Protein 1WHR (pdb70)

Secondary structure (DSSP, 8-state):
-----SSS----S-HHHHHHHHHHH-TTTHHHHHHHHHHHHHHHH-SS--EEE-----HHHHHHHHHHHHHHT--EEE-SS-SSEEEE--TT----S--GGGTS-S-S------SS--------

InterPro domains:
  IPR001374 R3H domain [PF01424] (171-222)
  IPR001374 R3H domain [PS51061] (169-232)
  IPR001374 R3H domain [SM00393] (152-229)
  IPR024771 SUZ domain [PS51673] (233-310)
  IPR036867 R3H domain superfamily [G3DSA:3.30.1370.50] (140-263)
  IPR036867 R3H domain superfamily [SSF82708] (141-262)
  IPR051937 R3H domain-containing [PTHR15672] (46-637)

Organism: Homo sapiens (NCBI:txid9606)

CATH classification: 3.30.1370.50

Radius of gyration: 16.39 Å; Cα contacts (8 Å, |Δi|>4): 81; chains: 1; bounding box: 42×35×52 Å

Nearest PDB structures (foldseek):
  1whr-assembly1_A  TM=8.069E-01  e=5.506E-21  Homo sapiens
  7zw0-assembly1_sh  TM=7.072E-01  e=2.012E-03  Saccharomyces cerevisiae W303
  2cpm-assembly1_A  TM=6.690E-01  e=3.917E-03  Homo sapiens
  9gc3-assembly1_A  TM=4.848E-01  e=1.798E+00  Saccharomyces cerevisiae
  8co1-assembly1_O1  TM=3.864E-01  e=4.885E+00  Deinococcus radiodurans R1 = ATCC 13939 = DSM 20539

Structure (mmCIF, N/CA/C/O backbone):
data_1WHR
#
_entry.id   1WHR
#
loop_
_atom_site.group_PDB
_atom_site.id
_atom_site.type_symbol
_atom_site.label_atom_id
_atom_site.label_alt_id
_atom_site.label_comp_id
_atom_site.label_asym_id
_atom_site.label_entity_id
_atom_site.label_seq_id
_atom_site.pdbx_PDB_ins_code
_atom_site.Cartn_x
_atom_site.Cartn_y
_atom_site.Cartn_z
_atom_site.occupancy
_atom_site.B_iso_or_equiv
_atom_site.auth_seq_id
_atom_site.auth_comp_id
_atom_site.auth_asym_id
_atom_site.auth_atom_id
_atom_site.pdbx_PDB_model_num
ATOM 1 N N . GLY A 1 1 ? -8.707 4.813 28.732 1.00 0.00 126 GLY A N 1
ATOM 2 C CA . GLY A 1 1 ? -9.237 5.370 27.502 1.00 0.00 126 GLY A CA 1
ATOM 3 C C . GLY A 1 1 ? -8.236 5.323 26.365 1.00 0.00 126 GLY A C 1
ATOM 4 O O . GLY A 1 1 ? -8.531 4.801 25.290 1.00 0.00 126 GLY A O 1
ATOM 8 N N . SER A 1 2 ? -7.049 5.872 26.601 1.00 0.00 127 SER A N 1
ATOM 9 C CA . SER A 1 2 ? -6.002 5.896 25.586 1.00 0.00 127 SER A CA 1
ATOM 10 C C . SER A 1 2 ? -4.664 6.303 26.195 1.00 0.00 127 SER A C 1
ATOM 11 O O . SER A 1 2 ? -4.596 7.212 27.021 1.00 0.00 127 SER A O 1
ATOM 19 N N . SER A 1 3 ? -3.600 5.622 25.780 1.00 0.00 128 SER A N 1
ATOM 20 C CA . SER A 1 3 ? -2.263 5.908 26.286 1.00 0.00 128 SER A CA 1
ATOM 21 C C . SER A 1 3 ? -1.198 5.276 25.396 1.00 0.00 128 SER A C 1
ATOM 22 O O . SER A 1 3 ? -1.400 4.200 24.835 1.00 0.00 128 SER A O 1
ATOM 30 N N . GLY A 1 4 ? -0.060 5.953 25.272 1.00 0.00 129 GLY A N 1
ATOM 31 C CA . GLY A 1 4 ? 1.021 5.443 24.450 1.00 0.00 129 GLY A CA 1
ATOM 32 C C . GLY A 1 4 ? 0.974 5.980 23.033 1.00 0.00 129 GLY A C 1
ATOM 33 O O . GLY A 1 4 ? -0.098 6.090 22.438 1.00 0.00 129 GLY A O 1
ATOM 37 N N . SER A 1 5 ? 2.140 6.317 22.491 1.00 0.00 130 SER A N 1
ATOM 38 C CA . SER A 1 5 ? 2.228 6.851 21.137 1.00 0.00 130 SER A CA 1
ATOM 39 C C . SER A 1 5 ? 3.606 6.589 20.538 1.00 0.00 130 SER A C 1
ATOM 40 O O . SER A 1 5 ? 4.525 6.155 21.232 1.00 0.00 130 SER A O 1
ATOM 48 N N . SER A 1 6 ? 3.743 6.858 19.243 1.00 0.00 131 SER A N 1
ATOM 49 C CA . SER A 1 6 ? 5.007 6.648 18.548 1.00 0.00 131 SER A CA 1
ATOM 50 C C . SER A 1 6 ? 6.007 7.746 18.896 1.00 0.00 131 SER A C 1
ATOM 51 O O . SER A 1 6 ? 5.869 8.888 18.460 1.00 0.00 131 SER A O 1
ATOM 59 N N . GLY A 1 7 ? 7.016 7.391 19.686 1.00 0.00 132 GLY A N 1
ATOM 60 C CA . GLY A 1 7 ? 8.025 8.356 20.081 1.00 0.00 132 GLY A CA 1
ATOM 61 C C . GLY A 1 7 ? 9.239 7.702 20.710 1.00 0.00 132 GLY A C 1
ATOM 62 O O . GLY A 1 7 ? 10.263 7.511 20.052 1.00 0.00 132 GLY A O 1
ATOM 66 N N . THR A 1 8 ? 9.128 7.359 21.989 1.00 0.00 133 THR A N 1
ATOM 67 C CA . THR A 1 8 ? 10.226 6.725 22.709 1.00 0.00 133 THR A CA 1
ATOM 68 C C . THR A 1 8 ? 10.639 5.418 22.041 1.00 0.00 133 THR A C 1
ATOM 69 O O . THR A 1 8 ? 11.735 4.910 22.276 1.00 0.00 133 THR A O 1
ATOM 80 N N . ASP A 1 9 ? 9.756 4.880 21.207 1.00 0.00 134 ASP A N 1
ATOM 81 C CA . ASP A 1 9 ? 10.030 3.633 20.503 1.00 0.00 134 ASP A CA 1
ATOM 82 C C . ASP A 1 9 ? 9.691 3.759 19.021 1.00 0.00 134 ASP A C 1
ATOM 83 O O . ASP A 1 9 ? 8.521 3.783 18.642 1.00 0.00 134 ASP A O 1
ATOM 92 N N . SER A 1 10 ? 10.724 3.841 18.189 1.00 0.00 135 SER A N 1
ATOM 93 C CA . SER A 1 10 ? 10.536 3.971 16.748 1.00 0.00 135 SER A CA 1
ATOM 94 C C . SER A 1 10 ? 11.086 2.750 16.017 1.00 0.00 135 SER A C 1
ATOM 95 O O . SER A 1 10 ? 10.369 2.083 15.270 1.00 0.00 135 SER A O 1
ATOM 103 N N . THR A 1 11 ? 12.366 2.462 16.237 1.00 0.00 136 THR A N 1
ATOM 104 C CA . THR A 1 11 ? 13.014 1.323 15.600 1.00 0.00 136 THR A CA 1
ATOM 105 C C . THR A 1 11 ? 12.486 0.007 16.158 1.00 0.00 136 THR A C 1
ATOM 106 O O . THR A 1 11 ? 12.666 -0.296 17.337 1.00 0.00 136 THR A O 1
ATOM 117 N N . GLY A 1 12 ? 11.833 -0.774 15.303 1.00 0.00 137 GLY A N 1
ATOM 118 C CA . GLY A 1 12 ? 11.289 -2.050 15.730 1.00 0.00 137 GLY A CA 1
ATOM 119 C C . GLY A 1 12 ? 11.149 -3.033 14.584 1.00 0.00 137 GLY A C 1
ATOM 120 O O . GLY A 1 12 ? 12.146 -3.502 14.034 1.00 0.00 137 GLY A O 1
ATOM 124 N N . ILE A 1 13 ? 9.909 -3.348 14.225 1.00 0.00 138 ILE A N 1
ATOM 125 C CA . ILE A 1 13 ? 9.642 -4.282 13.138 1.00 0.00 138 ILE A CA 1
ATOM 126 C C . ILE A 1 13 ? 10.167 -3.745 11.811 1.00 0.00 138 ILE A C 1
ATOM 127 O O . ILE A 1 13 ? 9.673 -2.741 11.297 1.00 0.00 138 ILE A O 1
ATOM 143 N N . ASP A 1 14 ? 11.170 -4.421 11.261 1.00 0.00 139 ASP A N 1
ATOM 144 C CA . ASP A 1 14 ? 11.760 -4.014 9.991 1.00 0.00 139 ASP A CA 1
ATOM 145 C C . ASP A 1 14 ? 10.792 -4.260 8.838 1.00 0.00 139 ASP A C 1
ATOM 146 O O . ASP A 1 14 ? 10.726 -5.363 8.293 1.00 0.00 139 ASP A O 1
ATOM 155 N N . LEU A 1 15 ? 10.042 -3.227 8.471 1.00 0.00 140 LEU A N 1
ATOM 156 C CA . LEU A 1 15 ? 9.076 -3.330 7.383 1.00 0.00 140 LEU A CA 1
ATOM 157 C C . LEU A 1 15 ? 9.589 -4.258 6.287 1.00 0.00 140 LEU A C 1
ATOM 158 O O . LEU A 1 15 ? 8.992 -5.299 6.011 1.00 0.00 140 LEU A O 1
ATOM 174 N N . HIS A 1 16 ? 10.700 -3.875 5.666 1.00 0.00 141 HIS A N 1
ATOM 175 C CA . HIS A 1 16 ? 11.295 -4.675 4.600 1.00 0.00 141 HIS A CA 1
ATOM 176 C C . HIS A 1 16 ? 11.136 -6.165 4.886 1.00 0.00 141 HIS A C 1
ATOM 177 O O . HIS A 1 16 ? 10.589 -6.907 4.071 1.00 0.00 141 HIS A O 1
ATOM 192 N N . GLU A 1 17 ? 11.617 -6.595 6.049 1.00 0.00 142 GLU A N 1
ATOM 193 C CA . GLU A 1 17 ? 11.529 -7.996 6.440 1.00 0.00 142 GLU A CA 1
ATOM 194 C C . GLU A 1 17 ? 10.154 -8.569 6.107 1.00 0.00 142 GLU A C 1
ATOM 195 O O . GLU A 1 17 ? 10.043 -9.636 5.504 1.00 0.00 142 GLU A O 1
ATOM 207 N N . PHE A 1 18 ? 9.109 -7.851 6.506 1.00 0.00 143 PHE A N 1
ATOM 208 C CA . PHE A 1 18 ? 7.741 -8.287 6.252 1.00 0.00 143 PHE A CA 1
ATOM 209 C C . PHE A 1 18 ? 7.478 -8.410 4.754 1.00 0.00 143 PHE A C 1
ATOM 210 O O . PHE A 1 18 ? 7.066 -9.464 4.268 1.00 0.00 143 PHE A O 1
ATOM 227 N N . LEU A 1 19 ? 7.718 -7.324 4.027 1.00 0.00 144 LEU A N 1
ATOM 228 C CA . LEU A 1 19 ? 7.507 -7.308 2.583 1.00 0.00 144 LEU A CA 1
ATOM 229 C C . LEU A 1 19 ? 8.215 -8.484 1.917 1.00 0.00 144 LEU A C 1
ATOM 230 O O . LEU A 1 19 ? 7.573 -9.366 1.346 1.00 0.00 144 LEU A O 1
ATOM 246 N N . VAL A 1 20 ? 9.542 -8.490 1.994 1.00 0.00 145 VAL A N 1
ATOM 247 C CA . VAL A 1 20 ? 10.337 -9.559 1.401 1.00 0.00 145 VAL A CA 1
ATOM 248 C C . VAL A 1 20 ? 9.758 -10.928 1.741 1.00 0.00 145 VAL A C 1
ATOM 249 O O . VAL A 1 20 ? 9.568 -11.768 0.862 1.00 0.00 145 VAL A O 1
ATOM 262 N N . ASN A 1 21 ? 9.479 -11.145 3.022 1.00 0.00 146 ASN A N 1
ATOM 263 C CA . ASN A 1 21 ? 8.921 -12.413 3.478 1.00 0.00 146 ASN A CA 1
ATOM 264 C C . ASN A 1 21 ? 7.659 -12.765 2.696 1.00 0.00 146 ASN A C 1
ATOM 265 O O . ASN A 1 21 ? 7.474 -13.907 2.275 1.00 0.00 146 ASN A O 1
ATOM 276 N N . THR A 1 22 ? 6.792 -11.775 2.506 1.00 0.00 147 THR A N 1
ATOM 277 C CA . THR A 1 22 ? 5.548 -11.979 1.775 1.00 0.00 147 THR A CA 1
ATOM 278 C C . THR A 1 22 ? 5.818 -12.350 0.322 1.00 0.00 147 THR A C 1
ATOM 279 O O . THR A 1 22 ? 5.118 -13.182 -0.258 1.00 0.00 147 THR A O 1
ATOM 290 N N . LEU A 1 23 ? 6.836 -11.729 -0.263 1.00 0.00 148 LEU A N 1
ATOM 291 C CA . LEU A 1 23 ? 7.199 -11.995 -1.651 1.00 0.00 148 LEU A CA 1
ATOM 292 C C . LEU A 1 23 ? 7.584 -13.459 -1.842 1.00 0.00 148 LEU A C 1
ATOM 293 O O . LEU A 1 23 ? 7.240 -14.076 -2.850 1.00 0.00 148 LEU A O 1
ATOM 309 N N . LYS A 1 24 ? 8.299 -14.009 -0.866 1.00 0.00 149 LYS A N 1
ATOM 310 C CA . LYS A 1 24 ? 8.728 -15.402 -0.924 1.00 0.00 149 LYS A CA 1
ATOM 311 C C . LYS A 1 24 ? 7.572 -16.341 -0.597 1.00 0.00 149 LYS A C 1
ATOM 312 O O . LYS A 1 24 ? 7.207 -17.198 -1.403 1.00 0.00 149 LYS A O 1
ATOM 331 N N . LYS A 1 25 ? 6.998 -16.175 0.589 1.00 0.00 150 LYS A N 1
ATOM 332 C CA . LYS A 1 25 ? 5.881 -17.006 1.022 1.00 0.00 150 LYS A CA 1
ATOM 333 C C . LYS A 1 25 ? 4.709 -16.892 0.052 1.00 0.00 150 LYS A C 1
ATOM 334 O O . LYS A 1 25 ? 4.182 -17.899 -0.420 1.00 0.00 150 LYS A O 1
ATOM 353 N N . ASN A 1 26 ? 4.308 -15.660 -0.242 1.00 0.00 151 ASN A N 1
ATOM 354 C CA . ASN A 1 26 ? 3.200 -15.415 -1.158 1.00 0.00 151 ASN A CA 1
ATOM 355 C C . ASN A 1 26 ? 3.705 -14.869 -2.490 1.00 0.00 151 ASN A C 1
ATOM 356 O O . ASN A 1 26 ? 3.677 -13.666 -2.747 1.00 0.00 151 ASN A O 1
ATOM 367 N N . PRO A 1 27 ? 4.178 -15.775 -3.359 1.00 0.00 152 PRO A N 1
ATOM 368 C CA . PRO A 1 27 ? 4.697 -15.409 -4.680 1.00 0.00 152 PRO A CA 1
ATOM 369 C C . PRO A 1 27 ? 3.597 -14.933 -5.624 1.00 0.00 152 PRO A C 1
ATOM 370 O O . PRO A 1 27 ? 3.876 -14.401 -6.699 1.00 0.00 152 PRO A O 1
ATOM 381 N N . ARG A 1 28 ? 2.348 -15.127 -5.214 1.00 0.00 153 ARG A N 1
ATOM 382 C CA . ARG A 1 28 ? 1.206 -14.718 -6.024 1.00 0.00 153 ARG A CA 1
ATOM 383 C C . ARG A 1 28 ? 0.764 -13.302 -5.664 1.00 0.00 153 ARG A C 1
ATOM 384 O O . ARG A 1 28 ? 0.310 -12.546 -6.523 1.00 0.00 153 ARG A O 1
ATOM 405 N N . ASP A 1 29 ? 0.898 -12.953 -4.389 1.00 0.00 154 ASP A N 1
ATOM 406 C CA . ASP A 1 29 ? 0.512 -11.629 -3.915 1.00 0.00 154 ASP A CA 1
ATOM 407 C C . ASP A 1 29 ? 1.378 -10.548 -4.557 1.00 0.00 154 ASP A C 1
ATOM 408 O O . ASP A 1 29 ? 0.883 -9.488 -4.938 1.00 0.00 154 ASP A O 1
ATOM 417 N N . ARG A 1 30 ? 2.673 -10.826 -4.671 1.00 0.00 155 ARG A N 1
ATOM 418 C CA . ARG A 1 30 ? 3.608 -9.877 -5.264 1.00 0.00 155 ARG A CA 1
ATOM 419 C C . ARG A 1 30 ? 2.946 -9.097 -6.396 1.00 0.00 155 ARG A C 1
ATOM 420 O O . ARG A 1 30 ? 3.083 -7.877 -6.486 1.00 0.00 155 ARG A O 1
ATOM 441 N N . MET A 1 31 ? 2.229 -9.810 -7.259 1.00 0.00 156 MET A N 1
ATOM 442 C CA . MET A 1 31 ? 1.546 -9.184 -8.385 1.00 0.00 156 MET A CA 1
ATOM 443 C C . MET A 1 31 ? 0.906 -7.864 -7.968 1.00 0.00 156 MET A C 1
ATOM 444 O O . MET A 1 31 ? 1.161 -6.822 -8.571 1.00 0.00 156 MET A O 1
ATOM 458 N N . MET A 1 32 ? 0.075 -7.916 -6.932 1.00 0.00 157 MET A N 1
ATOM 459 C CA . MET A 1 32 ? -0.600 -6.723 -6.434 1.00 0.00 157 MET A CA 1
ATOM 460 C C . MET A 1 32 ? 0.411 -5.681 -5.967 1.00 0.00 157 MET A C 1
ATOM 461 O O . MET A 1 32 ? 0.514 -4.598 -6.545 1.00 0.00 157 MET A O 1
ATOM 475 N N . LEU A 1 33 ? 1.156 -6.014 -4.919 1.00 0.00 158 LEU A N 1
ATOM 476 C CA . LEU A 1 33 ? 2.160 -5.106 -4.374 1.00 0.00 158 LEU A CA 1
ATOM 477 C C . LEU A 1 33 ? 2.878 -4.355 -5.490 1.00 0.00 158 LEU A C 1
ATOM 478 O O . LEU A 1 33 ? 3.127 -3.154 -5.384 1.00 0.00 158 LEU A O 1
ATOM 494 N N . LEU A 1 34 ? 3.206 -5.070 -6.561 1.00 0.00 159 LEU A N 1
ATOM 495 C CA . LEU A 1 34 ? 3.894 -4.471 -7.699 1.00 0.00 159 LEU A CA 1
ATOM 496 C C . LEU A 1 34 ? 3.046 -3.372 -8.332 1.00 0.00 159 LEU A C 1
ATOM 497 O O . LEU A 1 34 ? 3.483 -2.228 -8.454 1.00 0.00 159 LEU A O 1
ATOM 513 N N . LYS A 1 35 ? 1.829 -3.727 -8.731 1.00 0.00 160 LYS A N 1
ATOM 514 C CA . LYS A 1 35 ? 0.916 -2.772 -9.347 1.00 0.00 160 LYS A CA 1
ATOM 515 C C . LYS A 1 35 ? 0.836 -1.488 -8.527 1.00 0.00 160 LYS A C 1
ATOM 516 O O . LYS A 1 35 ? 1.153 -0.404 -9.018 1.00 0.00 160 LYS A O 1
ATOM 535 N N . LEU A 1 36 ? 0.413 -1.618 -7.274 1.00 0.00 161 LEU A N 1
ATOM 536 C CA . LEU A 1 36 ? 0.293 -0.468 -6.384 1.00 0.00 161 LEU A CA 1
ATOM 537 C C . LEU A 1 36 ? 1.559 0.382 -6.420 1.00 0.00 161 LEU A C 1
ATOM 538 O O . LEU A 1 36 ? 1.492 1.607 -6.519 1.00 0.00 161 LEU A O 1
ATOM 554 N N . GLU A 1 37 ? 2.711 -0.277 -6.339 1.00 0.00 162 GLU A N 1
ATOM 555 C CA . GLU A 1 37 ? 3.992 0.420 -6.363 1.00 0.00 162 GLU A CA 1
ATOM 556 C C . GLU A 1 37 ? 4.101 1.315 -7.594 1.00 0.00 162 GLU A C 1
ATOM 557 O O . GLU A 1 37 ? 4.578 2.446 -7.510 1.00 0.00 162 GLU A O 1
ATOM 569 N N . GLN A 1 38 ? 3.657 0.798 -8.735 1.00 0.00 163 GLN A N 1
ATOM 570 C CA . GLN A 1 38 ? 3.706 1.550 -9.984 1.00 0.00 163 GLN A CA 1
ATOM 571 C C . GLN A 1 38 ? 2.868 2.820 -9.888 1.00 0.00 163 GLN A C 1
ATOM 572 O O . GLN A 1 38 ? 3.378 3.926 -10.066 1.00 0.00 163 GLN A O 1
ATOM 586 N N . GLU A 1 39 ? 1.580 2.653 -9.606 1.00 0.00 164 GLU A N 1
ATOM 587 C CA . GLU A 1 39 ? 0.671 3.788 -9.488 1.00 0.00 164 GLU A CA 1
ATOM 588 C C . GLU A 1 39 ? 1.189 4.795 -8.466 1.00 0.00 164 GLU A C 1
ATOM 589 O O . GLU A 1 39 ? 1.195 6.001 -8.716 1.00 0.00 164 GLU A O 1
ATOM 601 N N . ILE A 1 40 ? 1.621 4.292 -7.315 1.00 0.00 165 ILE A N 1
ATOM 602 C CA . ILE A 1 40 ? 2.141 5.147 -6.255 1.00 0.00 165 ILE A CA 1
ATOM 603 C C . ILE A 1 40 ? 3.307 5.994 -6.754 1.00 0.00 165 ILE A C 1
ATOM 604 O O . ILE A 1 40 ? 3.464 7.150 -6.358 1.00 0.00 165 ILE A O 1
ATOM 620 N N . LEU A 1 41 ? 4.122 5.412 -7.627 1.00 0.00 166 LEU A N 1
ATOM 621 C CA . LEU A 1 41 ? 5.274 6.114 -8.183 1.00 0.00 166 LEU A CA 1
ATOM 622 C C . LEU A 1 41 ? 4.830 7.271 -9.072 1.00 0.00 166 LEU A C 1
ATOM 623 O O . LEU A 1 41 ? 5.200 8.421 -8.840 1.00 0.00 166 LEU A O 1
ATOM 639 N N . GLU A 1 42 ? 4.033 6.957 -10.089 1.00 0.00 167 GLU A N 1
ATOM 640 C CA . GLU A 1 42 ? 3.538 7.972 -11.011 1.00 0.00 167 GLU A CA 1
ATOM 641 C C . GLU A 1 42 ? 2.794 9.073 -10.261 1.00 0.00 167 GLU A C 1
ATOM 642 O O . GLU A 1 42 ? 2.782 10.229 -10.684 1.00 0.00 167 GLU A O 1
ATOM 654 N N . PHE A 1 43 ? 2.172 8.704 -9.145 1.00 0.00 168 PHE A N 1
ATOM 655 C CA . PHE A 1 43 ? 1.424 9.659 -8.336 1.00 0.00 168 PHE A CA 1
ATOM 656 C C . PHE A 1 43 ? 2.366 10.627 -7.626 1.00 0.00 168 PHE A C 1
ATOM 657 O O . PHE A 1 43 ? 2.357 11.828 -7.895 1.00 0.00 168 PHE A O 1
ATOM 674 N N . ILE A 1 44 ? 3.178 10.094 -6.719 1.00 0.00 169 ILE A N 1
ATOM 675 C CA . ILE A 1 44 ? 4.127 10.910 -5.971 1.00 0.00 169 ILE A CA 1
ATOM 676 C C . ILE A 1 44 ? 4.794 11.943 -6.873 1.00 0.00 169 ILE A C 1
ATOM 677 O O . ILE A 1 44 ? 4.827 13.131 -6.554 1.00 0.00 169 ILE A O 1
ATOM 693 N N . ASN A 1 45 ? 5.324 11.482 -8.001 1.00 0.00 170 ASN A N 1
ATOM 694 C CA . ASN A 1 45 ? 5.990 12.367 -8.950 1.00 0.00 170 ASN A CA 1
ATOM 695 C C . ASN A 1 45 ? 5.013 13.396 -9.512 1.00 0.00 170 ASN A C 1
ATOM 696 O O . ASN A 1 45 ? 5.354 14.568 -9.669 1.00 0.00 170 ASN A O 1
ATOM 707 N N . ASP A 1 46 ? 3.799 12.949 -9.811 1.00 0.00 171 ASP A N 1
ATOM 708 C CA . ASP A 1 46 ? 2.771 13.831 -10.353 1.00 0.00 171 ASP A CA 1
ATOM 709 C C . ASP A 1 46 ? 2.482 14.981 -9.394 1.00 0.00 171 ASP A C 1
ATOM 710 O O . ASP A 1 46 ? 1.883 14.785 -8.337 1.00 0.00 171 ASP A O 1
ATOM 719 N N . ASN A 1 47 ? 2.911 16.181 -9.771 1.00 0.00 172 ASN A N 1
ATOM 720 C CA . ASN A 1 47 ? 2.699 17.363 -8.943 1.00 0.00 172 ASN A CA 1
ATOM 721 C C . ASN A 1 47 ? 1.263 17.864 -9.067 1.00 0.00 172 ASN A C 1
ATOM 722 O O . ASN A 1 47 ? 0.636 18.232 -8.075 1.00 0.00 172 ASN A O 1
ATOM 733 N N . ASN A 1 48 ? 0.749 17.873 -10.293 1.00 0.00 173 ASN A N 1
ATOM 734 C CA . ASN A 1 48 ? -0.613 18.328 -10.547 1.00 0.00 173 ASN A CA 1
ATOM 735 C C . ASN A 1 48 ? -1.579 17.755 -9.515 1.00 0.00 173 ASN A C 1
ATOM 736 O O . ASN A 1 48 ? -2.465 18.453 -9.024 1.00 0.00 173 ASN A O 1
ATOM 747 N N . ASN A 1 49 ? -1.401 16.479 -9.190 1.00 0.00 174 ASN A N 1
ATOM 748 C CA . ASN A 1 49 ? -2.257 15.811 -8.217 1.00 0.00 174 ASN A CA 1
ATOM 749 C C . ASN A 1 49 ? -1.680 15.934 -6.810 1.00 0.00 174 ASN A C 1
ATOM 750 O O . ASN A 1 49 ? -0.499 15.671 -6.588 1.00 0.00 174 ASN A O 1
ATOM 761 N N . GLN A 1 50 ? -2.522 16.336 -5.864 1.00 0.00 175 GLN A N 1
ATOM 762 C CA . GLN A 1 50 ? -2.096 16.495 -4.478 1.00 0.00 175 GLN A CA 1
ATOM 763 C C . GLN A 1 50 ? -2.514 15.292 -3.639 1.00 0.00 175 GLN A C 1
ATOM 764 O O . GLN A 1 50 ? -1.717 14.749 -2.874 1.00 0.00 175 GLN A O 1
ATOM 778 N N . PHE A 1 51 ? -3.769 14.881 -3.787 1.00 0.00 176 PHE A N 1
ATOM 779 C CA . PHE A 1 51 ? -4.294 13.743 -3.041 1.00 0.00 176 PHE A CA 1
ATOM 780 C C . PHE A 1 51 ? -4.721 12.624 -3.986 1.00 0.00 176 PHE A C 1
ATOM 781 O O . PHE A 1 51 ? -4.995 12.860 -5.163 1.00 0.00 176 PHE A O 1
ATOM 798 N N . LYS A 1 52 ? -4.774 11.404 -3.463 1.00 0.00 177 LYS A N 1
ATOM 799 C CA . LYS A 1 52 ? -5.167 10.246 -4.257 1.00 0.00 177 LYS A CA 1
ATOM 800 C C . LYS A 1 52 ? -6.085 9.325 -3.460 1.00 0.00 177 LYS A C 1
ATOM 801 O O . LYS A 1 52 ? -5.731 8.868 -2.373 1.00 0.00 177 LYS A O 1
ATOM 820 N N . LYS A 1 53 ? -7.265 9.055 -4.007 1.00 0.00 178 LYS A N 1
ATOM 821 C CA . LYS A 1 53 ? -8.234 8.187 -3.348 1.00 0.00 178 LYS A CA 1
ATOM 822 C C . LYS A 1 53 ? -8.170 6.772 -3.915 1.00 0.00 178 LYS A C 1
ATOM 823 O O . LYS A 1 53 ? -7.966 6.582 -5.114 1.00 0.00 178 LYS A O 1
ATOM 842 N N . PHE A 1 54 ? -8.346 5.783 -3.046 1.00 0.00 179 PHE A N 1
ATOM 843 C CA . PHE A 1 54 ? -8.309 4.385 -3.461 1.00 0.00 179 PHE A CA 1
ATOM 844 C C . PHE A 1 54 ? -9.697 3.757 -3.380 1.00 0.00 179 PHE A C 1
ATOM 845 O O . PHE A 1 54 ? -10.528 4.130 -2.552 1.00 0.00 179 PHE A O 1
ATOM 862 N N . PRO A 1 55 ? -9.955 2.779 -4.261 1.00 0.00 180 PRO A N 1
ATOM 863 C CA . PRO A 1 55 ? -11.241 2.077 -4.311 1.00 0.00 180 PRO A CA 1
ATOM 864 C C . PRO A 1 55 ? -11.457 1.177 -3.099 1.00 0.00 180 PRO A C 1
ATOM 865 O O . PRO A 1 55 ? -10.499 0.717 -2.478 1.00 0.00 180 PRO A O 1
ATOM 876 N N . GLN A 1 56 ? -12.721 0.929 -2.770 1.00 0.00 181 GLN A N 1
ATOM 877 C CA . GLN A 1 56 ? -13.061 0.083 -1.632 1.00 0.00 181 GLN A CA 1
ATOM 878 C C . GLN A 1 56 ? -12.182 -1.163 -1.597 1.00 0.00 181 GLN A C 1
ATOM 879 O O . GLN A 1 56 ? -12.160 -1.946 -2.546 1.00 0.00 181 GLN A O 1
ATOM 893 N N . MET A 1 57 ? -11.457 -1.339 -0.497 1.00 0.00 182 MET A N 1
ATOM 894 C CA . MET A 1 57 ? -10.576 -2.490 -0.339 1.00 0.00 182 MET A CA 1
ATOM 895 C C . MET A 1 57 ? -11.043 -3.379 0.809 1.00 0.00 182 MET A C 1
ATOM 896 O O . MET A 1 57 ? -11.840 -2.959 1.648 1.00 0.00 182 MET A O 1
ATOM 910 N N . THR A 1 58 ? -10.543 -4.610 0.839 1.00 0.00 183 THR A N 1
ATOM 911 C CA . THR A 1 58 ? -10.911 -5.559 1.883 1.00 0.00 183 THR A CA 1
ATOM 912 C C . THR A 1 58 ? -10.048 -5.371 3.125 1.00 0.00 183 THR A C 1
ATOM 913 O O . THR A 1 58 ? -9.158 -4.522 3.152 1.00 0.00 183 THR A O 1
ATOM 924 N N . SER A 1 59 ? -10.317 -6.170 4.153 1.00 0.00 184 SER A N 1
ATOM 925 C CA . SER A 1 59 ? -9.567 -6.089 5.401 1.00 0.00 184 SER A CA 1
ATOM 926 C C . SER A 1 59 ? -8.074 -6.275 5.150 1.00 0.00 184 SER A C 1
ATOM 927 O O . SER A 1 59 ? -7.251 -5.489 5.619 1.00 0.00 184 SER A O 1
ATOM 935 N N . TYR A 1 60 ? -7.731 -7.321 4.406 1.00 0.00 185 TYR A N 1
ATOM 936 C CA . TYR A 1 60 ? -6.338 -7.614 4.093 1.00 0.00 185 TYR A CA 1
ATOM 937 C C . TYR A 1 60 ? -5.734 -6.519 3.218 1.00 0.00 185 TYR A C 1
ATOM 938 O O . TYR A 1 60 ? -4.805 -5.823 3.627 1.00 0.00 185 TYR A O 1
ATOM 956 N N . HIS A 1 61 ? -6.271 -6.372 2.011 1.00 0.00 186 HIS A N 1
ATOM 957 C CA . HIS A 1 61 ? -5.788 -5.362 1.077 1.00 0.00 186 HIS A CA 1
ATOM 958 C C . HIS A 1 61 ? -5.392 -4.086 1.814 1.00 0.00 186 HIS A C 1
ATOM 959 O O . HIS A 1 61 ? -4.224 -3.696 1.816 1.00 0.00 186 HIS A O 1
ATOM 974 N N . ARG A 1 62 ? -6.372 -3.440 2.438 1.00 0.00 187 ARG A N 1
ATOM 975 C CA . ARG A 1 62 ? -6.126 -2.208 3.176 1.00 0.00 187 ARG A CA 1
ATOM 976 C C . ARG A 1 62 ? -4.806 -2.285 3.938 1.00 0.00 187 ARG A C 1
ATOM 977 O O . ARG A 1 62 ? -3.979 -1.376 3.860 1.00 0.00 187 ARG A O 1
ATOM 998 N N . MET A 1 63 ? -4.616 -3.375 4.674 1.00 0.00 188 MET A N 1
ATOM 999 C CA . MET A 1 63 ? -3.396 -3.570 5.449 1.00 0.00 188 MET A CA 1
ATOM 1000 C C . MET A 1 63 ? -2.165 -3.507 4.551 1.00 0.00 188 MET A C 1
ATOM 1001 O O . MET A 1 63 ? -1.242 -2.730 4.800 1.00 0.00 188 MET A O 1
ATOM 1015 N N . LEU A 1 64 ? -2.158 -4.327 3.506 1.00 0.00 189 LEU A N 1
ATOM 1016 C CA . LEU A 1 64 ? -1.039 -4.364 2.570 1.00 0.00 189 LEU A CA 1
ATOM 1017 C C . LEU A 1 64 ? -0.627 -2.955 2.159 1.00 0.00 189 LEU A C 1
ATOM 1018 O O . LEU A 1 64 ? 0.541 -2.579 2.274 1.00 0.00 189 LEU A O 1
ATOM 1034 N N . LEU A 1 65 ? -1.592 -2.178 1.680 1.00 0.00 190 LEU A N 1
ATOM 1035 C CA . LEU A 1 65 ? -1.330 -0.808 1.253 1.00 0.00 190 LEU A CA 1
ATOM 1036 C C . LEU A 1 65 ? -0.690 0.000 2.377 1.00 0.00 190 LEU A C 1
ATOM 1037 O O . LEU A 1 65 ? 0.449 0.454 2.259 1.00 0.00 190 LEU A O 1
ATOM 1053 N N . HIS A 1 66 ? -1.428 0.174 3.469 1.00 0.00 191 HIS A N 1
ATOM 1054 C CA . HIS A 1 66 ? -0.931 0.925 4.616 1.00 0.00 191 HIS A CA 1
ATOM 1055 C C . HIS A 1 66 ? 0.556 0.663 4.834 1.00 0.00 191 HIS A C 1
ATOM 1056 O O . HIS A 1 66 ? 1.313 1.572 5.172 1.00 0.00 191 HIS A O 1
ATOM 1071 N N . ARG A 1 67 ? 0.966 -0.586 4.639 1.00 0.00 192 ARG A N 1
ATOM 1072 C CA . ARG A 1 67 ? 2.362 -0.968 4.817 1.00 0.00 192 ARG A CA 1
ATOM 1073 C C . ARG A 1 67 ? 3.245 -0.309 3.761 1.00 0.00 192 ARG A C 1
ATOM 1074 O O . ARG A 1 67 ? 4.223 0.364 4.086 1.00 0.00 192 ARG A O 1
ATOM 1095 N N . VAL A 1 68 ? 2.893 -0.509 2.494 1.00 0.00 193 VAL A N 1
ATOM 1096 C CA . VAL A 1 68 ? 3.652 0.066 1.390 1.00 0.00 193 VAL A CA 1
ATOM 1097 C C . VAL A 1 68 ? 3.919 1.549 1.620 1.00 0.00 193 VAL A C 1
ATOM 1098 O O . VAL A 1 68 ? 5.058 2.007 1.526 1.00 0.00 193 VAL A O 1
ATOM 1111 N N . ALA A 1 69 ? 2.862 2.295 1.923 1.00 0.00 194 ALA A N 1
ATOM 1112 C CA . ALA A 1 69 ? 2.983 3.727 2.170 1.00 0.00 194 ALA A CA 1
ATOM 1113 C C . ALA A 1 69 ? 3.999 4.010 3.271 1.00 0.00 194 ALA A C 1
ATOM 1114 O O . ALA A 1 69 ? 4.986 4.713 3.052 1.00 0.00 194 ALA A O 1
ATOM 1121 N N . ALA A 1 70 ? 3.751 3.460 4.455 1.00 0.00 195 ALA A N 1
ATOM 1122 C CA . ALA A 1 70 ? 4.646 3.653 5.590 1.00 0.00 195 ALA A CA 1
ATOM 1123 C C . ALA A 1 70 ? 6.096 3.398 5.195 1.00 0.00 195 ALA A C 1
ATOM 1124 O O . ALA A 1 70 ? 7.015 4.013 5.737 1.00 0.00 195 ALA A O 1
ATOM 1131 N N . TYR A 1 71 ? 6.295 2.487 4.248 1.00 0.00 196 TYR A N 1
ATOM 1132 C CA . TYR A 1 71 ? 7.635 2.149 3.783 1.00 0.00 196 TYR A CA 1
ATOM 1133 C C . TYR A 1 71 ? 8.209 3.264 2.915 1.00 0.00 196 TYR A C 1
ATOM 1134 O O . TYR A 1 71 ? 9.385 3.612 3.027 1.00 0.00 196 TYR A O 1
ATOM 1152 N N . PHE A 1 72 ? 7.369 3.823 2.050 1.00 0.00 197 PHE A N 1
ATOM 1153 C CA . PHE A 1 72 ? 7.790 4.900 1.162 1.00 0.00 197 PHE A CA 1
ATOM 1154 C C . PHE A 1 72 ? 7.909 6.217 1.922 1.00 0.00 197 PHE A C 1
ATOM 1155 O O . PHE A 1 72 ? 8.636 7.121 1.511 1.00 0.00 197 PHE A O 1
ATOM 1172 N N . GLY A 1 73 ? 7.189 6.319 3.035 1.00 0.00 198 GLY A N 1
ATOM 1173 C CA . GLY A 1 73 ? 7.227 7.529 3.836 1.00 0.00 198 GLY A CA 1
ATOM 1174 C C . GLY A 1 73 ? 6.022 8.418 3.600 1.00 0.00 198 GLY A C 1
ATOM 1175 O O . GLY A 1 73 ? 6.129 9.643 3.637 1.00 0.00 198 GLY A O 1
ATOM 1179 N N . MET A 1 74 ? 4.871 7.799 3.355 1.00 0.00 199 MET A N 1
ATOM 1180 C CA . MET A 1 74 ? 3.641 8.543 3.112 1.00 0.00 199 MET A CA 1
ATOM 1181 C C . MET A 1 74 ? 2.597 8.232 4.180 1.00 0.00 199 MET A C 1
ATOM 1182 O O . MET A 1 74 ? 2.485 7.096 4.639 1.00 0.00 199 MET A O 1
ATOM 1196 N N . ASP A 1 75 ? 1.836 9.249 4.571 1.00 0.00 200 ASP A N 1
ATOM 1197 C CA . ASP A 1 75 ? 0.801 9.083 5.585 1.00 0.00 200 ASP A CA 1
ATOM 1198 C C . ASP A 1 75 ? -0.565 8.878 4.938 1.00 0.00 200 ASP A C 1
ATOM 1199 O O . ASP A 1 75 ? -0.899 9.530 3.948 1.00 0.00 200 ASP A O 1
ATOM 1208 N N . HIS A 1 76 ? -1.352 7.968 5.503 1.00 0.00 201 HIS A N 1
ATOM 1209 C CA . HIS A 1 76 ? -2.682 7.677 4.981 1.00 0.00 201 HIS A CA 1
ATOM 1210 C C . HIS A 1 76 ? -3.762 8.206 5.920 1.00 0.00 201 HIS A C 1
ATOM 1211 O O . HIS A 1 76 ? -3.539 8.346 7.122 1.00 0.00 201 HIS A O 1
ATOM 1226 N N . ASN A 1 77 ? -4.932 8.498 5.363 1.00 0.00 202 ASN A N 1
ATOM 1227 C CA . ASN A 1 77 ? -6.047 9.014 6.150 1.00 0.00 202 ASN A CA 1
ATOM 1228 C C . ASN A 1 77 ? -7.355 8.341 5.747 1.00 0.00 202 ASN A C 1
ATOM 1229 O O . ASN A 1 77 ? -7.553 7.990 4.583 1.00 0.00 202 ASN A O 1
ATOM 1240 N N . VAL A 1 78 ? -8.247 8.164 6.716 1.00 0.00 203 VAL A N 1
ATOM 1241 C CA . VAL A 1 78 ? -9.538 7.534 6.463 1.00 0.00 203 VAL A CA 1
ATOM 1242 C C . VAL A 1 78 ? -10.616 8.579 6.199 1.00 0.00 203 VAL A C 1
ATOM 1243 O O . VAL A 1 78 ? -10.625 9.646 6.814 1.00 0.00 203 VAL A O 1
ATOM 1256 N N . ASP A 1 79 ? -11.523 8.266 5.281 1.00 0.00 204 ASP A N 1
ATOM 1257 C CA . ASP A 1 79 ? -12.608 9.177 4.936 1.00 0.00 204 ASP A CA 1
ATOM 1258 C C . ASP A 1 79 ? -13.669 9.198 6.031 1.00 0.00 204 ASP A C 1
ATOM 1259 O O . ASP A 1 79 ? -13.627 8.397 6.964 1.00 0.00 204 ASP A O 1
ATOM 1268 N N . GLN A 1 80 ? -14.618 10.121 5.911 1.00 0.00 205 GLN A N 1
ATOM 1269 C CA . GLN A 1 80 ? -15.689 10.247 6.893 1.00 0.00 205 GLN A CA 1
ATOM 1270 C C . GLN A 1 80 ? -16.083 8.881 7.446 1.00 0.00 205 GLN A C 1
ATOM 1271 O O . GLN A 1 80 ? -16.169 8.692 8.660 1.00 0.00 205 GLN A O 1
ATOM 1285 N N . THR A 1 81 ? -16.324 7.931 6.549 1.00 0.00 206 THR A N 1
ATOM 1286 C CA . THR A 1 81 ? -16.711 6.583 6.947 1.00 0.00 206 THR A CA 1
ATOM 1287 C C . THR A 1 81 ? -15.490 5.683 7.097 1.00 0.00 206 THR A C 1
ATOM 1288 O O . THR A 1 81 ? -15.485 4.758 7.909 1.00 0.00 206 THR A O 1
ATOM 1299 N N . GLY A 1 82 ? -14.455 5.960 6.310 1.00 0.00 207 GLY A N 1
ATOM 1300 C CA . GLY A 1 82 ? -13.242 5.165 6.372 1.00 0.00 207 GLY A CA 1
ATOM 1301 C C . GLY A 1 82 ? -13.282 3.971 5.439 1.00 0.00 207 GLY A C 1
ATOM 1302 O O . GLY A 1 82 ? -12.259 3.335 5.188 1.00 0.00 207 GLY A O 1
ATOM 1306 N N . LYS A 1 83 ? -14.469 3.664 4.925 1.00 0.00 208 LYS A N 1
ATOM 1307 C CA . LYS A 1 83 ? -14.640 2.538 4.014 1.00 0.00 208 LYS A CA 1
ATOM 1308 C C . LYS A 1 83 ? -13.457 2.427 3.058 1.00 0.00 208 LYS A C 1
ATOM 1309 O O . LYS A 1 83 ? -12.954 1.333 2.804 1.00 0.00 208 LYS A O 1
ATOM 1328 N N . ALA A 1 84 ? -13.017 3.565 2.533 1.00 0.00 209 ALA A N 1
ATOM 1329 C CA . ALA A 1 84 ? -11.890 3.595 1.608 1.00 0.00 209 ALA A CA 1
ATOM 1330 C C . ALA A 1 84 ? -10.665 4.232 2.255 1.00 0.00 209 ALA A C 1
ATOM 1331 O O . ALA A 1 84 ? -10.707 4.646 3.414 1.00 0.00 209 ALA A O 1
ATOM 1338 N N . VAL A 1 85 ? -9.574 4.307 1.499 1.00 0.00 210 VAL A N 1
ATOM 1339 C CA . VAL A 1 85 ? -8.337 4.894 1.999 1.00 0.00 210 VAL A CA 1
ATOM 1340 C C . VAL A 1 85 ? -7.842 6.002 1.076 1.00 0.00 210 VAL A C 1
ATOM 1341 O O . VAL A 1 85 ? -7.901 5.877 -0.147 1.00 0.00 210 VAL A O 1
ATOM 1354 N N . ILE A 1 86 ? -7.356 7.087 1.670 1.00 0.00 211 ILE A N 1
ATOM 1355 C CA . ILE A 1 86 ? -6.849 8.216 0.901 1.00 0.00 211 ILE A CA 1
ATOM 1356 C C . ILE A 1 86 ? -5.470 8.643 1.394 1.00 0.00 211 ILE A C 1
ATOM 1357 O O . ILE A 1 86 ? -5.265 8.854 2.589 1.00 0.00 211 ILE A O 1
ATOM 1373 N N . ILE A 1 87 ? -4.530 8.770 0.464 1.00 0.00 212 ILE A N 1
ATOM 1374 C CA . ILE A 1 87 ? -3.171 9.175 0.803 1.00 0.00 212 ILE A CA 1
ATOM 1375 C C . ILE A 1 87 ? -2.771 10.440 0.053 1.00 0.00 212 ILE A C 1
ATOM 1376 O O . ILE A 1 87 ? -3.324 10.750 -1.001 1.00 0.00 212 ILE A O 1
ATOM 1392 N N . ASN A 1 88 ? -1.804 11.167 0.604 1.00 0.00 213 ASN A N 1
ATOM 1393 C CA . ASN A 1 88 ? -1.328 12.400 -0.014 1.00 0.00 213 ASN A CA 1
ATOM 1394 C C . ASN A 1 88 ? 0.170 12.325 -0.294 1.00 0.00 213 ASN A C 1
ATOM 1395 O O . ASN A 1 88 ? 0.831 11.348 0.060 1.00 0.00 213 ASN A O 1
ATOM 1406 N N . LYS A 1 89 ? 0.700 13.363 -0.932 1.00 0.00 214 LYS A N 1
ATOM 1407 C CA . LYS A 1 89 ? 2.120 13.417 -1.258 1.00 0.00 214 LYS A CA 1
ATOM 1408 C C . LYS A 1 89 ? 2.834 14.463 -0.408 1.00 0.00 214 LYS A C 1
ATOM 1409 O O . LYS A 1 89 ? 2.598 15.663 -0.553 1.00 0.00 214 LYS A O 1
ATOM 1428 N N . THR A 1 90 ? 3.709 14.000 0.479 1.00 0.00 215 THR A N 1
ATOM 1429 C CA . THR A 1 90 ? 4.458 14.895 1.352 1.00 0.00 215 THR A CA 1
ATOM 1430 C C . THR A 1 90 ? 5.957 14.788 1.095 1.00 0.00 215 THR A C 1
ATOM 1431 O O . THR A 1 90 ? 6.417 13.862 0.426 1.00 0.00 215 THR A O 1
ATOM 1442 N N . SER A 1 91 ? 6.714 15.740 1.630 1.00 0.00 216 SER A N 1
ATOM 1443 C CA . SER A 1 91 ? 8.162 15.754 1.455 1.00 0.00 216 SER A CA 1
ATOM 1444 C C . SER A 1 91 ? 8.779 14.443 1.934 1.00 0.00 216 SER A C 1
ATOM 1445 O O . SER A 1 91 ? 9.499 13.776 1.192 1.00 0.00 216 SER A O 1
ATOM 1453 N N . ASN A 1 92 ? 8.492 14.081 3.180 1.00 0.00 217 ASN A N 1
ATOM 1454 C CA . ASN A 1 92 ? 9.019 12.851 3.759 1.00 0.00 217 ASN A CA 1
ATOM 1455 C C . ASN A 1 92 ? 8.935 11.700 2.761 1.00 0.00 217 ASN A C 1
ATOM 1456 O O . ASN A 1 92 ? 9.710 10.746 2.830 1.00 0.00 217 ASN A O 1
ATOM 1467 N N . THR A 1 93 ? 7.989 11.797 1.832 1.00 0.00 218 THR A N 1
ATOM 1468 C CA . THR A 1 93 ? 7.803 10.765 0.820 1.00 0.00 218 THR A CA 1
ATOM 1469 C C . THR A 1 93 ? 8.962 10.751 -0.170 1.00 0.00 218 THR A C 1
ATOM 1470 O O . THR A 1 93 ? 9.105 11.662 -0.986 1.00 0.00 218 THR A O 1
ATOM 1481 N N . ARG A 1 94 ? 9.787 9.712 -0.094 1.00 0.00 219 ARG A N 1
ATOM 1482 C CA . ARG A 1 94 ? 10.934 9.580 -0.984 1.00 0.00 219 ARG A CA 1
ATOM 1483 C C . ARG A 1 94 ? 11.109 8.133 -1.435 1.00 0.00 219 ARG A C 1
ATOM 1484 O O . ARG A 1 94 ? 10.482 7.223 -0.891 1.00 0.00 219 ARG A O 1
ATOM 1505 N N . ILE A 1 95 ? 11.965 7.928 -2.430 1.00 0.00 220 ILE A N 1
ATOM 1506 C CA . ILE A 1 95 ? 12.223 6.592 -2.953 1.00 0.00 220 ILE A CA 1
ATOM 1507 C C . ILE A 1 95 ? 13.066 5.774 -1.980 1.00 0.00 220 ILE A C 1
ATOM 1508 O O . ILE A 1 95 ? 14.020 6.268 -1.380 1.00 0.00 220 ILE A O 1
ATOM 1524 N N . PRO A 1 96 ? 12.708 4.491 -1.821 1.00 0.00 221 PRO A N 1
ATOM 1525 C CA . PRO A 1 96 ? 13.420 3.576 -0.924 1.00 0.00 221 PRO A CA 1
ATOM 1526 C C . PRO A 1 96 ? 14.811 3.226 -1.438 1.00 0.00 221 PRO A C 1
ATOM 1527 O O . PRO A 1 96 ? 15.312 3.850 -2.374 1.00 0.00 221 PRO A O 1
ATOM 1538 N N . GLU A 1 97 ? 15.431 2.224 -0.821 1.00 0.00 222 GLU A N 1
ATOM 1539 C CA . GLU A 1 97 ? 16.766 1.792 -1.219 1.00 0.00 222 GLU A CA 1
ATOM 1540 C C . GLU A 1 97 ? 16.698 0.844 -2.413 1.00 0.00 222 GLU A C 1
ATOM 1541 O O . GLU A 1 97 ? 17.502 0.940 -3.340 1.00 0.00 222 GLU A O 1
ATOM 1553 N N . GLN A 1 98 ? 15.734 -0.070 -2.381 1.00 0.00 223 GLN A N 1
ATOM 1554 C CA . GLN A 1 98 ? 15.562 -1.036 -3.459 1.00 0.00 223 GLN A CA 1
ATOM 1555 C C . GLN A 1 98 ? 14.089 -1.190 -3.823 1.00 0.00 223 GLN A C 1
ATOM 1556 O O . GLN A 1 98 ? 13.207 -0.926 -3.005 1.00 0.00 223 GLN A O 1
ATOM 1570 N N . ARG A 1 99 ? 13.830 -1.617 -5.054 1.00 0.00 224 ARG A N 1
ATOM 1571 C CA . ARG A 1 99 ? 12.463 -1.804 -5.527 1.00 0.00 224 ARG A CA 1
ATOM 1572 C C . ARG A 1 99 ? 12.147 -3.286 -5.703 1.00 0.00 224 ARG A C 1
ATOM 1573 O O . ARG A 1 99 ? 13.050 -4.120 -5.773 1.00 0.00 224 ARG A O 1
ATOM 1594 N N . PHE A 1 100 ? 10.860 -3.607 -5.774 1.00 0.00 225 PHE A N 1
ATOM 1595 C CA . PHE A 1 100 ? 10.424 -4.989 -5.941 1.00 0.00 225 PHE A CA 1
ATOM 1596 C C . PHE A 1 100 ? 10.832 -5.526 -7.309 1.00 0.00 225 PHE A C 1
ATOM 1597 O O . PHE A 1 100 ? 11.096 -6.718 -7.467 1.00 0.00 225 PHE A O 1
ATOM 1614 N N . SER A 1 101 ? 10.880 -4.638 -8.297 1.00 0.00 226 SER A N 1
ATOM 1615 C CA . SER A 1 101 ? 11.250 -5.022 -9.654 1.00 0.00 226 SER A CA 1
ATOM 1616 C C . SER A 1 101 ? 12.691 -5.523 -9.702 1.00 0.00 226 SER A C 1
ATOM 1617 O O . SER A 1 101 ? 13.136 -6.066 -10.713 1.00 0.00 226 SER A O 1
ATOM 1625 N N . GLU A 1 102 ? 13.413 -5.337 -8.601 1.00 0.00 227 GLU A N 1
ATOM 1626 C CA . GLU A 1 102 ? 14.803 -5.769 -8.518 1.00 0.00 227 GLU A CA 1
ATOM 1627 C C . GLU A 1 102 ? 14.894 -7.224 -8.067 1.00 0.00 227 GLU A C 1
ATOM 1628 O O . GLU A 1 102 ? 15.910 -7.888 -8.275 1.00 0.00 227 GLU A O 1
ATOM 1640 N N . HIS A 1 103 ? 13.825 -7.714 -7.447 1.00 0.00 228 HIS A N 1
ATOM 1641 C CA . HIS A 1 103 ? 13.783 -9.090 -6.966 1.00 0.00 228 HIS A CA 1
ATOM 1642 C C . HIS A 1 103 ? 13.196 -10.018 -8.025 1.00 0.00 228 HIS A C 1
ATOM 1643 O O . HIS A 1 103 ? 13.451 -11.223 -8.018 1.00 0.00 228 HIS A O 1
ATOM 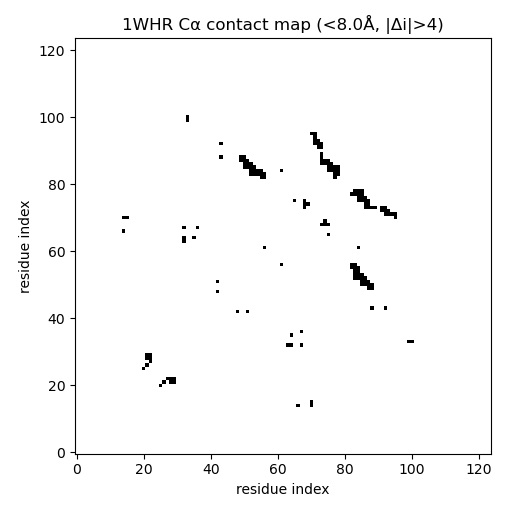1658 N N . ILE A 1 104 ? 12.408 -9.450 -8.931 1.00 0.00 229 ILE A N 1
ATOM 1659 C CA . ILE A 1 104 ? 11.785 -10.227 -9.996 1.00 0.00 229 ILE A CA 1
ATOM 1660 C C . ILE A 1 104 ? 12.498 -10.007 -11.326 1.00 0.00 229 ILE A C 1
ATOM 1661 O O . ILE A 1 104 ? 11.926 -10.230 -12.394 1.00 0.00 229 ILE A O 1
ATOM 1677 N N . LYS A 1 105 ? 13.750 -9.570 -11.255 1.00 0.00 230 LYS A N 1
ATOM 1678 C CA . LYS A 1 105 ? 14.544 -9.322 -12.453 1.00 0.00 230 LYS A CA 1
ATOM 1679 C C . LYS A 1 105 ? 14.678 -10.591 -13.288 1.00 0.00 230 LYS A C 1
ATOM 1680 O O . LYS A 1 105 ? 14.773 -11.693 -12.749 1.00 0.00 230 LYS A O 1
ATOM 1699 N N . ASP A 1 106 ? 14.687 -10.427 -14.607 1.00 0.00 231 ASP A N 1
ATOM 1700 C CA . ASP A 1 106 ? 14.813 -11.560 -15.517 1.00 0.00 231 ASP A CA 1
ATOM 1701 C C . ASP A 1 106 ? 13.564 -12.434 -15.472 1.00 0.00 231 ASP A C 1
ATOM 1702 O O . ASP A 1 106 ? 13.654 -13.657 -15.375 1.00 0.00 231 ASP A O 1
ATOM 1711 N N . GLU A 1 107 ? 12.399 -11.797 -15.543 1.00 0.00 232 GLU A N 1
ATOM 1712 C CA . GLU A 1 107 ? 11.132 -12.518 -15.508 1.00 0.00 232 GLU A CA 1
ATOM 1713 C C . GLU A 1 107 ? 10.963 -13.382 -16.754 1.00 0.00 232 GLU A C 1
ATOM 1714 O O . GLU A 1 107 ? 11.741 -13.282 -17.704 1.00 0.00 232 GLU A O 1
ATOM 1726 N N . LYS A 1 108 ? 9.942 -14.233 -16.744 1.00 0.00 233 LYS A N 1
ATOM 1727 C CA . LYS A 1 108 ? 9.669 -15.115 -17.872 1.00 0.00 233 LYS A CA 1
ATOM 1728 C C . LYS A 1 108 ? 8.520 -14.577 -18.718 1.00 0.00 233 LYS A C 1
ATOM 1729 O O . LYS A 1 108 ? 8.661 -14.393 -19.927 1.00 0.00 233 LYS A O 1
ATOM 1748 N N . ASN A 1 109 ? 7.385 -14.324 -18.075 1.00 0.00 234 ASN A N 1
ATOM 1749 C CA . ASN A 1 109 ? 6.212 -13.805 -18.770 1.00 0.00 234 ASN A CA 1
ATOM 1750 C C . ASN A 1 109 ? 5.515 -12.735 -17.936 1.00 0.00 234 ASN A C 1
ATOM 1751 O O . ASN A 1 109 ? 5.545 -12.773 -16.705 1.00 0.00 234 ASN A O 1
ATOM 1762 N N . THR A 1 110 ? 4.887 -11.779 -18.614 1.00 0.00 235 THR A N 1
ATOM 1763 C CA . THR A 1 110 ? 4.183 -10.698 -17.937 1.00 0.00 235 THR A CA 1
ATOM 1764 C C . THR A 1 110 ? 3.022 -10.185 -18.780 1.00 0.00 235 THR A C 1
ATOM 1765 O O . THR A 1 110 ? 3.137 -10.059 -19.999 1.00 0.00 235 THR A O 1
ATOM 1776 N N . GLU A 1 111 ? 1.904 -9.889 -18.124 1.00 0.00 236 GLU A N 1
ATOM 1777 C CA . GLU A 1 111 ? 0.722 -9.390 -18.815 1.00 0.00 236 GLU A CA 1
ATOM 1778 C C . GLU A 1 111 ? 0.475 -7.922 -18.480 1.00 0.00 236 GLU A C 1
ATOM 1779 O O . GLU A 1 111 ? -0.124 -7.600 -17.453 1.00 0.00 236 GLU A O 1
ATOM 1791 N N . PHE A 1 112 ? 0.941 -7.035 -19.353 1.00 0.00 237 PHE A N 1
ATOM 1792 C CA . PHE A 1 112 ? 0.773 -5.601 -19.149 1.00 0.00 237 PHE A CA 1
ATOM 1793 C C . PHE A 1 112 ? 0.170 -4.943 -20.387 1.00 0.00 237 PHE A C 1
ATOM 1794 O O . PHE A 1 112 ? 0.885 -4.592 -21.325 1.00 0.00 237 PHE A O 1
ATOM 1811 N N . GLN A 1 113 ? -1.149 -4.780 -20.380 1.00 0.00 238 GLN A N 1
ATOM 1812 C CA . GLN A 1 113 ? -1.848 -4.166 -21.502 1.00 0.00 238 GLN A CA 1
ATOM 1813 C C . GLN A 1 113 ? -2.694 -2.985 -21.036 1.00 0.00 238 GLN A C 1
ATOM 1814 O O . GLN A 1 113 ? -3.400 -3.074 -20.033 1.00 0.00 238 GLN A O 1
ATOM 1828 N N . GLN A 1 114 ? -2.616 -1.881 -21.772 1.00 0.00 239 GLN A N 1
ATOM 1829 C CA . GLN A 1 114 ? -3.374 -0.682 -21.433 1.00 0.00 239 GLN A CA 1
ATOM 1830 C C . GLN A 1 114 ? -4.221 -0.221 -22.614 1.00 0.00 239 GLN A C 1
ATOM 1831 O O . GLN A 1 114 ? -4.289 0.971 -22.914 1.00 0.00 239 GLN A O 1
ATOM 1845 N N . ARG A 1 115 ? -4.865 -1.173 -23.282 1.00 0.00 240 ARG A N 1
ATOM 1846 C CA . ARG A 1 115 ? -5.706 -0.865 -24.431 1.00 0.00 240 ARG A CA 1
ATOM 1847 C C . ARG A 1 115 ? -7.002 -1.669 -24.388 1.00 0.00 240 ARG A C 1
ATOM 1848 O O . ARG A 1 115 ? -7.034 -2.788 -23.876 1.00 0.00 240 ARG A O 1
ATOM 1869 N N . PHE A 1 116 ? -8.070 -1.091 -24.929 1.00 0.00 241 PHE A N 1
ATOM 1870 C CA . PHE A 1 116 ? -9.369 -1.753 -24.951 1.00 0.00 241 PHE A CA 1
ATOM 1871 C C . PHE A 1 116 ? -9.587 -2.564 -23.677 1.00 0.00 241 PHE A C 1
ATOM 1872 O O . PHE A 1 116 ? -10.097 -3.684 -23.722 1.00 0.00 241 PHE A O 1
ATOM 1889 N N . ILE A 1 117 ? -9.198 -1.990 -22.543 1.00 0.00 242 ILE A N 1
ATOM 1890 C CA . ILE A 1 117 ? -9.351 -2.659 -21.257 1.00 0.00 242 ILE A CA 1
ATOM 1891 C C . ILE A 1 117 ? -9.748 -1.670 -20.167 1.00 0.00 242 ILE A C 1
ATOM 1892 O O . ILE A 1 117 ? -9.078 -0.657 -19.959 1.00 0.00 242 ILE A O 1
ATOM 1908 N N . LEU A 1 118 ? -10.840 -1.970 -19.472 1.00 0.00 243 LEU A N 1
ATOM 1909 C CA . LEU A 1 118 ? -11.326 -1.108 -18.401 1.00 0.00 243 LEU A CA 1
ATOM 1910 C C . LEU A 1 118 ? -11.273 -1.827 -17.057 1.00 0.00 243 LEU A C 1
ATOM 1911 O O . LEU A 1 118 ? -10.905 -3.000 -16.983 1.00 0.00 243 LEU A O 1
ATOM 1927 N N . SER A 1 119 ? -11.644 -1.117 -15.996 1.00 0.00 244 SER A N 1
ATOM 1928 C CA . SER A 1 119 ? -11.637 -1.688 -14.654 1.00 0.00 244 SER A CA 1
ATOM 1929 C C . SER A 1 119 ? -13.009 -2.251 -14.297 1.00 0.00 244 SER A C 1
ATOM 1930 O O . SER A 1 119 ? -13.127 -3.391 -13.848 1.00 0.00 244 SER A O 1
ATOM 1938 N N . GLY A 1 120 ? -14.046 -1.443 -14.499 1.00 0.00 245 GLY A N 1
ATOM 1939 C CA . GLY A 1 120 ? -15.396 -1.878 -14.193 1.00 0.00 245 GLY A CA 1
ATOM 1940 C C . GLY A 1 120 ? -16.153 -0.869 -13.351 1.00 0.00 245 GLY A C 1
ATOM 1941 O O . GLY A 1 120 ? -16.222 -0.978 -12.126 1.00 0.00 245 GLY A O 1
ATOM 1945 N N . PRO A 1 121 ? -16.736 0.141 -14.013 1.00 0.00 246 PRO A N 1
ATOM 1946 C CA . PRO A 1 121 ? -17.501 1.193 -13.337 1.00 0.00 246 PRO A CA 1
ATOM 1947 C C . PRO A 1 121 ? -18.817 0.677 -12.766 1.00 0.00 246 PRO A C 1
ATOM 1948 O O . PRO A 1 121 ? -19.560 -0.037 -13.440 1.00 0.00 246 PRO A O 1
ATOM 1959 N N . SER A 1 122 ? -19.101 1.044 -11.520 1.00 0.00 247 SER A N 1
ATOM 1960 C CA . SER A 1 122 ? -20.327 0.615 -10.858 1.00 0.00 247 SER A CA 1
ATOM 1961 C C . SER A 1 122 ? -21.218 1.811 -10.537 1.00 0.00 247 SER A C 1
ATOM 1962 O O . SER A 1 122 ? -20.760 2.810 -9.983 1.00 0.00 247 SER A O 1
ATOM 1970 N N . SER A 1 123 ? -22.495 1.701 -10.890 1.00 0.00 248 SER A N 1
ATOM 1971 C CA . SER A 1 123 ? -23.451 2.774 -10.644 1.00 0.00 248 SER A CA 1
ATOM 1972 C C . SER A 1 123 ? -24.229 2.524 -9.356 1.00 0.00 248 SER A C 1
ATOM 1973 O O . SER A 1 123 ? -24.579 1.388 -9.039 1.00 0.00 248 SER A O 1
ATOM 1981 N N . GLY A 1 124 ? -24.497 3.596 -8.615 1.00 0.00 249 GLY A N 1
ATOM 1982 C CA . GLY A 1 124 ? -25.232 3.472 -7.370 1.00 0.00 249 GLY A CA 1
ATOM 1983 C C . GLY A 1 124 ? -26.368 2.473 -7.463 1.00 0.00 249 GLY A C 1
ATOM 1984 O O . GLY A 1 124 ? -27.419 2.769 -8.031 1.00 0.00 249 GLY A O 1
ATOM 1988 N N . GLY A 1 1 ? -17.128 14.952 9.013 1.00 0.00 126 GLY A N 2
ATOM 1989 C CA . GLY A 1 1 ? -15.935 15.414 9.699 1.00 0.00 126 GLY A CA 2
ATOM 1990 C C . GLY A 1 1 ? -15.052 14.272 10.160 1.00 0.00 126 GLY A C 2
ATOM 1991 O O . GLY A 1 1 ? -15.237 13.128 9.744 1.00 0.00 126 GLY A O 2
ATOM 1995 N N . SER A 1 2 ? -14.088 14.581 11.021 1.00 0.00 127 SER A N 2
ATOM 1996 C CA . SER A 1 2 ? -13.169 13.572 11.535 1.00 0.00 127 SER A CA 2
ATOM 1997 C C . SER A 1 2 ? -13.015 13.697 13.047 1.00 0.00 127 SER A C 2
ATOM 1998 O O . SER A 1 2 ? -13.266 14.756 13.623 1.00 0.00 127 SER A O 2
ATOM 2006 N N . SER A 1 3 ? -12.601 12.607 13.686 1.00 0.00 128 SER A N 2
ATOM 2007 C CA . SER A 1 3 ? -12.417 12.592 15.132 1.00 0.00 128 SER A CA 2
ATOM 2008 C C . SER A 1 3 ? -10.992 12.185 15.494 1.00 0.00 128 SER A C 2
ATOM 2009 O O . SER A 1 3 ? -10.340 11.445 14.758 1.00 0.00 128 SER A O 2
ATOM 2017 N N . GLY A 1 4 ? -10.515 12.674 16.635 1.00 0.00 129 GLY A N 2
ATOM 2018 C CA . GLY A 1 4 ? -9.170 12.350 17.076 1.00 0.00 129 GLY A CA 2
ATOM 2019 C C . GLY A 1 4 ? -8.108 13.086 16.284 1.00 0.00 129 GLY A C 2
ATOM 2020 O O . GLY A 1 4 ? -8.416 13.788 15.321 1.00 0.00 129 GLY A O 2
ATOM 2024 N N . SER A 1 5 ? -6.852 12.926 16.690 1.00 0.00 130 SER A N 2
ATOM 2025 C CA . SER A 1 5 ? -5.740 13.585 16.015 1.00 0.00 130 SER A CA 2
ATOM 2026 C C . SER A 1 5 ? -4.404 13.104 16.573 1.00 0.00 130 SER A C 2
ATOM 2027 O O . SER A 1 5 ? -4.146 13.208 17.772 1.00 0.00 130 SER A O 2
ATOM 2035 N N . SER A 1 6 ? -3.558 12.578 15.694 1.00 0.00 131 SER A N 2
ATOM 2036 C CA . SER A 1 6 ? -2.249 12.077 16.097 1.00 0.00 131 SER A CA 2
ATOM 2037 C C . SER A 1 6 ? -1.174 12.503 15.103 1.00 0.00 131 SER A C 2
ATOM 2038 O O . SER A 1 6 ? -1.466 13.131 14.086 1.00 0.00 131 SER A O 2
ATOM 2046 N N . GLY A 1 7 ? 0.074 12.157 15.405 1.00 0.00 132 GLY A N 2
ATOM 2047 C CA . GLY A 1 7 ? 1.175 12.512 14.528 1.00 0.00 132 GLY A CA 2
ATOM 2048 C C . GLY A 1 7 ? 2.526 12.327 15.191 1.00 0.00 132 GLY A C 2
ATOM 2049 O O . GLY A 1 7 ? 2.846 13.008 16.166 1.00 0.00 132 GLY A O 2
ATOM 2053 N N . THR A 1 8 ? 3.322 11.403 14.663 1.00 0.00 133 THR A N 2
ATOM 2054 C CA . THR A 1 8 ? 4.644 11.128 15.210 1.00 0.00 133 THR A CA 2
ATOM 2055 C C . THR A 1 8 ? 5.438 10.204 14.294 1.00 0.00 133 THR A C 2
ATOM 2056 O O . THR A 1 8 ? 4.869 9.350 13.614 1.00 0.00 133 THR A O 2
ATOM 2067 N N . ASP A 1 9 ? 6.755 10.381 14.281 1.00 0.00 134 ASP A N 2
ATOM 2068 C CA . ASP A 1 9 ? 7.627 9.561 13.449 1.00 0.00 134 ASP A CA 2
ATOM 2069 C C . ASP A 1 9 ? 8.603 8.761 14.307 1.00 0.00 134 ASP A C 2
ATOM 2070 O O . ASP A 1 9 ? 9.213 9.296 15.233 1.00 0.00 134 ASP A O 2
ATOM 2079 N N . SER A 1 10 ? 8.744 7.477 13.994 1.00 0.00 135 SER A N 2
ATOM 2080 C CA . SER A 1 10 ? 9.641 6.602 14.739 1.00 0.00 135 SER A CA 2
ATOM 2081 C C . SER A 1 10 ? 9.873 5.295 13.988 1.00 0.00 135 SER A C 2
ATOM 2082 O O . SER A 1 10 ? 9.061 4.889 13.156 1.00 0.00 135 SER A O 2
ATOM 2090 N N . THR A 1 11 ? 10.990 4.638 14.288 1.00 0.00 136 THR A N 2
ATOM 2091 C CA . THR A 1 11 ? 11.332 3.378 13.641 1.00 0.00 136 THR A CA 2
ATOM 2092 C C . THR A 1 11 ? 11.513 2.265 14.667 1.00 0.00 136 THR A C 2
ATOM 2093 O O . THR A 1 11 ? 11.820 2.524 15.830 1.00 0.00 136 THR A O 2
ATOM 2104 N N . GLY A 1 12 ? 11.323 1.024 14.229 1.00 0.00 137 GLY A N 2
ATOM 2105 C CA . GLY A 1 12 ? 11.471 -0.110 15.122 1.00 0.00 137 GLY A CA 2
ATOM 2106 C C . GLY A 1 12 ? 11.300 -1.436 14.409 1.00 0.00 137 GLY A C 2
ATOM 2107 O O . GLY A 1 12 ? 12.200 -2.276 14.423 1.00 0.00 137 GLY A O 2
ATOM 2111 N N . ILE A 1 13 ? 10.142 -1.626 13.785 1.00 0.00 138 ILE A N 2
ATOM 2112 C CA . ILE A 1 13 ? 9.857 -2.860 13.064 1.00 0.00 138 ILE A CA 2
ATOM 2113 C C . ILE A 1 13 ? 10.473 -2.837 11.669 1.00 0.00 138 ILE A C 2
ATOM 2114 O O . ILE A 1 13 ? 10.659 -1.772 11.079 1.00 0.00 138 ILE A O 2
ATOM 2130 N N . ASP A 1 14 ? 10.786 -4.018 11.147 1.00 0.00 139 ASP A N 2
ATOM 2131 C CA . ASP A 1 14 ? 11.379 -4.134 9.820 1.00 0.00 139 ASP A CA 2
ATOM 2132 C C . ASP A 1 14 ? 10.301 -4.330 8.759 1.00 0.00 139 ASP A C 2
ATOM 2133 O O . ASP A 1 14 ? 9.719 -5.410 8.641 1.00 0.00 139 ASP A O 2
ATOM 2142 N N . LEU A 1 15 ? 10.037 -3.281 7.988 1.00 0.00 140 LEU A N 2
ATOM 2143 C CA . LEU A 1 15 ? 9.028 -3.337 6.937 1.00 0.00 140 LEU A CA 2
ATOM 2144 C C . LEU A 1 15 ? 9.564 -4.058 5.705 1.00 0.00 140 LEU A C 2
ATOM 2145 O O . LEU A 1 15 ? 9.010 -5.070 5.274 1.00 0.00 140 LEU A O 2
ATOM 2161 N N . HIS A 1 16 ? 10.648 -3.533 5.143 1.00 0.00 141 HIS A N 2
ATOM 2162 C CA . HIS A 1 16 ? 11.262 -4.128 3.961 1.00 0.00 141 HIS A CA 2
ATOM 2163 C C . HIS A 1 16 ? 11.137 -5.649 3.992 1.00 0.00 141 HIS A C 2
ATOM 2164 O O . HIS A 1 16 ? 10.529 -6.248 3.107 1.00 0.00 141 HIS A O 2
ATOM 2179 N N . GLU A 1 17 ? 11.718 -6.265 5.017 1.00 0.00 142 GLU A N 2
ATOM 2180 C CA . GLU A 1 17 ? 11.673 -7.715 5.161 1.00 0.00 142 GLU A CA 2
ATOM 2181 C C . GLU A 1 17 ? 10.262 -8.242 4.915 1.00 0.00 142 GLU A C 2
ATOM 2182 O O . GLU A 1 17 ? 10.063 -9.174 4.136 1.00 0.00 142 GLU A O 2
ATOM 2194 N N . PHE A 1 18 ? 9.286 -7.639 5.585 1.00 0.00 143 PHE A N 2
ATOM 2195 C CA . PHE A 1 18 ? 7.894 -8.047 5.441 1.00 0.00 143 PHE A CA 2
ATOM 2196 C C . PHE A 1 18 ? 7.455 -7.978 3.982 1.00 0.00 143 PHE A C 2
ATOM 2197 O O . PHE A 1 18 ? 6.845 -8.913 3.460 1.00 0.00 143 PHE A O 2
ATOM 2214 N N . LEU A 1 19 ? 7.768 -6.865 3.328 1.00 0.00 144 LEU A N 2
ATOM 2215 C CA . LEU A 1 19 ? 7.406 -6.672 1.928 1.00 0.00 144 LEU A CA 2
ATOM 2216 C C . LEU A 1 19 ? 7.891 -7.839 1.074 1.00 0.00 144 LEU A C 2
ATOM 2217 O O . LEU A 1 19 ? 7.116 -8.444 0.333 1.00 0.00 144 LEU A O 2
ATOM 2233 N N . VAL A 1 20 ? 9.178 -8.152 1.185 1.00 0.00 145 VAL A N 2
ATOM 2234 C CA . VAL A 1 20 ? 9.766 -9.249 0.426 1.00 0.00 145 VAL A CA 2
ATOM 2235 C C . VAL A 1 20 ? 9.002 -10.548 0.656 1.00 0.00 145 VAL A C 2
ATOM 2236 O O . VAL A 1 20 ? 8.374 -11.081 -0.258 1.00 0.00 145 VAL A O 2
ATOM 2249 N N . ASN A 1 21 ? 9.059 -11.053 1.884 1.00 0.00 146 ASN A N 2
ATOM 2250 C CA . ASN A 1 21 ? 8.372 -12.291 2.235 1.00 0.00 146 ASN A CA 2
ATOM 2251 C C . ASN A 1 21 ? 7.041 -12.402 1.497 1.00 0.00 146 ASN A C 2
ATOM 2252 O O . ASN A 1 21 ? 6.816 -13.346 0.739 1.00 0.00 146 ASN A O 2
ATOM 2263 N N . THR A 1 22 ? 6.162 -11.430 1.723 1.00 0.00 147 THR A N 2
ATOM 2264 C CA . THR A 1 22 ? 4.854 -11.419 1.080 1.00 0.00 147 THR A CA 2
ATOM 2265 C C . THR A 1 22 ? 4.973 -11.692 -0.415 1.00 0.00 147 THR A C 2
ATOM 2266 O O . THR A 1 22 ? 4.289 -12.562 -0.954 1.00 0.00 147 THR A O 2
ATOM 2277 N N . LEU A 1 23 ? 5.847 -10.944 -1.080 1.00 0.00 148 LEU A N 2
ATOM 2278 C CA . LEU A 1 23 ? 6.056 -11.105 -2.515 1.00 0.00 148 LEU A CA 2
ATOM 2279 C C . LEU A 1 23 ? 6.356 -12.561 -2.860 1.00 0.00 148 LEU A C 2
ATOM 2280 O O . LEU A 1 23 ? 5.968 -13.051 -3.921 1.00 0.00 148 LEU A O 2
ATOM 2296 N N . LYS A 1 24 ? 7.047 -13.248 -1.957 1.00 0.00 149 LYS A N 2
ATOM 2297 C CA . LYS A 1 24 ? 7.396 -14.648 -2.163 1.00 0.00 149 LYS A CA 2
ATOM 2298 C C . LYS A 1 24 ? 6.323 -15.567 -1.587 1.00 0.00 149 LYS A C 2
ATOM 2299 O O . LYS A 1 24 ? 5.575 -16.206 -2.327 1.00 0.00 149 LYS A O 2
ATOM 2318 N N . LYS A 1 25 ? 6.253 -15.628 -0.261 1.00 0.00 150 LYS A N 2
ATOM 2319 C CA . LYS A 1 25 ? 5.270 -16.466 0.416 1.00 0.00 150 LYS A CA 2
ATOM 2320 C C . LYS A 1 25 ? 3.882 -16.268 -0.183 1.00 0.00 150 LYS A C 2
ATOM 2321 O O . LYS A 1 25 ? 3.055 -17.179 -0.172 1.00 0.00 150 LYS A O 2
ATOM 2340 N N . ASN A 1 26 ? 3.633 -15.072 -0.706 1.00 0.00 151 ASN A N 2
ATOM 2341 C CA . ASN A 1 26 ? 2.344 -14.755 -1.311 1.00 0.00 151 ASN A CA 2
ATOM 2342 C C . ASN A 1 26 ? 2.522 -14.257 -2.742 1.00 0.00 151 ASN A C 2
ATOM 2343 O O . ASN A 1 26 ? 2.523 -13.056 -3.012 1.00 0.00 151 ASN A O 2
ATOM 2354 N N . PRO A 1 27 ? 2.676 -15.201 -3.682 1.00 0.00 152 PRO A N 2
ATOM 2355 C CA . PRO A 1 27 ? 2.856 -14.883 -5.101 1.00 0.00 152 PRO A CA 2
ATOM 2356 C C . PRO A 1 27 ? 1.588 -14.321 -5.735 1.00 0.00 152 PRO A C 2
ATOM 2357 O O . PRO A 1 27 ? 1.651 -13.552 -6.694 1.00 0.00 152 PRO A O 2
ATOM 2368 N N . ARG A 1 28 ? 0.439 -14.708 -5.192 1.00 0.00 153 ARG A N 2
ATOM 2369 C CA . ARG A 1 28 ? -0.844 -14.242 -5.706 1.00 0.00 153 ARG A CA 2
ATOM 2370 C C . ARG A 1 28 ? -0.955 -12.724 -5.595 1.00 0.00 153 ARG A C 2
ATOM 2371 O O . ARG A 1 28 ? -1.597 -12.077 -6.422 1.00 0.00 153 ARG A O 2
ATOM 2392 N N . ASP A 1 29 ? -0.326 -12.164 -4.568 1.00 0.00 154 ASP A N 2
ATOM 2393 C CA . ASP A 1 29 ? -0.353 -10.722 -4.348 1.00 0.00 154 ASP A CA 2
ATOM 2394 C C . ASP A 1 29 ? 0.862 -10.053 -4.983 1.00 0.00 154 ASP A C 2
ATOM 2395 O O . ASP A 1 29 ? 0.920 -8.829 -5.095 1.00 0.00 154 ASP A O 2
ATOM 2404 N N . ARG A 1 30 ? 1.830 -10.865 -5.396 1.00 0.00 155 ARG A N 2
ATOM 2405 C CA . ARG A 1 30 ? 3.045 -10.351 -6.017 1.00 0.00 155 ARG A CA 2
ATOM 2406 C C . ARG A 1 30 ? 2.725 -9.200 -6.966 1.00 0.00 155 ARG A C 2
ATOM 2407 O O . ARG A 1 30 ? 3.211 -8.083 -6.788 1.00 0.00 155 ARG A O 2
ATOM 2428 N N . MET A 1 31 ? 1.906 -9.480 -7.974 1.00 0.00 156 MET A N 2
ATOM 2429 C CA . MET A 1 31 ? 1.521 -8.468 -8.950 1.00 0.00 156 MET A CA 2
ATOM 2430 C C . MET A 1 31 ? 0.812 -7.300 -8.272 1.00 0.00 156 MET A C 2
ATOM 2431 O O . MET A 1 31 ? 1.237 -6.151 -8.390 1.00 0.00 156 MET A O 2
ATOM 2445 N N . MET A 1 32 ? -0.270 -7.602 -7.562 1.00 0.00 157 MET A N 2
ATOM 2446 C CA . MET A 1 32 ? -1.037 -6.577 -6.864 1.00 0.00 157 MET A CA 2
ATOM 2447 C C . MET A 1 32 ? -0.112 -5.545 -6.228 1.00 0.00 157 MET A C 2
ATOM 2448 O O . MET A 1 32 ? -0.230 -4.346 -6.487 1.00 0.00 157 MET A O 2
ATOM 2462 N N . LEU A 1 33 ? 0.809 -6.017 -5.394 1.00 0.00 158 LEU A N 2
ATOM 2463 C CA . LEU A 1 33 ? 1.755 -5.134 -4.720 1.00 0.00 158 LEU A CA 2
ATOM 2464 C C . LEU A 1 33 ? 2.537 -4.301 -5.730 1.00 0.00 158 LEU A C 2
ATOM 2465 O O . LEU A 1 33 ? 2.499 -3.070 -5.697 1.00 0.00 158 LEU A O 2
ATOM 2481 N N . LEU A 1 34 ? 3.242 -4.979 -6.628 1.00 0.00 159 LEU A N 2
ATOM 2482 C CA . LEU A 1 34 ? 4.032 -4.301 -7.651 1.00 0.00 159 LEU A CA 2
ATOM 2483 C C . LEU A 1 34 ? 3.259 -3.129 -8.248 1.00 0.00 159 LEU A C 2
ATOM 2484 O O . LEU A 1 34 ? 3.778 -2.017 -8.350 1.00 0.00 159 LEU A O 2
ATOM 2500 N N . LYS A 1 35 ? 2.016 -3.385 -8.639 1.00 0.00 160 LYS A N 2
ATOM 2501 C CA . LYS A 1 35 ? 1.169 -2.352 -9.223 1.00 0.00 160 LYS A CA 2
ATOM 2502 C C . LYS A 1 35 ? 1.041 -1.157 -8.282 1.00 0.00 160 LYS A C 2
ATOM 2503 O O . LYS A 1 35 ? 1.283 -0.015 -8.677 1.00 0.00 160 LYS A O 2
ATOM 2522 N N . LEU A 1 36 ? 0.663 -1.427 -7.038 1.00 0.00 161 LEU A N 2
ATOM 2523 C CA . LEU A 1 36 ? 0.505 -0.375 -6.041 1.00 0.00 161 LEU A CA 2
ATOM 2524 C C . LEU A 1 36 ? 1.721 0.546 -6.024 1.00 0.00 161 LEU A C 2
ATOM 2525 O O . LEU A 1 36 ? 1.608 1.744 -6.283 1.00 0.00 161 LEU A O 2
ATOM 2541 N N . GLU A 1 37 ? 2.884 -0.023 -5.720 1.00 0.00 162 GLU A N 2
ATOM 2542 C CA . GLU A 1 37 ? 4.121 0.748 -5.671 1.00 0.00 162 GLU A CA 2
ATOM 2543 C C . GLU A 1 37 ? 4.322 1.536 -6.962 1.00 0.00 162 GLU A C 2
ATOM 2544 O O . GLU A 1 37 ? 4.725 2.698 -6.935 1.00 0.00 162 GLU A O 2
ATOM 2556 N N . GLN A 1 38 ? 4.039 0.894 -8.091 1.00 0.00 163 GLN A N 2
ATOM 2557 C CA . GLN A 1 38 ? 4.190 1.534 -9.392 1.00 0.00 163 GLN A CA 2
ATOM 2558 C C . GLN A 1 38 ? 3.298 2.766 -9.500 1.00 0.00 163 GLN A C 2
ATOM 2559 O O . GLN A 1 38 ? 3.743 3.830 -9.928 1.00 0.00 163 GLN A O 2
ATOM 2573 N N . GLU A 1 39 ? 2.036 2.613 -9.108 1.00 0.00 164 GLU A N 2
ATOM 2574 C CA . GLU A 1 39 ? 1.082 3.714 -9.161 1.00 0.00 164 GLU A CA 2
ATOM 2575 C C . GLU A 1 39 ? 1.503 4.845 -8.228 1.00 0.00 164 GLU A C 2
ATOM 2576 O O . GLU A 1 39 ? 1.288 6.021 -8.524 1.00 0.00 164 GLU A O 2
ATOM 2588 N N . ILE A 1 40 ? 2.102 4.481 -7.099 1.00 0.00 165 ILE A N 2
ATOM 2589 C CA . ILE A 1 40 ? 2.553 5.464 -6.122 1.00 0.00 165 ILE A CA 2
ATOM 2590 C C . ILE A 1 40 ? 3.667 6.335 -6.693 1.00 0.00 165 ILE A C 2
ATOM 2591 O O . ILE A 1 40 ? 3.712 7.542 -6.452 1.00 0.00 165 ILE A O 2
ATOM 2607 N N . LEU A 1 41 ? 4.564 5.716 -7.452 1.00 0.00 166 LEU A N 2
ATOM 2608 C CA . LEU A 1 41 ? 5.679 6.435 -8.061 1.00 0.00 166 LEU A CA 2
ATOM 2609 C C . LEU A 1 41 ? 5.181 7.428 -9.105 1.00 0.00 166 LEU A C 2
ATOM 2610 O O . LEU A 1 41 ? 5.513 8.612 -9.057 1.00 0.00 166 LEU A O 2
ATOM 2626 N N . GLU A 1 42 ? 4.380 6.938 -10.046 1.00 0.00 167 GLU A N 2
ATOM 2627 C CA . GLU A 1 42 ? 3.835 7.785 -11.101 1.00 0.00 167 GLU A CA 2
ATOM 2628 C C . GLU A 1 42 ? 2.983 8.906 -10.514 1.00 0.00 167 GLU A C 2
ATOM 2629 O O . GLU A 1 42 ? 2.973 10.026 -11.024 1.00 0.00 167 GLU A O 2
ATOM 2641 N N . PHE A 1 43 ? 2.268 8.596 -9.437 1.00 0.00 168 PHE A N 2
ATOM 2642 C CA . PHE A 1 43 ? 1.411 9.576 -8.780 1.00 0.00 168 PHE A CA 2
ATOM 2643 C C . PHE A 1 43 ? 2.237 10.725 -8.209 1.00 0.00 168 PHE A C 2
ATOM 2644 O O . PHE A 1 43 ? 2.021 11.888 -8.549 1.00 0.00 168 PHE A O 2
ATOM 2661 N N . ILE A 1 44 ? 3.184 10.389 -7.339 1.00 0.00 169 ILE A N 2
ATOM 2662 C CA . ILE A 1 44 ? 4.043 11.391 -6.721 1.00 0.00 169 ILE A CA 2
ATOM 2663 C C . ILE A 1 44 ? 4.680 12.293 -7.773 1.00 0.00 169 ILE A C 2
ATOM 2664 O O . ILE A 1 44 ? 4.770 13.507 -7.592 1.00 0.00 169 ILE A O 2
ATOM 2680 N N . ASN A 1 45 ? 5.120 11.691 -8.873 1.00 0.00 170 ASN A N 2
ATOM 2681 C CA . ASN A 1 45 ? 5.748 12.440 -9.955 1.00 0.00 170 ASN A CA 2
ATOM 2682 C C . ASN A 1 45 ? 4.743 13.369 -10.628 1.00 0.00 170 ASN A C 2
ATOM 2683 O O . ASN A 1 45 ? 5.075 14.495 -11.001 1.00 0.00 170 ASN A O 2
ATOM 2694 N N . ASP A 1 46 ? 3.513 12.891 -10.780 1.00 0.00 171 ASP A N 2
ATOM 2695 C CA . ASP A 1 46 ? 2.458 13.679 -11.407 1.00 0.00 171 ASP A CA 2
ATOM 2696 C C . ASP A 1 46 ? 2.054 14.851 -10.518 1.00 0.00 171 ASP A C 2
ATOM 2697 O O . ASP A 1 46 ? 1.448 14.663 -9.464 1.00 0.00 171 ASP A O 2
ATOM 2706 N N . ASN A 1 47 ? 2.395 16.061 -10.950 1.00 0.00 172 ASN A N 2
ATOM 2707 C CA . ASN A 1 47 ? 2.070 17.263 -10.192 1.00 0.00 172 ASN A CA 2
ATOM 2708 C C . ASN A 1 47 ? 0.571 17.544 -10.236 1.00 0.00 172 ASN A C 2
ATOM 2709 O O . ASN A 1 47 ? 0.002 18.083 -9.287 1.00 0.00 172 ASN A O 2
ATOM 2720 N N . ASN A 1 48 ? -0.063 17.175 -11.344 1.00 0.00 173 ASN A N 2
ATOM 2721 C CA . ASN A 1 48 ? -1.497 17.387 -11.511 1.00 0.00 173 ASN A CA 2
ATOM 2722 C C . ASN A 1 48 ? -2.276 16.778 -10.349 1.00 0.00 173 ASN A C 2
ATOM 2723 O O . ASN A 1 48 ? -3.165 17.414 -9.784 1.00 0.00 173 ASN A O 2
ATOM 2734 N N . ASN A 1 49 ? -1.936 15.542 -9.999 1.00 0.00 174 ASN A N 2
ATOM 2735 C CA . ASN A 1 49 ? -2.603 14.847 -8.904 1.00 0.00 174 ASN A CA 2
ATOM 2736 C C . ASN A 1 49 ? -1.948 15.181 -7.567 1.00 0.00 174 ASN A C 2
ATOM 2737 O O . ASN A 1 49 ? -0.780 14.865 -7.342 1.00 0.00 174 ASN A O 2
ATOM 2748 N N . GLN A 1 50 ? -2.708 15.821 -6.685 1.00 0.00 175 GLN A N 2
ATOM 2749 C CA . GLN A 1 50 ? -2.201 16.197 -5.371 1.00 0.00 175 GLN A CA 2
ATOM 2750 C C . GLN A 1 50 ? -2.526 15.127 -4.335 1.00 0.00 175 GLN A C 2
ATOM 2751 O O . GLN A 1 50 ? -1.760 14.902 -3.397 1.00 0.00 175 GLN A O 2
ATOM 2765 N N . PHE A 1 51 ? -3.668 14.469 -4.509 1.00 0.00 176 PHE A N 2
ATOM 2766 C CA . PHE A 1 51 ? -4.095 13.422 -3.588 1.00 0.00 176 PHE A CA 2
ATOM 2767 C C . PHE A 1 51 ? -4.422 12.136 -4.340 1.00 0.00 176 PHE A C 2
ATOM 2768 O O . PHE A 1 51 ? -4.691 12.156 -5.542 1.00 0.00 176 PHE A O 2
ATOM 2785 N N . LYS A 1 52 ? -4.397 11.016 -3.625 1.00 0.00 177 LYS A N 2
ATOM 2786 C CA . LYS A 1 52 ? -4.691 9.719 -4.222 1.00 0.00 177 LYS A CA 2
ATOM 2787 C C . LYS A 1 52 ? -5.507 8.853 -3.268 1.00 0.00 177 LYS A C 2
ATOM 2788 O O . LYS A 1 52 ? -5.025 8.458 -2.206 1.00 0.00 177 LYS A O 2
ATOM 2807 N N . LYS A 1 53 ? -6.744 8.559 -3.653 1.00 0.00 178 LYS A N 2
ATOM 2808 C CA . LYS A 1 53 ? -7.626 7.737 -2.833 1.00 0.00 178 LYS A CA 2
ATOM 2809 C C . LYS A 1 53 ? -7.974 6.434 -3.546 1.00 0.00 178 LYS A C 2
ATOM 2810 O O . LYS A 1 53 ? -8.480 6.445 -4.668 1.00 0.00 178 LYS A O 2
ATOM 2829 N N . PHE A 1 54 ? -7.700 5.313 -2.887 1.00 0.00 179 PHE A N 2
ATOM 2830 C CA . PHE A 1 54 ? -7.984 4.002 -3.458 1.00 0.00 179 PHE A CA 2
ATOM 2831 C C . PHE A 1 54 ? -9.436 3.604 -3.210 1.00 0.00 179 PHE A C 2
ATOM 2832 O O . PHE A 1 54 ? -10.065 4.027 -2.240 1.00 0.00 179 PHE A O 2
ATOM 2849 N N . PRO A 1 55 ? -9.982 2.770 -4.107 1.00 0.00 180 PRO A N 2
ATOM 2850 C CA . PRO A 1 55 ? -11.366 2.295 -4.008 1.00 0.00 180 PRO A CA 2
ATOM 2851 C C . PRO A 1 55 ? -11.566 1.331 -2.844 1.00 0.00 180 PRO A C 2
ATOM 2852 O O . PRO A 1 55 ? -10.689 1.182 -1.993 1.00 0.00 180 PRO A O 2
ATOM 2863 N N . GLN A 1 56 ? -12.723 0.678 -2.815 1.00 0.00 181 GLN A N 2
ATOM 2864 C CA . GLN A 1 56 ? -13.037 -0.272 -1.754 1.00 0.00 181 GLN A CA 2
ATOM 2865 C C . GLN A 1 56 ? -12.031 -1.418 -1.735 1.00 0.00 181 GLN A C 2
ATOM 2866 O O . GLN A 1 56 ? -11.682 -1.968 -2.780 1.00 0.00 181 GLN A O 2
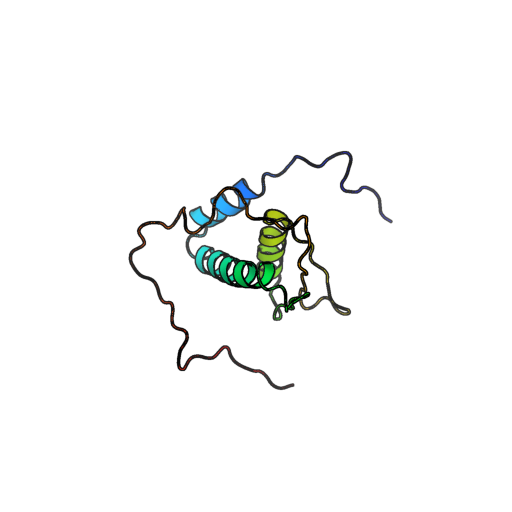ATOM 2880 N N . MET A 1 57 ? -11.569 -1.774 -0.541 1.00 0.00 182 MET A N 2
ATOM 2881 C CA . MET A 1 57 ? -10.603 -2.856 -0.387 1.00 0.00 182 MET A CA 2
ATOM 2882 C C . MET A 1 57 ? -11.060 -3.844 0.681 1.00 0.00 182 MET A C 2
ATOM 2883 O O . MET A 1 57 ? -12.031 -3.596 1.397 1.00 0.00 182 MET A O 2
ATOM 2897 N N . THR A 1 58 ? -10.354 -4.966 0.784 1.00 0.00 183 THR A N 2
ATOM 2898 C CA . THR A 1 58 ? -10.688 -5.992 1.764 1.00 0.00 183 THR A CA 2
ATOM 2899 C C . THR A 1 58 ? -9.722 -5.962 2.943 1.00 0.00 183 THR A C 2
ATOM 2900 O O . THR A 1 58 ? -8.726 -5.240 2.923 1.00 0.00 183 THR A O 2
ATOM 2911 N N . SER A 1 59 ? -10.024 -6.751 3.969 1.00 0.00 184 SER A N 2
ATOM 2912 C CA . SER A 1 59 ? -9.183 -6.812 5.159 1.00 0.00 184 SER A CA 2
ATOM 2913 C C . SER A 1 59 ? -7.724 -7.047 4.782 1.00 0.00 184 SER A C 2
ATOM 2914 O O . SER A 1 59 ? -6.823 -6.381 5.293 1.00 0.00 184 SER A O 2
ATOM 2922 N N . TYR A 1 60 ? -7.498 -7.999 3.883 1.00 0.00 185 TYR A N 2
ATOM 2923 C CA . TYR A 1 60 ? -6.148 -8.325 3.438 1.00 0.00 185 TYR A CA 2
ATOM 2924 C C . TYR A 1 60 ? -5.497 -7.128 2.750 1.00 0.00 185 TYR A C 2
ATOM 2925 O O . TYR A 1 60 ? -4.531 -6.556 3.256 1.00 0.00 185 TYR A O 2
ATOM 2943 N N . HIS A 1 61 ? -6.034 -6.755 1.593 1.00 0.00 186 HIS A N 2
ATOM 2944 C CA . HIS A 1 61 ? -5.508 -5.626 0.834 1.00 0.00 186 HIS A CA 2
ATOM 2945 C C . HIS A 1 61 ? -5.270 -4.425 1.744 1.00 0.00 186 HIS A C 2
ATOM 2946 O O . HIS A 1 61 ? -4.148 -3.929 1.852 1.00 0.00 186 HIS A O 2
ATOM 2961 N N . ARG A 1 62 ? -6.332 -3.961 2.395 1.00 0.00 187 ARG A N 2
ATOM 2962 C CA . ARG A 1 62 ? -6.238 -2.817 3.293 1.00 0.00 187 ARG A CA 2
ATOM 2963 C C . ARG A 1 62 ? -4.901 -2.810 4.028 1.00 0.00 187 ARG A C 2
ATOM 2964 O O . ARG A 1 62 ? -4.166 -1.823 3.991 1.00 0.00 187 ARG A O 2
ATOM 2985 N N . MET A 1 63 ? -4.592 -3.918 4.694 1.00 0.00 188 MET A N 2
ATOM 2986 C CA . MET A 1 63 ? -3.343 -4.039 5.436 1.00 0.00 188 MET A CA 2
ATOM 2987 C C . MET A 1 63 ? -2.142 -3.837 4.517 1.00 0.00 188 MET A C 2
ATOM 2988 O O . MET A 1 63 ? -1.275 -3.004 4.786 1.00 0.00 188 MET A O 2
ATOM 3002 N N . LEU A 1 64 ? -2.097 -4.603 3.433 1.00 0.00 189 LEU A N 2
ATOM 3003 C CA . LEU A 1 64 ? -1.002 -4.508 2.474 1.00 0.00 189 LEU A CA 2
ATOM 3004 C C . LEU A 1 64 ? -0.688 -3.051 2.149 1.00 0.00 189 LEU A C 2
ATOM 3005 O O . LEU A 1 64 ? 0.459 -2.614 2.253 1.00 0.00 189 LEU A O 2
ATOM 3021 N N . LEU A 1 65 ? -1.714 -2.303 1.757 1.00 0.00 190 LEU A N 2
ATOM 3022 C CA . LEU A 1 65 ? -1.548 -0.894 1.419 1.00 0.00 190 LEU A CA 2
ATOM 3023 C C . LEU A 1 65 ? -0.904 -0.129 2.571 1.00 0.00 190 LEU A C 2
ATOM 3024 O O . LEU A 1 65 ? 0.101 0.559 2.389 1.00 0.00 190 LEU A O 2
ATOM 3040 N N . HIS A 1 66 ? -1.488 -0.257 3.759 1.00 0.00 191 HIS A N 2
ATOM 3041 C CA . HIS A 1 66 ? -0.969 0.420 4.942 1.00 0.00 191 HIS A CA 2
ATOM 3042 C C . HIS A 1 66 ? 0.536 0.207 5.074 1.00 0.00 191 HIS A C 2
ATOM 3043 O O . HIS A 1 66 ? 1.263 1.100 5.508 1.00 0.00 191 HIS A O 2
ATOM 3058 N N . ARG A 1 67 ? 0.996 -0.982 4.696 1.00 0.00 192 ARG A N 2
ATOM 3059 C CA . ARG A 1 67 ? 2.413 -1.312 4.774 1.00 0.00 192 ARG A CA 2
ATOM 3060 C C . ARG A 1 67 ? 3.212 -0.527 3.738 1.00 0.00 192 ARG A C 2
ATOM 3061 O O . ARG A 1 67 ? 4.087 0.267 4.084 1.00 0.00 192 ARG A O 2
ATOM 3082 N N . VAL A 1 68 ? 2.907 -0.756 2.465 1.00 0.00 193 VAL A N 2
ATOM 3083 C CA . VAL A 1 68 ? 3.595 -0.071 1.378 1.00 0.00 193 VAL A CA 2
ATOM 3084 C C . VAL A 1 68 ? 3.721 1.422 1.662 1.00 0.00 193 VAL A C 2
ATOM 3085 O O . VAL A 1 68 ? 4.807 1.993 1.567 1.00 0.00 193 VAL A O 2
ATOM 3098 N N . ALA A 1 69 ? 2.602 2.048 2.011 1.00 0.00 194 ALA A N 2
ATOM 3099 C CA . ALA A 1 69 ? 2.587 3.475 2.311 1.00 0.00 194 ALA A CA 2
ATOM 3100 C C . ALA A 1 69 ? 3.587 3.815 3.411 1.00 0.00 194 ALA A C 2
ATOM 3101 O O . ALA A 1 69 ? 4.503 4.611 3.205 1.00 0.00 194 ALA A O 2
ATOM 3108 N N . ALA A 1 70 ? 3.406 3.207 4.579 1.00 0.00 195 ALA A N 2
ATOM 3109 C CA . ALA A 1 70 ? 4.294 3.445 5.710 1.00 0.00 195 ALA A CA 2
ATOM 3110 C C . ALA A 1 70 ? 5.756 3.316 5.296 1.00 0.00 195 ALA A C 2
ATOM 3111 O O . ALA A 1 70 ? 6.618 4.041 5.794 1.00 0.00 195 ALA A O 2
ATOM 3118 N N . TYR A 1 71 ? 6.028 2.389 4.385 1.00 0.00 196 TYR A N 2
ATOM 3119 C CA . TYR A 1 71 ? 7.387 2.163 3.907 1.00 0.00 196 TYR A CA 2
ATOM 3120 C C . TYR A 1 71 ? 7.913 3.385 3.161 1.00 0.00 196 TYR A C 2
ATOM 3121 O O . TYR A 1 71 ? 9.015 3.865 3.430 1.00 0.00 196 TYR A O 2
ATOM 3139 N N . PHE A 1 72 ? 7.116 3.885 2.222 1.00 0.00 197 PHE A N 2
ATOM 3140 C CA . PHE A 1 72 ? 7.500 5.052 1.436 1.00 0.00 197 PHE A CA 2
ATOM 3141 C C . PHE A 1 72 ? 7.410 6.325 2.272 1.00 0.00 197 PHE A C 2
ATOM 3142 O O . PHE A 1 72 ? 7.865 7.389 1.855 1.00 0.00 197 PHE A O 2
ATOM 3159 N N . GLY A 1 73 ? 6.818 6.207 3.457 1.00 0.00 198 GLY A N 2
ATOM 3160 C CA . GLY A 1 73 ? 6.678 7.355 4.334 1.00 0.00 198 GLY A CA 2
ATOM 3161 C C . GLY A 1 73 ? 5.567 8.288 3.895 1.00 0.00 198 GLY A C 2
ATOM 3162 O O . GLY A 1 73 ? 5.776 9.493 3.758 1.00 0.00 198 GLY A O 2
ATOM 3166 N N . MET A 1 74 ? 4.381 7.730 3.672 1.00 0.00 199 MET A N 2
ATOM 3167 C CA . MET A 1 74 ? 3.233 8.521 3.245 1.00 0.00 199 MET A CA 2
ATOM 3168 C C . MET A 1 74 ? 2.260 8.735 4.400 1.00 0.00 199 MET A C 2
ATOM 3169 O O . MET A 1 74 ? 2.240 7.962 5.358 1.00 0.00 199 MET A O 2
ATOM 3183 N N . ASP A 1 75 ? 1.457 9.788 4.304 1.00 0.00 200 ASP A N 2
ATOM 3184 C CA . ASP A 1 75 ? 0.481 10.104 5.341 1.00 0.00 200 ASP A CA 2
ATOM 3185 C C . ASP A 1 75 ? -0.934 9.784 4.871 1.00 0.00 200 ASP A C 2
ATOM 3186 O O . ASP A 1 75 ? -1.553 10.570 4.152 1.00 0.00 200 ASP A O 2
ATOM 3195 N N . HIS A 1 76 ? -1.441 8.625 5.280 1.00 0.00 201 HIS A N 2
ATOM 3196 C CA . HIS A 1 76 ? -2.784 8.201 4.900 1.00 0.00 201 HIS A CA 2
ATOM 3197 C C . HIS A 1 76 ? -3.812 8.672 5.923 1.00 0.00 201 HIS A C 2
ATOM 3198 O O . HIS A 1 76 ? -3.483 8.905 7.085 1.00 0.00 201 HIS A O 2
ATOM 3213 N N . ASN A 1 77 ? -5.058 8.811 5.482 1.00 0.00 202 ASN A N 2
ATOM 3214 C CA . ASN A 1 77 ? -6.135 9.256 6.359 1.00 0.00 202 ASN A CA 2
ATOM 3215 C C . ASN A 1 77 ? -7.461 8.614 5.963 1.00 0.00 202 ASN A C 2
ATOM 3216 O O . ASN A 1 77 ? -7.641 8.190 4.821 1.00 0.00 202 ASN A O 2
ATOM 3227 N N . VAL A 1 78 ? -8.387 8.546 6.914 1.00 0.00 203 VAL A N 2
ATOM 3228 C CA . VAL A 1 78 ? -9.697 7.958 6.664 1.00 0.00 203 VAL A CA 2
ATOM 3229 C C . VAL A 1 78 ? -10.709 9.022 6.254 1.00 0.00 203 VAL A C 2
ATOM 3230 O O . VAL A 1 78 ? -10.595 10.184 6.644 1.00 0.00 203 VAL A O 2
ATOM 3243 N N . ASP A 1 79 ? -11.697 8.618 5.464 1.00 0.00 204 ASP A N 2
ATOM 3244 C CA . ASP A 1 79 ? -12.731 9.537 5.001 1.00 0.00 204 ASP A CA 2
ATOM 3245 C C . ASP A 1 79 ? -13.886 9.601 5.996 1.00 0.00 204 ASP A C 2
ATOM 3246 O O . ASP A 1 79 ? -13.950 8.812 6.938 1.00 0.00 204 ASP A O 2
ATOM 3255 N N . GLN A 1 80 ? -14.793 10.548 5.781 1.00 0.00 205 GLN A N 2
ATOM 3256 C CA . GLN A 1 80 ? -15.944 10.716 6.660 1.00 0.00 205 GLN A CA 2
ATOM 3257 C C . GLN A 1 80 ? -16.686 9.397 6.845 1.00 0.00 205 GLN A C 2
ATOM 3258 O O . GLN A 1 80 ? -17.443 9.226 7.801 1.00 0.00 205 GLN A O 2
ATOM 3272 N N . THR A 1 81 ? -16.463 8.464 5.924 1.00 0.00 206 THR A N 2
ATOM 3273 C CA . THR A 1 81 ? -17.111 7.160 5.985 1.00 0.00 206 THR A CA 2
ATOM 3274 C C . THR A 1 81 ? -16.192 6.118 6.612 1.00 0.00 206 THR A C 2
ATOM 3275 O O . THR A 1 81 ? -16.654 5.150 7.213 1.00 0.00 206 THR A O 2
ATOM 3286 N N . GLY A 1 82 ? -14.886 6.324 6.467 1.00 0.00 207 GLY A N 2
ATOM 3287 C CA . GLY A 1 82 ? -13.922 5.393 7.025 1.00 0.00 207 GLY A CA 2
ATOM 3288 C C . GLY A 1 82 ? -13.969 4.036 6.351 1.00 0.00 207 GLY A C 2
ATOM 3289 O O . GLY A 1 82 ? -13.565 3.030 6.935 1.00 0.00 207 GLY A O 2
ATOM 3293 N N . LYS A 1 83 ? -14.464 4.007 5.118 1.00 0.00 208 LYS A N 2
ATOM 3294 C CA . LYS A 1 83 ? -14.563 2.763 4.363 1.00 0.00 208 LYS A CA 2
ATOM 3295 C C . LYS A 1 83 ? -13.351 2.581 3.455 1.00 0.00 208 LYS A C 2
ATOM 3296 O O . LYS A 1 83 ? -12.942 1.456 3.169 1.00 0.00 208 LYS A O 2
ATOM 3315 N N . ALA A 1 84 ? -12.780 3.694 3.006 1.00 0.00 209 ALA A N 2
ATOM 3316 C CA . ALA A 1 84 ? -11.613 3.656 2.134 1.00 0.00 209 ALA A CA 2
ATOM 3317 C C . ALA A 1 84 ? -10.488 4.525 2.684 1.00 0.00 209 ALA A C 2
ATOM 3318 O O . ALA A 1 84 ? -10.730 5.472 3.433 1.00 0.00 209 ALA A O 2
ATOM 3325 N N . VAL A 1 85 ? -9.255 4.197 2.309 1.00 0.00 210 VAL A N 2
ATOM 3326 C CA . VAL A 1 85 ? -8.092 4.948 2.766 1.00 0.00 210 VAL A CA 2
ATOM 3327 C C . VAL A 1 85 ? -7.583 5.888 1.678 1.00 0.00 210 VAL A C 2
ATOM 3328 O O . VAL A 1 85 ? -7.591 5.546 0.495 1.00 0.00 210 VAL A O 2
ATOM 3341 N N . ILE A 1 86 ? -7.141 7.072 2.086 1.00 0.00 211 ILE A N 2
ATOM 3342 C CA . ILE A 1 86 ? -6.626 8.060 1.147 1.00 0.00 211 ILE A CA 2
ATOM 3343 C C . ILE A 1 86 ? -5.230 8.524 1.546 1.00 0.00 211 ILE A C 2
ATOM 3344 O O . ILE A 1 86 ? -4.925 8.657 2.732 1.00 0.00 211 ILE A O 2
ATOM 3360 N N . ILE A 1 87 ? -4.386 8.771 0.550 1.00 0.00 212 ILE A N 2
ATOM 3361 C CA . ILE A 1 87 ? -3.023 9.223 0.797 1.00 0.00 212 ILE A CA 2
ATOM 3362 C C . ILE A 1 87 ? -2.757 10.563 0.120 1.00 0.00 212 ILE A C 2
ATOM 3363 O O . ILE A 1 87 ? -3.610 11.090 -0.593 1.00 0.00 212 ILE A O 2
ATOM 3379 N N . ASN A 1 88 ? -1.567 11.109 0.348 1.00 0.00 213 ASN A N 2
ATOM 3380 C CA . ASN A 1 88 ? -1.187 12.388 -0.241 1.00 0.00 213 ASN A CA 2
ATOM 3381 C C . ASN A 1 88 ? 0.328 12.489 -0.393 1.00 0.00 213 ASN A C 2
ATOM 3382 O O . ASN A 1 88 ? 1.077 11.736 0.229 1.00 0.00 213 ASN A O 2
ATOM 3393 N N . LYS A 1 89 ? 0.772 13.424 -1.226 1.00 0.00 214 LYS A N 2
ATOM 3394 C CA . LYS A 1 89 ? 2.197 13.626 -1.460 1.00 0.00 214 LYS A CA 2
ATOM 3395 C C . LYS A 1 89 ? 2.752 14.707 -0.538 1.00 0.00 214 LYS A C 2
ATOM 3396 O O . LYS A 1 89 ? 2.357 15.870 -0.618 1.00 0.00 214 LYS A O 2
ATOM 3415 N N . THR A 1 90 ? 3.673 14.316 0.337 1.00 0.00 215 THR A N 2
ATOM 3416 C CA . THR A 1 90 ? 4.283 15.251 1.274 1.00 0.00 215 THR A CA 2
ATOM 3417 C C . THR A 1 90 ? 5.805 15.169 1.220 1.00 0.00 215 THR A C 2
ATOM 3418 O O . THR A 1 90 ? 6.368 14.128 0.882 1.00 0.00 215 THR A O 2
ATOM 3429 N N . SER A 1 91 ? 6.464 16.273 1.556 1.00 0.00 216 SER A N 2
ATOM 3430 C CA . SER A 1 91 ? 7.921 16.327 1.543 1.00 0.00 216 SER A CA 2
ATOM 3431 C C . SER A 1 91 ? 8.517 15.085 2.199 1.00 0.00 216 SER A C 2
ATOM 3432 O O . SER A 1 91 ? 9.371 14.414 1.621 1.00 0.00 216 SER A O 2
ATOM 3440 N N . ASN A 1 92 ? 8.059 14.786 3.410 1.00 0.00 217 ASN A N 2
ATOM 3441 C CA . ASN A 1 92 ? 8.546 13.625 4.146 1.00 0.00 217 ASN A CA 2
ATOM 3442 C C . ASN A 1 92 ? 8.653 12.407 3.233 1.00 0.00 217 ASN A C 2
ATOM 3443 O O . ASN A 1 92 ? 9.514 11.548 3.423 1.00 0.00 217 ASN A O 2
ATOM 3454 N N . THR A 1 93 ? 7.773 12.341 2.239 1.00 0.00 218 THR A N 2
ATOM 3455 C CA . THR A 1 93 ? 7.767 11.229 1.296 1.00 0.00 218 THR A CA 2
ATOM 3456 C C . THR A 1 93 ? 9.087 11.144 0.538 1.00 0.00 218 THR A C 2
ATOM 3457 O O . THR A 1 93 ? 9.451 12.062 -0.198 1.00 0.00 218 THR A O 2
ATOM 3468 N N . ARG A 1 94 ? 9.800 10.038 0.722 1.00 0.00 219 ARG A N 2
ATOM 3469 C CA . ARG A 1 94 ? 11.080 9.835 0.056 1.00 0.00 219 ARG A CA 2
ATOM 3470 C C . ARG A 1 94 ? 11.152 8.445 -0.571 1.00 0.00 219 ARG A C 2
ATOM 3471 O O . ARG A 1 94 ? 10.433 7.532 -0.165 1.00 0.00 219 ARG A O 2
ATOM 3492 N N . ILE A 1 95 ? 12.024 8.293 -1.562 1.00 0.00 220 ILE A N 2
ATOM 3493 C CA . ILE A 1 95 ? 12.190 7.016 -2.244 1.00 0.00 220 ILE A CA 2
ATOM 3494 C C . ILE A 1 95 ? 13.002 6.042 -1.397 1.00 0.00 220 ILE A C 2
ATOM 3495 O O . ILE A 1 95 ? 14.009 6.401 -0.787 1.00 0.00 220 ILE A O 2
ATOM 3511 N N . PRO A 1 96 ? 12.557 4.777 -1.359 1.00 0.00 221 PRO A N 2
ATOM 3512 C CA . PRO A 1 96 ? 13.229 3.724 -0.592 1.00 0.00 221 PRO A CA 2
ATOM 3513 C C . PRO A 1 96 ? 14.574 3.336 -1.196 1.00 0.00 221 PRO A C 2
ATOM 3514 O O . PRO A 1 96 ? 14.853 3.637 -2.356 1.00 0.00 221 PRO A O 2
ATOM 3525 N N . GLU A 1 97 ? 15.403 2.666 -0.402 1.00 0.00 222 GLU A N 2
ATOM 3526 C CA . GLU A 1 97 ? 16.720 2.237 -0.860 1.00 0.00 222 GLU A CA 2
ATOM 3527 C C . GLU A 1 97 ? 16.598 1.170 -1.944 1.00 0.00 222 GLU A C 2
ATOM 3528 O O . GLU A 1 97 ? 17.333 1.188 -2.931 1.00 0.00 222 GLU A O 2
ATOM 3540 N N . GLN A 1 98 ? 15.665 0.243 -1.751 1.00 0.00 223 GLN A N 2
ATOM 3541 C CA . GLN A 1 98 ? 15.448 -0.832 -2.711 1.00 0.00 223 GLN A CA 2
ATOM 3542 C C . GLN A 1 98 ? 13.968 -0.966 -3.053 1.00 0.00 223 GLN A C 2
ATOM 3543 O O . GLN A 1 98 ? 13.115 -0.987 -2.165 1.00 0.00 223 GLN A O 2
ATOM 3557 N N . ARG A 1 99 ? 13.670 -1.057 -4.345 1.00 0.00 224 ARG A N 2
ATOM 3558 C CA . ARG A 1 99 ? 12.292 -1.187 -4.803 1.00 0.00 224 ARG A CA 2
ATOM 3559 C C . ARG A 1 99 ? 12.047 -2.568 -5.404 1.00 0.00 224 ARG A C 2
ATOM 3560 O O . ARG A 1 99 ? 12.989 -3.288 -5.737 1.00 0.00 224 ARG A O 2
ATOM 3581 N N . PHE A 1 100 ? 10.776 -2.933 -5.538 1.00 0.00 225 PHE A N 2
ATOM 3582 C CA . PHE A 1 100 ? 10.407 -4.228 -6.097 1.00 0.00 225 PHE A CA 2
ATOM 3583 C C . PHE A 1 100 ? 10.743 -4.295 -7.584 1.00 0.00 225 PHE A C 2
ATOM 3584 O O . PHE A 1 100 ? 11.105 -5.350 -8.103 1.00 0.00 225 PHE A O 2
ATOM 3601 N N . SER A 1 101 ? 10.619 -3.159 -8.264 1.00 0.00 226 SER A N 2
ATOM 3602 C CA . SER A 1 101 ? 10.904 -3.088 -9.692 1.00 0.00 226 SER A CA 2
ATOM 3603 C C . SER A 1 101 ? 12.296 -3.632 -9.996 1.00 0.00 226 SER A C 2
ATOM 3604 O O . SER A 1 101 ? 12.547 -4.155 -11.081 1.00 0.00 226 SER A O 2
ATOM 3612 N N . GLU A 1 102 ? 13.199 -3.505 -9.028 1.00 0.00 227 GLU A N 2
ATOM 3613 C CA . GLU A 1 102 ? 14.566 -3.983 -9.192 1.00 0.00 227 GLU A CA 2
ATOM 3614 C C . GLU A 1 102 ? 14.674 -5.460 -8.824 1.00 0.00 227 GLU A C 2
ATOM 3615 O O . GLU A 1 102 ? 15.658 -6.123 -9.153 1.00 0.00 227 GLU A O 2
ATOM 3627 N N . HIS A 1 103 ? 13.656 -5.969 -8.138 1.00 0.00 228 HIS A N 2
ATOM 3628 C CA . HIS A 1 103 ? 13.635 -7.368 -7.725 1.00 0.00 228 HIS A CA 2
ATOM 3629 C C . HIS A 1 103 ? 13.179 -8.266 -8.871 1.00 0.00 228 HIS A C 2
ATOM 3630 O O . HIS A 1 103 ? 13.239 -9.492 -8.772 1.00 0.00 228 HIS A O 2
ATOM 3645 N N . ILE A 1 104 ? 12.723 -7.648 -9.955 1.00 0.00 229 ILE A N 2
ATOM 3646 C CA . ILE A 1 104 ? 12.257 -8.392 -11.118 1.00 0.00 229 ILE A CA 2
ATOM 3647 C C . ILE A 1 104 ? 13.149 -8.136 -12.328 1.00 0.00 229 ILE A C 2
ATOM 3648 O O . ILE A 1 104 ? 12.744 -8.354 -13.470 1.00 0.00 229 ILE A O 2
ATOM 3664 N N . LYS A 1 105 ? 14.368 -7.673 -12.070 1.00 0.00 230 LYS A N 2
ATOM 3665 C CA . LYS A 1 105 ? 15.321 -7.390 -13.136 1.00 0.00 230 LYS A CA 2
ATOM 3666 C C . LYS A 1 105 ? 15.645 -8.654 -13.927 1.00 0.00 230 LYS A C 2
ATOM 3667 O O . LYS A 1 105 ? 16.103 -9.649 -13.364 1.00 0.00 230 LYS A O 2
ATOM 3686 N N . ASP A 1 106 ? 15.404 -8.607 -15.232 1.00 0.00 231 ASP A N 2
ATOM 3687 C CA . ASP A 1 106 ? 15.673 -9.748 -16.100 1.00 0.00 231 ASP A CA 2
ATOM 3688 C C . ASP A 1 106 ? 15.592 -9.344 -17.569 1.00 0.00 231 ASP A C 2
ATOM 3689 O O . ASP A 1 106 ? 14.766 -8.515 -17.950 1.00 0.00 231 ASP A O 2
ATOM 3698 N N . GLU A 1 107 ? 16.456 -9.935 -18.389 1.00 0.00 232 GLU A N 2
ATOM 3699 C CA . GLU A 1 107 ? 16.483 -9.634 -19.815 1.00 0.00 232 GLU A CA 2
ATOM 3700 C C . GLU A 1 107 ? 15.125 -9.910 -20.455 1.00 0.00 232 GLU A C 2
ATOM 3701 O O . GLU A 1 107 ? 14.862 -11.014 -20.931 1.00 0.00 232 GLU A O 2
ATOM 3713 N N . LYS A 1 108 ? 14.264 -8.897 -20.461 1.00 0.00 233 LYS A N 2
ATOM 3714 C CA . LYS A 1 108 ? 12.933 -9.027 -21.042 1.00 0.00 233 LYS A CA 2
ATOM 3715 C C . LYS A 1 108 ? 12.319 -7.656 -21.307 1.00 0.00 233 LYS A C 2
ATOM 3716 O O . LYS A 1 108 ? 11.918 -6.955 -20.379 1.00 0.00 233 LYS A O 2
ATOM 3735 N N . ASN A 1 109 ? 12.247 -7.281 -22.580 1.00 0.00 234 ASN A N 2
ATOM 3736 C CA . ASN A 1 109 ? 11.681 -5.994 -22.967 1.00 0.00 234 ASN A CA 2
ATOM 3737 C C . ASN A 1 109 ? 10.156 -6.043 -22.948 1.00 0.00 234 ASN A C 2
ATOM 3738 O O . ASN A 1 109 ? 9.544 -6.934 -23.539 1.00 0.00 234 ASN A O 2
ATOM 3749 N N . THR A 1 110 ? 9.547 -5.079 -22.265 1.00 0.00 235 THR A N 2
ATOM 3750 C CA . THR A 1 110 ? 8.094 -5.012 -22.168 1.00 0.00 235 THR A CA 2
ATOM 3751 C C . THR A 1 110 ? 7.635 -3.619 -21.751 1.00 0.00 235 THR A C 2
ATOM 3752 O O . THR A 1 110 ? 8.409 -2.843 -21.192 1.00 0.00 235 THR A O 2
ATOM 3763 N N . GLU A 1 111 ? 6.371 -3.311 -22.026 1.00 0.00 236 GLU A N 2
ATOM 3764 C CA . GLU A 1 111 ? 5.810 -2.011 -21.678 1.00 0.00 236 GLU A CA 2
ATOM 3765 C C . GLU A 1 111 ? 4.307 -1.980 -21.937 1.00 0.00 236 GLU A C 2
ATOM 3766 O O . GLU A 1 111 ? 3.784 -2.774 -22.720 1.00 0.00 236 GLU A O 2
ATOM 3778 N N . PHE A 1 112 ? 3.616 -1.059 -21.273 1.00 0.00 237 PHE A N 2
ATOM 3779 C CA . PHE A 1 112 ? 2.173 -0.925 -21.430 1.00 0.00 237 PHE A CA 2
ATOM 3780 C C . PHE A 1 112 ? 1.670 0.355 -20.769 1.00 0.00 237 PHE A C 2
ATOM 3781 O O . PHE A 1 112 ? 2.438 1.083 -20.141 1.00 0.00 237 PHE A O 2
ATOM 3798 N N . GLN A 1 113 ? 0.377 0.622 -20.916 1.00 0.00 238 GLN A N 2
ATOM 3799 C CA . GLN A 1 113 ? -0.228 1.814 -20.335 1.00 0.00 238 GLN A CA 2
ATOM 3800 C C . GLN A 1 113 ? -1.750 1.742 -20.404 1.00 0.00 238 GLN A C 2
ATOM 3801 O O . GLN A 1 113 ? -2.321 1.487 -21.464 1.00 0.00 238 GLN A O 2
ATOM 3815 N N . GLN A 1 114 ? -2.400 1.967 -19.267 1.00 0.00 239 GLN A N 2
ATOM 3816 C CA . GLN A 1 114 ? -3.856 1.926 -19.199 1.00 0.00 239 GLN A CA 2
ATOM 3817 C C . GLN A 1 114 ? -4.373 2.803 -18.063 1.00 0.00 239 GLN A C 2
ATOM 3818 O O . GLN A 1 114 ? -3.825 2.795 -16.961 1.00 0.00 239 GLN A O 2
ATOM 3832 N N . ARG A 1 115 ? -5.431 3.558 -18.340 1.00 0.00 240 ARG A N 2
ATOM 3833 C CA . ARG A 1 115 ? -6.021 4.442 -17.342 1.00 0.00 240 ARG A CA 2
ATOM 3834 C C . ARG A 1 115 ? -7.291 5.097 -17.878 1.00 0.00 240 ARG A C 2
ATOM 3835 O O . ARG A 1 115 ? -7.381 5.423 -19.062 1.00 0.00 240 ARG A O 2
ATOM 3856 N N . PHE A 1 116 ? -8.269 5.285 -16.999 1.00 0.00 241 PHE A N 2
ATOM 3857 C CA . PHE A 1 116 ? -9.535 5.899 -17.384 1.00 0.00 241 PHE A CA 2
ATOM 3858 C C . PHE A 1 116 ? -10.407 6.162 -16.160 1.00 0.00 241 PHE A C 2
ATOM 3859 O O . PHE A 1 116 ? -10.600 5.280 -15.322 1.00 0.00 241 PHE A O 2
ATOM 3876 N N . ILE A 1 117 ? -10.929 7.379 -16.063 1.00 0.00 242 ILE A N 2
ATOM 3877 C CA . ILE A 1 117 ? -11.780 7.759 -14.942 1.00 0.00 242 ILE A CA 2
ATOM 3878 C C . ILE A 1 117 ? -12.523 9.058 -15.231 1.00 0.00 242 ILE A C 2
ATOM 3879 O O . ILE A 1 117 ? -12.046 9.904 -15.989 1.00 0.00 242 ILE A O 2
ATOM 3895 N N . LEU A 1 118 ? -13.693 9.212 -14.622 1.00 0.00 243 LEU A N 2
ATOM 3896 C CA . LEU A 1 118 ? -14.503 10.411 -14.811 1.00 0.00 243 LEU A CA 2
ATOM 3897 C C . LEU A 1 118 ? -15.602 10.498 -13.757 1.00 0.00 243 LEU A C 2
ATOM 3898 O O . LEU A 1 118 ? -16.252 9.503 -13.439 1.00 0.00 243 LEU A O 2
ATOM 3914 N N . SER A 1 119 ? -15.804 11.697 -13.219 1.00 0.00 244 SER A N 2
ATOM 3915 C CA . SER A 1 119 ? -16.823 11.915 -12.199 1.00 0.00 244 SER A CA 2
ATOM 3916 C C . SER A 1 119 ? -16.975 13.401 -11.891 1.00 0.00 244 SER A C 2
ATOM 3917 O O . SER A 1 119 ? -16.090 14.202 -12.190 1.00 0.00 244 SER A O 2
ATOM 3925 N N . GLY A 1 120 ? -18.105 13.763 -11.291 1.00 0.00 245 GLY A N 2
ATOM 3926 C CA . GLY A 1 120 ? -18.353 15.152 -10.952 1.00 0.00 245 GLY A CA 2
ATOM 3927 C C . GLY A 1 120 ? -17.353 15.692 -9.949 1.00 0.00 245 GLY A C 2
ATOM 3928 O O . GLY A 1 120 ? -16.856 14.970 -9.085 1.00 0.00 245 GLY A O 2
ATOM 3932 N N . PRO A 1 121 ? -17.042 16.992 -10.059 1.00 0.00 246 PRO A N 2
ATOM 3933 C CA . PRO A 1 121 ? -16.091 17.657 -9.164 1.00 0.00 246 PRO A CA 2
ATOM 3934 C C . PRO A 1 121 ? -16.635 17.806 -7.747 1.00 0.00 246 PRO A C 2
ATOM 3935 O O . PRO A 1 121 ? -15.884 17.739 -6.774 1.00 0.00 246 PRO A O 2
ATOM 3946 N N . SER A 1 122 ? -17.944 18.008 -7.639 1.00 0.00 247 SER A N 2
ATOM 3947 C CA . SER A 1 122 ? -18.588 18.170 -6.341 1.00 0.00 247 SER A CA 2
ATOM 3948 C C . SER A 1 122 ? -20.018 17.639 -6.374 1.00 0.00 247 SER A C 2
ATOM 3949 O O . SER A 1 122 ? -20.621 17.513 -7.440 1.00 0.00 247 SER A O 2
ATOM 3957 N N . SER A 1 123 ? -20.555 17.329 -5.198 1.00 0.00 248 SER A N 2
ATOM 3958 C CA . SER A 1 123 ? -21.912 16.808 -5.091 1.00 0.00 248 SER A CA 2
ATOM 3959 C C . SER A 1 123 ? -22.894 17.920 -4.733 1.00 0.00 248 SER A C 2
ATOM 3960 O O . SER A 1 123 ? -23.859 18.167 -5.454 1.00 0.00 248 SER A O 2
ATOM 3968 N N . GLY A 1 124 ? -22.640 18.587 -3.611 1.00 0.00 249 GLY A N 2
ATOM 3969 C CA . GLY A 1 124 ? -23.509 19.664 -3.175 1.00 0.00 249 GLY A CA 2
ATOM 3970 C C . GLY A 1 124 ? -23.423 19.911 -1.682 1.00 0.00 249 GLY A C 2
ATOM 3971 O O . GLY A 1 124 ? -22.971 19.048 -0.929 1.00 0.00 249 GLY A O 2
ATOM 3975 N N . GLY A 1 1 ? 11.016 29.364 16.462 1.00 0.00 126 GLY A N 3
ATOM 3976 C CA . GLY A 1 1 ? 11.202 27.947 16.710 1.00 0.00 126 GLY A CA 3
ATOM 3977 C C . GLY A 1 1 ? 11.072 27.593 18.178 1.00 0.00 126 GLY A C 3
ATOM 3978 O O . GLY A 1 1 ? 12.048 27.647 18.926 1.00 0.00 126 GLY A O 3
ATOM 3982 N N . SER A 1 2 ? 9.861 27.232 18.593 1.00 0.00 127 SER A N 3
ATOM 3983 C CA . SER A 1 2 ? 9.605 26.874 19.983 1.00 0.00 127 SER A CA 3
ATOM 3984 C C . SER A 1 2 ? 9.147 25.423 20.094 1.00 0.00 127 SER A C 3
ATOM 3985 O O . SER A 1 2 ? 8.212 25.001 19.414 1.00 0.00 127 SER A O 3
ATOM 3993 N N . SER A 1 3 ? 9.815 24.663 20.957 1.00 0.00 128 SER A N 3
ATOM 3994 C CA . SER A 1 3 ? 9.480 23.258 21.156 1.00 0.00 128 SER A CA 3
ATOM 3995 C C . SER A 1 3 ? 9.544 22.888 22.635 1.00 0.00 128 SER A C 3
ATOM 3996 O O . SER A 1 3 ? 9.920 23.705 23.475 1.00 0.00 128 SER A O 3
ATOM 4004 N N . GLY A 1 4 ? 9.172 21.650 22.946 1.00 0.00 129 GLY A N 3
ATOM 4005 C CA . GLY A 1 4 ? 9.193 21.193 24.323 1.00 0.00 129 GLY A CA 3
ATOM 4006 C C . GLY A 1 4 ? 8.525 19.843 24.496 1.00 0.00 129 GLY A C 3
ATOM 4007 O O . GLY A 1 4 ? 7.666 19.675 25.361 1.00 0.00 129 GLY A O 3
ATOM 4011 N N . SER A 1 5 ? 8.919 18.879 23.670 1.00 0.00 130 SER A N 3
ATOM 4012 C CA . SER A 1 5 ? 8.348 17.539 23.732 1.00 0.00 130 SER A CA 3
ATOM 4013 C C . SER A 1 5 ? 9.237 16.535 23.004 1.00 0.00 130 SER A C 3
ATOM 4014 O O . SER A 1 5 ? 10.060 16.910 22.169 1.00 0.00 130 SER A O 3
ATOM 4022 N N . SER A 1 6 ? 9.065 15.258 23.328 1.00 0.00 131 SER A N 3
ATOM 4023 C CA . SER A 1 6 ? 9.853 14.199 22.708 1.00 0.00 131 SER A CA 3
ATOM 4024 C C . SER A 1 6 ? 9.005 12.951 22.482 1.00 0.00 131 SER A C 3
ATOM 4025 O O . SER A 1 6 ? 7.836 12.905 22.861 1.00 0.00 131 SER A O 3
ATOM 4033 N N . GLY A 1 7 ? 9.604 11.941 21.859 1.00 0.00 132 GLY A N 3
ATOM 4034 C CA . GLY A 1 7 ? 8.890 10.706 21.592 1.00 0.00 132 GLY A CA 3
ATOM 4035 C C . GLY A 1 7 ? 9.549 9.878 20.507 1.00 0.00 132 GLY A C 3
ATOM 4036 O O . GLY A 1 7 ? 10.510 9.152 20.765 1.00 0.00 132 GLY A O 3
ATOM 4040 N N . THR A 1 8 ? 9.032 9.986 19.287 1.00 0.00 133 THR A N 3
ATOM 4041 C CA . THR A 1 8 ? 9.574 9.239 18.158 1.00 0.00 133 THR A CA 3
ATOM 4042 C C . THR A 1 8 ? 10.015 7.843 18.583 1.00 0.00 133 THR A C 3
ATOM 4043 O O . THR A 1 8 ? 11.051 7.347 18.141 1.00 0.00 133 THR A O 3
ATOM 4054 N N . ASP A 1 9 ? 9.221 7.214 19.443 1.00 0.00 134 ASP A N 3
ATOM 4055 C CA . ASP A 1 9 ? 9.529 5.873 19.926 1.00 0.00 134 ASP A CA 3
ATOM 4056 C C . ASP A 1 9 ? 9.786 4.921 18.762 1.00 0.00 134 ASP A C 3
ATOM 4057 O O . ASP A 1 9 ? 9.029 4.892 17.792 1.00 0.00 134 ASP A O 3
ATOM 4066 N N . SER A 1 10 ? 10.861 4.146 18.865 1.00 0.00 135 SER A N 3
ATOM 4067 C CA . SER A 1 10 ? 11.222 3.196 17.819 1.00 0.00 135 SER A CA 3
ATOM 4068 C C . SER A 1 10 ? 11.025 1.761 18.296 1.00 0.00 135 SER A C 3
ATOM 4069 O O . SER A 1 10 ? 11.931 1.153 18.867 1.00 0.00 135 SER A O 3
ATOM 4077 N N . THR A 1 11 ? 9.832 1.223 18.058 1.00 0.00 136 THR A N 3
ATOM 4078 C CA . THR A 1 11 ? 9.514 -0.140 18.464 1.00 0.00 136 THR A CA 3
ATOM 4079 C C . THR A 1 11 ? 10.445 -1.145 17.794 1.00 0.00 136 THR A C 3
ATOM 4080 O O . THR A 1 11 ? 11.158 -1.888 18.466 1.00 0.00 136 THR A O 3
ATOM 4091 N N . GLY A 1 12 ? 10.432 -1.161 16.465 1.00 0.00 137 GLY A N 3
ATOM 4092 C CA . GLY A 1 12 ? 11.280 -2.079 15.726 1.00 0.00 137 GLY A CA 3
ATOM 4093 C C . GLY A 1 12 ? 10.503 -2.902 14.718 1.00 0.00 137 GLY A C 3
ATOM 4094 O O . GLY A 1 12 ? 10.688 -4.116 14.624 1.00 0.00 137 GLY A O 3
ATOM 4098 N N . ILE A 1 13 ? 9.631 -2.242 13.964 1.00 0.00 138 ILE A N 3
ATOM 4099 C CA . ILE A 1 13 ? 8.823 -2.922 12.959 1.00 0.00 138 ILE A CA 3
ATOM 4100 C C . ILE A 1 13 ? 9.542 -2.968 11.615 1.00 0.00 138 ILE A C 3
ATOM 4101 O O . ILE A 1 13 ? 9.544 -1.991 10.867 1.00 0.00 138 ILE A O 3
ATOM 4117 N N . ASP A 1 14 ? 10.150 -4.110 11.315 1.00 0.00 139 ASP A N 3
ATOM 4118 C CA . ASP A 1 14 ? 10.871 -4.286 10.060 1.00 0.00 139 ASP A CA 3
ATOM 4119 C C . ASP A 1 14 ? 9.902 -4.378 8.885 1.00 0.00 139 ASP A C 3
ATOM 4120 O O . ASP A 1 14 ? 9.499 -5.471 8.483 1.00 0.00 139 ASP A O 3
ATOM 4129 N N . LEU A 1 15 ? 9.531 -3.225 8.340 1.00 0.00 140 LEU A N 3
ATOM 4130 C CA . LEU A 1 15 ? 8.608 -3.175 7.211 1.00 0.00 140 LEU A CA 3
ATOM 4131 C C . LEU A 1 15 ? 9.149 -3.973 6.029 1.00 0.00 140 LEU A C 3
ATOM 4132 O O . LEU A 1 15 ? 8.604 -5.017 5.670 1.00 0.00 140 LEU A O 3
ATOM 4148 N N . HIS A 1 16 ? 10.225 -3.475 5.429 1.00 0.00 141 HIS A N 3
ATOM 4149 C CA . HIS A 1 16 ? 10.842 -4.143 4.288 1.00 0.00 141 HIS A CA 3
ATOM 4150 C C . HIS A 1 16 ? 10.773 -5.659 4.444 1.00 0.00 141 HIS A C 3
ATOM 4151 O O . HIS A 1 16 ? 10.249 -6.357 3.577 1.00 0.00 141 HIS A O 3
ATOM 4166 N N . GLU A 1 17 ? 11.305 -6.160 5.554 1.00 0.00 142 GLU A N 3
ATOM 4167 C CA . GLU A 1 17 ? 11.304 -7.594 5.821 1.00 0.00 142 GLU A CA 3
ATOM 4168 C C . GLU A 1 17 ? 9.977 -8.223 5.409 1.00 0.00 142 GLU A C 3
ATOM 4169 O O . GLU A 1 17 ? 9.932 -9.088 4.534 1.00 0.00 142 GLU A O 3
ATOM 4181 N N . PHE A 1 18 ? 8.897 -7.783 6.047 1.00 0.00 143 PHE A N 3
ATOM 4182 C CA . PHE A 1 18 ? 7.568 -8.303 5.749 1.00 0.00 143 PHE A CA 3
ATOM 4183 C C . PHE A 1 18 ? 7.294 -8.269 4.248 1.00 0.00 143 PHE A C 3
ATOM 4184 O O . PHE A 1 18 ? 6.990 -9.295 3.638 1.00 0.00 143 PHE A O 3
ATOM 4201 N N . LEU A 1 19 ? 7.404 -7.083 3.660 1.00 0.00 144 LEU A N 3
ATOM 4202 C CA . LEU A 1 19 ? 7.168 -6.914 2.230 1.00 0.00 144 LEU A CA 3
ATOM 4203 C C . LEU A 1 19 ? 7.816 -8.042 1.434 1.00 0.00 144 LEU A C 3
ATOM 4204 O O . LEU A 1 19 ? 7.130 -8.822 0.772 1.00 0.00 144 LEU A O 3
ATOM 4220 N N . VAL A 1 20 ? 9.140 -8.125 1.505 1.00 0.00 145 VAL A N 3
ATOM 4221 C CA . VAL A 1 20 ? 9.881 -9.160 0.793 1.00 0.00 145 VAL A CA 3
ATOM 4222 C C . VAL A 1 20 ? 9.276 -10.537 1.042 1.00 0.00 145 VAL A C 3
ATOM 4223 O O . VAL A 1 20 ? 8.931 -11.253 0.103 1.00 0.00 145 VAL A O 3
ATOM 4236 N N . ASN A 1 21 ? 9.152 -10.902 2.314 1.00 0.00 146 ASN A N 3
ATOM 4237 C CA . ASN A 1 21 ? 8.589 -12.194 2.687 1.00 0.00 146 ASN A CA 3
ATOM 4238 C C . ASN A 1 21 ? 7.369 -12.523 1.833 1.00 0.00 146 ASN A C 3
ATOM 4239 O O . ASN A 1 21 ? 7.202 -13.655 1.377 1.00 0.00 146 ASN A O 3
ATOM 4250 N N . THR A 1 22 ? 6.517 -11.525 1.618 1.00 0.00 147 THR A N 3
ATOM 4251 C CA . THR A 1 22 ? 5.312 -11.708 0.819 1.00 0.00 147 THR A CA 3
ATOM 4252 C C . THR A 1 22 ? 5.654 -11.927 -0.651 1.00 0.00 147 THR A C 3
ATOM 4253 O O . THR A 1 22 ? 5.129 -12.838 -1.292 1.00 0.00 147 THR A O 3
ATOM 4264 N N . LEU A 1 23 ? 6.538 -11.087 -1.179 1.00 0.00 148 LEU A N 3
ATOM 4265 C CA . LEU A 1 23 ? 6.952 -11.190 -2.574 1.00 0.00 148 LEU A CA 3
ATOM 4266 C C . LEU A 1 23 ? 7.382 -12.614 -2.911 1.00 0.00 148 LEU A C 3
ATOM 4267 O O . LEU A 1 23 ? 7.123 -13.109 -4.009 1.00 0.00 148 LEU A O 3
ATOM 4283 N N . LYS A 1 24 ? 8.037 -13.270 -1.960 1.00 0.00 149 LYS A N 3
ATOM 4284 C CA . LYS A 1 24 ? 8.500 -14.639 -2.153 1.00 0.00 149 LYS A CA 3
ATOM 4285 C C . LYS A 1 24 ? 7.412 -15.639 -1.778 1.00 0.00 149 LYS A C 3
ATOM 4286 O O . LYS A 1 24 ? 6.844 -16.308 -2.641 1.00 0.00 149 LYS A O 3
ATOM 4305 N N . LYS A 1 25 ? 7.124 -15.736 -0.484 1.00 0.00 150 LYS A N 3
ATOM 4306 C CA . LYS A 1 25 ? 6.101 -16.652 0.006 1.00 0.00 150 LYS A CA 3
ATOM 4307 C C . LYS A 1 25 ? 4.838 -16.563 -0.844 1.00 0.00 150 LYS A C 3
ATOM 4308 O O . LYS A 1 25 ? 4.330 -17.575 -1.326 1.00 0.00 150 LYS A O 3
ATOM 4327 N N . ASN A 1 26 ? 4.336 -15.346 -1.024 1.00 0.00 151 ASN A N 3
ATOM 4328 C CA . ASN A 1 26 ? 3.132 -15.125 -1.817 1.00 0.00 151 ASN A CA 3
ATOM 4329 C C . ASN A 1 26 ? 3.474 -14.477 -3.155 1.00 0.00 151 ASN A C 3
ATOM 4330 O O . ASN A 1 26 ? 3.384 -13.261 -3.326 1.00 0.00 151 ASN A O 3
ATOM 4341 N N . PRO A 1 27 ? 3.874 -15.308 -4.129 1.00 0.00 152 PRO A N 3
ATOM 4342 C CA . PRO A 1 27 ? 4.236 -14.839 -5.470 1.00 0.00 152 PRO A CA 3
ATOM 4343 C C . PRO A 1 27 ? 3.028 -14.342 -6.256 1.00 0.00 152 PRO A C 3
ATOM 4344 O O . PRO A 1 27 ? 3.131 -13.400 -7.041 1.00 0.00 152 PRO A O 3
ATOM 4355 N N . ARG A 1 28 ? 1.883 -14.983 -6.040 1.00 0.00 153 ARG A N 3
ATOM 4356 C CA . ARG A 1 28 ? 0.655 -14.606 -6.730 1.00 0.00 153 ARG A CA 3
ATOM 4357 C C . ARG A 1 28 ? 0.287 -13.156 -6.431 1.00 0.00 153 ARG A C 3
ATOM 4358 O O . ARG A 1 28 ? 0.041 -12.367 -7.344 1.00 0.00 153 ARG A O 3
ATOM 4379 N N . ASP A 1 29 ? 0.251 -12.812 -5.149 1.00 0.00 154 ASP A N 3
ATOM 4380 C CA . ASP A 1 29 ? -0.087 -11.457 -4.730 1.00 0.00 154 ASP A CA 3
ATOM 4381 C C . ASP A 1 29 ? 0.963 -10.461 -5.213 1.00 0.00 154 ASP A C 3
ATOM 4382 O O . ASP A 1 29 ? 0.687 -9.269 -5.346 1.00 0.00 154 ASP A O 3
ATOM 4391 N N . ARG A 1 30 ? 2.168 -10.959 -5.472 1.00 0.00 155 ARG A N 3
ATOM 4392 C CA . ARG A 1 30 ? 3.260 -10.112 -5.938 1.00 0.00 155 ARG A CA 3
ATOM 4393 C C . ARG A 1 30 ? 2.764 -9.107 -6.974 1.00 0.00 155 ARG A C 3
ATOM 4394 O O . ARG A 1 30 ? 2.917 -7.898 -6.801 1.00 0.00 155 ARG A O 3
ATOM 4415 N N . MET A 1 31 ? 2.172 -9.615 -8.049 1.00 0.00 156 MET A N 3
ATOM 4416 C CA . MET A 1 31 ? 1.653 -8.761 -9.111 1.00 0.00 156 MET A CA 3
ATOM 4417 C C . MET A 1 31 ? 0.933 -7.548 -8.531 1.00 0.00 156 MET A C 3
ATOM 4418 O O . MET A 1 31 ? 1.238 -6.408 -8.880 1.00 0.00 156 MET A O 3
ATOM 4432 N N . MET A 1 32 ? -0.024 -7.802 -7.644 1.00 0.00 157 MET A N 3
ATOM 4433 C CA . MET A 1 32 ? -0.786 -6.729 -7.016 1.00 0.00 157 MET A CA 3
ATOM 4434 C C . MET A 1 32 ? 0.138 -5.762 -6.283 1.00 0.00 157 MET A C 3
ATOM 4435 O O . MET A 1 32 ? 0.142 -4.562 -6.560 1.00 0.00 157 MET A O 3
ATOM 4449 N N . LEU A 1 33 ? 0.920 -6.291 -5.348 1.00 0.00 158 LEU A N 3
ATOM 4450 C CA . LEU A 1 33 ? 1.849 -5.474 -4.576 1.00 0.00 158 LEU A CA 3
ATOM 4451 C C . LEU A 1 33 ? 2.691 -4.592 -5.492 1.00 0.00 158 LEU A C 3
ATOM 4452 O O . LEU A 1 33 ? 2.664 -3.365 -5.387 1.00 0.00 158 LEU A O 3
ATOM 4468 N N . LEU A 1 34 ? 3.435 -5.224 -6.393 1.00 0.00 159 LEU A N 3
ATOM 4469 C CA . LEU A 1 34 ? 4.283 -4.497 -7.331 1.00 0.00 159 LEU A CA 3
ATOM 4470 C C . LEU A 1 34 ? 3.497 -3.395 -8.035 1.00 0.00 159 LEU A C 3
ATOM 4471 O O . LEU A 1 34 ? 3.966 -2.263 -8.156 1.00 0.00 159 LEU A O 3
ATOM 4487 N N . LYS A 1 35 ? 2.298 -3.734 -8.496 1.00 0.00 160 LYS A N 3
ATOM 4488 C CA . LYS A 1 35 ? 1.444 -2.774 -9.185 1.00 0.00 160 LYS A CA 3
ATOM 4489 C C . LYS A 1 35 ? 1.268 -1.507 -8.354 1.00 0.00 160 LYS A C 3
ATOM 4490 O O . LYS A 1 35 ? 1.682 -0.421 -8.763 1.00 0.00 160 LYS A O 3
ATOM 4509 N N . LEU A 1 36 ? 0.654 -1.652 -7.185 1.00 0.00 161 LEU A N 3
ATOM 4510 C CA . LEU A 1 36 ? 0.425 -0.519 -6.294 1.00 0.00 161 LEU A CA 3
ATOM 4511 C C . LEU A 1 36 ? 1.672 0.354 -6.193 1.00 0.00 161 LEU A C 3
ATOM 4512 O O . LEU A 1 36 ? 1.601 1.573 -6.345 1.00 0.00 161 LEU A O 3
ATOM 4528 N N . GLU A 1 37 ? 2.812 -0.280 -5.937 1.00 0.00 162 GLU A N 3
ATOM 4529 C CA . GLU A 1 37 ? 4.075 0.440 -5.817 1.00 0.00 162 GLU A CA 3
ATOM 4530 C C . GLU A 1 37 ? 4.325 1.309 -7.047 1.00 0.00 162 GLU A C 3
ATOM 4531 O O . GLU A 1 37 ? 4.771 2.450 -6.932 1.00 0.00 162 GLU A O 3
ATOM 4543 N N . GLN A 1 38 ? 4.034 0.759 -8.221 1.00 0.00 163 GLN A N 3
ATOM 4544 C CA . GLN A 1 38 ? 4.229 1.482 -9.472 1.00 0.00 163 GLN A CA 3
ATOM 4545 C C . GLN A 1 38 ? 3.279 2.672 -9.566 1.00 0.00 163 GLN A C 3
ATOM 4546 O O . GLN A 1 38 ? 3.700 3.792 -9.853 1.00 0.00 163 GLN A O 3
ATOM 4560 N N . GLU A 1 39 ? 1.997 2.420 -9.323 1.00 0.00 164 GLU A N 3
ATOM 4561 C CA . GLU A 1 39 ? 0.988 3.471 -9.382 1.00 0.00 164 GLU A CA 3
ATOM 4562 C C . GLU A 1 39 ? 1.353 4.628 -8.456 1.00 0.00 164 GLU A C 3
ATOM 4563 O O . GLU A 1 39 ? 1.234 5.795 -8.829 1.00 0.00 164 GLU A O 3
ATOM 4575 N N . ILE A 1 40 ? 1.796 4.295 -7.249 1.00 0.00 165 ILE A N 3
ATOM 4576 C CA . ILE A 1 40 ? 2.179 5.305 -6.270 1.00 0.00 165 ILE A CA 3
ATOM 4577 C C . ILE A 1 40 ? 3.293 6.197 -6.808 1.00 0.00 165 ILE A C 3
ATOM 4578 O O . ILE A 1 40 ? 3.175 7.423 -6.810 1.00 0.00 165 ILE A O 3
ATOM 4594 N N . LEU A 1 41 ? 4.373 5.574 -7.266 1.00 0.00 166 LEU A N 3
ATOM 4595 C CA . LEU A 1 41 ? 5.508 6.312 -7.809 1.00 0.00 166 LEU A CA 3
ATOM 4596 C C . LEU A 1 41 ? 5.047 7.347 -8.830 1.00 0.00 166 LEU A C 3
ATOM 4597 O O . LEU A 1 41 ? 5.430 8.515 -8.759 1.00 0.00 166 LEU A O 3
ATOM 4613 N N . GLU A 1 42 ? 4.221 6.912 -9.776 1.00 0.00 167 GLU A N 3
ATOM 4614 C CA . GLU A 1 42 ? 3.707 7.803 -10.810 1.00 0.00 167 GLU A CA 3
ATOM 4615 C C . GLU A 1 42 ? 2.927 8.959 -10.192 1.00 0.00 167 GLU A C 3
ATOM 4616 O O . GLU A 1 42 ? 3.056 10.107 -10.617 1.00 0.00 167 GLU A O 3
ATOM 4628 N N . PHE A 1 43 ? 2.116 8.648 -9.187 1.00 0.00 168 PHE A N 3
ATOM 4629 C CA . PHE A 1 43 ? 1.312 9.660 -8.511 1.00 0.00 168 PHE A CA 3
ATOM 4630 C C . PHE A 1 43 ? 2.202 10.717 -7.862 1.00 0.00 168 PHE A C 3
ATOM 4631 O O . PHE A 1 43 ? 1.950 11.916 -7.985 1.00 0.00 168 PHE A O 3
ATOM 4648 N N . ILE A 1 44 ? 3.243 10.263 -7.172 1.00 0.00 169 ILE A N 3
ATOM 4649 C CA . ILE A 1 44 ? 4.170 11.168 -6.505 1.00 0.00 169 ILE A CA 3
ATOM 4650 C C . ILE A 1 44 ? 4.762 12.172 -7.489 1.00 0.00 169 ILE A C 3
ATOM 4651 O O . ILE A 1 44 ? 4.778 13.374 -7.230 1.00 0.00 169 ILE A O 3
ATOM 4667 N N . ASN A 1 45 ? 5.246 11.668 -8.620 1.00 0.00 170 ASN A N 3
ATOM 4668 C CA . ASN A 1 45 ? 5.839 12.521 -9.644 1.00 0.00 170 ASN A CA 3
ATOM 4669 C C . ASN A 1 45 ? 4.819 13.527 -10.170 1.00 0.00 170 ASN A C 3
ATOM 4670 O O . ASN A 1 45 ? 5.139 14.697 -10.382 1.00 0.00 170 ASN A O 3
ATOM 4681 N N . ASP A 1 46 ? 3.592 13.064 -10.378 1.00 0.00 171 ASP A N 3
ATOM 4682 C CA . ASP A 1 46 ? 2.525 13.923 -10.877 1.00 0.00 171 ASP A CA 3
ATOM 4683 C C . ASP A 1 46 ? 2.267 15.083 -9.920 1.00 0.00 171 ASP A C 3
ATOM 4684 O O . ASP A 1 46 ? 2.068 14.880 -8.723 1.00 0.00 171 ASP A O 3
ATOM 4693 N N . ASN A 1 47 ? 2.275 16.299 -10.456 1.00 0.00 172 ASN A N 3
ATOM 4694 C CA . ASN A 1 47 ? 2.044 17.491 -9.649 1.00 0.00 172 ASN A CA 3
ATOM 4695 C C . ASN A 1 47 ? 0.556 17.825 -9.584 1.00 0.00 172 ASN A C 3
ATOM 4696 O O . ASN A 1 47 ? 0.010 18.064 -8.508 1.00 0.00 172 ASN A O 3
ATOM 4707 N N . ASN A 1 48 ? -0.092 17.839 -10.744 1.00 0.00 173 ASN A N 3
ATOM 4708 C CA . ASN A 1 48 ? -1.516 18.143 -10.820 1.00 0.00 173 ASN A CA 3
ATOM 4709 C C . ASN A 1 48 ? -2.280 17.454 -9.693 1.00 0.00 173 ASN A C 3
ATOM 4710 O O . ASN A 1 48 ? -3.124 18.065 -9.038 1.00 0.00 173 ASN A O 3
ATOM 4721 N N . ASN A 1 49 ? -1.978 16.179 -9.474 1.00 0.00 174 ASN A N 3
ATOM 4722 C CA . ASN A 1 49 ? -2.636 15.406 -8.426 1.00 0.00 174 ASN A CA 3
ATOM 4723 C C . ASN A 1 49 ? -1.845 15.473 -7.123 1.00 0.00 174 ASN A C 3
ATOM 4724 O O . ASN A 1 49 ? -0.670 15.109 -7.080 1.00 0.00 174 ASN A O 3
ATOM 4735 N N . GLN A 1 50 ? -2.498 15.941 -6.064 1.00 0.00 175 GLN A N 3
ATOM 4736 C CA . GLN A 1 50 ? -1.856 16.055 -4.760 1.00 0.00 175 GLN A CA 3
ATOM 4737 C C . GLN A 1 50 ? -2.369 14.983 -3.804 1.00 0.00 175 GLN A C 3
ATOM 4738 O O . GLN A 1 50 ? -1.642 14.522 -2.923 1.00 0.00 175 GLN A O 3
ATOM 4752 N N . PHE A 1 51 ? -3.626 14.590 -3.984 1.00 0.00 176 PHE A N 3
ATOM 4753 C CA . PHE A 1 51 ? -4.237 13.573 -3.136 1.00 0.00 176 PHE A CA 3
ATOM 4754 C C . PHE A 1 51 ? -4.647 12.354 -3.959 1.00 0.00 176 PHE A C 3
ATOM 4755 O O . PHE A 1 51 ? -4.757 12.425 -5.183 1.00 0.00 176 PHE A O 3
ATOM 4772 N N . LYS A 1 52 ? -4.870 11.236 -3.277 1.00 0.00 177 LYS A N 3
ATOM 4773 C CA . LYS A 1 52 ? -5.268 10.001 -3.941 1.00 0.00 177 LYS A CA 3
ATOM 4774 C C . LYS A 1 52 ? -6.306 9.248 -3.115 1.00 0.00 177 LYS A C 3
ATOM 4775 O O . LYS A 1 52 ? -6.191 9.152 -1.893 1.00 0.00 177 LYS A O 3
ATOM 4794 N N . LYS A 1 53 ? -7.319 8.715 -3.789 1.00 0.00 178 LYS A N 3
ATOM 4795 C CA . LYS A 1 53 ? -8.377 7.968 -3.119 1.00 0.00 178 LYS A CA 3
ATOM 4796 C C . LYS A 1 53 ? -8.540 6.583 -3.736 1.00 0.00 178 LYS A C 3
ATOM 4797 O O . LYS A 1 53 ? -9.107 6.438 -4.819 1.00 0.00 178 LYS A O 3
ATOM 4816 N N . PHE A 1 54 ? -8.042 5.567 -3.039 1.00 0.00 179 PHE A N 3
ATOM 4817 C CA . PHE A 1 54 ? -8.134 4.193 -3.518 1.00 0.00 179 PHE A CA 3
ATOM 4818 C C . PHE A 1 54 ? -9.537 3.634 -3.303 1.00 0.00 179 PHE A C 3
ATOM 4819 O O . PHE A 1 54 ? -10.213 3.945 -2.322 1.00 0.00 179 PHE A O 3
ATOM 4836 N N . PRO A 1 55 ? -9.988 2.789 -4.242 1.00 0.00 180 PRO A N 3
ATOM 4837 C CA . PRO A 1 55 ? -11.314 2.168 -4.178 1.00 0.00 180 PRO A CA 3
ATOM 4838 C C . PRO A 1 55 ? -11.418 1.136 -3.060 1.00 0.00 180 PRO A C 3
ATOM 4839 O O . PRO A 1 55 ? -10.419 0.540 -2.659 1.00 0.00 180 PRO A O 3
ATOM 4850 N N . GLN A 1 56 ? -12.633 0.932 -2.561 1.00 0.00 181 GLN A N 3
ATOM 4851 C CA . GLN A 1 56 ? -12.866 -0.028 -1.488 1.00 0.00 181 GLN A CA 3
ATOM 4852 C C . GLN A 1 56 ? -12.033 -1.289 -1.696 1.00 0.00 181 GLN A C 3
ATOM 4853 O O . GLN A 1 56 ? -11.766 -1.689 -2.829 1.00 0.00 181 GLN A O 3
ATOM 4867 N N . MET A 1 57 ? -11.626 -1.911 -0.595 1.00 0.00 182 MET A N 3
ATOM 4868 C CA . MET A 1 57 ? -10.824 -3.128 -0.657 1.00 0.00 182 MET A CA 3
ATOM 4869 C C . MET A 1 57 ? -11.132 -4.043 0.524 1.00 0.00 182 MET A C 3
ATOM 4870 O O . MET A 1 57 ? -11.797 -3.640 1.479 1.00 0.00 182 MET A O 3
ATOM 4884 N N . THR A 1 58 ? -10.643 -5.277 0.454 1.00 0.00 183 THR A N 3
ATOM 4885 C CA . THR A 1 58 ? -10.868 -6.250 1.516 1.00 0.00 183 THR A CA 3
ATOM 4886 C C . THR A 1 58 ? -9.891 -6.041 2.668 1.00 0.00 183 THR A C 3
ATOM 4887 O O . THR A 1 58 ? -8.944 -5.262 2.558 1.00 0.00 183 THR A O 3
ATOM 4898 N N . SER A 1 59 ? -10.126 -6.743 3.771 1.00 0.00 184 SER A N 3
ATOM 4899 C CA . SER A 1 59 ? -9.267 -6.633 4.945 1.00 0.00 184 SER A CA 3
ATOM 4900 C C . SER A 1 59 ? -7.798 -6.762 4.557 1.00 0.00 184 SER A C 3
ATOM 4901 O O . SER A 1 59 ? -7.035 -5.799 4.642 1.00 0.00 184 SER A O 3
ATOM 4909 N N . TYR A 1 60 ? -7.408 -7.959 4.132 1.00 0.00 185 TYR A N 3
ATOM 4910 C CA . TYR A 1 60 ? -6.029 -8.217 3.734 1.00 0.00 185 TYR A CA 3
ATOM 4911 C C . TYR A 1 60 ? -5.438 -7.012 3.007 1.00 0.00 185 TYR A C 3
ATOM 4912 O O . TYR A 1 60 ? -4.370 -6.517 3.368 1.00 0.00 185 TYR A O 3
ATOM 4930 N N . HIS A 1 61 ? -6.141 -6.545 1.980 1.00 0.00 186 HIS A N 3
ATOM 4931 C CA . HIS A 1 61 ? -5.688 -5.398 1.202 1.00 0.00 186 HIS A CA 3
ATOM 4932 C C . HIS A 1 61 ? -5.360 -4.219 2.114 1.00 0.00 186 HIS A C 3
ATOM 4933 O O . HIS A 1 61 ? -4.230 -3.728 2.127 1.00 0.00 186 HIS A O 3
ATOM 4948 N N . ARG A 1 62 ? -6.353 -3.769 2.872 1.00 0.00 187 ARG A N 3
ATOM 4949 C CA . ARG A 1 62 ? -6.170 -2.647 3.785 1.00 0.00 187 ARG A CA 3
ATOM 4950 C C . ARG A 1 62 ? -4.787 -2.689 4.428 1.00 0.00 187 ARG A C 3
ATOM 4951 O O . ARG A 1 62 ? -4.086 -1.679 4.483 1.00 0.00 187 ARG A O 3
ATOM 4972 N N . MET A 1 63 ? -4.402 -3.864 4.914 1.00 0.00 188 MET A N 3
ATOM 4973 C CA . MET A 1 63 ? -3.103 -4.038 5.553 1.00 0.00 188 MET A CA 3
ATOM 4974 C C . MET A 1 63 ? -1.972 -3.854 4.545 1.00 0.00 188 MET A C 3
ATOM 4975 O O . MET A 1 63 ? -1.116 -2.985 4.710 1.00 0.00 188 MET A O 3
ATOM 4989 N N . LEU A 1 64 ? -1.976 -4.677 3.503 1.00 0.00 189 LEU A N 3
ATOM 4990 C CA . LEU A 1 64 ? -0.950 -4.605 2.468 1.00 0.00 189 LEU A CA 3
ATOM 4991 C C . LEU A 1 64 ? -0.634 -3.156 2.114 1.00 0.00 189 LEU A C 3
ATOM 4992 O O . LEU A 1 64 ? 0.501 -2.702 2.264 1.00 0.00 189 LEU A O 3
ATOM 5008 N N . LEU A 1 65 ? -1.645 -2.432 1.647 1.00 0.00 190 LEU A N 3
ATOM 5009 C CA . LEU A 1 65 ? -1.477 -1.032 1.274 1.00 0.00 190 LEU A CA 3
ATOM 5010 C C . LEU A 1 65 ? -0.831 -0.241 2.407 1.00 0.00 190 LEU A C 3
ATOM 5011 O O . LEU A 1 65 ? 0.212 0.387 2.224 1.00 0.00 190 LEU A O 3
ATOM 5027 N N . HIS A 1 66 ? -1.457 -0.277 3.579 1.00 0.00 191 HIS A N 3
ATOM 5028 C CA . HIS A 1 66 ? -0.942 0.434 4.743 1.00 0.00 191 HIS A CA 3
ATOM 5029 C C . HIS A 1 66 ? 0.565 0.240 4.876 1.00 0.00 191 HIS A C 3
ATOM 5030 O O . HIS A 1 66 ? 1.288 1.159 5.263 1.00 0.00 191 HIS A O 3
ATOM 5045 N N . ARG A 1 67 ? 1.032 -0.962 4.554 1.00 0.00 192 ARG A N 3
ATOM 5046 C CA . ARG A 1 67 ? 2.453 -1.277 4.639 1.00 0.00 192 ARG A CA 3
ATOM 5047 C C . ARG A 1 67 ? 3.249 -0.486 3.604 1.00 0.00 192 ARG A C 3
ATOM 5048 O O . ARG A 1 67 ? 4.199 0.220 3.943 1.00 0.00 192 ARG A O 3
ATOM 5069 N N . VAL A 1 68 ? 2.854 -0.609 2.341 1.00 0.00 193 VAL A N 3
ATOM 5070 C CA . VAL A 1 68 ? 3.529 0.095 1.257 1.00 0.00 193 VAL A CA 3
ATOM 5071 C C . VAL A 1 68 ? 3.640 1.586 1.555 1.00 0.00 193 VAL A C 3
ATOM 5072 O O . VAL A 1 68 ? 4.740 2.126 1.667 1.00 0.00 193 VAL A O 3
ATOM 5085 N N . ALA A 1 69 ? 2.494 2.245 1.682 1.00 0.00 194 ALA A N 3
ATOM 5086 C CA . ALA A 1 69 ? 2.462 3.674 1.970 1.00 0.00 194 ALA A CA 3
ATOM 5087 C C . ALA A 1 69 ? 3.387 4.021 3.132 1.00 0.00 194 ALA A C 3
ATOM 5088 O O . ALA A 1 69 ? 4.267 4.872 3.004 1.00 0.00 194 ALA A O 3
ATOM 5095 N N . ALA A 1 70 ? 3.182 3.356 4.264 1.00 0.00 195 ALA A N 3
ATOM 5096 C CA . ALA A 1 70 ? 3.999 3.594 5.448 1.00 0.00 195 ALA A CA 3
ATOM 5097 C C . ALA A 1 70 ? 5.477 3.367 5.149 1.00 0.00 195 ALA A C 3
ATOM 5098 O O . ALA A 1 70 ? 6.346 3.988 5.761 1.00 0.00 195 ALA A O 3
ATOM 5105 N N . TYR A 1 71 ? 5.755 2.473 4.207 1.00 0.00 196 TYR A N 3
ATOM 5106 C CA . TYR A 1 71 ? 7.128 2.162 3.830 1.00 0.00 196 TYR A CA 3
ATOM 5107 C C . TYR A 1 71 ? 7.722 3.273 2.970 1.00 0.00 196 TYR A C 3
ATOM 5108 O O . TYR A 1 71 ? 8.936 3.476 2.949 1.00 0.00 196 TYR A O 3
ATOM 5126 N N . PHE A 1 72 ? 6.857 3.991 2.262 1.00 0.00 197 PHE A N 3
ATOM 5127 C CA . PHE A 1 72 ? 7.294 5.083 1.400 1.00 0.00 197 PHE A CA 3
ATOM 5128 C C . PHE A 1 72 ? 7.222 6.419 2.134 1.00 0.00 197 PHE A C 3
ATOM 5129 O O . PHE A 1 72 ? 7.151 7.478 1.512 1.00 0.00 197 PHE A O 3
ATOM 5146 N N . GLY A 1 73 ? 7.240 6.359 3.462 1.00 0.00 198 GLY A N 3
ATOM 5147 C CA . GLY A 1 73 ? 7.175 7.569 4.260 1.00 0.00 198 GLY A CA 3
ATOM 5148 C C . GLY A 1 73 ? 5.991 8.442 3.895 1.00 0.00 198 GLY A C 3
ATOM 5149 O O . GLY A 1 73 ? 6.093 9.669 3.893 1.00 0.00 198 GLY A O 3
ATOM 5153 N N . MET A 1 74 ? 4.865 7.809 3.583 1.00 0.00 199 MET A N 3
ATOM 5154 C CA . MET A 1 74 ? 3.657 8.537 3.213 1.00 0.00 199 MET A CA 3
ATOM 5155 C C . MET A 1 74 ? 2.695 8.629 4.393 1.00 0.00 199 MET A C 3
ATOM 5156 O O . MET A 1 74 ? 2.768 7.832 5.329 1.00 0.00 199 MET A O 3
ATOM 5170 N N . ASP A 1 75 ? 1.795 9.605 4.343 1.00 0.00 200 ASP A N 3
ATOM 5171 C CA . ASP A 1 75 ? 0.819 9.800 5.408 1.00 0.00 200 ASP A CA 3
ATOM 5172 C C . ASP A 1 75 ? -0.603 9.632 4.880 1.00 0.00 200 ASP A C 3
ATOM 5173 O O . ASP A 1 75 ? -1.132 10.513 4.201 1.00 0.00 200 ASP A O 3
ATOM 5182 N N . HIS A 1 76 ? -1.215 8.495 5.194 1.00 0.00 201 HIS A N 3
ATOM 5183 C CA . HIS A 1 76 ? -2.575 8.211 4.751 1.00 0.00 201 HIS A CA 3
ATOM 5184 C C . HIS A 1 76 ? -3.591 8.632 5.809 1.00 0.00 201 HIS A C 3
ATOM 5185 O O . HIS A 1 76 ? -3.229 8.929 6.946 1.00 0.00 201 HIS A O 3
ATOM 5200 N N . ASN A 1 77 ? -4.863 8.656 5.425 1.00 0.00 202 ASN A N 3
ATOM 5201 C CA . ASN A 1 77 ? -5.931 9.043 6.340 1.00 0.00 202 ASN A CA 3
ATOM 5202 C C . ASN A 1 77 ? -7.272 8.481 5.879 1.00 0.00 202 ASN A C 3
ATOM 5203 O O . ASN A 1 77 ? -7.472 8.216 4.693 1.00 0.00 202 ASN A O 3
ATOM 5214 N N . VAL A 1 78 ? -8.189 8.303 6.824 1.00 0.00 203 VAL A N 3
ATOM 5215 C CA . VAL A 1 78 ? -9.513 7.775 6.516 1.00 0.00 203 VAL A CA 3
ATOM 5216 C C . VAL A 1 78 ? -10.478 8.894 6.141 1.00 0.00 203 VAL A C 3
ATOM 5217 O O . VAL A 1 78 ? -10.276 10.051 6.511 1.00 0.00 203 VAL A O 3
ATOM 5230 N N . ASP A 1 79 ? -11.526 8.542 5.406 1.00 0.00 204 ASP A N 3
ATOM 5231 C CA . ASP A 1 79 ? -12.525 9.517 4.982 1.00 0.00 204 ASP A CA 3
ATOM 5232 C C . ASP A 1 79 ? -13.570 9.733 6.072 1.00 0.00 204 ASP A C 3
ATOM 5233 O O . ASP A 1 79 ? -13.641 8.971 7.036 1.00 0.00 204 ASP A O 3
ATOM 5242 N N . GLN A 1 80 ? -14.378 10.776 5.911 1.00 0.00 205 GLN A N 3
ATOM 5243 C CA . GLN A 1 80 ? -15.418 11.093 6.883 1.00 0.00 205 GLN A CA 3
ATOM 5244 C C . GLN A 1 80 ? -16.103 9.825 7.379 1.00 0.00 205 GLN A C 3
ATOM 5245 O O . GLN A 1 80 ? -16.425 9.702 8.562 1.00 0.00 205 GLN A O 3
ATOM 5259 N N . THR A 1 81 ? -16.325 8.882 6.468 1.00 0.00 206 THR A N 3
ATOM 5260 C CA . THR A 1 81 ? -16.974 7.624 6.813 1.00 0.00 206 THR A CA 3
ATOM 5261 C C . THR A 1 81 ? -15.959 6.491 6.915 1.00 0.00 206 THR A C 3
ATOM 5262 O O . THR A 1 81 ? -16.262 5.417 7.432 1.00 0.00 206 THR A O 3
ATOM 5273 N N . GLY A 1 82 ? -14.750 6.740 6.419 1.00 0.00 207 GLY A N 3
ATOM 5274 C CA . GLY A 1 82 ? -13.708 5.731 6.464 1.00 0.00 207 GLY A CA 3
ATOM 5275 C C . GLY A 1 82 ? -14.004 4.550 5.561 1.00 0.00 207 GLY A C 3
ATOM 5276 O O . GLY A 1 82 ? -13.596 3.424 5.845 1.00 0.00 207 GLY A O 3
ATOM 5280 N N . LYS A 1 83 ? -14.718 4.806 4.471 1.00 0.00 208 LYS A N 3
ATOM 5281 C CA . LYS A 1 83 ? -15.070 3.756 3.522 1.00 0.00 208 LYS A CA 3
ATOM 5282 C C . LYS A 1 83 ? -13.903 3.453 2.588 1.00 0.00 208 LYS A C 3
ATOM 5283 O O . LYS A 1 83 ? -13.951 2.503 1.807 1.00 0.00 208 LYS A O 3
ATOM 5302 N N . ALA A 1 84 ? -12.856 4.267 2.673 1.00 0.00 209 ALA A N 3
ATOM 5303 C CA . ALA A 1 84 ? -11.676 4.084 1.838 1.00 0.00 209 ALA A CA 3
ATOM 5304 C C . ALA A 1 84 ? -10.461 4.778 2.445 1.00 0.00 209 ALA A C 3
ATOM 5305 O O . ALA A 1 84 ? -10.574 5.490 3.442 1.00 0.00 209 ALA A O 3
ATOM 5312 N N . VAL A 1 85 ? -9.298 4.564 1.836 1.00 0.00 210 VAL A N 3
ATOM 5313 C CA . VAL A 1 85 ? -8.062 5.170 2.317 1.00 0.00 210 VAL A CA 3
ATOM 5314 C C . VAL A 1 85 ? -7.565 6.243 1.355 1.00 0.00 210 VAL A C 3
ATOM 5315 O O . VAL A 1 85 ? -7.398 5.992 0.161 1.00 0.00 210 VAL A O 3
ATOM 5328 N N . ILE A 1 86 ? -7.332 7.440 1.882 1.00 0.00 211 ILE A N 3
ATOM 5329 C CA . ILE A 1 86 ? -6.853 8.552 1.070 1.00 0.00 211 ILE A CA 3
ATOM 5330 C C . ILE A 1 86 ? -5.424 8.929 1.443 1.00 0.00 211 ILE A C 3
ATOM 5331 O O . ILE A 1 86 ? -5.145 9.294 2.586 1.00 0.00 211 ILE A O 3
ATOM 5347 N N . ILE A 1 87 ? -4.522 8.841 0.472 1.00 0.00 212 ILE A N 3
ATOM 5348 C CA . ILE A 1 87 ? -3.121 9.176 0.697 1.00 0.00 212 ILE A CA 3
ATOM 5349 C C . ILE A 1 87 ? -2.747 10.477 -0.005 1.00 0.00 212 ILE A C 3
ATOM 5350 O O . ILE A 1 87 ? -3.387 10.875 -0.978 1.00 0.00 212 ILE A O 3
ATOM 5366 N N . ASN A 1 88 ? -1.705 11.134 0.494 1.00 0.00 213 ASN A N 3
ATOM 5367 C CA . ASN A 1 88 ? -1.244 12.390 -0.087 1.00 0.00 213 ASN A CA 3
ATOM 5368 C C . ASN A 1 88 ? 0.257 12.345 -0.359 1.00 0.00 213 ASN A C 3
ATOM 5369 O O . ASN A 1 88 ? 0.919 11.343 -0.087 1.00 0.00 213 ASN A O 3
ATOM 5380 N N . LYS A 1 89 ? 0.788 13.437 -0.897 1.00 0.00 214 LYS A N 3
ATOM 5381 C CA . LYS A 1 89 ? 2.210 13.525 -1.206 1.00 0.00 214 LYS A CA 3
ATOM 5382 C C . LYS A 1 89 ? 2.849 14.712 -0.491 1.00 0.00 214 LYS A C 3
ATOM 5383 O O . LYS A 1 89 ? 2.263 15.792 -0.413 1.00 0.00 214 LYS A O 3
ATOM 5402 N N . THR A 1 90 ? 4.055 14.504 0.029 1.00 0.00 215 THR A N 3
ATOM 5403 C CA . THR A 1 90 ? 4.774 15.557 0.736 1.00 0.00 215 THR A CA 3
ATOM 5404 C C . THR A 1 90 ? 6.255 15.549 0.376 1.00 0.00 215 THR A C 3
ATOM 5405 O O . THR A 1 90 ? 6.741 14.621 -0.271 1.00 0.00 215 THR A O 3
ATOM 5416 N N . SER A 1 91 ? 6.968 16.588 0.799 1.00 0.00 216 SER A N 3
ATOM 5417 C CA . SER A 1 91 ? 8.394 16.702 0.518 1.00 0.00 216 SER A CA 3
ATOM 5418 C C . SER A 1 91 ? 9.166 15.547 1.149 1.00 0.00 216 SER A C 3
ATOM 5419 O O . SER A 1 91 ? 10.199 15.122 0.633 1.00 0.00 216 SER A O 3
ATOM 5427 N N . ASN A 1 92 ? 8.656 15.044 2.269 1.00 0.00 217 ASN A N 3
ATOM 5428 C CA . ASN A 1 92 ? 9.297 13.939 2.972 1.00 0.00 217 ASN A CA 3
ATOM 5429 C C . ASN A 1 92 ? 9.268 12.668 2.128 1.00 0.00 217 ASN A C 3
ATOM 5430 O O . ASN A 1 92 ? 10.013 11.722 2.384 1.00 0.00 217 ASN A O 3
ATOM 5441 N N . THR A 1 93 ? 8.402 12.653 1.119 1.00 0.00 218 THR A N 3
ATOM 5442 C CA . THR A 1 93 ? 8.274 11.499 0.238 1.00 0.00 218 THR A CA 3
ATOM 5443 C C . THR A 1 93 ? 9.527 11.315 -0.611 1.00 0.00 218 THR A C 3
ATOM 5444 O O . THR A 1 93 ? 9.799 12.108 -1.512 1.00 0.00 218 THR A O 3
ATOM 5455 N N . ARG A 1 94 ? 10.285 10.264 -0.318 1.00 0.00 219 ARG A N 3
ATOM 5456 C CA . ARG A 1 94 ? 11.509 9.976 -1.055 1.00 0.00 219 ARG A CA 3
ATOM 5457 C C . ARG A 1 94 ? 11.578 8.501 -1.441 1.00 0.00 219 ARG A C 3
ATOM 5458 O O . ARG A 1 94 ? 10.983 7.649 -0.781 1.00 0.00 219 ARG A O 3
ATOM 5479 N N . ILE A 1 95 ? 12.305 8.209 -2.513 1.00 0.00 220 ILE A N 3
ATOM 5480 C CA . ILE A 1 95 ? 12.451 6.838 -2.986 1.00 0.00 220 ILE A CA 3
ATOM 5481 C C . ILE A 1 95 ? 13.372 6.036 -2.073 1.00 0.00 220 ILE A C 3
ATOM 5482 O O . ILE A 1 95 ? 14.422 6.510 -1.637 1.00 0.00 220 ILE A O 3
ATOM 5498 N N . PRO A 1 96 ? 12.973 4.791 -1.776 1.00 0.00 221 PRO A N 3
ATOM 5499 C CA . PRO A 1 96 ? 13.749 3.895 -0.913 1.00 0.00 221 PRO A CA 3
ATOM 5500 C C . PRO A 1 96 ? 15.041 3.428 -1.575 1.00 0.00 221 PRO A C 3
ATOM 5501 O O . PRO A 1 96 ? 15.192 3.520 -2.792 1.00 0.00 221 PRO A O 3
ATOM 5512 N N . GLU A 1 97 ? 15.968 2.927 -0.765 1.00 0.00 222 GLU A N 3
ATOM 5513 C CA . GLU A 1 97 ? 17.247 2.446 -1.274 1.00 0.00 222 GLU A CA 3
ATOM 5514 C C . GLU A 1 97 ? 17.051 1.229 -2.173 1.00 0.00 222 GLU A C 3
ATOM 5515 O O . GLU A 1 97 ? 17.781 1.040 -3.146 1.00 0.00 222 GLU A O 3
ATOM 5527 N N . GLN A 1 98 ? 16.061 0.407 -1.840 1.00 0.00 223 GLN A N 3
ATOM 5528 C CA . GLN A 1 98 ? 15.771 -0.793 -2.616 1.00 0.00 223 GLN A CA 3
ATOM 5529 C C . GLN A 1 98 ? 14.268 -0.967 -2.806 1.00 0.00 223 GLN A C 3
ATOM 5530 O O . GLN A 1 98 ? 13.498 -0.886 -1.849 1.00 0.00 223 GLN A O 3
ATOM 5544 N N . ARG A 1 99 ? 13.857 -1.208 -4.047 1.00 0.00 224 ARG A N 3
ATOM 5545 C CA . ARG A 1 99 ? 12.446 -1.392 -4.363 1.00 0.00 224 ARG A CA 3
ATOM 5546 C C . ARG A 1 99 ? 12.188 -2.796 -4.902 1.00 0.00 224 ARG A C 3
ATOM 5547 O O . ARG A 1 99 ? 13.110 -3.481 -5.346 1.00 0.00 224 ARG A O 3
ATOM 5568 N N . PHE A 1 100 ? 10.929 -3.219 -4.858 1.00 0.00 225 PHE A N 3
ATOM 5569 C CA . PHE A 1 100 ? 10.550 -4.542 -5.341 1.00 0.00 225 PHE A CA 3
ATOM 5570 C C . PHE A 1 100 ? 11.201 -4.837 -6.689 1.00 0.00 225 PHE A C 3
ATOM 5571 O O . PHE A 1 100 ? 11.705 -5.936 -6.920 1.00 0.00 225 PHE A O 3
ATOM 5588 N N . SER A 1 101 ? 11.187 -3.846 -7.575 1.00 0.00 226 SER A N 3
ATOM 5589 C CA . SER A 1 101 ? 11.772 -4.000 -8.902 1.00 0.00 226 SER A CA 3
ATOM 5590 C C . SER A 1 101 ? 13.033 -4.856 -8.845 1.00 0.00 226 SER A C 3
ATOM 5591 O O . SER A 1 101 ? 13.300 -5.647 -9.749 1.00 0.00 226 SER A O 3
ATOM 5599 N N . GLU A 1 102 ? 13.803 -4.693 -7.774 1.00 0.00 227 GLU A N 3
ATOM 5600 C CA . GLU A 1 102 ? 15.037 -5.451 -7.598 1.00 0.00 227 GLU A CA 3
ATOM 5601 C C . GLU A 1 102 ? 14.795 -6.942 -7.815 1.00 0.00 227 GLU A C 3
ATOM 5602 O O . GLU A 1 102 ? 15.504 -7.591 -8.585 1.00 0.00 227 GLU A O 3
ATOM 5614 N N . HIS A 1 103 ? 13.789 -7.478 -7.131 1.00 0.00 228 HIS A N 3
ATOM 5615 C CA . HIS A 1 103 ? 13.453 -8.892 -7.249 1.00 0.00 228 HIS A CA 3
ATOM 5616 C C . HIS A 1 103 ? 12.861 -9.198 -8.621 1.00 0.00 228 HIS A C 3
ATOM 5617 O O . HIS A 1 103 ? 12.716 -10.360 -9.001 1.00 0.00 228 HIS A O 3
ATOM 5632 N N . ILE A 1 104 ? 12.519 -8.147 -9.360 1.00 0.00 229 ILE A N 3
ATOM 5633 C CA . ILE A 1 104 ? 11.943 -8.304 -10.690 1.00 0.00 229 ILE A CA 3
ATOM 5634 C C . ILE A 1 104 ? 13.004 -8.132 -11.772 1.00 0.00 229 ILE A C 3
ATOM 5635 O O . ILE A 1 104 ? 12.691 -7.804 -12.917 1.00 0.00 229 ILE A O 3
ATOM 5651 N N . LYS A 1 105 ? 14.260 -8.358 -11.403 1.00 0.00 230 LYS A N 3
ATOM 5652 C CA . LYS A 1 105 ? 15.368 -8.232 -12.342 1.00 0.00 230 LYS A CA 3
ATOM 5653 C C . LYS A 1 105 ? 15.649 -9.561 -13.034 1.00 0.00 230 LYS A C 3
ATOM 5654 O O . LYS A 1 105 ? 15.661 -10.614 -12.396 1.00 0.00 230 LYS A O 3
ATOM 5673 N N . ASP A 1 106 ? 15.874 -9.506 -14.342 1.00 0.00 231 ASP A N 3
ATOM 5674 C CA . ASP A 1 106 ? 16.157 -10.706 -15.121 1.00 0.00 231 ASP A CA 3
ATOM 5675 C C . ASP A 1 106 ? 14.986 -11.681 -15.061 1.00 0.00 231 ASP A C 3
ATOM 5676 O O . ASP A 1 106 ? 15.176 -12.883 -14.875 1.00 0.00 231 ASP A O 3
ATOM 5685 N N . GLU A 1 107 ? 13.775 -11.155 -15.220 1.00 0.00 232 GLU A N 3
ATOM 5686 C CA . GLU A 1 107 ? 12.574 -11.980 -15.182 1.00 0.00 232 GLU A CA 3
ATOM 5687 C C . GLU A 1 107 ? 12.550 -12.960 -16.351 1.00 0.00 232 GLU A C 3
ATOM 5688 O O . GLU A 1 107 ? 13.158 -12.717 -17.393 1.00 0.00 232 GLU A O 3
ATOM 5700 N N . LYS A 1 108 ? 11.843 -14.071 -16.169 1.00 0.00 233 LYS A N 3
ATOM 5701 C CA . LYS A 1 108 ? 11.737 -15.089 -17.207 1.00 0.00 233 LYS A CA 3
ATOM 5702 C C . LYS A 1 108 ? 10.400 -14.989 -17.934 1.00 0.00 233 LYS A C 3
ATOM 5703 O O . LYS A 1 108 ? 9.384 -15.491 -17.455 1.00 0.00 233 LYS A O 3
ATOM 5722 N N . ASN A 1 109 ? 10.408 -14.339 -19.093 1.00 0.00 234 ASN A N 3
ATOM 5723 C CA . ASN A 1 109 ? 9.195 -14.174 -19.886 1.00 0.00 234 ASN A CA 3
ATOM 5724 C C . ASN A 1 109 ? 7.997 -13.876 -18.991 1.00 0.00 234 ASN A C 3
ATOM 5725 O O . ASN A 1 109 ? 6.916 -14.439 -19.172 1.00 0.00 234 ASN A O 3
ATOM 5736 N N . THR A 1 110 ? 8.194 -12.986 -18.023 1.00 0.00 235 THR A N 3
ATOM 5737 C CA . THR A 1 110 ? 7.130 -12.613 -17.099 1.00 0.00 235 THR A CA 3
ATOM 5738 C C . THR A 1 110 ? 6.711 -11.162 -17.301 1.00 0.00 235 THR A C 3
ATOM 5739 O O . THR A 1 110 ? 7.430 -10.240 -16.917 1.00 0.00 235 THR A O 3
ATOM 5750 N N . GLU A 1 111 ? 5.543 -10.966 -17.905 1.00 0.00 236 GLU A N 3
ATOM 5751 C CA . GLU A 1 111 ? 5.029 -9.625 -18.157 1.00 0.00 236 GLU A CA 3
ATOM 5752 C C . GLU A 1 111 ? 3.507 -9.639 -18.272 1.00 0.00 236 GLU A C 3
ATOM 5753 O O . GLU A 1 111 ? 2.886 -10.701 -18.316 1.00 0.00 236 GLU A O 3
ATOM 5765 N N . PHE A 1 112 ? 2.913 -8.451 -18.318 1.00 0.00 237 PHE A N 3
ATOM 5766 C CA . PHE A 1 112 ? 1.464 -8.325 -18.425 1.00 0.00 237 PHE A CA 3
ATOM 5767 C C . PHE A 1 112 ? 1.083 -7.402 -19.579 1.00 0.00 237 PHE A C 3
ATOM 5768 O O . PHE A 1 112 ? 1.797 -6.448 -19.886 1.00 0.00 237 PHE A O 3
ATOM 5785 N N . GLN A 1 113 ? -0.048 -7.693 -20.213 1.00 0.00 238 GLN A N 3
ATOM 5786 C CA . GLN A 1 113 ? -0.524 -6.890 -21.333 1.00 0.00 238 GLN A CA 3
ATOM 5787 C C . GLN A 1 113 ? -2.030 -6.667 -21.242 1.00 0.00 238 GLN A C 3
ATOM 5788 O O . GLN A 1 113 ? -2.814 -7.609 -21.350 1.00 0.00 238 GLN A O 3
ATOM 5802 N N . GLN A 1 114 ? -2.426 -5.414 -21.042 1.00 0.00 239 GLN A N 3
ATOM 5803 C CA . GLN A 1 114 ? -3.839 -5.068 -20.935 1.00 0.00 239 GLN A CA 3
ATOM 5804 C C . GLN A 1 114 ? -4.041 -3.561 -21.058 1.00 0.00 239 GLN A C 3
ATOM 5805 O O . GLN A 1 114 ? -3.486 -2.785 -20.280 1.00 0.00 239 GLN A O 3
ATOM 5819 N N . ARG A 1 115 ? -4.838 -3.154 -22.041 1.00 0.00 240 ARG A N 3
ATOM 5820 C CA . ARG A 1 115 ? -5.112 -1.740 -22.266 1.00 0.00 240 ARG A CA 3
ATOM 5821 C C . ARG A 1 115 ? -5.814 -1.123 -21.060 1.00 0.00 240 ARG A C 3
ATOM 5822 O O . ARG A 1 115 ? -6.616 -1.777 -20.394 1.00 0.00 240 ARG A O 3
ATOM 5843 N N . PHE A 1 116 ? -5.506 0.140 -20.785 1.00 0.00 241 PHE A N 3
ATOM 5844 C CA . PHE A 1 116 ? -6.105 0.845 -19.659 1.00 0.00 241 PHE A CA 3
ATOM 5845 C C . PHE A 1 116 ? -6.746 2.153 -20.115 1.00 0.00 241 PHE A C 3
ATOM 5846 O O . PHE A 1 116 ? -6.531 3.205 -19.512 1.00 0.00 241 PHE A O 3
ATOM 5863 N N . ILE A 1 117 ? -7.533 2.079 -21.183 1.00 0.00 242 ILE A N 3
ATOM 5864 C CA . ILE A 1 117 ? -8.205 3.255 -21.720 1.00 0.00 242 ILE A CA 3
ATOM 5865 C C . ILE A 1 117 ? -9.545 2.885 -22.347 1.00 0.00 242 ILE A C 3
ATOM 5866 O O . ILE A 1 117 ? -9.704 1.796 -22.900 1.00 0.00 242 ILE A O 3
ATOM 5882 N N . LEU A 1 118 ? -10.505 3.798 -22.258 1.00 0.00 243 LEU A N 3
ATOM 5883 C CA . LEU A 1 118 ? -11.833 3.569 -22.819 1.00 0.00 243 LEU A CA 3
ATOM 5884 C C . LEU A 1 118 ? -12.071 4.459 -24.035 1.00 0.00 243 LEU A C 3
ATOM 5885 O O . LEU A 1 118 ? -12.542 3.995 -25.073 1.00 0.00 243 LEU A O 3
ATOM 5901 N N . SER A 1 119 ? -11.742 5.739 -23.898 1.00 0.00 244 SER A N 3
ATOM 5902 C CA . SER A 1 119 ? -11.922 6.695 -24.985 1.00 0.00 244 SER A CA 3
ATOM 5903 C C . SER A 1 119 ? -10.576 7.115 -25.567 1.00 0.00 244 SER A C 3
ATOM 5904 O O . SER A 1 119 ? -9.569 7.165 -24.861 1.00 0.00 244 SER A O 3
ATOM 5912 N N . GLY A 1 120 ? -10.566 7.417 -26.862 1.00 0.00 245 GLY A N 3
ATOM 5913 C CA . GLY A 1 120 ? -9.339 7.829 -27.519 1.00 0.00 245 GLY A CA 3
ATOM 5914 C C . GLY A 1 120 ? -9.357 9.292 -27.916 1.00 0.00 245 GLY A C 3
ATOM 5915 O O . GLY A 1 120 ? -10.368 9.981 -27.782 1.00 0.00 245 GLY A O 3
ATOM 5919 N N . PRO A 1 121 ? -8.215 9.787 -28.415 1.00 0.00 246 PRO A N 3
ATOM 5920 C CA . PRO A 1 121 ? -8.078 11.183 -28.842 1.00 0.00 246 PRO A CA 3
ATOM 5921 C C . PRO A 1 121 ? -8.876 11.484 -30.105 1.00 0.00 246 PRO A C 3
ATOM 5922 O O . PRO A 1 121 ? -8.352 11.406 -31.216 1.00 0.00 246 PRO A O 3
ATOM 5933 N N . SER A 1 122 ? -10.147 11.830 -29.928 1.00 0.00 247 SER A N 3
ATOM 5934 C CA . SER A 1 122 ? -11.019 12.140 -31.055 1.00 0.00 247 SER A CA 3
ATOM 5935 C C . SER A 1 122 ? -11.856 13.384 -30.768 1.00 0.00 247 SER A C 3
ATOM 5936 O O . SER A 1 122 ? -12.813 13.336 -29.996 1.00 0.00 247 SER A O 3
ATOM 5944 N N . SER A 1 123 ? -11.487 14.495 -31.397 1.00 0.00 248 SER A N 3
ATOM 5945 C CA . SER A 1 123 ? -12.200 15.753 -31.207 1.00 0.00 248 SER A CA 3
ATOM 5946 C C . SER A 1 123 ? -12.526 16.401 -32.549 1.00 0.00 248 SER A C 3
ATOM 5947 O O . SER A 1 123 ? -11.906 16.093 -33.566 1.00 0.00 248 SER A O 3
ATOM 5955 N N . GLY A 1 124 ? -13.505 17.300 -32.544 1.00 0.00 249 GLY A N 3
ATOM 5956 C CA . GLY A 1 124 ? -13.897 17.978 -33.766 1.00 0.00 249 GLY A CA 3
ATOM 5957 C C . GLY A 1 124 ? -15.402 18.112 -33.897 1.00 0.00 249 GLY A C 3
ATOM 5958 O O . GLY A 1 124 ? -15.986 17.678 -34.889 1.00 0.00 249 GLY A O 3
ATOM 5962 N N . GLY A 1 1 ? -23.663 16.561 17.147 1.00 0.00 126 GLY A N 4
ATOM 5963 C CA . GLY A 1 1 ? -22.823 16.922 16.020 1.00 0.00 126 GLY A CA 4
ATOM 5964 C C . GLY A 1 1 ? -21.357 16.630 16.272 1.00 0.00 126 GLY A C 4
ATOM 5965 O O . GLY A 1 1 ? -20.611 17.501 16.718 1.00 0.00 126 GLY A O 4
ATOM 5969 N N . SER A 1 2 ? -20.944 15.399 15.988 1.00 0.00 127 SER A N 4
ATOM 5970 C CA . SER A 1 2 ? -19.558 14.992 16.191 1.00 0.00 127 SER A CA 4
ATOM 5971 C C . SER A 1 2 ? -18.970 14.407 14.911 1.00 0.00 127 SER A C 4
ATOM 5972 O O . SER A 1 2 ? -19.638 13.666 14.190 1.00 0.00 127 SER A O 4
ATOM 5980 N N . SER A 1 3 ? -17.715 14.747 14.635 1.00 0.00 128 SER A N 4
ATOM 5981 C CA . SER A 1 3 ? -17.036 14.260 13.440 1.00 0.00 128 SER A CA 4
ATOM 5982 C C . SER A 1 3 ? -15.562 13.989 13.724 1.00 0.00 128 SER A C 4
ATOM 5983 O O . SER A 1 3 ? -15.062 14.290 14.807 1.00 0.00 128 SER A O 4
ATOM 5991 N N . GLY A 1 4 ? -14.871 13.417 12.742 1.00 0.00 129 GLY A N 4
ATOM 5992 C CA . GLY A 1 4 ? -13.462 13.115 12.906 1.00 0.00 129 GLY A CA 4
ATOM 5993 C C . GLY A 1 4 ? -13.230 11.797 13.619 1.00 0.00 129 GLY A C 4
ATOM 5994 O O . GLY A 1 4 ? -12.681 11.767 14.720 1.00 0.00 129 GLY A O 4
ATOM 5998 N N . SER A 1 5 ? -13.651 10.704 12.990 1.00 0.00 130 SER A N 4
ATOM 5999 C CA . SER A 1 5 ? -13.492 9.377 13.574 1.00 0.00 130 SER A CA 4
ATOM 6000 C C . SER A 1 5 ? -12.016 9.018 13.712 1.00 0.00 130 SER A C 4
ATOM 6001 O O . SER A 1 5 ? -11.320 8.814 12.717 1.00 0.00 130 SER A O 4
ATOM 6009 N N . SER A 1 6 ? -11.545 8.942 14.952 1.00 0.00 131 SER A N 4
ATOM 6010 C CA . SER A 1 6 ? -10.150 8.611 15.221 1.00 0.00 131 SER A CA 4
ATOM 6011 C C . SER A 1 6 ? -10.026 7.773 16.490 1.00 0.00 131 SER A C 4
ATOM 6012 O O . SER A 1 6 ? -10.650 8.070 17.508 1.00 0.00 131 SER A O 4
ATOM 6020 N N . GLY A 1 7 ? -9.214 6.722 16.421 1.00 0.00 132 GLY A N 4
ATOM 6021 C CA . GLY A 1 7 ? -9.021 5.856 17.569 1.00 0.00 132 GLY A CA 4
ATOM 6022 C C . GLY A 1 7 ? -7.785 4.988 17.441 1.00 0.00 132 GLY A C 4
ATOM 6023 O O . GLY A 1 7 ? -6.709 5.351 17.917 1.00 0.00 132 GLY A O 4
ATOM 6027 N N . THR A 1 8 ? -7.938 3.836 16.795 1.00 0.00 133 THR A N 4
ATOM 6028 C CA . THR A 1 8 ? -6.827 2.912 16.608 1.00 0.00 133 THR A CA 4
ATOM 6029 C C . THR A 1 8 ? -5.573 3.646 16.148 1.00 0.00 133 THR A C 4
ATOM 6030 O O . THR A 1 8 ? -5.652 4.623 15.403 1.00 0.00 133 THR A O 4
ATOM 6041 N N . ASP A 1 9 ? -4.416 3.170 16.596 1.00 0.00 134 ASP A N 4
ATOM 6042 C CA . ASP A 1 9 ? -3.144 3.782 16.229 1.00 0.00 134 ASP A CA 4
ATOM 6043 C C . ASP A 1 9 ? -2.268 2.795 15.463 1.00 0.00 134 ASP A C 4
ATOM 6044 O O . ASP A 1 9 ? -1.592 1.957 16.060 1.00 0.00 134 ASP A O 4
ATOM 6053 N N . SER A 1 10 ? -2.286 2.900 14.139 1.00 0.00 135 SER A N 4
ATOM 6054 C CA . SER A 1 10 ? -1.497 2.013 13.291 1.00 0.00 135 SER A CA 4
ATOM 6055 C C . SER A 1 10 ? -0.006 2.192 13.557 1.00 0.00 135 SER A C 4
ATOM 6056 O O . SER A 1 10 ? 0.408 3.133 14.236 1.00 0.00 135 SER A O 4
ATOM 6064 N N . THR A 1 11 ? 0.799 1.283 13.016 1.00 0.00 136 THR A N 4
ATOM 6065 C CA . THR A 1 11 ? 2.244 1.338 13.195 1.00 0.00 136 THR A CA 4
ATOM 6066 C C . THR A 1 11 ? 2.967 0.652 12.042 1.00 0.00 136 THR A C 4
ATOM 6067 O O . THR A 1 11 ? 2.540 -0.399 11.565 1.00 0.00 136 THR A O 4
ATOM 6078 N N . GLY A 1 12 ? 4.067 1.253 11.598 1.00 0.00 137 GLY A N 4
ATOM 6079 C CA . GLY A 1 12 ? 4.833 0.685 10.504 1.00 0.00 137 GLY A CA 4
ATOM 6080 C C . GLY A 1 12 ? 6.213 0.232 10.936 1.00 0.00 137 GLY A C 4
ATOM 6081 O O . GLY A 1 12 ? 7.221 0.801 10.514 1.00 0.00 137 GLY A O 4
ATOM 6085 N N . ILE A 1 13 ? 6.261 -0.793 11.780 1.00 0.00 138 ILE A N 4
ATOM 6086 C CA . ILE A 1 13 ? 7.528 -1.321 12.270 1.00 0.00 138 ILE A CA 4
ATOM 6087 C C . ILE A 1 13 ? 7.962 -2.543 11.468 1.00 0.00 138 ILE A C 4
ATOM 6088 O O . ILE A 1 13 ? 7.128 -3.272 10.929 1.00 0.00 138 ILE A O 4
ATOM 6104 N N . ASP A 1 14 ? 9.270 -2.762 11.394 1.00 0.00 139 ASP A N 4
ATOM 6105 C CA . ASP A 1 14 ? 9.815 -3.898 10.660 1.00 0.00 139 ASP A CA 4
ATOM 6106 C C . ASP A 1 14 ? 9.048 -4.124 9.361 1.00 0.00 139 ASP A C 4
ATOM 6107 O O . ASP A 1 14 ? 8.902 -5.258 8.903 1.00 0.00 139 ASP A O 4
ATOM 6116 N N . LEU A 1 15 ? 8.558 -3.039 8.772 1.00 0.00 140 LEU A N 4
ATOM 6117 C CA . LEU A 1 15 ? 7.805 -3.118 7.526 1.00 0.00 140 LEU A CA 4
ATOM 6118 C C . LEU A 1 15 ? 8.518 -4.010 6.514 1.00 0.00 140 LEU A C 4
ATOM 6119 O O . LEU A 1 15 ? 7.943 -4.975 6.009 1.00 0.00 140 LEU A O 4
ATOM 6135 N N . HIS A 1 16 ? 9.773 -3.683 6.225 1.00 0.00 141 HIS A N 4
ATOM 6136 C CA . HIS A 1 16 ? 10.566 -4.457 5.276 1.00 0.00 141 HIS A CA 4
ATOM 6137 C C . HIS A 1 16 ? 10.473 -5.949 5.581 1.00 0.00 141 HIS A C 4
ATOM 6138 O O . HIS A 1 16 ? 10.121 -6.747 4.714 1.00 0.00 141 HIS A O 4
ATOM 6153 N N . GLU A 1 17 ? 10.793 -6.317 6.818 1.00 0.00 142 GLU A N 4
ATOM 6154 C CA . GLU A 1 17 ? 10.747 -7.713 7.235 1.00 0.00 142 GLU A CA 4
ATOM 6155 C C . GLU A 1 17 ? 9.451 -8.375 6.777 1.00 0.00 142 GLU A C 4
ATOM 6156 O O . GLU A 1 17 ? 9.471 -9.404 6.101 1.00 0.00 142 GLU A O 4
ATOM 6168 N N . PHE A 1 18 ? 8.324 -7.778 7.151 1.00 0.00 143 PHE A N 4
ATOM 6169 C CA . PHE A 1 18 ? 7.018 -8.310 6.781 1.00 0.00 143 PHE A CA 4
ATOM 6170 C C . PHE A 1 18 ? 6.876 -8.397 5.264 1.00 0.00 143 PHE A C 4
ATOM 6171 O O . PHE A 1 18 ? 6.565 -9.457 4.718 1.00 0.00 143 PHE A O 4
ATOM 6188 N N . LEU A 1 19 ? 7.105 -7.276 4.589 1.00 0.00 144 LEU A N 4
ATOM 6189 C CA . LEU A 1 19 ? 7.002 -7.224 3.135 1.00 0.00 144 LEU A CA 4
ATOM 6190 C C . LEU A 1 19 ? 7.758 -8.383 2.494 1.00 0.00 144 LEU A C 4
ATOM 6191 O O . LEU A 1 19 ? 7.159 -9.261 1.872 1.00 0.00 144 LEU A O 4
ATOM 6207 N N . VAL A 1 20 ? 9.078 -8.381 2.652 1.00 0.00 145 VAL A N 4
ATOM 6208 C CA . VAL A 1 20 ? 9.917 -9.435 2.091 1.00 0.00 145 VAL A CA 4
ATOM 6209 C C . VAL A 1 20 ? 9.295 -10.809 2.314 1.00 0.00 145 VAL A C 4
ATOM 6210 O O . VAL A 1 20 ? 9.043 -11.548 1.364 1.00 0.00 145 VAL A O 4
ATOM 6223 N N . ASN A 1 21 ? 9.049 -11.144 3.576 1.00 0.00 146 ASN A N 4
ATOM 6224 C CA . ASN A 1 21 ? 8.456 -12.430 3.924 1.00 0.00 146 ASN A CA 4
ATOM 6225 C C . ASN A 1 21 ? 7.283 -12.755 3.004 1.00 0.00 146 ASN A C 4
ATOM 6226 O O . ASN A 1 21 ? 7.211 -13.843 2.433 1.00 0.00 146 ASN A O 4
ATOM 6237 N N . THR A 1 22 ? 6.366 -11.803 2.866 1.00 0.00 147 THR A N 4
ATOM 6238 C CA . THR A 1 22 ? 5.196 -11.987 2.016 1.00 0.00 147 THR A CA 4
ATOM 6239 C C . THR A 1 22 ? 5.602 -12.351 0.593 1.00 0.00 147 THR A C 4
ATOM 6240 O O . THR A 1 22 ? 5.143 -13.353 0.043 1.00 0.00 147 THR A O 4
ATOM 6251 N N . LEU A 1 23 ? 6.464 -11.533 0.001 1.00 0.00 148 LEU A N 4
ATOM 6252 C CA . LEU A 1 23 ? 6.933 -11.769 -1.360 1.00 0.00 148 LEU A CA 4
ATOM 6253 C C . LEU A 1 23 ? 7.729 -13.068 -1.444 1.00 0.00 148 LEU A C 4
ATOM 6254 O O . LEU A 1 23 ? 7.857 -13.663 -2.514 1.00 0.00 148 LEU A O 4
ATOM 6270 N N . LYS A 1 24 ? 8.262 -13.504 -0.307 1.00 0.00 149 LYS A N 4
ATOM 6271 C CA . LYS A 1 24 ? 9.043 -14.734 -0.249 1.00 0.00 149 LYS A CA 4
ATOM 6272 C C . LYS A 1 24 ? 8.135 -15.958 -0.307 1.00 0.00 149 LYS A C 4
ATOM 6273 O O . LYS A 1 24 ? 8.190 -16.741 -1.256 1.00 0.00 149 LYS A O 4
ATOM 6292 N N . LYS A 1 25 ? 7.298 -16.117 0.713 1.00 0.00 150 LYS A N 4
ATOM 6293 C CA . LYS A 1 25 ? 6.375 -17.244 0.778 1.00 0.00 150 LYS A CA 4
ATOM 6294 C C . LYS A 1 25 ? 5.265 -17.098 -0.258 1.00 0.00 150 LYS A C 4
ATOM 6295 O O . LYS A 1 25 ? 4.687 -18.088 -0.704 1.00 0.00 150 LYS A O 4
ATOM 6314 N N . ASN A 1 26 ? 4.975 -15.858 -0.637 1.00 0.00 151 ASN A N 4
ATOM 6315 C CA . ASN A 1 26 ? 3.934 -15.584 -1.621 1.00 0.00 151 ASN A CA 4
ATOM 6316 C C . ASN A 1 26 ? 4.513 -14.875 -2.842 1.00 0.00 151 ASN A C 4
ATOM 6317 O O . ASN A 1 26 ? 4.445 -13.652 -2.970 1.00 0.00 151 ASN A O 4
ATOM 6328 N N . PRO A 1 27 ? 5.096 -15.659 -3.760 1.00 0.00 152 PRO A N 4
ATOM 6329 C CA . PRO A 1 27 ? 5.698 -15.128 -4.987 1.00 0.00 152 PRO A CA 4
ATOM 6330 C C . PRO A 1 27 ? 4.652 -14.597 -5.962 1.00 0.00 152 PRO A C 4
ATOM 6331 O O . PRO A 1 27 ? 4.957 -13.776 -6.827 1.00 0.00 152 PRO A O 4
ATOM 6342 N N . ARG A 1 28 ? 3.419 -15.070 -5.816 1.00 0.00 153 ARG A N 4
ATOM 6343 C CA . ARG A 1 28 ? 2.329 -14.642 -6.685 1.00 0.00 153 ARG A CA 4
ATOM 6344 C C . ARG A 1 28 ? 1.854 -13.241 -6.312 1.00 0.00 153 ARG A C 4
ATOM 6345 O O . ARG A 1 28 ? 1.577 -12.416 -7.183 1.00 0.00 153 ARG A O 4
ATOM 6366 N N . ASP A 1 29 ? 1.763 -12.979 -5.012 1.00 0.00 154 ASP A N 4
ATOM 6367 C CA . ASP A 1 29 ? 1.323 -11.678 -4.524 1.00 0.00 154 ASP A CA 4
ATOM 6368 C C . ASP A 1 29 ? 2.077 -10.551 -5.224 1.00 0.00 154 ASP A C 4
ATOM 6369 O O . ASP A 1 29 ? 1.554 -9.448 -5.385 1.00 0.00 154 ASP A O 4
ATOM 6378 N N . ARG A 1 30 ? 3.307 -10.836 -5.637 1.00 0.00 155 ARG A N 4
ATOM 6379 C CA . ARG A 1 30 ? 4.133 -9.846 -6.317 1.00 0.00 155 ARG A CA 4
ATOM 6380 C C . ARG A 1 30 ? 3.279 -8.938 -7.198 1.00 0.00 155 ARG A C 4
ATOM 6381 O O . ARG A 1 30 ? 3.180 -7.736 -6.955 1.00 0.00 155 ARG A O 4
ATOM 6402 N N . MET A 1 31 ? 2.665 -9.523 -8.222 1.00 0.00 156 MET A N 4
ATOM 6403 C CA . MET A 1 31 ? 1.819 -8.767 -9.138 1.00 0.00 156 MET A CA 4
ATOM 6404 C C . MET A 1 31 ? 1.044 -7.684 -8.394 1.00 0.00 156 MET A C 4
ATOM 6405 O O . MET A 1 31 ? 1.165 -6.499 -8.702 1.00 0.00 156 MET A O 4
ATOM 6419 N N . MET A 1 32 ? 0.248 -8.100 -7.414 1.00 0.00 157 MET A N 4
ATOM 6420 C CA . MET A 1 32 ? -0.547 -7.165 -6.626 1.00 0.00 157 MET A CA 4
ATOM 6421 C C . MET A 1 32 ? 0.304 -5.988 -6.159 1.00 0.00 157 MET A C 4
ATOM 6422 O O . MET A 1 32 ? 0.177 -4.875 -6.672 1.00 0.00 157 MET A O 4
ATOM 6436 N N . LEU A 1 33 ? 1.171 -6.240 -5.185 1.00 0.00 158 LEU A N 4
ATOM 6437 C CA . LEU A 1 33 ? 2.043 -5.201 -4.648 1.00 0.00 158 LEU A CA 4
ATOM 6438 C C . LEU A 1 33 ? 2.655 -4.371 -5.772 1.00 0.00 158 LEU A C 4
ATOM 6439 O O . LEU A 1 33 ? 2.422 -3.164 -5.864 1.00 0.00 158 LEU A O 4
ATOM 6455 N N . LEU A 1 34 ? 3.436 -5.023 -6.625 1.00 0.00 159 LEU A N 4
ATOM 6456 C CA . LEU A 1 34 ? 4.080 -4.346 -7.745 1.00 0.00 159 LEU A CA 4
ATOM 6457 C C . LEU A 1 34 ? 3.158 -3.289 -8.345 1.00 0.00 159 LEU A C 4
ATOM 6458 O O . LEU A 1 34 ? 3.556 -2.141 -8.541 1.00 0.00 159 LEU A O 4
ATOM 6474 N N . LYS A 1 35 ? 1.922 -3.684 -8.633 1.00 0.00 160 LYS A N 4
ATOM 6475 C CA . LYS A 1 35 ? 0.941 -2.771 -9.207 1.00 0.00 160 LYS A CA 4
ATOM 6476 C C . LYS A 1 35 ? 0.765 -1.537 -8.327 1.00 0.00 160 LYS A C 4
ATOM 6477 O O . LYS A 1 35 ? 0.878 -0.405 -8.798 1.00 0.00 160 LYS A O 4
ATOM 6496 N N . LEU A 1 36 ? 0.490 -1.763 -7.048 1.00 0.00 161 LEU A N 4
ATOM 6497 C CA . LEU A 1 36 ? 0.300 -0.670 -6.101 1.00 0.00 161 LEU A CA 4
ATOM 6498 C C . LEU A 1 36 ? 1.527 0.235 -6.061 1.00 0.00 161 LEU A C 4
ATOM 6499 O O . LEU A 1 36 ? 1.419 1.450 -6.222 1.00 0.00 161 LEU A O 4
ATOM 6515 N N . GLU A 1 37 ? 2.694 -0.366 -5.849 1.00 0.00 162 GLU A N 4
ATOM 6516 C CA . GLU A 1 37 ? 3.941 0.386 -5.790 1.00 0.00 162 GLU A CA 4
ATOM 6517 C C . GLU A 1 37 ? 4.101 1.271 -7.023 1.00 0.00 162 GLU A C 4
ATOM 6518 O O . GLU A 1 37 ? 4.325 2.476 -6.910 1.00 0.00 162 GLU A O 4
ATOM 6530 N N . GLN A 1 38 ? 3.985 0.663 -8.200 1.00 0.00 163 GLN A N 4
ATOM 6531 C CA . GLN A 1 38 ? 4.118 1.396 -9.454 1.00 0.00 163 GLN A CA 4
ATOM 6532 C C . GLN A 1 38 ? 3.151 2.574 -9.501 1.00 0.00 163 GLN A C 4
ATOM 6533 O O . GLN A 1 38 ? 3.566 3.723 -9.651 1.00 0.00 163 GLN A O 4
ATOM 6547 N N . GLU A 1 39 ? 1.861 2.280 -9.373 1.00 0.00 164 GLU A N 4
ATOM 6548 C CA . GLU A 1 39 ? 0.836 3.317 -9.403 1.00 0.00 164 GLU A CA 4
ATOM 6549 C C . GLU A 1 39 ? 1.208 4.477 -8.484 1.00 0.00 164 GLU A C 4
ATOM 6550 O O . GLU A 1 39 ? 1.097 5.643 -8.864 1.00 0.00 164 GLU A O 4
ATOM 6562 N N . ILE A 1 40 ? 1.650 4.149 -7.275 1.00 0.00 165 ILE A N 4
ATOM 6563 C CA . ILE A 1 40 ? 2.039 5.162 -6.303 1.00 0.00 165 ILE A CA 4
ATOM 6564 C C . ILE A 1 40 ? 3.191 6.014 -6.827 1.00 0.00 165 ILE A C 4
ATOM 6565 O O . ILE A 1 40 ? 3.115 7.243 -6.836 1.00 0.00 165 ILE A O 4
ATOM 6581 N N . LEU A 1 41 ? 4.256 5.352 -7.266 1.00 0.00 166 LEU A N 4
ATOM 6582 C CA . LEU A 1 41 ? 5.424 6.047 -7.795 1.00 0.00 166 LEU A CA 4
ATOM 6583 C C . LEU A 1 41 ? 5.009 7.153 -8.760 1.00 0.00 166 LEU A C 4
ATOM 6584 O O . LEU A 1 41 ? 5.364 8.317 -8.575 1.00 0.00 166 LEU A O 4
ATOM 6600 N N . GLU A 1 42 ? 4.253 6.781 -9.789 1.00 0.00 167 GLU A N 4
ATOM 6601 C CA . GLU A 1 42 ? 3.788 7.743 -10.782 1.00 0.00 167 GLU A CA 4
ATOM 6602 C C . GLU A 1 42 ? 3.007 8.874 -10.119 1.00 0.00 167 GLU A C 4
ATOM 6603 O O . GLU A 1 42 ? 3.155 10.041 -10.482 1.00 0.00 167 GLU A O 4
ATOM 6615 N N . PHE A 1 43 ? 2.174 8.520 -9.146 1.00 0.00 168 PHE A N 4
ATOM 6616 C CA . PHE A 1 43 ? 1.368 9.504 -8.434 1.00 0.00 168 PHE A CA 4
ATOM 6617 C C . PHE A 1 43 ? 2.255 10.531 -7.736 1.00 0.00 168 PHE A C 4
ATOM 6618 O O . PHE A 1 43 ? 1.919 11.714 -7.670 1.00 0.00 168 PHE A O 4
ATOM 6635 N N . ILE A 1 44 ? 3.388 10.070 -7.217 1.00 0.00 169 ILE A N 4
ATOM 6636 C CA . ILE A 1 44 ? 4.323 10.948 -6.524 1.00 0.00 169 ILE A CA 4
ATOM 6637 C C . ILE A 1 44 ? 4.989 11.917 -7.495 1.00 0.00 169 ILE A C 4
ATOM 6638 O O . ILE A 1 44 ? 5.019 13.125 -7.260 1.00 0.00 169 ILE A O 4
ATOM 6654 N N . ASN A 1 45 ? 5.520 11.380 -8.588 1.00 0.00 170 ASN A N 4
ATOM 6655 C CA . ASN A 1 45 ? 6.184 12.197 -9.597 1.00 0.00 170 ASN A CA 4
ATOM 6656 C C . ASN A 1 45 ? 5.222 13.225 -10.185 1.00 0.00 170 ASN A C 4
ATOM 6657 O O . ASN A 1 45 ? 5.600 14.368 -10.444 1.00 0.00 170 ASN A O 4
ATOM 6668 N N . ASP A 1 46 ? 3.977 12.811 -10.391 1.00 0.00 171 ASP A N 4
ATOM 6669 C CA . ASP A 1 46 ? 2.959 13.695 -10.946 1.00 0.00 171 ASP A CA 4
ATOM 6670 C C . ASP A 1 46 ? 2.658 14.845 -9.990 1.00 0.00 17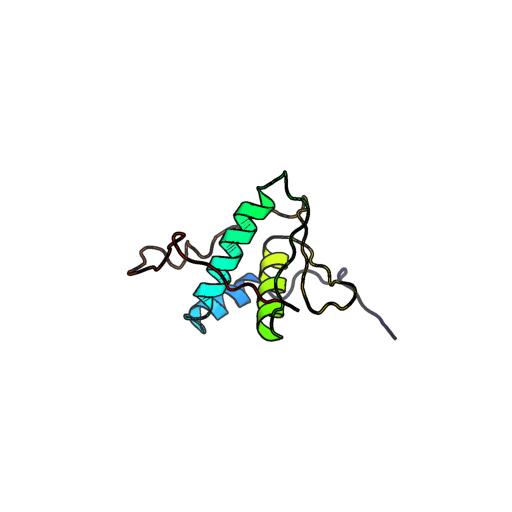1 ASP A C 4
ATOM 6671 O O . ASP A 1 46 ? 2.503 14.640 -8.787 1.00 0.00 171 ASP A O 4
ATOM 6680 N N . ASN A 1 47 ? 2.577 16.055 -10.534 1.00 0.00 172 ASN A N 4
ATOM 6681 C CA . ASN A 1 47 ? 2.296 17.238 -9.729 1.00 0.00 172 ASN A CA 4
ATOM 6682 C C . ASN A 1 47 ? 0.806 17.566 -9.746 1.00 0.00 172 ASN A C 4
ATOM 6683 O O . ASN A 1 47 ? 0.217 17.876 -8.711 1.00 0.00 172 ASN A O 4
ATOM 6694 N N . ASN A 1 48 ? 0.203 17.495 -10.928 1.00 0.00 173 ASN A N 4
ATOM 6695 C CA . ASN A 1 48 ? -1.218 17.784 -11.080 1.00 0.00 173 ASN A CA 4
ATOM 6696 C C . ASN A 1 48 ? -2.024 17.159 -9.945 1.00 0.00 173 ASN A C 4
ATOM 6697 O O . ASN A 1 48 ? -2.879 17.810 -9.346 1.00 0.00 173 ASN A O 4
ATOM 6708 N N . ASN A 1 49 ? -1.745 15.892 -9.656 1.00 0.00 174 ASN A N 4
ATOM 6709 C CA . ASN A 1 49 ? -2.444 15.179 -8.594 1.00 0.00 174 ASN A CA 4
ATOM 6710 C C . ASN A 1 49 ? -1.705 15.320 -7.266 1.00 0.00 174 ASN A C 4
ATOM 6711 O O . ASN A 1 49 ? -0.535 14.956 -7.154 1.00 0.00 174 ASN A O 4
ATOM 6722 N N . GLN A 1 50 ? -2.398 15.851 -6.263 1.00 0.00 175 GLN A N 4
ATOM 6723 C CA . GLN A 1 50 ? -1.808 16.040 -4.944 1.00 0.00 175 GLN A CA 4
ATOM 6724 C C . GLN A 1 50 ? -2.227 14.923 -3.994 1.00 0.00 175 GLN A C 4
ATOM 6725 O O . GLN A 1 50 ? -1.417 14.421 -3.214 1.00 0.00 175 GLN A O 4
ATOM 6739 N N . PHE A 1 51 ? -3.497 14.537 -4.066 1.00 0.00 176 PHE A N 4
ATOM 6740 C CA . PHE A 1 51 ? -4.024 13.480 -3.212 1.00 0.00 176 PHE A CA 4
ATOM 6741 C C . PHE A 1 51 ? -4.451 12.273 -4.042 1.00 0.00 176 PHE A C 4
ATOM 6742 O O . PHE A 1 51 ? -4.663 12.379 -5.250 1.00 0.00 176 PHE A O 4
ATOM 6759 N N . LYS A 1 52 ? -4.575 11.124 -3.384 1.00 0.00 177 LYS A N 4
ATOM 6760 C CA . LYS A 1 52 ? -4.978 9.896 -4.059 1.00 0.00 177 LYS A CA 4
ATOM 6761 C C . LYS A 1 52 ? -5.906 9.069 -3.175 1.00 0.00 177 LYS A C 4
ATOM 6762 O O . LYS A 1 52 ? -5.589 8.783 -2.020 1.00 0.00 177 LYS A O 4
ATOM 6781 N N . LYS A 1 53 ? -7.054 8.687 -3.725 1.00 0.00 178 LYS A N 4
ATOM 6782 C CA . LYS A 1 53 ? -8.028 7.890 -2.988 1.00 0.00 178 LYS A CA 4
ATOM 6783 C C . LYS A 1 53 ? -8.203 6.517 -3.628 1.00 0.00 178 LYS A C 4
ATOM 6784 O O . LYS A 1 53 ? -8.629 6.406 -4.778 1.00 0.00 178 LYS A O 4
ATOM 6803 N N . PHE A 1 54 ? -7.873 5.472 -2.876 1.00 0.00 179 PHE A N 4
ATOM 6804 C CA . PHE A 1 54 ? -7.995 4.105 -3.370 1.00 0.00 179 PHE A CA 4
ATOM 6805 C C . PHE A 1 54 ? -9.427 3.600 -3.226 1.00 0.00 179 PHE A C 4
ATOM 6806 O O . PHE A 1 54 ? -10.158 3.982 -2.311 1.00 0.00 179 PHE A O 4
ATOM 6823 N N . PRO A 1 55 ? -9.840 2.721 -4.150 1.00 0.00 180 PRO A N 4
ATOM 6824 C CA . PRO A 1 55 ? -11.188 2.144 -4.148 1.00 0.00 180 PRO A CA 4
ATOM 6825 C C . PRO A 1 55 ? -11.402 1.175 -2.990 1.00 0.00 180 PRO A C 4
ATOM 6826 O O . PRO A 1 55 ? -10.444 0.643 -2.430 1.00 0.00 180 PRO A O 4
ATOM 6837 N N . GLN A 1 56 ? -12.664 0.952 -2.637 1.00 0.00 181 GLN A N 4
ATOM 6838 C CA . GLN A 1 56 ? -13.002 0.048 -1.545 1.00 0.00 181 GLN A CA 4
ATOM 6839 C C . GLN A 1 56 ? -12.104 -1.185 -1.560 1.00 0.00 181 GLN A C 4
ATOM 6840 O O . GLN A 1 56 ? -11.964 -1.850 -2.586 1.00 0.00 181 GLN A O 4
ATOM 6854 N N . MET A 1 57 ? -11.497 -1.482 -0.416 1.00 0.00 182 MET A N 4
ATOM 6855 C CA . MET A 1 57 ? -10.612 -2.636 -0.299 1.00 0.00 182 MET A CA 4
ATOM 6856 C C . MET A 1 57 ? -10.973 -3.476 0.922 1.00 0.00 182 MET A C 4
ATOM 6857 O O . MET A 1 57 ? -11.501 -2.961 1.909 1.00 0.00 182 MET A O 4
ATOM 6871 N N . THR A 1 58 ? -10.686 -4.772 0.850 1.00 0.00 183 THR A N 4
ATOM 6872 C CA . THR A 1 58 ? -10.981 -5.683 1.948 1.00 0.00 183 THR A CA 4
ATOM 6873 C C . THR A 1 58 ? -9.933 -5.575 3.049 1.00 0.00 183 THR A C 4
ATOM 6874 O O . THR A 1 58 ? -8.928 -4.880 2.897 1.00 0.00 183 THR A O 4
ATOM 6885 N N . SER A 1 59 ? -10.172 -6.267 4.158 1.00 0.00 184 SER A N 4
ATOM 6886 C CA . SER A 1 59 ? -9.249 -6.247 5.287 1.00 0.00 184 SER A CA 4
ATOM 6887 C C . SER A 1 59 ? -7.811 -6.439 4.816 1.00 0.00 184 SER A C 4
ATOM 6888 O O . SER A 1 59 ? -6.989 -5.527 4.907 1.00 0.00 184 SER A O 4
ATOM 6896 N N . TYR A 1 60 ? -7.515 -7.632 4.313 1.00 0.00 185 TYR A N 4
ATOM 6897 C CA . TYR A 1 60 ? -6.175 -7.946 3.829 1.00 0.00 185 TYR A CA 4
ATOM 6898 C C . TYR A 1 60 ? -5.643 -6.830 2.935 1.00 0.00 185 TYR A C 4
ATOM 6899 O O . TYR A 1 60 ? -4.611 -6.224 3.227 1.00 0.00 185 TYR A O 4
ATOM 6917 N N . HIS A 1 61 ? -6.355 -6.563 1.845 1.00 0.00 186 HIS A N 4
ATOM 6918 C CA . HIS A 1 61 ? -5.956 -5.519 0.908 1.00 0.00 186 HIS A CA 4
ATOM 6919 C C . HIS A 1 61 ? -5.557 -4.247 1.649 1.00 0.00 186 HIS A C 4
ATOM 6920 O O . HIS A 1 61 ? -4.399 -3.833 1.611 1.00 0.00 186 HIS A O 4
ATOM 6935 N N . ARG A 1 62 ? -6.524 -3.632 2.322 1.00 0.00 187 ARG A N 4
ATOM 6936 C CA . ARG A 1 62 ? -6.274 -2.406 3.070 1.00 0.00 187 ARG A CA 4
ATOM 6937 C C . ARG A 1 62 ? -4.928 -2.472 3.786 1.00 0.00 187 ARG A C 4
ATOM 6938 O O . ARG A 1 62 ? -4.131 -1.537 3.716 1.00 0.00 187 ARG A O 4
ATOM 6959 N N . MET A 1 63 ? -4.683 -3.582 4.474 1.00 0.00 188 MET A N 4
ATOM 6960 C CA . MET A 1 63 ? -3.433 -3.769 5.202 1.00 0.00 188 MET A CA 4
ATOM 6961 C C . MET A 1 63 ? -2.233 -3.592 4.278 1.00 0.00 188 MET A C 4
ATOM 6962 O O . MET A 1 63 ? -1.452 -2.652 4.431 1.00 0.00 188 MET A O 4
ATOM 6976 N N . LEU A 1 64 ? -2.093 -4.500 3.318 1.00 0.00 189 LEU A N 4
ATOM 6977 C CA . LEU A 1 64 ? -0.987 -4.443 2.368 1.00 0.00 189 LEU A CA 4
ATOM 6978 C C . LEU A 1 64 ? -0.665 -3.001 1.992 1.00 0.00 189 LEU A C 4
ATOM 6979 O O . LEU A 1 64 ? 0.487 -2.570 2.070 1.00 0.00 189 LEU A O 4
ATOM 6995 N N . LEU A 1 65 ? -1.689 -2.258 1.587 1.00 0.00 190 LEU A N 4
ATOM 6996 C CA . LEU A 1 65 ? -1.515 -0.861 1.201 1.00 0.00 190 LEU A CA 4
ATOM 6997 C C . LEU A 1 65 ? -0.889 -0.057 2.336 1.00 0.00 190 LEU A C 4
ATOM 6998 O O . LEU A 1 65 ? 0.186 0.524 2.179 1.00 0.00 190 LEU A O 4
ATOM 7014 N N . HIS A 1 66 ? -1.566 -0.028 3.479 1.00 0.00 191 HIS A N 4
ATOM 7015 C CA . HIS A 1 66 ? -1.074 0.703 4.641 1.00 0.00 191 HIS A CA 4
ATOM 7016 C C . HIS A 1 66 ? 0.426 0.489 4.822 1.00 0.00 191 HIS A C 4
ATOM 7017 O O . HIS A 1 66 ? 1.150 1.404 5.216 1.00 0.00 191 HIS A O 4
ATOM 7032 N N . ARG A 1 67 ? 0.885 -0.724 4.533 1.00 0.00 192 ARG A N 4
ATOM 7033 C CA . ARG A 1 67 ? 2.298 -1.058 4.666 1.00 0.00 192 ARG A CA 4
ATOM 7034 C C . ARG A 1 67 ? 3.135 -0.300 3.639 1.00 0.00 192 ARG A C 4
ATOM 7035 O O . ARG A 1 67 ? 4.082 0.403 3.990 1.00 0.00 192 ARG A O 4
ATOM 7056 N N . VAL A 1 68 ? 2.778 -0.450 2.367 1.00 0.00 193 VAL A N 4
ATOM 7057 C CA . VAL A 1 68 ? 3.495 0.220 1.288 1.00 0.00 193 VAL A CA 4
ATOM 7058 C C . VAL A 1 68 ? 3.580 1.722 1.535 1.00 0.00 193 VAL A C 4
ATOM 7059 O O . VAL A 1 68 ? 4.669 2.294 1.574 1.00 0.00 193 VAL A O 4
ATOM 7072 N N . ALA A 1 69 ? 2.423 2.356 1.700 1.00 0.00 194 ALA A N 4
ATOM 7073 C CA . ALA A 1 69 ? 2.367 3.791 1.946 1.00 0.00 194 ALA A CA 4
ATOM 7074 C C . ALA A 1 69 ? 3.319 4.195 3.066 1.00 0.00 194 ALA A C 4
ATOM 7075 O O . ALA A 1 69 ? 4.208 5.023 2.870 1.00 0.00 194 ALA A O 4
ATOM 7082 N N . ALA A 1 70 ? 3.127 3.604 4.241 1.00 0.00 195 ALA A N 4
ATOM 7083 C CA . ALA A 1 70 ? 3.970 3.902 5.393 1.00 0.00 195 ALA A CA 4
ATOM 7084 C C . ALA A 1 70 ? 5.440 3.649 5.077 1.00 0.00 195 ALA A C 4
ATOM 7085 O O . ALA A 1 70 ? 6.328 4.240 5.692 1.00 0.00 195 ALA A O 4
ATOM 7092 N N . TYR A 1 71 ? 5.690 2.767 4.115 1.00 0.00 196 TYR A N 4
ATOM 7093 C CA . TYR A 1 71 ? 7.053 2.433 3.720 1.00 0.00 196 TYR A CA 4
ATOM 7094 C C . TYR A 1 71 ? 7.661 3.545 2.870 1.00 0.00 196 TYR A C 4
ATOM 7095 O O . TYR A 1 71 ? 8.859 3.820 2.951 1.00 0.00 196 TYR A O 4
ATOM 7113 N N . PHE A 1 72 ? 6.827 4.181 2.054 1.00 0.00 197 PHE A N 4
ATOM 7114 C CA . PHE A 1 72 ? 7.281 5.263 1.188 1.00 0.00 197 PHE A CA 4
ATOM 7115 C C . PHE A 1 72 ? 7.157 6.611 1.892 1.00 0.00 197 PHE A C 4
ATOM 7116 O O . PHE A 1 72 ? 7.124 7.659 1.248 1.00 0.00 197 PHE A O 4
ATOM 7133 N N . GLY A 1 73 ? 7.087 6.575 3.219 1.00 0.00 198 GLY A N 4
ATOM 7134 C CA . GLY A 1 73 ? 6.966 7.800 3.989 1.00 0.00 198 GLY A CA 4
ATOM 7135 C C . GLY A 1 73 ? 5.735 8.601 3.614 1.00 0.00 198 GLY A C 4
ATOM 7136 O O . GLY A 1 73 ? 5.809 9.816 3.434 1.00 0.00 198 GLY A O 4
ATOM 7140 N N . MET A 1 74 ? 4.601 7.919 3.496 1.00 0.00 199 MET A N 4
ATOM 7141 C CA . MET A 1 74 ? 3.348 8.576 3.140 1.00 0.00 199 MET A CA 4
ATOM 7142 C C . MET A 1 74 ? 2.416 8.658 4.344 1.00 0.00 199 MET A C 4
ATOM 7143 O O . MET A 1 74 ? 2.327 7.721 5.137 1.00 0.00 199 MET A O 4
ATOM 7157 N N . ASP A 1 75 ? 1.724 9.785 4.475 1.00 0.00 200 ASP A N 4
ATOM 7158 C CA . ASP A 1 75 ? 0.797 9.989 5.582 1.00 0.00 200 ASP A CA 4
ATOM 7159 C C . ASP A 1 75 ? -0.646 9.803 5.125 1.00 0.00 200 ASP A C 4
ATOM 7160 O O . ASP A 1 75 ? -1.287 10.745 4.658 1.00 0.00 200 ASP A O 4
ATOM 7169 N N . HIS A 1 76 ? -1.152 8.581 5.260 1.00 0.00 201 HIS A N 4
ATOM 7170 C CA . HIS A 1 76 ? -2.520 8.271 4.860 1.00 0.00 201 HIS A CA 4
ATOM 7171 C C . HIS A 1 76 ? -3.479 8.429 6.036 1.00 0.00 201 HIS A C 4
ATOM 7172 O O . HIS A 1 76 ? -3.054 8.549 7.184 1.00 0.00 201 HIS A O 4
ATOM 7187 N N . ASN A 1 77 ? -4.775 8.429 5.740 1.00 0.00 202 ASN A N 4
ATOM 7188 C CA . ASN A 1 77 ? -5.794 8.574 6.773 1.00 0.00 202 ASN A CA 4
ATOM 7189 C C . ASN A 1 77 ? -7.150 8.085 6.272 1.00 0.00 202 ASN A C 4
ATOM 7190 O O . ASN A 1 77 ? -7.346 7.889 5.073 1.00 0.00 202 ASN A O 4
ATOM 7201 N N . VAL A 1 78 ? -8.082 7.891 7.199 1.00 0.00 203 VAL A N 4
ATOM 7202 C CA . VAL A 1 78 ? -9.420 7.426 6.853 1.00 0.00 203 VAL A CA 4
ATOM 7203 C C . VAL A 1 78 ? -10.326 8.593 6.477 1.00 0.00 203 VAL A C 4
ATOM 7204 O O . VAL A 1 78 ? -10.099 9.729 6.895 1.00 0.00 203 VAL A O 4
ATOM 7217 N N . ASP A 1 79 ? -11.355 8.305 5.688 1.00 0.00 204 ASP A N 4
ATOM 7218 C CA . ASP A 1 79 ? -12.298 9.331 5.257 1.00 0.00 204 ASP A CA 4
ATOM 7219 C C . ASP A 1 79 ? -13.194 9.766 6.413 1.00 0.00 204 ASP A C 4
ATOM 7220 O O . ASP A 1 79 ? -13.213 9.132 7.467 1.00 0.00 204 ASP A O 4
ATOM 7229 N N . GLN A 1 80 ? -13.932 10.851 6.206 1.00 0.00 205 GLN A N 4
ATOM 7230 C CA . GLN A 1 80 ? -14.828 11.372 7.233 1.00 0.00 205 GLN A CA 4
ATOM 7231 C C . GLN A 1 80 ? -15.460 10.236 8.030 1.00 0.00 205 GLN A C 4
ATOM 7232 O O . GLN A 1 80 ? -15.350 10.187 9.256 1.00 0.00 205 GLN A O 4
ATOM 7246 N N . THR A 1 81 ? -16.124 9.324 7.327 1.00 0.00 206 THR A N 4
ATOM 7247 C CA . THR A 1 81 ? -16.775 8.189 7.969 1.00 0.00 206 THR A CA 4
ATOM 7248 C C . THR A 1 81 ? -15.829 6.999 8.074 1.00 0.00 206 THR A C 4
ATOM 7249 O O . THR A 1 81 ? -15.867 6.247 9.047 1.00 0.00 206 THR A O 4
ATOM 7260 N N . GLY A 1 82 ? -14.979 6.834 7.065 1.00 0.00 207 GLY A N 4
ATOM 7261 C CA . GLY A 1 82 ? -14.034 5.732 7.064 1.00 0.00 207 GLY A CA 4
ATOM 7262 C C . GLY A 1 82 ? -14.361 4.688 6.014 1.00 0.00 207 GLY A C 4
ATOM 7263 O O . GLY A 1 82 ? -14.051 3.509 6.183 1.00 0.00 207 GLY A O 4
ATOM 7267 N N . LYS A 1 83 ? -14.992 5.121 4.928 1.00 0.00 208 LYS A N 4
ATOM 7268 C CA . LYS A 1 83 ? -15.363 4.217 3.846 1.00 0.00 208 LYS A CA 4
ATOM 7269 C C . LYS A 1 83 ? -14.126 3.725 3.100 1.00 0.00 208 LYS A C 4
ATOM 7270 O O . LYS A 1 83 ? -13.974 2.529 2.853 1.00 0.00 208 LYS A O 4
ATOM 7289 N N . ALA A 1 84 ? -13.246 4.656 2.745 1.00 0.00 209 ALA A N 4
ATOM 7290 C CA . ALA A 1 84 ? -12.022 4.316 2.030 1.00 0.00 209 ALA A CA 4
ATOM 7291 C C . ALA A 1 84 ? -10.837 5.115 2.561 1.00 0.00 209 ALA A C 4
ATOM 7292 O O . ALA A 1 84 ? -11.004 6.212 3.095 1.00 0.00 209 ALA A O 4
ATOM 7299 N N . VAL A 1 85 ? -9.639 4.559 2.411 1.00 0.00 210 VAL A N 4
ATOM 7300 C CA . VAL A 1 85 ? -8.425 5.220 2.875 1.00 0.00 210 VAL A CA 4
ATOM 7301 C C . VAL A 1 85 ? -7.858 6.144 1.802 1.00 0.00 210 VAL A C 4
ATOM 7302 O O . VAL A 1 85 ? -7.847 5.803 0.619 1.00 0.00 210 VAL A O 4
ATOM 7315 N N . ILE A 1 86 ? -7.389 7.313 2.224 1.00 0.00 211 ILE A N 4
ATOM 7316 C CA . ILE A 1 86 ? -6.819 8.285 1.299 1.00 0.00 211 ILE A CA 4
ATOM 7317 C C . ILE A 1 86 ? -5.384 8.631 1.682 1.00 0.00 211 ILE A C 4
ATOM 7318 O O . ILE A 1 86 ? -5.045 8.698 2.864 1.00 0.00 211 ILE A O 4
ATOM 7334 N N . ILE A 1 87 ? -4.546 8.853 0.675 1.00 0.00 212 ILE A N 4
ATOM 7335 C CA . ILE A 1 87 ? -3.148 9.196 0.906 1.00 0.00 212 ILE A CA 4
ATOM 7336 C C . ILE A 1 87 ? -2.806 10.550 0.294 1.00 0.00 212 ILE A C 4
ATOM 7337 O O . ILE A 1 87 ? -3.613 11.141 -0.422 1.00 0.00 212 ILE A O 4
ATOM 7353 N N . ASN A 1 88 ? -1.602 11.034 0.579 1.00 0.00 213 ASN A N 4
ATOM 7354 C CA . ASN A 1 88 ? -1.151 12.319 0.055 1.00 0.00 213 ASN A CA 4
ATOM 7355 C C . ASN A 1 88 ? 0.362 12.325 -0.144 1.00 0.00 213 ASN A C 4
ATOM 7356 O O . ASN A 1 88 ? 1.097 11.654 0.580 1.00 0.00 213 ASN A O 4
ATOM 7367 N N . LYS A 1 89 ? 0.819 13.086 -1.132 1.00 0.00 214 LYS A N 4
ATOM 7368 C CA . LYS A 1 89 ? 2.244 13.182 -1.427 1.00 0.00 214 LYS A CA 4
ATOM 7369 C C . LYS A 1 89 ? 2.865 14.387 -0.728 1.00 0.00 214 LYS A C 4
ATOM 7370 O O . LYS A 1 89 ? 2.394 15.516 -0.876 1.00 0.00 214 LYS A O 4
ATOM 7389 N N . THR A 1 90 ? 3.926 14.142 0.035 1.00 0.00 215 THR A N 4
ATOM 7390 C CA . THR A 1 90 ? 4.611 15.207 0.756 1.00 0.00 215 THR A CA 4
ATOM 7391 C C . THR A 1 90 ? 6.092 15.252 0.395 1.00 0.00 215 THR A C 4
ATOM 7392 O O . THR A 1 90 ? 6.681 14.236 0.026 1.00 0.00 215 THR A O 4
ATOM 7403 N N . SER A 1 91 ? 6.687 16.435 0.504 1.00 0.00 216 SER A N 4
ATOM 7404 C CA . SER A 1 91 ? 8.099 16.613 0.185 1.00 0.00 216 SER A CA 4
ATOM 7405 C C . SER A 1 91 ? 8.952 15.570 0.900 1.00 0.00 216 SER A C 4
ATOM 7406 O O . SER A 1 91 ? 9.938 15.078 0.353 1.00 0.00 216 SER A O 4
ATOM 7414 N N . ASN A 1 92 ? 8.565 15.237 2.127 1.00 0.00 217 ASN A N 4
ATOM 7415 C CA . ASN A 1 92 ? 9.295 14.253 2.919 1.00 0.00 217 ASN A CA 4
ATOM 7416 C C . ASN A 1 92 ? 9.335 12.905 2.207 1.00 0.00 217 ASN A C 4
ATOM 7417 O O . ASN A 1 92 ? 10.298 12.148 2.339 1.00 0.00 217 ASN A O 4
ATOM 7428 N N . THR A 1 93 ? 8.282 12.609 1.450 1.00 0.00 218 THR A N 4
ATOM 7429 C CA . THR A 1 93 ? 8.196 11.352 0.718 1.00 0.00 218 THR A CA 4
ATOM 7430 C C . THR A 1 93 ? 9.356 11.206 -0.261 1.00 0.00 218 THR A C 4
ATOM 7431 O O . THR A 1 93 ? 9.478 11.977 -1.213 1.00 0.00 218 THR A O 4
ATOM 7442 N N . ARG A 1 94 ? 10.204 10.211 -0.021 1.00 0.00 219 ARG A N 4
ATOM 7443 C CA . ARG A 1 94 ? 11.355 9.964 -0.882 1.00 0.00 219 ARG A CA 4
ATOM 7444 C C . ARG A 1 94 ? 11.482 8.479 -1.207 1.00 0.00 219 ARG A C 4
ATOM 7445 O O . ARG A 1 94 ? 10.889 7.634 -0.536 1.00 0.00 219 ARG A O 4
ATOM 7466 N N . ILE A 1 95 ? 12.257 8.169 -2.241 1.00 0.00 220 ILE A N 4
ATOM 7467 C CA . ILE A 1 95 ? 12.461 6.786 -2.654 1.00 0.00 220 ILE A CA 4
ATOM 7468 C C . ILE A 1 95 ? 13.352 6.042 -1.665 1.00 0.00 220 ILE A C 4
ATOM 7469 O O . ILE A 1 95 ? 14.366 6.559 -1.194 1.00 0.00 220 ILE A O 4
ATOM 7485 N N . PRO A 1 96 ? 12.967 4.799 -1.341 1.00 0.00 221 PRO A N 4
ATOM 7486 C CA . PRO A 1 96 ? 13.719 3.956 -0.406 1.00 0.00 221 PRO A CA 4
ATOM 7487 C C . PRO A 1 96 ? 15.054 3.498 -0.983 1.00 0.00 221 PRO A C 4
ATOM 7488 O O . PRO A 1 96 ? 15.503 4.005 -2.010 1.00 0.00 221 PRO A O 4
ATOM 7499 N N . GLU A 1 97 ? 15.683 2.536 -0.315 1.00 0.00 222 GLU A N 4
ATOM 7500 C CA . GLU A 1 97 ? 16.968 2.011 -0.762 1.00 0.00 222 GLU A CA 4
ATOM 7501 C C . GLU A 1 97 ? 16.775 0.933 -1.825 1.00 0.00 222 GLU A C 4
ATOM 7502 O O . GLU A 1 97 ? 17.540 0.850 -2.785 1.00 0.00 222 GLU A O 4
ATOM 7514 N N . GLN A 1 98 ? 15.747 0.110 -1.644 1.00 0.00 223 GLN A N 4
ATOM 7515 C CA . GLN A 1 98 ? 15.454 -0.964 -2.586 1.00 0.00 223 GLN A CA 4
ATOM 7516 C C . GLN A 1 98 ? 13.949 -1.140 -2.759 1.00 0.00 223 GLN A C 4
ATOM 7517 O O . GLN A 1 98 ? 13.186 -1.022 -1.800 1.00 0.00 223 GLN A O 4
ATOM 7531 N N . ARG A 1 99 ? 13.529 -1.423 -3.988 1.00 0.00 224 ARG A N 4
ATOM 7532 C CA . ARG A 1 99 ? 12.115 -1.615 -4.287 1.00 0.00 224 ARG A CA 4
ATOM 7533 C C . ARG A 1 99 ? 11.829 -3.067 -4.658 1.00 0.00 224 ARG A C 4
ATOM 7534 O O . ARG A 1 99 ? 12.737 -3.817 -5.017 1.00 0.00 224 ARG A O 4
ATOM 7555 N N . PHE A 1 100 ? 10.562 -3.456 -4.569 1.00 0.00 225 PHE A N 4
ATOM 7556 C CA . PHE A 1 100 ? 10.157 -4.819 -4.894 1.00 0.00 225 PHE A CA 4
ATOM 7557 C C . PHE A 1 100 ? 10.633 -5.210 -6.290 1.00 0.00 225 PHE A C 4
ATOM 7558 O O . PHE A 1 100 ? 10.878 -6.384 -6.568 1.00 0.00 225 PHE A O 4
ATOM 7575 N N . SER A 1 101 ? 10.763 -4.217 -7.164 1.00 0.00 226 SER A N 4
ATOM 7576 C CA . SER A 1 101 ? 11.206 -4.457 -8.533 1.00 0.00 226 SER A CA 4
ATOM 7577 C C . SER A 1 101 ? 12.559 -5.162 -8.550 1.00 0.00 226 SER A C 4
ATOM 7578 O O . SER A 1 101 ? 12.981 -5.691 -9.578 1.00 0.00 226 SER A O 4
ATOM 7586 N N . GLU A 1 102 ? 13.232 -5.165 -7.404 1.00 0.00 227 GLU A N 4
ATOM 7587 C CA . GLU A 1 102 ? 14.538 -5.804 -7.288 1.00 0.00 227 GLU A CA 4
ATOM 7588 C C . GLU A 1 102 ? 14.399 -7.323 -7.259 1.00 0.00 227 GLU A C 4
ATOM 7589 O O . GLU A 1 102 ? 15.284 -8.047 -7.717 1.00 0.00 227 GLU A O 4
ATOM 7601 N N . HIS A 1 103 ? 13.283 -7.800 -6.717 1.00 0.00 228 HIS A N 4
ATOM 7602 C CA . HIS A 1 103 ? 13.027 -9.233 -6.629 1.00 0.00 228 HIS A CA 4
ATOM 7603 C C . HIS A 1 103 ? 12.701 -9.813 -8.002 1.00 0.00 228 HIS A C 4
ATOM 7604 O O . HIS A 1 103 ? 12.715 -11.029 -8.191 1.00 0.00 228 HIS A O 4
ATOM 7619 N N . ILE A 1 104 ? 12.408 -8.935 -8.955 1.00 0.00 229 ILE A N 4
ATOM 7620 C CA . ILE A 1 104 ? 12.079 -9.360 -10.309 1.00 0.00 229 ILE A CA 4
ATOM 7621 C C . ILE A 1 104 ? 13.042 -8.755 -11.325 1.00 0.00 229 ILE A C 4
ATOM 7622 O O . ILE A 1 104 ? 12.726 -8.646 -12.510 1.00 0.00 229 ILE A O 4
ATOM 7638 N N . LYS A 1 105 ? 14.221 -8.363 -10.853 1.00 0.00 230 LYS A N 4
ATOM 7639 C CA . LYS A 1 105 ? 15.233 -7.771 -11.719 1.00 0.00 230 LYS A CA 4
ATOM 7640 C C . LYS A 1 105 ? 16.090 -8.851 -12.371 1.00 0.00 230 LYS A C 4
ATOM 7641 O O . LYS A 1 105 ? 16.690 -9.679 -11.685 1.00 0.00 230 LYS A O 4
ATOM 7660 N N . ASP A 1 106 ? 16.144 -8.836 -13.699 1.00 0.00 231 ASP A N 4
ATOM 7661 C CA . ASP A 1 106 ? 16.931 -9.813 -14.443 1.00 0.00 231 ASP A CA 4
ATOM 7662 C C . ASP A 1 106 ? 17.348 -9.255 -15.800 1.00 0.00 231 ASP A C 4
ATOM 7663 O O . ASP A 1 106 ? 16.920 -8.170 -16.193 1.00 0.00 231 ASP A O 4
ATOM 7672 N N . GLU A 1 107 ? 18.188 -10.002 -16.509 1.00 0.00 232 GLU A N 4
ATOM 7673 C CA . GLU A 1 107 ? 18.665 -9.580 -17.820 1.00 0.00 232 GLU A CA 4
ATOM 7674 C C . GLU A 1 107 ? 17.683 -9.989 -18.914 1.00 0.00 232 GLU A C 4
ATOM 7675 O O . GLU A 1 107 ? 17.369 -9.204 -19.809 1.00 0.00 232 GLU A O 4
ATOM 7687 N N . LYS A 1 108 ? 17.201 -11.225 -18.836 1.00 0.00 233 LYS A N 4
ATOM 7688 C CA . LYS A 1 108 ? 16.254 -11.741 -19.817 1.00 0.00 233 LYS A CA 4
ATOM 7689 C C . LYS A 1 108 ? 15.135 -10.737 -20.074 1.00 0.00 233 LYS A C 4
ATOM 7690 O O . LYS A 1 108 ? 14.472 -10.281 -19.143 1.00 0.00 233 LYS A O 4
ATOM 7709 N N . ASN A 1 109 ? 14.929 -10.397 -21.342 1.00 0.00 234 ASN A N 4
ATOM 7710 C CA . ASN A 1 109 ? 13.889 -9.448 -21.720 1.00 0.00 234 ASN A CA 4
ATOM 7711 C C . ASN A 1 109 ? 12.830 -10.119 -22.590 1.00 0.00 234 ASN A C 4
ATOM 7712 O O . ASN A 1 109 ? 13.144 -10.719 -23.618 1.00 0.00 234 ASN A O 4
ATOM 7723 N N . THR A 1 110 ? 11.573 -10.012 -22.171 1.00 0.00 235 THR A N 4
ATOM 7724 C CA . THR A 1 110 ? 10.468 -10.608 -22.910 1.00 0.00 235 THR A CA 4
ATOM 7725 C C . THR A 1 110 ? 9.669 -9.545 -23.656 1.00 0.00 235 THR A C 4
ATOM 7726 O O . THR A 1 110 ? 9.480 -8.436 -23.159 1.00 0.00 235 THR A O 4
ATOM 7737 N N . GLU A 1 111 ? 9.202 -9.893 -24.851 1.00 0.00 236 GLU A N 4
ATOM 7738 C CA . GLU A 1 111 ? 8.423 -8.967 -25.665 1.00 0.00 236 GLU A CA 4
ATOM 7739 C C . GLU A 1 111 ? 6.970 -8.926 -25.202 1.00 0.00 236 GLU A C 4
ATOM 7740 O O . GLU A 1 111 ? 6.176 -9.808 -25.530 1.00 0.00 236 GLU A O 4
ATOM 7752 N N . PHE A 1 112 ? 6.628 -7.895 -24.436 1.00 0.00 237 PHE A N 4
ATOM 7753 C CA . PHE A 1 112 ? 5.271 -7.738 -23.926 1.00 0.00 237 PHE A CA 4
ATOM 7754 C C . PHE A 1 112 ? 4.253 -7.785 -25.062 1.00 0.00 237 PHE A C 4
ATOM 7755 O O . PHE A 1 112 ? 4.507 -7.281 -26.156 1.00 0.00 237 PHE A O 4
ATOM 7772 N N . GLN A 1 113 ? 3.103 -8.395 -24.794 1.00 0.00 238 GLN A N 4
ATOM 7773 C CA . GLN A 1 113 ? 2.048 -8.509 -25.794 1.00 0.00 238 GLN A CA 4
ATOM 7774 C C . GLN A 1 113 ? 1.020 -7.395 -25.629 1.00 0.00 238 GLN A C 4
ATOM 7775 O O . GLN A 1 113 ? 0.562 -7.120 -24.521 1.00 0.00 238 GLN A O 4
ATOM 7789 N N . GLN A 1 114 ? 0.662 -6.758 -26.740 1.00 0.00 239 GLN A N 4
ATOM 7790 C CA . GLN A 1 114 ? -0.312 -5.673 -26.718 1.00 0.00 239 GLN A CA 4
ATOM 7791 C C . GLN A 1 114 ? -1.675 -6.174 -26.251 1.00 0.00 239 GLN A C 4
ATOM 7792 O O . GLN A 1 114 ? -1.936 -7.377 -26.247 1.00 0.00 239 GLN A O 4
ATOM 7806 N N . ARG A 1 115 ? -2.539 -5.244 -25.858 1.00 0.00 240 ARG A N 4
ATOM 7807 C CA . ARG A 1 115 ? -3.874 -5.592 -25.388 1.00 0.00 240 ARG A CA 4
ATOM 7808 C C . ARG A 1 115 ? -4.833 -4.417 -25.556 1.00 0.00 240 ARG A C 4
ATOM 7809 O O . ARG A 1 115 ? -4.408 -3.269 -25.685 1.00 0.00 240 ARG A O 4
ATOM 7830 N N . PHE A 1 116 ? -6.129 -4.712 -25.553 1.00 0.00 241 PHE A N 4
ATOM 7831 C CA . PHE A 1 116 ? -7.148 -3.681 -25.707 1.00 0.00 241 PHE A CA 4
ATOM 7832 C C . PHE A 1 116 ? -8.054 -3.624 -24.480 1.00 0.00 241 PHE A C 4
ATOM 7833 O O . PHE A 1 116 ? -8.657 -4.626 -24.094 1.00 0.00 241 PHE A O 4
ATOM 7850 N N . ILE A 1 117 ? -8.142 -2.446 -23.871 1.00 0.00 242 ILE A N 4
ATOM 7851 C CA . ILE A 1 117 ? -8.974 -2.258 -22.689 1.00 0.00 242 ILE A CA 4
ATOM 7852 C C . ILE A 1 117 ? -10.017 -1.170 -22.918 1.00 0.00 242 ILE A C 4
ATOM 7853 O O . ILE A 1 117 ? -9.771 0.007 -22.647 1.00 0.00 242 ILE A O 4
ATOM 7869 N N . LEU A 1 118 ? -11.182 -1.569 -23.416 1.00 0.00 243 LEU A N 4
ATOM 7870 C CA . LEU A 1 118 ? -12.264 -0.627 -23.679 1.00 0.00 243 LEU A CA 4
ATOM 7871 C C . LEU A 1 118 ? -12.778 -0.011 -22.382 1.00 0.00 243 LEU A C 4
ATOM 7872 O O . LEU A 1 118 ? -13.282 -0.714 -21.506 1.00 0.00 243 LEU A O 4
ATOM 7888 N N . SER A 1 119 ? -12.648 1.307 -22.267 1.00 0.00 244 SER A N 4
ATOM 7889 C CA . SER A 1 119 ? -13.097 2.018 -21.076 1.00 0.00 244 SER A CA 4
ATOM 7890 C C . SER A 1 119 ? -14.577 2.374 -21.182 1.00 0.00 244 SER A C 4
ATOM 7891 O O . SER A 1 119 ? -15.342 2.185 -20.236 1.00 0.00 244 SER A O 4
ATOM 7899 N N . GLY A 1 120 ? -14.974 2.890 -22.341 1.00 0.00 245 GLY A N 4
ATOM 7900 C CA . GLY A 1 120 ? -16.360 3.265 -22.551 1.00 0.00 245 GLY A CA 4
ATOM 7901 C C . GLY A 1 120 ? -16.501 4.629 -23.197 1.00 0.00 245 GLY A C 4
ATOM 7902 O O . GLY A 1 120 ? -15.571 5.144 -23.819 1.00 0.00 245 GLY A O 4
ATOM 7906 N N . PRO A 1 121 ? -17.688 5.237 -23.053 1.00 0.00 246 PRO A N 4
ATOM 7907 C CA . PRO A 1 121 ? -17.975 6.557 -23.622 1.00 0.00 246 PRO A CA 4
ATOM 7908 C C . PRO A 1 121 ? -17.210 7.671 -22.916 1.00 0.00 246 PRO A C 4
ATOM 7909 O O . PRO A 1 121 ? -17.070 7.663 -21.694 1.00 0.00 246 PRO A O 4
ATOM 7920 N N . SER A 1 122 ? -16.716 8.628 -23.695 1.00 0.00 247 SER A N 4
ATOM 7921 C CA . SER A 1 122 ? -15.962 9.748 -23.145 1.00 0.00 247 SER A CA 4
ATOM 7922 C C . SER A 1 122 ? -16.086 10.979 -24.038 1.00 0.00 247 SER A C 4
ATOM 7923 O O . SER A 1 122 ? -16.473 10.878 -25.202 1.00 0.00 247 SER A O 4
ATOM 7931 N N . SER A 1 123 ? -15.756 12.141 -23.483 1.00 0.00 248 SER A N 4
ATOM 7932 C CA . SER A 1 123 ? -15.834 13.393 -24.227 1.00 0.00 248 SER A CA 4
ATOM 7933 C C . SER A 1 123 ? -14.617 13.564 -25.132 1.00 0.00 248 SER A C 4
ATOM 7934 O O . SER A 1 123 ? -13.516 13.846 -24.662 1.00 0.00 248 SER A O 4
ATOM 7942 N N . GLY A 1 124 ? -14.826 13.391 -26.433 1.00 0.00 249 GLY A N 4
ATOM 7943 C CA . GLY A 1 124 ? -13.738 13.530 -27.384 1.00 0.00 249 GLY A CA 4
ATOM 7944 C C . GLY A 1 124 ? -14.144 14.310 -28.619 1.00 0.00 249 GLY A C 4
ATOM 7945 O O . GLY A 1 124 ? -14.735 13.755 -29.545 1.00 0.00 249 GLY A O 4
ATOM 7949 N N . GLY A 1 1 ? 23.811 33.777 4.313 1.00 0.00 126 GLY A N 5
ATOM 7950 C CA . GLY A 1 1 ? 22.669 32.885 4.232 1.00 0.00 126 GLY A CA 5
ATOM 7951 C C . GLY A 1 1 ? 22.396 32.171 5.540 1.00 0.00 126 GLY A C 5
ATOM 7952 O O . GLY A 1 1 ? 23.247 32.142 6.429 1.00 0.00 126 GLY A O 5
ATOM 7956 N N . SER A 1 2 ? 21.205 31.593 5.660 1.00 0.00 127 SER A N 5
ATOM 7957 C CA . SER A 1 2 ? 20.820 30.880 6.873 1.00 0.00 127 SER A CA 5
ATOM 7958 C C . SER A 1 2 ? 19.499 30.143 6.673 1.00 0.00 127 SER A C 5
ATOM 7959 O O . SER A 1 2 ? 18.612 30.618 5.963 1.00 0.00 127 SER A O 5
ATOM 7967 N N . SER A 1 3 ? 19.376 28.981 7.305 1.00 0.00 128 SER A N 5
ATOM 7968 C CA . SER A 1 3 ? 18.165 28.175 7.195 1.00 0.00 128 SER A CA 5
ATOM 7969 C C . SER A 1 3 ? 18.169 27.046 8.221 1.00 0.00 128 SER A C 5
ATOM 7970 O O . SER A 1 3 ? 19.212 26.469 8.522 1.00 0.00 128 SER A O 5
ATOM 7978 N N . GLY A 1 4 ? 16.991 26.736 8.755 1.00 0.00 129 GLY A N 5
ATOM 7979 C CA . GLY A 1 4 ? 16.879 25.678 9.742 1.00 0.00 129 GLY A CA 5
ATOM 7980 C C . GLY A 1 4 ? 15.559 24.938 9.651 1.00 0.00 129 GLY A C 5
ATOM 7981 O O . GLY A 1 4 ? 14.632 25.390 8.980 1.00 0.00 129 GLY A O 5
ATOM 7985 N N . SER A 1 5 ? 15.475 23.797 10.328 1.00 0.00 130 SER A N 5
ATOM 7986 C CA . SER A 1 5 ? 14.260 22.990 10.317 1.00 0.00 130 SER A CA 5
ATOM 7987 C C . SER A 1 5 ? 14.332 21.885 11.367 1.00 0.00 130 SER A C 5
ATOM 7988 O O . SER A 1 5 ? 15.346 21.726 12.047 1.00 0.00 130 SER A O 5
ATOM 7996 N N . SER A 1 6 ? 13.249 21.126 11.492 1.00 0.00 131 SER A N 5
ATOM 7997 C CA . SER A 1 6 ? 13.186 20.038 12.462 1.00 0.00 131 SER A CA 5
ATOM 7998 C C . SER A 1 6 ? 12.028 19.096 1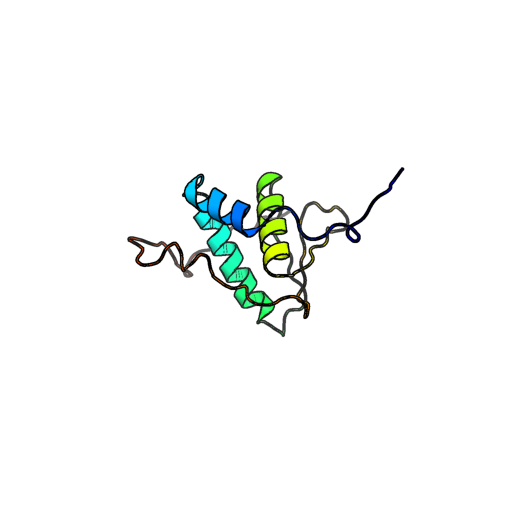2.147 1.00 0.00 131 SER A C 5
ATOM 7999 O O . SER A 1 6 ? 11.042 19.492 11.528 1.00 0.00 131 SER A O 5
ATOM 8007 N N . GLY A 1 7 ? 12.158 17.845 12.578 1.00 0.00 132 GLY A N 5
ATOM 8008 C CA . GLY A 1 7 ? 11.116 16.864 12.333 1.00 0.00 132 GLY A CA 5
ATOM 8009 C C . GLY A 1 7 ? 11.252 15.640 13.217 1.00 0.00 132 GLY A C 5
ATOM 8010 O O . GLY A 1 7 ? 12.013 15.646 14.186 1.00 0.00 132 GLY A O 5
ATOM 8014 N N . THR A 1 8 ? 10.512 14.587 12.886 1.00 0.00 133 THR A N 5
ATOM 8015 C CA . THR A 1 8 ? 10.551 13.352 13.658 1.00 0.00 133 THR A CA 5
ATOM 8016 C C . THR A 1 8 ? 9.790 12.237 12.950 1.00 0.00 133 THR A C 5
ATOM 8017 O O . THR A 1 8 ? 8.835 12.492 12.217 1.00 0.00 133 THR A O 5
ATOM 8028 N N . ASP A 1 9 ? 10.219 10.999 13.174 1.00 0.00 134 ASP A N 5
ATOM 8029 C CA . ASP A 1 9 ? 9.576 9.844 12.559 1.00 0.00 134 ASP A CA 5
ATOM 8030 C C . ASP A 1 9 ? 9.577 8.651 13.510 1.00 0.00 134 ASP A C 5
ATOM 8031 O O . ASP A 1 9 ? 10.391 8.579 14.430 1.00 0.00 134 ASP A O 5
ATOM 8040 N N . SER A 1 10 ? 8.658 7.718 13.282 1.00 0.00 135 SER A N 5
ATOM 8041 C CA . SER A 1 10 ? 8.550 6.531 14.121 1.00 0.00 135 SER A CA 5
ATOM 8042 C C . SER A 1 10 ? 9.370 5.381 13.544 1.00 0.00 135 SER A C 5
ATOM 8043 O O . SER A 1 10 ? 9.867 5.460 12.420 1.00 0.00 135 SER A O 5
ATOM 8051 N N . THR A 1 11 ? 9.507 4.311 14.322 1.00 0.00 136 THR A N 5
ATOM 8052 C CA . THR A 1 11 ? 10.268 3.145 13.890 1.00 0.00 136 THR A CA 5
ATOM 8053 C C . THR A 1 11 ? 9.772 1.880 14.580 1.00 0.00 136 THR A C 5
ATOM 8054 O O . THR A 1 11 ? 9.695 1.819 15.807 1.00 0.00 136 THR A O 5
ATOM 8065 N N . GLY A 1 12 ? 9.436 0.869 13.784 1.00 0.00 137 GLY A N 5
ATOM 8066 C CA . GLY A 1 12 ? 8.952 -0.382 14.337 1.00 0.00 137 GLY A CA 5
ATOM 8067 C C . GLY A 1 12 ? 9.662 -1.587 13.752 1.00 0.00 137 GLY A C 5
ATOM 8068 O O . GLY A 1 12 ? 10.892 -1.646 13.742 1.00 0.00 137 GLY A O 5
ATOM 8072 N N . ILE A 1 13 ? 8.887 -2.551 13.267 1.00 0.00 138 ILE A N 5
ATOM 8073 C CA . ILE A 1 13 ? 9.450 -3.760 12.679 1.00 0.00 138 ILE A CA 5
ATOM 8074 C C . ILE A 1 13 ? 10.145 -3.457 11.356 1.00 0.00 138 ILE A C 5
ATOM 8075 O O . ILE A 1 13 ? 9.947 -2.393 10.769 1.00 0.00 138 ILE A O 5
ATOM 8091 N N . ASP A 1 14 ? 10.958 -4.399 10.892 1.00 0.00 139 ASP A N 5
ATOM 8092 C CA . ASP A 1 14 ? 11.680 -4.234 9.636 1.00 0.00 139 ASP A CA 5
ATOM 8093 C C . ASP A 1 14 ? 10.735 -4.359 8.445 1.00 0.00 139 ASP A C 5
ATOM 8094 O O . ASP A 1 14 ? 10.479 -5.460 7.954 1.00 0.00 139 ASP A O 5
ATOM 8103 N N . LEU A 1 15 ? 10.219 -3.225 7.984 1.00 0.00 140 LEU A N 5
ATOM 8104 C CA . LEU A 1 15 ? 9.300 -3.207 6.851 1.00 0.00 140 LEU A CA 5
ATOM 8105 C C . LEU A 1 15 ? 9.870 -3.995 5.676 1.00 0.00 140 LEU A C 5
ATOM 8106 O O . LEU A 1 15 ? 9.331 -5.033 5.291 1.00 0.00 140 LEU A O 5
ATOM 8122 N N . HIS A 1 16 ? 10.965 -3.496 5.110 1.00 0.00 141 HIS A N 5
ATOM 8123 C CA . HIS A 1 16 ? 11.610 -4.155 3.981 1.00 0.00 141 HIS A CA 5
ATOM 8124 C C . HIS A 1 16 ? 11.580 -5.671 4.146 1.00 0.00 141 HIS A C 5
ATOM 8125 O O . HIS A 1 16 ? 11.078 -6.389 3.282 1.00 0.00 141 HIS A O 5
ATOM 8140 N N . GLU A 1 17 ? 12.121 -6.151 5.262 1.00 0.00 142 GLU A N 5
ATOM 8141 C CA . GLU A 1 17 ? 12.156 -7.582 5.539 1.00 0.00 142 GLU A CA 5
ATOM 8142 C C . GLU A 1 17 ? 10.816 -8.233 5.211 1.00 0.00 142 GLU A C 5
ATOM 8143 O O . GLU A 1 17 ? 10.751 -9.194 4.443 1.00 0.00 142 GLU A O 5
ATOM 8155 N N . PHE A 1 18 ? 9.748 -7.704 5.798 1.00 0.00 143 PHE A N 5
ATOM 8156 C CA . PHE A 1 18 ? 8.409 -8.233 5.571 1.00 0.00 143 PHE A CA 5
ATOM 8157 C C . PHE A 1 18 ? 8.072 -8.240 4.082 1.00 0.00 143 PHE A C 5
ATOM 8158 O O . PHE A 1 18 ? 7.736 -9.281 3.515 1.00 0.00 143 PHE A O 5
ATOM 8175 N N . LEU A 1 19 ? 8.166 -7.073 3.455 1.00 0.00 144 LEU A N 5
ATOM 8176 C CA . LEU A 1 19 ? 7.871 -6.943 2.032 1.00 0.00 144 LEU A CA 5
ATOM 8177 C C . LEU A 1 19 ? 8.564 -8.040 1.230 1.00 0.00 144 LEU A C 5
ATOM 8178 O O . LEU A 1 19 ? 7.909 -8.895 0.634 1.00 0.00 144 LEU A O 5
ATOM 8194 N N . VAL A 1 20 ? 9.893 -8.011 1.222 1.00 0.00 145 VAL A N 5
ATOM 8195 C CA . VAL A 1 20 ? 10.675 -9.005 0.496 1.00 0.00 145 VAL A CA 5
ATOM 8196 C C . VAL A 1 20 ? 10.221 -10.419 0.840 1.00 0.00 145 VAL A C 5
ATOM 8197 O O . VAL A 1 20 ? 10.067 -11.264 -0.040 1.00 0.00 145 VAL A O 5
ATOM 8210 N N . ASN A 1 21 ? 10.008 -10.669 2.128 1.00 0.00 146 ASN A N 5
ATOM 8211 C CA . ASN A 1 21 ? 9.572 -11.982 2.590 1.00 0.00 146 ASN A CA 5
ATOM 8212 C C . ASN A 1 21 ? 8.283 -12.404 1.890 1.00 0.00 146 ASN A C 5
ATOM 8213 O O . ASN A 1 21 ? 8.068 -13.586 1.621 1.00 0.00 146 ASN A O 5
ATOM 8224 N N . THR A 1 22 ? 7.428 -11.429 1.598 1.00 0.00 147 THR A N 5
ATOM 8225 C CA . THR A 1 22 ? 6.161 -11.698 0.930 1.00 0.00 147 THR A CA 5
ATOM 8226 C C . THR A 1 22 ? 6.367 -11.959 -0.557 1.00 0.00 147 THR A C 5
ATOM 8227 O O . THR A 1 22 ? 5.712 -12.822 -1.143 1.00 0.00 147 THR A O 5
ATOM 8238 N N . LEU A 1 23 ? 7.282 -11.210 -1.163 1.00 0.00 148 LEU A N 5
ATOM 8239 C CA . LEU A 1 23 ? 7.576 -11.362 -2.584 1.00 0.00 148 LEU A CA 5
ATOM 8240 C C . LEU A 1 23 ? 7.972 -12.799 -2.908 1.00 0.00 148 LEU A C 5
ATOM 8241 O O . LEU A 1 23 ? 7.353 -13.451 -3.749 1.00 0.00 148 LEU A O 5
ATOM 8257 N N . LYS A 1 24 ? 9.008 -13.288 -2.234 1.00 0.00 149 LYS A N 5
ATOM 8258 C CA . LYS A 1 24 ? 9.486 -14.649 -2.446 1.00 0.00 149 LYS A CA 5
ATOM 8259 C C . LYS A 1 24 ? 8.433 -15.668 -2.020 1.00 0.00 149 LYS A C 5
ATOM 8260 O O . LYS A 1 24 ? 7.944 -16.448 -2.837 1.00 0.00 149 LYS A O 5
ATOM 8279 N N . LYS A 1 25 ? 8.088 -15.654 -0.737 1.00 0.00 150 LYS A N 5
ATOM 8280 C CA . LYS A 1 25 ? 7.092 -16.575 -0.203 1.00 0.00 150 LYS A CA 5
ATOM 8281 C C . LYS A 1 25 ? 5.855 -16.616 -1.095 1.00 0.00 150 LYS A C 5
ATOM 8282 O O . LYS A 1 25 ? 5.387 -17.689 -1.473 1.00 0.00 150 LYS A O 5
ATOM 8301 N N . ASN A 1 26 ? 5.332 -15.441 -1.428 1.00 0.00 151 ASN A N 5
ATOM 8302 C CA . ASN A 1 26 ? 4.150 -15.344 -2.277 1.00 0.00 151 ASN A CA 5
ATOM 8303 C C . ASN A 1 26 ? 4.496 -14.706 -3.620 1.00 0.00 151 ASN A C 5
ATOM 8304 O O . ASN A 1 26 ? 4.344 -13.501 -3.820 1.00 0.00 151 ASN A O 5
ATOM 8315 N N . PRO A 1 27 ? 4.971 -15.534 -4.562 1.00 0.00 152 PRO A N 5
ATOM 8316 C CA . PRO A 1 27 ? 5.347 -15.074 -5.903 1.00 0.00 152 PRO A CA 5
ATOM 8317 C C . PRO A 1 27 ? 4.137 -14.663 -6.735 1.00 0.00 152 PRO A C 5
ATOM 8318 O O . PRO A 1 27 ? 4.279 -14.049 -7.793 1.00 0.00 152 PRO A O 5
ATOM 8329 N N . ARG A 1 28 ? 2.948 -15.004 -6.250 1.00 0.00 153 ARG A N 5
ATOM 8330 C CA . ARG A 1 28 ? 1.713 -14.671 -6.950 1.00 0.00 153 ARG A CA 5
ATOM 8331 C C . ARG A 1 28 ? 1.185 -13.311 -6.503 1.00 0.00 153 ARG A C 5
ATOM 8332 O O . ARG A 1 28 ? 0.901 -12.442 -7.327 1.00 0.00 153 ARG A O 5
ATOM 8353 N N . ASP A 1 29 ? 1.054 -13.135 -5.193 1.00 0.00 154 ASP A N 5
ATOM 8354 C CA . ASP A 1 29 ? 0.560 -11.881 -4.635 1.00 0.00 154 ASP A CA 5
ATOM 8355 C C . ASP A 1 29 ? 1.336 -10.694 -5.196 1.00 0.00 154 ASP A C 5
ATOM 8356 O O . ASP A 1 29 ? 0.868 -9.556 -5.151 1.00 0.00 154 ASP A O 5
ATOM 8365 N N . ARG A 1 30 ? 2.526 -10.966 -5.722 1.00 0.00 155 ARG A N 5
ATOM 8366 C CA . ARG A 1 30 ? 3.368 -9.920 -6.290 1.00 0.00 155 ARG A CA 5
ATOM 8367 C C . ARG A 1 30 ? 2.538 -8.942 -7.116 1.00 0.00 155 ARG A C 5
ATOM 8368 O O . ARG A 1 30 ? 2.532 -7.740 -6.851 1.00 0.00 155 ARG A O 5
ATOM 8389 N N . MET A 1 31 ? 1.839 -9.466 -8.117 1.00 0.00 156 MET A N 5
ATOM 8390 C CA . MET A 1 31 ? 1.005 -8.639 -8.982 1.00 0.00 156 MET A CA 5
ATOM 8391 C C . MET A 1 31 ? 0.336 -7.523 -8.185 1.00 0.00 156 MET A C 5
ATOM 8392 O O . MET A 1 31 ? 0.326 -6.367 -8.608 1.00 0.00 156 MET A O 5
ATOM 8406 N N . MET A 1 32 ? -0.222 -7.878 -7.032 1.00 0.00 157 MET A N 5
ATOM 8407 C CA . MET A 1 32 ? -0.892 -6.905 -6.177 1.00 0.00 157 MET A CA 5
ATOM 8408 C C . MET A 1 32 ? 0.092 -5.852 -5.677 1.00 0.00 157 MET A C 5
ATOM 8409 O O . MET A 1 32 ? -0.014 -4.675 -6.022 1.00 0.00 157 MET A O 5
ATOM 8423 N N . LEU A 1 33 ? 1.048 -6.283 -4.861 1.00 0.00 158 LEU A N 5
ATOM 8424 C CA . LEU A 1 33 ? 2.051 -5.377 -4.313 1.00 0.00 158 LEU A CA 5
ATOM 8425 C C . LEU A 1 33 ? 2.599 -4.452 -5.394 1.00 0.00 158 LEU A C 5
ATOM 8426 O O . LEU A 1 33 ? 2.540 -3.228 -5.269 1.00 0.00 158 LEU A O 5
ATOM 8442 N N . LEU A 1 34 ? 3.131 -5.044 -6.458 1.00 0.00 159 LEU A N 5
ATOM 8443 C CA . LEU A 1 34 ? 3.689 -4.274 -7.564 1.00 0.00 159 LEU A CA 5
ATOM 8444 C C . LEU A 1 34 ? 2.669 -3.274 -8.099 1.00 0.00 159 LEU A C 5
ATOM 8445 O O . LEU A 1 34 ? 2.932 -2.073 -8.159 1.00 0.00 159 LEU A O 5
ATOM 8461 N N . LYS A 1 35 ? 1.501 -3.777 -8.486 1.00 0.00 160 LYS A N 5
ATOM 8462 C CA . LYS A 1 35 ? 0.439 -2.929 -9.013 1.00 0.00 160 LYS A CA 5
ATOM 8463 C C . LYS A 1 35 ? 0.282 -1.667 -8.172 1.00 0.00 160 LYS A C 5
ATOM 8464 O O . LYS A 1 35 ? 0.362 -0.551 -8.687 1.00 0.00 160 LYS A O 5
ATOM 8483 N N . LEU A 1 36 ? 0.060 -1.850 -6.875 1.00 0.00 161 LEU A N 5
ATOM 8484 C CA . LEU A 1 36 ? -0.107 -0.725 -5.961 1.00 0.00 161 LEU A CA 5
ATOM 8485 C C . LEU A 1 36 ? 1.140 0.154 -5.946 1.00 0.00 161 LEU A C 5
ATOM 8486 O O . LEU A 1 36 ? 1.047 1.377 -5.845 1.00 0.00 161 LEU A O 5
ATOM 8502 N N . GLU A 1 37 ? 2.305 -0.478 -6.050 1.00 0.00 162 GLU A N 5
ATOM 8503 C CA . GLU A 1 37 ? 3.570 0.248 -6.051 1.00 0.00 162 GLU A CA 5
ATOM 8504 C C . GLU A 1 37 ? 3.683 1.143 -7.281 1.00 0.00 162 GLU A C 5
ATOM 8505 O O . GLU A 1 37 ? 4.152 2.277 -7.194 1.00 0.00 162 GLU A O 5
ATOM 8517 N N . GLN A 1 38 ? 3.251 0.623 -8.425 1.00 0.00 163 GLN A N 5
ATOM 8518 C CA . GLN A 1 38 ? 3.305 1.374 -9.674 1.00 0.00 163 GLN A CA 5
ATOM 8519 C C . GLN A 1 38 ? 2.405 2.604 -9.608 1.00 0.00 163 GLN A C 5
ATOM 8520 O O . GLN A 1 38 ? 2.772 3.678 -10.084 1.00 0.00 163 GLN A O 5
ATOM 8534 N N . GLU A 1 39 ? 1.227 2.439 -9.016 1.00 0.00 164 GLU A N 5
ATOM 8535 C CA . GLU A 1 39 ? 0.275 3.537 -8.890 1.00 0.00 164 GLU A CA 5
ATOM 8536 C C . GLU A 1 39 ? 0.835 4.642 -7.999 1.00 0.00 164 GLU A C 5
ATOM 8537 O O . GLU A 1 39 ? 0.887 5.807 -8.396 1.00 0.00 164 GLU A O 5
ATOM 8549 N N . ILE A 1 40 ? 1.251 4.269 -6.794 1.00 0.00 165 ILE A N 5
ATOM 8550 C CA . ILE A 1 40 ? 1.806 5.228 -5.847 1.00 0.00 165 ILE A CA 5
ATOM 8551 C C . ILE A 1 40 ? 3.014 5.947 -6.438 1.00 0.00 165 ILE A C 5
ATOM 8552 O O . ILE A 1 40 ? 3.150 7.165 -6.308 1.00 0.00 165 ILE A O 5
ATOM 8568 N N . LEU A 1 41 ? 3.887 5.188 -7.090 1.00 0.00 166 LEU A N 5
ATOM 8569 C CA . LEU A 1 41 ? 5.084 5.753 -7.704 1.00 0.00 166 LEU A CA 5
ATOM 8570 C C . LEU A 1 41 ? 4.719 6.856 -8.692 1.00 0.00 166 LEU A C 5
ATOM 8571 O O . LEU A 1 41 ? 5.337 7.921 -8.704 1.00 0.00 166 LEU A O 5
ATOM 8587 N N . GLU A 1 42 ? 3.712 6.594 -9.519 1.00 0.00 167 GLU A N 5
ATOM 8588 C CA . GLU A 1 42 ? 3.265 7.566 -10.510 1.00 0.00 167 GLU A CA 5
ATOM 8589 C C . GLU A 1 42 ? 2.761 8.838 -9.835 1.00 0.00 167 GLU A C 5
ATOM 8590 O O . GLU A 1 42 ? 3.081 9.948 -10.260 1.00 0.00 167 GLU A O 5
ATOM 8602 N N . PHE A 1 43 ? 1.970 8.669 -8.781 1.00 0.00 168 PHE A N 5
ATOM 8603 C CA . PHE A 1 43 ? 1.420 9.803 -8.047 1.00 0.00 168 PHE A CA 5
ATOM 8604 C C . PHE A 1 43 ? 2.535 10.654 -7.446 1.00 0.00 168 PHE A C 5
ATOM 8605 O O . PHE A 1 43 ? 2.571 11.871 -7.634 1.00 0.00 168 PHE A O 5
ATOM 8622 N N . ILE A 1 44 ? 3.442 10.006 -6.723 1.00 0.00 169 ILE A N 5
ATOM 8623 C CA . ILE A 1 44 ? 4.558 10.703 -6.095 1.00 0.00 169 ILE A CA 5
ATOM 8624 C C . ILE A 1 44 ? 5.281 11.597 -7.097 1.00 0.00 169 ILE A C 5
ATOM 8625 O O . ILE A 1 44 ? 5.547 12.766 -6.820 1.00 0.00 169 ILE A O 5
ATOM 8641 N N . ASN A 1 45 ? 5.594 11.039 -8.262 1.00 0.00 170 ASN A N 5
ATOM 8642 C CA . ASN A 1 45 ? 6.286 11.787 -9.306 1.00 0.00 170 ASN A CA 5
ATOM 8643 C C . ASN A 1 45 ? 5.367 12.840 -9.920 1.00 0.00 170 ASN A C 5
ATOM 8644 O O . ASN A 1 45 ? 5.824 13.894 -10.363 1.00 0.00 170 ASN A O 5
ATOM 8655 N N . ASP A 1 46 ? 4.072 12.547 -9.941 1.00 0.00 171 ASP A N 5
ATOM 8656 C CA . ASP A 1 46 ? 3.089 13.468 -10.499 1.00 0.00 171 ASP A CA 5
ATOM 8657 C C . ASP A 1 46 ? 2.819 14.622 -9.538 1.00 0.00 171 ASP A C 5
ATOM 8658 O O . ASP A 1 46 ? 2.435 14.409 -8.390 1.00 0.00 171 ASP A O 5
ATOM 8667 N N . ASN A 1 47 ? 3.025 15.844 -10.018 1.00 0.00 172 ASN A N 5
ATOM 8668 C CA . ASN A 1 47 ? 2.805 17.032 -9.201 1.00 0.00 172 ASN A CA 5
ATOM 8669 C C . ASN A 1 47 ? 1.394 17.577 -9.400 1.00 0.00 172 ASN A C 5
ATOM 8670 O O . ASN A 1 47 ? 0.783 18.102 -8.470 1.00 0.00 172 ASN A O 5
ATOM 8681 N N . ASN A 1 48 ? 0.882 17.446 -10.620 1.00 0.00 173 ASN A N 5
ATOM 8682 C CA . ASN A 1 48 ? -0.457 17.925 -10.942 1.00 0.00 173 ASN A CA 5
ATOM 8683 C C . ASN A 1 48 ? -1.447 17.552 -9.842 1.00 0.00 173 ASN A C 5
ATOM 8684 O O . ASN A 1 48 ? -2.209 18.394 -9.367 1.00 0.00 173 ASN A O 5
ATOM 8695 N N . ASN A 1 49 ? -1.429 16.285 -9.442 1.00 0.00 174 ASN A N 5
ATOM 8696 C CA . ASN A 1 49 ? -2.325 15.800 -8.398 1.00 0.00 174 ASN A CA 5
ATOM 8697 C C . ASN A 1 49 ? -1.695 15.971 -7.019 1.00 0.00 174 ASN A C 5
ATOM 8698 O O . ASN A 1 49 ? -0.476 15.903 -6.870 1.00 0.00 174 ASN A O 5
ATOM 8709 N N . GLN A 1 50 ? -2.536 16.192 -6.014 1.00 0.00 175 GLN A N 5
ATOM 8710 C CA . GLN A 1 50 ? -2.062 16.373 -4.647 1.00 0.00 175 GLN A CA 5
ATOM 8711 C C . GLN A 1 50 ? -2.595 15.271 -3.736 1.00 0.00 175 GLN A C 5
ATOM 8712 O O . GLN A 1 50 ? -1.894 14.799 -2.841 1.00 0.00 175 GLN A O 5
ATOM 8726 N N . PHE A 1 51 ? -3.839 14.868 -3.969 1.00 0.00 176 PHE A N 5
ATOM 8727 C CA . PHE A 1 51 ? -4.467 13.823 -3.169 1.00 0.00 176 PHE A CA 5
ATOM 8728 C C . PHE A 1 51 ? -4.796 12.604 -4.027 1.00 0.00 176 PHE A C 5
ATOM 8729 O O . PHE A 1 51 ? -4.994 12.717 -5.236 1.00 0.00 176 PHE A O 5
ATOM 8746 N N . LYS A 1 52 ? -4.852 11.439 -3.391 1.00 0.00 177 LYS A N 5
ATOM 8747 C CA . LYS A 1 52 ? -5.157 10.198 -4.093 1.00 0.00 177 LYS A CA 5
ATOM 8748 C C . LYS A 1 52 ? -6.172 9.368 -3.314 1.00 0.00 177 LYS A C 5
ATOM 8749 O O . LYS A 1 52 ? -5.949 9.025 -2.152 1.00 0.00 177 LYS A O 5
ATOM 8768 N N . LYS A 1 53 ? -7.287 9.045 -3.960 1.00 0.00 178 LYS A N 5
ATOM 8769 C CA . LYS A 1 53 ? -8.336 8.252 -3.330 1.00 0.00 178 LYS A CA 5
ATOM 8770 C C . LYS A 1 53 ? -8.423 6.866 -3.960 1.00 0.00 178 LYS A C 5
ATOM 8771 O O . LYS A 1 53 ? -9.061 6.684 -4.997 1.00 0.00 178 LYS A O 5
ATOM 8790 N N . PHE A 1 54 ? -7.780 5.891 -3.326 1.00 0.00 179 PHE A N 5
ATOM 8791 C CA . PHE A 1 54 ? -7.785 4.521 -3.825 1.00 0.00 179 PHE A CA 5
ATOM 8792 C C . PHE A 1 54 ? -9.179 3.909 -3.717 1.00 0.00 179 PHE A C 5
ATOM 8793 O O . PHE A 1 54 ? -9.974 4.260 -2.845 1.00 0.00 179 PHE A O 5
ATOM 8810 N N . PRO A 1 55 ? -9.484 2.971 -4.626 1.00 0.00 180 PRO A N 5
ATOM 8811 C CA . PRO A 1 55 ? -10.782 2.289 -4.656 1.00 0.00 180 PRO A CA 5
ATOM 8812 C C . PRO A 1 55 ? -10.967 1.344 -3.474 1.00 0.00 180 PRO A C 5
ATOM 8813 O O . PRO A 1 55 ? -9.999 0.791 -2.952 1.00 0.00 180 PRO A O 5
ATOM 8824 N N . GLN A 1 56 ? -12.216 1.164 -3.056 1.00 0.00 181 GLN A N 5
ATOM 8825 C CA . GLN A 1 56 ? -12.527 0.285 -1.935 1.00 0.00 181 GLN A CA 5
ATOM 8826 C C . GLN A 1 56 ? -11.660 -0.970 -1.970 1.00 0.00 181 GLN A C 5
ATOM 8827 O O . GLN A 1 56 ? -11.598 -1.665 -2.984 1.00 0.00 181 GLN A O 5
ATOM 8841 N N . MET A 1 57 ? -10.992 -1.253 -0.857 1.00 0.00 182 MET A N 5
ATOM 8842 C CA . MET A 1 57 ? -10.130 -2.425 -0.760 1.00 0.00 182 MET A CA 5
ATOM 8843 C C . MET A 1 57 ? -10.545 -3.311 0.409 1.00 0.00 182 MET A C 5
ATOM 8844 O O . MET A 1 57 ? -11.286 -2.882 1.295 1.00 0.00 182 MET A O 5
ATOM 8858 N N . THR A 1 58 ? -10.064 -4.551 0.408 1.00 0.00 183 THR A N 5
ATOM 8859 C CA . THR A 1 58 ? -10.386 -5.497 1.467 1.00 0.00 183 THR A CA 5
ATOM 8860 C C . THR A 1 58 ? -9.335 -5.467 2.571 1.00 0.00 183 THR A C 5
ATOM 8861 O O . THR A 1 58 ? -8.231 -4.957 2.376 1.00 0.00 183 THR A O 5
ATOM 8872 N N . SER A 1 59 ? -9.683 -6.017 3.730 1.00 0.00 184 SER A N 5
ATOM 8873 C CA . SER A 1 59 ? -8.770 -6.049 4.866 1.00 0.00 184 SER A CA 5
ATOM 8874 C C . SER A 1 59 ? -7.336 -6.291 4.403 1.00 0.00 184 SER A C 5
ATOM 8875 O O . SER A 1 59 ? -6.485 -5.406 4.496 1.00 0.00 184 SER A O 5
ATOM 8883 N N . TYR A 1 60 ? -7.077 -7.495 3.905 1.00 0.00 185 TYR A N 5
ATOM 8884 C CA . TYR A 1 60 ? -5.747 -7.855 3.430 1.00 0.00 185 TYR A CA 5
ATOM 8885 C C . TYR A 1 60 ? -5.132 -6.719 2.617 1.00 0.00 185 TYR A C 5
ATOM 8886 O O . TYR A 1 60 ? -4.092 -6.170 2.983 1.00 0.00 185 TYR A O 5
ATOM 8904 N N . HIS A 1 61 ? -5.784 -6.372 1.512 1.00 0.00 186 HIS A N 5
ATOM 8905 C CA . HIS A 1 61 ? -5.304 -5.300 0.646 1.00 0.00 186 HIS A CA 5
ATOM 8906 C C . HIS A 1 61 ? -4.877 -4.088 1.468 1.00 0.00 186 HIS A C 5
ATOM 8907 O O . HIS A 1 61 ? -3.693 -3.759 1.539 1.00 0.00 186 HIS A O 5
ATOM 8922 N N . ARG A 1 62 ? -5.850 -3.426 2.086 1.00 0.00 187 ARG A N 5
ATOM 8923 C CA . ARG A 1 62 ? -5.575 -2.249 2.901 1.00 0.00 187 ARG A CA 5
ATOM 8924 C C . ARG A 1 62 ? -4.244 -2.393 3.633 1.00 0.00 187 ARG A C 5
ATOM 8925 O O . ARG A 1 62 ? -3.333 -1.586 3.450 1.00 0.00 187 ARG A O 5
ATOM 8946 N N . MET A 1 63 ? -4.140 -3.425 4.464 1.00 0.00 188 MET A N 5
ATOM 8947 C CA . MET A 1 63 ? -2.920 -3.675 5.223 1.00 0.00 188 MET A CA 5
ATOM 8948 C C . MET A 1 63 ? -1.688 -3.524 4.337 1.00 0.00 188 MET A C 5
ATOM 8949 O O . MET A 1 63 ? -0.780 -2.750 4.645 1.00 0.00 188 MET A O 5
ATOM 8963 N N . LEU A 1 64 ? -1.662 -4.266 3.236 1.00 0.00 189 LEU A N 5
ATOM 8964 C CA . LEU A 1 64 ? -0.540 -4.215 2.304 1.00 0.00 189 LEU A CA 5
ATOM 8965 C C . LEU A 1 64 ? -0.200 -2.773 1.940 1.00 0.00 189 LEU A C 5
ATOM 8966 O O . LEU A 1 64 ? 0.962 -2.369 1.980 1.00 0.00 189 LEU A O 5
ATOM 8982 N N . LEU A 1 65 ? -1.222 -2.001 1.589 1.00 0.00 190 LEU A N 5
ATOM 8983 C CA . LEU A 1 65 ? -1.033 -0.602 1.220 1.00 0.00 190 LEU A CA 5
ATOM 8984 C C . LEU A 1 65 ? -0.407 0.184 2.368 1.00 0.00 190 LEU A C 5
ATOM 8985 O O . LEU A 1 65 ? 0.723 0.661 2.263 1.00 0.00 190 LEU A O 5
ATOM 9001 N N . HIS A 1 66 ? -1.148 0.313 3.464 1.00 0.00 191 HIS A N 5
ATOM 9002 C CA . HIS A 1 66 ? -0.664 1.038 4.633 1.00 0.00 191 HIS A CA 5
ATOM 9003 C C . HIS A 1 66 ? 0.821 0.773 4.861 1.00 0.00 191 HIS A C 5
ATOM 9004 O O . HIS A 1 66 ? 1.569 1.669 5.251 1.00 0.00 191 HIS A O 5
ATOM 9019 N N . ARG A 1 67 ? 1.240 -0.464 4.615 1.00 0.00 192 ARG A N 5
ATOM 9020 C CA . ARG A 1 67 ? 2.635 -0.848 4.796 1.00 0.00 192 ARG A CA 5
ATOM 9021 C C . ARG A 1 67 ? 3.524 -0.173 3.756 1.00 0.00 192 ARG A C 5
ATOM 9022 O O . ARG A 1 67 ? 4.530 0.450 4.094 1.00 0.00 192 ARG A O 5
ATOM 9043 N N . VAL A 1 68 ? 3.145 -0.301 2.488 1.00 0.00 193 VAL A N 5
ATOM 9044 C CA . VAL A 1 68 ? 3.906 0.297 1.398 1.00 0.00 193 VAL A CA 5
ATOM 9045 C C . VAL A 1 68 ? 4.128 1.787 1.636 1.00 0.00 193 VAL A C 5
ATOM 9046 O O . VAL A 1 68 ? 5.250 2.282 1.532 1.00 0.00 193 VAL A O 5
ATOM 9059 N N . ALA A 1 69 ? 3.051 2.496 1.955 1.00 0.00 194 ALA A N 5
ATOM 9060 C CA . ALA A 1 69 ? 3.129 3.929 2.210 1.00 0.00 194 ALA A CA 5
ATOM 9061 C C . ALA A 1 69 ? 4.108 4.234 3.339 1.00 0.00 194 ALA A C 5
ATOM 9062 O O . ALA A 1 69 ? 5.068 4.982 3.155 1.00 0.00 194 ALA A O 5
ATOM 9069 N N . ALA A 1 70 ? 3.859 3.651 4.506 1.00 0.00 195 ALA A N 5
ATOM 9070 C CA . ALA A 1 70 ? 4.719 3.859 5.664 1.00 0.00 195 ALA A CA 5
ATOM 9071 C C . ALA A 1 70 ? 6.189 3.698 5.291 1.00 0.00 195 ALA A C 5
ATOM 9072 O O . ALA A 1 70 ? 7.057 4.380 5.837 1.00 0.00 195 ALA A O 5
ATOM 9079 N N . TYR A 1 71 ? 6.462 2.791 4.360 1.00 0.00 196 TYR A N 5
ATOM 9080 C CA . TYR A 1 71 ? 7.828 2.537 3.917 1.00 0.00 196 TYR A CA 5
ATOM 9081 C C . TYR A 1 71 ? 8.355 3.702 3.084 1.00 0.00 196 TYR A C 5
ATOM 9082 O O . TYR A 1 71 ? 9.489 4.145 3.264 1.00 0.00 196 TYR A O 5
ATOM 9100 N N . PHE A 1 72 ? 7.523 4.192 2.172 1.00 0.00 197 PHE A N 5
ATOM 9101 C CA . PHE A 1 72 ? 7.904 5.305 1.309 1.00 0.00 197 PHE A CA 5
ATOM 9102 C C . PHE A 1 72 ? 7.886 6.622 2.081 1.00 0.00 197 PHE A C 5
ATOM 9103 O O . PHE A 1 72 ? 8.284 7.663 1.562 1.00 0.00 197 PHE A O 5
ATOM 9120 N N . GLY A 1 73 ? 7.419 6.566 3.325 1.00 0.00 198 GLY A N 5
ATOM 9121 C CA . GLY A 1 73 ? 7.357 7.759 4.148 1.00 0.00 198 GLY A CA 5
ATOM 9122 C C . GLY A 1 73 ? 6.116 8.586 3.877 1.00 0.00 198 GLY A C 5
ATOM 9123 O O . GLY A 1 73 ? 6.151 9.814 3.957 1.00 0.00 198 GLY A O 5
ATOM 9127 N N . MET A 1 74 ? 5.017 7.913 3.553 1.00 0.00 199 MET A N 5
ATOM 9128 C CA . MET A 1 74 ? 3.760 8.595 3.268 1.00 0.00 199 MET A CA 5
ATOM 9129 C C . MET A 1 74 ? 2.657 8.117 4.208 1.00 0.00 199 MET A C 5
ATOM 9130 O O . MET A 1 74 ? 2.546 6.924 4.493 1.00 0.00 199 MET A O 5
ATOM 9144 N N . ASP A 1 75 ? 1.846 9.054 4.685 1.00 0.00 200 ASP A N 5
ATOM 9145 C CA . ASP A 1 75 ? 0.751 8.728 5.592 1.00 0.00 200 ASP A CA 5
ATOM 9146 C C . ASP A 1 75 ? -0.524 8.418 4.815 1.00 0.00 200 ASP A C 5
ATOM 9147 O O . ASP A 1 75 ? -0.555 8.512 3.588 1.00 0.00 200 ASP A O 5
ATOM 9156 N N . HIS A 1 76 ? -1.576 8.047 5.538 1.00 0.00 201 HIS A N 5
ATOM 9157 C CA . HIS A 1 76 ? -2.855 7.722 4.917 1.00 0.00 201 HIS A CA 5
ATOM 9158 C C . HIS A 1 76 ? -4.017 8.130 5.818 1.00 0.00 201 HIS A C 5
ATOM 9159 O O . HIS A 1 76 ? -3.886 8.158 7.041 1.00 0.00 201 HIS A O 5
ATOM 9174 N N . ASN A 1 77 ? -5.152 8.448 5.205 1.00 0.00 202 ASN A N 5
ATOM 9175 C CA . ASN A 1 77 ? -6.336 8.856 5.952 1.00 0.00 202 ASN A CA 5
ATOM 9176 C C . ASN A 1 77 ? -7.578 8.130 5.443 1.00 0.00 202 ASN A C 5
ATOM 9177 O O . ASN A 1 77 ? -7.633 7.707 4.288 1.00 0.00 202 ASN A O 5
ATOM 9188 N N . VAL A 1 78 ? -8.574 7.991 6.312 1.00 0.00 203 VAL A N 5
ATOM 9189 C CA . VAL A 1 78 ? -9.816 7.318 5.951 1.00 0.00 203 VAL A CA 5
ATOM 9190 C C . VAL A 1 78 ? -10.909 8.327 5.613 1.00 0.00 203 VAL A C 5
ATOM 9191 O O . VAL A 1 78 ? -10.904 9.453 6.111 1.00 0.00 203 VAL A O 5
ATOM 9204 N N . ASP A 1 79 ? -11.844 7.915 4.765 1.00 0.00 204 ASP A N 5
ATOM 9205 C CA . ASP A 1 79 ? -12.946 8.781 4.362 1.00 0.00 204 ASP A CA 5
ATOM 9206 C C . ASP A 1 79 ? -13.882 9.052 5.535 1.00 0.00 204 ASP A C 5
ATOM 9207 O O . ASP A 1 79 ? -13.793 8.400 6.575 1.00 0.00 204 ASP A O 5
ATOM 9216 N N . GLN A 1 80 ? -14.777 10.019 5.361 1.00 0.00 205 GLN A N 5
ATOM 9217 C CA . GLN A 1 80 ? -15.728 10.377 6.406 1.00 0.00 205 GLN A CA 5
ATOM 9218 C C . GLN A 1 80 ? -16.509 9.154 6.874 1.00 0.00 205 GLN A C 5
ATOM 9219 O O . GLN A 1 80 ? -17.117 9.164 7.945 1.00 0.00 205 GLN A O 5
ATOM 9233 N N . THR A 1 81 ? -16.488 8.100 6.064 1.00 0.00 206 THR A N 5
ATOM 9234 C CA . THR A 1 81 ? -17.196 6.869 6.394 1.00 0.00 206 THR A CA 5
ATOM 9235 C C . THR A 1 81 ? -16.223 5.769 6.804 1.00 0.00 206 THR A C 5
ATOM 9236 O O . THR A 1 81 ? -16.541 4.927 7.642 1.00 0.00 206 THR A O 5
ATOM 9247 N N . GLY A 1 82 ? -15.035 5.783 6.207 1.00 0.00 207 GLY A N 5
ATOM 9248 C CA . GLY A 1 82 ? -14.034 4.781 6.524 1.00 0.00 207 GLY A CA 5
ATOM 9249 C C . GLY A 1 82 ? -14.182 3.527 5.686 1.00 0.00 207 GLY A C 5
ATOM 9250 O O . GLY A 1 82 ? -13.919 2.421 6.157 1.00 0.00 207 GLY A O 5
ATOM 9254 N N . LYS A 1 83 ? -14.607 3.698 4.439 1.00 0.00 208 LYS A N 5
ATOM 9255 C CA . LYS A 1 83 ? -14.791 2.572 3.531 1.00 0.00 208 LYS A CA 5
ATOM 9256 C C . LYS A 1 83 ? -13.569 2.388 2.637 1.00 0.00 208 LYS A C 5
ATOM 9257 O O . LYS A 1 83 ? -13.192 1.263 2.310 1.00 0.00 208 LYS A O 5
ATOM 9276 N N . ALA A 1 84 ? -12.954 3.499 2.248 1.00 0.00 209 ALA A N 5
ATOM 9277 C CA . ALA A 1 84 ? -11.772 3.460 1.395 1.00 0.00 209 ALA A CA 5
ATOM 9278 C C . ALA A 1 84 ? -10.614 4.225 2.026 1.00 0.00 209 ALA A C 5
ATOM 9279 O O . ALA A 1 84 ? -10.777 4.881 3.055 1.00 0.00 209 ALA A O 5
ATOM 9286 N N . VAL A 1 85 ? -9.443 4.136 1.404 1.00 0.00 210 VAL A N 5
ATOM 9287 C CA . VAL A 1 85 ? -8.257 4.820 1.905 1.00 0.00 210 VAL A CA 5
ATOM 9288 C C . VAL A 1 85 ? -7.888 6.003 1.016 1.00 0.00 210 VAL A C 5
ATOM 9289 O O . VAL A 1 85 ? -8.081 5.963 -0.199 1.00 0.00 210 VAL A O 5
ATOM 9302 N N . ILE A 1 86 ? -7.358 7.055 1.631 1.00 0.00 211 ILE A N 5
ATOM 9303 C CA . ILE A 1 86 ? -6.961 8.249 0.896 1.00 0.00 211 ILE A CA 5
ATOM 9304 C C . ILE A 1 86 ? -5.647 8.811 1.427 1.00 0.00 211 ILE A C 5
ATOM 9305 O O . ILE A 1 86 ? -5.535 9.142 2.608 1.00 0.00 211 ILE A O 5
ATOM 9321 N N . ILE A 1 87 ? -4.657 8.917 0.548 1.00 0.00 212 ILE A N 5
ATOM 9322 C CA . ILE A 1 87 ? -3.351 9.442 0.928 1.00 0.00 212 ILE A CA 5
ATOM 9323 C C . ILE A 1 87 ? -3.063 10.763 0.223 1.00 0.00 212 ILE A C 5
ATOM 9324 O O . ILE A 1 87 ? -3.657 11.069 -0.810 1.00 0.00 212 ILE A O 5
ATOM 9340 N N . ASN A 1 88 ? -2.147 11.542 0.789 1.00 0.00 213 ASN A N 5
ATOM 9341 C CA . ASN A 1 88 ? -1.778 12.830 0.214 1.00 0.00 213 ASN A CA 5
ATOM 9342 C C . ASN A 1 88 ? -0.277 12.899 -0.050 1.00 0.00 213 ASN A C 5
ATOM 9343 O O . ASN A 1 88 ? 0.478 12.017 0.360 1.00 0.00 213 ASN A O 5
ATOM 9354 N N . LYS A 1 89 ? 0.150 13.954 -0.736 1.00 0.00 214 LYS A N 5
ATOM 9355 C CA . LYS A 1 89 ? 1.561 14.141 -1.054 1.00 0.00 214 LYS A CA 5
ATOM 9356 C C . LYS A 1 89 ? 2.219 15.096 -0.064 1.00 0.00 214 LYS A C 5
ATOM 9357 O O . LYS A 1 89 ? 1.890 16.282 -0.016 1.00 0.00 214 LYS A O 5
ATOM 9376 N N . THR A 1 90 ? 3.153 14.573 0.725 1.00 0.00 215 THR A N 5
ATOM 9377 C CA . THR A 1 90 ? 3.858 15.379 1.713 1.00 0.00 215 THR A CA 5
ATOM 9378 C C . THR A 1 90 ? 5.350 15.442 1.408 1.00 0.00 215 THR A C 5
ATOM 9379 O O . THR A 1 90 ? 5.895 14.560 0.744 1.00 0.00 215 THR A O 5
ATOM 9390 N N . SER A 1 91 ? 6.006 16.489 1.898 1.00 0.00 216 SER A N 5
ATOM 9391 C CA . SER A 1 91 ? 7.436 16.669 1.674 1.00 0.00 216 SER A CA 5
ATOM 9392 C C . SER A 1 91 ? 8.230 15.520 2.289 1.00 0.00 216 SER A C 5
ATOM 9393 O O . SER A 1 91 ? 9.344 15.222 1.861 1.00 0.00 216 SER A O 5
ATOM 9401 N N . ASN A 1 92 ? 7.647 14.879 3.297 1.00 0.00 217 ASN A N 5
ATOM 9402 C CA . ASN A 1 92 ? 8.299 13.764 3.973 1.00 0.00 217 ASN A CA 5
ATOM 9403 C C . ASN A 1 92 ? 8.408 12.555 3.048 1.00 0.00 217 ASN A C 5
ATOM 9404 O O . ASN A 1 92 ? 9.286 11.708 3.214 1.00 0.00 217 ASN A O 5
ATOM 9415 N N . THR A 1 93 ? 7.510 12.482 2.070 1.00 0.00 218 THR A N 5
ATOM 9416 C CA . THR A 1 93 ? 7.504 11.379 1.119 1.00 0.00 218 THR A CA 5
ATOM 9417 C C . THR A 1 93 ? 8.799 11.337 0.317 1.00 0.00 218 THR A C 5
ATOM 9418 O O . THR A 1 93 ? 8.993 12.125 -0.610 1.00 0.00 218 THR A O 5
ATOM 9429 N N . ARG A 1 94 ? 9.684 10.414 0.678 1.00 0.00 219 ARG A N 5
ATOM 9430 C CA . ARG A 1 94 ? 10.962 10.271 -0.008 1.00 0.00 219 ARG A CA 5
ATOM 9431 C C . ARG A 1 94 ? 11.094 8.882 -0.628 1.00 0.00 219 ARG A C 5
ATOM 9432 O O . ARG A 1 94 ? 10.293 7.990 -0.350 1.00 0.00 219 ARG A O 5
ATOM 9453 N N . ILE A 1 95 ? 12.109 8.709 -1.468 1.00 0.00 220 ILE A N 5
ATOM 9454 C CA . ILE A 1 95 ? 12.346 7.430 -2.126 1.00 0.00 220 ILE A CA 5
ATOM 9455 C C . ILE A 1 95 ? 13.112 6.477 -1.215 1.00 0.00 220 ILE A C 5
ATOM 9456 O O . ILE A 1 95 ? 14.069 6.858 -0.541 1.00 0.00 220 ILE A O 5
ATOM 9472 N N . PRO A 1 96 ? 12.685 5.206 -1.195 1.00 0.00 221 PRO A N 5
ATOM 9473 C CA . PRO A 1 96 ? 13.319 4.170 -0.374 1.00 0.00 221 PRO A CA 5
ATOM 9474 C C . PRO A 1 96 ? 14.708 3.798 -0.880 1.00 0.00 221 PRO A C 5
ATOM 9475 O O . PRO A 1 96 ? 15.175 4.332 -1.885 1.00 0.00 221 PRO A O 5
ATOM 9486 N N . GLU A 1 97 ? 15.363 2.880 -0.177 1.00 0.00 222 GLU A N 5
ATOM 9487 C CA . GLU A 1 97 ? 16.700 2.438 -0.556 1.00 0.00 222 GLU A CA 5
ATOM 9488 C C . GLU A 1 97 ? 16.655 1.607 -1.836 1.00 0.00 222 GLU A C 5
ATOM 9489 O O . GLU A 1 97 ? 17.484 1.781 -2.729 1.00 0.00 222 GLU A O 5
ATOM 9501 N N . GLN A 1 98 ? 15.683 0.704 -1.914 1.00 0.00 223 GLN A N 5
ATOM 9502 C CA . GLN A 1 98 ? 15.531 -0.154 -3.083 1.00 0.00 223 GLN A CA 5
ATOM 9503 C C . GLN A 1 98 ? 14.058 -0.423 -3.373 1.00 0.00 223 GLN A C 5
ATOM 9504 O O . GLN A 1 98 ? 13.214 -0.335 -2.482 1.00 0.00 223 GLN A O 5
ATOM 9518 N N . ARG A 1 99 ? 13.757 -0.751 -4.626 1.00 0.00 224 ARG A N 5
ATOM 9519 C CA . ARG A 1 99 ? 12.386 -1.032 -5.033 1.00 0.00 224 ARG A CA 5
ATOM 9520 C C . ARG A 1 99 ? 12.201 -2.516 -5.334 1.00 0.00 224 ARG A C 5
ATOM 9521 O O . ARG A 1 99 ? 13.142 -3.303 -5.232 1.00 0.00 224 ARG A O 5
ATOM 9542 N N . PHE A 1 100 ? 10.981 -2.892 -5.705 1.00 0.00 225 PHE A N 5
ATOM 9543 C CA . PHE A 1 100 ? 10.672 -4.282 -6.020 1.00 0.00 225 PHE A CA 5
ATOM 9544 C C . PHE A 1 100 ? 11.120 -4.632 -7.436 1.00 0.00 225 PHE A C 5
ATOM 9545 O O . PHE A 1 100 ? 11.518 -5.764 -7.711 1.00 0.00 225 PHE A O 5
ATOM 9562 N N . SER A 1 101 ? 11.052 -3.652 -8.331 1.00 0.00 226 SER A N 5
ATOM 9563 C CA . SER A 1 101 ? 11.446 -3.856 -9.720 1.00 0.00 226 SER A CA 5
ATOM 9564 C C . SER A 1 101 ? 12.844 -4.461 -9.805 1.00 0.00 226 SER A C 5
ATOM 9565 O O . SER A 1 101 ? 13.170 -5.164 -10.761 1.00 0.00 226 SER A O 5
ATOM 9573 N N . GLU A 1 102 ? 13.665 -4.182 -8.797 1.00 0.00 227 GLU A N 5
ATOM 9574 C CA . GLU A 1 102 ? 15.028 -4.698 -8.758 1.00 0.00 227 GLU A CA 5
ATOM 9575 C C . GLU A 1 102 ? 15.041 -6.215 -8.923 1.00 0.00 227 GLU A C 5
ATOM 9576 O O . GLU A 1 102 ? 15.902 -6.769 -9.607 1.00 0.00 227 GLU A O 5
ATOM 9588 N N . HIS A 1 103 ? 14.079 -6.881 -8.291 1.00 0.00 228 HIS A N 5
ATOM 9589 C CA . HIS A 1 103 ? 13.979 -8.334 -8.367 1.00 0.00 228 HIS A CA 5
ATOM 9590 C C . HIS A 1 103 ? 13.585 -8.778 -9.772 1.00 0.00 228 HIS A C 5
ATOM 9591 O O . HIS A 1 103 ? 13.755 -9.943 -10.135 1.00 0.00 228 HIS A O 5
ATOM 9606 N N . ILE A 1 104 ? 13.059 -7.845 -10.557 1.00 0.00 229 ILE A N 5
ATOM 9607 C CA . ILE A 1 104 ? 12.642 -8.141 -11.922 1.00 0.00 229 ILE A CA 5
ATOM 9608 C C . ILE A 1 104 ? 13.720 -7.745 -12.925 1.00 0.00 229 ILE A C 5
ATOM 9609 O O . ILE A 1 104 ? 13.423 -7.391 -14.066 1.00 0.00 229 ILE A O 5
ATOM 9625 N N . LYS A 1 105 ? 14.975 -7.808 -12.492 1.00 0.00 230 LYS A N 5
ATOM 9626 C CA . LYS A 1 105 ? 16.100 -7.459 -13.351 1.00 0.00 230 LYS A CA 5
ATOM 9627 C C . LYS A 1 105 ? 16.611 -8.684 -14.103 1.00 0.00 230 LYS A C 5
ATOM 9628 O O . LYS A 1 105 ? 17.190 -9.593 -13.507 1.00 0.00 230 LYS A O 5
ATOM 9647 N N . ASP A 1 106 ? 16.394 -8.701 -15.413 1.00 0.00 231 ASP A N 5
ATOM 9648 C CA . ASP A 1 106 ? 16.835 -9.814 -16.247 1.00 0.00 231 ASP A CA 5
ATOM 9649 C C . ASP A 1 106 ? 17.141 -9.343 -17.665 1.00 0.00 231 ASP A C 5
ATOM 9650 O O . ASP A 1 106 ? 16.790 -8.227 -18.047 1.00 0.00 231 ASP A O 5
ATOM 9659 N N . GLU A 1 107 ? 17.798 -10.200 -18.439 1.00 0.00 232 GLU A N 5
ATOM 9660 C CA . GLU A 1 107 ? 18.153 -9.870 -19.814 1.00 0.00 232 GLU A CA 5
ATOM 9661 C C . GLU A 1 107 ? 17.038 -10.271 -20.776 1.00 0.00 232 GLU A C 5
ATOM 9662 O O . GLU A 1 107 ? 17.284 -10.908 -21.799 1.00 0.00 232 GLU A O 5
ATOM 9674 N N . LYS A 1 108 ? 15.810 -9.893 -20.438 1.00 0.00 233 LYS A N 5
ATOM 9675 C CA . LYS A 1 108 ? 14.655 -10.211 -21.269 1.00 0.00 233 LYS A CA 5
ATOM 9676 C C . LYS A 1 108 ? 13.529 -9.208 -21.044 1.00 0.00 233 LYS A C 5
ATOM 9677 O O . LYS A 1 108 ? 13.293 -8.768 -19.919 1.00 0.00 233 LYS A O 5
ATOM 9696 N N . ASN A 1 109 ? 12.836 -8.850 -22.120 1.00 0.00 234 ASN A N 5
ATOM 9697 C CA . ASN A 1 109 ? 11.734 -7.899 -22.039 1.00 0.00 234 ASN A CA 5
ATOM 9698 C C . ASN A 1 109 ? 10.473 -8.472 -22.679 1.00 0.00 234 ASN A C 5
ATOM 9699 O O . ASN A 1 109 ? 10.506 -8.974 -23.803 1.00 0.00 234 ASN A O 5
ATOM 9710 N N . THR A 1 110 ? 9.360 -8.391 -21.956 1.00 0.00 235 THR A N 5
ATOM 9711 C CA . THR A 1 110 ? 8.088 -8.902 -22.452 1.00 0.00 235 THR A CA 5
ATOM 9712 C C . THR A 1 110 ? 6.983 -7.863 -22.301 1.00 0.00 235 THR A C 5
ATOM 9713 O O . THR A 1 110 ? 6.623 -7.485 -21.186 1.00 0.00 235 THR A O 5
ATOM 9724 N N . GLU A 1 111 ? 6.448 -7.406 -23.429 1.00 0.00 236 GLU A N 5
ATOM 9725 C CA . GLU A 1 111 ? 5.382 -6.411 -23.420 1.00 0.00 236 GLU A CA 5
ATOM 9726 C C . GLU A 1 111 ? 4.079 -7.003 -23.947 1.00 0.00 236 GLU A C 5
ATOM 9727 O O . GLU A 1 111 ? 4.074 -8.066 -24.569 1.00 0.00 236 GLU A O 5
ATOM 9739 N N . PHE A 1 112 ? 2.975 -6.309 -23.694 1.00 0.00 237 PHE A N 5
ATOM 9740 C CA . PHE A 1 112 ? 1.664 -6.766 -24.141 1.00 0.00 237 PHE A CA 5
ATOM 9741 C C . PHE A 1 112 ? 0.688 -5.599 -24.248 1.00 0.00 237 PHE A C 5
ATOM 9742 O O . PHE A 1 112 ? 0.865 -4.568 -23.600 1.00 0.00 237 PHE A O 5
ATOM 9759 N N . GLN A 1 113 ? -0.342 -5.769 -25.071 1.00 0.00 238 GLN A N 5
ATOM 9760 C CA . GLN A 1 113 ? -1.346 -4.729 -25.263 1.00 0.00 238 GLN A CA 5
ATOM 9761 C C . GLN A 1 113 ? -2.747 -5.329 -25.316 1.00 0.00 238 GLN A C 5
ATOM 9762 O O . GLN A 1 113 ? -2.963 -6.370 -25.935 1.00 0.00 238 GLN A O 5
ATOM 9776 N N . GLN A 1 114 ? -3.694 -4.664 -24.662 1.00 0.00 239 GLN A N 5
ATOM 9777 C CA . GLN A 1 114 ? -5.075 -5.132 -24.634 1.00 0.00 239 GLN A CA 5
ATOM 9778 C C . GLN A 1 114 ? -5.856 -4.596 -25.829 1.00 0.00 239 GLN A C 5
ATOM 9779 O O . GLN A 1 114 ? -5.360 -3.758 -26.581 1.00 0.00 239 GLN A O 5
ATOM 9793 N N . ARG A 1 115 ? -7.080 -5.087 -25.998 1.00 0.00 240 ARG A N 5
ATOM 9794 C CA . ARG A 1 115 ? -7.929 -4.658 -27.102 1.00 0.00 240 ARG A CA 5
ATOM 9795 C C . ARG A 1 115 ? -9.364 -5.136 -26.902 1.00 0.00 240 ARG A C 5
ATOM 9796 O O . ARG A 1 115 ? -9.637 -5.972 -26.040 1.00 0.00 240 ARG A O 5
ATOM 9817 N N . PHE A 1 116 ? -10.278 -4.600 -27.704 1.00 0.00 241 PHE A N 5
ATOM 9818 C CA . PHE A 1 116 ? -11.686 -4.971 -27.615 1.00 0.00 241 PHE A CA 5
ATOM 9819 C C . PHE A 1 116 ? -12.146 -5.672 -28.890 1.00 0.00 241 PHE A C 5
ATOM 9820 O O . PHE A 1 116 ? -12.725 -5.047 -29.779 1.00 0.00 241 PHE A O 5
ATOM 9837 N N . ILE A 1 117 ? -11.884 -6.972 -28.971 1.00 0.00 242 ILE A N 5
ATOM 9838 C CA . ILE A 1 117 ? -12.271 -7.757 -30.136 1.00 0.00 242 ILE A CA 5
ATOM 9839 C C . ILE A 1 117 ? -13.665 -8.350 -29.961 1.00 0.00 242 ILE A C 5
ATOM 9840 O O . ILE A 1 117 ? -14.014 -9.344 -30.598 1.00 0.00 242 ILE A O 5
ATOM 9856 N N . LEU A 1 118 ? -14.460 -7.731 -29.095 1.00 0.00 243 LEU A N 5
ATOM 9857 C CA . LEU A 1 118 ? -15.819 -8.195 -28.837 1.00 0.00 243 LEU A CA 5
ATOM 9858 C C . LEU A 1 118 ? -16.765 -7.756 -29.949 1.00 0.00 243 LEU A C 5
ATOM 9859 O O . LEU A 1 118 ? -16.349 -7.118 -30.916 1.00 0.00 243 LEU A O 5
ATOM 9875 N N . SER A 1 119 ? -18.041 -8.099 -29.804 1.00 0.00 244 SER A N 5
ATOM 9876 C CA . SER A 1 119 ? -19.047 -7.741 -30.797 1.00 0.00 244 SER A CA 5
ATOM 9877 C C . SER A 1 119 ? -19.988 -6.669 -30.256 1.00 0.00 244 SER A C 5
ATOM 9878 O O . SER A 1 119 ? -20.349 -5.730 -30.963 1.00 0.00 244 SER A O 5
ATOM 9886 N N . GLY A 1 120 ? -20.380 -6.817 -28.994 1.00 0.00 245 GLY A N 5
ATOM 9887 C CA . GLY A 1 120 ? -21.275 -5.855 -28.378 1.00 0.00 245 GLY A CA 5
ATOM 9888 C C . GLY A 1 120 ? -22.707 -6.350 -28.320 1.00 0.00 245 GLY A C 5
ATOM 9889 O O . GLY A 1 120 ? -23.539 -6.009 -29.161 1.00 0.00 245 GLY A O 5
ATOM 9893 N N . PRO A 1 121 ? -23.011 -7.176 -27.307 1.00 0.00 246 PRO A N 5
ATOM 9894 C CA . PRO A 1 121 ? -24.352 -7.737 -27.119 1.00 0.00 246 PRO A CA 5
ATOM 9895 C C . PRO A 1 121 ? -25.367 -6.682 -26.693 1.00 0.00 246 PRO A C 5
ATOM 9896 O O . PRO A 1 121 ? -25.162 -5.971 -25.709 1.00 0.00 246 PRO A O 5
ATOM 9907 N N . SER A 1 122 ? -26.463 -6.587 -27.439 1.00 0.00 247 SER A N 5
ATOM 9908 C CA . SER A 1 122 ? -27.510 -5.616 -27.139 1.00 0.00 247 SER A CA 5
ATOM 9909 C C . SER A 1 122 ? -28.893 -6.233 -27.324 1.00 0.00 247 SER A C 5
ATOM 9910 O O . SER A 1 122 ? -29.093 -7.088 -28.187 1.00 0.00 247 SER A O 5
ATOM 9918 N N . SER A 1 123 ? -29.844 -5.794 -26.506 1.00 0.00 248 SER A N 5
ATOM 9919 C CA . SER A 1 123 ? -31.208 -6.306 -26.575 1.00 0.00 248 SER A CA 5
ATOM 9920 C C . SER A 1 123 ? -31.864 -5.926 -27.899 1.00 0.00 248 SER A C 5
ATOM 9921 O O . SER A 1 123 ? -31.464 -4.960 -28.549 1.00 0.00 248 SER A O 5
ATOM 9929 N N . GLY A 1 124 ? -32.875 -6.694 -28.294 1.00 0.00 249 GLY A N 5
ATOM 9930 C CA . GLY A 1 124 ? -33.570 -6.424 -29.538 1.00 0.00 249 GLY A CA 5
ATOM 9931 C C . GLY A 1 124 ? -32.644 -6.448 -30.738 1.00 0.00 249 GLY A C 5
ATOM 9932 O O . GLY A 1 124 ? -31.591 -7.085 -30.704 1.00 0.00 249 GLY A O 5
ATOM 9936 N N . GLY A 1 1 ? -1.433 29.232 7.333 1.00 0.00 126 GLY A N 6
ATOM 9937 C CA . GLY A 1 1 ? -0.144 28.619 7.595 1.00 0.00 126 GLY A CA 6
ATOM 9938 C C . GLY A 1 1 ? -0.101 27.161 7.180 1.00 0.00 126 GLY A C 6
ATOM 9939 O O . GLY A 1 1 ? -0.805 26.750 6.258 1.00 0.00 126 GLY A O 6
ATOM 9943 N N . SER A 1 2 ? 0.729 26.378 7.862 1.00 0.00 127 SER A N 6
ATOM 9944 C CA . SER A 1 2 ? 0.867 24.959 7.555 1.00 0.00 127 SER A CA 6
ATOM 9945 C C . SER A 1 2 ? -0.501 24.306 7.381 1.00 0.00 127 SER A C 6
ATOM 9946 O O . SER A 1 2 ? -1.410 24.520 8.183 1.00 0.00 127 SER A O 6
ATOM 9954 N N . SER A 1 3 ? -0.640 23.509 6.326 1.00 0.00 128 SER A N 6
ATOM 9955 C CA . SER A 1 3 ? -1.897 22.827 6.043 1.00 0.00 128 SER A CA 6
ATOM 9956 C C . SER A 1 3 ? -1.746 21.318 6.207 1.00 0.00 128 SER A C 6
ATOM 9957 O O . SER A 1 3 ? -1.437 20.606 5.253 1.00 0.00 128 SER A O 6
ATOM 9965 N N . GLY A 1 4 ? -1.966 20.837 7.427 1.00 0.00 129 GLY A N 6
ATOM 9966 C CA . GLY A 1 4 ? -1.849 19.415 7.696 1.00 0.00 129 GLY A CA 6
ATOM 9967 C C . GLY A 1 4 ? -0.411 18.978 7.892 1.00 0.00 129 GLY A C 6
ATOM 9968 O O . GLY A 1 4 ? 0.286 18.664 6.928 1.00 0.00 129 GLY A O 6
ATOM 9972 N N . SER A 1 5 ? 0.034 18.960 9.144 1.00 0.00 130 SER A N 6
ATOM 9973 C CA . SER A 1 5 ? 1.401 18.563 9.463 1.00 0.00 130 SER A CA 6
ATOM 9974 C C . SER A 1 5 ? 1.422 17.225 10.196 1.00 0.00 130 SER A C 6
ATOM 9975 O O . SER A 1 5 ? 0.851 17.088 11.277 1.00 0.00 130 SER A O 6
ATOM 9983 N N . SER A 1 6 ? 2.084 16.240 9.597 1.00 0.00 131 SER A N 6
ATOM 9984 C CA . SER A 1 6 ? 2.176 14.911 10.189 1.00 0.00 131 SER A CA 6
ATOM 9985 C C . SER A 1 6 ? 3.618 14.583 10.565 1.00 0.00 131 SER A C 6
ATOM 9986 O O . SER A 1 6 ? 4.538 15.345 10.268 1.00 0.00 131 SER A O 6
ATOM 9994 N N . GLY A 1 7 ? 3.807 13.442 11.221 1.00 0.00 132 GLY A N 6
ATOM 9995 C CA . GLY A 1 7 ? 5.139 13.032 11.627 1.00 0.00 132 GLY A CA 6
ATOM 9996 C C . GLY A 1 7 ? 5.132 12.234 12.916 1.00 0.00 132 GLY A C 6
ATOM 9997 O O . GLY A 1 7 ? 4.384 12.544 13.844 1.00 0.00 132 GLY A O 6
ATOM 10001 N N . THR A 1 8 ? 5.966 11.201 12.975 1.00 0.00 133 THR A N 6
ATOM 10002 C CA . THR A 1 8 ? 6.051 10.354 14.158 1.00 0.00 133 THR A CA 6
ATOM 10003 C C . THR A 1 8 ? 7.498 9.989 14.471 1.00 0.00 133 THR A C 6
ATOM 10004 O O . THR A 1 8 ? 8.315 9.823 13.565 1.00 0.00 133 THR A O 6
ATOM 10015 N N . ASP A 1 9 ? 7.808 9.867 15.757 1.00 0.00 134 ASP A N 6
ATOM 10016 C CA . ASP A 1 9 ? 9.157 9.520 16.189 1.00 0.00 134 ASP A CA 6
ATOM 10017 C C . ASP A 1 9 ? 9.342 8.007 16.230 1.00 0.00 134 ASP A C 6
ATOM 10018 O O . ASP A 1 9 ? 10.301 7.473 15.673 1.00 0.00 134 ASP A O 6
ATOM 10027 N N . SER A 1 10 ? 8.417 7.320 16.895 1.00 0.00 135 SER A N 6
ATOM 10028 C CA . SER A 1 10 ? 8.481 5.868 17.014 1.00 0.00 135 SER A CA 6
ATOM 10029 C C . SER A 1 10 ? 8.706 5.221 15.650 1.00 0.00 135 SER A C 6
ATOM 10030 O O . SER A 1 10 ? 8.096 5.614 14.655 1.00 0.00 135 SER A O 6
ATOM 10038 N N . THR A 1 11 ? 9.587 4.226 15.613 1.00 0.00 136 THR A N 6
ATOM 10039 C CA . THR A 1 11 ? 9.894 3.524 14.373 1.00 0.00 136 THR A CA 6
ATOM 10040 C C . THR A 1 11 ? 9.236 2.150 14.341 1.00 0.00 136 THR A C 6
ATOM 10041 O O . THR A 1 11 ? 9.691 1.217 15.001 1.00 0.00 136 THR A O 6
ATOM 10052 N N . GLY A 1 12 ? 8.160 2.032 13.568 1.00 0.00 137 GLY A N 6
ATOM 10053 C CA . GLY A 1 12 ? 7.456 0.767 13.464 1.00 0.00 137 GLY A CA 6
ATOM 10054 C C . GLY A 1 12 ? 8.397 -0.406 13.276 1.00 0.00 137 GLY A C 6
ATOM 10055 O O . GLY A 1 12 ? 9.584 -0.221 13.005 1.00 0.00 137 GLY A O 6
ATOM 10059 N N . ILE A 1 13 ? 7.868 -1.616 13.421 1.00 0.00 138 ILE A N 6
ATOM 10060 C CA . ILE A 1 13 ? 8.669 -2.824 13.266 1.00 0.00 138 ILE A CA 6
ATOM 10061 C C . ILE A 1 13 ? 9.329 -2.873 11.892 1.00 0.00 138 ILE A C 6
ATOM 10062 O O . ILE A 1 13 ? 9.030 -2.058 11.019 1.00 0.00 138 ILE A O 6
ATOM 10078 N N . ASP A 1 14 ? 10.226 -3.835 11.707 1.00 0.00 139 ASP A N 6
ATOM 10079 C CA . ASP A 1 14 ? 10.926 -3.993 10.437 1.00 0.00 139 ASP A CA 6
ATOM 10080 C C . ASP A 1 14 ? 9.938 -4.092 9.280 1.00 0.00 139 ASP A C 6
ATOM 10081 O O . ASP A 1 14 ? 9.197 -5.070 9.164 1.00 0.00 139 ASP A O 6
ATOM 10090 N N . LEU A 1 15 ? 9.930 -3.074 8.427 1.00 0.00 140 LEU A N 6
ATOM 10091 C CA . LEU A 1 15 ? 9.031 -3.045 7.278 1.00 0.00 140 LEU A CA 6
ATOM 10092 C C . LEU A 1 15 ? 9.578 -3.898 6.137 1.00 0.00 140 LEU A C 6
ATOM 10093 O O . LEU A 1 15 ? 8.958 -4.881 5.730 1.00 0.00 140 LEU A O 6
ATOM 10109 N N . HIS A 1 16 ? 10.744 -3.516 5.626 1.00 0.00 141 HIS A N 6
ATOM 10110 C CA . HIS A 1 16 ? 11.377 -4.247 4.534 1.00 0.00 141 HIS A CA 6
ATOM 10111 C C . HIS A 1 16 ? 11.251 -5.753 4.744 1.00 0.00 141 HIS A C 6
ATOM 10112 O O . HIS A 1 16 ? 10.639 -6.452 3.937 1.00 0.00 141 HIS A O 6
ATOM 10127 N N . GLU A 1 17 ? 11.836 -6.244 5.832 1.00 0.00 142 GLU A N 6
ATOM 10128 C CA . GLU A 1 17 ? 11.791 -7.668 6.146 1.00 0.00 142 GLU A CA 6
ATOM 10129 C C . GLU A 1 17 ? 10.429 -8.259 5.793 1.00 0.00 142 GLU A C 6
ATOM 10130 O O . GLU A 1 17 ? 10.340 -9.262 5.084 1.00 0.00 142 GLU A O 6
ATOM 10142 N N . PHE A 1 18 ? 9.370 -7.631 6.293 1.00 0.00 143 PHE A N 6
ATOM 10143 C CA . PHE A 1 18 ? 8.012 -8.096 6.033 1.00 0.00 143 PHE A CA 6
ATOM 10144 C C . PHE A 1 18 ? 7.714 -8.093 4.537 1.00 0.00 143 PHE A C 6
ATOM 10145 O O . PHE A 1 18 ? 7.508 -9.146 3.931 1.00 0.00 143 PHE A O 6
ATOM 10162 N N . LEU A 1 19 ? 7.693 -6.904 3.946 1.00 0.00 144 LEU A N 6
ATOM 10163 C CA . LEU A 1 19 ? 7.419 -6.762 2.520 1.00 0.00 144 LEU A CA 6
ATOM 10164 C C . LEU A 1 19 ? 7.991 -7.940 1.736 1.00 0.00 144 LEU A C 6
ATOM 10165 O O . LEU A 1 19 ? 7.278 -8.603 0.983 1.00 0.00 144 LEU A O 6
ATOM 10181 N N . VAL A 1 20 ? 9.283 -8.195 1.921 1.00 0.00 145 VAL A N 6
ATOM 10182 C CA . VAL A 1 20 ? 9.950 -9.294 1.234 1.00 0.00 145 VAL A CA 6
ATOM 10183 C C . VAL A 1 20 ? 9.382 -10.640 1.670 1.00 0.00 145 VAL A C 6
ATOM 10184 O O . VAL A 1 20 ? 9.141 -11.520 0.844 1.00 0.00 145 VAL A O 6
ATOM 10197 N N . ASN A 1 21 ? 9.169 -10.793 2.973 1.00 0.00 146 ASN A N 6
ATOM 10198 C CA . ASN A 1 21 ? 8.628 -12.033 3.519 1.00 0.00 146 ASN A CA 6
ATOM 10199 C C . ASN A 1 21 ? 7.382 -12.467 2.753 1.00 0.00 146 ASN A C 6
ATOM 10200 O O . ASN A 1 21 ? 7.238 -13.635 2.390 1.00 0.00 146 ASN A O 6
ATOM 10211 N N . THR A 1 22 ? 6.484 -11.517 2.508 1.00 0.00 147 THR A N 6
ATOM 10212 C CA . THR A 1 22 ? 5.250 -11.801 1.786 1.00 0.00 147 THR A CA 6
ATOM 10213 C C . THR A 1 22 ? 5.522 -12.039 0.305 1.00 0.00 147 THR A C 6
ATOM 10214 O O . THR A 1 22 ? 4.969 -12.959 -0.298 1.00 0.00 147 THR A O 6
ATOM 10225 N N . LEU A 1 23 ? 6.378 -11.206 -0.276 1.00 0.00 148 LEU A N 6
ATOM 10226 C CA . LEU A 1 23 ? 6.725 -11.326 -1.688 1.00 0.00 148 LEU A CA 6
ATOM 10227 C C . LEU A 1 23 ? 7.072 -12.769 -2.042 1.00 0.00 148 LEU A C 6
ATOM 10228 O O . LEU A 1 23 ? 6.684 -13.272 -3.096 1.00 0.00 148 LEU A O 6
ATOM 10244 N N . LYS A 1 24 ? 7.804 -13.431 -1.152 1.00 0.00 149 LYS A N 6
ATOM 10245 C CA . LYS A 1 24 ? 8.202 -14.817 -1.368 1.00 0.00 149 LYS A CA 6
ATOM 10246 C C . LYS A 1 24 ? 7.158 -15.776 -0.806 1.00 0.00 149 LYS A C 6
ATOM 10247 O O . LYS A 1 24 ? 6.651 -16.645 -1.516 1.00 0.00 149 LYS A O 6
ATOM 10266 N N . LYS A 1 25 ? 6.839 -15.613 0.474 1.00 0.00 150 LYS A N 6
ATOM 10267 C CA . LYS A 1 25 ? 5.852 -16.462 1.132 1.00 0.00 150 LYS A CA 6
ATOM 10268 C C . LYS A 1 25 ? 4.587 -16.580 0.288 1.00 0.00 150 LYS A C 6
ATOM 10269 O O . LYS A 1 25 ? 4.146 -17.682 -0.035 1.00 0.00 150 LYS A O 6
ATOM 10288 N N . ASN A 1 26 ? 4.009 -15.437 -0.068 1.00 0.00 151 ASN A N 6
ATOM 10289 C CA . ASN A 1 26 ? 2.795 -15.413 -0.875 1.00 0.00 151 ASN A CA 6
ATOM 10290 C C . ASN A 1 26 ? 2.988 -14.555 -2.122 1.00 0.00 151 ASN A C 6
ATOM 10291 O O . ASN A 1 26 ? 2.692 -13.360 -2.135 1.00 0.00 151 ASN A O 6
ATOM 10302 N N . PRO A 1 27 ? 3.495 -15.179 -3.196 1.00 0.00 152 PRO A N 6
ATOM 10303 C CA . PRO A 1 27 ? 3.737 -14.492 -4.469 1.00 0.00 152 PRO A CA 6
ATOM 10304 C C . PRO A 1 27 ? 2.442 -14.112 -5.178 1.00 0.00 152 PRO A C 6
ATOM 10305 O O . PRO A 1 27 ? 2.381 -13.103 -5.881 1.00 0.00 152 PRO A O 6
ATOM 10316 N N . ARG A 1 28 ? 1.409 -14.926 -4.990 1.00 0.00 153 ARG A N 6
ATOM 10317 C CA . ARG A 1 28 ? 0.115 -14.675 -5.613 1.00 0.00 153 ARG A CA 6
ATOM 10318 C C . ARG A 1 28 ? -0.311 -13.223 -5.416 1.00 0.00 153 ARG A C 6
ATOM 10319 O O . ARG A 1 28 ? -1.078 -12.678 -6.209 1.00 0.00 153 ARG A O 6
ATOM 10340 N N . ASP A 1 29 ? 0.191 -12.604 -4.353 1.00 0.00 154 ASP A N 6
ATOM 10341 C CA . ASP A 1 29 ? -0.137 -11.216 -4.051 1.00 0.00 154 ASP A CA 6
ATOM 10342 C C . ASP A 1 29 ? 0.912 -10.272 -4.630 1.00 0.00 154 ASP A C 6
ATOM 10343 O O . ASP A 1 29 ? 0.648 -9.088 -4.840 1.00 0.00 154 ASP A O 6
ATOM 10352 N N . ARG A 1 30 ? 2.103 -10.803 -4.885 1.00 0.00 155 ARG A N 6
ATOM 10353 C CA . ARG A 1 30 ? 3.193 -10.008 -5.437 1.00 0.00 155 ARG A CA 6
ATOM 10354 C C . ARG A 1 30 ? 2.710 -9.168 -6.616 1.00 0.00 155 ARG A C 6
ATOM 10355 O O . ARG A 1 30 ? 2.954 -7.964 -6.675 1.00 0.00 155 ARG A O 6
ATOM 10376 N N . MET A 1 31 ? 2.023 -9.814 -7.554 1.00 0.00 156 MET A N 6
ATOM 10377 C CA . MET A 1 31 ? 1.506 -9.127 -8.731 1.00 0.00 156 MET A CA 6
ATOM 10378 C C . MET A 1 31 ? 0.728 -7.876 -8.332 1.00 0.00 156 MET A C 6
ATOM 10379 O O . MET A 1 31 ? 1.023 -6.776 -8.798 1.00 0.00 156 MET A O 6
ATOM 10393 N N . MET A 1 32 ? -0.266 -8.053 -7.469 1.00 0.00 157 MET A N 6
ATOM 10394 C CA . MET A 1 32 ? -1.085 -6.938 -7.008 1.00 0.00 157 MET A CA 6
ATOM 10395 C C . MET A 1 32 ? -0.224 -5.872 -6.338 1.00 0.00 157 MET A C 6
ATOM 10396 O O . MET A 1 32 ? -0.267 -4.700 -6.713 1.00 0.00 157 MET A O 6
ATOM 10410 N N . LEU A 1 33 ? 0.556 -6.286 -5.345 1.00 0.00 158 LEU A N 6
ATOM 10411 C CA . LEU A 1 33 ? 1.427 -5.366 -4.623 1.00 0.00 158 LEU A CA 6
ATOM 10412 C C . LEU A 1 33 ? 2.186 -4.462 -5.589 1.00 0.00 158 LEU A C 6
ATOM 10413 O O . LEU A 1 33 ? 2.238 -3.245 -5.408 1.00 0.00 158 LEU A O 6
ATOM 10429 N N . LEU A 1 34 ? 2.773 -5.065 -6.617 1.00 0.00 159 LEU A N 6
ATOM 10430 C CA . LEU A 1 34 ? 3.528 -4.315 -7.615 1.00 0.00 159 LEU A CA 6
ATOM 10431 C C . LEU A 1 34 ? 2.647 -3.270 -8.292 1.00 0.00 159 LEU A C 6
ATOM 10432 O O . LEU A 1 34 ? 3.054 -2.122 -8.474 1.00 0.00 159 LEU A O 6
ATOM 10448 N N . LYS A 1 35 ? 1.437 -3.674 -8.662 1.00 0.00 160 LYS A N 6
ATOM 10449 C CA . LYS A 1 35 ? 0.495 -2.773 -9.316 1.00 0.00 160 LYS A CA 6
ATOM 10450 C C . LYS A 1 35 ? 0.319 -1.491 -8.508 1.00 0.00 160 LYS A C 6
ATOM 10451 O O . LYS A 1 35 ? 0.490 -0.388 -9.030 1.00 0.00 160 LYS A O 6
ATOM 10470 N N . LEU A 1 36 ? -0.023 -1.643 -7.234 1.00 0.00 161 LEU A N 6
ATOM 10471 C CA . LEU A 1 36 ? -0.221 -0.497 -6.353 1.00 0.00 161 LEU A CA 6
ATOM 10472 C C . LEU A 1 36 ? 1.035 0.367 -6.292 1.00 0.00 161 LEU A C 6
ATOM 10473 O O . LEU A 1 36 ? 0.969 1.585 -6.449 1.00 0.00 161 LEU A O 6
ATOM 10489 N N . GLU A 1 37 ? 2.177 -0.274 -6.065 1.00 0.00 162 GLU A N 6
ATOM 10490 C CA . GLU A 1 37 ? 3.448 0.436 -5.986 1.00 0.00 162 GLU A CA 6
ATOM 10491 C C . GLU A 1 37 ? 3.676 1.285 -7.233 1.00 0.00 162 GLU A C 6
ATOM 10492 O O . GLU A 1 37 ? 4.028 2.461 -7.140 1.00 0.00 162 GLU A O 6
ATOM 10504 N N . GLN A 1 38 ? 3.474 0.680 -8.399 1.00 0.00 163 GLN A N 6
ATOM 10505 C CA . GLN A 1 38 ? 3.659 1.379 -9.665 1.00 0.00 163 GLN A CA 6
ATOM 10506 C C . GLN A 1 38 ? 2.830 2.659 -9.705 1.00 0.00 163 GLN A C 6
ATOM 10507 O O . GLN A 1 38 ? 3.324 3.717 -10.094 1.00 0.00 163 GLN A O 6
ATOM 10521 N N . GLU A 1 39 ? 1.568 2.554 -9.301 1.00 0.00 164 GLU A N 6
ATOM 10522 C CA . GLU A 1 39 ? 0.671 3.704 -9.293 1.00 0.00 164 GLU A CA 6
ATOM 10523 C C . GLU A 1 39 ? 1.145 4.757 -8.295 1.00 0.00 164 GLU A C 6
ATOM 10524 O O . GLU A 1 39 ? 1.124 5.954 -8.583 1.00 0.00 164 GLU A O 6
ATOM 10536 N N . ILE A 1 40 ? 1.571 4.302 -7.122 1.00 0.00 165 ILE A N 6
ATOM 10537 C CA . ILE A 1 40 ? 2.051 5.203 -6.082 1.00 0.00 165 ILE A CA 6
ATOM 10538 C C . ILE A 1 40 ? 3.258 6.002 -6.560 1.00 0.00 165 ILE A C 6
ATOM 10539 O O . ILE A 1 40 ? 3.353 7.207 -6.322 1.00 0.00 165 ILE A O 6
ATOM 10555 N N . LEU A 1 41 ? 4.178 5.324 -7.238 1.00 0.00 166 LEU A N 6
ATOM 10556 C CA . LEU A 1 41 ? 5.380 5.971 -7.753 1.00 0.00 166 LEU A CA 6
ATOM 10557 C C . LEU A 1 41 ? 5.023 7.084 -8.732 1.00 0.00 166 LEU A C 6
ATOM 10558 O O . LEU A 1 41 ? 5.410 8.237 -8.543 1.00 0.00 166 LEU A O 6
ATOM 10574 N N . GLU A 1 42 ? 4.279 6.732 -9.776 1.00 0.00 167 GLU A N 6
ATOM 10575 C CA . GLU A 1 42 ? 3.868 7.703 -10.783 1.00 0.00 167 GLU A CA 6
ATOM 10576 C C . GLU A 1 42 ? 3.133 8.875 -10.141 1.00 0.00 167 GLU A C 6
ATOM 10577 O O . GLU A 1 42 ? 3.170 9.998 -10.645 1.00 0.00 167 GLU A O 6
ATOM 10589 N N . PHE A 1 43 ? 2.464 8.606 -9.024 1.00 0.00 168 PHE A N 6
ATOM 10590 C CA . PHE A 1 43 ? 1.717 9.637 -8.313 1.00 0.00 168 PHE A CA 6
ATOM 10591 C C . PHE A 1 43 ? 2.664 10.608 -7.613 1.00 0.00 168 PHE A C 6
ATOM 10592 O O . PHE A 1 43 ? 2.616 11.816 -7.848 1.00 0.00 168 PHE A O 6
ATOM 10609 N N . ILE A 1 44 ? 3.523 10.072 -6.753 1.00 0.00 169 ILE A N 6
ATOM 10610 C CA . ILE A 1 44 ? 4.480 10.890 -6.019 1.00 0.00 169 ILE A CA 6
ATOM 10611 C C . ILE A 1 44 ? 5.191 11.869 -6.947 1.00 0.00 169 ILE A C 6
ATOM 10612 O O . ILE A 1 44 ? 5.240 13.069 -6.679 1.00 0.00 169 ILE A O 6
ATOM 10628 N N . ASN A 1 45 ? 5.738 11.349 -8.041 1.00 0.00 170 ASN A N 6
ATOM 10629 C CA . ASN A 1 45 ? 6.444 12.179 -9.010 1.00 0.00 170 ASN A CA 6
ATOM 10630 C C . ASN A 1 45 ? 5.510 13.219 -9.620 1.00 0.00 170 ASN A C 6
ATOM 10631 O O . ASN A 1 45 ? 5.828 14.408 -9.658 1.00 0.00 170 ASN A O 6
ATOM 10642 N N . ASP A 1 46 ? 4.356 12.764 -10.096 1.00 0.00 171 ASP A N 6
ATOM 10643 C CA . ASP A 1 46 ? 3.374 13.655 -10.703 1.00 0.00 171 ASP A CA 6
ATOM 10644 C C . ASP A 1 46 ? 2.983 14.770 -9.738 1.00 0.00 171 ASP A C 6
ATOM 10645 O O . ASP A 1 46 ? 2.198 14.558 -8.814 1.00 0.00 171 ASP A O 6
ATOM 10654 N N . ASN A 1 47 ? 3.537 15.957 -9.958 1.00 0.00 172 ASN A N 6
ATOM 10655 C CA . ASN A 1 47 ? 3.247 17.106 -9.107 1.00 0.00 172 ASN A CA 6
ATOM 10656 C C . ASN A 1 47 ? 1.797 17.551 -9.269 1.00 0.00 172 ASN A C 6
ATOM 10657 O O . ASN A 1 47 ? 1.140 17.926 -8.299 1.00 0.00 172 ASN A O 6
ATOM 10668 N N . ASN A 1 48 ? 1.304 17.505 -10.503 1.00 0.00 173 ASN A N 6
ATOM 10669 C CA . ASN A 1 48 ? -0.069 17.903 -10.792 1.00 0.00 173 ASN A CA 6
ATOM 10670 C C . ASN A 1 48 ? -1.034 17.312 -9.769 1.00 0.00 173 ASN A C 6
ATOM 10671 O O . ASN A 1 48 ? -1.952 17.987 -9.305 1.00 0.00 173 ASN A O 6
ATOM 10682 N N . ASN A 1 49 ? -0.819 16.047 -9.423 1.00 0.00 174 ASN A N 6
ATOM 10683 C CA . ASN A 1 49 ? -1.670 15.365 -8.455 1.00 0.00 174 ASN A CA 6
ATOM 10684 C C . ASN A 1 49 ? -1.166 15.591 -7.033 1.00 0.00 174 ASN A C 6
ATOM 10685 O O . ASN A 1 49 ? 0.032 15.494 -6.766 1.00 0.00 174 ASN A O 6
ATOM 10696 N N . GLN A 1 50 ? -2.089 15.893 -6.125 1.00 0.00 175 GLN A N 6
ATOM 10697 C CA . GLN A 1 50 ? -1.737 16.134 -4.730 1.00 0.00 175 GLN A CA 6
ATOM 10698 C C . GLN A 1 50 ? -2.459 15.154 -3.811 1.00 0.00 175 GLN A C 6
ATOM 10699 O O . GLN A 1 50 ? -1.913 14.724 -2.794 1.00 0.00 175 GLN A O 6
ATOM 10713 N N . PHE A 1 51 ? -3.688 14.804 -4.174 1.00 0.00 176 PHE A N 6
ATOM 10714 C CA . PHE A 1 51 ? -4.485 13.876 -3.381 1.00 0.00 176 PHE A CA 6
ATOM 10715 C C . PHE A 1 51 ? -4.859 12.643 -4.199 1.00 0.00 176 PHE A C 6
ATOM 10716 O O . PHE A 1 51 ? -5.081 12.730 -5.407 1.00 0.00 176 PHE A O 6
ATOM 10733 N N . LYS A 1 52 ? -4.926 11.496 -3.532 1.00 0.00 177 LYS A N 6
ATOM 10734 C CA . LYS A 1 52 ? -5.274 10.245 -4.195 1.00 0.00 177 LYS A CA 6
ATOM 10735 C C . LYS A 1 52 ? -6.143 9.374 -3.293 1.00 0.00 177 LYS A C 6
ATOM 10736 O O . LYS A 1 52 ? -5.743 9.017 -2.185 1.00 0.00 177 LYS A O 6
ATOM 10755 N N . LYS A 1 53 ? -7.334 9.035 -3.776 1.00 0.00 178 LYS A N 6
ATOM 10756 C CA . LYS A 1 53 ? -8.259 8.204 -3.015 1.00 0.00 178 LYS A CA 6
ATOM 10757 C C . LYS A 1 53 ? -8.410 6.829 -3.657 1.00 0.00 178 LYS A C 6
ATOM 10758 O O . LYS A 1 53 ? -9.097 6.677 -4.668 1.00 0.00 178 LYS A O 6
ATOM 10777 N N . PHE A 1 54 ? -7.765 5.830 -3.064 1.00 0.00 179 PHE A N 6
ATOM 10778 C CA . PHE A 1 54 ? -7.828 4.467 -3.579 1.00 0.00 179 PHE A CA 6
ATOM 10779 C C . PHE A 1 54 ? -9.234 3.894 -3.430 1.00 0.00 179 PHE A C 6
ATOM 10780 O O . PHE A 1 54 ? -10.002 4.288 -2.552 1.00 0.00 179 PHE A O 6
ATOM 10797 N N . PRO A 1 55 ? -9.580 2.941 -4.308 1.00 0.00 180 PRO A N 6
ATOM 10798 C CA . PRO A 1 55 ? -10.895 2.292 -4.295 1.00 0.00 180 PRO A CA 6
ATOM 10799 C C . PRO A 1 55 ? -11.081 1.383 -3.085 1.00 0.00 180 PRO A C 6
ATOM 10800 O O . PRO A 1 55 ? -10.111 1.001 -2.430 1.00 0.00 180 PRO A O 6
ATOM 10811 N N . GLN A 1 56 ? -12.332 1.039 -2.795 1.00 0.00 181 GLN A N 6
ATOM 10812 C CA . GLN A 1 56 ? -12.643 0.174 -1.664 1.00 0.00 181 GLN A CA 6
ATOM 10813 C C . GLN A 1 56 ? -12.077 -1.225 -1.877 1.00 0.00 181 GLN A C 6
ATOM 10814 O O . GLN A 1 56 ? -12.461 -1.925 -2.813 1.00 0.00 181 GLN A O 6
ATOM 10828 N N . MET A 1 57 ? -11.161 -1.627 -1.001 1.00 0.00 182 MET A N 6
ATOM 10829 C CA . MET A 1 57 ? -10.542 -2.944 -1.093 1.00 0.00 182 MET A CA 6
ATOM 10830 C C . MET A 1 57 ? -10.859 -3.782 0.141 1.00 0.00 182 MET A C 6
ATOM 10831 O O . MET A 1 57 ? -11.508 -3.309 1.075 1.00 0.00 182 MET A O 6
ATOM 10845 N N . THR A 1 58 ? -10.399 -5.029 0.140 1.00 0.00 183 THR A N 6
ATOM 10846 C CA . THR A 1 58 ? -10.635 -5.932 1.259 1.00 0.00 183 THR A CA 6
ATOM 10847 C C . THR A 1 58 ? -9.668 -5.653 2.404 1.00 0.00 183 THR A C 6
ATOM 10848 O O . THR A 1 58 ? -8.694 -4.920 2.242 1.00 0.00 183 THR A O 6
ATOM 10859 N N . SER A 1 59 ? -9.945 -6.244 3.563 1.00 0.00 184 SER A N 6
ATOM 10860 C CA . SER A 1 59 ? -9.101 -6.056 4.737 1.00 0.00 184 SER A CA 6
ATOM 10861 C C . SER A 1 59 ? -7.635 -6.315 4.399 1.00 0.00 184 SER A C 6
ATOM 10862 O O . SER A 1 59 ? -6.787 -5.435 4.550 1.00 0.00 184 SER A O 6
ATOM 10870 N N . TYR A 1 60 ? -7.346 -7.528 3.942 1.00 0.00 185 TYR A N 6
ATOM 10871 C CA . TYR A 1 60 ? -5.983 -7.905 3.586 1.00 0.00 185 TYR A CA 6
ATOM 10872 C C . TYR A 1 60 ? -5.283 -6.774 2.839 1.00 0.00 185 TYR A C 6
ATOM 10873 O O . TYR A 1 60 ? -4.248 -6.271 3.278 1.00 0.00 185 TYR A O 6
ATOM 10891 N N . HIS A 1 61 ? -5.855 -6.378 1.706 1.00 0.00 186 HIS A N 6
ATOM 10892 C CA . HIS A 1 61 ? -5.287 -5.305 0.897 1.00 0.00 186 HIS A CA 6
ATOM 10893 C C . HIS A 1 61 ? -5.027 -4.064 1.746 1.00 0.00 186 HIS A C 6
ATOM 10894 O O . HIS A 1 61 ? -3.918 -3.530 1.757 1.00 0.00 186 HIS A O 6
ATOM 10909 N N . ARG A 1 62 ? -6.055 -3.612 2.455 1.00 0.00 187 ARG A N 6
ATOM 10910 C CA . ARG A 1 62 ? -5.938 -2.433 3.305 1.00 0.00 187 ARG A CA 6
ATOM 10911 C C . ARG A 1 62 ? -4.616 -2.443 4.069 1.00 0.00 187 ARG A C 6
ATOM 10912 O O . ARG A 1 62 ? -3.902 -1.442 4.104 1.00 0.00 187 ARG A O 6
ATOM 10933 N N . MET A 1 63 ? -4.300 -3.581 4.678 1.00 0.00 188 MET A N 6
ATOM 10934 C CA . MET A 1 63 ? -3.064 -3.720 5.440 1.00 0.00 188 MET A CA 6
ATOM 10935 C C . MET A 1 63 ? -1.846 -3.570 4.534 1.00 0.00 188 MET A C 6
ATOM 10936 O O . MET A 1 63 ? -0.978 -2.732 4.779 1.00 0.00 188 MET A O 6
ATOM 10950 N N . LEU A 1 64 ? -1.789 -4.386 3.487 1.00 0.00 189 LEU A N 6
ATOM 10951 C CA . LEU A 1 64 ? -0.677 -4.343 2.544 1.00 0.00 189 LEU A CA 6
ATOM 10952 C C . LEU A 1 64 ? -0.315 -2.903 2.194 1.00 0.00 189 LEU A C 6
ATOM 10953 O O . LEU A 1 64 ? 0.821 -2.470 2.396 1.00 0.00 189 LEU A O 6
ATOM 10969 N N . LEU A 1 65 ? -1.287 -2.165 1.670 1.00 0.00 190 LEU A N 6
ATOM 10970 C CA . LEU A 1 65 ? -1.072 -0.772 1.293 1.00 0.00 190 LEU A CA 6
ATOM 10971 C C . LEU A 1 65 ? -0.480 0.021 2.454 1.00 0.00 190 LEU A C 6
ATOM 10972 O O . LEU A 1 65 ? 0.597 0.605 2.335 1.00 0.00 190 LEU A O 6
ATOM 10988 N N . HIS A 1 66 ? -1.191 0.035 3.577 1.00 0.00 191 HIS A N 6
ATOM 10989 C CA . HIS A 1 66 ? -0.735 0.754 4.761 1.00 0.00 191 HIS A CA 6
ATOM 10990 C C . HIS A 1 66 ? 0.770 0.589 4.951 1.00 0.00 191 HIS A C 6
ATOM 10991 O O . HIS A 1 66 ? 1.464 1.531 5.333 1.00 0.00 191 HIS A O 6
ATOM 11006 N N . ARG A 1 67 ? 1.267 -0.614 4.682 1.00 0.00 192 ARG A N 6
ATOM 11007 C CA . ARG A 1 67 ? 2.689 -0.902 4.825 1.00 0.00 192 ARG A CA 6
ATOM 11008 C C . ARG A 1 67 ? 3.493 -0.239 3.710 1.00 0.00 192 ARG A C 6
ATOM 11009 O O . ARG A 1 67 ? 4.554 0.337 3.953 1.00 0.00 192 ARG A O 6
ATOM 11030 N N . VAL A 1 68 ? 2.981 -0.325 2.486 1.00 0.00 193 VAL A N 6
ATOM 11031 C CA . VAL A 1 68 ? 3.650 0.266 1.334 1.00 0.00 193 VAL A CA 6
ATOM 11032 C C . VAL A 1 68 ? 3.877 1.760 1.537 1.00 0.00 193 VAL A C 6
ATOM 11033 O O . VAL A 1 68 ? 4.981 2.264 1.335 1.00 0.00 193 VAL A O 6
ATOM 11046 N N . ALA A 1 69 ? 2.823 2.463 1.940 1.00 0.00 194 ALA A N 6
ATOM 11047 C CA . ALA A 1 69 ? 2.908 3.900 2.174 1.00 0.00 194 ALA A CA 6
ATOM 11048 C C . ALA A 1 69 ? 3.880 4.216 3.305 1.00 0.00 194 ALA A C 6
ATOM 11049 O O . ALA A 1 69 ? 4.802 5.014 3.139 1.00 0.00 194 ALA A O 6
ATOM 11056 N N . ALA A 1 70 ? 3.668 3.585 4.455 1.00 0.00 195 ALA A N 6
ATOM 11057 C CA . ALA A 1 70 ? 4.527 3.798 5.613 1.00 0.00 195 ALA A CA 6
ATOM 11058 C C . ALA A 1 70 ? 5.998 3.651 5.240 1.00 0.00 195 ALA A C 6
ATOM 11059 O O . ALA A 1 70 ? 6.864 4.309 5.818 1.00 0.00 195 ALA A O 6
ATOM 11066 N N . TYR A 1 71 ? 6.274 2.785 4.272 1.00 0.00 196 TYR A N 6
ATOM 11067 C CA . TYR A 1 71 ? 7.642 2.549 3.824 1.00 0.00 196 TYR A CA 6
ATOM 11068 C C . TYR A 1 71 ? 8.153 3.723 2.994 1.00 0.00 196 TYR A C 6
ATOM 11069 O O . TYR A 1 71 ? 9.254 4.225 3.219 1.00 0.00 196 TYR A O 6
ATOM 11087 N N . PHE A 1 72 ? 7.343 4.156 2.033 1.00 0.00 197 PHE A N 6
ATOM 11088 C CA . PHE A 1 72 ? 7.712 5.270 1.168 1.00 0.00 197 PHE A CA 6
ATOM 11089 C C . PHE A 1 72 ? 7.759 6.577 1.954 1.00 0.00 197 PHE A C 6
ATOM 11090 O O . PHE A 1 72 ? 8.418 7.534 1.550 1.00 0.00 197 PHE A O 6
ATOM 11107 N N . GLY A 1 73 ? 7.054 6.609 3.081 1.00 0.00 198 GLY A N 6
ATOM 11108 C CA . GLY A 1 73 ? 7.028 7.802 3.907 1.00 0.00 198 GLY A CA 6
ATOM 11109 C C . GLY A 1 73 ? 5.808 8.662 3.643 1.00 0.00 198 GLY A C 6
ATOM 11110 O O . GLY A 1 73 ? 5.884 9.890 3.695 1.00 0.00 198 GLY A O 6
ATOM 11114 N N . MET A 1 74 ? 4.682 8.018 3.358 1.00 0.00 199 MET A N 6
ATOM 11115 C CA . MET A 1 74 ? 3.441 8.733 3.085 1.00 0.00 199 MET A CA 6
ATOM 11116 C C . MET A 1 74 ? 2.371 8.378 4.113 1.00 0.00 199 MET A C 6
ATOM 11117 O O . MET A 1 74 ? 2.311 7.246 4.594 1.00 0.00 199 MET A O 6
ATOM 11131 N N . ASP A 1 75 ? 1.530 9.351 4.445 1.00 0.00 200 ASP A N 6
ATOM 11132 C CA . ASP A 1 75 ? 0.462 9.140 5.416 1.00 0.00 200 ASP A CA 6
ATOM 11133 C C . ASP A 1 75 ? -0.862 8.855 4.713 1.00 0.00 200 ASP A C 6
ATOM 11134 O O . ASP A 1 75 ? -1.102 9.328 3.602 1.00 0.00 200 ASP A O 6
ATOM 11143 N N . HIS A 1 76 ? -1.718 8.077 5.369 1.00 0.00 201 HIS A N 6
ATOM 11144 C CA . HIS A 1 76 ? -3.018 7.728 4.807 1.00 0.00 201 HIS A CA 6
ATOM 11145 C C . HIS A 1 76 ? -4.147 8.184 5.726 1.00 0.00 201 HIS A C 6
ATOM 11146 O O . HIS A 1 76 ? -3.932 8.438 6.910 1.00 0.00 201 HIS A O 6
ATOM 11161 N N . ASN A 1 77 ? -5.351 8.286 5.171 1.00 0.00 202 ASN A N 6
ATOM 11162 C CA . ASN A 1 77 ? -6.514 8.713 5.941 1.00 0.00 202 ASN A CA 6
ATOM 11163 C C . ASN A 1 77 ? -7.700 7.787 5.693 1.00 0.00 202 ASN A C 6
ATOM 11164 O O . ASN A 1 77 ? -7.730 7.048 4.709 1.00 0.00 202 ASN A O 6
ATOM 11175 N N . VAL A 1 78 ? -8.677 7.832 6.593 1.00 0.00 203 VAL A N 6
ATOM 11176 C CA . VAL A 1 78 ? -9.867 6.998 6.472 1.00 0.00 203 VAL A CA 6
ATOM 11177 C C . VAL A 1 78 ? -11.065 7.815 6.001 1.00 0.00 203 VAL A C 6
ATOM 11178 O O . VAL A 1 78 ? -11.205 8.988 6.348 1.00 0.00 203 VAL A O 6
ATOM 11191 N N . ASP A 1 79 ? -11.927 7.188 5.208 1.00 0.00 204 ASP A N 6
ATOM 11192 C CA . ASP A 1 79 ? -13.115 7.856 4.689 1.00 0.00 204 ASP A CA 6
ATOM 11193 C C . ASP A 1 79 ? -14.325 7.579 5.576 1.00 0.00 204 ASP A C 6
ATOM 11194 O O . ASP A 1 79 ? -14.271 6.733 6.468 1.00 0.00 204 ASP A O 6
ATOM 11203 N N . GLN A 1 80 ? -15.414 8.297 5.323 1.00 0.00 205 GLN A N 6
ATOM 11204 C CA . GLN A 1 80 ? -16.637 8.128 6.100 1.00 0.00 205 GLN A CA 6
ATOM 11205 C C . GLN A 1 80 ? -16.855 6.662 6.460 1.00 0.00 205 GLN A C 6
ATOM 11206 O O . GLN A 1 80 ? -17.075 6.323 7.623 1.00 0.00 205 GLN A O 6
ATOM 11220 N N . THR A 1 81 ? -16.794 5.795 5.454 1.00 0.00 206 THR A N 6
ATOM 11221 C CA . THR A 1 81 ? -16.986 4.366 5.663 1.00 0.00 206 THR A CA 6
ATOM 11222 C C . THR A 1 81 ? -15.733 3.722 6.244 1.00 0.00 206 THR A C 6
ATOM 11223 O O . THR A 1 81 ? -15.814 2.783 7.034 1.00 0.00 206 THR A O 6
ATOM 11234 N N . GLY A 1 82 ? -14.572 4.234 5.846 1.00 0.00 207 GLY A N 6
ATOM 11235 C CA . GLY A 1 82 ? -13.317 3.695 6.337 1.00 0.00 207 GLY A CA 6
ATOM 11236 C C . GLY A 1 82 ? -12.788 2.572 5.468 1.00 0.00 207 GLY A C 6
ATOM 11237 O O . GLY A 1 82 ? -11.617 2.203 5.560 1.00 0.00 207 GLY A O 6
ATOM 11241 N N . LYS A 1 83 ? -13.653 2.023 4.622 1.00 0.00 208 LYS A N 6
ATOM 11242 C CA . LYS A 1 83 ? -13.268 0.934 3.732 1.00 0.00 208 LYS A CA 6
ATOM 11243 C C . LYS A 1 83 ? -11.983 1.272 2.983 1.00 0.00 208 LYS A C 6
ATOM 11244 O O . LYS A 1 83 ? -10.996 0.542 3.065 1.00 0.00 208 LYS A O 6
ATOM 11263 N N . ALA A 1 84 ? -12.003 2.383 2.254 1.00 0.00 209 ALA A N 6
ATOM 11264 C CA . ALA A 1 84 ? -10.838 2.819 1.494 1.00 0.00 209 ALA A CA 6
ATOM 11265 C C . ALA A 1 84 ? -10.076 3.912 2.235 1.00 0.00 209 ALA A C 6
ATOM 11266 O O . ALA A 1 84 ? -10.620 4.568 3.124 1.00 0.00 209 ALA A O 6
ATOM 11273 N N . VAL A 1 85 ? -8.814 4.103 1.864 1.00 0.00 210 VAL A N 6
ATOM 11274 C CA . VAL A 1 85 ? -7.977 5.117 2.494 1.00 0.00 210 VAL A CA 6
ATOM 11275 C C . VAL A 1 85 ? -7.535 6.170 1.484 1.00 0.00 210 VAL A C 6
ATOM 11276 O O . VAL A 1 85 ? -7.448 5.897 0.286 1.00 0.00 210 VAL A O 6
ATOM 11289 N N . ILE A 1 86 ? -7.257 7.373 1.974 1.00 0.00 211 ILE A N 6
ATOM 11290 C CA . ILE A 1 86 ? -6.822 8.466 1.114 1.00 0.00 211 ILE A CA 6
ATOM 11291 C C . ILE A 1 86 ? -5.424 8.943 1.495 1.00 0.00 211 ILE A C 6
ATOM 11292 O O . ILE A 1 86 ? -5.146 9.210 2.664 1.00 0.00 211 ILE A O 6
ATOM 11308 N N . ILE A 1 87 ? -4.550 9.050 0.500 1.00 0.00 212 ILE A N 6
ATOM 11309 C CA . ILE A 1 87 ? -3.182 9.497 0.731 1.00 0.00 212 ILE A CA 6
ATOM 11310 C C . ILE A 1 87 ? -2.908 10.817 0.017 1.00 0.00 212 ILE A C 6
ATOM 11311 O O . ILE A 1 87 ? -3.522 11.121 -1.004 1.00 0.00 212 ILE A O 6
ATOM 11327 N N . ASN A 1 88 ? -1.980 11.596 0.562 1.00 0.00 213 ASN A N 6
ATOM 11328 C CA . ASN A 1 88 ? -1.622 12.883 -0.023 1.00 0.00 213 ASN A CA 6
ATOM 11329 C C . ASN A 1 88 ? -0.125 12.955 -0.306 1.00 0.00 213 ASN A C 6
ATOM 11330 O O . ASN A 1 88 ? 0.625 12.035 0.020 1.00 0.00 213 ASN A O 6
ATOM 11341 N N . LYS A 1 89 ? 0.305 14.056 -0.913 1.00 0.00 214 LYS A N 6
ATOM 11342 C CA . LYS A 1 89 ? 1.712 14.251 -1.239 1.00 0.00 214 LYS A CA 6
ATOM 11343 C C . LYS A 1 89 ? 2.420 15.042 -0.143 1.00 0.00 214 LYS A C 6
ATOM 11344 O O . LYS A 1 89 ? 2.129 16.219 0.074 1.00 0.00 214 LYS A O 6
ATOM 11363 N N . THR A 1 90 ? 3.351 14.389 0.545 1.00 0.00 215 THR A N 6
ATOM 11364 C CA . THR A 1 90 ? 4.100 15.031 1.618 1.00 0.00 215 THR A CA 6
ATOM 11365 C C . THR A 1 90 ? 5.601 14.954 1.363 1.00 0.00 215 THR A C 6
ATOM 11366 O O . THR A 1 90 ? 6.118 13.915 0.953 1.00 0.00 215 THR A O 6
ATOM 11377 N N . SER A 1 91 ? 6.295 16.061 1.609 1.00 0.00 216 SER A N 6
ATOM 11378 C CA . SER A 1 91 ? 7.738 16.119 1.403 1.00 0.00 216 SER A CA 6
ATOM 11379 C C . SER A 1 91 ? 8.426 14.915 2.038 1.00 0.00 216 SER A C 6
ATOM 11380 O O . SER A 1 91 ? 9.240 14.246 1.404 1.00 0.00 216 SER A O 6
ATOM 11388 N N . ASN A 1 92 ? 8.093 14.647 3.296 1.00 0.00 217 ASN A N 6
ATOM 11389 C CA . ASN A 1 92 ? 8.679 13.524 4.019 1.00 0.00 217 ASN A CA 6
ATOM 11390 C C . ASN A 1 92 ? 8.741 12.281 3.137 1.00 0.00 217 ASN A C 6
ATOM 11391 O O . ASN A 1 92 ? 9.662 11.471 3.249 1.00 0.00 217 ASN A O 6
ATOM 11402 N N . THR A 1 93 ? 7.755 12.137 2.257 1.00 0.00 218 THR A N 6
ATOM 11403 C CA . THR A 1 93 ? 7.696 10.994 1.355 1.00 0.00 218 THR A CA 6
ATOM 11404 C C . THR A 1 93 ? 8.841 11.028 0.349 1.00 0.00 218 THR A C 6
ATOM 11405 O O . THR A 1 93 ? 8.971 11.976 -0.425 1.00 0.00 218 THR A O 6
ATOM 11416 N N . ARG A 1 94 ? 9.668 9.988 0.365 1.00 0.00 219 ARG A N 6
ATOM 11417 C CA . ARG A 1 94 ? 10.803 9.899 -0.546 1.00 0.00 219 ARG A CA 6
ATOM 11418 C C . ARG A 1 94 ? 10.958 8.480 -1.086 1.00 0.00 219 ARG A C 6
ATOM 11419 O O . ARG A 1 94 ? 10.320 7.547 -0.597 1.00 0.00 219 ARG A O 6
ATOM 11440 N N . ILE A 1 95 ? 11.807 8.327 -2.096 1.00 0.00 220 ILE A N 6
ATOM 11441 C CA . ILE A 1 95 ? 12.046 7.022 -2.701 1.00 0.00 220 ILE A CA 6
ATOM 11442 C C . ILE A 1 95 ? 12.842 6.120 -1.765 1.00 0.00 220 ILE A C 6
ATOM 11443 O O . ILE A 1 95 ? 13.794 6.547 -1.111 1.00 0.00 220 ILE A O 6
ATOM 11459 N N . PRO A 1 96 ? 12.447 4.839 -1.699 1.00 0.00 221 PRO A N 6
ATOM 11460 C CA . PRO A 1 96 ? 13.112 3.848 -0.848 1.00 0.00 221 PRO A CA 6
ATOM 11461 C C . PRO A 1 96 ? 14.507 3.494 -1.352 1.00 0.00 221 PRO A C 6
ATOM 11462 O O . PRO A 1 96 ? 14.951 4.000 -2.382 1.00 0.00 221 PRO A O 6
ATOM 11473 N N . GLU A 1 97 ? 15.192 2.622 -0.619 1.00 0.00 222 GLU A N 6
ATOM 11474 C CA . GLU A 1 97 ? 16.537 2.201 -0.993 1.00 0.00 222 GLU A CA 6
ATOM 11475 C C . GLU A 1 97 ? 16.496 1.232 -2.171 1.00 0.00 222 GLU A C 6
ATOM 11476 O O . GLU A 1 97 ? 17.287 1.344 -3.107 1.00 0.00 222 GLU A O 6
ATOM 11488 N N . GLN A 1 98 ? 15.569 0.281 -2.115 1.00 0.00 223 GLN A N 6
ATOM 11489 C CA . GLN A 1 98 ? 15.426 -0.709 -3.177 1.00 0.00 223 GLN A CA 6
ATOM 11490 C C . GLN A 1 98 ? 13.956 -0.941 -3.509 1.00 0.00 223 GLN A C 6
ATOM 11491 O O . GLN A 1 98 ? 13.096 -0.895 -2.630 1.00 0.00 223 GLN A O 6
ATOM 11505 N N . ARG A 1 99 ? 13.675 -1.189 -4.784 1.00 0.00 224 ARG A N 6
ATOM 11506 C CA . ARG A 1 99 ? 12.309 -1.427 -5.234 1.00 0.00 224 ARG A CA 6
ATOM 11507 C C . ARG A 1 99 ? 11.863 -2.846 -4.892 1.00 0.00 224 ARG A C 6
ATOM 11508 O O . ARG A 1 99 ? 12.594 -3.599 -4.248 1.00 0.00 224 ARG A O 6
ATOM 11529 N N . PHE A 1 100 ? 10.660 -3.204 -5.329 1.00 0.00 225 PHE A N 6
ATOM 11530 C CA . PHE A 1 100 ? 10.116 -4.532 -5.068 1.00 0.00 225 PHE A CA 6
ATOM 11531 C C . PHE A 1 100 ? 10.747 -5.568 -5.994 1.00 0.00 225 PHE A C 6
ATOM 11532 O O . PHE A 1 100 ? 11.002 -6.703 -5.590 1.00 0.00 225 PHE A O 6
ATOM 11549 N N . SER A 1 101 ? 10.995 -5.170 -7.237 1.00 0.00 226 SER A N 6
ATOM 11550 C CA . SER A 1 101 ? 11.592 -6.065 -8.222 1.00 0.00 226 SER A CA 6
ATOM 11551 C C . SER A 1 101 ? 13.067 -6.304 -7.915 1.00 0.00 226 SER A C 6
ATOM 11552 O O . SER A 1 101 ? 13.628 -7.336 -8.280 1.00 0.00 226 SER A O 6
ATOM 11560 N N . GLU A 1 102 ? 13.689 -5.340 -7.243 1.00 0.00 227 GLU A N 6
ATOM 11561 C CA . GLU A 1 102 ? 15.100 -5.445 -6.888 1.00 0.00 227 GLU A CA 6
ATOM 11562 C C . GLU A 1 102 ? 15.322 -6.557 -5.867 1.00 0.00 227 GLU A C 6
ATOM 11563 O O . GLU A 1 102 ? 16.448 -7.014 -5.666 1.00 0.00 227 GLU A O 6
ATOM 11575 N N . HIS A 1 103 ? 14.241 -6.988 -5.224 1.00 0.00 228 HIS A N 6
ATOM 11576 C CA . HIS A 1 103 ? 14.318 -8.046 -4.223 1.00 0.00 228 HIS A CA 6
ATOM 11577 C C . HIS A 1 103 ? 14.287 -9.421 -4.883 1.00 0.00 228 HIS A C 6
ATOM 11578 O O . HIS A 1 103 ? 14.791 -10.398 -4.328 1.00 0.00 228 HIS A O 6
ATOM 11593 N N . ILE A 1 104 ? 13.692 -9.489 -6.069 1.00 0.00 229 ILE A N 6
ATOM 11594 C CA . ILE A 1 104 ? 13.595 -10.744 -6.804 1.00 0.00 229 ILE A CA 6
ATOM 11595 C C . ILE A 1 104 ? 14.219 -10.619 -8.190 1.00 0.00 229 ILE A C 6
ATOM 11596 O O . ILE A 1 104 ? 13.841 -11.332 -9.120 1.00 0.00 229 ILE A O 6
ATOM 11612 N N . LYS A 1 105 ? 15.178 -9.709 -8.321 1.00 0.00 230 LYS A N 6
ATOM 11613 C CA . LYS A 1 105 ? 15.857 -9.491 -9.593 1.00 0.00 230 LYS A CA 6
ATOM 11614 C C . LYS A 1 105 ? 16.471 -10.787 -10.111 1.00 0.00 230 LYS A C 6
ATOM 11615 O O . LYS A 1 105 ? 17.442 -11.294 -9.549 1.00 0.00 230 LYS A O 6
ATOM 11634 N N . ASP A 1 106 ? 15.900 -11.318 -11.186 1.00 0.00 231 ASP A N 6
ATOM 11635 C CA . ASP A 1 106 ? 16.392 -12.555 -11.782 1.00 0.00 231 ASP A CA 6
ATOM 11636 C C . ASP A 1 106 ? 17.632 -12.293 -12.631 1.00 0.00 231 ASP A C 6
ATOM 11637 O O . ASP A 1 106 ? 17.975 -11.143 -12.906 1.00 0.00 231 ASP A O 6
ATOM 11646 N N . GLU A 1 107 ? 18.300 -13.366 -13.042 1.00 0.00 232 GLU A N 6
ATOM 11647 C CA . GLU A 1 107 ? 19.502 -13.251 -13.858 1.00 0.00 232 GLU A CA 6
ATOM 11648 C C . GLU A 1 107 ? 19.150 -12.883 -15.297 1.00 0.00 232 GLU A C 6
ATOM 11649 O O . GLU A 1 107 ? 19.662 -11.905 -15.843 1.00 0.00 232 GLU A O 6
ATOM 11661 N N . LYS A 1 108 ? 18.273 -13.673 -15.906 1.00 0.00 233 LYS A N 6
ATOM 11662 C CA . LYS A 1 108 ? 17.851 -13.432 -17.281 1.00 0.00 233 LYS A CA 6
ATOM 11663 C C . LYS A 1 108 ? 16.491 -12.743 -17.319 1.00 0.00 233 LYS A C 6
ATOM 11664 O O . LYS A 1 108 ? 15.520 -13.232 -16.743 1.00 0.00 233 LYS A O 6
ATOM 11683 N N . ASN A 1 109 ? 16.429 -11.604 -18.002 1.00 0.00 234 ASN A N 6
ATOM 11684 C CA . ASN A 1 109 ? 15.187 -10.848 -18.116 1.00 0.00 234 ASN A CA 6
ATOM 11685 C C . ASN A 1 109 ? 15.360 -9.656 -19.053 1.00 0.00 234 ASN A C 6
ATOM 11686 O O . ASN A 1 109 ? 16.225 -8.806 -18.842 1.00 0.00 234 ASN A O 6
ATOM 11697 N N . THR A 1 110 ? 14.530 -9.601 -20.090 1.00 0.00 235 THR A N 6
ATOM 11698 C CA . THR A 1 110 ? 14.591 -8.515 -21.061 1.00 0.00 235 THR A CA 6
ATOM 11699 C C . THR A 1 110 ? 13.307 -7.694 -21.047 1.00 0.00 235 THR A C 6
ATOM 11700 O O . THR A 1 110 ? 12.216 -8.233 -20.863 1.00 0.00 235 THR A O 6
ATOM 11711 N N . GLU A 1 111 ? 13.444 -6.386 -21.245 1.00 0.00 236 GLU A N 6
ATOM 11712 C CA . GLU A 1 111 ? 12.293 -5.491 -21.255 1.00 0.00 236 GLU A CA 6
ATOM 11713 C C . GLU A 1 111 ? 12.412 -4.464 -22.378 1.00 0.00 236 GLU A C 6
ATOM 11714 O O . GLU A 1 111 ? 13.366 -3.688 -22.425 1.00 0.00 236 GLU A O 6
ATOM 11726 N N . PHE A 1 112 ? 11.436 -4.467 -23.281 1.00 0.00 237 PHE A N 6
ATOM 11727 C CA . PHE A 1 112 ? 11.432 -3.538 -24.404 1.00 0.00 237 PHE A CA 6
ATOM 11728 C C . PHE A 1 112 ? 10.128 -3.642 -25.190 1.00 0.00 237 PHE A C 6
ATOM 11729 O O . PHE A 1 112 ? 9.726 -4.729 -25.603 1.00 0.00 237 PHE A O 6
ATOM 11746 N N . GLN A 1 113 ? 9.474 -2.502 -25.392 1.00 0.00 238 GLN A N 6
ATOM 11747 C CA . GLN A 1 113 ? 8.215 -2.465 -26.127 1.00 0.00 238 GLN A CA 6
ATOM 11748 C C . GLN A 1 113 ? 7.096 -3.122 -25.325 1.00 0.00 238 GLN A C 6
ATOM 11749 O O . GLN A 1 113 ? 6.132 -3.634 -25.892 1.00 0.00 238 GLN A O 6
ATOM 11763 N N . GLN A 1 114 ? 7.233 -3.103 -24.003 1.00 0.00 239 GLN A N 6
ATOM 11764 C CA . GLN A 1 114 ? 6.234 -3.698 -23.123 1.00 0.00 239 GLN A CA 6
ATOM 11765 C C . GLN A 1 114 ? 5.106 -2.712 -22.836 1.00 0.00 239 GLN A C 6
ATOM 11766 O O . GLN A 1 114 ? 5.095 -2.052 -21.797 1.00 0.00 239 GLN A O 6
ATOM 11780 N N . ARG A 1 115 ? 4.158 -2.618 -23.763 1.00 0.00 240 ARG A N 6
ATOM 11781 C CA . ARG A 1 115 ? 3.027 -1.712 -23.610 1.00 0.00 240 ARG A CA 6
ATOM 11782 C C . ARG A 1 115 ? 3.479 -0.368 -23.048 1.00 0.00 240 ARG A C 6
ATOM 11783 O O . ARG A 1 115 ? 2.872 0.164 -22.118 1.00 0.00 240 ARG A O 6
ATOM 11804 N N . PHE A 1 116 ? 4.548 0.177 -23.619 1.00 0.00 241 PHE A N 6
ATOM 11805 C CA . PHE A 1 116 ? 5.083 1.459 -23.175 1.00 0.00 241 PHE A CA 6
ATOM 11806 C C . PHE A 1 116 ? 4.188 2.608 -23.629 1.00 0.00 241 PHE A C 6
ATOM 11807 O O . PHE A 1 116 ? 4.406 3.197 -24.688 1.00 0.00 241 PHE A O 6
ATOM 11824 N N . ILE A 1 117 ? 3.182 2.921 -22.820 1.00 0.00 242 ILE A N 6
ATOM 11825 C CA . ILE A 1 117 ? 2.254 4.000 -23.138 1.00 0.00 242 ILE A CA 6
ATOM 11826 C C . ILE A 1 117 ? 1.295 4.258 -21.981 1.00 0.00 242 ILE A C 6
ATOM 11827 O O . ILE A 1 117 ? 0.828 3.325 -21.327 1.00 0.00 242 ILE A O 6
ATOM 11843 N N . LEU A 1 118 ? 1.003 5.531 -21.735 1.00 0.00 243 LEU A N 6
ATOM 11844 C CA . LEU A 1 118 ? 0.096 5.913 -20.658 1.00 0.00 243 LEU A CA 6
ATOM 11845 C C . LEU A 1 118 ? -0.326 7.373 -20.794 1.00 0.00 243 LEU A C 6
ATOM 11846 O O . LEU A 1 118 ? 0.154 8.089 -21.673 1.00 0.00 243 LEU A O 6
ATOM 11862 N N . SER A 1 119 ? -1.225 7.808 -19.917 1.00 0.00 244 SER A N 6
ATOM 11863 C CA . SER A 1 119 ? -1.712 9.182 -19.940 1.00 0.00 244 SER A CA 6
ATOM 11864 C C . SER A 1 119 ? -1.525 9.847 -18.580 1.00 0.00 244 SER A C 6
ATOM 11865 O O . SER A 1 119 ? -1.640 9.202 -17.539 1.00 0.00 244 SER A O 6
ATOM 11873 N N . GLY A 1 120 ? -1.235 11.145 -18.598 1.00 0.00 245 GLY A N 6
ATOM 11874 C CA . GLY A 1 120 ? -1.036 11.878 -17.361 1.00 0.00 245 GLY A CA 6
ATOM 11875 C C . GLY A 1 120 ? -1.797 13.188 -17.335 1.00 0.00 245 GLY A C 6
ATOM 11876 O O . GLY A 1 120 ? -1.250 14.255 -17.616 1.00 0.00 245 GLY A O 6
ATOM 11880 N N . PRO A 1 121 ? -3.092 13.118 -16.991 1.00 0.00 246 PRO A N 6
ATOM 11881 C CA . PRO A 1 121 ? -3.958 14.298 -16.922 1.00 0.00 246 PRO A CA 6
ATOM 11882 C C . PRO A 1 121 ? -3.598 15.214 -15.757 1.00 0.00 246 PRO A C 6
ATOM 11883 O O . PRO A 1 121 ? -2.545 15.062 -15.139 1.00 0.00 246 PRO A O 6
ATOM 11894 N N . SER A 1 122 ? -4.480 16.164 -15.463 1.00 0.00 247 SER A N 6
ATOM 11895 C CA . SER A 1 122 ? -4.253 17.107 -14.374 1.00 0.00 247 SER A CA 6
ATOM 11896 C C . SER A 1 122 ? -5.363 17.010 -13.332 1.00 0.00 247 SER A C 6
ATOM 11897 O O . SER A 1 122 ? -5.899 18.024 -12.884 1.00 0.00 247 SER A O 6
ATOM 11905 N N . SER A 1 123 ? -5.704 15.783 -12.951 1.00 0.00 248 SER A N 6
ATOM 11906 C CA . SER A 1 123 ? -6.753 15.553 -11.965 1.00 0.00 248 SER A CA 6
ATOM 11907 C C . SER A 1 123 ? -6.436 16.271 -10.656 1.00 0.00 248 SER A C 6
ATOM 11908 O O . SER A 1 123 ? -5.364 16.091 -10.080 1.00 0.00 248 SER A O 6
ATOM 11916 N N . GLY A 1 124 ? -7.378 17.086 -10.193 1.00 0.00 249 GLY A N 6
ATOM 11917 C CA . GLY A 1 124 ? -7.181 17.820 -8.956 1.00 0.00 249 GLY A CA 6
ATOM 11918 C C . GLY A 1 124 ? -8.403 18.624 -8.558 1.00 0.00 249 GLY A C 6
ATOM 11919 O O . GLY A 1 124 ? -8.310 19.550 -7.753 1.00 0.00 249 GLY A O 6
ATOM 11923 N N . GLY A 1 1 ? 10.961 33.520 3.199 1.00 0.00 126 GLY A N 7
ATOM 11924 C CA . GLY A 1 1 ? 10.562 32.136 3.027 1.00 0.00 126 GLY A CA 7
ATOM 11925 C C . GLY A 1 1 ? 11.579 31.165 3.592 1.00 0.00 126 GLY A C 7
ATOM 11926 O O . GLY A 1 1 ? 12.231 30.434 2.846 1.00 0.00 126 GLY A O 7
ATOM 11930 N N . SER A 1 2 ? 11.716 31.157 4.914 1.00 0.00 127 SER A N 7
ATOM 11931 C CA . SER A 1 2 ? 12.666 30.272 5.579 1.00 0.00 127 SER A CA 7
ATOM 11932 C C . SER A 1 2 ? 12.088 28.868 5.727 1.00 0.00 127 SER A C 7
ATOM 11933 O O . SER A 1 2 ? 10.872 28.677 5.689 1.00 0.00 127 SER A O 7
ATOM 11941 N N . SER A 1 3 ? 12.969 27.887 5.895 1.00 0.00 128 SER A N 7
ATOM 11942 C CA . SER A 1 3 ? 12.548 26.498 6.045 1.00 0.00 128 SER A CA 7
ATOM 11943 C C . SER A 1 3 ? 11.885 26.275 7.400 1.00 0.00 128 SER A C 7
ATOM 11944 O O . SER A 1 3 ? 11.848 27.172 8.241 1.00 0.00 128 SER A O 7
ATOM 11952 N N . GLY A 1 4 ? 11.361 25.070 7.604 1.00 0.00 129 GLY A N 7
ATOM 11953 C CA . GLY A 1 4 ? 10.705 24.749 8.859 1.00 0.00 129 GLY A CA 7
ATOM 11954 C C . GLY A 1 4 ? 10.732 23.265 9.164 1.00 0.00 129 GLY A C 7
ATOM 11955 O O . GLY A 1 4 ? 11.182 22.464 8.344 1.00 0.00 129 GLY A O 7
ATOM 11959 N N . SER A 1 5 ? 10.251 22.896 10.347 1.00 0.00 130 SER A N 7
ATOM 11960 C CA . SER A 1 5 ? 10.227 21.498 10.760 1.00 0.00 130 SER A CA 7
ATOM 11961 C C . SER A 1 5 ? 8.917 21.163 11.467 1.00 0.00 130 SER A C 7
ATOM 11962 O O . SER A 1 5 ? 8.174 22.055 11.876 1.00 0.00 130 SER A O 7
ATOM 11970 N N . SER A 1 6 ? 8.641 19.870 11.606 1.00 0.00 131 SER A N 7
ATOM 11971 C CA . SER A 1 6 ? 7.419 19.416 12.259 1.00 0.00 131 SER A CA 7
ATOM 11972 C C . SER A 1 6 ? 7.698 18.216 13.160 1.00 0.00 131 SER A C 7
ATOM 11973 O O . SER A 1 6 ? 8.804 17.676 13.169 1.00 0.00 131 SER A O 7
ATOM 11981 N N . GLY A 1 7 ? 6.686 17.804 13.918 1.00 0.00 132 GLY A N 7
ATOM 11982 C CA . GLY A 1 7 ? 6.842 16.672 14.812 1.00 0.00 132 GLY A CA 7
ATOM 11983 C C . GLY A 1 7 ? 6.115 15.438 14.317 1.00 0.00 132 GLY A C 7
ATOM 11984 O O . GLY A 1 7 ? 5.180 14.958 14.959 1.00 0.00 132 GLY A O 7
ATOM 11988 N N . THR A 1 8 ? 6.542 14.922 13.168 1.00 0.00 133 THR A N 7
ATOM 11989 C CA . THR A 1 8 ? 5.923 13.738 12.585 1.00 0.00 133 THR A CA 7
ATOM 11990 C C . THR A 1 8 ? 6.975 12.792 12.016 1.00 0.00 133 THR A C 7
ATOM 11991 O O . THR A 1 8 ? 8.086 13.208 11.690 1.00 0.00 133 THR A O 7
ATOM 12002 N N . ASP A 1 9 ? 6.616 11.518 11.899 1.00 0.00 134 ASP A N 7
ATOM 12003 C CA . ASP A 1 9 ? 7.529 10.513 11.368 1.00 0.00 134 ASP A CA 7
ATOM 12004 C C . ASP A 1 9 ? 6.760 9.301 10.850 1.00 0.00 134 ASP A C 7
ATOM 12005 O O . ASP A 1 9 ? 5.597 9.097 11.196 1.00 0.00 134 ASP A O 7
ATOM 12014 N N . SER A 1 10 ? 7.419 8.499 10.019 1.00 0.00 135 SER A N 7
ATOM 12015 C CA . SER A 1 10 ? 6.796 7.310 9.450 1.00 0.00 135 SER A CA 7
ATOM 12016 C C . SER A 1 10 ? 6.735 6.184 10.478 1.00 0.00 135 SER A C 7
ATOM 12017 O O . SER A 1 10 ? 7.760 5.614 10.855 1.00 0.00 135 SER A O 7
ATOM 12025 N N . THR A 1 11 ? 5.525 5.868 10.930 1.00 0.00 136 THR A N 7
ATOM 12026 C CA . THR A 1 11 ? 5.328 4.812 11.915 1.00 0.00 136 THR A CA 7
ATOM 12027 C C . THR A 1 11 ? 5.453 3.434 11.275 1.00 0.00 136 THR A C 7
ATOM 12028 O O . THR A 1 11 ? 4.570 2.999 10.537 1.00 0.00 136 THR A O 7
ATOM 12039 N N . GLY A 1 12 ? 6.555 2.750 11.565 1.00 0.00 137 GLY A N 7
ATOM 12040 C CA . GLY A 1 12 ? 6.775 1.427 11.010 1.00 0.00 137 GLY A CA 7
ATOM 12041 C C . GLY A 1 12 ? 7.938 0.709 11.665 1.00 0.00 137 GLY A C 7
ATOM 12042 O O . GLY A 1 12 ? 9.029 1.266 11.790 1.00 0.00 137 GLY A O 7
ATOM 12046 N N . ILE A 1 13 ? 7.705 -0.529 12.087 1.00 0.00 138 ILE A N 7
ATOM 12047 C CA . ILE A 1 13 ? 8.742 -1.324 12.733 1.00 0.00 138 ILE A CA 7
ATOM 12048 C C . ILE A 1 13 ? 9.222 -2.448 11.822 1.00 0.00 138 ILE A C 7
ATOM 12049 O O . ILE A 1 13 ? 8.420 -3.226 11.304 1.00 0.00 138 ILE A O 7
ATOM 12065 N N . ASP A 1 14 ? 10.534 -2.528 11.631 1.00 0.00 139 ASP A N 7
ATOM 12066 C CA . ASP A 1 14 ? 11.122 -3.560 10.785 1.00 0.00 139 ASP A CA 7
ATOM 12067 C C . ASP A 1 14 ? 10.233 -3.844 9.578 1.00 0.00 139 ASP A C 7
ATOM 12068 O O . ASP A 1 14 ? 10.043 -4.998 9.191 1.00 0.00 139 ASP A O 7
ATOM 12077 N N . LEU A 1 15 ? 9.689 -2.785 8.988 1.00 0.00 140 LEU A N 7
ATOM 12078 C CA . LEU A 1 15 ? 8.819 -2.920 7.825 1.00 0.00 140 LEU A CA 7
ATOM 12079 C C . LEU A 1 15 ? 9.467 -3.797 6.758 1.00 0.00 140 LEU A C 7
ATOM 12080 O O . LEU A 1 15 ? 8.937 -4.849 6.398 1.00 0.00 140 LEU A O 7
ATOM 12096 N N . HIS A 1 16 ? 10.618 -3.359 6.258 1.00 0.00 141 HIS A N 7
ATOM 12097 C CA . HIS A 1 16 ? 11.341 -4.105 5.235 1.00 0.00 141 HIS A CA 7
ATOM 12098 C C . HIS A 1 16 ? 11.224 -5.608 5.474 1.00 0.00 141 HIS A C 7
ATOM 12099 O O . HIS A 1 16 ? 10.852 -6.361 4.575 1.00 0.00 141 HIS A O 7
ATOM 12114 N N . GLU A 1 17 ? 11.545 -6.035 6.691 1.00 0.00 142 GLU A N 7
ATOM 12115 C CA . GLU A 1 17 ? 11.477 -7.448 7.046 1.00 0.00 142 GLU A CA 7
ATOM 12116 C C . GLU A 1 17 ? 10.176 -8.072 6.549 1.00 0.00 142 GLU A C 7
ATOM 12117 O O . GLU A 1 17 ? 10.189 -9.069 5.827 1.00 0.00 142 GLU A O 7
ATOM 12129 N N . PHE A 1 18 ? 9.054 -7.478 6.943 1.00 0.00 143 PHE A N 7
ATOM 12130 C CA . PHE A 1 18 ? 7.744 -7.976 6.540 1.00 0.00 143 PHE A CA 7
ATOM 12131 C C . PHE A 1 18 ? 7.633 -8.047 5.020 1.00 0.00 143 PHE A C 7
ATOM 12132 O O . PHE A 1 18 ? 7.407 -9.116 4.451 1.00 0.00 143 PHE A O 7
ATOM 12149 N N . LEU A 1 19 ? 7.794 -6.901 4.367 1.00 0.00 144 LEU A N 7
ATOM 12150 C CA . LEU A 1 19 ? 7.712 -6.831 2.912 1.00 0.00 144 LEU A CA 7
ATOM 12151 C C . LEU A 1 19 ? 8.461 -7.994 2.268 1.00 0.00 144 LEU A C 7
ATOM 12152 O O . LEU A 1 19 ? 7.876 -8.796 1.541 1.00 0.00 144 LEU A O 7
ATOM 12168 N N . VAL A 1 20 ? 9.759 -8.079 2.542 1.00 0.00 145 VAL A N 7
ATOM 12169 C CA . VAL A 1 20 ? 10.588 -9.145 1.993 1.00 0.00 145 VAL A CA 7
ATOM 12170 C C . VAL A 1 20 ? 9.979 -10.515 2.273 1.00 0.00 145 VAL A C 7
ATOM 12171 O O . VAL A 1 20 ? 10.059 -11.422 1.447 1.00 0.00 145 VAL A O 7
ATOM 12184 N N . ASN A 1 21 ? 9.370 -10.656 3.447 1.00 0.00 146 ASN A N 7
ATOM 12185 C CA . ASN A 1 21 ? 8.748 -11.916 3.837 1.00 0.00 146 ASN A CA 7
ATOM 12186 C C . ASN A 1 21 ? 7.624 -12.289 2.875 1.00 0.00 146 ASN A C 7
ATOM 12187 O O . ASN A 1 21 ? 7.738 -13.248 2.111 1.00 0.00 146 ASN A O 7
ATOM 12198 N N . THR A 1 22 ? 6.538 -11.524 2.917 1.00 0.00 147 THR A N 7
ATOM 12199 C CA . THR A 1 22 ? 5.393 -11.773 2.050 1.00 0.00 147 THR A CA 7
ATOM 12200 C C . THR A 1 22 ? 5.839 -12.079 0.624 1.00 0.00 147 THR A C 7
ATOM 12201 O O . THR A 1 22 ? 5.362 -13.029 0.004 1.00 0.00 147 THR A O 7
ATOM 12212 N N . LEU A 1 23 ? 6.758 -11.268 0.111 1.00 0.00 148 LEU A N 7
ATOM 12213 C CA . LEU A 1 23 ? 7.270 -11.452 -1.243 1.00 0.00 148 LEU A CA 7
ATOM 12214 C C . LEU A 1 23 ? 7.854 -12.851 -1.418 1.00 0.00 148 LEU A C 7
ATOM 12215 O O . LEU A 1 23 ? 7.430 -13.607 -2.292 1.00 0.00 148 LEU A O 7
ATOM 12231 N N . LYS A 1 24 ? 8.828 -13.189 -0.581 1.00 0.00 149 LYS A N 7
ATOM 12232 C CA . LYS A 1 24 ? 9.469 -14.497 -0.640 1.00 0.00 149 LYS A CA 7
ATOM 12233 C C . LYS A 1 24 ? 8.449 -15.612 -0.430 1.00 0.00 149 LYS A C 7
ATOM 12234 O O . LYS A 1 24 ? 8.204 -16.420 -1.326 1.00 0.00 149 LYS A O 7
ATOM 12253 N N . LYS A 1 25 ? 7.857 -15.650 0.759 1.00 0.00 150 LYS A N 7
ATOM 12254 C CA . LYS A 1 25 ? 6.862 -16.664 1.086 1.00 0.00 150 LYS A CA 7
ATOM 12255 C C . LYS A 1 25 ? 5.828 -16.792 -0.029 1.00 0.00 150 LYS A C 7
ATOM 12256 O O . LYS A 1 25 ? 5.489 -17.897 -0.450 1.00 0.00 150 LYS A O 7
ATOM 12275 N N . ASN A 1 26 ? 5.333 -15.654 -0.503 1.00 0.00 151 ASN A N 7
ATOM 12276 C CA . ASN A 1 26 ? 4.338 -15.639 -1.570 1.00 0.00 151 ASN A CA 7
ATOM 12277 C C . ASN A 1 26 ? 4.802 -14.768 -2.734 1.00 0.00 151 ASN A C 7
ATOM 12278 O O . ASN A 1 26 ? 4.491 -13.580 -2.815 1.00 0.00 151 ASN A O 7
ATOM 12289 N N . PRO A 1 27 ? 5.565 -15.372 -3.657 1.00 0.00 152 PRO A N 7
ATOM 12290 C CA . PRO A 1 27 ? 6.087 -14.671 -4.834 1.00 0.00 152 PRO A CA 7
ATOM 12291 C C . PRO A 1 27 ? 4.990 -14.315 -5.831 1.00 0.00 152 PRO A C 7
ATOM 12292 O O . PRO A 1 27 ? 5.234 -13.611 -6.811 1.00 0.00 152 PRO A O 7
ATOM 12303 N N . ARG A 1 28 ? 3.782 -14.805 -5.574 1.00 0.00 153 ARG A N 7
ATOM 12304 C CA . ARG A 1 28 ? 2.647 -14.539 -6.451 1.00 0.00 153 ARG A CA 7
ATOM 12305 C C . ARG A 1 28 ? 1.897 -13.288 -6.004 1.00 0.00 153 ARG A C 7
ATOM 12306 O O . ARG A 1 28 ? 1.348 -12.555 -6.826 1.00 0.00 153 ARG A O 7
ATOM 12327 N N . ASP A 1 29 ? 1.879 -13.051 -4.697 1.00 0.00 154 ASP A N 7
ATOM 12328 C CA . ASP A 1 29 ? 1.197 -11.888 -4.141 1.00 0.00 154 ASP A CA 7
ATOM 12329 C C . ASP A 1 29 ? 1.784 -10.595 -4.699 1.00 0.00 154 ASP A C 7
ATOM 12330 O O . ASP A 1 29 ? 1.128 -9.553 -4.700 1.00 0.00 154 ASP A O 7
ATOM 12339 N N . ARG A 1 30 ? 3.024 -10.670 -5.171 1.00 0.00 155 ARG A N 7
ATOM 12340 C CA . ARG A 1 30 ? 3.700 -9.505 -5.730 1.00 0.00 155 ARG A CA 7
ATOM 12341 C C . ARG A 1 30 ? 2.760 -8.710 -6.630 1.00 0.00 155 ARG A C 7
ATOM 12342 O O . ARG A 1 30 ? 2.694 -7.484 -6.546 1.00 0.00 155 ARG A O 7
ATOM 12363 N N . MET A 1 31 ? 2.034 -9.416 -7.490 1.00 0.00 156 MET A N 7
ATOM 12364 C CA . MET A 1 31 ? 1.097 -8.776 -8.405 1.00 0.00 156 MET A CA 7
ATOM 12365 C C . MET A 1 31 ? 0.402 -7.595 -7.734 1.00 0.00 156 MET A C 7
ATOM 12366 O O . MET A 1 31 ? 0.242 -6.534 -8.336 1.00 0.00 156 MET A O 7
ATOM 12380 N N . MET A 1 32 ? -0.008 -7.788 -6.485 1.00 0.00 157 MET A N 7
ATOM 12381 C CA . MET A 1 32 ? -0.685 -6.738 -5.732 1.00 0.00 157 MET A CA 7
ATOM 12382 C C . MET A 1 32 ? 0.283 -5.612 -5.380 1.00 0.00 157 MET A C 7
ATOM 12383 O O . MET A 1 32 ? 0.141 -4.486 -5.859 1.00 0.00 157 MET A O 7
ATOM 12397 N N . LEU A 1 33 ? 1.265 -5.923 -4.542 1.00 0.00 158 LEU A N 7
ATOM 12398 C CA . LEU A 1 33 ? 2.256 -4.936 -4.125 1.00 0.00 158 LEU A CA 7
ATOM 12399 C C . LEU A 1 33 ? 2.762 -4.135 -5.320 1.00 0.00 158 LEU A C 7
ATOM 12400 O O . LEU A 1 33 ? 2.687 -2.906 -5.334 1.00 0.00 158 LEU A O 7
ATOM 12416 N N . LEU A 1 34 ? 3.276 -4.839 -6.323 1.00 0.00 159 LEU A N 7
ATOM 12417 C CA . LEU A 1 34 ? 3.793 -4.194 -7.525 1.00 0.00 159 LEU A CA 7
ATOM 12418 C C . LEU A 1 34 ? 2.771 -3.221 -8.103 1.00 0.00 159 LEU A C 7
ATOM 12419 O O . LEU A 1 34 ? 3.021 -2.018 -8.186 1.00 0.00 159 LEU A O 7
ATOM 12435 N N . LYS A 1 35 ? 1.618 -3.748 -8.500 1.00 0.00 160 LYS A N 7
ATOM 12436 C CA . LYS A 1 35 ? 0.555 -2.927 -9.067 1.00 0.00 160 LYS A CA 7
ATOM 12437 C C . LYS A 1 35 ? 0.425 -1.608 -8.312 1.00 0.00 160 LYS A C 7
ATOM 12438 O O . LYS A 1 35 ? 0.712 -0.539 -8.853 1.00 0.00 160 LYS A O 7
ATOM 12457 N N . LEU A 1 36 ? -0.008 -1.690 -7.058 1.00 0.00 161 LEU A N 7
ATOM 12458 C CA . LEU A 1 36 ? -0.175 -0.502 -6.227 1.00 0.00 161 LEU A CA 7
ATOM 12459 C C . LEU A 1 36 ? 1.061 0.389 -6.298 1.00 0.00 161 LEU A C 7
ATOM 12460 O O . LEU A 1 36 ? 0.968 1.568 -6.637 1.00 0.00 161 LEU A O 7
ATOM 12476 N N . GLU A 1 37 ? 2.217 -0.183 -5.976 1.00 0.00 162 GLU A N 7
ATOM 12477 C CA . GLU A 1 37 ? 3.471 0.560 -6.005 1.00 0.00 162 GLU A CA 7
ATOM 12478 C C . GLU A 1 37 ? 3.591 1.376 -7.289 1.00 0.00 162 GLU A C 7
ATOM 12479 O O . GLU A 1 37 ? 3.892 2.568 -7.253 1.00 0.00 162 GLU A O 7
ATOM 12491 N N . GLN A 1 38 ? 3.353 0.722 -8.422 1.00 0.00 163 GLN A N 7
ATOM 12492 C CA . GLN A 1 38 ? 3.436 1.386 -9.718 1.00 0.00 163 GLN A CA 7
ATOM 12493 C C . GLN A 1 38 ? 2.559 2.634 -9.747 1.00 0.00 163 GLN A C 7
ATOM 12494 O O . GLN A 1 38 ? 3.006 3.708 -10.147 1.00 0.00 163 GLN A O 7
ATOM 12508 N N . GLU A 1 39 ? 1.309 2.483 -9.321 1.00 0.00 164 GLU A N 7
ATOM 12509 C CA . GLU A 1 39 ? 0.369 3.598 -9.301 1.00 0.00 164 GLU A CA 7
ATOM 12510 C C . GLU A 1 39 ? 0.901 4.741 -8.441 1.00 0.00 164 GLU A C 7
ATOM 12511 O O . GLU A 1 39 ? 0.898 5.899 -8.860 1.00 0.00 164 GLU A O 7
ATOM 12523 N N . ILE A 1 40 ? 1.357 4.407 -7.239 1.00 0.00 165 ILE A N 7
ATOM 12524 C CA . ILE A 1 40 ? 1.892 5.405 -6.321 1.00 0.00 165 ILE A CA 7
ATOM 12525 C C . ILE A 1 40 ? 3.078 6.139 -6.937 1.00 0.00 165 ILE A C 7
ATOM 12526 O O . ILE A 1 40 ? 3.150 7.368 -6.899 1.00 0.00 165 ILE A O 7
ATOM 12542 N N . LEU A 1 41 ? 4.006 5.378 -7.508 1.00 0.00 166 LEU A N 7
ATOM 12543 C CA . LEU A 1 41 ? 5.189 5.956 -8.135 1.00 0.00 166 LEU A CA 7
ATOM 12544 C C . LEU A 1 41 ? 4.802 7.049 -9.126 1.00 0.00 166 LEU A C 7
ATOM 12545 O O . LEU A 1 41 ? 5.341 8.154 -9.088 1.00 0.00 166 LEU A O 7
ATOM 12561 N N . GLU A 1 42 ? 3.862 6.731 -10.011 1.00 0.00 167 GLU A N 7
ATOM 12562 C CA . GLU A 1 42 ? 3.401 7.687 -11.011 1.00 0.00 167 GLU A CA 7
ATOM 12563 C C . GLU A 1 42 ? 2.801 8.923 -10.347 1.00 0.00 167 GLU A C 7
ATOM 12564 O O . GLU A 1 42 ? 3.012 10.049 -10.798 1.00 0.00 167 GLU A O 7
ATOM 12576 N N . PHE A 1 43 ? 2.050 8.704 -9.272 1.00 0.00 168 PHE A N 7
ATOM 12577 C CA . PHE A 1 43 ? 1.417 9.798 -8.546 1.00 0.00 168 PHE A CA 7
ATOM 12578 C C . PHE A 1 43 ? 2.466 10.713 -7.919 1.00 0.00 168 PHE A C 7
ATOM 12579 O O . PHE A 1 43 ? 2.413 11.934 -8.076 1.00 0.00 168 PHE A O 7
ATOM 12596 N N . ILE A 1 44 ? 3.416 10.115 -7.210 1.00 0.00 169 ILE A N 7
ATOM 12597 C CA . ILE A 1 44 ? 4.477 10.876 -6.560 1.00 0.00 169 ILE A CA 7
ATOM 12598 C C . ILE A 1 44 ? 5.191 11.784 -7.556 1.00 0.00 169 ILE A C 7
ATOM 12599 O O . ILE A 1 44 ? 5.325 12.986 -7.329 1.00 0.00 169 ILE A O 7
ATOM 12615 N N . ASN A 1 45 ? 5.646 11.200 -8.660 1.00 0.00 170 ASN A N 7
ATOM 12616 C CA . ASN A 1 45 ? 6.345 11.957 -9.692 1.00 0.00 170 ASN A CA 7
ATOM 12617 C C . ASN A 1 45 ? 5.487 13.115 -10.193 1.00 0.00 170 ASN A C 7
ATOM 12618 O O . ASN A 1 45 ? 5.946 14.255 -10.268 1.00 0.00 170 ASN A O 7
ATOM 12629 N N . ASP A 1 46 ? 4.239 12.813 -10.535 1.00 0.00 171 ASP A N 7
ATOM 12630 C CA . ASP A 1 46 ? 3.315 13.828 -11.029 1.00 0.00 171 ASP A CA 7
ATOM 12631 C C . ASP A 1 46 ? 3.012 14.859 -9.946 1.00 0.00 171 ASP A C 7
ATOM 12632 O O . ASP A 1 46 ? 2.683 14.506 -8.814 1.00 0.00 171 ASP A O 7
ATOM 12641 N N . ASN A 1 47 ? 3.126 16.135 -10.301 1.00 0.00 172 ASN A N 7
ATOM 12642 C CA . ASN A 1 47 ? 2.866 17.217 -9.359 1.00 0.00 172 ASN A CA 7
ATOM 12643 C C . ASN A 1 47 ? 1.402 17.645 -9.414 1.00 0.00 172 ASN A C 7
ATOM 12644 O O . ASN A 1 47 ? 0.788 17.923 -8.385 1.00 0.00 172 ASN A O 7
ATOM 12655 N N . ASN A 1 48 ? 0.851 17.695 -10.622 1.00 0.00 173 ASN A N 7
ATOM 12656 C CA . ASN A 1 48 ? -0.541 18.090 -10.811 1.00 0.00 173 ASN A CA 7
ATOM 12657 C C . ASN A 1 48 ? -1.441 17.419 -9.778 1.00 0.00 173 ASN A C 7
ATOM 12658 O O . ASN A 1 48 ? -2.458 17.979 -9.370 1.00 0.00 173 ASN A O 7
ATOM 12669 N N . ASN A 1 49 ? -1.059 16.217 -9.359 1.00 0.00 174 ASN A N 7
ATOM 12670 C CA . ASN A 1 49 ? -1.832 15.470 -8.374 1.00 0.00 174 ASN A CA 7
ATOM 12671 C C . ASN A 1 49 ? -1.249 15.650 -6.975 1.00 0.00 174 ASN A C 7
ATOM 12672 O O . ASN A 1 49 ? -0.077 15.357 -6.739 1.00 0.00 174 ASN A O 7
ATOM 12683 N N . GLN A 1 50 ? -2.076 16.132 -6.053 1.00 0.00 175 GLN A N 7
ATOM 12684 C CA . GLN A 1 50 ? -1.641 16.351 -4.678 1.00 0.00 175 GLN A CA 7
ATOM 12685 C C . GLN A 1 50 ? -2.208 15.280 -3.752 1.00 0.00 175 GLN A C 7
ATOM 12686 O O . GLN A 1 50 ? -1.561 14.874 -2.786 1.00 0.00 175 GLN A O 7
ATOM 12700 N N . PHE A 1 51 ? -3.421 14.827 -4.051 1.00 0.00 176 PHE A N 7
ATOM 12701 C CA . PHE A 1 51 ? -4.075 13.804 -3.244 1.00 0.00 176 PHE A CA 7
ATOM 12702 C C . PHE A 1 51 ? -4.387 12.567 -4.082 1.00 0.00 176 PHE A C 7
ATOM 12703 O O . PHE A 1 51 ? -4.696 12.668 -5.269 1.00 0.00 176 PHE A O 7
ATOM 12720 N N . LYS A 1 52 ? -4.301 11.398 -3.455 1.00 0.00 177 LYS A N 7
ATOM 12721 C CA . LYS A 1 52 ? -4.574 10.140 -4.139 1.00 0.00 177 LYS A CA 7
ATOM 12722 C C . LYS A 1 52 ? -5.306 9.168 -3.220 1.00 0.00 177 LYS A C 7
ATOM 12723 O O . LYS A 1 52 ? -4.789 8.777 -2.174 1.00 0.00 177 LYS A O 7
ATOM 12742 N N . LYS A 1 53 ? -6.513 8.779 -3.618 1.00 0.00 178 LYS A N 7
ATOM 12743 C CA . LYS A 1 53 ? -7.316 7.850 -2.832 1.00 0.00 178 LYS A CA 7
ATOM 12744 C C . LYS A 1 53 ? -7.619 6.585 -3.629 1.00 0.00 178 LYS A C 7
ATOM 12745 O O . LYS A 1 53 ? -7.943 6.649 -4.815 1.00 0.00 178 LYS A O 7
ATOM 12764 N N . PHE A 1 54 ? -7.514 5.436 -2.969 1.00 0.00 179 PHE A N 7
ATOM 12765 C CA . PHE A 1 54 ? -7.778 4.156 -3.615 1.00 0.00 179 PHE A CA 7
ATOM 12766 C C . PHE A 1 54 ? -9.246 3.766 -3.471 1.00 0.00 179 PHE A C 7
ATOM 12767 O O . PHE A 1 54 ? -9.914 4.116 -2.498 1.00 0.00 179 PHE A O 7
ATOM 12784 N N . PRO A 1 55 ? -9.761 3.025 -4.463 1.00 0.00 180 PRO A N 7
ATOM 12785 C CA . PRO A 1 55 ? -11.155 2.571 -4.470 1.00 0.00 180 PRO A CA 7
ATOM 12786 C C . PRO A 1 55 ? -11.425 1.512 -3.406 1.00 0.00 180 PRO A C 7
ATOM 12787 O O . PRO A 1 55 ? -10.551 0.709 -3.082 1.00 0.00 180 PRO A O 7
ATOM 12798 N N . GLN A 1 56 ? -12.640 1.518 -2.868 1.00 0.00 181 GLN A N 7
ATOM 12799 C CA . GLN A 1 56 ? -13.025 0.558 -1.841 1.00 0.00 181 GLN A CA 7
ATOM 12800 C C . GLN A 1 56 ? -12.361 -0.794 -2.083 1.00 0.00 181 GLN A C 7
ATOM 12801 O O . GLN A 1 56 ? -12.461 -1.359 -3.171 1.00 0.00 181 GLN A O 7
ATOM 12815 N N . MET A 1 57 ? -11.682 -1.305 -1.061 1.00 0.00 182 MET A N 7
ATOM 12816 C CA . MET A 1 57 ? -11.002 -2.591 -1.164 1.00 0.00 182 MET A CA 7
ATOM 12817 C C . MET A 1 57 ? -11.270 -3.448 0.070 1.00 0.00 182 MET A C 7
ATOM 12818 O O . MET A 1 57 ? -11.962 -3.023 0.996 1.00 0.00 182 MET A O 7
ATOM 12832 N N . THR A 1 58 ? -10.718 -4.657 0.076 1.00 0.00 183 THR A N 7
ATOM 12833 C CA . THR A 1 58 ? -10.898 -5.574 1.195 1.00 0.00 183 THR A CA 7
ATOM 12834 C C . THR A 1 58 ? -9.938 -5.249 2.333 1.00 0.00 183 THR A C 7
ATOM 12835 O O . THR A 1 58 ? -9.122 -4.333 2.227 1.00 0.00 183 THR A O 7
ATOM 12846 N N . SER A 1 59 ? -10.040 -6.005 3.422 1.00 0.00 184 SER A N 7
ATOM 12847 C CA . SER A 1 59 ? -9.181 -5.794 4.581 1.00 0.00 184 SER A CA 7
ATOM 12848 C C . SER A 1 59 ? -7.734 -6.155 4.259 1.00 0.00 184 SER A C 7
ATOM 12849 O O . SER A 1 59 ? -6.800 -5.514 4.741 1.00 0.00 184 SER A O 7
ATOM 12857 N N . TYR A 1 60 ? -7.557 -7.186 3.440 1.00 0.00 185 TYR A N 7
ATOM 12858 C CA . TYR A 1 60 ? -6.224 -7.635 3.054 1.00 0.00 185 TYR A CA 7
ATOM 12859 C C . TYR A 1 60 ? -5.523 -6.586 2.198 1.00 0.00 185 TYR A C 7
ATOM 12860 O O . TYR A 1 60 ? -4.346 -6.287 2.402 1.00 0.00 185 TYR A O 7
ATOM 12878 N N . HIS A 1 61 ? -6.255 -6.029 1.238 1.00 0.00 186 HIS A N 7
ATOM 12879 C CA . HIS A 1 61 ? -5.704 -5.011 0.350 1.00 0.00 186 HIS A CA 7
ATOM 12880 C C . HIS A 1 61 ? -5.229 -3.798 1.143 1.00 0.00 186 HIS A C 7
ATOM 12881 O O . HIS A 1 61 ? -4.069 -3.398 1.048 1.00 0.00 186 HIS A O 7
ATOM 12896 N N . ARG A 1 62 ? -6.134 -3.216 1.923 1.00 0.00 187 ARG A N 7
ATOM 12897 C CA . ARG A 1 62 ? -5.808 -2.046 2.730 1.00 0.00 187 ARG A CA 7
ATOM 12898 C C . ARG A 1 62 ? -4.549 -2.291 3.557 1.00 0.00 187 ARG A C 7
ATOM 12899 O O . ARG A 1 62 ? -3.691 -1.416 3.672 1.00 0.00 187 ARG A O 7
ATOM 12920 N N . MET A 1 63 ? -4.447 -3.485 4.131 1.00 0.00 188 MET A N 7
ATOM 12921 C CA . MET A 1 63 ? -3.293 -3.844 4.947 1.00 0.00 188 MET A CA 7
ATOM 12922 C C . MET A 1 63 ? -1.999 -3.691 4.155 1.00 0.00 188 MET A C 7
ATOM 12923 O O . MET A 1 63 ? -1.172 -2.829 4.457 1.00 0.00 188 MET A O 7
ATOM 12937 N N . LEU A 1 64 ? -1.828 -4.532 3.141 1.00 0.00 189 LEU A N 7
ATOM 12938 C CA . LEU A 1 64 ? -0.633 -4.490 2.305 1.00 0.00 189 LEU A CA 7
ATOM 12939 C C . LEU A 1 64 ? -0.292 -3.056 1.914 1.00 0.00 189 LEU A C 7
ATOM 12940 O O . LEU A 1 64 ? 0.876 -2.663 1.909 1.00 0.00 189 LEU A O 7
ATOM 12956 N N . LEU A 1 65 ? -1.318 -2.276 1.590 1.00 0.00 190 LEU A N 7
ATOM 12957 C CA . LEU A 1 65 ? -1.127 -0.884 1.200 1.00 0.00 190 LEU A CA 7
ATOM 12958 C C . LEU A 1 65 ? -0.562 -0.067 2.358 1.00 0.00 190 LEU A C 7
ATOM 12959 O O . LEU A 1 65 ? 0.464 0.600 2.218 1.00 0.00 190 LEU A O 7
ATOM 12975 N N . HIS A 1 66 ? -1.238 -0.124 3.501 1.00 0.00 191 HIS A N 7
ATOM 12976 C CA . HIS A 1 66 ? -0.801 0.609 4.685 1.00 0.00 191 HIS A CA 7
ATOM 12977 C C . HIS A 1 66 ? 0.689 0.396 4.936 1.00 0.00 191 HIS A C 7
ATOM 12978 O O . HIS A 1 66 ? 1.389 1.307 5.378 1.00 0.00 191 HIS A O 7
ATOM 12993 N N . ARG A 1 67 ? 1.165 -0.811 4.653 1.00 0.00 192 ARG A N 7
ATOM 12994 C CA . ARG A 1 67 ? 2.571 -1.143 4.850 1.00 0.00 192 ARG A CA 7
ATOM 12995 C C . ARG A 1 67 ? 3.452 -0.396 3.853 1.00 0.00 192 ARG A C 7
ATOM 12996 O O . ARG A 1 67 ? 4.382 0.313 4.239 1.00 0.00 192 ARG A O 7
ATOM 13017 N N . VAL A 1 68 ? 3.153 -0.560 2.568 1.00 0.00 193 VAL A N 7
ATOM 13018 C CA . VAL A 1 68 ? 3.916 0.099 1.516 1.00 0.00 193 VAL A CA 7
ATOM 13019 C C . VAL A 1 68 ? 3.942 1.610 1.719 1.00 0.00 193 VAL A C 7
ATOM 13020 O O . VAL A 1 68 ? 5.004 2.231 1.700 1.00 0.00 193 VAL A O 7
ATOM 13033 N N . ALA A 1 69 ? 2.765 2.195 1.915 1.00 0.00 194 ALA A N 7
ATOM 13034 C CA . ALA A 1 69 ? 2.653 3.633 2.124 1.00 0.00 194 ALA A CA 7
ATOM 13035 C C . ALA A 1 69 ? 3.568 4.097 3.253 1.00 0.00 194 ALA A C 7
ATOM 13036 O O . ALA A 1 69 ? 4.418 4.966 3.058 1.00 0.00 194 ALA A O 7
ATOM 13043 N N . ALA A 1 70 ? 3.388 3.512 4.432 1.00 0.00 195 ALA A N 7
ATOM 13044 C CA . ALA A 1 70 ? 4.199 3.864 5.591 1.00 0.00 195 ALA A CA 7
ATOM 13045 C C . ALA A 1 70 ? 5.682 3.644 5.311 1.00 0.00 195 ALA A C 7
ATOM 13046 O O . ALA A 1 70 ? 6.540 4.278 5.925 1.00 0.00 195 ALA A O 7
ATOM 13053 N N . TYR A 1 71 ? 5.976 2.743 4.381 1.00 0.00 196 TYR A N 7
ATOM 13054 C CA . TYR A 1 71 ? 7.356 2.437 4.022 1.00 0.00 196 TYR A CA 7
ATOM 13055 C C . TYR A 1 71 ? 7.920 3.494 3.077 1.00 0.00 196 TYR A C 7
ATOM 13056 O O . TYR A 1 71 ? 9.132 3.691 3.000 1.00 0.00 196 TYR A O 7
ATOM 13074 N N . PHE A 1 72 ? 7.030 4.171 2.359 1.00 0.00 197 PHE A N 7
ATOM 13075 C CA . PHE A 1 72 ? 7.436 5.208 1.417 1.00 0.00 197 PHE A CA 7
ATOM 13076 C C . PHE A 1 72 ? 7.223 6.597 2.013 1.00 0.00 197 PHE A C 7
ATOM 13077 O O . PHE A 1 72 ? 7.102 7.583 1.287 1.00 0.00 197 PHE A O 7
ATOM 13094 N N . GLY A 1 73 ? 7.178 6.665 3.340 1.00 0.00 198 GLY A N 7
ATOM 13095 C CA . GLY A 1 73 ? 6.979 7.936 4.011 1.00 0.00 198 GLY A CA 7
ATOM 13096 C C . GLY A 1 73 ? 5.674 8.600 3.618 1.00 0.00 198 GLY A C 7
ATOM 13097 O O . GLY A 1 73 ? 5.629 9.809 3.393 1.00 0.00 198 GLY A O 7
ATOM 13101 N N . MET A 1 74 ? 4.610 7.808 3.534 1.00 0.00 199 MET A N 7
ATOM 13102 C CA . MET A 1 74 ? 3.298 8.328 3.166 1.00 0.00 199 MET A CA 7
ATOM 13103 C C . MET A 1 74 ? 2.354 8.320 4.364 1.00 0.00 199 MET A C 7
ATOM 13104 O O . MET A 1 74 ? 2.463 7.469 5.246 1.00 0.00 199 MET A O 7
ATOM 13118 N N . ASP A 1 75 ? 1.429 9.274 4.388 1.00 0.00 200 ASP A N 7
ATOM 13119 C CA . ASP A 1 75 ? 0.465 9.376 5.478 1.00 0.00 200 ASP A CA 7
ATOM 13120 C C . ASP A 1 75 ? -0.953 9.131 4.973 1.00 0.00 200 ASP A C 7
ATOM 13121 O O . ASP A 1 75 ? -1.548 9.989 4.320 1.00 0.00 200 ASP A O 7
ATOM 13130 N N . HIS A 1 76 ? -1.490 7.954 5.280 1.00 0.00 201 HIS A N 7
ATOM 13131 C CA . HIS A 1 76 ? -2.839 7.596 4.857 1.00 0.00 201 HIS A CA 7
ATOM 13132 C C . HIS A 1 76 ? -3.863 7.983 5.921 1.00 0.00 201 HIS A C 7
ATOM 13133 O O . HIS A 1 76 ? -3.522 8.156 7.090 1.00 0.00 201 HIS A O 7
ATOM 13148 N N . ASN A 1 77 ? -5.118 8.117 5.506 1.00 0.00 202 ASN A N 7
ATOM 13149 C CA . ASN A 1 77 ? -6.191 8.485 6.423 1.00 0.00 202 ASN A CA 7
ATOM 13150 C C . ASN A 1 77 ? -7.491 7.778 6.052 1.00 0.00 202 ASN A C 7
ATOM 13151 O O . ASN A 1 77 ? -7.705 7.417 4.894 1.00 0.00 202 ASN A O 7
ATOM 13162 N N . VAL A 1 78 ? -8.356 7.582 7.042 1.00 0.00 203 VAL A N 7
ATOM 13163 C CA . VAL A 1 78 ? -9.635 6.919 6.820 1.00 0.00 203 VAL A CA 7
ATOM 13164 C C . VAL A 1 78 ? -10.699 7.915 6.372 1.00 0.00 203 VAL A C 7
ATOM 13165 O O . VAL A 1 78 ? -10.660 9.089 6.740 1.00 0.00 203 VAL A O 7
ATOM 13178 N N . ASP A 1 79 ? -11.649 7.439 5.575 1.00 0.00 204 ASP A N 7
ATOM 13179 C CA . ASP A 1 79 ? -12.726 8.287 5.077 1.00 0.00 204 ASP A CA 7
ATOM 13180 C C . ASP A 1 79 ? -13.951 8.198 5.983 1.00 0.00 204 ASP A C 7
ATOM 13181 O O . ASP A 1 79 ? -14.015 7.351 6.874 1.00 0.00 204 ASP A O 7
ATOM 13190 N N . GLN A 1 80 ? -14.918 9.079 5.750 1.00 0.00 205 GLN A N 7
ATOM 13191 C CA . GLN A 1 80 ? -16.139 9.101 6.547 1.00 0.00 205 GLN A CA 7
ATOM 13192 C C . GLN A 1 80 ? -16.569 7.687 6.922 1.00 0.00 205 GLN A C 7
ATOM 13193 O O . GLN A 1 80 ? -16.837 7.397 8.089 1.00 0.00 205 GLN A O 7
ATOM 13207 N N . THR A 1 81 ? -16.634 6.809 5.926 1.00 0.00 206 THR A N 7
ATOM 13208 C CA . THR A 1 81 ? -17.034 5.425 6.151 1.00 0.00 206 THR A CA 7
ATOM 13209 C C . THR A 1 81 ? -15.881 4.607 6.722 1.00 0.00 206 THR A C 7
ATOM 13210 O O . THR A 1 81 ? -16.092 3.684 7.508 1.00 0.00 206 THR A O 7
ATOM 13221 N N . GLY A 1 82 ? -14.661 4.952 6.322 1.00 0.00 207 GLY A N 7
ATOM 13222 C CA . GLY A 1 82 ? -13.493 4.238 6.805 1.00 0.00 207 GLY A CA 7
ATOM 13223 C C . GLY A 1 82 ? -13.115 3.074 5.911 1.00 0.00 207 GLY A C 7
ATOM 13224 O O . GLY A 1 82 ? -12.004 2.549 5.998 1.00 0.00 207 GLY A O 7
ATOM 13228 N N . LYS A 1 83 ? -14.040 2.666 5.049 1.00 0.00 208 LYS A N 7
ATOM 13229 C CA . LYS A 1 83 ? -13.800 1.556 4.135 1.00 0.00 208 LYS A CA 7
ATOM 13230 C C . LYS A 1 83 ? -12.578 1.825 3.262 1.00 0.00 208 LYS A C 7
ATOM 13231 O O . LYS A 1 83 ? -11.619 1.053 3.265 1.00 0.00 208 LYS A O 7
ATOM 13250 N N . ALA A 1 84 ? -12.620 2.924 2.517 1.00 0.00 209 ALA A N 7
ATOM 13251 C CA . ALA A 1 84 ? -11.515 3.296 1.641 1.00 0.00 209 ALA A CA 7
ATOM 13252 C C . ALA A 1 84 ? -10.455 4.085 2.401 1.00 0.00 209 ALA A C 7
ATOM 13253 O O . ALA A 1 84 ? -10.655 4.461 3.557 1.00 0.00 209 ALA A O 7
ATOM 13260 N N . VAL A 1 85 ? -9.325 4.332 1.746 1.00 0.00 210 VAL A N 7
ATOM 13261 C CA . VAL A 1 85 ? -8.232 5.077 2.360 1.00 0.00 210 VAL A CA 7
ATOM 13262 C C . VAL A 1 85 ? -7.657 6.106 1.393 1.00 0.00 210 VAL A C 7
ATOM 13263 O O . VAL A 1 85 ? -7.386 5.798 0.232 1.00 0.00 210 VAL A O 7
ATOM 13276 N N . ILE A 1 86 ? -7.473 7.329 1.880 1.00 0.00 211 ILE A N 7
ATOM 13277 C CA . ILE A 1 86 ? -6.928 8.403 1.059 1.00 0.00 211 ILE A CA 7
ATOM 13278 C C . ILE A 1 86 ? -5.558 8.841 1.566 1.00 0.00 211 ILE A C 7
ATOM 13279 O O . ILE A 1 86 ? -5.367 9.055 2.763 1.00 0.00 211 ILE A O 7
ATOM 13295 N N . ILE A 1 87 ? -4.609 8.976 0.646 1.00 0.00 212 ILE A N 7
ATOM 13296 C CA . ILE A 1 87 ? -3.257 9.392 0.999 1.00 0.00 212 ILE A CA 7
ATOM 13297 C C . ILE A 1 87 ? -2.899 10.718 0.337 1.00 0.00 212 ILE A C 7
ATOM 13298 O O . ILE A 1 87 ? -3.589 11.174 -0.573 1.00 0.00 212 ILE A O 7
ATOM 13314 N N . ASN A 1 88 ? -1.814 11.330 0.799 1.00 0.00 213 ASN A N 7
ATOM 13315 C CA . ASN A 1 88 ? -1.363 12.604 0.250 1.00 0.00 213 ASN A CA 7
ATOM 13316 C C . ASN A 1 88 ? 0.158 12.635 0.127 1.00 0.00 213 ASN A C 7
ATOM 13317 O O . ASN A 1 88 ? 0.847 11.718 0.573 1.00 0.00 213 ASN A O 7
ATOM 13328 N N . LYS A 1 89 ? 0.675 13.697 -0.481 1.00 0.00 214 LYS A N 7
ATOM 13329 C CA . LYS A 1 89 ? 2.113 13.851 -0.662 1.00 0.00 214 LYS A CA 7
ATOM 13330 C C . LYS A 1 89 ? 2.682 14.858 0.332 1.00 0.00 214 LYS A C 7
ATOM 13331 O O . LYS A 1 89 ? 2.159 15.963 0.481 1.00 0.00 214 LYS A O 7
ATOM 13350 N N . THR A 1 90 ? 3.758 14.470 1.010 1.00 0.00 215 THR A N 7
ATOM 13351 C CA . THR A 1 90 ? 4.398 15.339 1.989 1.00 0.00 215 THR A CA 7
ATOM 13352 C C . THR A 1 90 ? 5.915 15.190 1.948 1.00 0.00 215 THR A C 7
ATOM 13353 O O . THR A 1 90 ? 6.439 14.232 1.380 1.00 0.00 215 THR A O 7
ATOM 13364 N N . SER A 1 91 ? 6.615 16.143 2.555 1.00 0.00 216 SER A N 7
ATOM 13365 C CA . SER A 1 91 ? 8.073 16.119 2.585 1.00 0.00 216 SER A CA 7
ATOM 13366 C C . SER A 1 91 ? 8.585 14.748 3.016 1.00 0.00 216 SER A C 7
ATOM 13367 O O . SER A 1 91 ? 9.498 14.194 2.405 1.00 0.00 216 SER A O 7
ATOM 13375 N N . ASN A 1 92 ? 7.990 14.208 4.075 1.00 0.00 217 ASN A N 7
ATOM 13376 C CA . ASN A 1 92 ? 8.386 12.902 4.590 1.00 0.00 217 ASN A CA 7
ATOM 13377 C C . ASN A 1 92 ? 8.445 11.870 3.468 1.00 0.00 217 ASN A C 7
ATOM 13378 O O . ASN A 1 92 ? 9.183 10.887 3.552 1.00 0.00 217 ASN A O 7
ATOM 13389 N N . THR A 1 93 ? 7.664 12.100 2.417 1.00 0.00 218 THR A N 7
ATOM 13390 C CA . THR A 1 93 ? 7.627 11.191 1.279 1.00 0.00 218 THR A CA 7
ATOM 13391 C C . THR A 1 93 ? 8.985 11.117 0.590 1.00 0.00 218 THR A C 7
ATOM 13392 O O . THR A 1 93 ? 9.369 12.026 -0.146 1.00 0.00 218 THR A O 7
ATOM 13403 N N . ARG A 1 94 ? 9.708 10.029 0.833 1.00 0.00 219 ARG A N 7
ATOM 13404 C CA . ARG A 1 94 ? 11.024 9.836 0.236 1.00 0.00 219 ARG A CA 7
ATOM 13405 C C . ARG A 1 94 ? 11.130 8.462 -0.417 1.00 0.00 219 ARG A C 7
ATOM 13406 O O . ARG A 1 94 ? 10.459 7.515 -0.005 1.00 0.00 219 ARG A O 7
ATOM 13427 N N . ILE A 1 95 ? 11.975 8.360 -1.437 1.00 0.00 220 ILE A N 7
ATOM 13428 C CA . ILE A 1 95 ? 12.168 7.102 -2.147 1.00 0.00 220 ILE A CA 7
ATOM 13429 C C . ILE A 1 95 ? 12.986 6.121 -1.314 1.00 0.00 220 ILE A C 7
ATOM 13430 O O . ILE A 1 95 ? 13.983 6.481 -0.687 1.00 0.00 220 ILE A O 7
ATOM 13446 N N . PRO A 1 96 ? 12.557 4.850 -1.306 1.00 0.00 221 PRO A N 7
ATOM 13447 C CA . PRO A 1 96 ? 13.237 3.790 -0.556 1.00 0.00 221 PRO A CA 7
ATOM 13448 C C . PRO A 1 96 ? 14.592 3.432 -1.156 1.00 0.00 221 PRO A C 7
ATOM 13449 O O . PRO A 1 96 ? 15.016 4.023 -2.150 1.00 0.00 221 PRO A O 7
ATOM 13460 N N . GLU A 1 97 ? 15.267 2.463 -0.547 1.00 0.00 222 GLU A N 7
ATOM 13461 C CA . GLU A 1 97 ? 16.575 2.028 -1.023 1.00 0.00 222 GLU A CA 7
ATOM 13462 C C . GLU A 1 97 ? 16.433 1.007 -2.148 1.00 0.00 222 GLU A C 7
ATOM 13463 O O . GLU A 1 97 ? 17.226 0.991 -3.089 1.00 0.00 222 GLU A O 7
ATOM 13475 N N . GLN A 1 98 ? 15.418 0.156 -2.042 1.00 0.00 223 GLN A N 7
ATOM 13476 C CA . GLN A 1 98 ? 15.172 -0.870 -3.049 1.00 0.00 223 GLN A CA 7
ATOM 13477 C C . GLN A 1 98 ? 13.680 -1.013 -3.328 1.00 0.00 223 GLN A C 7
ATOM 13478 O O . GLN A 1 98 ? 12.849 -0.775 -2.451 1.00 0.00 223 GLN A O 7
ATOM 13492 N N . ARG A 1 99 ? 13.347 -1.402 -4.554 1.00 0.00 224 ARG A N 7
ATOM 13493 C CA . ARG A 1 99 ? 11.954 -1.576 -4.949 1.00 0.00 224 ARG A CA 7
ATOM 13494 C C . ARG A 1 99 ? 11.542 -3.042 -4.859 1.00 0.00 224 ARG A C 7
ATOM 13495 O O . ARG A 1 99 ? 12.367 -3.914 -4.585 1.00 0.00 224 ARG A O 7
ATOM 13516 N N . PHE A 1 100 ? 10.261 -3.307 -5.092 1.00 0.00 225 PHE A N 7
ATOM 13517 C CA . PHE A 1 100 ? 9.738 -4.667 -5.037 1.00 0.00 225 PHE A CA 7
ATOM 13518 C C . PHE A 1 100 ? 10.133 -5.452 -6.285 1.00 0.00 225 PHE A C 7
ATOM 13519 O O . PHE A 1 100 ? 10.112 -6.683 -6.289 1.00 0.00 225 PHE A O 7
ATOM 13536 N N . SER A 1 101 ? 10.491 -4.731 -7.342 1.00 0.00 226 SER A N 7
ATOM 13537 C CA . SER A 1 101 ? 10.885 -5.359 -8.598 1.00 0.00 226 SER A CA 7
ATOM 13538 C C . SER A 1 101 ? 12.384 -5.643 -8.615 1.00 0.00 226 SER A C 7
ATOM 13539 O O . SER A 1 101 ? 12.838 -6.597 -9.246 1.00 0.00 226 SER A O 7
ATOM 13547 N N . GLU A 1 102 ? 13.147 -4.808 -7.917 1.00 0.00 227 GLU A N 7
ATOM 13548 C CA . GLU A 1 102 ? 14.595 -4.969 -7.853 1.00 0.00 227 GLU A CA 7
ATOM 13549 C C . GLU A 1 102 ? 14.965 -6.348 -7.313 1.00 0.00 227 GLU A C 7
ATOM 13550 O O . GLU A 1 102 ? 16.101 -6.800 -7.461 1.00 0.00 227 GLU A O 7
ATOM 13562 N N . HIS A 1 103 ? 13.999 -7.010 -6.685 1.00 0.00 228 HIS A N 7
ATOM 13563 C CA . HIS A 1 103 ? 14.223 -8.337 -6.122 1.00 0.00 228 HIS A CA 7
ATOM 13564 C C . HIS A 1 103 ? 14.214 -9.400 -7.217 1.00 0.00 228 HIS A C 7
ATOM 13565 O O . HIS A 1 103 ? 15.125 -10.225 -7.301 1.00 0.00 228 HIS A O 7
ATOM 13580 N N . ILE A 1 104 ? 13.181 -9.374 -8.052 1.00 0.00 229 ILE A N 7
ATOM 13581 C CA . ILE A 1 104 ? 13.056 -10.335 -9.140 1.00 0.00 229 ILE A CA 7
ATOM 13582 C C . ILE A 1 104 ? 13.906 -9.924 -10.337 1.00 0.00 229 ILE A C 7
ATOM 13583 O O . ILE A 1 104 ? 14.310 -10.763 -11.143 1.00 0.00 229 ILE A O 7
ATOM 13599 N N . LYS A 1 105 ? 14.177 -8.628 -10.447 1.00 0.00 230 LYS A N 7
ATOM 13600 C CA . LYS A 1 105 ? 14.983 -8.104 -11.543 1.00 0.00 230 LYS A CA 7
ATOM 13601 C C . LYS A 1 105 ? 16.370 -8.739 -11.551 1.00 0.00 230 LYS A C 7
ATOM 13602 O O . LYS A 1 105 ? 16.885 -9.141 -10.507 1.00 0.00 230 LYS A O 7
ATOM 13621 N N . ASP A 1 106 ? 16.970 -8.826 -12.733 1.00 0.00 231 ASP A N 7
ATOM 13622 C CA . ASP A 1 106 ? 18.298 -9.409 -12.875 1.00 0.00 231 ASP A CA 7
ATOM 13623 C C . ASP A 1 106 ? 19.293 -8.377 -13.396 1.00 0.00 231 ASP A C 7
ATOM 13624 O O . ASP A 1 106 ? 20.242 -8.717 -14.101 1.00 0.00 231 ASP A O 7
ATOM 13633 N N . GLU A 1 107 ? 19.066 -7.115 -13.045 1.00 0.00 232 GLU A N 7
ATOM 13634 C CA . GLU A 1 107 ? 19.942 -6.033 -13.480 1.00 0.00 232 GLU A CA 7
ATOM 13635 C C . GLU A 1 107 ? 20.940 -5.668 -12.385 1.00 0.00 232 GLU A C 7
ATOM 13636 O O . GLU A 1 107 ? 20.599 -5.636 -11.202 1.00 0.00 232 GLU A O 7
ATOM 13648 N N . LYS A 1 108 ? 22.176 -5.393 -12.787 1.00 0.00 233 LYS A N 7
ATOM 13649 C CA . LYS A 1 108 ? 23.226 -5.030 -11.843 1.00 0.00 233 LYS A CA 7
ATOM 13650 C C . LYS A 1 108 ? 23.540 -3.540 -11.925 1.00 0.00 233 LYS A C 7
ATOM 13651 O O . LYS A 1 108 ? 23.971 -3.043 -12.964 1.00 0.00 233 LYS A O 7
ATOM 13670 N N . ASN A 1 109 ? 23.321 -2.832 -10.821 1.00 0.00 234 ASN A N 7
ATOM 13671 C CA . ASN A 1 109 ? 23.582 -1.398 -10.768 1.00 0.00 234 ASN A CA 7
ATOM 13672 C C . ASN A 1 109 ? 23.444 -0.872 -9.343 1.00 0.00 234 ASN A C 7
ATOM 13673 O O . ASN A 1 109 ? 22.676 -1.408 -8.542 1.00 0.00 234 ASN A O 7
ATOM 13684 N N . THR A 1 110 ? 24.193 0.181 -9.031 1.00 0.00 235 THR A N 7
ATOM 13685 C CA . THR A 1 110 ? 24.155 0.780 -7.703 1.00 0.00 235 THR A CA 7
ATOM 13686 C C . THR A 1 110 ? 23.458 2.135 -7.730 1.00 0.00 235 THR A C 7
ATOM 13687 O O . THR A 1 110 ? 23.680 2.939 -8.635 1.00 0.00 235 THR A O 7
ATOM 13698 N N . GLU A 1 111 ? 22.614 2.382 -6.733 1.00 0.00 236 GLU A N 7
ATOM 13699 C CA . GLU A 1 111 ? 21.884 3.641 -6.644 1.00 0.00 236 GLU A CA 7
ATOM 13700 C C . GLU A 1 111 ? 22.677 4.674 -5.849 1.00 0.00 236 GLU A C 7
ATOM 13701 O O . GLU A 1 111 ? 23.709 4.360 -5.257 1.00 0.00 236 GLU A O 7
ATOM 13713 N N . PHE A 1 112 ? 22.186 5.909 -5.840 1.00 0.00 237 PHE A N 7
ATOM 13714 C CA . PHE A 1 112 ? 22.848 6.990 -5.119 1.00 0.00 237 PHE A CA 7
ATOM 13715 C C . PHE A 1 112 ? 21.931 8.203 -4.995 1.00 0.00 237 PHE A C 7
ATOM 13716 O O . PHE A 1 112 ? 20.867 8.254 -5.611 1.00 0.00 237 PHE A O 7
ATOM 13733 N N . GLN A 1 113 ? 22.351 9.176 -4.193 1.00 0.00 238 GLN A N 7
ATOM 13734 C CA . GLN A 1 113 ? 21.567 10.388 -3.987 1.00 0.00 238 GLN A CA 7
ATOM 13735 C C . GLN A 1 113 ? 22.261 11.597 -4.605 1.00 0.00 238 GLN A C 7
ATOM 13736 O O . GLN A 1 113 ? 23.187 12.159 -4.020 1.00 0.00 238 GLN A O 7
ATOM 13750 N N . GLN A 1 114 ? 21.808 11.992 -5.790 1.00 0.00 239 GLN A N 7
ATOM 13751 C CA . GLN A 1 114 ? 22.387 13.134 -6.487 1.00 0.00 239 GLN A CA 7
ATOM 13752 C C . GLN A 1 114 ? 22.140 14.426 -5.715 1.00 0.00 239 GLN A C 7
ATOM 13753 O O . GLN A 1 114 ? 23.065 15.201 -5.471 1.00 0.00 239 GLN A O 7
ATOM 13767 N N . ARG A 1 115 ? 20.888 14.650 -5.332 1.00 0.00 240 ARG A N 7
ATOM 13768 C CA . ARG A 1 115 ? 20.520 15.849 -4.587 1.00 0.00 240 ARG A CA 7
ATOM 13769 C C . ARG A 1 115 ? 19.238 15.622 -3.791 1.00 0.00 240 ARG A C 7
ATOM 13770 O O . ARG A 1 115 ? 18.646 14.544 -3.842 1.00 0.00 240 ARG A O 7
ATOM 13791 N N . PHE A 1 116 ? 18.816 16.645 -3.055 1.00 0.00 241 PHE A N 7
ATOM 13792 C CA . PHE A 1 116 ? 17.606 16.558 -2.246 1.00 0.00 241 PHE A CA 7
ATOM 13793 C C . PHE A 1 116 ? 16.811 17.858 -2.315 1.00 0.00 241 PHE A C 7
ATOM 13794 O O . PHE A 1 116 ? 17.334 18.934 -2.024 1.00 0.00 241 PHE A O 7
ATOM 13811 N N . ILE A 1 117 ? 15.544 17.750 -2.701 1.00 0.00 242 ILE A N 7
ATOM 13812 C CA . ILE A 1 117 ? 14.676 18.916 -2.808 1.00 0.00 242 ILE A CA 7
ATOM 13813 C C . ILE A 1 117 ? 13.391 18.720 -2.011 1.00 0.00 242 ILE A C 7
ATOM 13814 O O . ILE A 1 117 ? 12.533 17.918 -2.383 1.00 0.00 242 ILE A O 7
ATOM 13830 N N . LEU A 1 118 ? 13.263 19.458 -0.914 1.00 0.00 243 LEU A N 7
ATOM 13831 C CA . LEU A 1 118 ? 12.081 19.367 -0.064 1.00 0.00 243 LEU A CA 7
ATOM 13832 C C . LEU A 1 118 ? 11.304 20.679 -0.069 1.00 0.00 243 LEU A C 7
ATOM 13833 O O . LEU A 1 118 ? 11.828 21.720 -0.465 1.00 0.00 243 LEU A O 7
ATOM 13849 N N . SER A 1 119 ? 10.053 20.622 0.376 1.00 0.00 244 SER A N 7
ATOM 13850 C CA . SER A 1 119 ? 9.203 21.806 0.421 1.00 0.00 244 SER A CA 7
ATOM 13851 C C . SER A 1 119 ? 8.414 21.859 1.726 1.00 0.00 244 SER A C 7
ATOM 13852 O O . SER A 1 119 ? 7.571 21.002 1.990 1.00 0.00 244 SER A O 7
ATOM 13860 N N . GLY A 1 120 ? 8.694 22.873 2.539 1.00 0.00 245 GLY A N 7
ATOM 13861 C CA . GLY A 1 120 ? 8.003 23.020 3.807 1.00 0.00 245 GLY A CA 7
ATOM 13862 C C . GLY A 1 120 ? 6.514 23.244 3.632 1.00 0.00 245 GLY A C 7
ATOM 13863 O O . GLY A 1 120 ? 6.067 23.872 2.672 1.00 0.00 245 GLY A O 7
ATOM 13867 N N . PRO A 1 121 ? 5.718 22.722 4.577 1.00 0.00 246 PRO A N 7
ATOM 13868 C CA . PRO A 1 121 ? 4.259 22.855 4.545 1.00 0.00 246 PRO A CA 7
ATOM 13869 C C . PRO A 1 121 ? 3.801 24.284 4.812 1.00 0.00 246 PRO A C 7
ATOM 13870 O O . PRO A 1 121 ? 4.196 24.898 5.803 1.00 0.00 246 PRO A O 7
ATOM 13881 N N . SER A 1 122 ? 2.965 24.809 3.921 1.00 0.00 247 SER A N 7
ATOM 13882 C CA . SER A 1 122 ? 2.455 26.168 4.059 1.00 0.00 247 SER A CA 7
ATOM 13883 C C . SER A 1 122 ? 1.202 26.193 4.929 1.00 0.00 247 SER A C 7
ATOM 13884 O O . SER A 1 122 ? 1.095 26.991 5.860 1.00 0.00 247 SER A O 7
ATOM 13892 N N . SER A 1 123 ? 0.255 25.314 4.617 1.00 0.00 248 SER A N 7
ATOM 13893 C CA . SER A 1 123 ? -0.993 25.237 5.366 1.00 0.00 248 SER A CA 7
ATOM 13894 C C . SER A 1 123 ? -0.899 24.190 6.472 1.00 0.00 248 SER A C 7
ATOM 13895 O O . SER A 1 123 ? -1.212 23.019 6.263 1.00 0.00 248 SER A O 7
ATOM 13903 N N . GLY A 1 124 ? -0.464 24.622 7.652 1.00 0.00 249 GLY A N 7
ATOM 13904 C CA . GLY A 1 124 ? -0.336 23.711 8.775 1.00 0.00 249 GLY A CA 7
ATOM 13905 C C . GLY A 1 124 ? 1.033 23.062 8.841 1.00 0.00 249 GLY A C 7
ATOM 13906 O O . GLY A 1 124 ? 1.971 23.632 9.397 1.00 0.00 249 GLY A O 7
ATOM 13910 N N . GLY A 1 1 ? 4.614 23.262 8.645 1.00 0.00 126 GLY A N 8
ATOM 13911 C CA . GLY A 1 1 ? 4.157 22.033 9.268 1.00 0.00 126 GLY A CA 8
ATOM 13912 C C . GLY A 1 1 ? 4.991 21.649 10.474 1.00 0.00 126 GLY A C 8
ATOM 13913 O O . GLY A 1 1 ? 4.861 22.247 11.542 1.00 0.00 126 GLY A O 8
ATOM 13917 N N . SER A 1 2 ? 5.848 20.648 10.305 1.00 0.00 127 SER A N 8
ATOM 13918 C CA . SER A 1 2 ? 6.703 20.181 11.390 1.00 0.00 127 SER A CA 8
ATOM 13919 C C . SER A 1 2 ? 8.101 20.781 11.278 1.00 0.00 127 SER A C 8
ATOM 13920 O O . SER A 1 2 ? 8.415 21.473 10.309 1.00 0.00 127 SER A O 8
ATOM 13928 N N . SER A 1 3 ? 8.936 20.511 12.276 1.00 0.00 128 SER A N 8
ATOM 13929 C CA . SER A 1 3 ? 10.300 21.026 12.292 1.00 0.00 128 SER A CA 8
ATOM 13930 C C . SER A 1 3 ? 11.298 19.935 11.917 1.00 0.00 128 SER A C 8
ATOM 13931 O O . SER A 1 3 ? 12.217 20.162 11.130 1.00 0.00 128 SER A O 8
ATOM 13939 N N . GLY A 1 4 ? 11.109 18.748 12.486 1.00 0.00 129 GLY A N 8
ATOM 13940 C CA . GLY A 1 4 ? 12.000 17.638 12.200 1.00 0.00 129 GLY A CA 8
ATOM 13941 C C . GLY A 1 4 ? 12.425 16.899 13.453 1.00 0.00 129 GLY A C 8
ATOM 13942 O O . GLY A 1 4 ? 13.458 17.210 14.045 1.00 0.00 129 GLY A O 8
ATOM 13946 N N . SER A 1 5 ? 11.626 15.917 13.859 1.00 0.00 130 SER A N 8
ATOM 13947 C CA . SER A 1 5 ? 11.923 15.134 15.053 1.00 0.00 130 SER A CA 8
ATOM 13948 C C . SER A 1 5 ? 12.232 13.685 14.689 1.00 0.00 130 SER A C 8
ATOM 13949 O O . SER A 1 5 ? 12.057 13.270 13.544 1.00 0.00 130 SER A O 8
ATOM 13957 N N . SER A 1 6 ? 12.692 12.920 15.674 1.00 0.00 131 SER A N 8
ATOM 13958 C CA . SER A 1 6 ? 13.030 11.518 15.459 1.00 0.00 131 SER A CA 8
ATOM 13959 C C . SER A 1 6 ? 12.465 10.646 16.575 1.00 0.00 131 SER A C 8
ATOM 13960 O O . SER A 1 6 ? 12.597 10.965 17.756 1.00 0.00 131 SER A O 8
ATOM 13968 N N . GLY A 1 7 ? 11.832 9.540 16.192 1.00 0.00 132 GLY A N 8
ATOM 13969 C CA . GLY A 1 7 ? 11.256 8.638 17.171 1.00 0.00 132 GLY A CA 8
ATOM 13970 C C . GLY A 1 7 ? 12.206 7.525 17.564 1.00 0.00 132 GLY A C 8
ATOM 13971 O O . GLY A 1 7 ? 12.742 6.822 16.706 1.00 0.00 132 GLY A O 8
ATOM 13975 N N . THR A 1 8 ? 12.419 7.362 18.867 1.00 0.00 133 THR A N 8
ATOM 13976 C CA . THR A 1 8 ? 13.314 6.329 19.372 1.00 0.00 133 THR A CA 8
ATOM 13977 C C . THR A 1 8 ? 12.575 5.364 20.292 1.00 0.00 133 THR A C 8
ATOM 13978 O O . THR A 1 8 ? 12.091 5.752 21.355 1.00 0.00 133 THR A O 8
ATOM 13989 N N . ASP A 1 9 ? 12.493 4.104 19.877 1.00 0.00 134 ASP A N 8
ATOM 13990 C CA . ASP A 1 9 ? 11.814 3.082 20.666 1.00 0.00 134 ASP A CA 8
ATOM 13991 C C . ASP A 1 9 ? 12.590 1.769 20.637 1.00 0.00 134 ASP A C 8
ATOM 13992 O O . ASP A 1 9 ? 12.921 1.256 19.568 1.00 0.00 134 ASP A O 8
ATOM 14001 N N . SER A 1 10 ? 12.877 1.231 21.818 1.00 0.00 135 SER A N 8
ATOM 14002 C CA . SER A 1 10 ? 13.618 -0.020 21.928 1.00 0.00 135 SER A CA 8
ATOM 14003 C C . SER A 1 10 ? 13.223 -0.985 20.815 1.00 0.00 135 SER A C 8
ATOM 14004 O O . SER A 1 10 ? 14.068 -1.450 20.049 1.00 0.00 135 SER A O 8
ATOM 14012 N N . THR A 1 11 ? 11.930 -1.284 20.731 1.00 0.00 136 THR A N 8
ATOM 14013 C CA . THR A 1 11 ? 11.420 -2.194 19.713 1.00 0.00 136 THR A CA 8
ATOM 14014 C C . THR A 1 11 ? 10.659 -1.439 18.630 1.00 0.00 136 THR A C 8
ATOM 14015 O O . THR A 1 11 ? 9.664 -0.771 18.908 1.00 0.00 136 THR A O 8
ATOM 14026 N N . GLY A 1 12 ? 11.134 -1.548 17.393 1.00 0.00 137 GLY A N 8
ATOM 14027 C CA . GLY A 1 12 ? 10.485 -0.870 16.286 1.00 0.00 137 GLY A CA 8
ATOM 14028 C C . GLY A 1 12 ? 10.113 -1.817 15.164 1.00 0.00 137 GLY A C 8
ATOM 14029 O O . GLY A 1 12 ? 10.938 -2.614 14.715 1.00 0.00 137 GLY A O 8
ATOM 14033 N N . ILE A 1 13 ? 8.867 -1.733 14.709 1.00 0.00 138 ILE A N 8
ATOM 14034 C CA . ILE A 1 13 ? 8.387 -2.590 13.633 1.00 0.00 138 ILE A CA 8
ATOM 14035 C C . ILE A 1 13 ? 9.377 -2.623 12.473 1.00 0.00 138 ILE A C 8
ATOM 14036 O O . ILE A 1 13 ? 10.178 -1.704 12.301 1.00 0.00 138 ILE A O 8
ATOM 14052 N N . ASP A 1 14 ? 9.315 -3.686 11.679 1.00 0.00 139 ASP A N 8
ATOM 14053 C CA . ASP A 1 14 ? 10.204 -3.838 10.533 1.00 0.00 139 ASP A CA 8
ATOM 14054 C C . ASP A 1 14 ? 9.405 -4.026 9.247 1.00 0.00 139 ASP A C 8
ATOM 14055 O O . ASP A 1 14 ? 9.124 -5.153 8.837 1.00 0.00 139 ASP A O 8
ATOM 14064 N N . LEU A 1 15 ? 9.041 -2.915 8.615 1.00 0.00 140 LEU A N 8
ATOM 14065 C CA . LEU A 1 15 ? 8.274 -2.957 7.376 1.00 0.00 140 LEU A CA 8
ATOM 14066 C C . LEU A 1 15 ? 8.959 -3.844 6.341 1.00 0.00 140 LEU A C 8
ATOM 14067 O O . LEU A 1 15 ? 8.416 -4.871 5.931 1.00 0.00 140 LEU A O 8
ATOM 14083 N N . HIS A 1 16 ? 10.155 -3.442 5.923 1.00 0.00 141 HIS A N 8
ATOM 14084 C CA . HIS A 1 16 ? 10.916 -4.202 4.938 1.00 0.00 141 HIS A CA 8
ATOM 14085 C C . HIS A 1 16 ? 10.781 -5.701 5.185 1.00 0.00 141 HIS A C 8
ATOM 14086 O O . HIS A 1 16 ? 10.138 -6.411 4.413 1.00 0.00 141 HIS A O 8
ATOM 14101 N N . GLU A 1 17 ? 11.391 -6.175 6.267 1.00 0.00 142 GLU A N 8
ATOM 14102 C CA . GLU A 1 17 ? 11.340 -7.591 6.614 1.00 0.00 142 GLU A CA 8
ATOM 14103 C C . GLU A 1 17 ? 9.947 -8.162 6.361 1.00 0.00 142 GLU A C 8
ATOM 14104 O O . GLU A 1 17 ? 9.790 -9.148 5.641 1.00 0.00 142 GLU A O 8
ATOM 14116 N N . PHE A 1 18 ? 8.940 -7.536 6.960 1.00 0.00 143 PHE A N 8
ATOM 14117 C CA . PHE A 1 18 ? 7.560 -7.983 6.802 1.00 0.00 143 PHE A CA 8
ATOM 14118 C C . PHE A 1 18 ? 7.212 -8.161 5.327 1.00 0.00 143 PHE A C 8
ATOM 14119 O O . PHE A 1 18 ? 6.666 -9.190 4.926 1.00 0.00 143 PHE A O 8
ATOM 14136 N N . LEU A 1 19 ? 7.531 -7.152 4.524 1.00 0.00 144 LEU A N 8
ATOM 14137 C CA . LEU A 1 19 ? 7.252 -7.196 3.093 1.00 0.00 144 LEU A CA 8
ATOM 14138 C C . LEU A 1 19 ? 7.874 -8.434 2.455 1.00 0.00 144 LEU A C 8
ATOM 14139 O O . LEU A 1 19 ? 7.171 -9.274 1.893 1.00 0.00 144 LEU A O 8
ATOM 14155 N N . VAL A 1 20 ? 9.195 -8.541 2.547 1.00 0.00 145 VAL A N 8
ATOM 14156 C CA . VAL A 1 20 ? 9.912 -9.678 1.982 1.00 0.00 145 VAL A CA 8
ATOM 14157 C C . VAL A 1 20 ? 9.199 -10.988 2.296 1.00 0.00 145 VAL A C 8
ATOM 14158 O O . VAL A 1 20 ? 8.861 -11.754 1.395 1.00 0.00 145 VAL A O 8
ATOM 14171 N N . ASN A 1 21 ? 8.973 -11.238 3.582 1.00 0.00 146 ASN A N 8
ATOM 14172 C CA . ASN A 1 21 ? 8.300 -12.457 4.017 1.00 0.00 146 ASN A CA 8
ATOM 14173 C C . ASN A 1 21 ? 7.004 -12.669 3.240 1.00 0.00 146 ASN A C 8
ATOM 14174 O O . ASN A 1 21 ? 6.735 -13.764 2.744 1.00 0.00 146 ASN A O 8
ATOM 14185 N N . THR A 1 22 ? 6.202 -11.613 3.137 1.00 0.00 147 THR A N 8
ATOM 14186 C CA . THR A 1 22 ? 4.934 -11.683 2.422 1.00 0.00 147 THR A CA 8
ATOM 14187 C C . THR A 1 22 ? 5.143 -12.112 0.974 1.00 0.00 147 THR A C 8
ATOM 14188 O O . THR A 1 22 ? 4.339 -12.860 0.416 1.00 0.00 147 THR A O 8
ATOM 14199 N N . LEU A 1 23 ? 6.226 -11.636 0.371 1.00 0.00 148 LEU A N 8
ATOM 14200 C CA . LEU A 1 23 ? 6.541 -11.972 -1.013 1.00 0.00 148 LEU A CA 8
ATOM 14201 C C . LEU A 1 23 ? 7.196 -13.346 -1.105 1.00 0.00 148 LEU A C 8
ATOM 14202 O O . LEU A 1 23 ? 7.279 -13.936 -2.182 1.00 0.00 148 LEU A O 8
ATOM 14218 N N . LYS A 1 24 ? 7.659 -13.852 0.033 1.00 0.00 149 LYS A N 8
ATOM 14219 C CA . LYS A 1 24 ? 8.303 -15.159 0.084 1.00 0.00 149 LYS A CA 8
ATOM 14220 C C . LYS A 1 24 ? 7.267 -16.273 0.198 1.00 0.00 149 LYS A C 8
ATOM 14221 O O . LYS A 1 24 ? 7.064 -17.045 -0.739 1.00 0.00 149 LYS A O 8
ATOM 14240 N N . LYS A 1 25 ? 6.613 -16.349 1.352 1.00 0.00 150 LYS A N 8
ATOM 14241 C CA . LYS A 1 25 ? 5.596 -17.366 1.590 1.00 0.00 150 LYS A CA 8
ATOM 14242 C C . LYS A 1 25 ? 4.423 -17.198 0.629 1.00 0.00 150 LYS A C 8
ATOM 14243 O O . LYS A 1 25 ? 3.852 -18.178 0.154 1.00 0.00 150 LYS A O 8
ATOM 14262 N N . ASN A 1 26 ? 4.071 -15.947 0.346 1.00 0.00 151 ASN A N 8
ATOM 14263 C CA . ASN A 1 26 ? 2.967 -15.651 -0.559 1.00 0.00 151 ASN A CA 8
ATOM 14264 C C . ASN A 1 26 ? 3.440 -14.799 -1.733 1.00 0.00 151 ASN A C 8
ATOM 14265 O O . ASN A 1 26 ? 3.417 -13.569 -1.689 1.00 0.00 151 ASN A O 8
ATOM 14276 N N . PRO A 1 27 ? 3.879 -15.468 -2.810 1.00 0.00 152 PRO A N 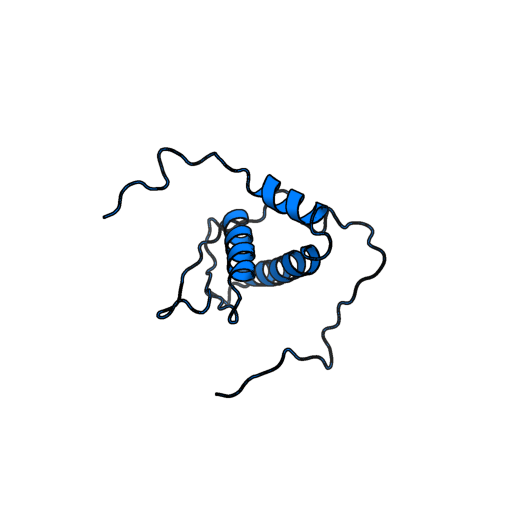8
ATOM 14277 C CA . PRO A 1 27 ? 4.365 -14.793 -4.017 1.00 0.00 152 PRO A CA 8
ATOM 14278 C C . PRO A 1 27 ? 3.244 -14.099 -4.784 1.00 0.00 152 PRO A C 8
ATOM 14279 O O . PRO A 1 27 ? 3.497 -13.238 -5.627 1.00 0.00 152 PRO A O 8
ATOM 14290 N N . ARG A 1 28 ? 2.006 -14.478 -4.485 1.00 0.00 153 ARG A N 8
ATOM 14291 C CA . ARG A 1 28 ? 0.847 -13.892 -5.147 1.00 0.00 153 ARG A CA 8
ATOM 14292 C C . ARG A 1 28 ? 0.780 -12.388 -4.896 1.00 0.00 153 ARG A C 8
ATOM 14293 O O . ARG A 1 28 ? 0.288 -11.631 -5.732 1.00 0.00 153 ARG A O 8
ATOM 14314 N N . ASP A 1 29 ? 1.277 -11.965 -3.739 1.00 0.00 154 ASP A N 8
ATOM 14315 C CA . ASP A 1 29 ? 1.274 -10.552 -3.378 1.00 0.00 154 ASP A CA 8
ATOM 14316 C C . ASP A 1 29 ? 2.090 -9.734 -4.374 1.00 0.00 154 ASP A C 8
ATOM 14317 O O . ASP A 1 29 ? 1.728 -8.606 -4.710 1.00 0.00 154 ASP A O 8
ATOM 14326 N N . ARG A 1 30 ? 3.192 -10.310 -4.843 1.00 0.00 155 ARG A N 8
ATOM 14327 C CA . ARG A 1 30 ? 4.060 -9.634 -5.799 1.00 0.00 155 ARG A CA 8
ATOM 14328 C C . ARG A 1 30 ? 3.245 -8.768 -6.755 1.00 0.00 155 ARG A C 8
ATOM 14329 O O . ARG A 1 30 ? 3.568 -7.602 -6.980 1.00 0.00 155 ARG A O 8
ATOM 14350 N N . MET A 1 31 ? 2.188 -9.347 -7.315 1.00 0.00 156 MET A N 8
ATOM 14351 C CA . MET A 1 31 ? 1.327 -8.627 -8.246 1.00 0.00 156 MET A CA 8
ATOM 14352 C C . MET A 1 31 ? 0.784 -7.352 -7.610 1.00 0.00 156 MET A C 8
ATOM 14353 O O . MET A 1 31 ? 1.104 -6.246 -8.044 1.00 0.00 156 MET A O 8
ATOM 14367 N N . MET A 1 32 ? -0.040 -7.515 -6.580 1.00 0.00 157 MET A N 8
ATOM 14368 C CA . MET A 1 32 ? -0.627 -6.375 -5.884 1.00 0.00 157 MET A CA 8
ATOM 14369 C C . MET A 1 32 ? 0.430 -5.314 -5.591 1.00 0.00 157 MET A C 8
ATOM 14370 O O . MET A 1 32 ? 0.368 -4.202 -6.116 1.00 0.00 157 MET A O 8
ATOM 14384 N N . LEU A 1 33 ? 1.397 -5.665 -4.751 1.00 0.00 158 LEU A N 8
ATOM 14385 C CA . LEU A 1 33 ? 2.467 -4.742 -4.388 1.00 0.00 158 LEU A CA 8
ATOM 14386 C C . LEU A 1 33 ? 3.070 -4.093 -5.630 1.00 0.00 158 LEU A C 8
ATOM 14387 O O . LEU A 1 33 ? 3.060 -2.869 -5.772 1.00 0.00 158 LEU A O 8
ATOM 14403 N N . LEU A 1 34 ? 3.594 -4.920 -6.527 1.00 0.00 159 LEU A N 8
ATOM 14404 C CA . LEU A 1 34 ? 4.201 -4.428 -7.759 1.00 0.00 159 LEU A CA 8
ATOM 14405 C C . LEU A 1 34 ? 3.332 -3.351 -8.401 1.00 0.00 159 LEU A C 8
ATOM 14406 O O . LEU A 1 34 ? 3.726 -2.187 -8.484 1.00 0.00 159 LEU A O 8
ATOM 14422 N N . LYS A 1 35 ? 2.147 -3.746 -8.853 1.00 0.00 160 LYS A N 8
ATOM 14423 C CA . LYS A 1 35 ? 1.219 -2.814 -9.484 1.00 0.00 160 LYS A CA 8
ATOM 14424 C C . LYS A 1 35 ? 1.005 -1.583 -8.611 1.00 0.00 160 LYS A C 8
ATOM 14425 O O . LYS A 1 35 ? 1.348 -0.465 -9.001 1.00 0.00 160 LYS A O 8
ATOM 14444 N N . LEU A 1 36 ? 0.439 -1.793 -7.428 1.00 0.00 161 LEU A N 8
ATOM 14445 C CA . LEU A 1 36 ? 0.181 -0.699 -6.498 1.00 0.00 161 LEU A CA 8
ATOM 14446 C C . LEU A 1 36 ? 1.369 0.256 -6.437 1.00 0.00 161 LEU A C 8
ATOM 14447 O O . LEU A 1 36 ? 1.197 1.472 -6.365 1.00 0.00 161 LEU A O 8
ATOM 14463 N N . GLU A 1 37 ? 2.575 -0.305 -6.469 1.00 0.00 162 GLU A N 8
ATOM 14464 C CA . GLU A 1 37 ? 3.791 0.498 -6.419 1.00 0.00 162 GLU A CA 8
ATOM 14465 C C . GLU A 1 37 ? 3.909 1.385 -7.656 1.00 0.00 162 GLU A C 8
ATOM 14466 O O . GLU A 1 37 ? 4.245 2.564 -7.556 1.00 0.00 162 GLU A O 8
ATOM 14478 N N . GLN A 1 38 ? 3.629 0.807 -8.820 1.00 0.00 163 GLN A N 8
ATOM 14479 C CA . GLN A 1 38 ? 3.705 1.544 -10.075 1.00 0.00 163 GLN A CA 8
ATOM 14480 C C . GLN A 1 38 ? 2.781 2.757 -10.052 1.00 0.00 163 GLN A C 8
ATOM 14481 O O . GLN A 1 38 ? 3.178 3.858 -10.429 1.00 0.00 163 GLN A O 8
ATOM 14495 N N . GLU A 1 39 ? 1.546 2.545 -9.606 1.00 0.00 164 GLU A N 8
ATOM 14496 C CA . GLU A 1 39 ? 0.566 3.622 -9.535 1.00 0.00 164 GLU A CA 8
ATOM 14497 C C . GLU A 1 39 ? 1.056 4.745 -8.626 1.00 0.00 164 GLU A C 8
ATOM 14498 O O . GLU A 1 39 ? 1.206 5.888 -9.060 1.00 0.00 164 GLU A O 8
ATOM 14510 N N . ILE A 1 40 ? 1.304 4.412 -7.364 1.00 0.00 165 ILE A N 8
ATOM 14511 C CA . ILE A 1 40 ? 1.778 5.392 -6.395 1.00 0.00 165 ILE A CA 8
ATOM 14512 C C . ILE A 1 40 ? 2.981 6.159 -6.932 1.00 0.00 165 ILE A C 8
ATOM 14513 O O . ILE A 1 40 ? 3.072 7.378 -6.780 1.00 0.00 165 ILE A O 8
ATOM 14529 N N . LEU A 1 41 ? 3.902 5.438 -7.562 1.00 0.00 166 LEU A N 8
ATOM 14530 C CA . LEU A 1 41 ? 5.101 6.051 -8.124 1.00 0.00 166 LEU A CA 8
ATOM 14531 C C . LEU A 1 41 ? 4.737 7.201 -9.059 1.00 0.00 166 LEU A C 8
ATOM 14532 O O . LEU A 1 41 ? 5.151 8.339 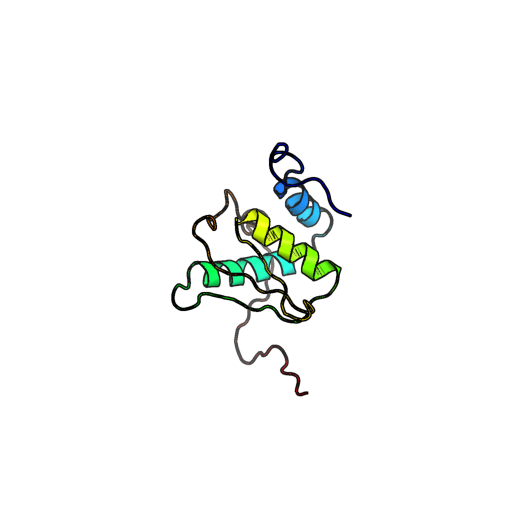-8.847 1.00 0.00 166 LEU A O 8
ATOM 14548 N N . GLU A 1 42 ? 3.958 6.893 -10.091 1.00 0.00 167 GLU A N 8
ATOM 14549 C CA . GLU A 1 42 ? 3.537 7.901 -11.057 1.00 0.00 167 GLU A CA 8
ATOM 14550 C C . GLU A 1 42 ? 2.957 9.123 -10.350 1.00 0.00 167 GLU A C 8
ATOM 14551 O O . GLU A 1 42 ? 3.246 10.262 -10.718 1.00 0.00 167 GLU A O 8
ATOM 14563 N N . PHE A 1 43 ? 2.137 8.877 -9.334 1.00 0.00 168 PHE A N 8
ATOM 14564 C CA . PHE A 1 43 ? 1.514 9.956 -8.576 1.00 0.00 168 PHE A CA 8
ATOM 14565 C C . PHE A 1 43 ? 2.568 10.798 -7.862 1.00 0.00 168 PHE A C 8
ATOM 14566 O O . PHE A 1 43 ? 2.588 12.023 -7.987 1.00 0.00 168 PHE A O 8
ATOM 14583 N N . ILE A 1 44 ? 3.440 10.132 -7.113 1.00 0.00 169 ILE A N 8
ATOM 14584 C CA . ILE A 1 44 ? 4.497 10.817 -6.380 1.00 0.00 169 ILE A CA 8
ATOM 14585 C C . ILE A 1 44 ? 5.247 11.793 -7.280 1.00 0.00 169 ILE A C 8
ATOM 14586 O O . ILE A 1 44 ? 5.480 12.942 -6.909 1.00 0.00 169 ILE A O 8
ATOM 14602 N N . ASN A 1 45 ? 5.623 11.326 -8.466 1.00 0.00 170 ASN A N 8
ATOM 14603 C CA . ASN A 1 45 ? 6.346 12.157 -9.421 1.00 0.00 170 ASN A CA 8
ATOM 14604 C C . ASN A 1 45 ? 5.452 13.269 -9.961 1.00 0.00 170 ASN A C 8
ATOM 14605 O O . ASN A 1 45 ? 5.881 14.415 -10.095 1.00 0.00 170 ASN A O 8
ATOM 14616 N N . ASP A 1 46 ? 4.207 12.922 -10.269 1.00 0.00 171 ASP A N 8
ATOM 14617 C CA . ASP A 1 46 ? 3.251 13.891 -10.793 1.00 0.00 171 ASP A CA 8
ATOM 14618 C C . ASP A 1 46 ? 2.969 14.986 -9.768 1.00 0.00 171 ASP A C 8
ATOM 14619 O O . ASP A 1 46 ? 2.706 14.703 -8.600 1.00 0.00 171 ASP A O 8
ATOM 14628 N N . ASN A 1 47 ? 3.029 16.236 -10.214 1.00 0.00 172 ASN A N 8
ATOM 14629 C CA . ASN A 1 47 ? 2.782 17.374 -9.336 1.00 0.00 172 ASN A CA 8
ATOM 14630 C C . ASN A 1 47 ? 1.331 17.834 -9.436 1.00 0.00 172 ASN A C 8
ATOM 14631 O O . ASN A 1 47 ? 0.756 18.325 -8.465 1.00 0.00 172 ASN A O 8
ATOM 14642 N N . ASN A 1 48 ? 0.744 17.670 -10.617 1.00 0.00 173 ASN A N 8
ATOM 14643 C CA . ASN A 1 48 ? -0.641 18.068 -10.845 1.00 0.00 173 ASN A CA 8
ATOM 14644 C C . ASN A 1 48 ? -1.557 17.486 -9.773 1.00 0.00 173 ASN A C 8
ATOM 14645 O O . ASN A 1 48 ? -2.561 18.093 -9.404 1.00 0.00 173 ASN A O 8
ATOM 14656 N N . ASN A 1 49 ? -1.203 16.305 -9.277 1.00 0.00 174 ASN A N 8
ATOM 14657 C CA . ASN A 1 49 ? -1.993 15.640 -8.247 1.00 0.00 174 ASN A CA 8
ATOM 14658 C C . ASN A 1 49 ? -1.334 15.782 -6.878 1.00 0.00 174 ASN A C 8
ATOM 14659 O O . ASN A 1 49 ? -0.136 15.541 -6.729 1.00 0.00 174 ASN A O 8
ATOM 14670 N N . GLN A 1 50 ? -2.124 16.175 -5.884 1.00 0.00 175 GLN A N 8
ATOM 14671 C CA . GLN A 1 50 ? -1.616 16.348 -4.529 1.00 0.00 175 GLN A CA 8
ATOM 14672 C C . GLN A 1 50 ? -2.287 15.374 -3.567 1.00 0.00 175 GLN A C 8
ATOM 14673 O O . GLN A 1 50 ? -2.026 15.393 -2.364 1.00 0.00 175 GLN A O 8
ATOM 14687 N N . PHE A 1 51 ? -3.154 14.522 -4.105 1.00 0.00 176 PHE A N 8
ATOM 14688 C CA . PHE A 1 51 ? -3.864 13.540 -3.294 1.00 0.00 176 PHE A CA 8
ATOM 14689 C C . PHE A 1 51 ? -4.214 12.304 -4.118 1.00 0.00 176 PHE A C 8
ATOM 14690 O O . PHE A 1 51 ? -4.344 12.375 -5.340 1.00 0.00 176 PHE A O 8
ATOM 14707 N N . LYS A 1 52 ? -4.364 11.171 -3.440 1.00 0.00 177 LYS A N 8
ATOM 14708 C CA . LYS A 1 52 ? -4.699 9.919 -4.107 1.00 0.00 177 LYS A CA 8
ATOM 14709 C C . LYS A 1 52 ? -5.669 9.096 -3.265 1.00 0.00 177 LYS A C 8
ATOM 14710 O O . LYS A 1 52 ? -5.392 8.788 -2.105 1.00 0.00 177 LYS A O 8
ATOM 14729 N N . LYS A 1 53 ? -6.805 8.742 -3.855 1.00 0.00 178 LYS A N 8
ATOM 14730 C CA . LYS A 1 53 ? -7.815 7.952 -3.160 1.00 0.00 178 LYS A CA 8
ATOM 14731 C C . LYS A 1 53 ? -7.963 6.575 -3.799 1.00 0.00 178 LYS A C 8
ATOM 14732 O O . LYS A 1 53 ? -8.120 6.457 -5.014 1.00 0.00 178 LYS A O 8
ATOM 14751 N N . PHE A 1 54 ? -7.912 5.536 -2.972 1.00 0.00 179 PHE A N 8
ATOM 14752 C CA . PHE A 1 54 ? -8.041 4.166 -3.456 1.00 0.00 179 PHE A CA 8
ATOM 14753 C C . PHE A 1 54 ? -9.474 3.666 -3.298 1.00 0.00 179 PHE A C 8
ATOM 14754 O O . PHE A 1 54 ? -10.201 4.066 -2.389 1.00 0.00 179 PHE A O 8
ATOM 14771 N N . PRO A 1 55 ? -9.891 2.770 -4.206 1.00 0.00 180 PRO A N 8
ATOM 14772 C CA . PRO A 1 55 ? -11.239 2.196 -4.189 1.00 0.00 180 PRO A CA 8
ATOM 14773 C C . PRO A 1 55 ? -11.452 1.249 -3.013 1.00 0.00 180 PRO A C 8
ATOM 14774 O O . PRO A 1 55 ? -10.497 0.849 -2.347 1.00 0.00 180 PRO A O 8
ATOM 14785 N N . GLN A 1 56 ? -12.708 0.895 -2.764 1.00 0.00 181 GLN A N 8
ATOM 14786 C CA . GLN A 1 56 ? -13.045 -0.005 -1.667 1.00 0.00 181 GLN A CA 8
ATOM 14787 C C . GLN A 1 56 ? -12.162 -1.249 -1.693 1.00 0.00 181 GLN A C 8
ATOM 14788 O O . GLN A 1 56 ? -12.043 -1.915 -2.721 1.00 0.00 181 GLN A O 8
ATOM 14802 N N . MET A 1 57 ? -11.546 -1.555 -0.556 1.00 0.00 182 MET A N 8
ATOM 14803 C CA . MET A 1 57 ? -10.675 -2.720 -0.450 1.00 0.00 182 MET A CA 8
ATOM 14804 C C . MET A 1 57 ? -11.081 -3.596 0.732 1.00 0.00 182 MET A C 8
ATOM 14805 O O . MET A 1 57 ? -11.804 -3.155 1.626 1.00 0.00 182 MET A O 8
ATOM 14819 N N . THR A 1 58 ? -10.611 -4.839 0.729 1.00 0.00 183 THR A N 8
ATOM 14820 C CA . THR A 1 58 ? -10.926 -5.777 1.800 1.00 0.00 183 THR A CA 8
ATOM 14821 C C . THR A 1 58 ? -10.010 -5.570 3.000 1.00 0.00 183 THR A C 8
ATOM 14822 O O . THR A 1 58 ? -9.100 -4.742 2.962 1.00 0.00 183 THR A O 8
ATOM 14833 N N . SER A 1 59 ? -10.256 -6.327 4.064 1.00 0.00 184 SER A N 8
ATOM 14834 C CA . SER A 1 59 ? -9.454 -6.224 5.278 1.00 0.00 184 SER A CA 8
ATOM 14835 C C . SER A 1 59 ? -7.976 -6.447 4.973 1.00 0.00 184 SER A C 8
ATOM 14836 O O . SER A 1 59 ? -7.135 -5.596 5.264 1.00 0.00 184 SER A O 8
ATOM 14844 N N . TYR A 1 60 ? -7.667 -7.598 4.385 1.00 0.00 185 TYR A N 8
ATOM 14845 C CA . TYR A 1 60 ? -6.291 -7.936 4.042 1.00 0.00 185 TYR A CA 8
ATOM 14846 C C . TYR A 1 60 ? -5.649 -6.829 3.211 1.00 0.00 185 TYR A C 8
ATOM 14847 O O . TYR A 1 60 ? -4.657 -6.225 3.619 1.00 0.00 185 TYR A O 8
ATOM 14865 N N . HIS A 1 61 ? -6.223 -6.569 2.040 1.00 0.00 186 HIS A N 8
ATOM 14866 C CA . HIS A 1 61 ? -5.710 -5.534 1.150 1.00 0.00 186 HIS A CA 8
ATOM 14867 C C . HIS A 1 61 ? -5.401 -4.256 1.924 1.00 0.00 186 HIS A C 8
ATOM 14868 O O . HIS A 1 61 ? -4.292 -3.727 1.851 1.00 0.00 186 HIS A O 8
ATOM 14883 N N . ARG A 1 62 ? -6.390 -3.764 2.662 1.00 0.00 187 ARG A N 8
ATOM 14884 C CA . ARG A 1 62 ? -6.225 -2.546 3.447 1.00 0.00 187 ARG A CA 8
ATOM 14885 C C . ARG A 1 62 ? -4.878 -2.540 4.163 1.00 0.00 187 ARG A C 8
ATOM 14886 O O . ARG A 1 62 ? -4.176 -1.529 4.178 1.00 0.00 187 ARG A O 8
ATOM 14907 N N . MET A 1 63 ? -4.523 -3.675 4.757 1.00 0.00 188 MET A N 8
ATOM 14908 C CA . MET A 1 63 ? -3.260 -3.800 5.474 1.00 0.00 188 MET A CA 8
ATOM 14909 C C . MET A 1 63 ? -2.077 -3.669 4.519 1.00 0.00 188 MET A C 8
ATOM 14910 O O . MET A 1 63 ? -1.206 -2.818 4.707 1.00 0.00 188 MET A O 8
ATOM 14924 N N . LEU A 1 64 ? -2.053 -4.515 3.496 1.00 0.00 189 LEU A N 8
ATOM 14925 C CA . LEU A 1 64 ? -0.976 -4.493 2.511 1.00 0.00 189 LEU A CA 8
ATOM 14926 C C . LEU A 1 64 ? -0.646 -3.063 2.097 1.00 0.00 189 LEU A C 8
ATOM 14927 O O . LEU A 1 64 ? 0.515 -2.650 2.124 1.00 0.00 189 LEU A O 8
ATOM 14943 N N . LEU A 1 65 ? -1.672 -2.311 1.716 1.00 0.00 190 LEU A N 8
ATOM 14944 C CA . LEU A 1 65 ? -1.491 -0.925 1.299 1.00 0.00 190 LEU A CA 8
ATOM 14945 C C . LEU A 1 65 ? -0.828 -0.106 2.401 1.00 0.00 190 LEU A C 8
ATOM 14946 O O . LEU A 1 65 ? 0.208 0.523 2.185 1.00 0.00 190 LEU A O 8
ATOM 14962 N N . HIS A 1 66 ? -1.433 -0.119 3.585 1.00 0.00 191 HIS A N 8
ATOM 14963 C CA . HIS A 1 66 ? -0.899 0.621 4.724 1.00 0.00 191 HIS A CA 8
ATOM 14964 C C . HIS A 1 66 ? 0.604 0.400 4.859 1.00 0.00 191 HIS A C 8
ATOM 14965 O O . HIS A 1 66 ? 1.344 1.311 5.232 1.00 0.00 191 HIS A O 8
ATOM 14980 N N . ARG A 1 67 ? 1.049 -0.814 4.554 1.00 0.00 192 ARG A N 8
ATOM 14981 C CA . ARG A 1 67 ? 2.464 -1.155 4.643 1.00 0.00 192 ARG A CA 8
ATOM 14982 C C . ARG A 1 67 ? 3.268 -0.423 3.573 1.00 0.00 192 ARG A C 8
ATOM 14983 O O . ARG A 1 67 ? 4.265 0.235 3.872 1.00 0.00 192 ARG A O 8
ATOM 15004 N N . VAL A 1 68 ? 2.828 -0.542 2.324 1.00 0.00 193 VAL A N 8
ATOM 15005 C CA . VAL A 1 68 ? 3.506 0.109 1.209 1.00 0.00 193 VAL A CA 8
ATOM 15006 C C . VAL A 1 68 ? 3.692 1.598 1.473 1.00 0.00 193 VAL A C 8
ATOM 15007 O O . VAL A 1 68 ? 4.812 2.107 1.454 1.00 0.00 193 VAL A O 8
ATOM 15020 N N . ALA A 1 69 ? 2.586 2.293 1.720 1.00 0.00 194 ALA A N 8
ATOM 15021 C CA . ALA A 1 69 ? 2.627 3.725 1.990 1.00 0.00 194 ALA A CA 8
ATOM 15022 C C . ALA A 1 69 ? 3.593 4.041 3.127 1.00 0.00 194 ALA A C 8
ATOM 15023 O O . ALA A 1 69 ? 4.546 4.799 2.952 1.00 0.00 194 ALA A O 8
ATOM 15030 N N . ALA A 1 70 ? 3.339 3.455 4.293 1.00 0.00 195 ALA A N 8
ATOM 15031 C CA . ALA A 1 70 ? 4.187 3.674 5.458 1.00 0.00 195 ALA A CA 8
ATOM 15032 C C . ALA A 1 70 ? 5.655 3.431 5.123 1.00 0.00 195 ALA A C 8
ATOM 15033 O O . ALA A 1 70 ? 6.548 3.988 5.761 1.00 0.00 195 ALA A O 8
ATOM 15040 N N . TYR A 1 71 ? 5.897 2.596 4.118 1.00 0.00 196 TYR A N 8
ATOM 15041 C CA . TYR A 1 71 ? 7.257 2.277 3.700 1.00 0.00 196 TYR A CA 8
ATOM 15042 C C . TYR A 1 71 ? 7.827 3.381 2.814 1.00 0.00 196 TYR A C 8
ATOM 15043 O O . TYR A 1 71 ? 9.028 3.651 2.835 1.00 0.00 196 TYR A O 8
ATOM 15061 N N . PHE A 1 72 ? 6.956 4.016 2.037 1.00 0.00 197 PHE A N 8
ATOM 15062 C CA . PHE A 1 72 ? 7.372 5.091 1.143 1.00 0.00 197 PHE A CA 8
ATOM 15063 C C . PHE A 1 72 ? 7.197 6.452 1.811 1.00 0.00 197 PHE A C 8
ATOM 15064 O O . PHE A 1 72 ? 6.984 7.461 1.141 1.00 0.00 197 PHE A O 8
ATOM 15081 N N . GLY A 1 73 ? 7.289 6.470 3.137 1.00 0.00 198 GLY A N 8
ATOM 15082 C CA . GLY A 1 73 ? 7.139 7.711 3.874 1.00 0.00 198 GLY A CA 8
ATOM 15083 C C . GLY A 1 73 ? 5.849 8.432 3.537 1.00 0.00 198 GLY A C 8
ATOM 15084 O O . GLY A 1 73 ? 5.859 9.625 3.233 1.00 0.00 198 GLY A O 8
ATOM 15088 N N . MET A 1 74 ? 4.736 7.708 3.590 1.00 0.00 199 MET A N 8
ATOM 15089 C CA . MET A 1 74 ? 3.433 8.287 3.287 1.00 0.00 199 MET A CA 8
ATOM 15090 C C . MET A 1 74 ? 2.529 8.263 4.516 1.00 0.00 199 MET A C 8
ATOM 15091 O O . MET A 1 74 ? 2.816 7.576 5.496 1.00 0.00 199 MET A O 8
ATOM 15105 N N . ASP A 1 75 ? 1.437 9.018 4.456 1.00 0.00 200 ASP A N 8
ATOM 15106 C CA . ASP A 1 75 ? 0.491 9.082 5.564 1.00 0.00 200 ASP A CA 8
ATOM 15107 C C . ASP A 1 75 ? -0.943 8.942 5.062 1.00 0.00 200 ASP A C 8
ATOM 15108 O O . ASP A 1 75 ? -1.465 9.828 4.384 1.00 0.00 200 ASP A O 8
ATOM 15117 N N . HIS A 1 76 ? -1.576 7.823 5.399 1.00 0.00 201 HIS A N 8
ATOM 15118 C CA . HIS A 1 76 ? -2.950 7.566 4.983 1.00 0.00 201 HIS A CA 8
ATOM 15119 C C . HIS A 1 76 ? -3.937 8.030 6.050 1.00 0.00 201 HIS A C 8
ATOM 15120 O O . HIS A 1 76 ? -3.583 8.162 7.220 1.00 0.00 201 HIS A O 8
ATOM 15135 N N . ASN A 1 77 ? -5.175 8.277 5.636 1.00 0.00 202 ASN A N 8
ATOM 15136 C CA . ASN A 1 77 ? -6.213 8.728 6.556 1.00 0.00 202 ASN A CA 8
ATOM 15137 C C . ASN A 1 77 ? -7.593 8.287 6.078 1.00 0.00 202 ASN A C 8
ATOM 15138 O O . ASN A 1 77 ? -7.796 8.021 4.893 1.00 0.00 202 ASN A O 8
ATOM 15149 N N . VAL A 1 78 ? -8.540 8.212 7.008 1.00 0.00 203 VAL A N 8
ATOM 15150 C CA . VAL A 1 78 ? -9.901 7.805 6.682 1.00 0.00 203 VAL A CA 8
ATOM 15151 C C . VAL A 1 78 ? -10.760 9.009 6.311 1.00 0.00 203 VAL A C 8
ATOM 15152 O O . VAL A 1 78 ? -10.633 10.082 6.901 1.00 0.00 203 VAL A O 8
ATOM 15165 N N . ASP A 1 79 ? -11.636 8.823 5.329 1.00 0.00 204 ASP A N 8
ATOM 15166 C CA . ASP A 1 79 ? -12.519 9.893 4.879 1.00 0.00 204 ASP A CA 8
ATOM 15167 C C . ASP A 1 79 ? -13.567 10.214 5.939 1.00 0.00 204 ASP A C 8
ATOM 15168 O O . ASP A 1 79 ? -13.779 9.439 6.871 1.00 0.00 204 ASP A O 8
ATOM 15177 N N . GLN A 1 80 ? -14.219 11.363 5.790 1.00 0.00 205 GLN A N 8
ATOM 15178 C CA . GLN A 1 80 ? -15.245 11.787 6.736 1.00 0.00 205 GLN A CA 8
ATOM 15179 C C . GLN A 1 80 ? -16.070 10.597 7.213 1.00 0.00 205 GLN A C 8
ATOM 15180 O O . GLN A 1 80 ? -16.296 10.425 8.412 1.00 0.00 205 GLN A O 8
ATOM 15194 N N . THR A 1 81 ? -16.520 9.778 6.268 1.00 0.00 206 THR A N 8
ATOM 15195 C CA . THR A 1 81 ? -17.323 8.605 6.592 1.00 0.00 206 THR A CA 8
ATOM 15196 C C . THR A 1 81 ? -16.443 7.446 7.047 1.00 0.00 206 THR A C 8
ATOM 15197 O O . THR A 1 81 ? -16.824 6.673 7.925 1.00 0.00 206 THR A O 8
ATOM 15208 N N . GLY A 1 82 ? -15.264 7.331 6.444 1.00 0.00 207 GLY A N 8
ATOM 15209 C CA . GLY A 1 82 ? -14.349 6.263 6.801 1.00 0.00 207 GLY A CA 8
ATOM 15210 C C . GLY A 1 82 ? -14.650 4.972 6.067 1.00 0.00 207 GLY A C 8
ATOM 15211 O O . GLY A 1 82 ? -14.591 3.889 6.651 1.00 0.00 207 GLY A O 8
ATOM 15215 N N . LYS A 1 83 ? -14.976 5.084 4.784 1.00 0.00 208 LYS A N 8
ATOM 15216 C CA . LYS A 1 83 ? -15.288 3.916 3.969 1.00 0.00 208 LYS A CA 8
ATOM 15217 C C . LYS A 1 83 ? -14.044 3.407 3.248 1.00 0.00 208 LYS A C 8
ATOM 15218 O O . LYS A 1 83 ? -13.806 2.202 3.177 1.00 0.00 208 LYS A O 8
ATOM 15237 N N . ALA A 1 84 ? -13.252 4.333 2.717 1.00 0.00 209 ALA A N 8
ATOM 15238 C CA . ALA A 1 84 ? -12.031 3.977 2.006 1.00 0.00 209 ALA A CA 8
ATOM 15239 C C . ALA A 1 84 ? -10.826 4.714 2.581 1.00 0.00 209 ALA A C 8
ATOM 15240 O O . ALA A 1 84 ? -10.964 5.540 3.484 1.00 0.00 209 ALA A O 8
ATOM 15247 N N . VAL A 1 85 ? -9.645 4.410 2.053 1.00 0.00 210 VAL A N 8
ATOM 15248 C CA . VAL A 1 85 ? -8.415 5.044 2.514 1.00 0.00 210 VAL A CA 8
ATOM 15249 C C . VAL A 1 85 ? -7.943 6.108 1.529 1.00 0.00 210 VAL A C 8
ATOM 15250 O O . VAL A 1 85 ? -8.126 5.972 0.319 1.00 0.00 210 VAL A O 8
ATOM 15263 N N . ILE A 1 86 ? -7.333 7.165 2.055 1.00 0.00 211 ILE A N 8
ATOM 15264 C CA . ILE A 1 86 ? -6.832 8.250 1.221 1.00 0.00 211 ILE A CA 8
ATOM 15265 C C . ILE A 1 86 ? -5.417 8.648 1.628 1.00 0.00 211 ILE A C 8
ATOM 15266 O O . ILE A 1 86 ? -5.124 8.810 2.813 1.00 0.00 211 ILE A O 8
ATOM 15282 N N . ILE A 1 87 ? -4.546 8.805 0.637 1.00 0.00 212 ILE A N 8
ATOM 15283 C CA . ILE A 1 87 ? -3.162 9.187 0.892 1.00 0.00 212 ILE A CA 8
ATOM 15284 C C . ILE A 1 87 ? -2.814 10.494 0.188 1.00 0.00 212 ILE A C 8
ATOM 15285 O O . ILE A 1 87 ? -3.546 10.953 -0.687 1.00 0.00 212 ILE A O 8
ATOM 15301 N N . ASN A 1 88 ? -1.689 11.087 0.575 1.00 0.00 213 ASN A N 8
ATOM 15302 C CA . ASN A 1 88 ? -1.243 12.341 -0.020 1.00 0.00 213 ASN A CA 8
ATOM 15303 C C . ASN A 1 88 ? 0.269 12.337 -0.227 1.00 0.00 213 ASN A C 8
ATOM 15304 O O . ASN A 1 88 ? 0.947 11.357 0.081 1.00 0.00 213 ASN A O 8
ATOM 15315 N N . LYS A 1 89 ? 0.792 13.441 -0.750 1.00 0.00 214 LYS A N 8
ATOM 15316 C CA . LYS A 1 89 ? 2.223 13.567 -0.997 1.00 0.00 214 LYS A CA 8
ATOM 15317 C C . LYS A 1 89 ? 2.864 14.530 -0.003 1.00 0.00 214 LYS A C 8
ATOM 15318 O O . LYS A 1 89 ? 2.515 15.711 0.047 1.00 0.00 214 LYS A O 8
ATOM 15337 N N . THR A 1 90 ? 3.805 14.021 0.786 1.00 0.00 215 THR A N 8
ATOM 15338 C CA . THR A 1 90 ? 4.494 14.836 1.778 1.00 0.00 215 THR A CA 8
ATOM 15339 C C . THR A 1 90 ? 6.006 14.761 1.596 1.00 0.00 215 THR A C 8
ATOM 15340 O O . THR A 1 90 ? 6.522 13.824 0.987 1.00 0.00 215 THR A O 8
ATOM 15351 N N . SER A 1 91 ? 6.711 15.754 2.129 1.00 0.00 216 SER A N 8
ATOM 15352 C CA . SER A 1 91 ? 8.164 15.802 2.023 1.00 0.00 216 SER A CA 8
ATOM 15353 C C . SER A 1 91 ? 8.789 14.505 2.526 1.00 0.00 216 SER A C 8
ATOM 15354 O O . SER A 1 91 ? 9.672 13.938 1.882 1.00 0.00 216 SER A O 8
ATOM 15362 N N . ASN A 1 92 ? 8.325 14.040 3.681 1.00 0.00 217 ASN A N 8
ATOM 15363 C CA . ASN A 1 92 ? 8.838 12.810 4.272 1.00 0.00 217 ASN A CA 8
ATOM 15364 C C . ASN A 1 92 ? 8.853 11.679 3.248 1.00 0.00 217 ASN A C 8
ATOM 15365 O O . ASN A 1 92 ? 9.547 10.677 3.423 1.00 0.00 217 ASN A O 8
ATOM 15376 N N . THR A 1 93 ? 8.083 11.848 2.177 1.00 0.00 218 THR A N 8
ATOM 15377 C CA . THR A 1 93 ? 8.008 10.843 1.125 1.00 0.00 218 THR A CA 8
ATOM 15378 C C . THR A 1 93 ? 9.329 10.732 0.374 1.00 0.00 218 THR A C 8
ATOM 15379 O O . THR A 1 93 ? 9.715 11.642 -0.361 1.00 0.00 218 THR A O 8
ATOM 15390 N N . ARG A 1 94 ? 10.020 9.612 0.562 1.00 0.00 219 ARG A N 8
ATOM 15391 C CA . ARG A 1 94 ? 11.300 9.383 -0.098 1.00 0.00 219 ARG A CA 8
ATOM 15392 C C . ARG A 1 94 ? 11.354 7.986 -0.709 1.00 0.00 219 ARG A C 8
ATOM 15393 O O . ARG A 1 94 ? 10.688 7.065 -0.236 1.00 0.00 219 ARG A O 8
ATOM 15414 N N . ILE A 1 95 ? 12.151 7.837 -1.762 1.00 0.00 220 ILE A N 8
ATOM 15415 C CA . ILE A 1 95 ? 12.292 6.553 -2.437 1.00 0.00 220 ILE A CA 8
ATOM 15416 C C . ILE A 1 95 ? 13.108 5.577 -1.596 1.00 0.00 220 ILE A C 8
ATOM 15417 O O . ILE A 1 95 ? 14.120 5.934 -0.992 1.00 0.00 220 ILE A O 8
ATOM 15433 N N . PRO A 1 96 ? 12.659 4.314 -1.555 1.00 0.00 221 PRO A N 8
ATOM 15434 C CA . PRO A 1 96 ? 13.334 3.259 -0.793 1.00 0.00 221 PRO A CA 8
ATOM 15435 C C . PRO A 1 96 ? 14.674 2.867 -1.406 1.00 0.00 221 PRO A C 8
ATOM 15436 O O . PRO A 1 96 ? 15.074 3.404 -2.438 1.00 0.00 221 PRO A O 8
ATOM 15447 N N . GLU A 1 97 ? 15.361 1.927 -0.765 1.00 0.00 222 GLU A N 8
ATOM 15448 C CA . GLU A 1 97 ? 16.657 1.465 -1.249 1.00 0.00 222 GLU A CA 8
ATOM 15449 C C . GLU A 1 97 ? 16.486 0.443 -2.370 1.00 0.00 222 GLU A C 8
ATOM 15450 O O . GLU A 1 97 ? 17.316 0.354 -3.273 1.00 0.00 222 GLU A O 8
ATOM 15462 N N . GLN A 1 98 ? 15.403 -0.324 -2.302 1.00 0.00 223 GLN A N 8
ATOM 15463 C CA . GLN A 1 98 ? 15.123 -1.340 -3.311 1.00 0.00 223 GLN A CA 8
ATOM 15464 C C . GLN A 1 98 ? 13.622 -1.492 -3.528 1.00 0.00 223 GLN A C 8
ATOM 15465 O O . GLN A 1 98 ? 12.824 -1.231 -2.627 1.00 0.00 223 GLN A O 8
ATOM 15479 N N . ARG A 1 99 ? 13.243 -1.916 -4.730 1.00 0.00 224 ARG A N 8
ATOM 15480 C CA . ARG A 1 99 ? 11.836 -2.101 -5.066 1.00 0.00 224 ARG A CA 8
ATOM 15481 C C . ARG A 1 99 ? 11.439 -3.570 -4.952 1.00 0.00 224 ARG A C 8
ATOM 15482 O O . ARG A 1 99 ? 12.289 -4.442 -4.770 1.00 0.00 224 ARG A O 8
ATOM 15503 N N . PHE A 1 100 ? 10.142 -3.837 -5.060 1.00 0.00 225 PHE A N 8
ATOM 15504 C CA . PHE A 1 100 ? 9.631 -5.200 -4.968 1.00 0.00 225 PHE A CA 8
ATOM 15505 C C . PHE A 1 100 ? 10.170 -6.061 -6.107 1.00 0.00 225 PHE A C 8
ATOM 15506 O O . PHE A 1 100 ? 10.536 -7.218 -5.905 1.00 0.00 225 PHE A O 8
ATOM 15523 N N . SER A 1 101 ? 10.214 -5.487 -7.305 1.00 0.00 226 SER A N 8
ATOM 15524 C CA . SER A 1 101 ? 10.703 -6.202 -8.478 1.00 0.00 226 SER A CA 8
ATOM 15525 C C . SER A 1 101 ? 12.106 -6.749 -8.234 1.00 0.00 226 SER A C 8
ATOM 15526 O O . SER A 1 101 ? 12.415 -7.881 -8.606 1.00 0.00 226 SER A O 8
ATOM 15534 N N . GLU A 1 102 ? 12.951 -5.937 -7.606 1.00 0.00 227 GLU A N 8
ATOM 15535 C CA . GLU A 1 102 ? 14.321 -6.340 -7.313 1.00 0.00 227 GLU A CA 8
ATOM 15536 C C . GLU A 1 102 ? 14.360 -7.742 -6.711 1.00 0.00 227 GLU A C 8
ATOM 15537 O O . GLU A 1 102 ? 15.115 -8.603 -7.163 1.00 0.00 227 GLU A O 8
ATOM 15549 N N . HIS A 1 103 ? 13.540 -7.963 -5.688 1.00 0.00 228 HIS A N 8
ATOM 15550 C CA . HIS A 1 103 ? 13.480 -9.260 -5.024 1.00 0.00 228 HIS A CA 8
ATOM 15551 C C . HIS A 1 103 ? 12.913 -10.324 -5.959 1.00 0.00 228 HIS A C 8
ATOM 15552 O O . HIS A 1 103 ? 13.111 -11.520 -5.745 1.00 0.00 228 HIS A O 8
ATOM 15567 N N . ILE A 1 104 ? 12.208 -9.880 -6.994 1.00 0.00 229 ILE A N 8
ATOM 15568 C CA . ILE A 1 104 ? 11.614 -10.794 -7.961 1.00 0.00 229 ILE A CA 8
ATOM 15569 C C . ILE A 1 104 ? 12.545 -11.020 -9.148 1.00 0.00 229 ILE A C 8
ATOM 15570 O O . ILE A 1 104 ? 12.094 -11.273 -10.266 1.00 0.00 229 ILE A O 8
ATOM 15586 N N . LYS A 1 105 ? 13.847 -10.929 -8.898 1.00 0.00 230 LYS A N 8
ATOM 15587 C CA . LYS A 1 105 ? 14.843 -11.126 -9.944 1.00 0.00 230 LYS A CA 8
ATOM 15588 C C . LYS A 1 105 ? 14.803 -12.558 -10.470 1.00 0.00 230 LYS A C 8
ATOM 15589 O O . LYS A 1 105 ? 14.748 -13.513 -9.695 1.00 0.00 230 LYS A O 8
ATOM 15608 N N . ASP A 1 106 ? 14.833 -12.698 -11.790 1.00 0.00 231 ASP A N 8
ATOM 15609 C CA . ASP A 1 106 ? 14.803 -14.013 -12.420 1.00 0.00 231 ASP A CA 8
ATOM 15610 C C . ASP A 1 106 ? 16.084 -14.267 -13.209 1.00 0.00 231 ASP A C 8
ATOM 15611 O O . ASP A 1 106 ? 16.450 -13.483 -14.083 1.00 0.00 231 ASP A O 8
ATOM 15620 N N . GLU A 1 107 ? 16.759 -15.368 -12.892 1.00 0.00 232 GLU A N 8
ATOM 15621 C CA . GLU A 1 107 ? 18.000 -15.723 -13.571 1.00 0.00 232 GLU A CA 8
ATOM 15622 C C . GLU A 1 107 ? 17.861 -15.558 -15.081 1.00 0.00 232 GLU A C 8
ATOM 15623 O O . GLU A 1 107 ? 18.700 -14.932 -15.729 1.00 0.00 232 GLU A O 8
ATOM 15635 N N . LYS A 1 108 ? 16.795 -16.124 -15.637 1.00 0.00 233 LYS A N 8
ATOM 15636 C CA . LYS A 1 108 ? 16.543 -16.040 -17.071 1.00 0.00 233 LYS A CA 8
ATOM 15637 C C . LYS A 1 108 ? 15.529 -14.943 -17.381 1.00 0.00 233 LYS A C 8
ATOM 15638 O O . LYS A 1 108 ? 14.463 -14.880 -16.772 1.00 0.00 233 LYS A O 8
ATOM 15657 N N . ASN A 1 109 ? 15.870 -14.082 -18.335 1.00 0.00 234 ASN A N 8
ATOM 15658 C CA . ASN A 1 109 ? 14.988 -12.988 -18.727 1.00 0.00 234 ASN A CA 8
ATOM 15659 C C . ASN A 1 109 ? 13.928 -13.471 -19.713 1.00 0.00 234 ASN A C 8
ATOM 15660 O O . ASN A 1 109 ? 14.218 -13.716 -20.884 1.00 0.00 234 ASN A O 8
ATOM 15671 N N . THR A 1 110 ? 12.697 -13.606 -19.230 1.00 0.00 235 THR A N 8
ATOM 15672 C CA . THR A 1 110 ? 11.593 -14.059 -20.067 1.00 0.00 235 THR A CA 8
ATOM 15673 C C . THR A 1 110 ? 10.250 -13.794 -19.396 1.00 0.00 235 THR A C 8
ATOM 15674 O O . THR A 1 110 ? 10.058 -14.111 -18.223 1.00 0.00 235 THR A O 8
ATOM 15685 N N . GLU A 1 111 ? 9.322 -13.211 -20.150 1.00 0.00 236 GLU A N 8
ATOM 15686 C CA . GLU A 1 111 ? 7.996 -12.903 -19.627 1.00 0.00 236 GLU A CA 8
ATOM 15687 C C . GLU A 1 111 ? 7.085 -12.374 -20.731 1.00 0.00 236 GLU A C 8
ATOM 15688 O O . GLU A 1 111 ? 7.527 -11.646 -21.619 1.00 0.00 236 GLU A O 8
ATOM 15700 N N . PHE A 1 112 ? 5.811 -12.747 -20.667 1.00 0.00 237 PHE A N 8
ATOM 15701 C CA . PHE A 1 112 ? 4.837 -12.312 -21.661 1.00 0.00 237 PHE A CA 8
ATOM 15702 C C . PHE A 1 112 ? 3.414 -12.600 -21.191 1.00 0.00 237 PHE A C 8
ATOM 15703 O O . PHE A 1 112 ? 2.988 -13.754 -21.141 1.00 0.00 237 PHE A O 8
ATOM 15720 N N . GLN A 1 113 ? 2.686 -11.543 -20.847 1.00 0.00 238 GLN A N 8
ATOM 15721 C CA . GLN A 1 113 ? 1.312 -11.683 -20.380 1.00 0.00 238 GLN A CA 8
ATOM 15722 C C . GLN A 1 113 ? 0.425 -10.585 -20.960 1.00 0.00 238 GLN A C 8
ATOM 15723 O O . GLN A 1 113 ? 0.500 -9.430 -20.543 1.00 0.00 238 GLN A O 8
ATOM 15737 N N . GLN A 1 114 ? -0.412 -10.955 -21.923 1.00 0.00 239 GLN A N 8
ATOM 15738 C CA . GLN A 1 114 ? -1.312 -10.001 -22.560 1.00 0.00 239 GLN A CA 8
ATOM 15739 C C . GLN A 1 114 ? -2.442 -10.721 -23.288 1.00 0.00 239 GLN A C 8
ATOM 15740 O O . GLN A 1 114 ? -2.255 -11.819 -23.814 1.00 0.00 239 GLN A O 8
ATOM 15754 N N . ARG A 1 115 ? -3.615 -10.097 -23.314 1.00 0.00 240 ARG A N 8
ATOM 15755 C CA . ARG A 1 115 ? -4.776 -10.679 -23.976 1.00 0.00 240 ARG A CA 8
ATOM 15756 C C . ARG A 1 115 ? -5.202 -9.833 -25.172 1.00 0.00 240 ARG A C 8
ATOM 15757 O O . ARG A 1 115 ? -4.654 -8.756 -25.411 1.00 0.00 240 ARG A O 8
ATOM 15778 N N . PHE A 1 116 ? -6.182 -10.327 -25.922 1.00 0.00 241 PHE A N 8
ATOM 15779 C CA . PHE A 1 116 ? -6.680 -9.617 -27.094 1.00 0.00 241 PHE A CA 8
ATOM 15780 C C . PHE A 1 116 ? -7.958 -10.264 -27.619 1.00 0.00 241 PHE A C 8
ATOM 15781 O O . PHE A 1 116 ? -7.973 -11.448 -27.957 1.00 0.00 241 PHE A O 8
ATOM 15798 N N . ILE A 1 117 ? -9.028 -9.478 -27.684 1.00 0.00 242 ILE A N 8
ATOM 15799 C CA . ILE A 1 117 ? -10.310 -9.974 -28.168 1.00 0.00 242 ILE A CA 8
ATOM 15800 C C . ILE A 1 117 ? -11.235 -8.824 -28.552 1.00 0.00 242 ILE A C 8
ATOM 15801 O O . ILE A 1 117 ? -11.324 -7.821 -27.842 1.00 0.00 242 ILE A O 8
ATOM 15817 N N . LEU A 1 118 ? -11.922 -8.975 -29.678 1.00 0.00 243 LEU A N 8
ATOM 15818 C CA . LEU A 1 118 ? -12.843 -7.949 -30.156 1.00 0.00 243 LEU A CA 8
ATOM 15819 C C . LEU A 1 118 ? -14.292 -8.377 -29.946 1.00 0.00 243 LEU A C 8
ATOM 15820 O O . LEU A 1 118 ? -15.069 -7.677 -29.298 1.00 0.00 243 LEU A O 8
ATOM 15836 N N . SER A 1 119 ? -14.648 -9.533 -30.498 1.00 0.00 244 SER A N 8
ATOM 15837 C CA . SER A 1 119 ? -16.004 -10.055 -30.373 1.00 0.00 244 SER A CA 8
ATOM 15838 C C . SER A 1 119 ? -16.390 -10.217 -28.906 1.00 0.00 244 SER A C 8
ATOM 15839 O O . SER A 1 119 ? -15.692 -10.878 -28.138 1.00 0.00 244 SER A O 8
ATOM 15847 N N . GLY A 1 120 ? -17.508 -9.608 -28.524 1.00 0.00 245 GLY A N 8
ATOM 15848 C CA . GLY A 1 120 ? -17.969 -9.696 -27.150 1.00 0.00 245 GLY A CA 8
ATOM 15849 C C . GLY A 1 120 ? -19.369 -10.267 -27.044 1.00 0.00 245 GLY A C 8
ATOM 15850 O O . GLY A 1 120 ? -19.939 -10.756 -28.020 1.00 0.00 245 GLY A O 8
ATOM 15854 N N . PRO A 1 121 ? -19.945 -10.211 -25.834 1.00 0.00 246 PRO A N 8
ATOM 15855 C CA . PRO A 1 121 ? -21.294 -10.723 -25.575 1.00 0.00 246 PRO A CA 8
ATOM 15856 C C . PRO A 1 121 ? -22.374 -9.874 -26.236 1.00 0.00 246 PRO A C 8
ATOM 15857 O O . PRO A 1 121 ? -22.557 -8.706 -25.892 1.00 0.00 246 PRO A O 8
ATOM 15868 N N . SER A 1 122 ? -23.087 -10.468 -27.188 1.00 0.00 247 SER A N 8
ATOM 15869 C CA . SER A 1 122 ? -24.147 -9.764 -27.900 1.00 0.00 247 SER A CA 8
ATOM 15870 C C . SER A 1 122 ? -25.051 -10.747 -28.638 1.00 0.00 247 SER A C 8
ATOM 15871 O O . SER A 1 122 ? -24.575 -11.676 -29.290 1.00 0.00 247 SER A O 8
ATOM 15879 N N . SER A 1 123 ? -26.359 -10.535 -28.529 1.00 0.00 248 SER A N 8
ATOM 15880 C CA . SER A 1 123 ? -27.331 -11.403 -29.182 1.00 0.00 248 SER A CA 8
ATOM 15881 C C . SER A 1 123 ? -28.646 -10.667 -29.417 1.00 0.00 248 SER A C 8
ATOM 15882 O O . SER A 1 123 ? -28.903 -9.624 -28.816 1.00 0.00 248 SER A O 8
ATOM 15890 N N . GLY A 1 124 ? -29.477 -11.217 -30.298 1.00 0.00 249 GLY A N 8
ATOM 15891 C CA . GLY A 1 124 ? -30.755 -10.600 -30.598 1.00 0.00 249 GLY A CA 8
ATOM 15892 C C . GLY A 1 124 ? -31.906 -11.265 -29.869 1.00 0.00 249 GLY A C 8
ATOM 15893 O O . GLY A 1 124 ? -33.029 -10.760 -29.876 1.00 0.00 249 GLY A O 8
ATOM 15897 N N . GLY A 1 1 ? 16.814 29.137 4.727 1.00 0.00 126 GLY A N 9
ATOM 15898 C CA . GLY A 1 1 ? 16.566 29.721 6.033 1.00 0.00 126 GLY A CA 9
ATOM 15899 C C . GLY A 1 1 ? 16.567 28.685 7.140 1.00 0.00 126 GLY A C 9
ATOM 15900 O O . GLY A 1 1 ? 17.054 27.570 6.956 1.00 0.00 126 GLY A O 9
ATOM 15904 N N . SER A 1 2 ? 16.021 29.055 8.294 1.00 0.00 127 SER A N 9
ATOM 15905 C CA . SER A 1 2 ? 15.965 28.151 9.437 1.00 0.00 127 SER A CA 9
ATOM 15906 C C . SER A 1 2 ? 14.726 27.264 9.369 1.00 0.00 127 SER A C 9
ATOM 15907 O O . SER A 1 2 ? 13.688 27.583 9.948 1.00 0.00 127 SER A O 9
ATOM 15915 N N . SER A 1 3 ? 14.844 26.148 8.657 1.00 0.00 128 SER A N 9
ATOM 15916 C CA . SER A 1 3 ? 13.733 25.215 8.508 1.00 0.00 128 SER A CA 9
ATOM 15917 C C . SER A 1 3 ? 14.185 23.784 8.780 1.00 0.00 128 SER A C 9
ATOM 15918 O O . SER A 1 3 ? 15.248 23.360 8.327 1.00 0.00 128 SER A O 9
ATOM 15926 N N . GLY A 1 4 ? 13.369 23.042 9.522 1.00 0.00 129 GLY A N 9
ATOM 15927 C CA . GLY A 1 4 ? 13.701 21.666 9.842 1.00 0.00 129 GLY A CA 9
ATOM 15928 C C . GLY A 1 4 ? 12.472 20.793 9.994 1.00 0.00 129 GLY A C 9
ATOM 15929 O O . GLY A 1 4 ? 12.282 20.150 11.027 1.00 0.00 129 GLY A O 9
ATOM 15933 N N . SER A 1 5 ? 11.632 20.771 8.964 1.00 0.00 130 SER A N 9
ATOM 15934 C CA . SER A 1 5 ? 10.411 19.974 8.990 1.00 0.00 130 SER A CA 9
ATOM 15935 C C . SER A 1 5 ? 10.730 18.487 8.872 1.00 0.00 130 SER A C 9
ATOM 15936 O O . SER A 1 5 ? 10.953 17.973 7.776 1.00 0.00 130 SER A O 9
ATOM 15944 N N . SER A 1 6 ? 10.750 17.801 10.010 1.00 0.00 131 SER A N 9
ATOM 15945 C CA . SER A 1 6 ? 11.046 16.373 10.037 1.00 0.00 131 SER A CA 9
ATOM 15946 C C . SER A 1 6 ? 10.877 15.810 11.445 1.00 0.00 131 SER A C 9
ATOM 15947 O O . SER A 1 6 ? 11.163 16.483 12.434 1.00 0.00 131 SER A O 9
ATOM 15955 N N . GLY A 1 7 ? 10.408 14.568 11.526 1.00 0.00 132 GLY A N 9
ATOM 15956 C CA . GLY A 1 7 ? 10.208 13.933 12.816 1.00 0.00 132 GLY A CA 9
ATOM 15957 C C . GLY A 1 7 ? 11.337 12.990 13.179 1.00 0.00 132 GLY A C 9
ATOM 15958 O O . GLY A 1 7 ? 11.988 12.420 12.302 1.00 0.00 132 GLY A O 9
ATOM 15962 N N . THR A 1 8 ? 11.573 12.823 14.477 1.00 0.00 133 THR A N 9
ATOM 15963 C CA . THR A 1 8 ? 12.633 11.944 14.955 1.00 0.00 133 THR A CA 9
ATOM 15964 C C . THR A 1 8 ? 12.531 10.563 14.318 1.00 0.00 133 THR A C 9
ATOM 15965 O O . THR A 1 8 ? 11.447 10.127 13.931 1.00 0.00 133 THR A O 9
ATOM 15976 N N . ASP A 1 9 ? 13.665 9.879 14.215 1.00 0.00 134 ASP A N 9
ATOM 15977 C CA . ASP A 1 9 ? 13.702 8.545 13.627 1.00 0.00 134 ASP A CA 9
ATOM 15978 C C . ASP A 1 9 ? 13.856 7.479 14.707 1.00 0.00 134 ASP A C 9
ATOM 15979 O O . ASP A 1 9 ? 14.301 7.766 15.818 1.00 0.00 134 ASP A O 9
ATOM 15988 N N . SER A 1 10 ? 13.483 6.247 14.373 1.00 0.00 135 SER A N 9
ATOM 15989 C CA . SER A 1 10 ? 13.575 5.139 15.316 1.00 0.00 135 SER A CA 9
ATOM 15990 C C . SER A 1 10 ? 13.670 3.806 14.580 1.00 0.00 135 SER A C 9
ATOM 15991 O O . SER A 1 10 ? 13.566 3.750 13.355 1.00 0.00 135 SER A O 9
ATOM 15999 N N . THR A 1 11 ? 13.868 2.731 15.338 1.00 0.00 136 THR A N 9
ATOM 16000 C CA . THR A 1 11 ? 13.979 1.398 14.760 1.00 0.00 136 THR A CA 9
ATOM 16001 C C . THR A 1 11 ? 12.728 0.573 15.037 1.00 0.00 136 THR A C 9
ATOM 16002 O O . THR A 1 11 ? 12.129 0.676 16.107 1.00 0.00 136 THR A O 9
ATOM 16013 N N . GLY A 1 12 ? 12.337 -0.247 14.066 1.00 0.00 137 GLY A N 9
ATOM 16014 C CA . GLY A 1 12 ? 11.159 -1.078 14.226 1.00 0.00 137 GLY A CA 9
ATOM 16015 C C . GLY A 1 12 ? 11.084 -2.184 13.191 1.00 0.00 137 GLY A C 9
ATOM 16016 O O . GLY A 1 12 ? 11.962 -2.303 12.337 1.00 0.00 137 GLY A O 9
ATOM 16020 N N . ILE A 1 13 ? 10.034 -2.994 13.269 1.00 0.00 138 ILE A N 9
ATOM 16021 C CA . ILE A 1 13 ? 9.850 -4.096 12.332 1.00 0.00 138 ILE A CA 9
ATOM 16022 C C . ILE A 1 13 ? 10.330 -3.716 10.935 1.00 0.00 138 ILE A C 9
ATOM 16023 O O . ILE A 1 13 ? 9.743 -2.857 10.277 1.00 0.00 138 ILE A O 9
ATOM 16039 N N . ASP A 1 14 ? 11.402 -4.362 10.489 1.00 0.00 139 ASP A N 9
ATOM 16040 C CA . ASP A 1 14 ? 11.961 -4.094 9.169 1.00 0.00 139 ASP A CA 9
ATOM 16041 C C . ASP A 1 14 ? 10.948 -4.417 8.074 1.00 0.00 139 ASP A C 9
ATOM 16042 O O . ASP A 1 14 ? 10.914 -5.534 7.555 1.00 0.00 139 ASP A O 9
ATOM 16051 N N . LEU A 1 15 ? 10.125 -3.434 7.729 1.00 0.00 140 LEU A N 9
ATOM 16052 C CA . LEU A 1 15 ? 9.110 -3.614 6.696 1.00 0.00 140 LEU A CA 9
ATOM 16053 C C . LEU A 1 15 ? 9.665 -4.410 5.519 1.00 0.00 140 LEU A C 9
ATOM 16054 O O . LEU A 1 15 ? 9.004 -5.306 4.995 1.00 0.00 140 LEU A O 9
ATOM 16070 N N . HIS A 1 16 ? 10.885 -4.077 5.110 1.00 0.00 141 HIS A N 9
ATOM 16071 C CA . HIS A 1 16 ? 11.531 -4.763 3.996 1.00 0.00 141 HIS A CA 9
ATOM 16072 C C . HIS A 1 16 ? 11.508 -6.275 4.202 1.00 0.00 141 HIS A C 9
ATOM 16073 O O . HIS A 1 16 ? 10.955 -7.012 3.387 1.00 0.00 141 HIS A O 9
ATOM 16088 N N . GLU A 1 17 ? 12.112 -6.728 5.296 1.00 0.00 142 GLU A N 9
ATOM 16089 C CA . GLU A 1 17 ? 12.161 -8.152 5.607 1.00 0.00 142 GLU A CA 9
ATOM 16090 C C . GLU A 1 17 ? 10.870 -8.846 5.183 1.00 0.00 142 GLU A C 9
ATOM 16091 O O . GLU A 1 17 ? 10.896 -9.834 4.448 1.00 0.00 142 GLU A O 9
ATOM 16103 N N . PHE A 1 18 ? 9.742 -8.322 5.651 1.00 0.00 143 PHE A N 9
ATOM 16104 C CA . PHE A 1 18 ? 8.441 -8.891 5.322 1.00 0.00 143 PHE A CA 9
ATOM 16105 C C . PHE A 1 18 ? 8.164 -8.787 3.825 1.00 0.00 143 PHE A C 9
ATOM 16106 O O . PHE A 1 18 ? 7.988 -9.797 3.142 1.00 0.00 143 PHE A O 9
ATOM 16123 N N . LEU A 1 19 ? 8.126 -7.559 3.321 1.00 0.00 144 LEU A N 9
ATOM 16124 C CA . LEU A 1 19 ? 7.870 -7.320 1.904 1.00 0.00 144 LEU A CA 9
ATOM 16125 C C . LEU A 1 19 ? 8.596 -8.346 1.040 1.00 0.00 144 LEU A C 9
ATOM 16126 O O . LEU A 1 19 ? 7.994 -8.982 0.175 1.00 0.00 144 LEU A O 9
ATOM 16142 N N . VAL A 1 20 ? 9.894 -8.502 1.280 1.00 0.00 145 VAL A N 9
ATOM 16143 C CA . VAL A 1 20 ? 10.702 -9.453 0.526 1.00 0.00 145 VAL A CA 9
ATOM 16144 C C . VAL A 1 20 ? 10.190 -10.877 0.711 1.00 0.00 145 VAL A C 9
ATOM 16145 O O . VAL A 1 20 ? 9.951 -11.593 -0.261 1.00 0.00 145 VAL A O 9
ATOM 16158 N N . ASN A 1 21 ? 10.024 -11.283 1.966 1.00 0.00 146 ASN A N 9
ATOM 16159 C CA . ASN A 1 21 ? 9.540 -12.622 2.278 1.00 0.00 146 ASN A CA 9
ATOM 16160 C C . ASN A 1 21 ? 8.250 -12.925 1.522 1.00 0.00 146 ASN A C 9
ATOM 16161 O O . ASN A 1 21 ? 8.082 -14.012 0.968 1.00 0.00 146 ASN A O 9
ATOM 16172 N N . THR A 1 22 ? 7.341 -11.955 1.501 1.00 0.00 147 THR A N 9
ATOM 16173 C CA . THR A 1 22 ? 6.066 -12.117 0.813 1.00 0.00 147 THR A CA 9
ATOM 16174 C C . THR A 1 22 ? 6.262 -12.202 -0.696 1.00 0.00 147 THR A C 9
ATOM 16175 O O . THR A 1 22 ? 5.777 -13.130 -1.345 1.00 0.00 147 THR A O 9
ATOM 16186 N N . LEU A 1 23 ? 6.977 -11.228 -1.250 1.00 0.00 148 LEU A N 9
ATOM 16187 C CA . LEU A 1 23 ? 7.238 -11.193 -2.685 1.00 0.00 148 LEU A CA 9
ATOM 16188 C C . LEU A 1 23 ? 7.721 -12.551 -3.184 1.00 0.00 148 LEU A C 9
ATOM 16189 O O . LEU A 1 23 ? 7.434 -12.947 -4.315 1.00 0.00 148 LEU A O 9
ATOM 16205 N N . LYS A 1 24 ? 8.452 -13.263 -2.333 1.00 0.00 149 LYS A N 9
ATOM 16206 C CA . LYS A 1 24 ? 8.972 -14.579 -2.685 1.00 0.00 149 LYS A CA 9
ATOM 16207 C C . LYS A 1 24 ? 7.989 -15.676 -2.289 1.00 0.00 149 LYS A C 9
ATOM 16208 O O . LYS A 1 24 ? 7.348 -16.289 -3.143 1.00 0.00 149 LYS A O 9
ATOM 16227 N N . LYS A 1 25 ? 7.872 -15.918 -0.987 1.00 0.00 150 LYS A N 9
ATOM 16228 C CA . LYS A 1 25 ? 6.965 -16.939 -0.476 1.00 0.00 150 LYS A CA 9
ATOM 16229 C C . LYS A 1 25 ? 5.596 -16.832 -1.141 1.00 0.00 150 LYS A C 9
ATOM 16230 O O . LYS A 1 25 ? 4.843 -17.803 -1.190 1.00 0.00 150 LYS A O 9
ATOM 16249 N N . ASN A 1 26 ? 5.282 -15.646 -1.651 1.00 0.00 151 ASN A N 9
ATOM 16250 C CA . ASN A 1 26 ? 4.004 -15.413 -2.313 1.00 0.00 151 ASN A CA 9
ATOM 16251 C C . ASN A 1 26 ? 4.210 -14.785 -3.688 1.00 0.00 151 ASN A C 9
ATOM 16252 O O . ASN A 1 26 ? 4.093 -13.573 -3.869 1.00 0.00 151 ASN A O 9
ATOM 16263 N N . PRO A 1 27 ? 4.524 -15.629 -4.682 1.00 0.00 152 PRO A N 9
ATOM 16264 C CA . PRO A 1 27 ? 4.752 -15.180 -6.059 1.00 0.00 152 PRO A CA 9
ATOM 16265 C C . PRO A 1 27 ? 3.469 -14.707 -6.735 1.00 0.00 152 PRO A C 9
ATOM 16266 O O . PRO A 1 27 ? 3.511 -14.027 -7.760 1.00 0.00 152 PRO A O 9
ATOM 16277 N N . ARG A 1 28 ? 2.331 -15.070 -6.153 1.00 0.00 153 ARG A N 9
ATOM 16278 C CA . ARG A 1 28 ? 1.036 -14.683 -6.700 1.00 0.00 153 ARG A CA 9
ATOM 16279 C C . ARG A 1 28 ? 0.563 -13.364 -6.095 1.00 0.00 153 ARG A C 9
ATOM 16280 O O . ARG A 1 28 ? -0.306 -12.692 -6.650 1.00 0.00 153 ARG A O 9
ATOM 16301 N N . ASP A 1 29 ? 1.141 -13.002 -4.955 1.00 0.00 154 ASP A N 9
ATOM 16302 C CA . ASP A 1 29 ? 0.779 -11.763 -4.275 1.00 0.00 154 ASP A CA 9
ATOM 16303 C C . ASP A 1 29 ? 1.530 -10.577 -4.871 1.00 0.00 154 ASP A C 9
ATOM 16304 O O . ASP A 1 29 ? 0.944 -9.525 -5.129 1.00 0.00 154 ASP A O 9
ATOM 16313 N N . ARG A 1 30 ? 2.830 -10.753 -5.085 1.00 0.00 155 ARG A N 9
ATOM 16314 C CA . ARG A 1 30 ? 3.661 -9.696 -5.648 1.00 0.00 155 ARG A CA 9
ATOM 16315 C C . ARG A 1 30 ? 2.894 -8.905 -6.704 1.00 0.00 155 ARG A C 9
ATOM 16316 O O . ARG A 1 30 ? 3.152 -7.720 -6.916 1.00 0.00 155 ARG A O 9
ATOM 16337 N N . MET A 1 31 ? 1.950 -9.569 -7.364 1.00 0.00 156 MET A N 9
ATOM 16338 C CA . MET A 1 31 ? 1.145 -8.927 -8.397 1.00 0.00 156 MET A CA 9
ATOM 16339 C C . MET A 1 31 ? 0.609 -7.584 -7.913 1.00 0.00 156 MET A C 9
ATOM 16340 O O . MET A 1 31 ? 0.834 -6.552 -8.543 1.00 0.00 156 MET A O 9
ATOM 16354 N N . MET A 1 32 ? -0.101 -7.605 -6.789 1.00 0.00 157 MET A N 9
ATOM 16355 C CA . MET A 1 32 ? -0.668 -6.388 -6.221 1.00 0.00 157 MET A CA 9
ATOM 16356 C C . MET A 1 32 ? 0.431 -5.468 -5.701 1.00 0.00 157 MET A C 9
ATOM 16357 O O . MET A 1 32 ? 0.498 -4.294 -6.068 1.00 0.00 157 MET A O 9
ATOM 16371 N N . LEU A 1 33 ? 1.291 -6.006 -4.844 1.00 0.00 158 LEU A N 9
ATOM 16372 C CA . LEU A 1 33 ? 2.389 -5.233 -4.272 1.00 0.00 158 LEU A CA 9
ATOM 16373 C C . LEU A 1 33 ? 3.066 -4.379 -5.339 1.00 0.00 158 LEU A C 9
ATOM 16374 O O . LEU A 1 33 ? 3.172 -3.160 -5.200 1.00 0.00 158 LEU A O 9
ATOM 16390 N N . LEU A 1 34 ? 3.523 -5.027 -6.406 1.00 0.00 159 LEU A N 9
ATOM 16391 C CA . LEU A 1 34 ? 4.188 -4.327 -7.499 1.00 0.00 159 LEU A CA 9
ATOM 16392 C C . LEU A 1 34 ? 3.276 -3.263 -8.100 1.00 0.00 159 LEU A C 9
ATOM 16393 O O . LEU A 1 34 ? 3.671 -2.108 -8.258 1.00 0.00 159 LEU A O 9
ATOM 16409 N N . LYS A 1 35 ? 2.052 -3.660 -8.433 1.00 0.00 160 LYS A N 9
ATOM 16410 C CA . LYS A 1 35 ? 1.081 -2.741 -9.014 1.00 0.00 160 LYS A CA 9
ATOM 16411 C C . LYS A 1 35 ? 0.983 -1.460 -8.190 1.00 0.00 160 LYS A C 9
ATOM 16412 O O . LYS A 1 35 ? 1.128 -0.357 -8.719 1.00 0.00 160 LYS A O 9
ATOM 16431 N N . LEU A 1 36 ? 0.738 -1.614 -6.894 1.00 0.00 161 LEU A N 9
ATOM 16432 C CA . LEU A 1 36 ? 0.623 -0.469 -5.996 1.00 0.00 161 LEU A CA 9
ATOM 16433 C C . LEU A 1 36 ? 1.852 0.429 -6.098 1.00 0.00 161 LEU A C 9
ATOM 16434 O O . LEU A 1 36 ? 1.734 1.636 -6.304 1.00 0.00 161 LEU A O 9
ATOM 16450 N N . GLU A 1 37 ? 3.030 -0.171 -5.955 1.00 0.00 162 GLU A N 9
ATOM 16451 C CA . GLU A 1 37 ? 4.280 0.576 -6.033 1.00 0.00 162 GLU A CA 9
ATOM 16452 C C . GLU A 1 37 ? 4.337 1.410 -7.309 1.00 0.00 162 GLU A C 9
ATOM 16453 O O . GLU A 1 37 ? 4.821 2.542 -7.301 1.00 0.00 162 GLU A O 9
ATOM 16465 N N . GLN A 1 38 ? 3.841 0.841 -8.403 1.00 0.00 163 GLN A N 9
ATOM 16466 C CA . GLN A 1 38 ? 3.838 1.532 -9.688 1.00 0.00 163 GLN A CA 9
ATOM 16467 C C . GLN A 1 38 ? 2.928 2.755 -9.645 1.00 0.00 163 GLN A C 9
ATOM 16468 O O . GLN A 1 38 ? 3.361 3.871 -9.928 1.00 0.00 163 GLN A O 9
ATOM 16482 N N . GLU A 1 39 ? 1.666 2.536 -9.290 1.00 0.00 164 GLU A N 9
ATOM 16483 C CA . GLU A 1 39 ? 0.695 3.621 -9.212 1.00 0.00 164 GLU A CA 9
ATOM 16484 C C . GLU A 1 39 ? 1.199 4.738 -8.302 1.00 0.00 164 GLU A C 9
ATOM 16485 O O . GLU A 1 39 ? 1.178 5.912 -8.672 1.00 0.00 164 GLU A O 9
ATOM 16497 N N . ILE A 1 40 ? 1.652 4.362 -7.111 1.00 0.00 165 ILE A N 9
ATOM 16498 C CA . ILE A 1 40 ? 2.162 5.331 -6.148 1.00 0.00 165 ILE A CA 9
ATOM 16499 C C . ILE A 1 40 ? 3.315 6.137 -6.737 1.00 0.00 165 ILE A C 9
ATOM 16500 O O . ILE A 1 40 ? 3.414 7.346 -6.523 1.00 0.00 165 ILE A O 9
ATOM 16516 N N . LEU A 1 41 ? 4.182 5.460 -7.481 1.00 0.00 166 LEU A N 9
ATOM 16517 C CA . LEU A 1 41 ? 5.329 6.114 -8.104 1.00 0.00 166 LEU A CA 9
ATOM 16518 C C . LEU A 1 41 ? 4.876 7.221 -9.050 1.00 0.00 166 LEU A C 9
ATOM 16519 O O . LEU A 1 41 ? 5.298 8.370 -8.922 1.00 0.00 166 LEU A O 9
ATOM 16535 N N . GLU A 1 42 ? 4.014 6.867 -9.998 1.00 0.00 167 GLU A N 9
ATOM 16536 C CA . GLU A 1 42 ? 3.504 7.833 -10.964 1.00 0.00 167 GLU A CA 9
ATOM 16537 C C . GLU A 1 42 ? 2.819 9.000 -10.258 1.00 0.00 167 GLU A C 9
ATOM 16538 O O . GLU A 1 42 ? 2.955 10.153 -10.667 1.00 0.00 167 GLU A O 9
ATOM 16550 N N . PHE A 1 43 ? 2.083 8.691 -9.196 1.00 0.00 168 PHE A N 9
ATOM 16551 C CA . PHE A 1 43 ? 1.376 9.713 -8.433 1.00 0.00 168 PHE A CA 9
ATOM 16552 C C . PHE A 1 43 ? 2.355 10.710 -7.820 1.00 0.00 168 PHE A C 9
ATOM 16553 O O . PHE A 1 43 ? 2.153 11.922 -7.898 1.00 0.00 168 PHE A O 9
ATOM 16570 N N . ILE A 1 44 ? 3.415 10.190 -7.211 1.00 0.00 169 ILE A N 9
ATOM 16571 C CA . ILE A 1 44 ? 4.426 11.033 -6.586 1.00 0.00 169 ILE A CA 9
ATOM 16572 C C . ILE A 1 44 ? 5.163 11.871 -7.625 1.00 0.00 169 ILE A C 9
ATOM 16573 O O . ILE A 1 44 ? 5.510 13.025 -7.375 1.00 0.00 169 ILE A O 9
ATOM 16589 N N . ASN A 1 45 ? 5.397 11.283 -8.794 1.00 0.00 170 ASN A N 9
ATOM 16590 C CA . ASN A 1 45 ? 6.092 11.976 -9.873 1.00 0.00 170 ASN A CA 9
ATOM 16591 C C . ASN A 1 45 ? 5.225 13.091 -10.449 1.00 0.00 170 ASN A C 9
ATOM 16592 O O . ASN A 1 45 ? 5.736 14.110 -10.914 1.00 0.00 170 ASN A O 9
ATOM 16603 N N . ASP A 1 46 ? 3.913 12.891 -10.415 1.00 0.00 171 ASP A N 9
ATOM 16604 C CA . ASP A 1 46 ? 2.974 13.881 -10.932 1.00 0.00 171 ASP A CA 9
ATOM 16605 C C . ASP A 1 46 ? 2.656 14.933 -9.874 1.00 0.00 171 ASP A C 9
ATOM 16606 O O . ASP A 1 46 ? 2.287 14.602 -8.748 1.00 0.00 171 ASP A O 9
ATOM 16615 N N . ASN A 1 47 ? 2.802 16.201 -10.244 1.00 0.00 172 ASN A N 9
ATOM 16616 C CA . ASN A 1 47 ? 2.532 17.301 -9.327 1.00 0.00 172 ASN A CA 9
ATOM 16617 C C . ASN A 1 47 ? 1.065 17.716 -9.393 1.00 0.00 172 ASN A C 9
ATOM 16618 O O . ASN A 1 47 ? 0.446 18.010 -8.371 1.00 0.00 172 ASN A O 9
ATOM 16629 N N . ASN A 1 48 ? 0.516 17.738 -10.603 1.00 0.00 173 ASN A N 9
ATOM 16630 C CA . ASN A 1 48 ? -0.878 18.117 -10.802 1.00 0.00 173 ASN A CA 9
ATOM 16631 C C . ASN A 1 48 ? -1.766 17.516 -9.717 1.00 0.00 173 ASN A C 9
ATOM 16632 O O . ASN A 1 48 ? -2.641 18.189 -9.174 1.00 0.00 173 ASN A O 9
ATOM 16643 N N . ASN A 1 49 ? -1.534 16.245 -9.407 1.00 0.00 174 ASN A N 9
ATOM 16644 C CA . ASN A 1 49 ? -2.313 15.553 -8.386 1.00 0.00 174 ASN A CA 9
ATOM 16645 C C . ASN A 1 49 ? -1.698 15.754 -7.004 1.00 0.00 174 ASN A C 9
ATOM 16646 O O . ASN A 1 49 ? -0.517 15.480 -6.794 1.00 0.00 174 ASN A O 9
ATOM 16657 N N . GLN A 1 50 ? -2.509 16.232 -6.066 1.00 0.00 175 GLN A N 9
ATOM 16658 C CA . GLN A 1 50 ? -2.045 16.470 -4.704 1.00 0.00 175 GLN A CA 9
ATOM 16659 C C . GLN A 1 50 ? -2.578 15.403 -3.754 1.00 0.00 175 GLN A C 9
ATOM 16660 O O . GLN A 1 50 ? -1.954 15.092 -2.739 1.00 0.00 175 GLN A O 9
ATOM 16674 N N . PHE A 1 51 ? -3.737 14.845 -4.088 1.00 0.00 176 PHE A N 9
ATOM 16675 C CA . PHE A 1 51 ? -4.356 13.814 -3.264 1.00 0.00 176 PHE A CA 9
ATOM 16676 C C . PHE A 1 51 ? -4.636 12.557 -4.083 1.00 0.00 176 PHE A C 9
ATOM 16677 O O . PHE A 1 51 ? -4.696 12.604 -5.312 1.00 0.00 176 PHE A O 9
ATOM 16694 N N . LYS A 1 52 ? -4.807 11.434 -3.394 1.00 0.00 177 LYS A N 9
ATOM 16695 C CA . LYS A 1 52 ? -5.081 10.164 -4.056 1.00 0.00 177 LYS A CA 9
ATOM 16696 C C . LYS A 1 52 ? -6.069 9.331 -3.245 1.00 0.00 177 LYS A C 9
ATOM 16697 O O . LYS A 1 52 ? -5.821 9.011 -2.083 1.00 0.00 177 LYS A O 9
ATOM 16716 N N . LYS A 1 53 ? -7.190 8.982 -3.867 1.00 0.00 178 LYS A N 9
ATOM 16717 C CA . LYS A 1 53 ? -8.215 8.183 -3.205 1.00 0.00 178 LYS A CA 9
ATOM 16718 C C . LYS A 1 53 ? -8.323 6.801 -3.840 1.00 0.00 178 LYS A C 9
ATOM 16719 O O . LYS A 1 53 ? -8.358 6.670 -5.064 1.00 0.00 178 LYS A O 9
ATOM 16738 N N . PHE A 1 54 ? -8.376 5.771 -3.002 1.00 0.00 179 PHE A N 9
ATOM 16739 C CA . PHE A 1 54 ? -8.480 4.398 -3.482 1.00 0.00 179 PHE A CA 9
ATOM 16740 C C . PHE A 1 54 ? -9.882 3.844 -3.245 1.00 0.00 179 PHE A C 9
ATOM 16741 O O . PHE A 1 54 ? -10.572 4.217 -2.296 1.00 0.00 179 PHE A O 9
ATOM 16758 N N . PRO A 1 55 ? -10.314 2.932 -4.128 1.00 0.00 180 PRO A N 9
ATOM 16759 C CA . PRO A 1 55 ? -11.637 2.307 -4.037 1.00 0.00 180 PRO A CA 9
ATOM 16760 C C . PRO A 1 55 ? -11.747 1.354 -2.852 1.00 0.00 180 PRO A C 9
ATOM 16761 O O . PRO A 1 55 ? -10.739 0.950 -2.274 1.00 0.00 180 PRO A O 9
ATOM 16772 N N . GLN A 1 56 ? -12.978 0.999 -2.496 1.00 0.00 181 GLN A N 9
ATOM 16773 C CA . GLN A 1 56 ? -13.218 0.093 -1.379 1.00 0.00 181 GLN A CA 9
ATOM 16774 C C . GLN A 1 56 ? -12.267 -1.098 -1.429 1.00 0.00 181 GLN A C 9
ATOM 16775 O O . GLN A 1 56 ? -12.197 -1.807 -2.433 1.00 0.00 181 GLN A O 9
ATOM 16789 N N . MET A 1 57 ? -11.536 -1.312 -0.340 1.00 0.00 182 MET A N 9
ATOM 16790 C CA . MET A 1 57 ? -10.589 -2.418 -0.260 1.00 0.00 182 MET A CA 9
ATOM 16791 C C . MET A 1 57 ? -11.015 -3.423 0.805 1.00 0.00 182 MET A C 9
ATOM 16792 O O . MET A 1 57 ? -11.859 -3.125 1.652 1.00 0.00 182 MET A O 9
ATOM 16806 N N . THR A 1 58 ? -10.428 -4.614 0.757 1.00 0.00 183 THR A N 9
ATOM 16807 C CA . THR A 1 58 ? -10.748 -5.663 1.717 1.00 0.00 183 THR A CA 9
ATOM 16808 C C . THR A 1 58 ? -9.736 -5.694 2.856 1.00 0.00 183 THR A C 9
ATOM 16809 O O . THR A 1 58 ? -8.733 -4.981 2.827 1.00 0.00 183 THR A O 9
ATOM 16820 N N . SER A 1 59 ? -10.004 -6.525 3.858 1.00 0.00 184 SER A N 9
ATOM 16821 C CA . SER A 1 59 ? -9.117 -6.647 5.009 1.00 0.00 184 SER A CA 9
ATOM 16822 C C . SER A 1 59 ? -7.657 -6.687 4.568 1.00 0.00 184 SER A C 9
ATOM 16823 O O . SER A 1 59 ? -6.919 -5.716 4.737 1.00 0.00 184 SER A O 9
ATOM 16831 N N . TYR A 1 60 ? -7.248 -7.816 4.002 1.00 0.00 185 TYR A N 9
ATOM 16832 C CA . TYR A 1 60 ? -5.876 -7.986 3.538 1.00 0.00 185 TYR A CA 9
ATOM 16833 C C . TYR A 1 60 ? -5.411 -6.762 2.754 1.00 0.00 185 TYR A C 9
ATOM 16834 O O . TYR A 1 60 ? -4.534 -6.022 3.200 1.00 0.00 185 TYR A O 9
ATOM 16852 N N . HIS A 1 61 ? -6.006 -6.556 1.584 1.00 0.00 186 HIS A N 9
ATOM 16853 C CA . HIS A 1 61 ? -5.655 -5.421 0.737 1.00 0.00 186 HIS A CA 9
ATOM 16854 C C . HIS A 1 61 ? -5.343 -4.189 1.581 1.00 0.00 186 HIS A C 9
ATOM 16855 O O . HIS A 1 61 ? -4.207 -3.715 1.608 1.00 0.00 186 HIS A O 9
ATOM 16870 N N . ARG A 1 62 ? -6.358 -3.676 2.269 1.00 0.00 187 ARG A N 9
ATOM 16871 C CA . ARG A 1 62 ? -6.192 -2.498 3.112 1.00 0.00 187 ARG A CA 9
ATOM 16872 C C . ARG A 1 62 ? -4.873 -2.558 3.875 1.00 0.00 187 ARG A C 9
ATOM 16873 O O . ARG A 1 62 ? -4.159 -1.561 3.979 1.00 0.00 187 ARG A O 9
ATOM 16894 N N . MET A 1 63 ? -4.555 -3.734 4.408 1.00 0.00 188 MET A N 9
ATOM 16895 C CA . MET A 1 63 ? -3.321 -3.923 5.161 1.00 0.00 188 MET A CA 9
ATOM 16896 C C . MET A 1 63 ? -2.103 -3.767 4.256 1.00 0.00 188 MET A C 9
ATOM 16897 O O . MET A 1 63 ? -1.300 -2.850 4.432 1.00 0.00 188 MET A O 9
ATOM 16911 N N . LEU A 1 64 ? -1.971 -4.667 3.289 1.00 0.00 189 LEU A N 9
ATOM 16912 C CA . LEU A 1 64 ? -0.850 -4.630 2.356 1.00 0.00 189 LEU A CA 9
ATOM 16913 C C . LEU A 1 64 ? -0.488 -3.192 1.997 1.00 0.00 189 LEU A C 9
ATOM 16914 O O . LEU A 1 64 ? 0.679 -2.801 2.054 1.00 0.00 189 LEU A O 9
ATOM 16930 N N . LEU A 1 65 ? -1.495 -2.408 1.630 1.00 0.00 190 LEU A N 9
ATOM 16931 C CA . LEU A 1 65 ? -1.284 -1.012 1.264 1.00 0.00 190 LEU A CA 9
ATOM 16932 C C . LEU A 1 65 ? -0.668 -0.233 2.421 1.00 0.00 190 LEU A C 9
ATOM 16933 O O . LEU A 1 65 ? 0.450 0.273 2.317 1.00 0.00 190 LEU A O 9
ATOM 16949 N N . HIS A 1 66 ? -1.403 -0.142 3.525 1.00 0.00 191 HIS A N 9
ATOM 16950 C CA . HIS A 1 66 ? -0.927 0.573 4.703 1.00 0.00 191 HIS A CA 9
ATOM 16951 C C . HIS A 1 66 ? 0.574 0.372 4.892 1.00 0.00 191 HIS A C 9
ATOM 16952 O O . HIS A 1 66 ? 1.293 1.300 5.261 1.00 0.00 191 HIS A O 9
ATOM 16967 N N . ARG A 1 67 ? 1.039 -0.847 4.638 1.00 0.00 192 ARG A N 9
ATOM 16968 C CA . ARG A 1 67 ? 2.453 -1.170 4.782 1.00 0.00 192 ARG A CA 9
ATOM 16969 C C . ARG A 1 67 ? 3.275 -0.520 3.673 1.00 0.00 192 ARG A C 9
ATOM 16970 O O . ARG A 1 67 ? 4.351 0.025 3.921 1.00 0.00 192 ARG A O 9
ATOM 16991 N N . VAL A 1 68 ? 2.761 -0.582 2.448 1.00 0.00 193 VAL A N 9
ATOM 16992 C CA . VAL A 1 68 ? 3.447 0.001 1.301 1.00 0.00 193 VAL A CA 9
ATOM 16993 C C . VAL A 1 68 ? 3.634 1.504 1.478 1.00 0.00 193 VAL A C 9
ATOM 16994 O O . VAL A 1 68 ? 4.723 2.034 1.262 1.00 0.00 193 VAL A O 9
ATOM 17007 N N . ALA A 1 69 ? 2.563 2.185 1.873 1.00 0.00 194 ALA A N 9
ATOM 17008 C CA . ALA A 1 69 ? 2.609 3.627 2.082 1.00 0.00 194 ALA A CA 9
ATOM 17009 C C . ALA A 1 69 ? 3.611 3.992 3.172 1.00 0.00 194 ALA A C 9
ATOM 17010 O O . ALA A 1 69 ? 4.458 4.865 2.983 1.00 0.00 194 ALA A O 9
ATOM 17017 N N . ALA A 1 70 ? 3.508 3.319 4.314 1.00 0.00 195 ALA A N 9
ATOM 17018 C CA . ALA A 1 70 ? 4.406 3.572 5.434 1.00 0.00 195 ALA A CA 9
ATOM 17019 C C . ALA A 1 70 ? 5.864 3.423 5.013 1.00 0.00 195 ALA A C 9
ATOM 17020 O O . ALA A 1 70 ? 6.718 4.218 5.406 1.00 0.00 195 ALA A O 9
ATOM 17027 N N . TYR A 1 71 ? 6.142 2.401 4.211 1.00 0.00 196 TYR A N 9
ATOM 17028 C CA . TYR A 1 71 ? 7.498 2.147 3.739 1.00 0.00 196 TYR A CA 9
ATOM 17029 C C . TYR A 1 71 ? 7.996 3.296 2.868 1.00 0.00 196 TYR A C 9
ATOM 17030 O O . TYR A 1 71 ? 9.161 3.688 2.943 1.00 0.00 196 TYR A O 9
ATOM 17048 N N . PHE A 1 72 ? 7.105 3.832 2.041 1.00 0.00 197 PHE A N 9
ATOM 17049 C CA . PHE A 1 72 ? 7.452 4.937 1.154 1.00 0.00 197 PHE A CA 9
ATOM 17050 C C . PHE A 1 72 ? 7.370 6.271 1.890 1.00 0.00 197 PHE A C 9
ATOM 17051 O O . PHE A 1 72 ? 7.485 7.335 1.283 1.00 0.00 197 PHE A O 9
ATOM 17068 N N . GLY A 1 73 ? 7.169 6.206 3.203 1.00 0.00 198 GLY A N 9
ATOM 17069 C CA . GLY A 1 73 ? 7.074 7.415 4.000 1.00 0.00 198 GLY A CA 9
ATOM 17070 C C . GLY A 1 73 ? 5.861 8.250 3.644 1.00 0.00 198 GLY A C 9
ATOM 17071 O O . GLY A 1 73 ? 5.964 9.464 3.469 1.00 0.00 198 GLY A O 9
ATOM 17075 N N . MET A 1 74 ? 4.707 7.599 3.534 1.00 0.00 199 MET A N 9
ATOM 17076 C CA . MET A 1 74 ? 3.469 8.290 3.195 1.00 0.00 199 MET A CA 9
ATOM 17077 C C . MET A 1 74 ? 2.530 8.342 4.396 1.00 0.00 199 MET A C 9
ATOM 17078 O O . MET A 1 74 ? 2.661 7.555 5.333 1.00 0.00 199 MET A O 9
ATOM 17092 N N . ASP A 1 75 ? 1.583 9.274 4.361 1.00 0.00 200 ASP A N 9
ATOM 17093 C CA . ASP A 1 75 ? 0.621 9.428 5.447 1.00 0.00 200 ASP A CA 9
ATOM 17094 C C . ASP A 1 75 ? -0.804 9.225 4.942 1.00 0.00 200 ASP A C 9
ATOM 17095 O O . ASP A 1 75 ? -1.365 10.092 4.271 1.00 0.00 200 ASP A O 9
ATOM 17104 N N . HIS A 1 76 ? -1.385 8.075 5.270 1.00 0.00 201 HIS A N 9
ATOM 17105 C CA . HIS A 1 76 ? -2.745 7.759 4.849 1.00 0.00 201 HIS A CA 9
ATOM 17106 C C . HIS A 1 76 ? -3.754 8.179 5.914 1.00 0.00 201 HIS A C 9
ATOM 17107 O O . HIS A 1 76 ? -3.403 8.356 7.080 1.00 0.00 201 HIS A O 9
ATOM 17122 N N . ASN A 1 77 ? -5.009 8.336 5.504 1.00 0.00 202 ASN A N 9
ATOM 17123 C CA . ASN A 1 77 ? -6.068 8.737 6.422 1.00 0.00 202 ASN A CA 9
ATOM 17124 C C . ASN A 1 77 ? -7.392 8.077 6.047 1.00 0.00 202 ASN A C 9
ATOM 17125 O O . ASN A 1 77 ? -7.623 7.742 4.885 1.00 0.00 202 ASN A O 9
ATOM 17136 N N . VAL A 1 78 ? -8.257 7.894 7.039 1.00 0.00 203 VAL A N 9
ATOM 17137 C CA . VAL A 1 78 ? -9.558 7.275 6.814 1.00 0.00 203 VAL A CA 9
ATOM 17138 C C . VAL A 1 78 ? -10.621 8.326 6.511 1.00 0.00 203 VAL A C 9
ATOM 17139 O O . VAL A 1 78 ? -10.508 9.478 6.931 1.00 0.00 203 VAL A O 9
ATOM 17152 N N . ASP A 1 79 ? -11.653 7.921 5.779 1.00 0.00 204 ASP A N 9
ATOM 17153 C CA . ASP A 1 79 ? -12.738 8.827 5.421 1.00 0.00 204 ASP A CA 9
ATOM 17154 C C . ASP A 1 79 ? -13.762 8.923 6.548 1.00 0.00 204 ASP A C 9
ATOM 17155 O O . ASP A 1 79 ? -13.825 8.053 7.416 1.00 0.00 204 ASP A O 9
ATOM 17164 N N . GLN A 1 80 ? -14.559 9.986 6.528 1.00 0.00 205 GLN A N 9
ATOM 17165 C CA . GLN A 1 80 ? -15.578 10.196 7.550 1.00 0.00 205 GLN A CA 9
ATOM 17166 C C . GLN A 1 80 ? -16.329 8.901 7.844 1.00 0.00 205 GLN A C 9
ATOM 17167 O O . GLN A 1 80 ? -16.915 8.739 8.914 1.00 0.00 205 GLN A O 9
ATOM 17181 N N . THR A 1 81 ? -16.308 7.980 6.885 1.00 0.00 206 THR A N 9
ATOM 17182 C CA . THR A 1 81 ? -16.988 6.700 7.040 1.00 0.00 206 THR A CA 9
ATOM 17183 C C . THR A 1 81 ? -16.012 5.606 7.455 1.00 0.00 206 THR A C 9
ATOM 17184 O O . THR A 1 81 ? -16.358 4.712 8.226 1.00 0.00 206 THR A O 9
ATOM 17195 N N . GLY A 1 82 ? -14.789 5.682 6.939 1.00 0.00 207 GLY A N 9
ATOM 17196 C CA . GLY A 1 82 ? -13.781 4.692 7.269 1.00 0.00 207 GLY A CA 9
ATOM 17197 C C . GLY A 1 82 ? -13.865 3.463 6.386 1.00 0.00 207 GLY A C 9
ATOM 17198 O O . GLY A 1 82 ? -13.605 2.346 6.835 1.00 0.00 207 GLY A O 9
ATOM 17202 N N . LYS A 1 83 ? -14.231 3.666 5.125 1.00 0.00 208 LYS A N 9
ATOM 17203 C CA . LYS A 1 83 ? -14.350 2.566 4.175 1.00 0.00 208 LYS A CA 9
ATOM 17204 C C . LYS A 1 83 ? -13.141 2.517 3.246 1.00 0.00 208 LYS A C 9
ATOM 17205 O O . LYS A 1 83 ? -12.514 1.471 3.083 1.00 0.00 208 LYS A O 9
ATOM 17224 N N . ALA A 1 84 ? -12.819 3.655 2.640 1.00 0.00 209 ALA A N 9
ATOM 17225 C CA . ALA A 1 84 ? -11.683 3.742 1.731 1.00 0.00 209 ALA A CA 9
ATOM 17226 C C . ALA A 1 84 ? -10.496 4.428 2.399 1.00 0.00 209 ALA A C 9
ATOM 17227 O O . ALA A 1 84 ? -10.569 4.825 3.562 1.00 0.00 209 ALA A O 9
ATOM 17234 N N . VAL A 1 85 ? -9.402 4.563 1.656 1.00 0.00 210 VAL A N 9
ATOM 17235 C CA . VAL A 1 85 ? -8.199 5.202 2.176 1.00 0.00 210 VAL A CA 9
ATOM 17236 C C . VAL A 1 85 ? -7.690 6.276 1.222 1.00 0.00 210 VAL A C 9
ATOM 17237 O O . VAL A 1 85 ? -7.609 6.059 0.013 1.00 0.00 210 VAL A O 9
ATOM 17250 N N . ILE A 1 86 ? -7.349 7.436 1.774 1.00 0.00 211 ILE A N 9
ATOM 17251 C CA . ILE A 1 86 ? -6.846 8.544 0.971 1.00 0.00 211 ILE A CA 9
ATOM 17252 C C . ILE A 1 86 ? -5.461 8.977 1.438 1.00 0.00 211 ILE A C 9
ATOM 17253 O O . ILE A 1 86 ? -5.232 9.181 2.631 1.00 0.00 211 ILE A O 9
ATOM 17269 N N . ILE A 1 87 ? -4.540 9.116 0.490 1.00 0.00 212 ILE A N 9
ATOM 17270 C CA . ILE A 1 87 ? -3.177 9.528 0.804 1.00 0.00 212 ILE A CA 9
ATOM 17271 C C . ILE A 1 87 ? -2.829 10.845 0.119 1.00 0.00 212 ILE A C 9
ATOM 17272 O O . ILE A 1 87 ? -3.397 11.186 -0.918 1.00 0.00 212 ILE A O 9
ATOM 17288 N N . ASN A 1 88 ? -1.890 11.581 0.706 1.00 0.00 213 ASN A N 9
ATOM 17289 C CA . ASN A 1 88 ? -1.465 12.861 0.151 1.00 0.00 213 ASN A CA 9
ATOM 17290 C C . ASN A 1 88 ? 0.051 12.903 -0.019 1.00 0.00 213 ASN A C 9
ATOM 17291 O O . ASN A 1 88 ? 0.783 12.176 0.653 1.00 0.00 213 ASN A O 9
ATOM 17302 N N . LYS A 1 89 ? 0.515 13.760 -0.922 1.00 0.00 214 LYS A N 9
ATOM 17303 C CA . LYS A 1 89 ? 1.943 13.900 -1.181 1.00 0.00 214 LYS A CA 9
ATOM 17304 C C . LYS A 1 89 ? 2.538 15.033 -0.351 1.00 0.00 214 LYS A C 9
ATOM 17305 O O . LYS A 1 89 ? 2.058 16.166 -0.394 1.00 0.00 214 LYS A O 9
ATOM 17324 N N . THR A 1 90 ? 3.587 14.721 0.404 1.00 0.00 215 THR A N 9
ATOM 17325 C CA . THR A 1 90 ? 4.247 15.712 1.243 1.00 0.00 215 THR A CA 9
ATOM 17326 C C . THR A 1 90 ? 5.763 15.632 1.100 1.00 0.00 215 THR A C 9
ATOM 17327 O O . THR A 1 90 ? 6.293 14.675 0.536 1.00 0.00 215 THR A O 9
ATOM 17338 N N . SER A 1 91 ? 6.456 16.643 1.615 1.00 0.00 216 SER A N 9
ATOM 17339 C CA . SER A 1 91 ? 7.911 16.688 1.542 1.00 0.00 216 SER A CA 9
ATOM 17340 C C . SER A 1 91 ? 8.524 15.416 2.121 1.00 0.00 216 SER A C 9
ATOM 17341 O O . SER A 1 91 ? 9.259 14.703 1.440 1.00 0.00 216 SER A O 9
ATOM 17349 N N . ASN A 1 92 ? 8.214 15.139 3.384 1.00 0.00 217 ASN A N 9
ATOM 17350 C CA . ASN A 1 92 ? 8.734 13.954 4.056 1.00 0.00 217 ASN A CA 9
ATOM 17351 C C . ASN A 1 92 ? 8.739 12.753 3.115 1.00 0.00 217 ASN A C 9
ATOM 17352 O O . ASN A 1 92 ? 9.649 11.924 3.153 1.00 0.00 217 ASN A O 9
ATOM 17363 N N . THR A 1 93 ? 7.717 12.666 2.270 1.00 0.00 218 THR A N 9
ATOM 17364 C CA . THR A 1 93 ? 7.602 11.567 1.319 1.00 0.00 218 THR A CA 9
ATOM 17365 C C . THR A 1 93 ? 8.791 11.540 0.365 1.00 0.00 218 THR A C 9
ATOM 17366 O O . THR A 1 93 ? 8.923 12.404 -0.502 1.00 0.00 218 THR A O 9
ATOM 17377 N N . ARG A 1 94 ? 9.653 10.542 0.529 1.00 0.00 219 ARG A N 9
ATOM 17378 C CA . ARG A 1 94 ? 10.831 10.403 -0.318 1.00 0.00 219 ARG A CA 9
ATOM 17379 C C . ARG A 1 94 ? 10.969 8.971 -0.827 1.00 0.00 219 ARG A C 9
ATOM 17380 O O . ARG A 1 94 ? 10.302 8.060 -0.335 1.00 0.00 219 ARG A O 9
ATOM 17401 N N . ILE A 1 95 ? 11.837 8.781 -1.815 1.00 0.00 220 ILE A N 9
ATOM 17402 C CA . ILE A 1 95 ? 12.061 7.460 -2.390 1.00 0.00 220 ILE A CA 9
ATOM 17403 C C . ILE A 1 95 ? 12.888 6.586 -1.453 1.00 0.00 220 ILE A C 9
ATOM 17404 O O . ILE A 1 95 ? 13.864 7.031 -0.848 1.00 0.00 220 ILE A O 9
ATOM 17420 N N . PRO A 1 96 ? 12.492 5.310 -1.330 1.00 0.00 221 PRO A N 9
ATOM 17421 C CA . PRO A 1 96 ? 13.183 4.346 -0.470 1.00 0.00 221 PRO A CA 9
ATOM 17422 C C . PRO A 1 96 ? 14.558 3.969 -1.011 1.00 0.00 221 PRO A C 9
ATOM 17423 O O . PRO A 1 96 ? 14.840 4.151 -2.195 1.00 0.00 221 PRO A O 9
ATOM 17434 N N . GLU A 1 97 ? 15.410 3.442 -0.136 1.00 0.00 222 GLU A N 9
ATOM 17435 C CA . GLU A 1 97 ? 16.755 3.040 -0.528 1.00 0.00 222 GLU A CA 9
ATOM 17436 C C . GLU A 1 97 ? 16.709 1.924 -1.568 1.00 0.00 222 GLU A C 9
ATOM 17437 O O . GLU A 1 97 ? 17.563 1.849 -2.451 1.00 0.00 222 GLU A O 9
ATOM 17449 N N . GLN A 1 98 ? 15.706 1.059 -1.455 1.00 0.00 223 GLN A N 9
ATOM 17450 C CA . GLN A 1 98 ? 15.549 -0.054 -2.383 1.00 0.00 223 GLN A CA 9
ATOM 17451 C C . GLN A 1 98 ? 14.074 -0.339 -2.647 1.00 0.00 223 GLN A C 9
ATOM 17452 O O . GLN A 1 98 ? 13.241 -0.237 -1.746 1.00 0.00 223 GLN A O 9
ATOM 17466 N N . ARG A 1 99 ? 13.757 -0.695 -3.888 1.00 0.00 224 ARG A N 9
ATOM 17467 C CA . ARG A 1 99 ? 12.382 -0.993 -4.270 1.00 0.00 224 ARG A CA 9
ATOM 17468 C C . ARG A 1 99 ? 12.252 -2.435 -4.751 1.00 0.00 224 ARG A C 9
ATOM 17469 O O . ARG A 1 99 ? 13.241 -3.164 -4.837 1.00 0.00 224 ARG A O 9
ATOM 17490 N N . PHE A 1 100 ? 11.026 -2.841 -5.062 1.00 0.00 225 PHE A N 9
ATOM 17491 C CA . PHE A 1 100 ? 10.765 -4.197 -5.532 1.00 0.00 225 PHE A CA 9
ATOM 17492 C C . PHE A 1 100 ? 11.400 -4.429 -6.900 1.00 0.00 225 PHE A C 9
ATOM 17493 O O . PHE A 1 100 ? 11.910 -5.513 -7.184 1.00 0.00 225 PHE A O 9
ATOM 17510 N N . SER A 1 101 ? 11.365 -3.403 -7.744 1.00 0.00 226 SER A N 9
ATOM 17511 C CA . SER A 1 101 ? 11.933 -3.496 -9.084 1.00 0.00 226 SER A CA 9
ATOM 17512 C C . SER A 1 101 ? 13.416 -3.848 -9.023 1.00 0.00 226 SER A C 9
ATOM 17513 O O . SER A 1 101 ? 13.988 -4.340 -9.994 1.00 0.00 226 SER A O 9
ATOM 17521 N N . GLU A 1 102 ? 14.031 -3.592 -7.872 1.00 0.00 227 GLU A N 9
ATOM 17522 C CA . GLU A 1 102 ? 15.448 -3.880 -7.684 1.00 0.00 227 GLU A CA 9
ATOM 17523 C C . GLU A 1 102 ? 15.668 -5.363 -7.398 1.00 0.00 227 GLU A C 9
ATOM 17524 O O . GLU A 1 102 ? 16.799 -5.850 -7.418 1.00 0.00 227 GLU A O 9
ATOM 17536 N N . HIS A 1 103 ? 14.578 -6.076 -7.130 1.00 0.00 228 HIS A N 9
ATOM 17537 C CA . HIS A 1 103 ? 14.651 -7.503 -6.840 1.00 0.00 228 HIS A CA 9
ATOM 17538 C C . HIS A 1 103 ? 14.301 -8.328 -8.075 1.00 0.00 228 HIS A C 9
ATOM 17539 O O . HIS A 1 103 ? 14.578 -9.526 -8.132 1.00 0.00 228 HIS A O 9
ATOM 17554 N N . ILE A 1 104 ? 13.692 -7.678 -9.061 1.00 0.00 229 ILE A N 9
ATOM 17555 C CA . ILE A 1 104 ? 13.305 -8.351 -10.294 1.00 0.00 229 ILE A CA 9
ATOM 17556 C C . ILE A 1 104 ? 13.997 -7.727 -11.502 1.00 0.00 229 ILE A C 9
ATOM 17557 O O . ILE A 1 104 ? 13.570 -7.914 -12.641 1.00 0.00 229 ILE A O 9
ATOM 17573 N N . LYS A 1 105 ? 15.069 -6.986 -11.244 1.00 0.00 230 LYS A N 9
ATOM 17574 C CA . LYS A 1 105 ? 15.824 -6.336 -12.309 1.00 0.00 230 LYS A CA 9
ATOM 17575 C C . LYS A 1 105 ? 16.875 -7.280 -12.885 1.00 0.00 230 LYS A C 9
ATOM 17576 O O . LYS A 1 105 ? 17.762 -7.747 -12.171 1.00 0.00 230 LYS A O 9
ATOM 17595 N N . ASP A 1 106 ? 16.770 -7.554 -14.181 1.00 0.00 231 ASP A N 9
ATOM 17596 C CA . ASP A 1 106 ? 17.713 -8.440 -14.853 1.00 0.00 231 ASP A CA 9
ATOM 17597 C C . ASP A 1 106 ? 18.262 -7.789 -16.119 1.00 0.00 231 ASP A C 9
ATOM 17598 O O . ASP A 1 106 ? 17.534 -7.116 -16.847 1.00 0.00 231 ASP A O 9
ATOM 17607 N N . GLU A 1 107 ? 19.551 -7.994 -16.373 1.00 0.00 232 GLU A N 9
ATOM 17608 C CA . GLU A 1 107 ? 20.197 -7.425 -17.549 1.00 0.00 232 GLU A CA 9
ATOM 17609 C C . GLU A 1 107 ? 19.253 -7.439 -18.748 1.00 0.00 232 GLU A C 9
ATOM 17610 O O . GLU A 1 107 ? 18.907 -6.390 -19.293 1.00 0.00 232 GLU A O 9
ATOM 17622 N N . LYS A 1 108 ? 18.841 -8.635 -19.155 1.00 0.00 233 LYS A N 9
ATOM 17623 C CA . LYS A 1 108 ? 17.937 -8.788 -20.289 1.00 0.00 233 LYS A CA 9
ATOM 17624 C C . LYS A 1 108 ? 16.566 -9.272 -19.830 1.00 0.00 233 LYS A C 9
ATOM 17625 O O . LYS A 1 108 ? 16.404 -10.428 -19.442 1.00 0.00 233 LYS A O 9
ATOM 17644 N N . ASN A 1 109 ? 15.581 -8.381 -19.878 1.00 0.00 234 ASN A N 9
ATOM 17645 C CA . ASN A 1 109 ? 14.223 -8.719 -19.468 1.00 0.00 234 ASN A CA 9
ATOM 17646 C C . ASN A 1 109 ? 13.206 -8.222 -20.491 1.00 0.00 234 ASN A C 9
ATOM 17647 O O . ASN A 1 109 ? 13.469 -7.277 -21.236 1.00 0.00 234 ASN A O 9
ATOM 17658 N N . THR A 1 110 ? 12.043 -8.864 -20.521 1.00 0.00 235 THR A N 9
ATOM 17659 C CA . THR A 1 110 ? 10.986 -8.489 -21.452 1.00 0.00 235 THR A CA 9
ATOM 17660 C C . THR A 1 110 ? 9.616 -8.560 -20.787 1.00 0.00 235 THR A C 9
ATOM 17661 O O . THR A 1 110 ? 9.103 -9.645 -20.519 1.00 0.00 235 THR A O 9
ATOM 17672 N N . GLU A 1 111 ? 9.030 -7.396 -20.524 1.00 0.00 236 GLU A N 9
ATOM 17673 C CA . GLU A 1 111 ? 7.719 -7.328 -19.890 1.00 0.00 236 GLU A CA 9
ATOM 17674 C C . GLU A 1 111 ? 6.701 -6.666 -20.814 1.00 0.00 236 GLU A C 9
ATOM 17675 O O . GLU A 1 111 ? 7.057 -5.850 -21.665 1.00 0.00 236 GLU A O 9
ATOM 17687 N N . PHE A 1 112 ? 5.433 -7.024 -20.642 1.00 0.00 237 PHE A N 9
ATOM 17688 C CA . PHE A 1 112 ? 4.363 -6.466 -21.461 1.00 0.00 237 PHE A CA 9
ATOM 17689 C C . PHE A 1 112 ? 3.424 -5.608 -20.618 1.00 0.00 237 PHE A C 9
ATOM 17690 O O . PHE A 1 112 ? 3.350 -5.765 -19.400 1.00 0.00 237 PHE A O 9
ATOM 17707 N N . GLN A 1 113 ? 2.711 -4.701 -21.277 1.00 0.00 238 GLN A N 9
ATOM 17708 C CA . GLN A 1 113 ? 1.778 -3.816 -20.588 1.00 0.00 238 GLN A CA 9
ATOM 17709 C C . GLN A 1 113 ? 0.496 -3.642 -21.396 1.00 0.00 238 GLN A C 9
ATOM 17710 O O . GLN A 1 113 ? 0.432 -4.021 -22.565 1.00 0.00 238 GLN A O 9
ATOM 17724 N N . GLN A 1 114 ? -0.522 -3.066 -20.764 1.00 0.00 239 GLN A N 9
ATOM 17725 C CA . GLN A 1 114 ? -1.803 -2.843 -21.425 1.00 0.00 239 GLN A CA 9
ATOM 17726 C C . GLN A 1 114 ? -2.608 -1.768 -20.703 1.00 0.00 239 GLN A C 9
ATOM 17727 O O . GLN A 1 114 ? -2.210 -1.290 -19.641 1.00 0.00 239 GLN A O 9
ATOM 17741 N N . ARG A 1 115 ? -3.741 -1.392 -21.287 1.00 0.00 240 ARG A N 9
ATOM 17742 C CA . ARG A 1 115 ? -4.601 -0.372 -20.700 1.00 0.00 240 ARG A CA 9
ATOM 17743 C C . ARG A 1 115 ? -6.009 -0.914 -20.470 1.00 0.00 240 ARG A C 9
ATOM 17744 O O . ARG A 1 115 ? -6.342 -2.014 -20.912 1.00 0.00 240 ARG A O 9
ATOM 17765 N N . PHE A 1 116 ? -6.831 -0.135 -19.775 1.00 0.00 241 PHE A N 9
ATOM 17766 C CA . PHE A 1 116 ? -8.202 -0.538 -19.485 1.00 0.00 241 PHE A CA 9
ATOM 17767 C C . PHE A 1 116 ? -9.136 0.669 -19.492 1.00 0.00 241 PHE A C 9
ATOM 17768 O O . PHE A 1 116 ? -8.693 1.810 -19.626 1.00 0.00 241 PHE A O 9
ATOM 17785 N N . ILE A 1 117 ? -10.431 0.408 -19.349 1.00 0.00 242 ILE A N 9
ATOM 17786 C CA . ILE A 1 117 ? -11.428 1.472 -19.340 1.00 0.00 242 ILE A CA 9
ATOM 17787 C C . ILE A 1 117 ? -11.972 1.702 -17.934 1.00 0.00 242 ILE A C 9
ATOM 17788 O O . ILE A 1 117 ? -12.588 0.815 -17.341 1.00 0.00 242 ILE A O 9
ATOM 17804 N N . LEU A 1 118 ? -11.743 2.899 -17.406 1.00 0.00 243 LEU A N 9
ATOM 17805 C CA . LEU A 1 118 ? -12.212 3.248 -16.069 1.00 0.00 243 LEU A CA 9
ATOM 17806 C C . LEU A 1 118 ? -13.634 3.799 -16.117 1.00 0.00 243 LEU A C 9
ATOM 17807 O O . LEU A 1 118 ? -14.510 3.348 -15.380 1.00 0.00 243 LEU A O 9
ATOM 17823 N N . SER A 1 119 ? -13.855 4.776 -16.992 1.00 0.00 244 SER A N 9
ATOM 17824 C CA . SER A 1 119 ? -15.170 5.389 -17.135 1.00 0.00 244 SER A CA 9
ATOM 17825 C C . SER A 1 119 ? -16.271 4.335 -17.072 1.00 0.00 244 SER A C 9
ATOM 17826 O O . SER A 1 119 ? -16.064 3.181 -17.445 1.00 0.00 244 SER A O 9
ATOM 17834 N N . GLY A 1 120 ? -17.445 4.742 -16.597 1.00 0.00 245 GLY A N 9
ATOM 17835 C CA . GLY A 1 120 ? -18.562 3.822 -16.492 1.00 0.00 245 GLY A CA 9
ATOM 17836 C C . GLY A 1 120 ? -19.849 4.516 -16.095 1.00 0.00 245 GLY A C 9
ATOM 17837 O O . GLY A 1 120 ? -19.847 5.494 -15.347 1.00 0.00 245 GLY A O 9
ATOM 17841 N N . PRO A 1 121 ? -20.982 4.007 -16.603 1.00 0.00 246 PRO A N 9
ATOM 17842 C CA . PRO A 1 121 ? -22.303 4.570 -16.311 1.00 0.00 246 PRO A CA 9
ATOM 17843 C C . PRO A 1 121 ? -22.729 4.331 -14.866 1.00 0.00 246 PRO A C 9
ATOM 17844 O O . PRO A 1 121 ? -21.928 3.899 -14.037 1.00 0.00 246 PRO A O 9
ATOM 17855 N N . SER A 1 122 ? -23.993 4.615 -14.572 1.00 0.00 247 SER A N 9
ATOM 17856 C CA . SER A 1 122 ? -24.524 4.435 -13.226 1.00 0.00 247 SER A CA 9
ATOM 17857 C C . SER A 1 122 ? -23.703 5.221 -12.208 1.00 0.00 247 SER A C 9
ATOM 17858 O O . SER A 1 122 ? -23.234 4.668 -11.213 1.00 0.00 247 SER A O 9
ATOM 17866 N N . SER A 1 123 ? -23.534 6.514 -12.465 1.00 0.00 248 SER A N 9
ATOM 17867 C CA . SER A 1 123 ? -22.767 7.376 -11.574 1.00 0.00 248 SER A CA 9
ATOM 17868 C C . SER A 1 123 ? -23.184 7.167 -10.122 1.00 0.00 248 SER A C 9
ATOM 17869 O O . SER A 1 123 ? -22.367 6.810 -9.275 1.00 0.00 248 SER A O 9
ATOM 17877 N N . GLY A 1 124 ? -24.465 7.392 -9.843 1.00 0.00 249 GLY A N 9
ATOM 17878 C CA . GLY A 1 124 ? -24.970 7.223 -8.493 1.00 0.00 249 GLY A CA 9
ATOM 17879 C C . GLY A 1 124 ? -24.711 5.833 -7.946 1.00 0.00 249 GLY A C 9
ATOM 17880 O O . GLY A 1 124 ? -24.478 4.894 -8.706 1.00 0.00 249 GLY A O 9
ATOM 17884 N N . GLY A 1 1 ? -9.087 17.345 26.030 1.00 0.00 126 GLY A N 10
ATOM 17885 C CA . GLY A 1 1 ? -7.697 16.961 26.193 1.00 0.00 126 GLY A CA 10
ATOM 17886 C C . GLY A 1 1 ? -6.769 17.740 25.282 1.00 0.00 126 GLY A C 10
ATOM 17887 O O . GLY A 1 1 ? -7.158 18.140 24.185 1.00 0.00 126 GLY A O 10
ATOM 17891 N N . SER A 1 2 ? -5.539 17.957 25.738 1.00 0.00 127 SER A N 10
ATOM 17892 C CA . SER A 1 2 ? -4.555 18.698 24.958 1.00 0.00 127 SER A CA 10
ATOM 17893 C C . SER A 1 2 ? -3.304 17.857 24.723 1.00 0.00 127 SER A C 10
ATOM 17894 O O . SER A 1 2 ? -2.605 17.487 25.666 1.00 0.00 127 SER A O 10
ATOM 17902 N N . SER A 1 3 ? -3.028 17.560 23.457 1.00 0.00 128 SER A N 10
ATOM 17903 C CA . SER A 1 3 ? -1.864 16.760 23.096 1.00 0.00 128 SER A CA 10
ATOM 17904 C C . SER A 1 3 ? -1.348 17.145 21.712 1.00 0.00 128 SER A C 10
ATOM 17905 O O . SER A 1 3 ? -2.125 17.325 20.776 1.00 0.00 128 SER A O 10
ATOM 17913 N N . GLY A 1 4 ? -0.029 17.269 21.593 1.00 0.00 129 GLY A N 10
ATOM 17914 C CA . GLY A 1 4 ? 0.569 17.632 20.321 1.00 0.00 129 GLY A CA 10
ATOM 17915 C C . GLY A 1 4 ? 0.725 16.443 19.394 1.00 0.00 129 GLY A C 10
ATOM 17916 O O . GLY A 1 4 ? 0.453 15.306 19.780 1.00 0.00 129 GLY A O 10
ATOM 17920 N N . SER A 1 5 ? 1.162 16.706 18.166 1.00 0.00 130 SER A N 10
ATOM 17921 C CA . SER A 1 5 ? 1.348 15.649 17.179 1.00 0.00 130 SER A CA 10
ATOM 17922 C C . SER A 1 5 ? 2.829 15.438 16.881 1.00 0.00 130 SER A C 10
ATOM 17923 O O . SER A 1 5 ? 3.595 16.396 16.777 1.00 0.00 130 SER A O 10
ATOM 17931 N N . SER A 1 6 ? 3.225 14.177 16.745 1.00 0.00 131 SER A N 10
ATOM 17932 C CA . SER A 1 6 ? 4.615 13.838 16.463 1.00 0.00 131 SER A CA 10
ATOM 17933 C C . SER A 1 6 ? 4.737 13.107 15.129 1.00 0.00 131 SER A C 10
ATOM 17934 O O . SER A 1 6 ? 3.800 12.446 14.684 1.00 0.00 131 SER A O 10
ATOM 17942 N N . GLY A 1 7 ? 5.899 13.232 14.497 1.00 0.00 132 GLY A N 10
ATOM 17943 C CA . GLY A 1 7 ? 6.123 12.579 13.220 1.00 0.00 132 GLY A CA 10
ATOM 17944 C C . GLY A 1 7 ? 7.451 11.849 13.168 1.00 0.00 132 GLY A C 10
ATOM 17945 O O . GLY A 1 7 ? 8.468 12.359 13.639 1.00 0.00 132 GLY A O 10
ATOM 17949 N N . THR A 1 8 ? 7.443 10.650 12.594 1.00 0.00 133 THR A N 10
ATOM 17950 C CA . THR A 1 8 ? 8.654 9.847 12.484 1.00 0.00 133 THR A CA 10
ATOM 17951 C C . THR A 1 8 ? 9.536 10.336 11.340 1.00 0.00 133 THR A C 10
ATOM 17952 O O . THR A 1 8 ? 9.074 11.050 10.450 1.00 0.00 133 THR A O 10
ATOM 17963 N N . ASP A 1 9 ? 10.806 9.947 11.371 1.00 0.00 134 ASP A N 10
ATOM 17964 C CA . ASP A 1 9 ? 11.752 10.344 10.336 1.00 0.00 134 ASP A CA 10
ATOM 17965 C C . ASP A 1 9 ? 12.929 9.376 10.275 1.00 0.00 134 ASP A C 10
ATOM 17966 O O . ASP A 1 9 ? 13.454 8.955 11.306 1.00 0.00 134 ASP A O 10
ATOM 17975 N N . SER A 1 10 ? 13.339 9.026 9.060 1.00 0.00 135 SER A N 10
ATOM 17976 C CA . SER A 1 10 ? 14.451 8.103 8.864 1.00 0.00 135 SER A CA 10
ATOM 17977 C C . SER A 1 10 ? 14.317 6.890 9.779 1.00 0.00 135 SER A C 10
ATOM 17978 O O . SER A 1 10 ? 15.246 6.541 10.508 1.00 0.00 135 SER A O 10
ATOM 17986 N N . THR A 1 11 ? 13.153 6.249 9.736 1.00 0.00 136 THR A N 10
ATOM 17987 C CA . THR A 1 11 ? 12.895 5.075 10.560 1.00 0.00 136 THR A CA 10
ATOM 17988 C C . THR A 1 11 ? 12.061 4.046 9.807 1.00 0.00 136 THR A C 10
ATOM 17989 O O . THR A 1 11 ? 11.213 4.399 8.988 1.00 0.00 136 THR A O 10
ATOM 18000 N N . GLY A 1 12 ? 12.307 2.770 10.089 1.00 0.00 137 GLY A N 10
ATOM 18001 C CA . GLY A 1 12 ? 11.569 1.709 9.429 1.00 0.00 137 GLY A CA 10
ATOM 18002 C C . GLY A 1 12 ? 11.201 0.583 10.375 1.00 0.00 137 GLY A C 10
ATOM 18003 O O . GLY A 1 12 ? 12.060 -0.199 10.783 1.00 0.00 137 GLY A O 10
ATOM 18007 N N . ILE A 1 13 ? 9.922 0.502 10.726 1.00 0.00 138 ILE A N 10
ATOM 18008 C CA . ILE A 1 13 ? 9.444 -0.536 11.631 1.00 0.00 138 ILE A CA 10
ATOM 18009 C C . ILE A 1 13 ? 9.388 -1.891 10.933 1.00 0.00 138 ILE A C 10
ATOM 18010 O O . ILE A 1 13 ? 8.334 -2.312 10.457 1.00 0.00 138 ILE A O 10
ATOM 18026 N N . ASP A 1 14 ? 10.529 -2.569 10.878 1.00 0.00 139 ASP A N 10
ATOM 18027 C CA . ASP A 1 14 ? 10.610 -3.878 10.241 1.00 0.00 139 ASP A CA 10
ATOM 18028 C C . ASP A 1 14 ? 9.672 -3.957 9.040 1.00 0.00 139 ASP A C 10
ATOM 18029 O O . ASP A 1 14 ? 9.031 -4.983 8.806 1.00 0.00 139 ASP A O 10
ATOM 18038 N N . LEU A 1 15 ? 9.597 -2.869 8.283 1.00 0.00 140 LEU A N 10
ATOM 18039 C CA . LEU A 1 15 ? 8.737 -2.814 7.106 1.00 0.00 140 LEU A CA 10
ATOM 18040 C C . LEU A 1 15 ? 9.363 -3.569 5.938 1.00 0.00 140 LEU A C 10
ATOM 18041 O O . LEU A 1 15 ? 8.770 -4.505 5.401 1.00 0.00 140 LEU A O 10
ATOM 18057 N N . HIS A 1 16 ? 10.566 -3.157 5.551 1.00 0.00 141 HIS A N 10
ATOM 18058 C CA . HIS A 1 16 ? 11.275 -3.796 4.448 1.00 0.00 141 HIS A CA 10
ATOM 18059 C C . HIS A 1 16 ? 11.193 -5.316 4.558 1.00 0.00 141 HIS A C 10
ATOM 18060 O O . HIS A 1 16 ? 10.789 -5.994 3.615 1.00 0.00 141 HIS A O 10
ATOM 18075 N N . GLU A 1 17 ? 11.581 -5.842 5.716 1.00 0.00 142 GLU A N 10
ATOM 18076 C CA . GLU A 1 17 ? 11.552 -7.282 5.947 1.00 0.00 142 GLU A CA 10
ATOM 18077 C C . GLU A 1 17 ? 10.166 -7.852 5.659 1.00 0.00 142 GLU A C 10
ATOM 18078 O O . GLU A 1 17 ? 10.033 -8.911 5.046 1.00 0.00 142 GLU A O 10
ATOM 18090 N N . PHE A 1 18 ? 9.136 -7.141 6.108 1.00 0.00 143 PHE A N 10
ATOM 18091 C CA . PHE A 1 18 ? 7.760 -7.576 5.901 1.00 0.00 143 PHE A CA 10
ATOM 18092 C C . PHE A 1 18 ? 7.406 -7.573 4.417 1.00 0.00 143 PHE A C 10
ATOM 18093 O O . PHE A 1 18 ? 6.944 -8.578 3.875 1.00 0.00 143 PHE A O 10
ATOM 18110 N N . LEU A 1 19 ? 7.625 -6.437 3.765 1.00 0.00 144 LEU A N 10
ATOM 18111 C CA . LEU A 1 19 ? 7.329 -6.301 2.342 1.00 0.00 144 LEU A CA 10
ATOM 18112 C C . LEU A 1 19 ? 8.011 -7.402 1.537 1.00 0.00 144 LEU A C 10
ATOM 18113 O O . LEU A 1 19 ? 7.386 -8.051 0.699 1.00 0.00 144 LEU A O 10
ATOM 18129 N N . VAL A 1 20 ? 9.298 -7.609 1.799 1.00 0.00 145 VAL A N 10
ATOM 18130 C CA . VAL A 1 20 ? 10.065 -8.634 1.101 1.00 0.00 145 VAL A CA 10
ATOM 18131 C C . VAL A 1 20 ? 9.584 -10.031 1.477 1.00 0.00 145 VAL A C 10
ATOM 18132 O O . VAL A 1 20 ? 9.530 -10.927 0.636 1.00 0.00 145 VAL A O 10
ATOM 18145 N N . ASN A 1 21 ? 9.236 -10.210 2.747 1.00 0.00 146 ASN A N 10
ATOM 18146 C CA . ASN A 1 21 ? 8.760 -11.499 3.236 1.00 0.00 146 ASN A CA 10
ATOM 18147 C C . ASN A 1 21 ? 7.489 -11.921 2.505 1.00 0.00 146 ASN A C 10
ATOM 18148 O O . ASN A 1 21 ? 7.389 -13.042 2.006 1.00 0.00 146 ASN A O 10
ATOM 18159 N N . THR A 1 22 ? 6.518 -11.015 2.446 1.00 0.00 147 THR A N 10
ATOM 18160 C CA . THR A 1 22 ? 5.253 -11.293 1.778 1.00 0.00 147 THR A CA 10
ATOM 18161 C C . THR A 1 22 ? 5.455 -11.492 0.280 1.00 0.00 147 THR A C 10
ATOM 18162 O O . THR A 1 22 ? 4.791 -12.323 -0.341 1.00 0.00 147 THR A O 10
ATOM 18173 N N . LEU A 1 23 ? 6.375 -10.727 -0.295 1.00 0.00 148 LEU A N 10
ATOM 18174 C CA . LEU A 1 23 ? 6.665 -10.820 -1.722 1.00 0.00 148 LEU A CA 10
ATOM 18175 C C . LEU A 1 23 ? 7.072 -12.240 -2.103 1.00 0.00 148 LEU A C 10
ATOM 18176 O O . LEU A 1 23 ? 6.546 -12.814 -3.056 1.00 0.00 148 LEU A O 10
ATOM 18192 N N . LYS A 1 24 ? 8.012 -12.802 -1.351 1.00 0.00 149 LYS A N 10
ATOM 18193 C CA . LYS A 1 24 ? 8.489 -14.156 -1.606 1.00 0.00 149 LYS A CA 10
ATOM 18194 C C . LYS A 1 24 ? 7.479 -15.189 -1.117 1.00 0.00 149 LYS A C 10
ATOM 18195 O O . LYS A 1 24 ? 6.863 -15.897 -1.914 1.00 0.00 149 LYS A O 10
ATOM 18214 N N . LYS A 1 25 ? 7.313 -15.271 0.199 1.00 0.00 150 LYS A N 10
ATOM 18215 C CA . LYS A 1 25 ? 6.376 -16.215 0.796 1.00 0.00 150 LYS A CA 10
ATOM 18216 C C . LYS A 1 25 ? 5.018 -16.145 0.105 1.00 0.00 150 LYS A C 10
ATOM 18217 O O . LYS A 1 25 ? 4.411 -17.171 -0.198 1.00 0.00 150 LYS A O 10
ATOM 18236 N N . ASN A 1 26 ? 4.548 -14.926 -0.143 1.00 0.00 151 ASN A N 10
ATOM 18237 C CA . ASN A 1 26 ? 3.262 -14.722 -0.800 1.00 0.00 151 ASN A CA 10
ATOM 18238 C C . ASN A 1 26 ? 3.452 -14.153 -2.202 1.00 0.00 151 ASN A C 10
ATOM 18239 O O . ASN A 1 26 ? 3.323 -12.950 -2.434 1.00 0.00 151 ASN A O 10
ATOM 18250 N N . PRO A 1 27 ? 3.764 -15.036 -3.162 1.00 0.00 152 PRO A N 10
ATOM 18251 C CA . PRO A 1 27 ? 3.977 -14.644 -4.559 1.00 0.00 152 PRO A CA 10
ATOM 18252 C C . PRO A 1 27 ? 2.685 -14.210 -5.243 1.00 0.00 152 PRO A C 10
ATOM 18253 O O . PRO A 1 27 ? 2.688 -13.309 -6.082 1.00 0.00 152 PRO A O 10
ATOM 18264 N N . ARG A 1 28 ? 1.582 -14.856 -4.878 1.00 0.00 153 ARG A N 10
ATOM 18265 C CA . ARG A 1 28 ? 0.283 -14.537 -5.458 1.00 0.00 153 ARG A CA 10
ATOM 18266 C C . ARG A 1 28 ? -0.002 -13.041 -5.361 1.00 0.00 153 ARG A C 10
ATOM 18267 O O . ARG A 1 28 ? -0.739 -12.486 -6.177 1.00 0.00 153 ARG A O 10
ATOM 18288 N N . ASP A 1 29 ? 0.585 -12.396 -4.360 1.00 0.00 154 ASP A N 10
ATOM 18289 C CA . ASP A 1 29 ? 0.394 -10.964 -4.156 1.00 0.00 154 ASP A CA 10
ATOM 18290 C C . ASP A 1 29 ? 1.426 -10.162 -4.943 1.00 0.00 154 ASP A C 10
ATOM 18291 O O . ASP A 1 29 ? 1.247 -8.967 -5.181 1.00 0.00 154 ASP A O 10
ATOM 18300 N N . ARG A 1 30 ? 2.505 -10.826 -5.342 1.00 0.00 155 ARG A N 10
ATOM 18301 C CA . ARG A 1 30 ? 3.567 -10.174 -6.100 1.00 0.00 155 ARG A CA 10
ATOM 18302 C C . ARG A 1 30 ? 2.988 -9.176 -7.099 1.00 0.00 155 ARG A C 10
ATOM 18303 O O . ARG A 1 30 ? 3.488 -8.060 -7.236 1.00 0.00 155 ARG A O 10
ATOM 18324 N N . MET A 1 31 ? 1.932 -9.587 -7.793 1.00 0.00 156 MET A N 10
ATOM 18325 C CA . MET A 1 31 ? 1.285 -8.729 -8.779 1.00 0.00 156 MET A CA 10
ATOM 18326 C C . MET A 1 31 ? 0.742 -7.462 -8.124 1.00 0.00 156 MET A C 10
ATOM 18327 O O . MET A 1 31 ? 1.155 -6.353 -8.459 1.00 0.00 156 MET A O 10
ATOM 18341 N N . MET A 1 32 ? -0.186 -7.637 -7.188 1.00 0.00 157 MET A N 10
ATOM 18342 C CA . MET A 1 32 ? -0.785 -6.507 -6.486 1.00 0.00 157 MET A CA 10
ATOM 18343 C C . MET A 1 32 ? 0.290 -5.547 -5.986 1.00 0.00 157 MET A C 10
ATOM 18344 O O . MET A 1 32 ? 0.439 -4.441 -6.507 1.00 0.00 157 MET A O 10
ATOM 18358 N N . LEU A 1 33 ? 1.036 -5.976 -4.974 1.00 0.00 158 LEU A N 10
ATOM 18359 C CA . LEU A 1 33 ? 2.097 -5.154 -4.404 1.00 0.00 158 LEU A CA 10
ATOM 18360 C C . LEU A 1 33 ? 2.842 -4.392 -5.495 1.00 0.00 158 LEU A C 10
ATOM 18361 O O . LEU A 1 33 ? 2.917 -3.162 -5.468 1.00 0.00 158 LEU A O 10
ATOM 18377 N N . LEU A 1 34 ? 3.390 -5.129 -6.455 1.00 0.00 159 LEU A N 10
ATOM 18378 C CA . LEU A 1 34 ? 4.128 -4.523 -7.558 1.00 0.00 159 LEU A CA 10
ATOM 18379 C C . LEU A 1 34 ? 3.330 -3.385 -8.186 1.00 0.00 159 LEU A C 10
ATOM 18380 O O . LEU A 1 34 ? 3.844 -2.282 -8.375 1.00 0.00 159 LEU A O 10
ATOM 18396 N N . LYS A 1 35 ? 2.070 -3.660 -8.507 1.00 0.00 160 LYS A N 10
ATOM 18397 C CA . LYS A 1 35 ? 1.199 -2.659 -9.112 1.00 0.00 160 LYS A CA 10
ATOM 18398 C C . LYS A 1 35 ? 1.112 -1.413 -8.236 1.00 0.00 160 LYS A C 10
ATOM 18399 O O . LYS A 1 35 ? 1.394 -0.303 -8.689 1.00 0.00 160 LYS A O 10
ATOM 18418 N N . LEU A 1 36 ? 0.721 -1.604 -6.981 1.00 0.00 161 LEU A N 10
ATOM 18419 C CA . LEU A 1 36 ? 0.599 -0.495 -6.041 1.00 0.00 161 LEU A CA 10
ATOM 18420 C C . LEU A 1 36 ? 1.841 0.389 -6.077 1.00 0.00 161 LEU A C 10
ATOM 18421 O O . LEU A 1 36 ? 1.756 1.583 -6.360 1.00 0.00 161 LEU A O 10
ATOM 18437 N N . GLU A 1 37 ? 2.994 -0.207 -5.789 1.00 0.00 162 GLU A N 10
ATOM 18438 C CA . GLU A 1 37 ? 4.254 0.526 -5.791 1.00 0.00 162 GLU A CA 10
ATOM 18439 C C . GLU A 1 37 ? 4.371 1.405 -7.033 1.00 0.00 162 GLU A C 10
ATOM 18440 O O . GLU A 1 37 ? 4.713 2.584 -6.941 1.00 0.00 162 GLU A O 10
ATOM 18452 N N . GLN A 1 38 ? 4.085 0.822 -8.192 1.00 0.00 163 GLN A N 10
ATOM 18453 C CA . GLN A 1 38 ? 4.159 1.551 -9.452 1.00 0.00 163 GLN A CA 10
ATOM 18454 C C . GLN A 1 38 ? 3.156 2.699 -9.477 1.00 0.00 163 GLN A C 10
ATOM 18455 O O . GLN A 1 38 ? 3.519 3.848 -9.729 1.00 0.00 163 GLN A O 10
ATOM 18469 N N . GLU A 1 39 ? 1.893 2.380 -9.214 1.00 0.00 164 GLU A N 10
ATOM 18470 C CA . GLU A 1 39 ? 0.837 3.386 -9.207 1.00 0.00 164 GLU A CA 10
ATOM 18471 C C . GLU A 1 39 ? 1.234 4.586 -8.351 1.00 0.00 164 GLU A C 10
ATOM 18472 O O . GLU A 1 39 ? 1.122 5.734 -8.783 1.00 0.00 164 GLU A O 10
ATOM 18484 N N . ILE A 1 40 ? 1.698 4.311 -7.137 1.00 0.00 165 ILE A N 10
ATOM 18485 C CA . ILE A 1 40 ? 2.112 5.367 -6.221 1.00 0.00 165 ILE A CA 10
ATOM 18486 C C . ILE A 1 40 ? 3.189 6.246 -6.847 1.00 0.00 165 ILE A C 10
ATOM 18487 O O . ILE A 1 40 ? 3.109 7.475 -6.799 1.00 0.00 165 ILE A O 10
ATOM 18503 N N . LEU A 1 41 ? 4.196 5.610 -7.434 1.00 0.00 166 LEU A N 10
ATOM 18504 C CA . LEU A 1 41 ? 5.290 6.334 -8.073 1.00 0.00 166 LEU A CA 10
ATOM 18505 C C . LEU A 1 41 ? 4.756 7.391 -9.034 1.00 0.00 166 LEU A C 10
ATOM 18506 O O . LEU A 1 41 ? 5.068 8.574 -8.906 1.00 0.00 166 LEU A O 10
ATOM 18522 N N . GLU A 1 42 ? 3.948 6.955 -9.996 1.00 0.00 167 GLU A N 10
ATOM 18523 C CA . GLU A 1 42 ? 3.370 7.865 -10.978 1.00 0.00 167 GLU A CA 10
ATOM 18524 C C . GLU A 1 42 ? 2.671 9.034 -10.290 1.00 0.00 167 GLU A C 10
ATOM 18525 O O . GLU A 1 42 ? 2.823 10.187 -10.694 1.00 0.00 167 GLU A O 10
ATOM 18537 N N . PHE A 1 43 ? 1.902 8.727 -9.251 1.00 0.00 168 PHE A N 10
ATOM 18538 C CA . PHE A 1 43 ? 1.177 9.751 -8.508 1.00 0.00 168 PHE A CA 10
ATOM 18539 C C . PHE A 1 43 ? 2.141 10.764 -7.896 1.00 0.00 168 PHE A C 10
ATOM 18540 O O . PHE A 1 43 ? 1.938 11.974 -8.006 1.00 0.00 168 PHE A O 10
ATOM 18557 N N . ILE A 1 44 ? 3.188 10.261 -7.252 1.00 0.00 169 ILE A N 10
ATOM 18558 C CA . ILE A 1 44 ? 4.183 11.121 -6.624 1.00 0.00 169 ILE A CA 10
ATOM 18559 C C . ILE A 1 44 ? 4.744 12.131 -7.619 1.00 0.00 169 ILE A C 10
ATOM 18560 O O . ILE A 1 44 ? 4.881 13.314 -7.307 1.00 0.00 169 ILE A O 10
ATOM 18576 N N . ASN A 1 45 ? 5.064 11.657 -8.818 1.00 0.00 170 ASN A N 10
ATOM 18577 C CA . ASN A 1 45 ? 5.609 12.520 -9.861 1.00 0.00 170 ASN A CA 10
ATOM 18578 C C . ASN A 1 45 ? 4.631 13.639 -10.206 1.00 0.00 170 ASN A C 10
ATOM 18579 O O . ASN A 1 45 ? 5.007 14.809 -10.265 1.00 0.00 170 ASN A O 10
ATOM 18590 N N . ASP A 1 46 ? 3.375 13.270 -10.434 1.00 0.00 171 ASP A N 10
ATOM 18591 C CA . ASP A 1 46 ? 2.342 14.242 -10.772 1.00 0.00 171 ASP A CA 10
ATOM 18592 C C . ASP A 1 46 ? 2.240 15.322 -9.700 1.00 0.00 171 ASP A C 10
ATOM 18593 O O . ASP A 1 46 ? 1.920 15.037 -8.547 1.00 0.00 171 ASP A O 10
ATOM 18602 N N . ASN A 1 47 ? 2.516 16.563 -10.088 1.00 0.00 172 ASN A N 10
ATOM 18603 C CA . ASN A 1 47 ? 2.457 17.686 -9.159 1.00 0.00 172 ASN A CA 10
ATOM 18604 C C . ASN A 1 47 ? 1.077 18.337 -9.180 1.00 0.00 172 ASN A C 10
ATOM 18605 O O . ASN A 1 47 ? 0.677 18.997 -8.223 1.00 0.00 172 ASN A O 10
ATOM 18616 N N . ASN A 1 48 ? 0.355 18.144 -10.279 1.00 0.00 173 ASN A N 10
ATOM 18617 C CA . ASN A 1 48 ? -0.981 18.712 -10.425 1.00 0.00 173 ASN A CA 10
ATOM 18618 C C . ASN A 1 48 ? -1.870 18.321 -9.249 1.00 0.00 173 ASN A C 10
ATOM 18619 O O . ASN A 1 48 ? -2.499 19.173 -8.622 1.00 0.00 173 ASN A O 10
ATOM 18630 N N . ASN A 1 49 ? -1.917 17.025 -8.955 1.00 0.00 174 ASN A N 10
ATOM 18631 C CA . ASN A 1 49 ? -2.730 16.520 -7.855 1.00 0.00 174 ASN A CA 10
ATOM 18632 C C . ASN A 1 49 ? -1.858 16.160 -6.656 1.00 0.00 174 ASN A C 10
ATOM 18633 O O . ASN A 1 49 ? -0.911 15.383 -6.776 1.00 0.00 174 ASN A O 10
ATOM 18644 N N . GLN A 1 50 ? -2.185 16.730 -5.500 1.00 0.00 175 GLN A N 10
ATOM 18645 C CA . GLN A 1 50 ? -1.431 16.469 -4.280 1.00 0.00 175 GLN A CA 10
ATOM 18646 C C . GLN A 1 50 ? -2.195 15.522 -3.360 1.00 0.00 175 GLN A C 10
ATOM 18647 O O . GLN A 1 50 ? -2.239 15.721 -2.146 1.00 0.00 175 GLN A O 10
ATOM 18661 N N . PHE A 1 51 ? -2.796 14.493 -3.947 1.00 0.00 176 PHE A N 10
ATOM 18662 C CA . PHE A 1 51 ? -3.560 13.515 -3.181 1.00 0.00 176 PHE A CA 10
ATOM 18663 C C . PHE A 1 51 ? -3.898 12.297 -4.036 1.00 0.00 176 PHE A C 10
ATOM 18664 O O . PHE A 1 51 ? -4.011 12.394 -5.258 1.00 0.00 176 PHE A O 10
ATOM 18681 N N . LYS A 1 52 ? -4.057 11.151 -3.384 1.00 0.00 177 LYS A N 10
ATOM 18682 C CA . LYS A 1 52 ? -4.382 9.912 -4.081 1.00 0.00 177 LYS A CA 10
ATOM 18683 C C . LYS A 1 52 ? -5.435 9.117 -3.316 1.00 0.00 177 LYS A C 10
ATOM 18684 O O . LYS A 1 52 ? -5.335 8.942 -2.102 1.00 0.00 177 LYS A O 10
ATOM 18703 N N . LYS A 1 53 ? -6.445 8.637 -4.034 1.00 0.00 178 LYS A N 10
ATOM 18704 C CA . LYS A 1 53 ? -7.515 7.857 -3.424 1.00 0.00 178 LYS A CA 10
ATOM 18705 C C . LYS A 1 53 ? -7.648 6.494 -4.097 1.00 0.00 178 LYS A C 10
ATOM 18706 O O . LYS A 1 53 ? -7.523 6.378 -5.316 1.00 0.00 178 LYS A O 10
ATOM 18725 N N . PHE A 1 54 ? -7.902 5.466 -3.295 1.00 0.00 179 PHE A N 10
ATOM 18726 C CA . PHE A 1 54 ? -8.051 4.111 -3.813 1.00 0.00 179 PHE A CA 10
ATOM 18727 C C . PHE A 1 54 ? -9.469 3.595 -3.585 1.00 0.00 179 PHE A C 10
ATOM 18728 O O . PHE A 1 54 ? -10.188 4.053 -2.696 1.00 0.00 179 PHE A O 10
ATOM 18745 N N . PRO A 1 55 ? -9.882 2.619 -4.407 1.00 0.00 180 PRO A N 10
ATOM 18746 C CA . PRO A 1 55 ? -11.217 2.019 -4.315 1.00 0.00 180 PRO A CA 10
ATOM 18747 C C . PRO A 1 55 ? -11.385 1.168 -3.061 1.00 0.00 180 PRO A C 10
ATOM 18748 O O . PRO A 1 55 ? -10.403 0.725 -2.465 1.00 0.00 180 PRO A O 10
ATOM 18759 N N . GLN A 1 56 ? -12.634 0.944 -2.667 1.00 0.00 181 GLN A N 10
ATOM 18760 C CA . GLN A 1 56 ? -12.930 0.146 -1.482 1.00 0.00 181 GLN A CA 10
ATOM 18761 C C . GLN A 1 56 ? -12.092 -1.128 -1.462 1.00 0.00 181 GLN A C 10
ATOM 18762 O O . GLN A 1 56 ? -12.107 -1.908 -2.414 1.00 0.00 181 GLN A O 10
ATOM 18776 N N . MET A 1 57 ? -11.362 -1.333 -0.370 1.00 0.00 182 MET A N 10
ATOM 18777 C CA . MET A 1 57 ? -10.518 -2.514 -0.226 1.00 0.00 182 MET A CA 10
ATOM 18778 C C . MET A 1 57 ? -10.940 -3.338 0.986 1.00 0.00 182 MET A C 10
ATOM 18779 O O . MET A 1 57 ? -11.570 -2.825 1.911 1.00 0.00 182 MET A O 10
ATOM 18793 N N . THR A 1 58 ? -10.589 -4.621 0.974 1.00 0.00 183 THR A N 10
ATOM 18794 C CA . THR A 1 58 ? -10.932 -5.517 2.071 1.00 0.00 183 THR A CA 10
ATOM 18795 C C . THR A 1 58 ? -9.952 -5.369 3.229 1.00 0.00 183 THR A C 10
ATOM 18796 O O . THR A 1 58 ? -8.947 -4.666 3.119 1.00 0.00 183 THR A O 10
ATOM 18807 N N . SER A 1 59 ? -10.249 -6.037 4.339 1.00 0.00 184 SER A N 10
ATOM 18808 C CA . SER A 1 59 ? -9.394 -5.978 5.519 1.00 0.00 184 SER A CA 10
ATOM 18809 C C . SER A 1 59 ? -7.945 -6.286 5.156 1.00 0.00 184 SER A C 10
ATOM 18810 O O . SER A 1 59 ? -7.031 -5.545 5.518 1.00 0.00 184 SER A O 10
ATOM 18818 N N . TYR A 1 60 ? -7.743 -7.386 4.439 1.00 0.00 185 TYR A N 10
ATOM 18819 C CA . TYR A 1 60 ? -6.405 -7.795 4.028 1.00 0.00 185 TYR A CA 10
ATOM 18820 C C . TYR A 1 60 ? -5.700 -6.673 3.273 1.00 0.00 185 TYR A C 10
ATOM 18821 O O . TYR A 1 60 ? -4.677 -6.154 3.720 1.00 0.00 185 TYR A O 10
ATOM 18839 N N . HIS A 1 61 ? -6.255 -6.303 2.123 1.00 0.00 186 HIS A N 10
ATOM 18840 C CA . HIS A 1 61 ? -5.681 -5.241 1.304 1.00 0.00 186 HIS A CA 10
ATOM 18841 C C . HIS A 1 61 ? -5.394 -4.001 2.145 1.00 0.00 186 HIS A C 10
ATOM 18842 O O . HIS A 1 61 ? -4.294 -3.450 2.100 1.00 0.00 186 HIS A O 10
ATOM 18857 N N . ARG A 1 62 ? -6.390 -3.567 2.910 1.00 0.00 187 ARG A N 10
ATOM 18858 C CA . ARG A 1 62 ? -6.245 -2.391 3.759 1.00 0.00 187 ARG A CA 10
ATOM 18859 C C . ARG A 1 62 ? -4.851 -2.337 4.378 1.00 0.00 187 ARG A C 10
ATOM 18860 O O . ARG A 1 62 ? -4.164 -1.319 4.295 1.00 0.00 187 ARG A O 10
ATOM 18881 N N . MET A 1 63 ? -4.441 -3.438 4.998 1.00 0.00 188 MET A N 10
ATOM 18882 C CA . MET A 1 63 ? -3.129 -3.516 5.630 1.00 0.00 188 MET A CA 10
ATOM 18883 C C . MET A 1 63 ? -2.018 -3.456 4.587 1.00 0.00 188 MET A C 10
ATOM 18884 O O . MET A 1 63 ? -1.120 -2.618 4.669 1.00 0.00 188 MET A O 10
ATOM 18898 N N . LEU A 1 64 ? -2.085 -4.350 3.606 1.00 0.00 189 LEU A N 10
ATOM 18899 C CA . LEU A 1 64 ? -1.084 -4.399 2.546 1.00 0.00 189 LEU A CA 10
ATOM 18900 C C . LEU A 1 64 ? -0.712 -2.994 2.083 1.00 0.00 189 LEU A C 10
ATOM 18901 O O . LEU A 1 64 ? 0.458 -2.610 2.109 1.00 0.00 189 LEU A O 10
ATOM 18917 N N . LEU A 1 65 ? -1.715 -2.231 1.661 1.00 0.00 190 LEU A N 10
ATOM 18918 C CA . LEU A 1 65 ? -1.494 -0.867 1.194 1.00 0.00 190 LEU A CA 10
ATOM 18919 C C . LEU A 1 65 ? -0.847 -0.017 2.283 1.00 0.00 190 LEU A C 10
ATOM 18920 O O . LEU A 1 65 ? 0.232 0.545 2.088 1.00 0.00 190 LEU A O 10
ATOM 18936 N N . HIS A 1 66 ? -1.512 0.072 3.431 1.00 0.00 191 HIS A N 10
ATOM 18937 C CA . HIS A 1 66 ? -1.000 0.851 4.553 1.00 0.00 191 HIS A CA 10
ATOM 18938 C C . HIS A 1 66 ? 0.486 0.582 4.768 1.00 0.00 191 HIS A C 10
ATOM 18939 O O . HIS A 1 66 ? 1.241 1.479 5.145 1.00 0.00 191 HIS A O 10
ATOM 18954 N N . ARG A 1 67 ? 0.899 -0.658 4.527 1.00 0.00 192 ARG A N 10
ATOM 18955 C CA . ARG A 1 67 ? 2.295 -1.045 4.696 1.00 0.00 192 ARG A CA 10
ATOM 18956 C C . ARG A 1 67 ? 3.177 -0.370 3.650 1.00 0.00 192 ARG A C 10
ATOM 18957 O O . ARG A 1 67 ? 4.160 0.291 3.984 1.00 0.00 192 ARG A O 10
ATOM 18978 N N . VAL A 1 68 ? 2.819 -0.543 2.381 1.00 0.00 193 VAL A N 10
ATOM 18979 C CA . VAL A 1 68 ? 3.578 0.049 1.285 1.00 0.00 193 VAL A CA 10
ATOM 18980 C C . VAL A 1 68 ? 3.736 1.553 1.476 1.00 0.00 193 VAL A C 10
ATOM 18981 O O . VAL A 1 68 ? 4.850 2.075 1.479 1.00 0.00 193 VAL A O 10
ATOM 18994 N N . ALA A 1 69 ? 2.612 2.245 1.636 1.00 0.00 194 ALA A N 10
ATOM 18995 C CA . ALA A 1 69 ? 2.626 3.689 1.830 1.00 0.00 194 ALA A CA 10
ATOM 18996 C C . ALA A 1 69 ? 3.542 4.079 2.985 1.00 0.00 194 ALA A C 10
ATOM 18997 O O . ALA A 1 69 ? 4.390 4.960 2.846 1.00 0.00 194 ALA A O 10
ATOM 19004 N N . ALA A 1 70 ? 3.364 3.419 4.124 1.00 0.00 195 ALA A N 10
ATOM 19005 C CA . ALA A 1 70 ? 4.176 3.696 5.303 1.00 0.00 195 ALA A CA 10
ATOM 19006 C C . ALA A 1 70 ? 5.661 3.535 4.996 1.00 0.00 195 ALA A C 10
ATOM 19007 O O . ALA A 1 70 ? 6.495 4.282 5.509 1.00 0.00 195 ALA A O 10
ATOM 19014 N N . TYR A 1 71 ? 5.985 2.557 4.159 1.00 0.00 196 TYR A N 10
ATOM 19015 C CA . TYR A 1 71 ? 7.371 2.296 3.787 1.00 0.00 196 TYR A CA 10
ATOM 19016 C C . TYR A 1 71 ? 7.923 3.423 2.919 1.00 0.00 196 TYR A C 10
ATOM 19017 O O . TYR A 1 71 ? 9.108 3.749 2.985 1.00 0.00 196 TYR A O 10
ATOM 19035 N N . PHE A 1 72 ? 7.054 4.016 2.107 1.00 0.00 197 PHE A N 10
ATOM 19036 C CA . PHE A 1 72 ? 7.453 5.107 1.225 1.00 0.00 197 PHE A CA 10
ATOM 19037 C C . PHE A 1 72 ? 7.279 6.456 1.916 1.00 0.00 197 PHE A C 10
ATOM 19038 O O . PHE A 1 72 ? 7.115 7.484 1.261 1.00 0.00 197 PHE A O 10
ATOM 19055 N N . GLY A 1 73 ? 7.315 6.442 3.245 1.00 0.00 198 GLY A N 10
ATOM 19056 C CA . GLY A 1 73 ? 7.159 7.670 4.004 1.00 0.00 198 GLY A CA 10
ATOM 19057 C C . GLY A 1 73 ? 5.871 8.397 3.672 1.00 0.00 198 GLY A C 10
ATOM 19058 O O . GLY A 1 73 ? 5.847 9.624 3.590 1.00 0.00 198 GLY A O 10
ATOM 19062 N N . MET A 1 74 ? 4.797 7.637 3.479 1.00 0.00 199 MET A N 10
ATOM 19063 C CA . MET A 1 74 ? 3.500 8.218 3.154 1.00 0.00 199 MET A CA 10
ATOM 19064 C C . MET A 1 74 ? 2.558 8.149 4.351 1.00 0.00 199 MET A C 10
ATOM 19065 O O . MET A 1 74 ? 2.632 7.223 5.159 1.00 0.00 199 MET A O 10
ATOM 19079 N N . ASP A 1 75 ? 1.674 9.134 4.460 1.00 0.00 200 ASP A N 10
ATOM 19080 C CA . ASP A 1 75 ? 0.717 9.185 5.559 1.00 0.00 200 ASP A CA 10
ATOM 19081 C C . ASP A 1 75 ? -0.703 8.941 5.056 1.00 0.00 200 ASP A C 10
ATOM 19082 O O . ASP A 1 75 ? -1.256 9.750 4.310 1.00 0.00 200 ASP A O 10
ATOM 19091 N N . HIS A 1 76 ? -1.287 7.820 5.468 1.00 0.00 201 HIS A N 10
ATOM 19092 C CA . HIS A 1 76 ? -2.642 7.469 5.058 1.00 0.00 201 HIS A CA 10
ATOM 19093 C C . HIS A 1 76 ? -3.667 8.012 6.049 1.00 0.00 201 HIS A C 10
ATOM 19094 O O . HIS A 1 76 ? -3.377 8.165 7.235 1.00 0.00 201 HIS A O 10
ATOM 19109 N N . ASN A 1 77 ? -4.866 8.302 5.554 1.00 0.00 202 ASN A N 10
ATOM 19110 C CA . ASN A 1 77 ? -5.934 8.829 6.397 1.00 0.00 202 ASN A CA 10
ATOM 19111 C C . ASN A 1 77 ? -7.276 8.205 6.027 1.00 0.00 202 ASN A C 10
ATOM 19112 O O . ASN A 1 77 ? -7.458 7.711 4.914 1.00 0.00 202 ASN A O 10
ATOM 19123 N N . VAL A 1 78 ? -8.215 8.233 6.968 1.00 0.00 203 VAL A N 10
ATOM 19124 C CA . VAL A 1 78 ? -9.541 7.672 6.741 1.00 0.00 203 VAL A CA 10
ATOM 19125 C C . VAL A 1 78 ? -10.563 8.771 6.468 1.00 0.00 203 VAL A C 10
ATOM 19126 O O . VAL A 1 78 ? -10.383 9.916 6.882 1.00 0.00 203 VAL A O 10
ATOM 19139 N N . ASP A 1 79 ? -11.634 8.414 5.768 1.00 0.00 204 ASP A N 10
ATOM 19140 C CA . ASP A 1 79 ? -12.686 9.369 5.440 1.00 0.00 204 ASP A CA 10
ATOM 19141 C C . ASP A 1 79 ? -13.636 9.557 6.618 1.00 0.00 204 ASP A C 10
ATOM 19142 O O . ASP A 1 79 ? -13.557 8.835 7.612 1.00 0.00 204 ASP A O 10
ATOM 19151 N N . GLN A 1 80 ? -14.532 10.532 6.500 1.00 0.00 205 GLN A N 10
ATOM 19152 C CA . GLN A 1 80 ? -15.495 10.816 7.557 1.00 0.00 205 GLN A CA 10
ATOM 19153 C C . GLN A 1 80 ? -15.919 9.533 8.266 1.00 0.00 205 GLN A C 10
ATOM 19154 O O . GLN A 1 80 ? -16.043 9.499 9.490 1.00 0.00 205 GLN A O 10
ATOM 19168 N N . THR A 1 81 ? -16.142 8.479 7.487 1.00 0.00 206 THR A N 10
ATOM 19169 C CA . THR A 1 81 ? -16.553 7.194 8.040 1.00 0.00 206 THR A CA 10
ATOM 19170 C C . THR A 1 81 ? -15.577 6.090 7.651 1.00 0.00 206 THR A C 10
ATOM 19171 O O . THR A 1 81 ? -15.653 4.973 8.162 1.00 0.00 206 THR A O 10
ATOM 19182 N N . GLY A 1 82 ? -14.659 6.410 6.744 1.00 0.00 207 GLY A N 10
ATOM 19183 C CA . GLY A 1 82 ? -13.680 5.434 6.303 1.00 0.00 207 GLY A CA 10
ATOM 19184 C C . GLY A 1 82 ? -14.168 4.615 5.125 1.00 0.00 207 GLY A C 10
ATOM 19185 O O . GLY A 1 82 ? -13.651 3.530 4.856 1.00 0.00 207 GLY A O 10
ATOM 19189 N N . LYS A 1 83 ? -15.167 5.134 4.419 1.00 0.00 208 LYS A N 10
ATOM 19190 C CA . LYS A 1 83 ? -15.727 4.444 3.263 1.00 0.00 208 LYS A CA 10
ATOM 19191 C C . LYS A 1 83 ? -14.628 4.052 2.280 1.00 0.00 208 LYS A C 10
ATOM 19192 O O . LYS A 1 83 ? -14.821 3.177 1.436 1.00 0.00 208 LYS A O 10
ATOM 19211 N N . ALA A 1 84 ? -13.476 4.704 2.395 1.00 0.00 209 ALA A N 10
ATOM 19212 C CA . ALA A 1 84 ? -12.347 4.421 1.519 1.00 0.00 209 ALA A CA 10
ATOM 19213 C C . ALA A 1 84 ? -11.045 4.948 2.113 1.00 0.00 209 ALA A C 10
ATOM 19214 O O . ALA A 1 84 ? -11.053 5.859 2.941 1.00 0.00 209 ALA A O 10
ATOM 19221 N N . VAL A 1 85 ? -9.927 4.370 1.685 1.00 0.00 210 VAL A N 10
ATOM 19222 C CA . VAL A 1 85 ? -8.617 4.782 2.174 1.00 0.00 210 VAL A CA 10
ATOM 19223 C C . VAL A 1 85 ? -7.999 5.839 1.266 1.00 0.00 210 VAL A C 10
ATOM 19224 O O . VAL A 1 85 ? -7.891 5.645 0.055 1.00 0.00 210 VAL A O 10
ATOM 19237 N N . ILE A 1 86 ? -7.594 6.957 1.859 1.00 0.00 211 ILE A N 10
ATOM 19238 C CA . ILE A 1 86 ? -6.985 8.044 1.103 1.00 0.00 211 ILE A CA 10
ATOM 19239 C C . ILE A 1 86 ? -5.568 8.327 1.592 1.00 0.00 211 ILE A C 10
ATOM 19240 O O . ILE A 1 86 ? -5.274 8.201 2.781 1.00 0.00 211 ILE A O 10
ATOM 19256 N N . ILE A 1 87 ? -4.694 8.710 0.667 1.00 0.00 212 ILE A N 10
ATOM 19257 C CA . ILE A 1 87 ? -3.309 9.013 1.004 1.00 0.00 212 ILE A CA 10
ATOM 19258 C C . ILE A 1 87 ? -2.846 10.296 0.322 1.00 0.00 212 ILE A C 10
ATOM 19259 O O . ILE A 1 87 ? -3.530 10.829 -0.551 1.00 0.00 212 ILE A O 10
ATOM 19275 N N . ASN A 1 88 ? -1.678 10.786 0.726 1.00 0.00 213 ASN A N 10
ATOM 19276 C CA . ASN A 1 88 ? -1.122 12.006 0.154 1.00 0.00 213 ASN A CA 10
ATOM 19277 C C . ASN A 1 88 ? 0.395 11.906 0.029 1.00 0.00 213 ASN A C 10
ATOM 19278 O O . ASN A 1 88 ? 1.013 10.978 0.551 1.00 0.00 213 ASN A O 10
ATOM 19289 N N . LYS A 1 89 ? 0.991 12.869 -0.666 1.00 0.00 214 LYS A N 10
ATOM 19290 C CA . LYS A 1 89 ? 2.436 12.893 -0.859 1.00 0.00 214 LYS A CA 10
ATOM 19291 C C . LYS A 1 89 ? 3.085 13.962 0.014 1.00 0.00 214 LYS A C 10
ATOM 19292 O O . LYS A 1 89 ? 2.645 15.112 0.035 1.00 0.00 214 LYS A O 10
ATOM 19311 N N . THR A 1 90 ? 4.133 13.576 0.734 1.00 0.00 215 THR A N 10
ATOM 19312 C CA . THR A 1 90 ? 4.843 14.501 1.609 1.00 0.00 215 THR A CA 10
ATOM 19313 C C . THR A 1 90 ? 6.340 14.491 1.322 1.00 0.00 215 THR A C 10
ATOM 19314 O O . THR A 1 90 ? 6.858 13.557 0.709 1.00 0.00 215 THR A O 10
ATOM 19325 N N . SER A 1 91 ? 7.030 15.535 1.770 1.00 0.00 216 SER A N 10
ATOM 19326 C CA . SER A 1 91 ? 8.469 15.647 1.558 1.00 0.00 216 SER A CA 10
ATOM 19327 C C . SER A 1 91 ? 9.182 14.367 1.980 1.00 0.00 216 SER A C 10
ATOM 19328 O O . SER A 1 91 ? 9.927 13.773 1.203 1.00 0.00 216 SER A O 10
ATOM 19336 N N . ASN A 1 92 ? 8.947 13.947 3.220 1.00 0.00 217 ASN A N 10
ATOM 19337 C CA . ASN A 1 92 ? 9.566 12.737 3.747 1.00 0.00 217 ASN A CA 10
ATOM 19338 C C . ASN A 1 92 ? 9.522 11.611 2.720 1.00 0.00 217 ASN A C 10
ATOM 19339 O O . ASN A 1 92 ? 10.448 10.803 2.626 1.00 0.00 217 ASN A O 10
ATOM 19350 N N . THR A 1 93 ? 8.440 11.562 1.949 1.00 0.00 218 THR A N 10
ATOM 19351 C CA . THR A 1 93 ? 8.274 10.535 0.928 1.00 0.00 218 THR A CA 10
ATOM 19352 C C . THR A 1 93 ? 9.395 10.598 -0.103 1.00 0.00 218 THR A C 10
ATOM 19353 O O . THR A 1 93 ? 9.501 11.563 -0.860 1.00 0.00 218 THR A O 10
ATOM 19364 N N . ARG A 1 94 ? 10.230 9.564 -0.126 1.00 0.00 219 ARG A N 10
ATOM 19365 C CA . ARG A 1 94 ? 11.344 9.503 -1.065 1.00 0.00 219 ARG A CA 10
ATOM 19366 C C . ARG A 1 94 ? 11.470 8.108 -1.670 1.00 0.00 219 ARG A C 10
ATOM 19367 O O . ARG A 1 94 ? 10.853 7.155 -1.191 1.00 0.00 219 ARG A O 10
ATOM 19388 N N . ILE A 1 95 ? 12.271 7.995 -2.724 1.00 0.00 220 ILE A N 10
ATOM 19389 C CA . ILE A 1 95 ? 12.477 6.717 -3.393 1.00 0.00 220 ILE A CA 10
ATOM 19390 C C . ILE A 1 95 ? 13.356 5.794 -2.556 1.00 0.00 220 ILE A C 10
ATOM 19391 O O . ILE A 1 95 ? 14.402 6.190 -2.041 1.00 0.00 220 ILE A O 10
ATOM 19407 N N . PRO A 1 96 ? 12.926 4.531 -2.418 1.00 0.00 221 PRO A N 10
ATOM 19408 C CA . PRO A 1 96 ? 13.660 3.524 -1.647 1.00 0.00 221 PRO A CA 10
ATOM 19409 C C . PRO A 1 96 ? 14.961 3.110 -2.325 1.00 0.00 221 PRO A C 10
ATOM 19410 O O . PRO A 1 96 ? 15.053 3.092 -3.552 1.00 0.00 221 PRO A O 10
ATOM 19421 N N . GLU A 1 97 ? 15.964 2.776 -1.519 1.00 0.00 222 GLU A N 10
ATOM 19422 C CA . GLU A 1 97 ? 17.260 2.362 -2.043 1.00 0.00 222 GLU A CA 10
ATOM 19423 C C . GLU A 1 97 ? 17.105 1.205 -3.026 1.00 0.00 222 GLU A C 10
ATOM 19424 O O . GLU A 1 97 ? 17.870 1.084 -3.982 1.00 0.00 222 GLU A O 10
ATOM 19436 N N . GLN A 1 98 ? 16.111 0.358 -2.781 1.00 0.00 223 GLN A N 10
ATOM 19437 C CA . GLN A 1 98 ? 15.856 -0.790 -3.643 1.00 0.00 223 GLN A CA 10
ATOM 19438 C C . GLN A 1 98 ? 14.358 -1.014 -3.823 1.00 0.00 223 GLN A C 10
ATOM 19439 O O . GLN A 1 98 ? 13.604 -1.041 -2.851 1.00 0.00 223 GLN A O 10
ATOM 19453 N N . ARG A 1 99 ? 13.935 -1.174 -5.073 1.00 0.00 224 ARG A N 10
ATOM 19454 C CA . ARG A 1 99 ? 12.527 -1.394 -5.380 1.00 0.00 224 ARG A CA 10
ATOM 19455 C C . ARG A 1 99 ? 12.229 -2.883 -5.528 1.00 0.00 224 ARG A C 10
ATOM 19456 O O . ARG A 1 99 ? 13.141 -3.699 -5.664 1.00 0.00 224 ARG A O 10
ATOM 19477 N N . PHE A 1 100 ? 10.947 -3.231 -5.501 1.00 0.00 225 PHE A N 10
ATOM 19478 C CA . PHE A 1 100 ? 10.528 -4.622 -5.631 1.00 0.00 225 PHE A CA 10
ATOM 19479 C C . PHE A 1 100 ? 10.988 -5.206 -6.963 1.00 0.00 225 PHE A C 10
ATOM 19480 O O . PHE A 1 100 ? 11.354 -6.378 -7.047 1.00 0.00 225 PHE A O 10
ATOM 19497 N N . SER A 1 101 ? 10.965 -4.379 -8.004 1.00 0.00 226 SER A N 10
ATOM 19498 C CA . SER A 1 101 ? 11.375 -4.813 -9.334 1.00 0.00 226 SER A CA 10
ATOM 19499 C C . SER A 1 101 ? 12.829 -5.276 -9.331 1.00 0.00 226 SER A C 10
ATOM 19500 O O . SER A 1 101 ? 13.293 -5.907 -10.280 1.00 0.00 226 SER A O 10
ATOM 19508 N N . GLU A 1 102 ? 13.543 -4.956 -8.256 1.00 0.00 227 GLU A N 10
ATOM 19509 C CA . GLU A 1 102 ? 14.944 -5.337 -8.129 1.00 0.00 227 GLU A CA 10
ATOM 19510 C C . GLU A 1 102 ? 15.076 -6.739 -7.542 1.00 0.00 227 GLU A C 10
ATOM 19511 O O . GLU A 1 102 ? 16.099 -7.403 -7.711 1.00 0.00 227 GLU A O 10
ATOM 19523 N N . HIS A 1 103 ? 14.032 -7.185 -6.849 1.00 0.00 228 HIS A N 10
ATOM 19524 C CA . HIS A 1 103 ? 14.030 -8.508 -6.235 1.00 0.00 228 HIS A CA 10
ATOM 19525 C C . HIS A 1 103 ? 13.656 -9.579 -7.256 1.00 0.00 228 HIS A C 10
ATOM 19526 O O . HIS A 1 103 ? 14.120 -10.717 -7.173 1.00 0.00 228 HIS A O 10
ATOM 19541 N N . ILE A 1 104 ? 12.816 -9.208 -8.215 1.00 0.00 229 ILE A N 10
ATOM 19542 C CA . ILE A 1 104 ? 12.381 -10.137 -9.251 1.00 0.00 229 ILE A CA 10
ATOM 19543 C C . ILE A 1 104 ? 13.099 -9.866 -10.569 1.00 0.00 229 ILE A C 10
ATOM 19544 O O . ILE A 1 104 ? 12.618 -10.241 -11.639 1.00 0.00 229 ILE A O 10
ATOM 19560 N N . LYS A 1 105 ? 14.253 -9.214 -10.484 1.00 0.00 230 LYS A N 10
ATOM 19561 C CA . LYS A 1 105 ? 15.041 -8.895 -11.669 1.00 0.00 230 LYS A CA 10
ATOM 19562 C C . LYS A 1 105 ? 15.809 -10.119 -12.158 1.00 0.00 230 LYS A C 10
ATOM 19563 O O . LYS A 1 105 ? 16.345 -10.886 -11.358 1.00 0.00 230 LYS A O 10
ATOM 19582 N N . ASP A 1 106 ? 15.859 -10.293 -13.474 1.00 0.00 231 ASP A N 10
ATOM 19583 C CA . ASP A 1 106 ? 16.565 -11.423 -14.068 1.00 0.00 231 ASP A CA 10
ATOM 19584 C C . ASP A 1 106 ? 17.974 -11.021 -14.492 1.00 0.00 231 ASP A C 10
ATOM 19585 O O . ASP A 1 106 ? 18.163 -10.022 -15.184 1.00 0.00 231 ASP A O 10
ATOM 19594 N N . GLU A 1 107 ? 18.960 -11.807 -14.069 1.00 0.00 232 GLU A N 10
ATOM 19595 C CA . GLU A 1 107 ? 20.352 -11.531 -14.403 1.00 0.00 232 GLU A CA 10
ATOM 19596 C C . GLU A 1 107 ? 20.721 -12.147 -15.750 1.00 0.00 232 GLU A C 10
ATOM 19597 O O . GLU A 1 107 ? 21.879 -12.112 -16.166 1.00 0.00 232 GLU A O 10
ATOM 19609 N N . LYS A 1 108 ? 19.728 -12.713 -16.426 1.00 0.00 233 LYS A N 10
ATOM 19610 C CA . LYS A 1 108 ? 19.945 -13.338 -17.726 1.00 0.00 233 LYS A CA 10
ATOM 19611 C C . LYS A 1 108 ? 20.209 -12.285 -18.798 1.00 0.00 233 LYS A C 10
ATOM 19612 O O . LYS A 1 108 ? 19.521 -11.268 -18.866 1.00 0.00 233 LYS A O 10
ATOM 19631 N N . ASN A 1 109 ? 21.211 -12.538 -19.635 1.00 0.00 234 ASN A N 10
ATOM 19632 C CA . ASN A 1 109 ? 21.565 -11.612 -20.704 1.00 0.00 234 ASN A CA 10
ATOM 19633 C C . ASN A 1 109 ? 21.162 -12.173 -22.065 1.00 0.00 234 ASN A C 10
ATOM 19634 O O . ASN A 1 109 ? 21.984 -12.743 -22.783 1.00 0.00 234 ASN A O 10
ATOM 19645 N N . THR A 1 110 ? 19.890 -12.007 -22.414 1.00 0.00 235 THR A N 10
ATOM 19646 C CA . THR A 1 110 ? 19.377 -12.496 -23.687 1.00 0.00 235 THR A CA 10
ATOM 19647 C C . THR A 1 110 ? 18.349 -11.533 -24.272 1.00 0.00 235 THR A C 10
ATOM 19648 O O . THR A 1 110 ? 17.563 -10.932 -23.542 1.00 0.00 235 THR A O 10
ATOM 19659 N N . GLU A 1 111 ? 18.362 -11.393 -25.594 1.00 0.00 236 GLU A N 10
ATOM 19660 C CA . GLU A 1 111 ? 17.430 -10.503 -26.276 1.00 0.00 236 GLU A CA 10
ATOM 19661 C C . GLU A 1 111 ? 15.993 -10.990 -26.113 1.00 0.00 236 GLU A C 10
ATOM 19662 O O . GLU A 1 111 ? 15.468 -11.707 -26.966 1.00 0.00 236 GLU A O 10
ATOM 19674 N N . PHE A 1 112 ? 15.363 -10.597 -25.011 1.00 0.00 237 PHE A N 10
ATOM 19675 C CA . PHE A 1 112 ? 13.987 -10.995 -24.734 1.00 0.00 237 PHE A CA 10
ATOM 19676 C C . PHE A 1 112 ? 13.002 -9.975 -25.299 1.00 0.00 237 PHE A C 10
ATOM 19677 O O . PHE A 1 112 ? 13.401 -8.927 -25.806 1.00 0.00 237 PHE A O 10
ATOM 19694 N N . GLN A 1 113 ? 11.715 -10.292 -25.208 1.00 0.00 238 GLN A N 10
ATOM 19695 C CA . GLN A 1 113 ? 10.673 -9.405 -25.711 1.00 0.00 238 GLN A CA 10
ATOM 19696 C C . GLN A 1 113 ? 9.406 -9.522 -24.870 1.00 0.00 238 GLN A C 10
ATOM 19697 O O . GLN A 1 113 ? 9.042 -10.612 -24.429 1.00 0.00 238 GLN A O 10
ATOM 19711 N N . GLN A 1 114 ? 8.739 -8.393 -24.654 1.00 0.00 239 GLN A N 10
ATOM 19712 C CA . GLN A 1 114 ? 7.513 -8.370 -23.865 1.00 0.00 239 GLN A CA 10
ATOM 19713 C C . GLN A 1 114 ? 6.671 -7.144 -24.202 1.00 0.00 239 GLN A C 10
ATOM 19714 O O . GLN A 1 114 ? 7.157 -6.196 -24.820 1.00 0.00 239 GLN A O 10
ATOM 19728 N N . ARG A 1 115 ? 5.407 -7.169 -23.793 1.00 0.00 240 ARG A N 10
ATOM 19729 C CA . ARG A 1 115 ? 4.497 -6.060 -24.054 1.00 0.00 240 ARG A CA 10
ATOM 19730 C C . ARG A 1 115 ? 3.703 -5.702 -22.801 1.00 0.00 240 ARG A C 10
ATOM 19731 O O . ARG A 1 115 ? 3.269 -6.581 -22.056 1.00 0.00 240 ARG A O 10
ATOM 19752 N N . PHE A 1 116 ? 3.517 -4.406 -22.575 1.00 0.00 241 PHE A N 10
ATOM 19753 C CA . PHE A 1 116 ? 2.777 -3.931 -21.411 1.00 0.00 241 PHE A CA 10
ATOM 19754 C C . PHE A 1 116 ? 1.891 -2.745 -21.778 1.00 0.00 241 PHE A C 10
ATOM 19755 O O . PHE A 1 116 ? 2.134 -2.058 -22.771 1.00 0.00 241 PHE A O 10
ATOM 19772 N N . ILE A 1 117 ? 0.862 -2.510 -20.970 1.00 0.00 242 ILE A N 10
ATOM 19773 C CA . ILE A 1 117 ? -0.060 -1.407 -21.208 1.00 0.00 242 ILE A CA 10
ATOM 19774 C C . ILE A 1 117 ? 0.078 -0.333 -20.135 1.00 0.00 242 ILE A C 10
ATOM 19775 O O . ILE A 1 117 ? 0.161 -0.637 -18.944 1.00 0.00 242 ILE A O 10
ATOM 19791 N N . LEU A 1 118 ? 0.100 0.924 -20.563 1.00 0.00 243 LEU A N 10
ATOM 19792 C CA . LEU A 1 118 ? 0.226 2.045 -19.638 1.00 0.00 243 LEU A CA 10
ATOM 19793 C C . LEU A 1 118 ? -0.889 3.061 -19.859 1.00 0.00 243 LEU A C 10
ATOM 19794 O O . LEU A 1 118 ? -1.558 3.480 -18.914 1.00 0.00 243 LEU A O 10
ATOM 19810 N N . SER A 1 119 ? -1.087 3.453 -21.114 1.00 0.00 244 SER A N 10
ATOM 19811 C CA . SER A 1 119 ? -2.120 4.421 -21.459 1.00 0.00 244 SER A CA 10
ATOM 19812 C C . SER A 1 119 ? -3.381 4.189 -20.631 1.00 0.00 244 SER A C 10
ATOM 19813 O O . SER A 1 119 ? -3.639 3.077 -20.172 1.00 0.00 244 SER A O 10
ATOM 19821 N N . GLY A 1 120 ? -4.162 5.249 -20.443 1.00 0.00 245 GLY A N 10
ATOM 19822 C CA . GLY A 1 120 ? -5.385 5.141 -19.671 1.00 0.00 245 GLY A CA 10
ATOM 19823 C C . GLY A 1 120 ? -5.960 6.494 -19.303 1.00 0.00 245 GLY A C 10
ATOM 19824 O O . GLY A 1 120 ? -5.753 7.002 -18.201 1.00 0.00 245 GLY A O 10
ATOM 19828 N N . PRO A 1 121 ? -6.700 7.102 -20.242 1.00 0.00 246 PRO A N 10
ATOM 19829 C CA . PRO A 1 121 ? -7.321 8.414 -20.035 1.00 0.00 246 PRO A CA 10
ATOM 19830 C C . PRO A 1 121 ? -8.465 8.361 -19.028 1.00 0.00 246 PRO A C 10
ATOM 19831 O O . PRO A 1 121 ? -9.117 7.330 -18.868 1.00 0.00 246 PRO A O 10
ATOM 19842 N N . SER A 1 122 ? -8.703 9.480 -18.351 1.00 0.00 247 SER A N 10
ATOM 19843 C CA . SER A 1 122 ? -9.767 9.560 -17.357 1.00 0.00 247 SER A CA 10
ATOM 19844 C C . SER A 1 122 ? -10.614 10.811 -17.567 1.00 0.00 247 SER A C 10
ATOM 19845 O O . SER A 1 122 ? -10.088 11.900 -17.798 1.00 0.00 247 SER A O 10
ATOM 19853 N N . SER A 1 123 ? -11.931 10.647 -17.486 1.00 0.00 248 SER A N 10
ATOM 19854 C CA . SER A 1 123 ? -12.853 11.761 -17.672 1.00 0.00 248 SER A CA 10
ATOM 19855 C C . SER A 1 123 ? -12.893 12.646 -16.429 1.00 0.00 248 SER A C 10
ATOM 19856 O O . SER A 1 123 ? -12.764 12.163 -15.305 1.00 0.00 248 SER A O 10
ATOM 19864 N N . GLY A 1 124 ? -13.073 13.946 -16.642 1.00 0.00 249 GLY A N 10
ATOM 19865 C CA . GLY A 1 124 ? -13.127 14.878 -15.531 1.00 0.00 249 GLY A CA 10
ATOM 19866 C C . GLY A 1 124 ? -14.526 15.030 -14.969 1.00 0.00 249 GLY A C 10
ATOM 19867 O O . GLY A 1 124 ? -15.505 14.645 -15.609 1.00 0.00 249 GLY A O 10
ATOM 19871 N N . GLY A 1 1 ? 1.873 28.469 5.220 1.00 0.00 126 GLY A N 11
ATOM 19872 C CA . GLY A 1 1 ? 1.788 27.021 5.157 1.00 0.00 126 GLY A CA 11
ATOM 19873 C C . GLY A 1 1 ? 3.046 26.344 5.664 1.00 0.00 126 GLY A C 11
ATOM 19874 O O . GLY A 1 1 ? 4.133 26.556 5.126 1.00 0.00 126 GLY A O 11
ATOM 19878 N N . SER A 1 2 ? 2.899 25.528 6.703 1.00 0.00 127 SER A N 11
ATOM 19879 C CA . SER A 1 2 ? 4.034 24.822 7.286 1.00 0.00 127 SER A CA 11
ATOM 19880 C C . SER A 1 2 ? 5.013 24.379 6.203 1.00 0.00 127 SER A C 11
ATOM 19881 O O . SER A 1 2 ? 4.612 24.029 5.093 1.00 0.00 127 SER A O 11
ATOM 19889 N N . SER A 1 3 ? 6.300 24.397 6.534 1.00 0.00 128 SER A N 11
ATOM 19890 C CA . SER A 1 3 ? 7.339 24.002 5.590 1.00 0.00 128 SER A CA 11
ATOM 19891 C C . SER A 1 3 ? 7.336 22.491 5.381 1.00 0.00 128 SER A C 11
ATOM 19892 O O . SER A 1 3 ? 7.178 22.008 4.260 1.00 0.00 128 SER A O 11
ATOM 19900 N N . GLY A 1 4 ? 7.512 21.748 6.470 1.00 0.00 129 GLY A N 11
ATOM 19901 C CA . GLY A 1 4 ? 7.527 20.300 6.385 1.00 0.00 129 GLY A CA 11
ATOM 19902 C C . GLY A 1 4 ? 6.818 19.644 7.554 1.00 0.00 129 GLY A C 11
ATOM 19903 O O . GLY A 1 4 ? 6.035 20.286 8.254 1.00 0.00 129 GLY A O 11
ATOM 19907 N N . SER A 1 5 ? 7.092 18.360 7.765 1.00 0.00 130 SER A N 11
ATOM 19908 C CA . SER A 1 5 ? 6.471 17.615 8.853 1.00 0.00 130 SER A CA 11
ATOM 19909 C C . SER A 1 5 ? 7.505 16.771 9.593 1.00 0.00 130 SER A C 11
ATOM 19910 O O . SER A 1 5 ? 8.264 16.021 8.979 1.00 0.00 130 SER A O 11
ATOM 19918 N N . SER A 1 6 ? 7.527 16.899 10.916 1.00 0.00 131 SER A N 11
ATOM 19919 C CA . SER A 1 6 ? 8.470 16.152 11.740 1.00 0.00 131 SER A CA 11
ATOM 19920 C C . SER A 1 6 ? 7.985 16.074 13.185 1.00 0.00 131 SER A C 11
ATOM 19921 O O . SER A 1 6 ? 7.100 16.824 13.595 1.00 0.00 131 SER A O 11
ATOM 19929 N N . GLY A 1 7 ? 8.573 15.161 13.951 1.00 0.00 132 GLY A N 11
ATOM 19930 C CA . GLY A 1 7 ? 8.189 15.001 15.342 1.00 0.00 132 GLY A CA 11
ATOM 19931 C C . GLY A 1 7 ? 9.031 13.966 16.061 1.00 0.00 132 GLY A C 11
ATOM 19932 O O . GLY A 1 7 ? 8.507 13.127 16.794 1.00 0.00 132 GLY A O 11
ATOM 19936 N N . THR A 1 8 ? 10.343 14.022 15.850 1.00 0.00 133 THR A N 11
ATOM 19937 C CA . THR A 1 8 ? 11.259 13.081 16.481 1.00 0.00 133 THR A CA 11
ATOM 19938 C C . THR A 1 8 ? 10.642 11.690 16.573 1.00 0.00 133 THR A C 11
ATOM 19939 O O . THR A 1 8 ? 10.759 11.016 17.596 1.00 0.00 133 THR A O 11
ATOM 19950 N N . ASP A 1 9 ? 9.986 11.267 15.498 1.00 0.00 134 ASP A N 11
ATOM 19951 C CA . ASP A 1 9 ? 9.352 9.955 15.457 1.00 0.00 134 ASP A CA 11
ATOM 19952 C C . ASP A 1 9 ? 9.201 9.468 14.019 1.00 0.00 134 ASP A C 11
ATOM 19953 O O . ASP A 1 9 ? 9.424 10.222 13.072 1.00 0.00 134 ASP A O 11
ATOM 19962 N N . SER A 1 10 ? 8.824 8.203 13.864 1.00 0.00 135 SER A N 11
ATOM 19963 C CA . SER A 1 10 ? 8.649 7.615 12.542 1.00 0.00 135 SER A CA 11
ATOM 19964 C C . SER A 1 10 ? 7.729 6.399 12.606 1.00 0.00 135 SER A C 11
ATOM 19965 O O . SER A 1 10 ? 7.870 5.543 13.480 1.00 0.00 135 SER A O 11
ATOM 19973 N N . THR A 1 11 ? 6.784 6.330 11.673 1.00 0.00 136 THR A N 11
ATOM 19974 C CA . THR A 1 11 ? 5.839 5.222 11.622 1.00 0.00 136 THR A CA 11
ATOM 19975 C C . THR A 1 11 ? 6.290 4.160 10.625 1.00 0.00 136 THR A C 11
ATOM 19976 O O . THR A 1 11 ? 6.348 4.410 9.422 1.00 0.00 136 THR A O 11
ATOM 19987 N N . GLY A 1 12 ? 6.607 2.973 11.134 1.00 0.00 137 GLY A N 11
ATOM 19988 C CA . GLY A 1 12 ? 7.047 1.891 10.273 1.00 0.00 137 GLY A CA 11
ATOM 19989 C C . GLY A 1 12 ? 8.319 1.234 10.773 1.00 0.00 137 GLY A C 11
ATOM 19990 O O . GLY A 1 12 ? 9.407 1.508 10.266 1.00 0.00 137 GLY A O 11
ATOM 19994 N N . ILE A 1 13 ? 8.182 0.367 11.770 1.00 0.00 138 ILE A N 11
ATOM 19995 C CA . ILE A 1 13 ? 9.330 -0.330 12.338 1.00 0.00 138 ILE A CA 11
ATOM 19996 C C . ILE A 1 13 ? 9.600 -1.637 11.601 1.00 0.00 138 ILE A C 11
ATOM 19997 O O . ILE A 1 13 ? 8.674 -2.381 11.276 1.00 0.00 138 ILE A O 11
ATOM 20013 N N . ASP A 1 14 ? 10.873 -1.911 11.341 1.00 0.00 139 ASP A N 11
ATOM 20014 C CA . ASP A 1 14 ? 11.266 -3.131 10.645 1.00 0.00 139 ASP A CA 11
ATOM 20015 C C . ASP A 1 14 ? 10.240 -3.502 9.579 1.00 0.00 139 ASP A C 11
ATOM 20016 O O . ASP A 1 14 ? 9.844 -4.662 9.460 1.00 0.00 139 ASP A O 11
ATOM 20025 N N . LEU A 1 15 ? 9.812 -2.510 8.806 1.00 0.00 140 LEU A N 11
ATOM 20026 C CA . LEU A 1 15 ? 8.831 -2.732 7.749 1.00 0.00 140 LEU A CA 11
ATOM 20027 C C . LEU A 1 15 ? 9.349 -3.738 6.727 1.00 0.00 140 LEU A C 11
ATOM 20028 O O . LEU A 1 15 ? 8.722 -4.770 6.483 1.00 0.00 140 LEU A O 11
ATOM 20044 N N . HIS A 1 16 ? 10.499 -3.433 6.134 1.00 0.00 141 HIS A N 11
ATOM 20045 C CA . HIS A 1 16 ? 11.104 -4.312 5.140 1.00 0.00 141 HIS A CA 11
ATOM 20046 C C . HIS A 1 16 ? 10.953 -5.775 5.545 1.00 0.00 141 HIS A C 11
ATOM 20047 O O . HIS A 1 16 ? 10.667 -6.634 4.711 1.00 0.00 141 HIS A O 11
ATOM 20062 N N . GLU A 1 17 ? 11.148 -6.051 6.831 1.00 0.00 142 GLU A N 11
ATOM 20063 C CA . GLU A 1 17 ? 11.035 -7.411 7.346 1.00 0.00 142 GLU A CA 11
ATOM 20064 C C . GLU A 1 17 ? 9.703 -8.037 6.942 1.00 0.00 142 GLU A C 11
ATOM 20065 O O . GLU A 1 17 ? 9.660 -9.156 6.431 1.00 0.00 142 GLU A O 11
ATOM 20077 N N . PHE A 1 18 ? 8.618 -7.306 7.176 1.00 0.00 143 PHE A N 11
ATOM 20078 C CA . PHE A 1 18 ? 7.284 -7.789 6.839 1.00 0.00 143 PHE A CA 11
ATOM 20079 C C . PHE A 1 18 ? 7.119 -7.918 5.327 1.00 0.00 143 PHE A C 11
ATOM 20080 O O . PHE A 1 18 ? 6.699 -8.961 4.824 1.00 0.00 143 PHE A O 11
ATOM 20097 N N . LEU A 1 19 ? 7.451 -6.852 4.609 1.00 0.00 144 LEU A N 11
ATOM 20098 C CA . LEU A 1 19 ? 7.339 -6.844 3.154 1.00 0.00 144 LEU A CA 11
ATOM 20099 C C . LEU A 1 19 ? 7.970 -8.095 2.553 1.00 0.00 144 LEU A C 11
ATOM 20100 O O . LEU A 1 19 ? 7.361 -8.775 1.727 1.00 0.00 144 LEU A O 11
ATOM 20116 N N . VAL A 1 20 ? 9.195 -8.394 2.974 1.00 0.00 145 VAL A N 11
ATOM 20117 C CA . VAL A 1 20 ? 9.909 -9.566 2.480 1.00 0.00 145 VAL A CA 11
ATOM 20118 C C . VAL A 1 20 ? 9.177 -10.851 2.850 1.00 0.00 145 VAL A C 11
ATOM 20119 O O . VAL A 1 20 ? 8.925 -11.701 1.997 1.00 0.00 145 VAL A O 11
ATOM 20132 N N . ASN A 1 21 ? 8.838 -10.986 4.128 1.00 0.00 146 ASN A N 11
ATOM 20133 C CA . ASN A 1 21 ? 8.135 -12.169 4.611 1.00 0.00 146 ASN A CA 11
ATOM 20134 C C . ASN A 1 21 ? 7.027 -12.576 3.645 1.00 0.00 146 ASN A C 11
ATOM 20135 O O . ASN A 1 21 ? 6.981 -13.716 3.180 1.00 0.00 146 ASN A O 11
ATOM 20146 N N . THR A 1 22 ? 6.136 -11.637 3.345 1.00 0.00 147 THR A N 11
ATOM 20147 C CA . THR A 1 22 ? 5.028 -11.897 2.434 1.00 0.00 147 THR A CA 11
ATOM 20148 C C . THR A 1 22 ? 5.532 -12.221 1.033 1.00 0.00 147 THR A C 11
ATOM 20149 O O . THR A 1 22 ? 5.027 -13.131 0.375 1.00 0.00 147 THR A O 11
ATOM 20160 N N . LEU A 1 23 ? 6.532 -11.471 0.581 1.00 0.00 148 LEU A N 11
ATOM 20161 C CA . LEU A 1 23 ? 7.106 -11.679 -0.743 1.00 0.00 148 LEU A CA 11
ATOM 20162 C C . LEU A 1 23 ? 7.484 -13.142 -0.949 1.00 0.00 148 LEU A C 11
ATOM 20163 O O . LEU A 1 23 ? 7.383 -13.671 -2.057 1.00 0.00 148 LEU A O 11
ATOM 20179 N N . LYS A 1 24 ? 7.919 -13.792 0.125 1.00 0.00 149 LYS A N 11
ATOM 20180 C CA . LYS A 1 24 ? 8.309 -15.196 0.064 1.00 0.00 149 LYS A CA 11
ATOM 20181 C C . LYS A 1 24 ? 7.115 -16.105 0.336 1.00 0.00 149 LYS A C 11
ATOM 20182 O O . LYS A 1 24 ? 6.805 -16.994 -0.457 1.00 0.00 149 LYS A O 11
ATOM 20201 N N . LYS A 1 25 ? 6.446 -15.876 1.461 1.00 0.00 150 LYS A N 11
ATOM 20202 C CA . LYS A 1 25 ? 5.284 -16.671 1.836 1.00 0.00 150 LYS A CA 11
ATOM 20203 C C . LYS A 1 25 ? 4.256 -16.699 0.709 1.00 0.00 150 LYS A C 11
ATOM 20204 O O . LYS A 1 25 ? 3.851 -17.767 0.253 1.00 0.00 150 LYS A O 11
ATOM 20223 N N . ASN A 1 26 ? 3.840 -15.518 0.265 1.00 0.00 151 ASN A N 11
ATOM 20224 C CA . ASN A 1 26 ? 2.860 -15.408 -0.810 1.00 0.00 151 ASN A CA 11
ATOM 20225 C C . ASN A 1 26 ? 3.470 -14.733 -2.035 1.00 0.00 151 ASN A C 11
ATOM 20226 O O . ASN A 1 26 ? 3.317 -13.531 -2.253 1.00 0.00 151 ASN A O 11
ATOM 20237 N N . PRO A 1 27 ? 4.179 -15.524 -2.855 1.00 0.00 152 PRO A N 11
ATOM 20238 C CA . PRO A 1 27 ? 4.825 -15.025 -4.072 1.00 0.00 152 PRO A CA 11
ATOM 20239 C C . PRO A 1 27 ? 3.816 -14.645 -5.151 1.00 0.00 152 PRO A C 11
ATOM 20240 O O . PRO A 1 27 ? 4.173 -14.047 -6.166 1.00 0.00 152 PRO A O 11
ATOM 20251 N N . ARG A 1 28 ? 2.554 -14.997 -4.924 1.00 0.00 153 ARG A N 11
ATOM 20252 C CA . ARG A 1 28 ? 1.493 -14.693 -5.877 1.00 0.00 153 ARG A CA 11
ATOM 20253 C C . ARG A 1 28 ? 0.984 -13.268 -5.687 1.00 0.00 153 ARG A C 11
ATOM 20254 O O . ARG A 1 28 ? 0.570 -12.613 -6.645 1.00 0.00 153 ARG A O 11
ATOM 20275 N N . ASP A 1 29 ? 1.016 -12.793 -4.447 1.00 0.00 154 ASP A N 11
ATOM 20276 C CA . ASP A 1 29 ? 0.558 -11.445 -4.131 1.00 0.00 154 ASP A CA 11
ATOM 20277 C C . ASP A 1 29 ? 1.454 -10.399 -4.788 1.00 0.00 154 ASP A C 11
ATOM 20278 O O . ASP A 1 29 ? 1.107 -9.220 -4.847 1.00 0.00 154 ASP A O 11
ATOM 20287 N N . ARG A 1 30 ? 2.607 -10.840 -5.280 1.00 0.00 155 ARG A N 11
ATOM 20288 C CA . ARG A 1 30 ? 3.553 -9.942 -5.931 1.00 0.00 155 ARG A CA 11
ATOM 20289 C C . ARG A 1 30 ? 2.832 -8.982 -6.873 1.00 0.00 155 ARG A C 11
ATOM 20290 O O . ARG A 1 30 ? 3.086 -7.778 -6.861 1.00 0.00 155 ARG A O 11
ATOM 20311 N N . MET A 1 31 ? 1.933 -9.524 -7.687 1.00 0.00 156 MET A N 11
ATOM 20312 C CA . MET A 1 31 ? 1.174 -8.715 -8.635 1.00 0.00 156 MET A CA 11
ATOM 20313 C C . MET A 1 31 ? 0.488 -7.550 -7.928 1.00 0.00 156 MET A C 11
ATOM 20314 O O . MET A 1 31 ? 0.500 -6.422 -8.418 1.00 0.00 156 MET A O 11
ATOM 20328 N N . MET A 1 32 ? -0.109 -7.833 -6.775 1.00 0.00 157 MET A N 11
ATOM 20329 C CA . MET A 1 32 ? -0.799 -6.807 -6.001 1.00 0.00 157 MET A CA 11
ATOM 20330 C C . MET A 1 32 ? 0.187 -5.776 -5.462 1.00 0.00 157 MET A C 11
ATOM 20331 O O . MET A 1 32 ? 0.164 -4.612 -5.863 1.00 0.00 157 MET A O 11
ATOM 20345 N N . LEU A 1 33 ? 1.052 -6.211 -4.553 1.00 0.00 158 LEU A N 11
ATOM 20346 C CA . LEU A 1 33 ? 2.048 -5.325 -3.959 1.00 0.00 158 LEU A CA 11
ATOM 20347 C C . LEU A 1 33 ? 2.768 -4.517 -5.034 1.00 0.00 158 LEU A C 11
ATOM 20348 O O . LEU A 1 33 ? 2.830 -3.289 -4.965 1.00 0.00 158 LEU A O 11
ATOM 20364 N N . LEU A 1 34 ? 3.309 -5.213 -6.027 1.00 0.00 159 LEU A N 11
ATOM 20365 C CA . LEU A 1 34 ? 4.023 -4.561 -7.119 1.00 0.00 159 LEU A CA 11
ATOM 20366 C C . LEU A 1 34 ? 3.165 -3.473 -7.757 1.00 0.00 159 LEU A C 11
ATOM 20367 O O . LEU A 1 34 ? 3.571 -2.313 -7.835 1.00 0.00 159 LEU A O 11
ATOM 20383 N N . LYS A 1 35 ? 1.976 -3.854 -8.211 1.00 0.00 160 LYS A N 11
ATOM 20384 C CA . LYS A 1 35 ? 1.058 -2.912 -8.840 1.00 0.00 160 LYS A CA 11
ATOM 20385 C C . LYS A 1 35 ? 0.916 -1.648 -7.998 1.00 0.00 160 LYS A C 11
ATOM 20386 O O . LYS A 1 35 ? 1.268 -0.553 -8.439 1.00 0.00 160 LYS A O 11
ATOM 20405 N N . LEU A 1 36 ? 0.399 -1.805 -6.785 1.00 0.00 161 LEU A N 11
ATOM 20406 C CA . LEU A 1 36 ? 0.211 -0.676 -5.880 1.00 0.00 161 LEU A CA 11
ATOM 20407 C C . LEU A 1 36 ? 1.431 0.239 -5.892 1.00 0.00 161 LEU A C 11
ATOM 20408 O O . LEU A 1 36 ? 1.312 1.444 -6.111 1.00 0.00 161 LEU A O 11
ATOM 20424 N N . GLU A 1 37 ? 2.603 -0.342 -5.658 1.00 0.00 162 GLU A N 11
ATOM 20425 C CA . GLU A 1 37 ? 3.845 0.423 -5.644 1.00 0.00 162 GLU A CA 11
ATOM 20426 C C . GLU A 1 37 ? 3.989 1.251 -6.917 1.00 0.00 162 GLU A C 11
ATOM 20427 O O . GLU A 1 37 ? 4.426 2.400 -6.875 1.00 0.00 162 GLU A O 11
ATOM 20439 N N . GLN A 1 38 ? 3.617 0.658 -8.047 1.00 0.00 163 GLN A N 11
ATOM 20440 C CA . GLN A 1 38 ? 3.706 1.340 -9.332 1.00 0.00 163 GLN A CA 11
ATOM 20441 C C . GLN A 1 38 ? 2.819 2.580 -9.353 1.00 0.00 163 GLN A C 11
ATOM 20442 O O . GLN A 1 38 ? 3.268 3.670 -9.707 1.00 0.00 163 GLN A O 11
ATOM 20456 N N . GLU A 1 39 ? 1.557 2.406 -8.971 1.00 0.00 164 GLU A N 11
ATOM 20457 C CA . GLU A 1 39 ? 0.607 3.512 -8.947 1.00 0.00 164 GLU A CA 11
ATOM 20458 C C . GLU A 1 39 ? 1.119 4.650 -8.070 1.00 0.00 164 GLU A C 11
ATOM 20459 O O . GLU A 1 39 ? 1.018 5.822 -8.434 1.00 0.00 164 GLU A O 11
ATOM 20471 N N . ILE A 1 40 ? 1.669 4.296 -6.913 1.00 0.00 165 ILE A N 11
ATOM 20472 C CA . ILE A 1 40 ? 2.197 5.288 -5.984 1.00 0.00 165 ILE A CA 11
ATOM 20473 C C . ILE A 1 40 ? 3.311 6.106 -6.628 1.00 0.00 165 ILE A C 11
ATOM 20474 O O . ILE A 1 40 ? 3.319 7.335 -6.548 1.00 0.00 165 ILE A O 11
ATOM 20490 N N . LEU A 1 41 ? 4.250 5.416 -7.267 1.00 0.00 166 LEU A N 11
ATOM 20491 C CA . LEU A 1 41 ? 5.369 6.079 -7.927 1.00 0.00 166 LEU A CA 11
ATOM 20492 C C . LEU A 1 41 ? 4.875 7.153 -8.891 1.00 0.00 166 LEU A C 11
ATOM 20493 O O . LEU A 1 41 ? 5.267 8.315 -8.794 1.00 0.00 166 LEU A O 11
ATOM 20509 N N . GLU A 1 42 ? 4.010 6.755 -9.819 1.00 0.00 167 GLU A N 11
ATOM 20510 C CA . GLU A 1 42 ? 3.462 7.685 -10.800 1.00 0.00 167 GLU A CA 11
ATOM 20511 C C . GLU A 1 42 ? 2.780 8.863 -10.110 1.00 0.00 167 GLU A C 11
ATOM 20512 O O . GLU A 1 42 ? 2.981 10.018 -10.486 1.00 0.00 167 GLU A O 11
ATOM 20524 N N . PHE A 1 43 ? 1.972 8.562 -9.098 1.00 0.00 168 PHE A N 11
ATOM 20525 C CA . PHE A 1 43 ? 1.259 9.595 -8.356 1.00 0.00 168 PHE A CA 11
ATOM 20526 C C . PHE A 1 43 ? 2.225 10.656 -7.837 1.00 0.00 168 PHE A C 11
ATOM 20527 O O . PHE A 1 43 ? 2.002 11.854 -8.016 1.00 0.00 168 PHE A O 11
ATOM 20544 N N . ILE A 1 44 ? 3.296 10.207 -7.192 1.00 0.00 169 ILE A N 11
ATOM 20545 C CA . ILE A 1 44 ? 4.296 11.117 -6.646 1.00 0.00 169 ILE A CA 11
ATOM 20546 C C . ILE A 1 44 ? 4.866 12.022 -7.733 1.00 0.00 169 ILE A C 11
ATOM 20547 O O . ILE A 1 44 ? 5.029 13.225 -7.531 1.00 0.00 169 ILE A O 11
ATOM 20563 N N . ASN A 1 45 ? 5.168 11.435 -8.886 1.00 0.00 170 ASN A N 11
ATOM 20564 C CA . ASN A 1 45 ? 5.719 12.188 -10.007 1.00 0.00 170 ASN A CA 11
ATOM 20565 C C . ASN A 1 45 ? 4.834 13.384 -10.347 1.00 0.00 170 ASN A C 11
ATOM 20566 O O . ASN A 1 45 ? 5.309 14.516 -10.432 1.00 0.00 170 ASN A O 11
ATOM 20577 N N . ASP A 1 46 ? 3.546 13.123 -10.539 1.00 0.00 171 ASP A N 11
ATOM 20578 C CA . ASP A 1 46 ? 2.593 14.177 -10.868 1.00 0.00 171 ASP A CA 11
ATOM 20579 C C . ASP A 1 46 ? 2.499 15.196 -9.737 1.00 0.00 171 ASP A C 11
ATOM 20580 O O . ASP A 1 46 ? 2.197 14.847 -8.597 1.00 0.00 171 ASP A O 11
ATOM 20589 N N . ASN A 1 47 ? 2.760 16.458 -10.062 1.00 0.00 172 ASN A N 11
ATOM 20590 C CA . ASN A 1 47 ? 2.706 17.529 -9.072 1.00 0.00 172 ASN A CA 11
ATOM 20591 C C . ASN A 1 47 ? 1.305 18.126 -8.994 1.00 0.00 172 ASN A C 11
ATOM 20592 O O . ASN A 1 47 ? 0.827 18.473 -7.914 1.00 0.00 172 ASN A O 11
ATOM 20603 N N . ASN A 1 48 ? 0.651 18.243 -10.145 1.00 0.00 173 ASN A N 11
ATOM 20604 C CA . ASN A 1 48 ? -0.696 18.798 -10.207 1.00 0.00 173 ASN A CA 11
ATOM 20605 C C . ASN A 1 48 ? -1.570 18.229 -9.094 1.00 0.00 173 ASN A C 11
ATOM 20606 O O . ASN A 1 48 ? -2.401 18.933 -8.521 1.00 0.00 173 ASN A O 11
ATOM 20617 N N . ASN A 1 49 ? -1.377 16.948 -8.793 1.00 0.00 174 ASN A N 11
ATOM 20618 C CA . ASN A 1 49 ? -2.148 16.284 -7.749 1.00 0.00 174 ASN A CA 11
ATOM 20619 C C . ASN A 1 49 ? -1.398 16.307 -6.421 1.00 0.00 174 ASN A C 11
ATOM 20620 O O . ASN A 1 49 ? -0.173 16.421 -6.391 1.00 0.00 174 ASN A O 11
ATOM 20631 N N . GLN A 1 50 ? -2.143 16.198 -5.325 1.00 0.00 175 GLN A N 11
ATOM 20632 C CA . GLN A 1 50 ? -1.548 16.207 -3.994 1.00 0.00 175 GLN A CA 11
ATOM 20633 C C . GLN A 1 50 ? -2.039 15.021 -3.170 1.00 0.00 175 GLN A C 11
ATOM 20634 O O . GLN A 1 50 ? -1.284 14.436 -2.393 1.00 0.00 175 GLN A O 11
ATOM 20648 N N . PHE A 1 51 ? -3.310 14.672 -3.344 1.00 0.00 176 PHE A N 11
ATOM 20649 C CA . PHE A 1 51 ? -3.903 13.557 -2.616 1.00 0.00 176 PHE A CA 11
ATOM 20650 C C . PHE A 1 51 ? -4.347 12.456 -3.575 1.00 0.00 176 PHE A C 11
ATOM 20651 O O . PHE A 1 51 ? -4.552 12.698 -4.764 1.00 0.00 176 PHE A O 11
ATOM 20668 N N . LYS A 1 52 ? -4.493 11.245 -3.048 1.00 0.00 177 LYS A N 11
ATOM 20669 C CA . LYS A 1 52 ? -4.913 10.105 -3.854 1.00 0.00 177 LYS A CA 11
ATOM 20670 C C . LYS A 1 52 ? -5.909 9.237 -3.092 1.00 0.00 177 LYS A C 11
ATOM 20671 O O . LYS A 1 52 ? -5.685 8.889 -1.932 1.00 0.00 177 LYS A O 11
ATOM 20690 N N . LYS A 1 53 ? -7.009 8.888 -3.751 1.00 0.00 178 LYS A N 11
ATOM 20691 C CA . LYS A 1 53 ? -8.038 8.058 -3.137 1.00 0.00 178 LYS A CA 11
ATOM 20692 C C . LYS A 1 53 ? -8.102 6.688 -3.805 1.00 0.00 178 LYS A C 11
ATOM 20693 O O . LYS A 1 53 ? -8.410 6.579 -4.992 1.00 0.00 178 LYS A O 11
ATOM 20712 N N . PHE A 1 54 ? -7.812 5.645 -3.035 1.00 0.00 179 PHE A N 11
ATOM 20713 C CA . PHE A 1 54 ? -7.837 4.282 -3.552 1.00 0.00 179 PHE A CA 11
ATOM 20714 C C . PHE A 1 54 ? -9.262 3.739 -3.585 1.00 0.00 179 PHE A C 11
ATOM 20715 O O . PHE A 1 54 ? -10.117 4.119 -2.784 1.00 0.00 179 PHE A O 11
ATOM 20732 N N . PRO A 1 55 ? -9.526 2.829 -4.534 1.00 0.00 180 PRO A N 11
ATOM 20733 C CA . PRO A 1 55 ? -10.847 2.214 -4.696 1.00 0.00 180 PRO A CA 11
ATOM 20734 C C . PRO A 1 55 ? -11.188 1.264 -3.552 1.00 0.00 180 PRO A C 11
ATOM 20735 O O . PRO A 1 55 ? -10.304 0.810 -2.827 1.00 0.00 180 PRO A O 11
ATOM 20746 N N . GLN A 1 56 ? -12.475 0.969 -3.398 1.00 0.00 181 GLN A N 11
ATOM 20747 C CA . GLN A 1 56 ? -12.931 0.074 -2.342 1.00 0.00 181 GLN A CA 11
ATOM 20748 C C . GLN A 1 56 ? -12.406 -1.341 -2.563 1.00 0.00 181 GLN A C 11
ATOM 20749 O O . GLN A 1 56 ? -12.913 -2.076 -3.410 1.00 0.00 181 GLN A O 11
ATOM 20763 N N . MET A 1 57 ? -11.387 -1.715 -1.797 1.00 0.00 182 MET A N 11
ATOM 20764 C CA . MET A 1 57 ? -10.794 -3.043 -1.909 1.00 0.00 182 MET A CA 11
ATOM 20765 C C . MET A 1 57 ? -11.083 -3.875 -0.664 1.00 0.00 182 MET A C 11
ATOM 20766 O O . MET A 1 57 ? -11.681 -3.388 0.296 1.00 0.00 182 MET A O 11
ATOM 20780 N N . THR A 1 58 ? -10.656 -5.134 -0.686 1.00 0.00 183 THR A N 11
ATOM 20781 C CA . THR A 1 58 ? -10.870 -6.033 0.440 1.00 0.00 183 THR A CA 11
ATOM 20782 C C . THR A 1 58 ? -9.858 -5.775 1.551 1.00 0.00 183 THR A C 11
ATOM 20783 O O . THR A 1 58 ? -8.773 -5.250 1.304 1.00 0.00 183 THR A O 11
ATOM 20794 N N . SER A 1 59 ? -10.221 -6.147 2.774 1.00 0.00 184 SER A N 11
ATOM 20795 C CA . SER A 1 59 ? -9.345 -5.953 3.924 1.00 0.00 184 SER A CA 11
ATOM 20796 C C . SER A 1 59 ? -7.895 -6.253 3.559 1.00 0.00 184 SER A C 11
ATOM 20797 O O . SER A 1 59 ? -7.022 -5.393 3.680 1.00 0.00 184 SER A O 11
ATOM 20805 N N . TYR A 1 60 ? -7.646 -7.479 3.111 1.00 0.00 185 TYR A N 11
ATOM 20806 C CA . TYR A 1 60 ? -6.301 -7.895 2.730 1.00 0.00 185 TYR A CA 11
ATOM 20807 C C . TYR A 1 60 ? -5.561 -6.764 2.023 1.00 0.00 185 TYR A C 11
ATOM 20808 O O . TYR A 1 60 ? -4.551 -6.262 2.518 1.00 0.00 185 TYR A O 11
ATOM 20826 N N . HIS A 1 61 ? -6.071 -6.366 0.862 1.00 0.00 186 HIS A N 11
ATOM 20827 C CA . HIS A 1 61 ? -5.460 -5.293 0.086 1.00 0.00 186 HIS A CA 11
ATOM 20828 C C . HIS A 1 61 ? -5.191 -4.073 0.962 1.00 0.00 186 HIS A C 11
ATOM 20829 O O . HIS A 1 61 ? -4.081 -3.542 0.979 1.00 0.00 186 HIS A O 11
ATOM 20844 N N . ARG A 1 62 ? -6.215 -3.635 1.688 1.00 0.00 187 ARG A N 11
ATOM 20845 C CA . ARG A 1 62 ? -6.089 -2.477 2.565 1.00 0.00 187 ARG A CA 11
ATOM 20846 C C . ARG A 1 62 ? -4.775 -2.521 3.338 1.00 0.00 187 ARG A C 11
ATOM 20847 O O . ARG A 1 62 ? -3.983 -1.581 3.290 1.00 0.00 187 ARG A O 11
ATOM 20868 N N . MET A 1 63 ? -4.551 -3.620 4.052 1.00 0.00 188 MET A N 11
ATOM 20869 C CA . MET A 1 63 ? -3.333 -3.786 4.836 1.00 0.00 188 MET A CA 11
ATOM 20870 C C . MET A 1 63 ? -2.096 -3.628 3.958 1.00 0.00 188 MET A C 11
ATOM 20871 O O . MET A 1 63 ? -1.253 -2.764 4.205 1.00 0.00 188 MET A O 11
ATOM 20885 N N . LEU A 1 64 ? -1.992 -4.466 2.932 1.00 0.00 189 LEU A N 11
ATOM 20886 C CA . LEU A 1 64 ? -0.857 -4.418 2.017 1.00 0.00 189 LEU A CA 11
ATOM 20887 C C . LEU A 1 64 ? -0.466 -2.977 1.709 1.00 0.00 189 LEU A C 11
ATOM 20888 O O . LEU A 1 64 ? 0.711 -2.617 1.761 1.00 0.00 189 LEU A O 11
ATOM 20904 N N . LEU A 1 65 ? -1.459 -2.155 1.389 1.00 0.00 190 LEU A N 11
ATOM 20905 C CA . LEU A 1 65 ? -1.220 -0.750 1.075 1.00 0.00 190 LEU A CA 11
ATOM 20906 C C . LEU A 1 65 ? -0.640 -0.014 2.278 1.00 0.00 190 LEU A C 11
ATOM 20907 O O . LEU A 1 65 ? 0.457 0.542 2.210 1.00 0.00 190 LEU A O 11
ATOM 20923 N N . HIS A 1 66 ? -1.382 -0.017 3.381 1.00 0.00 191 HIS A N 11
ATOM 20924 C CA . HIS A 1 66 ? -0.940 0.649 4.602 1.00 0.00 191 HIS A CA 11
ATOM 20925 C C . HIS A 1 66 ? 0.565 0.490 4.792 1.00 0.00 191 HIS A C 11
ATOM 20926 O O . HIS A 1 66 ? 1.250 1.426 5.205 1.00 0.00 191 HIS A O 11
ATOM 20941 N N . ARG A 1 67 ? 1.073 -0.700 4.490 1.00 0.00 192 ARG A N 11
ATOM 20942 C CA . ARG A 1 67 ? 2.496 -0.982 4.630 1.00 0.00 192 ARG A CA 11
ATOM 20943 C C . ARG A 1 67 ? 3.305 -0.232 3.576 1.00 0.00 192 ARG A C 11
ATOM 20944 O O . ARG A 1 67 ? 4.200 0.548 3.903 1.00 0.00 192 ARG A O 11
ATOM 20965 N N . VAL A 1 68 ? 2.985 -0.474 2.309 1.00 0.00 193 VAL A N 11
ATOM 20966 C CA . VAL A 1 68 ? 3.680 0.178 1.206 1.00 0.00 193 VAL A CA 11
ATOM 20967 C C . VAL A 1 68 ? 3.741 1.687 1.411 1.00 0.00 193 VAL A C 11
ATOM 20968 O O . VAL A 1 68 ? 4.820 2.281 1.414 1.00 0.00 193 VAL A O 11
ATOM 20981 N N . ALA A 1 69 ? 2.576 2.303 1.582 1.00 0.00 194 ALA A N 11
ATOM 20982 C CA . ALA A 1 69 ? 2.497 3.744 1.790 1.00 0.00 194 ALA A CA 11
ATOM 20983 C C . ALA A 1 69 ? 3.401 4.184 2.936 1.00 0.00 194 ALA A C 11
ATOM 20984 O O . ALA A 1 69 ? 4.282 5.024 2.758 1.00 0.00 194 ALA A O 11
ATOM 20991 N N . ALA A 1 70 ? 3.177 3.610 4.114 1.00 0.00 195 ALA A N 11
ATOM 20992 C CA . ALA A 1 70 ? 3.972 3.942 5.289 1.00 0.00 195 ALA A CA 11
ATOM 20993 C C . ALA A 1 70 ? 5.457 3.708 5.032 1.00 0.00 195 ALA A C 11
ATOM 20994 O O . ALA A 1 70 ? 6.311 4.359 5.634 1.00 0.00 195 ALA A O 11
ATOM 21001 N N . TYR A 1 71 ? 5.757 2.776 4.134 1.00 0.00 196 TYR A N 11
ATOM 21002 C CA . TYR A 1 71 ? 7.139 2.455 3.799 1.00 0.00 196 TYR A CA 11
ATOM 21003 C C . TYR A 1 71 ? 7.760 3.551 2.940 1.00 0.00 196 TYR A C 11
ATOM 21004 O O . TYR A 1 71 ? 8.967 3.792 2.995 1.00 0.00 196 TYR A O 11
ATOM 21022 N N . PHE A 1 72 ? 6.927 4.215 2.145 1.00 0.00 197 PHE A N 11
ATOM 21023 C CA . PHE A 1 72 ? 7.393 5.286 1.272 1.00 0.00 197 PHE A CA 11
ATOM 21024 C C . PHE A 1 72 ? 7.198 6.648 1.932 1.00 0.00 197 PHE A C 11
ATOM 21025 O O . PHE A 1 72 ? 7.129 7.674 1.255 1.00 0.00 197 PHE A O 11
ATOM 21042 N N . GLY A 1 73 ? 7.109 6.650 3.258 1.00 0.00 198 GLY A N 11
ATOM 21043 C CA . GLY A 1 73 ? 6.921 7.890 3.988 1.00 0.00 198 GLY A CA 11
ATOM 21044 C C . GLY A 1 73 ? 5.640 8.602 3.602 1.00 0.00 198 GLY A C 11
ATOM 21045 O O . GLY A 1 73 ? 5.598 9.830 3.541 1.00 0.00 198 GLY A O 11
ATOM 21049 N N . MET A 1 74 ? 4.591 7.828 3.339 1.00 0.00 199 MET A N 11
ATOM 21050 C CA . MET A 1 74 ? 3.303 8.393 2.956 1.00 0.00 199 MET A CA 11
ATOM 21051 C C . MET A 1 74 ? 2.366 8.473 4.157 1.00 0.00 199 MET A C 11
ATOM 21052 O O . MET A 1 74 ? 2.251 7.522 4.931 1.00 0.00 199 MET A O 11
ATOM 21066 N N . ASP A 1 75 ? 1.698 9.612 4.307 1.00 0.00 200 ASP A N 11
ATOM 21067 C CA . ASP A 1 75 ? 0.771 9.815 5.414 1.00 0.00 200 ASP A CA 11
ATOM 21068 C C . ASP A 1 75 ? -0.674 9.670 4.945 1.00 0.00 200 ASP A C 11
ATOM 21069 O O . ASP A 1 75 ? -1.261 10.611 4.410 1.00 0.00 200 ASP A O 11
ATOM 21078 N N . HIS A 1 76 ? -1.241 8.486 5.150 1.00 0.00 201 HIS A N 11
ATOM 21079 C CA . HIS A 1 76 ? -2.618 8.218 4.748 1.00 0.00 201 HIS A CA 11
ATOM 21080 C C . HIS A 1 76 ? -3.575 8.425 5.918 1.00 0.00 201 HIS A C 11
ATOM 21081 O O . HIS A 1 76 ? -3.149 8.583 7.061 1.00 0.00 201 HIS A O 11
ATOM 21096 N N . ASN A 1 77 ? -4.871 8.424 5.623 1.00 0.00 202 ASN A N 11
ATOM 21097 C CA . ASN A 1 77 ? -5.889 8.613 6.650 1.00 0.00 202 ASN A CA 11
ATOM 21098 C C . ASN A 1 77 ? -7.223 8.018 6.210 1.00 0.00 202 ASN A C 11
ATOM 21099 O O . ASN A 1 77 ? -7.467 7.826 5.019 1.00 0.00 202 ASN A O 11
ATOM 21110 N N . VAL A 1 78 ? -8.084 7.728 7.181 1.00 0.00 203 VAL A N 11
ATOM 21111 C CA . VAL A 1 78 ? -9.394 7.156 6.894 1.00 0.00 203 VAL A CA 11
ATOM 21112 C C . VAL A 1 78 ? -10.418 8.247 6.600 1.00 0.00 203 VAL A C 11
ATOM 21113 O O . VAL A 1 78 ? -10.345 9.346 7.150 1.00 0.00 203 VAL A O 11
ATOM 21126 N N . ASP A 1 79 ? -11.371 7.936 5.729 1.00 0.00 204 ASP A N 11
ATOM 21127 C CA . ASP A 1 79 ? -12.412 8.890 5.362 1.00 0.00 204 ASP A CA 11
ATOM 21128 C C . ASP A 1 79 ? -13.483 8.969 6.445 1.00 0.00 204 ASP A C 11
ATOM 21129 O O . ASP A 1 79 ? -13.494 8.168 7.379 1.00 0.00 204 ASP A O 11
ATOM 21138 N N . GLN A 1 80 ? -14.379 9.942 6.314 1.00 0.00 205 GLN A N 11
ATOM 21139 C CA . GLN A 1 80 ? -15.452 10.127 7.283 1.00 0.00 205 GLN A CA 11
ATOM 21140 C C . GLN A 1 80 ? -16.038 8.785 7.709 1.00 0.00 205 GLN A C 11
ATOM 21141 O O . GLN A 1 80 ? -16.224 8.525 8.899 1.00 0.00 205 GLN A O 11
ATOM 21155 N N . THR A 1 81 ? -16.329 7.934 6.730 1.00 0.00 206 THR A N 11
ATOM 21156 C CA . THR A 1 81 ? -16.895 6.619 7.003 1.00 0.00 206 THR A CA 11
ATOM 21157 C C . THR A 1 81 ? -15.801 5.600 7.299 1.00 0.00 206 THR A C 11
ATOM 21158 O O . THR A 1 81 ? -15.980 4.705 8.124 1.00 0.00 206 THR A O 11
ATOM 21169 N N . GLY A 1 82 ? -14.667 5.742 6.620 1.00 0.00 207 GLY A N 11
ATOM 21170 C CA . GLY A 1 82 ? -13.560 4.826 6.825 1.00 0.00 207 GLY A CA 11
ATOM 21171 C C . GLY A 1 82 ? -13.509 3.734 5.775 1.00 0.00 207 GLY A C 11
ATOM 21172 O O . GLY A 1 82 ? -12.528 2.995 5.684 1.00 0.00 207 GLY A O 11
ATOM 21176 N N . LYS A 1 83 ? -14.569 3.628 4.981 1.00 0.00 208 LYS A N 11
ATOM 21177 C CA . LYS A 1 83 ? -14.643 2.618 3.932 1.00 0.00 208 LYS A CA 11
ATOM 21178 C C . LYS A 1 83 ? -13.354 2.586 3.117 1.00 0.00 208 LYS A C 11
ATOM 21179 O O . LYS A 1 83 ? -12.664 1.568 3.070 1.00 0.00 208 LYS A O 11
ATOM 21198 N N . ALA A 1 84 ? -13.035 3.706 2.478 1.00 0.00 209 ALA A N 11
ATOM 21199 C CA . ALA A 1 84 ? -11.827 3.806 1.668 1.00 0.00 209 ALA A CA 11
ATOM 21200 C C . ALA A 1 84 ? -10.747 4.605 2.389 1.00 0.00 209 ALA A C 11
ATOM 21201 O O . ALA A 1 84 ? -11.013 5.256 3.399 1.00 0.00 209 ALA A O 11
ATOM 21208 N N . VAL A 1 85 ? -9.527 4.550 1.864 1.00 0.00 210 VAL A N 11
ATOM 21209 C CA . VAL A 1 85 ? -8.406 5.269 2.457 1.00 0.00 210 VAL A CA 11
ATOM 21210 C C . VAL A 1 85 ? -7.738 6.185 1.437 1.00 0.00 210 VAL A C 11
ATOM 21211 O O . VAL A 1 85 ? -7.599 5.829 0.267 1.00 0.00 210 VAL A O 11
ATOM 21224 N N . ILE A 1 86 ? -7.326 7.364 1.890 1.00 0.00 211 ILE A N 11
ATOM 21225 C CA . ILE A 1 86 ? -6.671 8.330 1.017 1.00 0.00 211 ILE A CA 11
ATOM 21226 C C . ILE A 1 86 ? -5.248 8.617 1.484 1.00 0.00 211 ILE A C 11
ATOM 21227 O O . ILE A 1 86 ? -5.003 8.809 2.675 1.00 0.00 211 ILE A O 11
ATOM 21243 N N . ILE A 1 87 ? -4.316 8.647 0.538 1.00 0.00 212 ILE A N 11
ATOM 21244 C CA . ILE A 1 87 ? -2.918 8.914 0.853 1.00 0.00 212 ILE A CA 11
ATOM 21245 C C . ILE A 1 87 ? -2.491 10.285 0.340 1.00 0.00 212 ILE A C 11
ATOM 21246 O O . ILE A 1 87 ? -3.270 10.989 -0.301 1.00 0.00 212 ILE A O 11
ATOM 21262 N N . ASN A 1 88 ? -1.247 10.657 0.625 1.00 0.00 213 ASN A N 11
ATOM 21263 C CA . ASN A 1 88 ? -0.715 11.944 0.192 1.00 0.00 213 ASN A CA 11
ATOM 21264 C C . ASN A 1 88 ? 0.793 11.864 -0.025 1.00 0.00 213 ASN A C 11
ATOM 21265 O O . ASN A 1 88 ? 1.432 10.876 0.337 1.00 0.00 213 ASN A O 11
ATOM 21276 N N . LYS A 1 89 ? 1.356 12.911 -0.617 1.00 0.00 214 LYS A N 11
ATOM 21277 C CA . LYS A 1 89 ? 2.789 12.963 -0.881 1.00 0.00 214 LYS A CA 11
ATOM 21278 C C . LYS A 1 89 ? 3.416 14.197 -0.242 1.00 0.00 214 LYS A C 11
ATOM 21279 O O . LYS A 1 89 ? 2.864 15.296 -0.313 1.00 0.00 214 LYS A O 11
ATOM 21298 N N . THR A 1 90 ? 4.575 14.011 0.383 1.00 0.00 215 THR A N 11
ATOM 21299 C CA . THR A 1 90 ? 5.277 15.109 1.035 1.00 0.00 215 THR A CA 11
ATOM 21300 C C . THR A 1 90 ? 6.773 15.052 0.748 1.00 0.00 215 THR A C 11
ATOM 21301 O O . THR A 1 90 ? 7.292 14.028 0.305 1.00 0.00 215 THR A O 11
ATOM 21312 N N . SER A 1 91 ? 7.462 16.160 1.003 1.00 0.00 216 SER A N 11
ATOM 21313 C CA . SER A 1 91 ? 8.900 16.237 0.768 1.00 0.00 216 SER A CA 11
ATOM 21314 C C . SER A 1 91 ? 9.612 15.021 1.353 1.00 0.00 216 SER A C 11
ATOM 21315 O O . SER A 1 91 ? 10.536 14.480 0.749 1.00 0.00 216 SER A O 11
ATOM 21323 N N . ASN A 1 92 ? 9.172 14.598 2.534 1.00 0.00 217 ASN A N 11
ATOM 21324 C CA . ASN A 1 92 ? 9.767 13.446 3.203 1.00 0.00 217 ASN A CA 11
ATOM 21325 C C . ASN A 1 92 ? 9.711 12.210 2.310 1.00 0.00 217 ASN A C 11
ATOM 21326 O O . ASN A 1 92 ? 10.629 11.388 2.309 1.00 0.00 217 ASN A O 11
ATOM 21337 N N . THR A 1 93 ? 8.628 12.084 1.550 1.00 0.00 218 THR A N 11
ATOM 21338 C CA . THR A 1 93 ? 8.451 10.949 0.653 1.00 0.00 218 THR A CA 11
ATOM 21339 C C . THR A 1 93 ? 9.586 10.868 -0.362 1.00 0.00 218 THR A C 11
ATOM 21340 O O . THR A 1 93 ? 9.586 11.583 -1.365 1.00 0.00 218 THR A O 11
ATOM 21351 N N . ARG A 1 94 ? 10.550 9.994 -0.096 1.00 0.00 219 ARG A N 11
ATOM 21352 C CA . ARG A 1 94 ? 11.691 9.821 -0.986 1.00 0.00 219 ARG A CA 11
ATOM 21353 C C . ARG A 1 94 ? 11.750 8.393 -1.523 1.00 0.00 219 ARG A C 11
ATOM 21354 O O . ARG A 1 94 ? 11.115 7.489 -0.980 1.00 0.00 219 ARG A O 11
ATOM 21375 N N . ILE A 1 95 ? 12.514 8.200 -2.593 1.00 0.00 220 ILE A N 11
ATOM 21376 C CA . ILE A 1 95 ? 12.655 6.884 -3.203 1.00 0.00 220 ILE A CA 11
ATOM 21377 C C . ILE A 1 95 ? 13.552 5.982 -2.362 1.00 0.00 220 ILE A C 11
ATOM 21378 O O . ILE A 1 95 ? 14.644 6.366 -1.943 1.00 0.00 220 ILE A O 11
ATOM 21394 N N . PRO A 1 96 ? 13.083 4.751 -2.109 1.00 0.00 221 PRO A N 11
ATOM 21395 C CA . PRO A 1 96 ? 13.827 3.767 -1.318 1.00 0.00 221 PRO A CA 11
ATOM 21396 C C . PRO A 1 96 ? 15.063 3.252 -2.047 1.00 0.00 221 PRO A C 11
ATOM 21397 O O . PRO A 1 96 ? 15.051 3.087 -3.267 1.00 0.00 221 PRO A O 11
ATOM 21408 N N . GLU A 1 97 ? 16.128 3.000 -1.293 1.00 0.00 222 GLU A N 11
ATOM 21409 C CA . GLU A 1 97 ? 17.372 2.504 -1.870 1.00 0.00 222 GLU A CA 11
ATOM 21410 C C . GLU A 1 97 ? 17.099 1.389 -2.875 1.00 0.00 222 GLU A C 11
ATOM 21411 O O . GLU A 1 97 ? 17.660 1.377 -3.970 1.00 0.00 222 GLU A O 11
ATOM 21423 N N . GLN A 1 98 ? 16.235 0.454 -2.493 1.00 0.00 223 GLN A N 11
ATOM 21424 C CA . GLN A 1 98 ? 15.888 -0.665 -3.360 1.00 0.00 223 GLN A CA 11
ATOM 21425 C C . GLN A 1 98 ? 14.378 -0.868 -3.410 1.00 0.00 223 GLN A C 11
ATOM 21426 O O . GLN A 1 98 ? 13.684 -0.692 -2.408 1.00 0.00 223 GLN A O 11
ATOM 21440 N N . ARG A 1 99 ? 13.874 -1.239 -4.583 1.00 0.00 224 ARG A N 11
ATOM 21441 C CA . ARG A 1 99 ? 12.445 -1.464 -4.764 1.00 0.00 224 ARG A CA 11
ATOM 21442 C C . ARG A 1 99 ? 12.117 -2.953 -4.702 1.00 0.00 224 ARG A C 11
ATOM 21443 O O . ARG A 1 99 ? 13.012 -3.793 -4.607 1.00 0.00 224 ARG A O 11
ATOM 21464 N N . PHE A 1 100 ? 10.828 -3.272 -4.756 1.00 0.00 225 PHE A N 11
ATOM 21465 C CA . PHE A 1 100 ? 10.381 -4.660 -4.704 1.00 0.00 225 PHE A CA 11
ATOM 21466 C C . PHE A 1 100 ? 10.621 -5.358 -6.040 1.00 0.00 225 PHE A C 11
ATOM 21467 O O . PHE A 1 100 ? 10.486 -6.577 -6.148 1.00 0.00 225 PHE A O 11
ATOM 21484 N N . SER A 1 101 ? 10.976 -4.576 -7.054 1.00 0.00 226 SER A N 11
ATOM 21485 C CA . SER A 1 101 ? 11.230 -5.117 -8.384 1.00 0.00 226 SER A CA 11
ATOM 21486 C C . SER A 1 101 ? 12.419 -6.073 -8.364 1.00 0.00 226 SER A C 11
ATOM 21487 O O . SER A 1 101 ? 12.410 -7.105 -9.034 1.00 0.00 226 SER A O 11
ATOM 21495 N N . GLU A 1 102 ? 13.440 -5.721 -7.589 1.00 0.00 227 GLU A N 11
ATOM 21496 C CA . GLU A 1 102 ? 14.637 -6.547 -7.482 1.00 0.00 227 GLU A CA 11
ATOM 21497 C C . GLU A 1 102 ? 14.270 -8.022 -7.348 1.00 0.00 227 GLU A C 11
ATOM 21498 O O . GLU A 1 102 ? 14.995 -8.899 -7.819 1.00 0.00 227 GLU A O 11
ATOM 21510 N N . HIS A 1 103 ? 13.139 -8.288 -6.702 1.00 0.00 228 HIS A N 11
ATOM 21511 C CA . HIS A 1 103 ? 12.675 -9.657 -6.505 1.00 0.00 228 HIS A CA 11
ATOM 21512 C C . HIS A 1 103 ? 12.269 -10.288 -7.834 1.00 0.00 228 HIS A C 11
ATOM 21513 O O . HIS A 1 103 ? 12.533 -11.466 -8.078 1.00 0.00 228 HIS A O 11
ATOM 21528 N N . ILE A 1 104 ? 11.624 -9.499 -8.686 1.00 0.00 229 ILE A N 11
ATOM 21529 C CA . ILE A 1 104 ? 11.182 -9.981 -9.988 1.00 0.00 229 ILE A CA 11
ATOM 21530 C C . ILE A 1 104 ? 12.076 -9.451 -11.104 1.00 0.00 229 ILE A C 11
ATOM 21531 O O . ILE A 1 104 ? 11.627 -9.247 -12.232 1.00 0.00 229 ILE A O 11
ATOM 21547 N N . LYS A 1 105 ? 13.346 -9.230 -10.782 1.00 0.00 230 LYS A N 11
ATOM 21548 C CA . LYS A 1 105 ? 14.307 -8.727 -11.756 1.00 0.00 230 LYS A CA 11
ATOM 21549 C C . LYS A 1 105 ? 14.391 -9.652 -12.966 1.00 0.00 230 LYS A C 11
ATOM 21550 O O . LYS A 1 105 ? 14.136 -10.852 -12.860 1.00 0.00 230 LYS A O 11
ATOM 21569 N N . ASP A 1 106 ? 14.749 -9.087 -14.113 1.00 0.00 231 ASP A N 11
ATOM 21570 C CA . ASP A 1 106 ? 14.869 -9.862 -15.343 1.00 0.00 231 ASP A CA 11
ATOM 21571 C C . ASP A 1 106 ? 16.013 -9.338 -16.206 1.00 0.00 231 ASP A C 11
ATOM 21572 O O . ASP A 1 106 ? 16.125 -8.135 -16.441 1.00 0.00 231 ASP A O 11
ATOM 21581 N N . GLU A 1 107 ? 16.860 -10.250 -16.675 1.00 0.00 232 GLU A N 11
ATOM 21582 C CA . GLU A 1 107 ? 17.995 -9.878 -17.510 1.00 0.00 232 GLU A CA 11
ATOM 21583 C C . GLU A 1 107 ? 17.530 -9.151 -18.769 1.00 0.00 232 GLU A C 11
ATOM 21584 O O . GLU A 1 107 ? 18.071 -8.107 -19.133 1.00 0.00 232 GLU A O 11
ATOM 21596 N N . LYS A 1 108 ? 16.523 -9.712 -19.430 1.00 0.00 233 LYS A N 11
ATOM 21597 C CA . LYS A 1 108 ? 15.983 -9.119 -20.648 1.00 0.00 233 LYS A CA 11
ATOM 21598 C C . LYS A 1 108 ? 14.458 -9.116 -20.621 1.00 0.00 233 LYS A C 11
ATOM 21599 O O . LYS A 1 108 ? 13.827 -10.169 -20.538 1.00 0.00 233 LYS A O 11
ATOM 21618 N N . ASN A 1 109 ? 13.872 -7.925 -20.694 1.00 0.00 234 ASN A N 11
ATOM 21619 C CA . ASN A 1 109 ? 12.420 -7.786 -20.679 1.00 0.00 234 ASN A CA 11
ATOM 21620 C C . ASN A 1 109 ? 11.988 -6.520 -21.412 1.00 0.00 234 ASN A C 11
ATOM 21621 O O . ASN A 1 109 ? 12.534 -5.439 -21.184 1.00 0.00 234 ASN A O 11
ATOM 21632 N N . THR A 1 110 ? 11.002 -6.659 -22.294 1.00 0.00 235 THR A N 11
ATOM 21633 C CA . THR A 1 110 ? 10.496 -5.528 -23.060 1.00 0.00 235 THR A CA 11
ATOM 21634 C C . THR A 1 110 ? 10.440 -4.266 -22.207 1.00 0.00 235 THR A C 11
ATOM 21635 O O . THR A 1 110 ? 10.229 -4.334 -20.997 1.00 0.00 235 THR A O 11
ATOM 21646 N N . GLU A 1 111 ? 10.631 -3.116 -22.846 1.00 0.00 236 GLU A N 11
ATOM 21647 C CA . GLU A 1 111 ? 10.601 -1.839 -22.143 1.00 0.00 236 GLU A CA 11
ATOM 21648 C C . GLU A 1 111 ? 9.910 -0.770 -22.985 1.00 0.00 236 GLU A C 11
ATOM 21649 O O . GLU A 1 111 ? 10.266 -0.551 -24.143 1.00 0.00 236 GLU A O 11
ATOM 21661 N N . PHE A 1 112 ? 8.921 -0.108 -22.395 1.00 0.00 237 PHE A N 11
ATOM 21662 C CA . PHE A 1 112 ? 8.178 0.936 -23.090 1.00 0.00 237 PHE A CA 11
ATOM 21663 C C . PHE A 1 112 ? 8.018 2.170 -22.206 1.00 0.00 237 PHE A C 11
ATOM 21664 O O . PHE A 1 112 ? 7.999 2.069 -20.980 1.00 0.00 237 PHE A O 11
ATOM 21681 N N . GLN A 1 113 ? 7.905 3.333 -22.839 1.00 0.00 238 GLN A N 11
ATOM 21682 C CA . GLN A 1 113 ? 7.749 4.587 -22.111 1.00 0.00 238 GLN A CA 11
ATOM 21683 C C . GLN A 1 113 ? 6.387 5.213 -22.392 1.00 0.00 238 GLN A C 11
ATOM 21684 O O . GLN A 1 113 ? 6.177 5.817 -23.443 1.00 0.00 238 GLN A O 11
ATOM 21698 N N . GLN A 1 114 ? 5.466 5.065 -21.445 1.00 0.00 239 GLN A N 11
ATOM 21699 C CA . GLN A 1 114 ? 4.124 5.616 -21.592 1.00 0.00 239 GLN A CA 11
ATOM 21700 C C . GLN A 1 114 ? 3.548 6.015 -20.238 1.00 0.00 239 GLN A C 11
ATOM 21701 O O . GLN A 1 114 ? 3.355 5.172 -19.362 1.00 0.00 239 GLN A O 11
ATOM 21715 N N . ARG A 1 115 ? 3.276 7.306 -20.074 1.00 0.00 240 ARG A N 11
ATOM 21716 C CA . ARG A 1 115 ? 2.723 7.817 -18.825 1.00 0.00 240 ARG A CA 11
ATOM 21717 C C . ARG A 1 115 ? 2.008 9.146 -19.051 1.00 0.00 240 ARG A C 11
ATOM 21718 O O . ARG A 1 115 ? 2.645 10.170 -19.300 1.00 0.00 240 ARG A O 11
ATOM 21739 N N . PHE A 1 116 ? 0.683 9.122 -18.963 1.00 0.00 241 PHE A N 11
ATOM 21740 C CA . PHE A 1 116 ? -0.119 10.325 -19.159 1.00 0.00 241 PHE A CA 11
ATOM 21741 C C . PHE A 1 116 ? -1.176 10.458 -18.067 1.00 0.00 241 PHE A C 11
ATOM 21742 O O . PHE A 1 116 ? -1.682 9.460 -17.554 1.00 0.00 241 PHE A O 11
ATOM 21759 N N . ILE A 1 117 ? -1.502 11.697 -17.716 1.00 0.00 242 ILE A N 11
ATOM 21760 C CA . ILE A 1 117 ? -2.499 11.961 -16.685 1.00 0.00 242 ILE A CA 11
ATOM 21761 C C . ILE A 1 117 ? -2.802 13.452 -16.584 1.00 0.00 242 ILE A C 11
ATOM 21762 O O . ILE A 1 117 ? -1.893 14.276 -16.475 1.00 0.00 242 ILE A O 11
ATOM 21778 N N . LEU A 1 118 ? -4.086 13.793 -16.618 1.00 0.00 243 LEU A N 11
ATOM 21779 C CA . LEU A 1 118 ? -4.511 15.185 -16.528 1.00 0.00 243 LEU A CA 11
ATOM 21780 C C . LEU A 1 118 ? -5.882 15.294 -15.869 1.00 0.00 243 LEU A C 11
ATOM 21781 O O . LEU A 1 118 ? -6.758 14.458 -16.092 1.00 0.00 243 LEU A O 11
ATOM 21797 N N . SER A 1 119 ? -6.062 16.332 -15.057 1.00 0.00 244 SER A N 11
ATOM 21798 C CA . SER A 1 119 ? -7.327 16.550 -14.364 1.00 0.00 244 SER A CA 11
ATOM 21799 C C . SER A 1 119 ? -7.762 18.008 -14.475 1.00 0.00 244 SER A C 11
ATOM 21800 O O . SER A 1 119 ? -6.933 18.907 -14.605 1.00 0.00 244 SER A O 11
ATOM 21808 N N . GLY A 1 120 ? -9.072 18.233 -14.422 1.00 0.00 245 GLY A N 11
ATOM 21809 C CA . GLY A 1 120 ? -9.596 19.583 -14.517 1.00 0.00 245 GLY A CA 11
ATOM 21810 C C . GLY A 1 120 ? -10.986 19.708 -13.925 1.00 0.00 245 GLY A C 11
ATOM 21811 O O . GLY A 1 120 ? -11.992 19.671 -14.633 1.00 0.00 245 GLY A O 11
ATOM 21815 N N . PRO A 1 121 ? -11.054 19.860 -12.594 1.00 0.00 246 PRO A N 11
ATOM 21816 C CA . PRO A 1 121 ? -12.326 19.993 -11.877 1.00 0.00 246 PRO A CA 11
ATOM 21817 C C . PRO A 1 121 ? -13.016 21.323 -12.162 1.00 0.00 246 PRO A C 11
ATOM 21818 O O . PRO A 1 121 ? -12.411 22.240 -12.717 1.00 0.00 246 PRO A O 11
ATOM 21829 N N . SER A 1 122 ? -14.285 21.420 -11.779 1.00 0.00 247 SER A N 11
ATOM 21830 C CA . SER A 1 122 ? -15.058 22.637 -11.997 1.00 0.00 247 SER A CA 11
ATOM 21831 C C . SER A 1 122 ? -15.493 23.249 -10.669 1.00 0.00 247 SER A C 11
ATOM 21832 O O . SER A 1 122 ? -15.347 24.451 -10.449 1.00 0.00 247 SER A O 11
ATOM 21840 N N . SER A 1 123 ? -16.029 22.412 -9.786 1.00 0.00 248 SER A N 11
ATOM 21841 C CA . SER A 1 123 ? -16.489 22.870 -8.480 1.00 0.00 248 SER A CA 11
ATOM 21842 C C . SER A 1 123 ? -16.364 21.761 -7.440 1.00 0.00 248 SER A C 11
ATOM 21843 O O . SER A 1 123 ? -17.064 20.752 -7.504 1.00 0.00 248 SER A O 11
ATOM 21851 N N . GLY A 1 124 ? -15.465 21.957 -6.480 1.00 0.00 249 GLY A N 11
ATOM 21852 C CA . GLY A 1 124 ? -15.262 20.967 -5.439 1.00 0.00 249 GLY A CA 11
ATOM 21853 C C . GLY A 1 124 ? -13.794 20.697 -5.173 1.00 0.00 249 GLY A C 11
ATOM 21854 O O . GLY A 1 124 ? -13.342 20.765 -4.030 1.00 0.00 249 GLY A O 11
ATOM 21858 N N . GLY A 1 1 ? -5.960 28.074 1.402 1.00 0.00 126 GLY A N 12
ATOM 21859 C CA . GLY A 1 1 ? -4.791 27.367 1.889 1.00 0.00 126 GLY A CA 12
ATOM 21860 C C . GLY A 1 1 ? -4.906 26.997 3.355 1.00 0.00 126 GLY A C 12
ATOM 21861 O O . GLY A 1 1 ? -5.903 26.412 3.778 1.00 0.00 126 GLY A O 12
ATOM 21865 N N . SER A 1 2 ? -3.882 27.337 4.132 1.00 0.00 127 SER A N 12
ATOM 21866 C CA . SER A 1 2 ? -3.870 27.032 5.558 1.00 0.00 127 SER A CA 12
ATOM 21867 C C . SER A 1 2 ? -3.741 25.529 5.791 1.00 0.00 127 SER A C 12
ATOM 21868 O O . SER A 1 2 ? -4.441 24.957 6.625 1.00 0.00 127 SER A O 12
ATOM 21876 N N . SER A 1 3 ? -2.839 24.897 5.046 1.00 0.00 128 SER A N 12
ATOM 21877 C CA . SER A 1 3 ? -2.620 23.460 5.168 1.00 0.00 128 SER A CA 12
ATOM 21878 C C . SER A 1 3 ? -1.164 23.161 5.513 1.00 0.00 128 SER A C 12
ATOM 21879 O O . SER A 1 3 ? -0.246 23.621 4.835 1.00 0.00 128 SER A O 12
ATOM 21887 N N . GLY A 1 4 ? -0.961 22.385 6.574 1.00 0.00 129 GLY A N 12
ATOM 21888 C CA . GLY A 1 4 ? 0.384 22.037 6.992 1.00 0.00 129 GLY A CA 12
ATOM 21889 C C . GLY A 1 4 ? 0.595 20.539 7.079 1.00 0.00 129 GLY A C 12
ATOM 21890 O O . GLY A 1 4 ? -0.349 19.763 6.929 1.00 0.00 129 GLY A O 12
ATOM 21894 N N . SER A 1 5 ? 1.836 20.130 7.319 1.00 0.00 130 SER A N 12
ATOM 21895 C CA . SER A 1 5 ? 2.169 18.714 7.420 1.00 0.00 130 SER A CA 12
ATOM 21896 C C . SER A 1 5 ? 3.314 18.493 8.404 1.00 0.00 130 SER A C 12
ATOM 21897 O O . SER A 1 5 ? 3.959 19.444 8.846 1.00 0.00 130 SER A O 12
ATOM 21905 N N . SER A 1 6 ? 3.560 17.232 8.743 1.00 0.00 131 SER A N 12
ATOM 21906 C CA . SER A 1 6 ? 4.624 16.885 9.677 1.00 0.00 131 SER A CA 12
ATOM 21907 C C . SER A 1 6 ? 4.905 15.386 9.648 1.00 0.00 131 SER A C 12
ATOM 21908 O O . SER A 1 6 ? 4.118 14.605 9.115 1.00 0.00 131 SER A O 12
ATOM 21916 N N . GLY A 1 7 ? 6.035 14.990 10.227 1.00 0.00 132 GLY A N 12
ATOM 21917 C CA . GLY A 1 7 ? 6.402 13.587 10.257 1.00 0.00 132 GLY A CA 12
ATOM 21918 C C . GLY A 1 7 ? 6.846 13.132 11.633 1.00 0.00 132 GLY A C 12
ATOM 21919 O O . GLY A 1 7 ? 6.784 13.895 12.598 1.00 0.00 132 GLY A O 12
ATOM 21923 N N . THR A 1 8 ? 7.295 11.885 11.726 1.00 0.00 133 THR A N 12
ATOM 21924 C CA . THR A 1 8 ? 7.749 11.329 12.995 1.00 0.00 133 THR A CA 12
ATOM 21925 C C . THR A 1 8 ? 8.670 10.135 12.774 1.00 0.00 133 THR A C 12
ATOM 21926 O O . THR A 1 8 ? 8.638 9.500 11.719 1.00 0.00 133 THR A O 12
ATOM 21937 N N . ASP A 1 9 ? 9.490 9.833 13.774 1.00 0.00 134 ASP A N 12
ATOM 21938 C CA . ASP A 1 9 ? 10.420 8.712 13.690 1.00 0.00 134 ASP A CA 12
ATOM 21939 C C . ASP A 1 9 ? 9.703 7.390 13.942 1.00 0.00 134 ASP A C 12
ATOM 21940 O O . ASP A 1 9 ? 9.734 6.857 15.051 1.00 0.00 134 ASP A O 12
ATOM 21949 N N . SER A 1 10 ? 9.056 6.867 12.905 1.00 0.00 135 SER A N 12
ATOM 21950 C CA . SER A 1 10 ? 8.326 5.609 13.016 1.00 0.00 135 SER A CA 12
ATOM 21951 C C . SER A 1 10 ? 9.267 4.419 12.856 1.00 0.00 135 SER A C 12
ATOM 21952 O O . SER A 1 10 ? 9.108 3.604 11.947 1.00 0.00 135 SER A O 12
ATOM 21960 N N . THR A 1 11 ? 10.248 4.325 13.748 1.00 0.00 136 THR A N 12
ATOM 21961 C CA . THR A 1 11 ? 11.216 3.236 13.707 1.00 0.00 136 THR A CA 12
ATOM 21962 C C . THR A 1 11 ? 10.782 2.080 14.601 1.00 0.00 136 THR A C 12
ATOM 21963 O O . THR A 1 11 ? 10.150 2.286 15.636 1.00 0.00 136 THR A O 12
ATOM 21974 N N . GLY A 1 12 ? 11.126 0.862 14.194 1.00 0.00 137 GLY A N 12
ATOM 21975 C CA . GLY A 1 12 ? 10.763 -0.309 14.970 1.00 0.00 137 GLY A CA 12
ATOM 21976 C C . GLY A 1 12 ? 10.379 -1.487 14.097 1.00 0.00 137 GLY A C 12
ATOM 21977 O O . GLY A 1 12 ? 11.138 -2.449 13.971 1.00 0.00 137 GLY A O 12
ATOM 21981 N N . ILE A 1 13 ? 9.197 -1.414 13.495 1.00 0.00 138 ILE A N 12
ATOM 21982 C CA . ILE A 1 13 ? 8.714 -2.483 12.630 1.00 0.00 138 ILE A CA 12
ATOM 21983 C C . ILE A 1 13 ? 9.472 -2.506 11.307 1.00 0.00 138 ILE A C 12
ATOM 21984 O O . ILE A 1 13 ? 9.270 -1.645 10.450 1.00 0.00 138 ILE A O 12
ATOM 22000 N N . ASP A 1 14 ? 10.342 -3.496 11.147 1.00 0.00 139 ASP A N 12
ATOM 22001 C CA . ASP A 1 14 ? 11.129 -3.633 9.927 1.00 0.00 139 ASP A CA 12
ATOM 22002 C C . ASP A 1 14 ? 10.230 -3.931 8.731 1.00 0.00 139 ASP A C 12
ATOM 22003 O O . ASP A 1 14 ? 9.972 -5.091 8.409 1.00 0.00 139 ASP A O 12
ATOM 22012 N N . LEU A 1 15 ? 9.755 -2.876 8.077 1.00 0.00 140 LEU A N 12
ATOM 22013 C CA . LEU A 1 15 ? 8.884 -3.025 6.917 1.00 0.00 140 LEU A CA 12
ATOM 22014 C C . LEU A 1 15 ? 9.537 -3.902 5.854 1.00 0.00 140 LEU A C 12
ATOM 22015 O O . LEU A 1 15 ? 9.018 -4.963 5.505 1.00 0.00 140 LEU A O 12
ATOM 22031 N N . HIS A 1 16 ? 10.679 -3.453 5.344 1.00 0.00 141 HIS A N 12
ATOM 22032 C CA . HIS A 1 16 ? 11.406 -4.199 4.322 1.00 0.00 141 HIS A CA 12
ATOM 22033 C C . HIS A 1 16 ? 11.332 -5.699 4.589 1.00 0.00 141 HIS A C 12
ATOM 22034 O O . HIS A 1 16 ? 10.980 -6.479 3.705 1.00 0.00 141 HIS A O 12
ATOM 22049 N N . GLU A 1 17 ? 11.667 -6.095 5.813 1.00 0.00 142 GLU A N 12
ATOM 22050 C CA . GLU A 1 17 ? 11.640 -7.502 6.195 1.00 0.00 142 GLU A CA 12
ATOM 22051 C C . GLU A 1 17 ? 10.284 -8.126 5.878 1.00 0.00 142 GLU A C 12
ATOM 22052 O O . GLU A 1 17 ? 10.188 -9.057 5.080 1.00 0.00 142 GLU A O 12
ATOM 22064 N N . PHE A 1 18 ? 9.238 -7.605 6.512 1.00 0.00 143 PHE A N 12
ATOM 22065 C CA . PHE A 1 18 ? 7.887 -8.111 6.300 1.00 0.00 143 PHE A CA 12
ATOM 22066 C C . PHE A 1 18 ? 7.569 -8.207 4.810 1.00 0.00 143 PHE A C 12
ATOM 22067 O O . PHE A 1 18 ? 7.165 -9.261 4.317 1.00 0.00 143 PHE A O 12
ATOM 22084 N N . LEU A 1 19 ? 7.754 -7.100 4.100 1.00 0.00 144 LEU A N 12
ATOM 22085 C CA . LEU A 1 19 ? 7.488 -7.058 2.666 1.00 0.00 144 LEU A CA 12
ATOM 22086 C C . LEU A 1 19 ? 8.078 -8.278 1.966 1.00 0.00 144 LEU A C 12
ATOM 22087 O O . LEU A 1 19 ? 7.380 -8.992 1.246 1.00 0.00 144 LEU A O 12
ATOM 22103 N N . VAL A 1 20 ? 9.368 -8.512 2.184 1.00 0.00 145 VAL A N 12
ATOM 22104 C CA . VAL A 1 20 ? 10.052 -9.647 1.577 1.00 0.00 145 VAL A CA 12
ATOM 22105 C C . VAL A 1 20 ? 9.394 -10.963 1.976 1.00 0.00 145 VAL A C 12
ATOM 22106 O O . VAL A 1 20 ? 9.062 -11.786 1.125 1.00 0.00 145 VAL A O 12
ATOM 22119 N N . ASN A 1 21 ? 9.207 -11.154 3.278 1.00 0.00 146 ASN A N 12
ATOM 22120 C CA . ASN A 1 21 ? 8.588 -12.370 3.791 1.00 0.00 146 ASN A CA 12
ATOM 22121 C C . ASN A 1 21 ? 7.290 -12.675 3.049 1.00 0.00 146 ASN A C 12
ATOM 22122 O O . ASN A 1 21 ? 7.026 -13.819 2.679 1.00 0.00 146 ASN A O 12
ATOM 22133 N N . THR A 1 22 ? 6.481 -11.641 2.835 1.00 0.00 147 THR A N 12
ATOM 22134 C CA . THR A 1 22 ? 5.211 -11.797 2.138 1.00 0.00 147 THR A CA 12
ATOM 22135 C C . THR A 1 22 ? 5.423 -12.286 0.709 1.00 0.00 147 THR A C 12
ATOM 22136 O O . THR A 1 22 ? 4.733 -13.194 0.243 1.00 0.00 147 THR A O 12
ATOM 22147 N N . LEU A 1 23 ? 6.383 -11.680 0.019 1.00 0.00 148 LEU A N 12
ATOM 22148 C CA . LEU A 1 23 ? 6.687 -12.054 -1.358 1.00 0.00 148 LEU A CA 12
ATOM 22149 C C . LEU A 1 23 ? 7.041 -13.535 -1.454 1.00 0.00 148 LEU A C 12
ATOM 22150 O O . LEU A 1 23 ? 6.660 -14.215 -2.407 1.00 0.00 148 LEU A O 12
ATOM 22166 N N . LYS A 1 24 ? 7.771 -14.029 -0.460 1.00 0.00 149 LYS A N 12
ATOM 22167 C CA . LYS A 1 24 ? 8.175 -15.430 -0.429 1.00 0.00 149 LYS A CA 12
ATOM 22168 C C . LYS A 1 24 ? 6.972 -16.337 -0.187 1.00 0.00 149 LYS A C 12
ATOM 22169 O O . LYS A 1 24 ? 6.596 -17.130 -1.050 1.00 0.00 149 LYS A O 12
ATOM 22188 N N . LYS A 1 25 ? 6.372 -16.214 0.992 1.00 0.00 150 LYS A N 12
ATOM 22189 C CA . LYS A 1 25 ? 5.211 -17.020 1.347 1.00 0.00 150 LYS A CA 12
ATOM 22190 C C . LYS A 1 25 ? 4.112 -16.883 0.299 1.00 0.00 150 LYS A C 12
ATOM 22191 O O . LYS A 1 25 ? 3.616 -17.879 -0.228 1.00 0.00 150 LYS A O 12
ATOM 22210 N N . ASN A 1 26 ? 3.737 -15.644 -0.001 1.00 0.00 151 ASN A N 12
ATOM 22211 C CA . ASN A 1 26 ? 2.697 -15.377 -0.988 1.00 0.00 151 ASN A CA 12
ATOM 22212 C C . ASN A 1 26 ? 3.249 -14.559 -2.152 1.00 0.00 151 ASN A C 12
ATOM 22213 O O . ASN A 1 26 ? 3.104 -13.337 -2.208 1.00 0.00 151 ASN A O 12
ATOM 22224 N N . PRO A 1 27 ? 3.896 -15.246 -3.104 1.00 0.00 152 PRO A N 12
ATOM 22225 C CA . PRO A 1 27 ? 4.482 -14.603 -4.285 1.00 0.00 152 PRO A CA 12
ATOM 22226 C C . PRO A 1 27 ? 3.420 -14.081 -5.246 1.00 0.00 152 PRO A C 12
ATOM 22227 O O . PRO A 1 27 ? 3.543 -12.980 -5.783 1.00 0.00 152 PRO A O 12
ATOM 22238 N N . ARG A 1 28 ? 2.377 -14.877 -5.459 1.00 0.00 153 ARG A N 12
ATOM 22239 C CA . ARG A 1 28 ? 1.294 -14.494 -6.357 1.00 0.00 153 ARG A CA 12
ATOM 22240 C C . ARG A 1 28 ? 0.801 -13.084 -6.044 1.00 0.00 153 ARG A C 12
ATOM 22241 O O . ARG A 1 28 ? 0.413 -12.338 -6.942 1.00 0.00 153 ARG A O 12
ATOM 22262 N N . ASP A 1 29 ? 0.819 -12.727 -4.764 1.00 0.00 154 ASP A N 12
ATOM 22263 C CA . ASP A 1 29 ? 0.375 -11.407 -4.332 1.00 0.00 154 ASP A CA 12
ATOM 22264 C C . ASP A 1 29 ? 1.189 -10.310 -5.011 1.00 0.00 154 ASP A C 12
ATOM 22265 O O . ASP A 1 29 ? 0.656 -9.260 -5.370 1.00 0.00 154 ASP A O 12
ATOM 22274 N N . ARG A 1 30 ? 2.483 -10.561 -5.182 1.00 0.00 155 ARG A N 12
ATOM 22275 C CA . ARG A 1 30 ? 3.371 -9.594 -5.816 1.00 0.00 155 ARG A CA 12
ATOM 22276 C C . ARG A 1 30 ? 2.640 -8.817 -6.907 1.00 0.00 155 ARG A C 12
ATOM 22277 O O . ARG A 1 30 ? 2.914 -7.639 -7.133 1.00 0.00 155 ARG A O 12
ATOM 22298 N N . MET A 1 31 ? 1.709 -9.486 -7.579 1.00 0.00 156 MET A N 12
ATOM 22299 C CA . MET A 1 31 ? 0.938 -8.858 -8.646 1.00 0.00 156 MET A CA 12
ATOM 22300 C C . MET A 1 31 ? 0.308 -7.554 -8.166 1.00 0.00 156 MET A C 12
ATOM 22301 O O . MET A 1 31 ? 0.602 -6.481 -8.694 1.00 0.00 156 MET A O 12
ATOM 22315 N N . MET A 1 32 ? -0.558 -7.654 -7.163 1.00 0.00 157 MET A N 12
ATOM 22316 C CA . MET A 1 32 ? -1.228 -6.481 -6.613 1.00 0.00 157 MET A CA 12
ATOM 22317 C C . MET A 1 32 ? -0.214 -5.490 -6.051 1.00 0.00 157 MET A C 12
ATOM 22318 O O . MET A 1 32 ? -0.230 -4.307 -6.395 1.00 0.00 157 MET A O 12
ATOM 22332 N N . LEU A 1 33 ? 0.667 -5.978 -5.185 1.00 0.00 158 LEU A N 12
ATOM 22333 C CA . LEU A 1 33 ? 1.689 -5.135 -4.575 1.00 0.00 158 LEU A CA 12
ATOM 22334 C C . LEU A 1 33 ? 2.335 -4.224 -5.615 1.00 0.00 158 LEU A C 12
ATOM 22335 O O . LEU A 1 33 ? 2.346 -3.002 -5.464 1.00 0.00 158 LEU A O 12
ATOM 22351 N N . LEU A 1 34 ? 2.871 -4.827 -6.670 1.00 0.00 159 LEU A N 12
ATOM 22352 C CA . LEU A 1 34 ? 3.518 -4.071 -7.737 1.00 0.00 159 LEU A CA 12
ATOM 22353 C C . LEU A 1 34 ? 2.586 -2.994 -8.283 1.00 0.00 159 LEU A C 12
ATOM 22354 O O . LEU A 1 34 ? 2.899 -1.804 -8.236 1.00 0.00 159 LEU A O 12
ATOM 22370 N N . LYS A 1 35 ? 1.437 -3.419 -8.798 1.00 0.00 160 LYS A N 12
ATOM 22371 C CA . LYS A 1 35 ? 0.456 -2.492 -9.350 1.00 0.00 160 LYS A CA 12
ATOM 22372 C C . LYS A 1 35 ? 0.376 -1.221 -8.511 1.00 0.00 160 LYS A C 12
ATOM 22373 O O . LYS A 1 35 ? 0.502 -0.112 -9.031 1.00 0.00 160 LYS A O 12
ATOM 22392 N N . LEU A 1 36 ? 0.169 -1.389 -7.209 1.00 0.00 161 LEU A N 12
ATOM 22393 C CA . LEU A 1 36 ? 0.073 -0.255 -6.297 1.00 0.00 161 LEU A CA 12
ATOM 22394 C C . LEU A 1 36 ? 1.339 0.595 -6.351 1.00 0.00 161 LEU A C 12
ATOM 22395 O O . LEU A 1 36 ? 1.274 1.809 -6.537 1.00 0.00 161 LEU A O 12
ATOM 22411 N N . GLU A 1 37 ? 2.488 -0.053 -6.188 1.00 0.00 162 GLU A N 12
ATOM 22412 C CA . GLU A 1 37 ? 3.769 0.644 -6.220 1.00 0.00 162 GLU A CA 12
ATOM 22413 C C . GLU A 1 37 ? 3.892 1.497 -7.479 1.00 0.00 162 GLU A C 12
ATOM 22414 O O . GLU A 1 37 ? 4.420 2.608 -7.438 1.00 0.00 162 GLU A O 12
ATOM 22426 N N . GLN A 1 38 ? 3.402 0.969 -8.596 1.00 0.00 163 GLN A N 12
ATOM 22427 C CA . GLN A 1 38 ? 3.459 1.681 -9.867 1.00 0.00 163 GLN A CA 12
ATOM 22428 C C . GLN A 1 38 ? 2.649 2.973 -9.803 1.00 0.00 163 GLN A C 12
ATOM 22429 O O . GLN A 1 38 ? 3.151 4.047 -10.133 1.00 0.00 163 GLN A O 12
ATOM 22443 N N . GLU A 1 39 ? 1.395 2.859 -9.378 1.00 0.00 164 GLU A N 12
ATOM 22444 C CA . GLU A 1 39 ? 0.517 4.018 -9.273 1.00 0.00 164 GLU A CA 12
ATOM 22445 C C . GLU A 1 39 ? 1.072 5.033 -8.277 1.00 0.00 164 GLU A C 12
ATOM 22446 O O . GLU A 1 39 ? 0.957 6.242 -8.478 1.00 0.00 164 GLU A O 12
ATOM 22458 N N . ILE A 1 40 ? 1.672 4.531 -7.203 1.00 0.00 165 ILE A N 12
ATOM 22459 C CA . ILE A 1 40 ? 2.245 5.393 -6.177 1.00 0.00 165 ILE A CA 12
ATOM 22460 C C . ILE A 1 40 ? 3.458 6.149 -6.707 1.00 0.00 165 ILE A C 12
ATOM 22461 O O . ILE A 1 40 ? 3.464 7.379 -6.759 1.00 0.00 165 ILE A O 12
ATOM 22477 N N . LEU A 1 41 ? 4.485 5.404 -7.103 1.00 0.00 166 LEU A N 12
ATOM 22478 C CA . LEU A 1 41 ? 5.706 6.003 -7.632 1.00 0.00 166 LEU A CA 12
ATOM 22479 C C . LEU A 1 41 ? 5.383 7.038 -8.706 1.00 0.00 166 LEU A C 12
ATOM 22480 O O . LEU A 1 41 ? 5.939 8.136 -8.709 1.00 0.00 166 LEU A O 12
ATOM 22496 N N . GLU A 1 42 ? 4.480 6.680 -9.613 1.00 0.00 167 GLU A N 12
ATOM 22497 C CA . GLU A 1 42 ? 4.083 7.578 -10.691 1.00 0.00 167 GLU A CA 12
ATOM 22498 C C . GLU A 1 42 ? 3.317 8.779 -10.143 1.00 0.00 167 GLU A C 12
ATOM 22499 O O . GLU A 1 42 ? 3.417 9.887 -10.671 1.00 0.00 167 GLU A O 12
ATOM 22511 N N . PHE A 1 43 ? 2.550 8.550 -9.082 1.00 0.00 168 PHE A N 12
ATOM 22512 C CA . PHE A 1 43 ? 1.765 9.611 -8.463 1.00 0.00 168 PHE A CA 12
ATOM 22513 C C . PHE A 1 43 ? 2.671 10.631 -7.780 1.00 0.00 168 PHE A C 12
ATOM 22514 O O . PHE A 1 43 ? 2.374 11.826 -7.759 1.00 0.00 168 PHE A O 12
ATOM 22531 N N . ILE A 1 44 ? 3.778 10.151 -7.222 1.00 0.00 169 ILE A N 12
ATOM 22532 C CA . ILE A 1 44 ? 4.728 11.020 -6.540 1.00 0.00 169 ILE A CA 12
ATOM 22533 C C . ILE A 1 44 ? 5.481 11.899 -7.532 1.00 0.00 169 ILE A C 12
ATOM 22534 O O . ILE A 1 44 ? 5.609 13.106 -7.335 1.00 0.00 169 ILE A O 12
ATOM 22550 N N . ASN A 1 45 ? 5.976 11.284 -8.602 1.00 0.00 170 ASN A N 12
ATOM 22551 C CA . ASN A 1 45 ? 6.715 12.011 -9.627 1.00 0.00 170 ASN A CA 12
ATOM 22552 C C . ASN A 1 45 ? 5.846 13.093 -10.261 1.00 0.00 170 ASN A C 12
ATOM 22553 O O . ASN A 1 45 ? 6.282 14.231 -10.435 1.00 0.00 170 ASN A O 12
ATOM 22564 N N . ASP A 1 46 ? 4.615 12.730 -10.603 1.00 0.00 171 ASP A N 12
ATOM 22565 C CA . ASP A 1 46 ? 3.683 13.669 -11.216 1.00 0.00 171 ASP A CA 12
ATOM 22566 C C . ASP A 1 46 ? 3.353 14.810 -10.258 1.00 0.00 171 ASP A C 12
ATOM 22567 O O . ASP A 1 46 ? 3.118 14.589 -9.071 1.00 0.00 171 ASP A O 12
ATOM 22576 N N . ASN A 1 47 ? 3.339 16.031 -10.783 1.00 0.00 172 ASN A N 12
ATOM 22577 C CA . ASN A 1 47 ? 3.040 17.207 -9.974 1.00 0.00 172 ASN A CA 12
ATOM 22578 C C . ASN A 1 47 ? 1.559 17.566 -10.062 1.00 0.00 172 ASN A C 12
ATOM 22579 O O . ASN A 1 47 ? 0.931 17.901 -9.059 1.00 0.00 172 ASN A O 12
ATOM 22590 N N . ASN A 1 48 ? 1.009 17.492 -11.270 1.00 0.00 173 ASN A N 12
ATOM 22591 C CA . ASN A 1 48 ? -0.398 17.808 -11.490 1.00 0.00 173 ASN A CA 12
ATOM 22592 C C . ASN A 1 48 ? -1.266 17.230 -10.376 1.00 0.00 173 ASN A C 12
ATOM 22593 O O . ASN A 1 48 ? -2.172 17.893 -9.874 1.00 0.00 173 ASN A O 12
ATOM 22604 N N . ASN A 1 49 ? -0.980 15.989 -9.995 1.00 0.00 174 ASN A N 12
ATOM 22605 C CA . ASN A 1 49 ? -1.735 15.321 -8.941 1.00 0.00 174 ASN A CA 12
ATOM 22606 C C . ASN A 1 49 ? -1.151 15.641 -7.568 1.00 0.00 174 ASN A C 12
ATOM 22607 O O . ASN A 1 49 ? 0.064 15.755 -7.411 1.00 0.00 174 ASN A O 12
ATOM 22618 N N . GLN A 1 50 ? -2.026 15.782 -6.577 1.00 0.00 175 GLN A N 12
ATOM 22619 C CA . GLN A 1 50 ? -1.597 16.089 -5.218 1.00 0.00 175 GLN A CA 12
ATOM 22620 C C . GLN A 1 50 ? -2.243 15.138 -4.216 1.00 0.00 175 GLN A C 12
ATOM 22621 O O . GLN A 1 50 ? -1.638 14.781 -3.204 1.00 0.00 175 GLN A O 12
ATOM 22635 N N . PHE A 1 51 ? -3.475 14.731 -4.503 1.00 0.00 176 PHE A N 12
ATOM 22636 C CA . PHE A 1 51 ? -4.204 13.822 -3.626 1.00 0.00 176 PHE A CA 12
ATOM 22637 C C . PHE A 1 51 ? -4.643 12.572 -4.383 1.00 0.00 176 PHE A C 12
ATOM 22638 O O . PHE A 1 51 ? -5.005 12.638 -5.558 1.00 0.00 176 PHE A O 12
ATOM 22655 N N . LYS A 1 52 ? -4.608 11.432 -3.701 1.00 0.00 177 LYS A N 12
ATOM 22656 C CA . LYS A 1 52 ? -5.002 10.165 -4.306 1.00 0.00 177 LYS A CA 12
ATOM 22657 C C . LYS A 1 52 ? -5.892 9.364 -3.360 1.00 0.00 177 LYS A C 12
ATOM 22658 O O . LYS A 1 52 ? -5.621 9.275 -2.163 1.00 0.00 177 LYS A O 12
ATOM 22677 N N . LYS A 1 53 ? -6.954 8.781 -3.906 1.00 0.00 178 LYS A N 12
ATOM 22678 C CA . LYS A 1 53 ? -7.882 7.985 -3.112 1.00 0.00 178 LYS A CA 12
ATOM 22679 C C . LYS A 1 53 ? -8.102 6.615 -3.745 1.00 0.00 178 LYS A C 12
ATOM 22680 O O . LYS A 1 53 ? -8.776 6.494 -4.769 1.00 0.00 178 LYS A O 12
ATOM 22699 N N . PHE A 1 54 ? -7.531 5.585 -3.129 1.00 0.00 179 PHE A N 12
ATOM 22700 C CA . PHE A 1 54 ? -7.666 4.223 -3.633 1.00 0.00 179 PHE A CA 12
ATOM 22701 C C . PHE A 1 54 ? -9.091 3.712 -3.445 1.00 0.00 179 PHE A C 12
ATOM 22702 O O . PHE A 1 54 ? -9.765 4.022 -2.462 1.00 0.00 179 PHE A O 12
ATOM 22719 N N . PRO A 1 55 ? -9.564 2.909 -4.410 1.00 0.00 180 PRO A N 12
ATOM 22720 C CA . PRO A 1 55 ? -10.913 2.338 -4.375 1.00 0.00 180 PRO A CA 12
ATOM 22721 C C . PRO A 1 55 ? -11.067 1.282 -3.286 1.00 0.00 180 PRO A C 12
ATOM 22722 O O . PRO A 1 55 ? -10.084 0.852 -2.683 1.00 0.00 180 PRO A O 12
ATOM 22733 N N . GLN A 1 56 ? -12.306 0.869 -3.040 1.00 0.00 181 GLN A N 12
ATOM 22734 C CA . GLN A 1 56 ? -12.588 -0.137 -2.023 1.00 0.00 181 GLN A CA 12
ATOM 22735 C C . GLN A 1 56 ? -11.540 -1.245 -2.048 1.00 0.00 181 GLN A C 12
ATOM 22736 O O . GLN A 1 56 ? -10.901 -1.485 -3.073 1.00 0.00 181 GLN A O 12
ATOM 22750 N N . MET A 1 57 ? -11.369 -1.917 -0.915 1.00 0.00 182 MET A N 12
ATOM 22751 C CA . MET A 1 57 ? -10.398 -3.001 -0.808 1.00 0.00 182 MET A CA 12
ATOM 22752 C C . MET A 1 57 ? -10.775 -3.960 0.316 1.00 0.00 182 MET A C 12
ATOM 22753 O O . MET A 1 57 ? -11.601 -3.637 1.171 1.00 0.00 182 MET A O 12
ATOM 22767 N N . THR A 1 58 ? -10.165 -5.141 0.311 1.00 0.00 183 THR A N 12
ATOM 22768 C CA . THR A 1 58 ? -10.438 -6.147 1.329 1.00 0.00 183 THR A CA 12
ATOM 22769 C C . THR A 1 58 ? -9.459 -6.032 2.492 1.00 0.00 183 THR A C 12
ATOM 22770 O O . THR A 1 58 ? -8.342 -5.540 2.330 1.00 0.00 183 THR A O 12
ATOM 22781 N N . SER A 1 59 ? -9.884 -6.488 3.666 1.00 0.00 184 SER A N 12
ATOM 22782 C CA . SER A 1 59 ? -9.046 -6.433 4.857 1.00 0.00 184 SER A CA 12
ATOM 22783 C C . SER A 1 59 ? -7.591 -6.734 4.512 1.00 0.00 184 SER A C 12
ATOM 22784 O O . SER A 1 59 ? -6.701 -5.918 4.755 1.00 0.00 184 SER A O 12
ATOM 22792 N N . TYR A 1 60 ? -7.356 -7.912 3.943 1.00 0.00 185 TYR A N 12
ATOM 22793 C CA . TYR A 1 60 ? -6.009 -8.323 3.566 1.00 0.00 185 TYR A CA 12
ATOM 22794 C C . TYR A 1 60 ? -5.256 -7.176 2.899 1.00 0.00 185 TYR A C 12
ATOM 22795 O O . TYR A 1 60 ? -4.139 -6.838 3.294 1.00 0.00 185 TYR A O 12
ATOM 22813 N N . HIS A 1 61 ? -5.875 -6.580 1.885 1.00 0.00 186 HIS A N 12
ATOM 22814 C CA . HIS A 1 61 ? -5.265 -5.470 1.163 1.00 0.00 186 HIS A CA 12
ATOM 22815 C C . HIS A 1 61 ? -4.979 -4.302 2.102 1.00 0.00 186 HIS A C 12
ATOM 22816 O O . HIS A 1 61 ? -3.836 -3.864 2.233 1.00 0.00 186 HIS A O 12
ATOM 22831 N N . ARG A 1 62 ? -6.024 -3.803 2.754 1.00 0.00 187 ARG A N 12
ATOM 22832 C CA . ARG A 1 62 ? -5.885 -2.686 3.679 1.00 0.00 187 ARG A CA 12
ATOM 22833 C C . ARG A 1 62 ? -4.550 -2.751 4.414 1.00 0.00 187 ARG A C 12
ATOM 22834 O O . ARG A 1 62 ? -3.842 -1.751 4.526 1.00 0.00 187 ARG A O 12
ATOM 22855 N N . MET A 1 63 ? -4.212 -3.936 4.914 1.00 0.00 188 MET A N 12
ATOM 22856 C CA . MET A 1 63 ? -2.961 -4.132 5.637 1.00 0.00 188 MET A CA 12
ATOM 22857 C C . MET A 1 63 ? -1.764 -3.982 4.704 1.00 0.00 188 MET A C 12
ATOM 22858 O O . MET A 1 63 ? -0.885 -3.150 4.934 1.00 0.00 188 MET A O 12
ATOM 22872 N N . LEU A 1 64 ? -1.736 -4.792 3.651 1.00 0.00 189 LEU A N 12
ATOM 22873 C CA . LEU A 1 64 ? -0.646 -4.749 2.683 1.00 0.00 189 LEU A CA 12
ATOM 22874 C C . LEU A 1 64 ? -0.309 -3.310 2.305 1.00 0.00 189 LEU A C 12
ATOM 22875 O O . LEU A 1 64 ? 0.854 -2.906 2.334 1.00 0.00 189 LEU A O 12
ATOM 22891 N N . LEU A 1 65 ? -1.333 -2.542 1.952 1.00 0.00 190 LEU A N 12
ATOM 22892 C CA . LEU A 1 65 ? -1.146 -1.146 1.570 1.00 0.00 190 LEU A CA 12
ATOM 22893 C C . LEU A 1 65 ? -0.523 -0.348 2.711 1.00 0.00 190 LEU A C 12
ATOM 22894 O O . LEU A 1 65 ? 0.491 0.327 2.530 1.00 0.00 190 LEU A O 12
ATOM 22910 N N . HIS A 1 66 ? -1.135 -0.432 3.889 1.00 0.00 191 HIS A N 12
ATOM 22911 C CA . HIS A 1 66 ? -0.638 0.280 5.061 1.00 0.00 191 HIS A CA 12
ATOM 22912 C C . HIS A 1 66 ? 0.876 0.135 5.183 1.00 0.00 191 HIS A C 12
ATOM 22913 O O . HIS A 1 66 ? 1.570 1.076 5.567 1.00 0.00 191 HIS A O 12
ATOM 22928 N N . ARG A 1 67 ? 1.381 -1.050 4.855 1.00 0.00 192 ARG A N 12
ATOM 22929 C CA . ARG A 1 67 ? 2.812 -1.318 4.931 1.00 0.00 192 ARG A CA 12
ATOM 22930 C C . ARG A 1 67 ? 3.565 -0.563 3.839 1.00 0.00 192 ARG A C 12
ATOM 22931 O O . ARG A 1 67 ? 4.544 0.131 4.112 1.00 0.00 192 ARG A O 12
ATOM 22952 N N . VAL A 1 68 ? 3.101 -0.704 2.601 1.00 0.00 193 VAL A N 12
ATOM 22953 C CA . VAL A 1 68 ? 3.730 -0.036 1.469 1.00 0.00 193 VAL A CA 12
ATOM 22954 C C . VAL A 1 68 ? 3.756 1.476 1.668 1.00 0.00 193 VAL A C 12
ATOM 22955 O O . VAL A 1 68 ? 4.800 2.112 1.530 1.00 0.00 193 VAL A O 12
ATOM 22968 N N . ALA A 1 69 ? 2.600 2.044 1.995 1.00 0.00 194 ALA A N 12
ATOM 22969 C CA . ALA A 1 69 ? 2.491 3.481 2.216 1.00 0.00 194 ALA A CA 12
ATOM 22970 C C . ALA A 1 69 ? 3.490 3.952 3.268 1.00 0.00 194 ALA A C 12
ATOM 22971 O O . ALA A 1 69 ? 4.286 4.857 3.020 1.00 0.00 194 ALA A O 12
ATOM 22978 N N . ALA A 1 70 ? 3.443 3.331 4.442 1.00 0.00 195 ALA A N 12
ATOM 22979 C CA . ALA A 1 70 ? 4.345 3.687 5.531 1.00 0.00 195 ALA A CA 12
ATOM 22980 C C . ALA A 1 70 ? 5.798 3.663 5.069 1.00 0.00 195 ALA A C 12
ATOM 22981 O O . ALA A 1 70 ? 6.611 4.479 5.504 1.00 0.00 195 ALA A O 12
ATOM 22988 N N . TYR A 1 71 ? 6.119 2.724 4.186 1.00 0.00 196 TYR A N 12
ATOM 22989 C CA . TYR A 1 71 ? 7.475 2.593 3.668 1.00 0.00 196 TYR A CA 12
ATOM 22990 C C . TYR A 1 71 ? 7.873 3.827 2.865 1.00 0.00 196 TYR A C 12
ATOM 22991 O O . TYR A 1 71 ? 8.951 4.389 3.061 1.00 0.00 196 TYR A O 12
ATOM 23009 N N . PHE A 1 72 ? 6.995 4.244 1.959 1.00 0.00 197 PHE A N 12
ATOM 23010 C CA . PHE A 1 72 ? 7.253 5.412 1.125 1.00 0.00 197 PHE A CA 12
ATOM 23011 C C . PHE A 1 72 ? 7.214 6.692 1.954 1.00 0.00 197 PHE A C 12
ATOM 23012 O O . PHE A 1 72 ? 7.733 7.728 1.541 1.00 0.00 197 PHE A O 12
ATOM 23029 N N . GLY A 1 73 ? 6.594 6.612 3.128 1.00 0.00 198 GLY A N 12
ATOM 23030 C CA . GLY A 1 73 ? 6.498 7.770 3.996 1.00 0.00 198 GLY A CA 12
ATOM 23031 C C . GLY A 1 73 ? 5.307 8.647 3.664 1.00 0.00 198 GLY A C 12
ATOM 23032 O O . GLY A 1 73 ? 5.401 9.873 3.702 1.00 0.00 198 GLY A O 12
ATOM 23036 N N . MET A 1 74 ? 4.184 8.017 3.336 1.00 0.00 199 MET A N 12
ATOM 23037 C CA . MET A 1 74 ? 2.969 8.749 2.995 1.00 0.00 199 MET A CA 12
ATOM 23038 C C . MET A 1 74 ? 2.061 8.891 4.212 1.00 0.00 199 MET A C 12
ATOM 23039 O O . MET A 1 74 ? 2.338 8.334 5.274 1.00 0.00 199 MET A O 12
ATOM 23053 N N . ASP A 1 75 ? 0.975 9.640 4.049 1.00 0.00 200 ASP A N 12
ATOM 23054 C CA . ASP A 1 75 ? 0.025 9.855 5.135 1.00 0.00 200 ASP A CA 12
ATOM 23055 C C . ASP A 1 75 ? -1.389 9.483 4.701 1.00 0.00 200 ASP A C 12
ATOM 23056 O O . ASP A 1 75 ? -2.078 10.271 4.053 1.00 0.00 200 ASP A O 12
ATOM 23065 N N . HIS A 1 76 ? -1.815 8.277 5.061 1.00 0.00 201 HIS A N 12
ATOM 23066 C CA . HIS A 1 76 ? -3.147 7.799 4.708 1.00 0.00 201 HIS A CA 12
ATOM 23067 C C . HIS A 1 76 ? -4.156 8.151 5.797 1.00 0.00 201 HIS A C 12
ATOM 23068 O O . HIS A 1 76 ? -3.799 8.293 6.965 1.00 0.00 201 HIS A O 12
ATOM 23083 N N . ASN A 1 77 ? -5.419 8.291 5.405 1.00 0.00 202 ASN A N 12
ATOM 23084 C CA . ASN A 1 77 ? -6.479 8.627 6.347 1.00 0.00 202 ASN A CA 12
ATOM 23085 C C . ASN A 1 77 ? -7.768 7.886 6.004 1.00 0.00 202 ASN A C 12
ATOM 23086 O O . ASN A 1 77 ? -8.025 7.572 4.841 1.00 0.00 202 ASN A O 12
ATOM 23097 N N . VAL A 1 78 ? -8.575 7.610 7.023 1.00 0.00 203 VAL A N 12
ATOM 23098 C CA . VAL A 1 78 ? -9.838 6.908 6.829 1.00 0.00 203 VAL A CA 12
ATOM 23099 C C . VAL A 1 78 ? -10.970 7.885 6.531 1.00 0.00 203 VAL A C 12
ATOM 23100 O O . VAL A 1 78 ? -10.922 9.048 6.932 1.00 0.00 203 VAL A O 12
ATOM 23113 N N . ASP A 1 79 ? -11.987 7.405 5.824 1.00 0.00 204 ASP A N 12
ATOM 23114 C CA . ASP A 1 79 ? -13.134 8.235 5.473 1.00 0.00 204 ASP A CA 12
ATOM 23115 C C . ASP A 1 79 ? -14.228 8.126 6.530 1.00 0.00 204 ASP A C 12
ATOM 23116 O O . ASP A 1 79 ? -14.192 7.241 7.384 1.00 0.00 204 ASP A O 12
ATOM 23125 N N . GLN A 1 80 ? -15.199 9.031 6.465 1.00 0.00 205 GLN A N 12
ATOM 23126 C CA . GLN A 1 80 ? -16.303 9.037 7.417 1.00 0.00 205 GLN A CA 12
ATOM 23127 C C . GLN A 1 80 ? -16.814 7.622 7.666 1.00 0.00 205 GLN A C 12
ATOM 23128 O O . GLN A 1 80 ? -17.274 7.299 8.763 1.00 0.00 205 GLN A O 12
ATOM 23142 N N . THR A 1 81 ? -16.732 6.779 6.641 1.00 0.00 206 THR A N 12
ATOM 23143 C CA . THR A 1 81 ? -17.188 5.399 6.748 1.00 0.00 206 THR A CA 12
ATOM 23144 C C . THR A 1 81 ? -16.036 4.465 7.103 1.00 0.00 206 THR A C 12
ATOM 23145 O O . THR A 1 81 ? -16.224 3.465 7.794 1.00 0.00 206 THR A O 12
ATOM 23156 N N . GLY A 1 82 ? -14.841 4.799 6.625 1.00 0.00 207 GLY A N 12
ATOM 23157 C CA . GLY A 1 82 ? -13.675 3.980 6.903 1.00 0.00 207 GLY A CA 12
ATOM 23158 C C . GLY A 1 82 ? -13.569 2.788 5.973 1.00 0.00 207 GLY A C 12
ATOM 23159 O O . GLY A 1 82 ? -13.018 1.750 6.341 1.00 0.00 207 GLY A O 12
ATOM 23163 N N . LYS A 1 83 ? -14.099 2.934 4.763 1.00 0.00 208 LYS A N 12
ATOM 23164 C CA . LYS A 1 83 ? -14.062 1.862 3.776 1.00 0.00 208 LYS A CA 12
ATOM 23165 C C . LYS A 1 83 ? -12.755 1.890 2.990 1.00 0.00 208 LYS A C 12
ATOM 23166 O O . LYS A 1 83 ? -12.116 0.857 2.794 1.00 0.00 208 LYS A O 12
ATOM 23185 N N . ALA A 1 84 ? -12.365 3.079 2.543 1.00 0.00 209 ALA A N 12
ATOM 23186 C CA . ALA A 1 84 ? -11.132 3.242 1.782 1.00 0.00 209 ALA A CA 12
ATOM 23187 C C . ALA A 1 84 ? -10.262 4.344 2.375 1.00 0.00 209 ALA A C 12
ATOM 23188 O O . ALA A 1 84 ? -10.769 5.338 2.895 1.00 0.00 209 ALA A O 12
ATOM 23195 N N . VAL A 1 85 ? -8.947 4.161 2.296 1.00 0.00 210 VAL A N 12
ATOM 23196 C CA . VAL A 1 85 ? -8.006 5.141 2.824 1.00 0.00 210 VAL A CA 12
ATOM 23197 C C . VAL A 1 85 ? -7.603 6.150 1.754 1.00 0.00 210 VAL A C 12
ATOM 23198 O O . VAL A 1 85 ? -7.576 5.831 0.566 1.00 0.00 210 VAL A O 12
ATOM 23211 N N . ILE A 1 86 ? -7.291 7.367 2.185 1.00 0.00 211 ILE A N 12
ATOM 23212 C CA . ILE A 1 86 ? -6.888 8.422 1.264 1.00 0.00 211 ILE A CA 12
ATOM 23213 C C . ILE A 1 86 ? -5.489 8.933 1.591 1.00 0.00 211 ILE A C 12
ATOM 23214 O O . ILE A 1 86 ? -5.225 9.379 2.708 1.00 0.00 211 ILE A O 12
ATOM 23230 N N . ILE A 1 87 ? -4.596 8.866 0.609 1.00 0.00 212 ILE A N 12
ATOM 23231 C CA . ILE A 1 87 ? -3.224 9.325 0.792 1.00 0.00 212 ILE A CA 12
ATOM 23232 C C . ILE A 1 87 ? -3.004 10.679 0.125 1.00 0.00 212 ILE A C 12
ATOM 23233 O O . ILE A 1 87 ? -3.842 11.147 -0.644 1.00 0.00 212 ILE A O 12
ATOM 23249 N N . ASN A 1 88 ? -1.869 11.302 0.426 1.00 0.00 213 ASN A N 12
ATOM 23250 C CA . ASN A 1 88 ? -1.537 12.602 -0.145 1.00 0.00 213 ASN A CA 12
ATOM 23251 C C . ASN A 1 88 ? -0.044 12.699 -0.447 1.00 0.00 213 ASN A C 12
ATOM 23252 O O . ASN A 1 88 ? 0.722 11.783 -0.147 1.00 0.00 213 ASN A O 12
ATOM 23263 N N . LYS A 1 89 ? 0.362 13.815 -1.041 1.00 0.00 214 LYS A N 12
ATOM 23264 C CA . LYS A 1 89 ? 1.763 14.034 -1.382 1.00 0.00 214 LYS A CA 12
ATOM 23265 C C . LYS A 1 89 ? 2.410 15.021 -0.416 1.00 0.00 214 LYS A C 12
ATOM 23266 O O . LYS A 1 89 ? 2.006 16.182 -0.334 1.00 0.00 214 LYS A O 12
ATOM 23285 N N . THR A 1 90 ? 3.419 14.554 0.313 1.00 0.00 215 THR A N 12
ATOM 23286 C CA . THR A 1 90 ? 4.122 15.395 1.273 1.00 0.00 215 THR A CA 12
ATOM 23287 C C . THR A 1 90 ? 5.632 15.288 1.095 1.00 0.00 215 THR A C 12
ATOM 23288 O O . THR A 1 90 ? 6.143 14.260 0.652 1.00 0.00 215 THR A O 12
ATOM 23299 N N . SER A 1 91 ? 6.342 16.356 1.445 1.00 0.00 216 SER A N 12
ATOM 23300 C CA . SER A 1 91 ? 7.794 16.383 1.320 1.00 0.00 216 SER A CA 12
ATOM 23301 C C . SER A 1 91 ? 8.407 15.079 1.824 1.00 0.00 216 SER A C 12
ATOM 23302 O O . SER A 1 91 ? 9.188 14.437 1.123 1.00 0.00 216 SER A O 12
ATOM 23310 N N . ASN A 1 92 ? 8.046 14.696 3.044 1.00 0.00 217 ASN A N 12
ATOM 23311 C CA . ASN A 1 92 ? 8.559 13.469 3.642 1.00 0.00 217 ASN A CA 12
ATOM 23312 C C . ASN A 1 92 ? 8.586 12.335 2.622 1.00 0.00 217 ASN A C 12
ATOM 23313 O O . ASN A 1 92 ? 9.497 11.506 2.621 1.00 0.00 217 ASN A O 12
ATOM 23324 N N . THR A 1 93 ? 7.581 12.305 1.752 1.00 0.00 218 THR A N 12
ATOM 23325 C CA . THR A 1 93 ? 7.488 11.274 0.727 1.00 0.00 218 THR A CA 12
ATOM 23326 C C . THR A 1 93 ? 8.648 11.372 -0.258 1.00 0.00 218 THR A C 12
ATOM 23327 O O . THR A 1 93 ? 8.640 12.209 -1.160 1.00 0.00 218 THR A O 12
ATOM 23338 N N . ARG A 1 94 ? 9.645 10.511 -0.078 1.00 0.00 219 ARG A N 12
ATOM 23339 C CA . ARG A 1 94 ? 10.812 10.501 -0.951 1.00 0.00 219 ARG A CA 12
ATOM 23340 C C . ARG A 1 94 ? 11.035 9.113 -1.546 1.00 0.00 219 ARG A C 12
ATOM 23341 O O . ARG A 1 94 ? 10.412 8.139 -1.122 1.00 0.00 219 ARG A O 12
ATOM 23362 N N . ILE A 1 95 ? 11.926 9.032 -2.528 1.00 0.00 220 ILE A N 12
ATOM 23363 C CA . ILE A 1 95 ? 12.230 7.765 -3.180 1.00 0.00 220 ILE A CA 12
ATOM 23364 C C . ILE A 1 95 ? 13.018 6.845 -2.253 1.00 0.00 220 ILE A C 12
ATOM 23365 O O . ILE A 1 95 ? 14.011 7.241 -1.642 1.00 0.00 220 ILE A O 12
ATOM 23381 N N . PRO A 1 96 ? 12.566 5.586 -2.145 1.00 0.00 221 PRO A N 12
ATOM 23382 C CA . PRO A 1 96 ? 13.215 4.583 -1.296 1.00 0.00 221 PRO A CA 12
ATOM 23383 C C . PRO A 1 96 ? 14.573 4.154 -1.840 1.00 0.00 221 PRO A C 12
ATOM 23384 O O . PRO A 1 96 ? 15.130 4.802 -2.726 1.00 0.00 221 PRO A O 12
ATOM 23395 N N . GLU A 1 97 ? 15.101 3.057 -1.305 1.00 0.00 222 GLU A N 12
ATOM 23396 C CA . GLU A 1 97 ? 16.395 2.542 -1.738 1.00 0.00 222 GLU A CA 12
ATOM 23397 C C . GLU A 1 97 ? 16.228 1.542 -2.878 1.00 0.00 222 GLU A C 12
ATOM 23398 O O . GLU A 1 97 ? 16.891 1.645 -3.910 1.00 0.00 222 GLU A O 12
ATOM 23410 N N . GLN A 1 98 ? 15.339 0.573 -2.682 1.00 0.00 223 GLN A N 12
ATOM 23411 C CA . GLN A 1 98 ? 15.086 -0.447 -3.693 1.00 0.00 223 GLN A CA 12
ATOM 23412 C C . GLN A 1 98 ? 13.601 -0.787 -3.764 1.00 0.00 223 GLN A C 12
ATOM 23413 O O . GLN A 1 98 ? 12.909 -0.801 -2.746 1.00 0.00 223 GLN A O 12
ATOM 23427 N N . ARG A 1 99 ? 13.119 -1.060 -4.971 1.00 0.00 224 ARG A N 12
ATOM 23428 C CA . ARG A 1 99 ? 11.715 -1.398 -5.175 1.00 0.00 224 ARG A CA 12
ATOM 23429 C C . ARG A 1 99 ? 11.542 -2.901 -5.380 1.00 0.00 224 ARG A C 12
ATOM 23430 O O . ARG A 1 99 ? 12.519 -3.649 -5.419 1.00 0.00 224 ARG A O 12
ATOM 23451 N N . PHE A 1 100 ? 10.293 -3.335 -5.510 1.00 0.00 225 PHE A N 12
ATOM 23452 C CA . PHE A 1 100 ? 9.992 -4.748 -5.710 1.00 0.00 225 PHE A CA 12
ATOM 23453 C C . PHE A 1 100 ? 9.936 -5.087 -7.197 1.00 0.00 225 PHE A C 12
ATOM 23454 O O . PHE A 1 100 ? 9.594 -6.207 -7.576 1.00 0.00 225 PHE A O 12
ATOM 23471 N N . SER A 1 101 ? 10.273 -4.111 -8.033 1.00 0.00 226 SER A N 12
ATOM 23472 C CA . SER A 1 101 ? 10.257 -4.303 -9.479 1.00 0.00 226 SER A CA 12
ATOM 23473 C C . SER A 1 101 ? 11.560 -4.938 -9.957 1.00 0.00 226 SER A C 12
ATOM 23474 O O . SER A 1 101 ? 11.707 -5.267 -11.133 1.00 0.00 226 SER A O 12
ATOM 23482 N N . GLU A 1 102 ? 12.503 -5.105 -9.034 1.00 0.00 227 GLU A N 12
ATOM 23483 C CA . GLU A 1 102 ? 13.794 -5.699 -9.361 1.00 0.00 227 GLU A CA 12
ATOM 23484 C C . GLU A 1 102 ? 13.806 -7.189 -9.033 1.00 0.00 227 GLU A C 12
ATOM 23485 O O . GLU A 1 102 ? 14.295 -8.004 -9.816 1.00 0.00 227 GLU A O 12
ATOM 23497 N N . HIS A 1 103 ? 13.265 -7.538 -7.870 1.00 0.00 228 HIS A N 12
ATOM 23498 C CA . HIS A 1 103 ? 13.213 -8.930 -7.438 1.00 0.00 228 HIS A CA 12
ATOM 23499 C C . HIS A 1 103 ? 12.385 -9.769 -8.406 1.00 0.00 228 HIS A C 12
ATOM 23500 O O . HIS A 1 103 ? 12.442 -10.999 -8.382 1.00 0.00 228 HIS A O 12
ATOM 23515 N N . ILE A 1 104 ? 11.616 -9.096 -9.256 1.00 0.00 229 ILE A N 12
ATOM 23516 C CA . ILE A 1 104 ? 10.777 -9.781 -10.232 1.00 0.00 229 ILE A CA 12
ATOM 23517 C C . ILE A 1 104 ? 11.476 -9.883 -11.583 1.00 0.00 229 ILE A C 12
ATOM 23518 O O . ILE A 1 104 ? 10.886 -10.327 -12.568 1.00 0.00 229 ILE A O 12
ATOM 23534 N N . LYS A 1 105 ? 12.739 -9.471 -11.621 1.00 0.00 230 LYS A N 12
ATOM 23535 C CA . LYS A 1 105 ? 13.522 -9.518 -12.850 1.00 0.00 230 LYS A CA 12
ATOM 23536 C C . LYS A 1 105 ? 14.117 -10.906 -13.063 1.00 0.00 230 LYS A C 12
ATOM 23537 O O . LYS A 1 105 ? 14.632 -11.521 -12.130 1.00 0.00 230 LYS A O 12
ATOM 23556 N N . ASP A 1 106 ? 14.043 -11.393 -14.297 1.00 0.00 231 ASP A N 12
ATOM 23557 C CA . ASP A 1 106 ? 14.577 -12.708 -14.633 1.00 0.00 231 ASP A CA 12
ATOM 23558 C C . ASP A 1 106 ? 15.889 -12.582 -15.401 1.00 0.00 231 ASP A C 12
ATOM 23559 O O . ASP A 1 106 ? 16.014 -11.755 -16.303 1.00 0.00 231 ASP A O 12
ATOM 23568 N N . GLU A 1 107 ? 16.865 -13.408 -15.034 1.00 0.00 232 GLU A N 12
ATOM 23569 C CA . GLU A 1 107 ? 18.168 -13.386 -15.688 1.00 0.00 232 GLU A CA 12
ATOM 23570 C C . GLU A 1 107 ? 18.019 -13.193 -17.194 1.00 0.00 232 GLU A C 12
ATOM 23571 O O . GLU A 1 107 ? 18.770 -12.438 -17.812 1.00 0.00 232 GLU A O 12
ATOM 23583 N N . LYS A 1 108 ? 17.044 -13.880 -17.779 1.00 0.00 233 LYS A N 12
ATOM 23584 C CA . LYS A 1 108 ? 16.793 -13.785 -19.212 1.00 0.00 233 LYS A CA 12
ATOM 23585 C C . LYS A 1 108 ? 16.578 -12.334 -19.632 1.00 0.00 233 LYS A C 12
ATOM 23586 O O . LYS A 1 108 ? 15.553 -11.733 -19.314 1.00 0.00 233 LYS A O 12
ATOM 23605 N N . ASN A 1 109 ? 17.550 -11.780 -20.348 1.00 0.00 234 ASN A N 12
ATOM 23606 C CA . ASN A 1 109 ? 17.465 -10.399 -20.812 1.00 0.00 234 ASN A CA 12
ATOM 23607 C C . ASN A 1 109 ? 16.228 -10.193 -21.682 1.00 0.00 234 ASN A C 12
ATOM 23608 O O . ASN A 1 109 ? 16.207 -10.575 -22.852 1.00 0.00 234 ASN A O 12
ATOM 23619 N N . THR A 1 110 ? 15.198 -9.585 -21.102 1.00 0.00 235 THR A N 12
ATOM 23620 C CA . THR A 1 110 ? 13.958 -9.327 -21.822 1.00 0.00 235 THR A CA 12
ATOM 23621 C C . THR A 1 110 ? 13.864 -7.868 -22.251 1.00 0.00 235 THR A C 12
ATOM 23622 O O . THR A 1 110 ? 14.108 -6.961 -21.456 1.00 0.00 235 THR A O 12
ATOM 23633 N N . GLU A 1 111 ? 13.507 -7.648 -23.513 1.00 0.00 236 GLU A N 12
ATOM 23634 C CA . GLU A 1 111 ? 13.381 -6.296 -24.046 1.00 0.00 236 GLU A CA 12
ATOM 23635 C C . GLU A 1 111 ? 11.945 -6.014 -24.479 1.00 0.00 236 GLU A C 12
ATOM 23636 O O . GLU A 1 111 ? 11.379 -6.738 -25.298 1.00 0.00 236 GLU A O 12
ATOM 23648 N N . PHE A 1 112 ? 11.362 -4.957 -23.922 1.00 0.00 237 PHE A N 12
ATOM 23649 C CA . PHE A 1 112 ? 9.993 -4.579 -24.249 1.00 0.00 237 PHE A CA 12
ATOM 23650 C C . PHE A 1 112 ? 9.696 -3.156 -23.786 1.00 0.00 237 PHE A C 12
ATOM 23651 O O . PHE A 1 112 ? 10.349 -2.639 -22.880 1.00 0.00 237 PHE A O 12
ATOM 23668 N N . GLN A 1 113 ? 8.707 -2.530 -24.415 1.00 0.00 238 GLN A N 12
ATOM 23669 C CA . GLN A 1 113 ? 8.324 -1.166 -24.068 1.00 0.00 238 GLN A CA 12
ATOM 23670 C C . GLN A 1 113 ? 6.922 -0.848 -24.577 1.00 0.00 238 GLN A C 12
ATOM 23671 O O . GLN A 1 113 ? 6.570 -1.190 -25.706 1.00 0.00 238 GLN A O 12
ATOM 23685 N N . GLN A 1 114 ? 6.128 -0.192 -23.738 1.00 0.00 239 GLN A N 12
ATOM 23686 C CA . GLN A 1 114 ? 4.764 0.171 -24.103 1.00 0.00 239 GLN A CA 12
ATOM 23687 C C . GLN A 1 114 ? 4.297 1.393 -23.319 1.00 0.00 239 GLN A C 12
ATOM 23688 O O . GLN A 1 114 ? 4.660 1.572 -22.156 1.00 0.00 239 GLN A O 12
ATOM 23702 N N . ARG A 1 115 ? 3.490 2.230 -23.962 1.00 0.00 240 ARG A N 12
ATOM 23703 C CA . ARG A 1 115 ? 2.974 3.435 -23.324 1.00 0.00 240 ARG A CA 12
ATOM 23704 C C . ARG A 1 115 ? 1.499 3.638 -23.658 1.00 0.00 240 ARG A C 12
ATOM 23705 O O . ARG A 1 115 ? 0.975 3.037 -24.596 1.00 0.00 240 ARG A O 12
ATOM 23726 N N . PHE A 1 116 ? 0.834 4.490 -22.884 1.00 0.00 241 PHE A N 12
ATOM 23727 C CA . PHE A 1 116 ? -0.581 4.771 -23.095 1.00 0.00 241 PHE A CA 12
ATOM 23728 C C . PHE A 1 116 ? -0.933 6.177 -22.618 1.00 0.00 241 PHE A C 12
ATOM 23729 O O . PHE A 1 116 ? -0.394 6.658 -21.621 1.00 0.00 241 PHE A O 12
ATOM 23746 N N . ILE A 1 117 ? -1.841 6.829 -23.336 1.00 0.00 242 ILE A N 12
ATOM 23747 C CA . ILE A 1 117 ? -2.266 8.179 -22.986 1.00 0.00 242 ILE A CA 12
ATOM 23748 C C . ILE A 1 117 ? -3.774 8.339 -23.145 1.00 0.00 242 ILE A C 12
ATOM 23749 O O . ILE A 1 117 ? -4.368 7.819 -24.090 1.00 0.00 242 ILE A O 12
ATOM 23765 N N . LEU A 1 118 ? -4.387 9.063 -22.216 1.00 0.00 243 LEU A N 12
ATOM 23766 C CA . LEU A 1 118 ? -5.827 9.294 -22.253 1.00 0.00 243 LEU A CA 12
ATOM 23767 C C . LEU A 1 118 ? -6.152 10.755 -21.957 1.00 0.00 243 LEU A C 12
ATOM 23768 O O . LEU A 1 118 ? -5.309 11.499 -21.456 1.00 0.00 243 LEU A O 12
ATOM 23784 N N . SER A 1 119 ? -7.380 11.158 -22.269 1.00 0.00 244 SER A N 12
ATOM 23785 C CA . SER A 1 119 ? -7.816 12.530 -22.038 1.00 0.00 244 SER A CA 12
ATOM 23786 C C . SER A 1 119 ? -9.283 12.571 -21.622 1.00 0.00 244 SER A C 12
ATOM 23787 O O . SER A 1 119 ? -9.926 11.533 -21.468 1.00 0.00 244 SER A O 12
ATOM 23795 N N . GLY A 1 120 ? -9.807 13.780 -21.441 1.00 0.00 245 GLY A N 12
ATOM 23796 C CA . GLY A 1 120 ? -11.194 13.935 -21.044 1.00 0.00 245 GLY A CA 12
ATOM 23797 C C . GLY A 1 120 ? -11.608 15.389 -20.939 1.00 0.00 245 GLY A C 12
ATOM 23798 O O . GLY A 1 120 ? -11.605 15.982 -19.860 1.00 0.00 245 GLY A O 12
ATOM 23802 N N . PRO A 1 121 ? -11.972 15.989 -22.083 1.00 0.00 246 PRO A N 12
ATOM 23803 C CA . PRO A 1 121 ? -12.395 17.391 -22.141 1.00 0.00 246 PRO A CA 12
ATOM 23804 C C . PRO A 1 121 ? -13.750 17.616 -21.478 1.00 0.00 246 PRO A C 12
ATOM 23805 O O . PRO A 1 121 ? -14.315 16.704 -20.875 1.00 0.00 246 PRO A O 12
ATOM 23816 N N . SER A 1 122 ? -14.265 18.836 -21.593 1.00 0.00 247 SER A N 12
ATOM 23817 C CA . SER A 1 122 ? -15.552 19.181 -21.001 1.00 0.00 247 SER A CA 12
ATOM 23818 C C . SER A 1 122 ? -16.069 20.504 -21.558 1.00 0.00 247 SER A C 12
ATOM 23819 O O . SER A 1 122 ? -15.357 21.210 -22.273 1.00 0.00 247 SER A O 12
ATOM 23827 N N . SER A 1 123 ? -17.313 20.833 -21.226 1.00 0.00 248 SER A N 12
ATOM 23828 C CA . SER A 1 123 ? -17.929 22.068 -21.696 1.00 0.00 248 SER A CA 12
ATOM 23829 C C . SER A 1 123 ? -19.304 22.264 -21.065 1.00 0.00 248 SER A C 12
ATOM 23830 O O . SER A 1 123 ? -19.842 21.359 -20.429 1.00 0.00 248 SER A O 12
ATOM 23838 N N . GLY A 1 124 ? -19.867 23.455 -21.247 1.00 0.00 249 GLY A N 12
ATOM 23839 C CA . GLY A 1 124 ? -21.175 23.750 -20.690 1.00 0.00 249 GLY A CA 12
ATOM 23840 C C . GLY A 1 124 ? -21.401 23.073 -19.353 1.00 0.00 249 GLY A C 12
ATOM 23841 O O . GLY A 1 124 ? -20.569 23.170 -18.452 1.00 0.00 249 GLY A O 12
ATOM 23845 N N . GLY A 1 1 ? -3.440 19.107 11.392 1.00 0.00 126 GLY A N 13
ATOM 23846 C CA . GLY A 1 1 ? -2.037 18.956 11.731 1.00 0.00 126 GLY A CA 13
ATOM 23847 C C . GLY A 1 1 ? -1.688 17.539 12.137 1.00 0.00 126 GLY A C 13
ATOM 23848 O O . GLY A 1 1 ? -1.036 17.321 13.159 1.00 0.00 126 GLY A O 13
ATOM 23852 N N . SER A 1 2 ? -2.123 16.571 11.337 1.00 0.00 127 SER A N 13
ATOM 23853 C CA . SER A 1 2 ? -1.857 15.166 11.622 1.00 0.00 127 SER A CA 13
ATOM 23854 C C . SER A 1 2 ? -2.223 14.825 13.064 1.00 0.00 127 SER A C 13
ATOM 23855 O O . SER A 1 2 ? -1.497 14.101 13.745 1.00 0.00 127 SER A O 13
ATOM 23863 N N . SER A 1 3 ? -3.353 15.353 13.521 1.00 0.00 128 SER A N 13
ATOM 23864 C CA . SER A 1 3 ? -3.814 15.109 14.883 1.00 0.00 128 SER A CA 13
ATOM 23865 C C . SER A 1 3 ? -4.993 14.141 14.892 1.00 0.00 128 SER A C 13
ATOM 23866 O O . SER A 1 3 ? -6.120 14.514 14.567 1.00 0.00 128 SER A O 13
ATOM 23874 N N . GLY A 1 4 ? -4.725 12.894 15.268 1.00 0.00 129 GLY A N 13
ATOM 23875 C CA . GLY A 1 4 ? -5.772 11.890 15.313 1.00 0.00 129 GLY A CA 13
ATOM 23876 C C . GLY A 1 4 ? -5.247 10.521 15.695 1.00 0.00 129 GLY A C 13
ATOM 23877 O O . GLY A 1 4 ? -4.284 10.407 16.453 1.00 0.00 129 GLY A O 13
ATOM 23881 N N . SER A 1 5 ? -5.882 9.478 15.171 1.00 0.00 130 SER A N 13
ATOM 23882 C CA . SER A 1 5 ? -5.477 8.108 15.466 1.00 0.00 130 SER A CA 13
ATOM 23883 C C . SER A 1 5 ? -4.426 7.627 14.470 1.00 0.00 130 SER A C 13
ATOM 23884 O O . SER A 1 5 ? -4.696 7.506 13.275 1.00 0.00 130 SER A O 13
ATOM 23892 N N . SER A 1 6 ? -3.226 7.353 14.973 1.00 0.00 131 SER A N 13
ATOM 23893 C CA . SER A 1 6 ? -2.131 6.888 14.128 1.00 0.00 131 SER A CA 13
ATOM 23894 C C . SER A 1 6 ? -1.064 6.186 14.961 1.00 0.00 131 SER A C 13
ATOM 23895 O O . SER A 1 6 ? -1.019 6.328 16.182 1.00 0.00 131 SER A O 13
ATOM 23903 N N . GLY A 1 7 ? -0.204 5.425 14.289 1.00 0.00 132 GLY A N 13
ATOM 23904 C CA . GLY A 1 7 ? 0.852 4.710 14.982 1.00 0.00 132 GLY A CA 13
ATOM 23905 C C . GLY A 1 7 ? 0.919 3.249 14.587 1.00 0.00 132 GLY A C 13
ATOM 23906 O O . GLY A 1 7 ? 0.267 2.401 15.198 1.00 0.00 132 GLY A O 13
ATOM 23910 N N . THR A 1 8 ? 1.709 2.950 13.560 1.00 0.00 133 THR A N 13
ATOM 23911 C CA . THR A 1 8 ? 1.857 1.582 13.081 1.00 0.00 133 THR A CA 13
ATOM 23912 C C . THR A 1 8 ? 1.991 0.605 14.243 1.00 0.00 133 THR A C 13
ATOM 23913 O O . THR A 1 8 ? 2.481 0.963 15.315 1.00 0.00 133 THR A O 13
ATOM 23924 N N . ASP A 1 9 ? 1.555 -0.631 14.025 1.00 0.00 134 ASP A N 13
ATOM 23925 C CA . ASP A 1 9 ? 1.629 -1.661 15.054 1.00 0.00 134 ASP A CA 13
ATOM 23926 C C . ASP A 1 9 ? 2.963 -1.599 15.791 1.00 0.00 134 ASP A C 13
ATOM 23927 O O . ASP A 1 9 ? 3.955 -1.102 15.258 1.00 0.00 134 ASP A O 13
ATOM 23936 N N . SER A 1 10 ? 2.979 -2.104 17.020 1.00 0.00 135 SER A N 13
ATOM 23937 C CA . SER A 1 10 ? 4.190 -2.102 17.833 1.00 0.00 135 SER A CA 13
ATOM 23938 C C . SER A 1 10 ? 5.316 -2.855 17.131 1.00 0.00 135 SER A C 13
ATOM 23939 O O . SER A 1 10 ? 6.385 -2.300 16.874 1.00 0.00 135 SER A O 13
ATOM 23947 N N . THR A 1 11 ? 5.069 -4.124 16.824 1.00 0.00 136 THR A N 13
ATOM 23948 C CA . THR A 1 11 ? 6.061 -4.955 16.153 1.00 0.00 136 THR A CA 13
ATOM 23949 C C . THR A 1 11 ? 5.954 -4.826 14.638 1.00 0.00 136 THR A C 13
ATOM 23950 O O . THR A 1 11 ? 5.151 -5.508 14.002 1.00 0.00 136 THR A O 13
ATOM 23961 N N . GLY A 1 12 ? 6.769 -3.945 14.065 1.00 0.00 137 GLY A N 13
ATOM 23962 C CA . GLY A 1 12 ? 6.750 -3.743 12.628 1.00 0.00 137 GLY A CA 13
ATOM 23963 C C . GLY A 1 12 ? 7.808 -2.761 12.167 1.00 0.00 137 GLY A C 13
ATOM 23964 O O . GLY A 1 12 ? 7.492 -1.740 11.554 1.00 0.00 137 GLY A O 13
ATOM 23968 N N . ILE A 1 13 ? 9.067 -3.068 12.463 1.00 0.00 138 ILE A N 13
ATOM 23969 C CA . ILE A 1 13 ? 10.175 -2.204 12.075 1.00 0.00 138 ILE A CA 13
ATOM 23970 C C . ILE A 1 13 ? 10.925 -2.776 10.877 1.00 0.00 138 ILE A C 13
ATOM 23971 O O . ILE A 1 13 ? 11.703 -2.078 10.227 1.00 0.00 138 ILE A O 13
ATOM 23987 N N . ASP A 1 14 ? 10.684 -4.051 10.589 1.00 0.00 139 ASP A N 13
ATOM 23988 C CA . ASP A 1 14 ? 11.334 -4.717 9.467 1.00 0.00 139 ASP A CA 13
ATOM 23989 C C . ASP A 1 14 ? 10.360 -4.905 8.308 1.00 0.00 139 ASP A C 13
ATOM 23990 O O . ASP A 1 14 ? 9.747 -5.964 8.164 1.00 0.00 139 ASP A O 13
ATOM 23999 N N . LEU A 1 15 ? 10.222 -3.872 7.485 1.00 0.00 140 LEU A N 13
ATOM 24000 C CA . LEU A 1 15 ? 9.321 -3.922 6.338 1.00 0.00 140 LEU A CA 13
ATOM 24001 C C . LEU A 1 15 ? 9.975 -4.643 5.164 1.00 0.00 140 LEU A C 13
ATOM 24002 O O . LEU A 1 15 ? 9.459 -5.648 4.673 1.00 0.00 140 LEU A O 13
ATOM 24018 N N . HIS A 1 16 ? 11.115 -4.125 4.718 1.00 0.00 141 HIS A N 13
ATOM 24019 C CA . HIS A 1 16 ? 11.842 -4.721 3.602 1.00 0.00 141 HIS A CA 13
ATOM 24020 C C . HIS A 1 16 ? 11.786 -6.244 3.670 1.00 0.00 141 HIS A C 13
ATOM 24021 O O . HIS A 1 16 ? 11.597 -6.912 2.654 1.00 0.00 141 HIS A O 13
ATOM 24036 N N . GLU A 1 17 ? 11.951 -6.785 4.873 1.00 0.00 142 GLU A N 13
ATOM 24037 C CA . GLU A 1 17 ? 11.921 -8.230 5.070 1.00 0.00 142 GLU A CA 13
ATOM 24038 C C . GLU A 1 17 ? 10.556 -8.802 4.697 1.00 0.00 142 GLU A C 13
ATOM 24039 O O . GLU A 1 17 ? 10.422 -9.520 3.706 1.00 0.00 142 GLU A O 13
ATOM 24051 N N . PHE A 1 18 ? 9.546 -8.478 5.497 1.00 0.00 143 PHE A N 13
ATOM 24052 C CA . PHE A 1 18 ? 8.192 -8.960 5.253 1.00 0.00 143 PHE A CA 13
ATOM 24053 C C . PHE A 1 18 ? 7.877 -8.963 3.760 1.00 0.00 143 PHE A C 13
ATOM 24054 O O . PHE A 1 18 ? 7.274 -9.904 3.243 1.00 0.00 143 PHE A O 13
ATOM 24071 N N . LEU A 1 19 ? 8.290 -7.904 3.072 1.00 0.00 144 LEU A N 13
ATOM 24072 C CA . LEU A 1 19 ? 8.052 -7.783 1.638 1.00 0.00 144 LEU A CA 13
ATOM 24073 C C . LEU A 1 19 ? 8.855 -8.823 0.863 1.00 0.00 144 LEU A C 13
ATOM 24074 O O . LEU A 1 19 ? 8.328 -9.497 -0.022 1.00 0.00 144 LEU A O 13
ATOM 24090 N N . VAL A 1 20 ? 10.134 -8.949 1.204 1.00 0.00 145 VAL A N 13
ATOM 24091 C CA . VAL A 1 20 ? 11.010 -9.910 0.543 1.00 0.00 145 VAL A CA 13
ATOM 24092 C C . VAL A 1 20 ? 10.459 -11.326 0.659 1.00 0.00 145 VAL A C 13
ATOM 24093 O O . VAL A 1 20 ? 10.203 -11.988 -0.346 1.00 0.00 145 VAL A O 13
ATOM 24106 N N . ASN A 1 21 ? 10.278 -11.786 1.893 1.00 0.00 146 ASN A N 13
ATOM 24107 C CA . ASN A 1 21 ? 9.757 -13.125 2.141 1.00 0.00 146 ASN A CA 13
ATOM 24108 C C . ASN A 1 21 ? 8.436 -13.339 1.410 1.00 0.00 146 ASN A C 13
ATOM 24109 O O . ASN A 1 21 ? 8.330 -14.195 0.531 1.00 0.00 146 ASN A O 13
ATOM 24120 N N . THR A 1 22 ? 7.427 -12.555 1.780 1.00 0.00 147 THR A N 13
ATOM 24121 C CA . THR A 1 22 ? 6.112 -12.658 1.160 1.00 0.00 147 THR A CA 13
ATOM 24122 C C . THR A 1 22 ? 6.217 -12.636 -0.360 1.00 0.00 147 THR A C 13
ATOM 24123 O O . THR A 1 22 ? 5.497 -13.356 -1.053 1.00 0.00 147 THR A O 13
ATOM 24134 N N . LEU A 1 23 ? 7.119 -11.807 -0.874 1.00 0.00 148 LEU A N 13
ATOM 24135 C CA . LEU A 1 23 ? 7.319 -11.692 -2.315 1.00 0.00 148 LEU A CA 13
ATOM 24136 C C . LEU A 1 23 ? 7.881 -12.987 -2.892 1.00 0.00 148 LEU A C 13
ATOM 24137 O O . LEU A 1 23 ? 7.605 -13.340 -4.039 1.00 0.00 148 LEU A O 13
ATOM 24153 N N . LYS A 1 24 ? 8.668 -13.695 -2.088 1.00 0.00 149 LYS A N 13
ATOM 24154 C CA . LYS A 1 24 ? 9.266 -14.954 -2.516 1.00 0.00 149 LYS A CA 13
ATOM 24155 C C . LYS A 1 24 ? 8.368 -16.133 -2.155 1.00 0.00 149 LYS A C 13
ATOM 24156 O O . LYS A 1 24 ? 7.824 -16.804 -3.032 1.00 0.00 149 LYS A O 13
ATOM 24175 N N . LYS A 1 25 ? 8.215 -16.379 -0.858 1.00 0.00 150 LYS A N 13
ATOM 24176 C CA . LYS A 1 25 ? 7.381 -17.475 -0.380 1.00 0.00 150 LYS A CA 13
ATOM 24177 C C . LYS A 1 25 ? 5.968 -17.371 -0.946 1.00 0.00 150 LYS A C 13
ATOM 24178 O O . LYS A 1 25 ? 5.256 -18.368 -1.050 1.00 0.00 150 LYS A O 13
ATOM 24197 N N . ASN A 1 26 ? 5.570 -16.156 -1.311 1.00 0.00 151 ASN A N 13
ATOM 24198 C CA . ASN A 1 26 ? 4.243 -15.922 -1.867 1.00 0.00 151 ASN A CA 13
ATOM 24199 C C . ASN A 1 26 ? 4.321 -15.037 -3.107 1.00 0.00 151 ASN A C 13
ATOM 24200 O O . ASN A 1 26 ? 4.091 -13.828 -3.053 1.00 0.00 151 ASN A O 13
ATOM 24211 N N . PRO A 1 27 ? 4.652 -15.651 -4.253 1.00 0.00 152 PRO A N 13
ATOM 24212 C CA . PRO A 1 27 ? 4.767 -14.938 -5.529 1.00 0.00 152 PRO A CA 13
ATOM 24213 C C . PRO A 1 27 ? 3.415 -14.471 -6.056 1.00 0.00 152 PRO A C 13
ATOM 24214 O O . PRO A 1 27 ? 3.328 -13.877 -7.131 1.00 0.00 152 PRO A O 13
ATOM 24225 N N . ARG A 1 28 ? 2.361 -14.743 -5.293 1.00 0.00 153 ARG A N 13
ATOM 24226 C CA . ARG A 1 28 ? 1.013 -14.352 -5.684 1.00 0.00 153 ARG A CA 13
ATOM 24227 C C . ARG A 1 28 ? 0.672 -12.965 -5.146 1.00 0.00 153 ARG A C 13
ATOM 24228 O O . ARG A 1 28 ? -0.220 -12.291 -5.661 1.00 0.00 153 ARG A O 13
ATOM 24249 N N . ASP A 1 29 ? 1.387 -12.546 -4.108 1.00 0.00 154 ASP A N 13
ATOM 24250 C CA . ASP A 1 29 ? 1.161 -11.240 -3.501 1.00 0.00 154 ASP A CA 13
ATOM 24251 C C . ASP A 1 29 ? 1.793 -10.134 -4.340 1.00 0.00 154 ASP A C 13
ATOM 24252 O O . ASP A 1 29 ? 1.195 -9.077 -4.544 1.00 0.00 154 ASP A O 13
ATOM 24261 N N . ARG A 1 30 ? 3.006 -10.384 -4.823 1.00 0.00 155 ARG A N 13
ATOM 24262 C CA . ARG A 1 30 ? 3.720 -9.408 -5.637 1.00 0.00 155 ARG A CA 13
ATOM 24263 C C . ARG A 1 30 ? 2.765 -8.684 -6.581 1.00 0.00 155 ARG A C 13
ATOM 24264 O O . ARG A 1 30 ? 3.003 -7.539 -6.964 1.00 0.00 155 ARG A O 13
ATOM 24285 N N . MET A 1 31 ? 1.682 -9.361 -6.952 1.00 0.00 156 MET A N 13
ATOM 24286 C CA . MET A 1 31 ? 0.691 -8.781 -7.851 1.00 0.00 156 MET A CA 13
ATOM 24287 C C . MET A 1 31 ? 0.331 -7.362 -7.422 1.00 0.00 156 MET A C 13
ATOM 24288 O O . MET A 1 31 ? 0.561 -6.404 -8.159 1.00 0.00 156 MET A O 13
ATOM 24302 N N . MET A 1 32 ? -0.234 -7.236 -6.225 1.00 0.00 157 MET A N 13
ATOM 24303 C CA . MET A 1 32 ? -0.624 -5.933 -5.698 1.00 0.00 157 MET A CA 13
ATOM 24304 C C . MET A 1 32 ? 0.603 -5.076 -5.406 1.00 0.00 157 MET A C 13
ATOM 24305 O O . MET A 1 32 ? 0.772 -3.999 -5.981 1.00 0.00 157 MET A O 13
ATOM 24319 N N . LEU A 1 33 ? 1.457 -5.558 -4.511 1.00 0.00 158 LEU A N 13
ATOM 24320 C CA . LEU A 1 33 ? 2.669 -4.835 -4.142 1.00 0.00 158 LEU A CA 13
ATOM 24321 C C . LEU A 1 33 ? 3.281 -4.142 -5.356 1.00 0.00 158 LEU A C 13
ATOM 24322 O O . LEU A 1 33 ? 3.600 -2.953 -5.311 1.00 0.00 158 LEU A O 13
ATOM 24338 N N . LEU A 1 34 ? 3.439 -4.892 -6.441 1.00 0.00 159 LEU A N 13
ATOM 24339 C CA . LEU A 1 34 ? 4.010 -4.350 -7.669 1.00 0.00 159 LEU A CA 13
ATOM 24340 C C . LEU A 1 34 ? 3.114 -3.262 -8.252 1.00 0.00 159 LEU A C 13
ATOM 24341 O O . LEU A 1 34 ? 3.508 -2.100 -8.342 1.00 0.00 159 LEU A O 13
ATOM 24357 N N . LYS A 1 35 ? 1.905 -3.647 -8.646 1.00 0.00 160 LYS A N 13
ATOM 24358 C CA . LYS A 1 35 ? 0.949 -2.705 -9.217 1.00 0.00 160 LYS A CA 13
ATOM 24359 C C . LYS A 1 35 ? 0.863 -1.438 -8.372 1.00 0.00 160 LYS A C 13
ATOM 24360 O O . LYS A 1 35 ? 1.272 -0.361 -8.807 1.00 0.00 160 LYS A O 13
ATOM 24379 N N . LEU A 1 36 ? 0.330 -1.574 -7.163 1.00 0.00 161 LEU A N 13
ATOM 24380 C CA . LEU A 1 36 ? 0.192 -0.440 -6.256 1.00 0.00 161 LEU A CA 13
ATOM 24381 C C . LEU A 1 36 ? 1.430 0.450 -6.305 1.00 0.00 161 LEU A C 13
ATOM 24382 O O . LEU A 1 36 ? 1.342 1.634 -6.630 1.00 0.00 161 LEU A O 13
ATOM 24398 N N . GLU A 1 37 ? 2.582 -0.128 -5.981 1.00 0.00 162 GLU A N 13
ATOM 24399 C CA . GLU A 1 37 ? 3.837 0.613 -5.989 1.00 0.00 162 GLU A CA 13
ATOM 24400 C C . GLU A 1 37 ? 3.941 1.493 -7.232 1.00 0.00 162 GLU A C 13
ATOM 24401 O O . GLU A 1 37 ? 3.969 2.720 -7.134 1.00 0.00 162 GLU A O 13
ATOM 24413 N N . GLN A 1 38 ? 3.998 0.857 -8.397 1.00 0.00 163 GLN A N 13
ATOM 24414 C CA . GLN A 1 38 ? 4.100 1.582 -9.658 1.00 0.00 163 GLN A CA 13
ATOM 24415 C C . GLN A 1 38 ? 3.168 2.789 -9.669 1.00 0.00 163 GLN A C 13
ATOM 24416 O O . GLN A 1 38 ? 3.585 3.904 -9.979 1.00 0.00 163 GLN A O 13
ATOM 24430 N N . GLU A 1 39 ? 1.903 2.557 -9.330 1.00 0.00 164 GLU A N 13
ATOM 24431 C CA . GLU A 1 39 ? 0.912 3.626 -9.302 1.00 0.00 164 GLU A CA 13
ATOM 24432 C C . GLU A 1 39 ? 1.344 4.744 -8.358 1.00 0.00 164 GLU A C 13
ATOM 24433 O O . GLU A 1 39 ? 1.294 5.923 -8.712 1.00 0.00 164 GLU A O 13
ATOM 24445 N N . ILE A 1 40 ? 1.767 4.366 -7.157 1.00 0.00 165 ILE A N 13
ATOM 24446 C CA . ILE A 1 40 ? 2.208 5.336 -6.162 1.00 0.00 165 ILE A CA 13
ATOM 24447 C C . ILE A 1 40 ? 3.287 6.253 -6.729 1.00 0.00 165 ILE A C 13
ATOM 24448 O O . ILE A 1 40 ? 3.211 7.475 -6.597 1.00 0.00 165 ILE A O 13
ATOM 24464 N N . LEU A 1 41 ? 4.290 5.655 -7.362 1.00 0.00 166 LEU A N 13
ATOM 24465 C CA . LEU A 1 41 ? 5.385 6.417 -7.952 1.00 0.00 166 LEU A CA 13
ATOM 24466 C C . LEU A 1 41 ? 4.856 7.476 -8.914 1.00 0.00 166 LEU A C 13
ATOM 24467 O O . LEU A 1 41 ? 5.167 8.659 -8.782 1.00 0.00 166 LEU A O 13
ATOM 24483 N N . GLU A 1 42 ? 4.052 7.041 -9.880 1.00 0.00 167 GLU A N 13
ATOM 24484 C CA . GLU A 1 42 ? 3.479 7.952 -10.863 1.00 0.00 167 GLU A CA 13
ATOM 24485 C C . GLU A 1 42 ? 2.738 9.097 -10.178 1.00 0.00 167 GLU A C 13
ATOM 24486 O O . GLU A 1 42 ? 2.822 10.249 -10.604 1.00 0.00 167 GLU A O 13
ATOM 24498 N N . PHE A 1 43 ? 2.014 8.771 -9.112 1.00 0.00 168 PHE A N 13
ATOM 24499 C CA . PHE A 1 43 ? 1.257 9.771 -8.367 1.00 0.00 168 PHE A CA 13
ATOM 24500 C C . PHE A 1 43 ? 2.185 10.833 -7.786 1.00 0.00 168 PHE A C 13
ATOM 24501 O O . PHE A 1 43 ? 1.964 12.031 -7.966 1.00 0.00 168 PHE A O 13
ATOM 24518 N N . ILE A 1 44 ? 3.224 10.386 -7.088 1.00 0.00 169 ILE A N 13
ATOM 24519 C CA . ILE A 1 44 ? 4.185 11.297 -6.481 1.00 0.00 169 ILE A CA 13
ATOM 24520 C C . ILE A 1 44 ? 4.732 12.283 -7.508 1.00 0.00 169 ILE A C 13
ATOM 24521 O O . ILE A 1 44 ? 4.780 13.488 -7.262 1.00 0.00 169 ILE A O 13
ATOM 24537 N N . ASN A 1 45 ? 5.142 11.763 -8.660 1.00 0.00 170 ASN A N 13
ATOM 24538 C CA . ASN A 1 45 ? 5.684 12.598 -9.726 1.00 0.00 170 ASN A CA 13
ATOM 24539 C C . ASN A 1 45 ? 4.617 13.537 -10.278 1.00 0.00 170 ASN A C 13
ATOM 24540 O O . ASN A 1 45 ? 4.878 14.714 -10.524 1.00 0.00 170 ASN A O 13
ATOM 24551 N N . ASP A 1 46 ? 3.413 13.008 -10.470 1.00 0.00 171 ASP A N 13
ATOM 24552 C CA . ASP A 1 46 ? 2.305 13.798 -10.992 1.00 0.00 171 ASP A CA 13
ATOM 24553 C C . ASP A 1 46 ? 2.122 15.079 -10.183 1.00 0.00 171 ASP A C 13
ATOM 24554 O O . ASP A 1 46 ? 1.901 15.034 -8.973 1.00 0.00 171 ASP A O 13
ATOM 24563 N N . ASN A 1 47 ? 2.217 16.219 -10.859 1.00 0.00 172 ASN A N 13
ATOM 24564 C CA . ASN A 1 47 ? 2.064 17.512 -10.203 1.00 0.00 172 ASN A CA 13
ATOM 24565 C C . ASN A 1 47 ? 0.614 17.982 -10.257 1.00 0.00 172 ASN A C 13
ATOM 24566 O O . ASN A 1 47 ? 0.069 18.465 -9.266 1.00 0.00 172 ASN A O 13
ATOM 24577 N N . ASN A 1 48 ? -0.006 17.835 -11.424 1.00 0.00 173 ASN A N 13
ATOM 24578 C CA . ASN A 1 48 ? -1.394 18.244 -11.609 1.00 0.00 173 ASN A CA 13
ATOM 24579 C C . ASN A 1 48 ? -2.252 17.807 -10.426 1.00 0.00 173 ASN A C 13
ATOM 24580 O O . ASN A 1 48 ? -3.128 18.544 -9.975 1.00 0.00 173 ASN A O 13
ATOM 24591 N N . ASN A 1 49 ? -1.994 16.602 -9.928 1.00 0.00 174 ASN A N 13
ATOM 24592 C CA . ASN A 1 49 ? -2.742 16.065 -8.797 1.00 0.00 174 ASN A CA 13
ATOM 24593 C C . ASN A 1 49 ? -2.016 16.341 -7.484 1.00 0.00 174 ASN A C 13
ATOM 24594 O O . ASN A 1 49 ? -0.833 16.680 -7.478 1.00 0.00 174 ASN A O 13
ATOM 24605 N N . GLN A 1 50 ? -2.733 16.191 -6.375 1.00 0.00 175 GLN A N 13
ATOM 24606 C CA . GLN A 1 50 ? -2.157 16.424 -5.056 1.00 0.00 175 GLN A CA 13
ATOM 24607 C C . GLN A 1 50 ? -2.472 15.269 -4.112 1.00 0.00 175 GLN A C 13
ATOM 24608 O O . GLN A 1 50 ? -1.613 14.822 -3.352 1.00 0.00 175 GLN A O 13
ATOM 24622 N N . PHE A 1 51 ? -3.710 14.789 -4.166 1.00 0.00 176 PHE A N 13
ATOM 24623 C CA . PHE A 1 51 ? -4.140 13.685 -3.315 1.00 0.00 176 PHE A CA 13
ATOM 24624 C C . PHE A 1 51 ? -4.499 12.461 -4.151 1.00 0.00 176 PHE A C 13
ATOM 24625 O O . PHE A 1 51 ? -4.751 12.567 -5.352 1.00 0.00 176 PHE A O 13
ATOM 24642 N N . LYS A 1 52 ? -4.520 11.298 -3.509 1.00 0.00 177 LYS A N 13
ATOM 24643 C CA . LYS A 1 52 ? -4.849 10.052 -4.191 1.00 0.00 177 LYS A CA 13
ATOM 24644 C C . LYS A 1 52 ? -5.734 9.170 -3.316 1.00 0.00 177 LYS A C 13
ATOM 24645 O O . LYS A 1 52 ? -5.468 8.991 -2.127 1.00 0.00 177 LYS A O 13
ATOM 24664 N N . LYS A 1 53 ? -6.786 8.620 -3.912 1.00 0.00 178 LYS A N 13
ATOM 24665 C CA . LYS A 1 53 ? -7.710 7.754 -3.188 1.00 0.00 178 LYS A CA 13
ATOM 24666 C C . LYS A 1 53 ? -7.835 6.397 -3.875 1.00 0.00 178 LYS A C 13
ATOM 24667 O O . LYS A 1 53 ? -7.967 6.319 -5.096 1.00 0.00 178 LYS A O 13
ATOM 24686 N N . PHE A 1 54 ? -7.793 5.332 -3.082 1.00 0.00 179 PHE A N 13
ATOM 24687 C CA . PHE A 1 54 ? -7.902 3.978 -3.614 1.00 0.00 179 PHE A CA 13
ATOM 24688 C C . PHE A 1 54 ? -9.326 3.450 -3.470 1.00 0.00 179 PHE A C 13
ATOM 24689 O O . PHE A 1 54 ? -10.082 3.862 -2.589 1.00 0.00 179 PHE A O 13
ATOM 24706 N N . PRO A 1 55 ? -9.704 2.517 -4.356 1.00 0.00 180 PRO A N 13
ATOM 24707 C CA . PRO A 1 55 ? -11.039 1.912 -4.349 1.00 0.00 180 PRO A CA 13
ATOM 24708 C C . PRO A 1 55 ? -11.255 0.999 -3.147 1.00 0.00 180 PRO A C 13
ATOM 24709 O O . PRO A 1 55 ? -10.316 0.689 -2.416 1.00 0.00 180 PRO A O 13
ATOM 24720 N N . GLN A 1 56 ? -12.498 0.571 -2.951 1.00 0.00 181 GLN A N 13
ATOM 24721 C CA . GLN A 1 56 ? -12.837 -0.307 -1.837 1.00 0.00 181 GLN A CA 13
ATOM 24722 C C . GLN A 1 56 ? -11.763 -1.372 -1.638 1.00 0.00 181 GLN A C 13
ATOM 24723 O O . GLN A 1 56 ? -11.422 -2.104 -2.567 1.00 0.00 181 GLN A O 13
ATOM 24737 N N . MET A 1 57 ? -11.235 -1.452 -0.422 1.00 0.00 182 MET A N 13
ATOM 24738 C CA . MET A 1 57 ? -10.200 -2.429 -0.101 1.00 0.00 182 MET A CA 13
ATOM 24739 C C . MET A 1 57 ? -10.698 -3.426 0.941 1.00 0.00 182 MET A C 13
ATOM 24740 O O . MET A 1 57 ? -11.395 -3.056 1.886 1.00 0.00 182 MET A O 13
ATOM 24754 N N . THR A 1 58 ? -10.335 -4.692 0.762 1.00 0.00 183 THR A N 13
ATOM 24755 C CA . THR A 1 58 ? -10.746 -5.742 1.685 1.00 0.00 183 THR A CA 13
ATOM 24756 C C . THR A 1 58 ? -9.899 -5.723 2.952 1.00 0.00 183 THR A C 13
ATOM 24757 O O . THR A 1 58 ? -8.965 -4.930 3.074 1.00 0.00 183 THR A O 13
ATOM 24768 N N . SER A 1 59 ? -10.231 -6.600 3.894 1.00 0.00 184 SER A N 13
ATOM 24769 C CA . SER A 1 59 ? -9.502 -6.681 5.155 1.00 0.00 184 SER A CA 13
ATOM 24770 C C . SER A 1 59 ? -8.000 -6.788 4.907 1.00 0.00 184 SER A C 13
ATOM 24771 O O . SER A 1 59 ? -7.203 -6.103 5.548 1.00 0.00 184 SER A O 13
ATOM 24779 N N . TYR A 1 60 ? -7.621 -7.654 3.974 1.00 0.00 185 TYR A N 13
ATOM 24780 C CA . TYR A 1 60 ? -6.216 -7.855 3.643 1.00 0.00 185 TYR A CA 13
ATOM 24781 C C . TYR A 1 60 ? -5.665 -6.666 2.862 1.00 0.00 185 TYR A C 13
ATOM 24782 O O . TYR A 1 60 ? -4.648 -6.080 3.235 1.00 0.00 185 TYR A O 13
ATOM 24800 N N . HIS A 1 61 ? -6.345 -6.313 1.775 1.00 0.00 186 HIS A N 13
ATOM 24801 C CA . HIS A 1 61 ? -5.925 -5.193 0.941 1.00 0.00 186 HIS A CA 13
ATOM 24802 C C . HIS A 1 61 ? -5.594 -3.973 1.795 1.00 0.00 186 HIS A C 13
ATOM 24803 O O . HIS A 1 61 ? -4.517 -3.391 1.672 1.00 0.00 186 HIS A O 13
ATOM 24818 N N . ARG A 1 62 ? -6.528 -3.592 2.661 1.00 0.00 187 ARG A N 13
ATOM 24819 C CA . ARG A 1 62 ? -6.336 -2.440 3.534 1.00 0.00 187 ARG A CA 13
ATOM 24820 C C . ARG A 1 62 ? -4.959 -2.479 4.189 1.00 0.00 187 ARG A C 13
ATOM 24821 O O . ARG A 1 62 ? -4.250 -1.473 4.226 1.00 0.00 187 ARG A O 13
ATOM 24842 N N . MET A 1 63 ? -4.587 -3.645 4.706 1.00 0.00 188 MET A N 13
ATOM 24843 C CA . MET A 1 63 ? -3.294 -3.815 5.359 1.00 0.00 188 MET A CA 13
ATOM 24844 C C . MET A 1 63 ? -2.154 -3.651 4.359 1.00 0.00 188 MET A C 13
ATOM 24845 O O . MET A 1 63 ? -1.307 -2.769 4.507 1.00 0.00 188 MET A O 13
ATOM 24859 N N . LEU A 1 64 ? -2.139 -4.505 3.342 1.00 0.00 189 LEU A N 13
ATOM 24860 C CA . LEU A 1 64 ? -1.102 -4.455 2.317 1.00 0.00 189 LEU A CA 13
ATOM 24861 C C . LEU A 1 64 ? -0.791 -3.014 1.926 1.00 0.00 189 LEU A C 13
ATOM 24862 O O . LEU A 1 64 ? 0.371 -2.609 1.878 1.00 0.00 189 LEU A O 13
ATOM 24878 N N . LEU A 1 65 ? -1.837 -2.243 1.649 1.00 0.00 190 LEU A N 13
ATOM 24879 C CA . LEU A 1 65 ? -1.677 -0.845 1.265 1.00 0.00 190 LEU A CA 13
ATOM 24880 C C . LEU A 1 65 ? -0.957 -0.059 2.356 1.00 0.00 190 LEU A C 13
ATOM 24881 O O . LEU A 1 65 ? 0.143 0.453 2.145 1.00 0.00 190 LEU A O 13
ATOM 24897 N N . HIS A 1 66 ? -1.584 0.030 3.525 1.00 0.00 191 HIS A N 13
ATOM 24898 C CA . HIS A 1 66 ? -1.002 0.751 4.652 1.00 0.00 191 HIS A CA 13
ATOM 24899 C C . HIS A 1 66 ? 0.474 0.401 4.816 1.00 0.00 191 HIS A C 13
ATOM 24900 O O . HIS A 1 66 ? 1.283 1.246 5.202 1.00 0.00 191 HIS A O 13
ATOM 24915 N N . ARG A 1 67 ? 0.818 -0.849 4.522 1.00 0.00 192 ARG A N 13
ATOM 24916 C CA . ARG A 1 67 ? 2.196 -1.310 4.639 1.00 0.00 192 ARG A CA 13
ATOM 24917 C C . ARG A 1 67 ? 3.079 -0.661 3.578 1.00 0.00 192 ARG A C 13
ATOM 24918 O O . ARG A 1 67 ? 4.095 -0.042 3.895 1.00 0.00 192 ARG A O 13
ATOM 24939 N N . VAL A 1 68 ? 2.685 -0.806 2.317 1.00 0.00 193 VAL A N 13
ATOM 24940 C CA . VAL A 1 68 ? 3.439 -0.234 1.209 1.00 0.00 193 VAL A CA 13
ATOM 24941 C C . VAL A 1 68 ? 3.778 1.229 1.472 1.00 0.00 193 VAL A C 13
ATOM 24942 O O . VAL A 1 68 ? 4.944 1.621 1.450 1.00 0.00 193 VAL A O 13
ATOM 24955 N N . ALA A 1 69 ? 2.749 2.033 1.722 1.00 0.00 194 ALA A N 13
ATOM 24956 C CA . ALA A 1 69 ? 2.937 3.453 1.993 1.00 0.00 194 ALA A CA 13
ATOM 24957 C C . ALA A 1 69 ? 3.906 3.667 3.150 1.00 0.00 194 ALA A C 13
ATOM 24958 O O . ALA A 1 69 ? 4.807 4.502 3.072 1.00 0.00 194 ALA A O 13
ATOM 24965 N N . ALA A 1 70 ? 3.715 2.909 4.225 1.00 0.00 195 ALA A N 13
ATOM 24966 C CA . ALA A 1 70 ? 4.573 3.016 5.398 1.00 0.00 195 ALA A CA 13
ATOM 24967 C C . ALA A 1 70 ? 6.045 3.032 5.002 1.00 0.00 195 ALA A C 13
ATOM 24968 O O . ALA A 1 70 ? 6.791 3.934 5.384 1.00 0.00 195 ALA A O 13
ATOM 24975 N N . TYR A 1 71 ? 6.458 2.029 4.235 1.00 0.00 196 TYR A N 13
ATOM 24976 C CA . TYR A 1 71 ? 7.842 1.926 3.790 1.00 0.00 196 TYR A CA 13
ATOM 24977 C C . TYR A 1 71 ? 8.245 3.153 2.976 1.00 0.00 196 TYR A C 13
ATOM 24978 O O . TYR A 1 71 ? 9.315 3.725 3.183 1.00 0.00 196 TYR A O 13
ATOM 24996 N N . PHE A 1 72 ? 7.379 3.550 2.050 1.00 0.00 197 PHE A N 13
ATOM 24997 C CA . PHE A 1 72 ? 7.643 4.708 1.203 1.00 0.00 197 PHE A CA 13
ATOM 24998 C C . PHE A 1 72 ? 7.614 5.997 2.020 1.00 0.00 197 PHE A C 13
ATOM 24999 O O . PHE A 1 72 ? 8.144 7.024 1.599 1.00 0.00 197 PHE A O 13
ATOM 25016 N N . GLY A 1 73 ? 6.990 5.934 3.193 1.00 0.00 198 GLY A N 13
ATOM 25017 C CA . GLY A 1 73 ? 6.902 7.101 4.050 1.00 0.00 198 GLY A CA 13
ATOM 25018 C C . GLY A 1 73 ? 5.767 8.025 3.657 1.00 0.00 198 GLY A C 13
ATOM 25019 O O . GLY A 1 73 ? 5.970 9.226 3.479 1.00 0.00 198 GLY A O 13
ATOM 25023 N N . MET A 1 74 ? 4.570 7.465 3.520 1.00 0.00 199 MET A N 13
ATOM 25024 C CA . MET A 1 74 ? 3.399 8.248 3.144 1.00 0.00 199 MET A CA 13
ATOM 25025 C C . MET A 1 74 ? 2.466 8.436 4.336 1.00 0.00 199 MET A C 13
ATOM 25026 O O . MET A 1 74 ? 2.708 7.898 5.417 1.00 0.00 199 MET A O 13
ATOM 25040 N N . ASP A 1 75 ? 1.400 9.202 4.132 1.00 0.00 200 ASP A N 13
ATOM 25041 C CA . ASP A 1 75 ? 0.430 9.460 5.190 1.00 0.00 200 ASP A CA 13
ATOM 25042 C C . ASP A 1 75 ? -0.988 9.166 4.711 1.00 0.00 200 ASP A C 13
ATOM 25043 O O . ASP A 1 75 ? -1.599 9.975 4.012 1.00 0.00 200 ASP A O 13
ATOM 25052 N N . HIS A 1 76 ? -1.506 8.002 5.091 1.00 0.00 201 HIS A N 13
ATOM 25053 C CA . HIS A 1 76 ? -2.853 7.600 4.700 1.00 0.00 201 HIS A CA 13
ATOM 25054 C C . HIS A 1 76 ? -3.880 8.069 5.726 1.00 0.00 201 HIS A C 13
ATOM 25055 O O . HIS A 1 76 ? -3.566 8.225 6.905 1.00 0.00 201 HIS A O 13
ATOM 25070 N N . ASN A 1 77 ? -5.107 8.292 5.268 1.00 0.00 202 ASN A N 13
ATOM 25071 C CA . ASN A 1 77 ? -6.180 8.745 6.147 1.00 0.00 202 ASN A CA 13
ATOM 25072 C C . ASN A 1 77 ? -7.471 7.981 5.867 1.00 0.00 202 ASN A C 13
ATOM 25073 O O . ASN A 1 77 ? -7.686 7.488 4.760 1.00 0.00 202 ASN A O 13
ATOM 25084 N N . VAL A 1 78 ? -8.327 7.887 6.879 1.00 0.00 203 VAL A N 13
ATOM 25085 C CA . VAL A 1 78 ? -9.598 7.186 6.743 1.00 0.00 203 VAL A CA 13
ATOM 25086 C C . VAL A 1 78 ? -10.695 8.125 6.254 1.00 0.00 203 VAL A C 13
ATOM 25087 O O . VAL A 1 78 ? -10.621 9.338 6.451 1.00 0.00 203 VAL A O 13
ATOM 25100 N N . ASP A 1 79 ? -11.713 7.556 5.618 1.00 0.00 204 ASP A N 13
ATOM 25101 C CA . ASP A 1 79 ? -12.827 8.343 5.102 1.00 0.00 204 ASP A CA 13
ATOM 25102 C C . ASP A 1 79 ? -13.961 8.412 6.120 1.00 0.00 204 ASP A C 13
ATOM 25103 O O . ASP A 1 79 ? -13.951 7.698 7.123 1.00 0.00 204 ASP A O 13
ATOM 25112 N N . GLN A 1 80 ? -14.935 9.276 5.856 1.00 0.00 205 GLN A N 13
ATOM 25113 C CA . GLN A 1 80 ? -16.075 9.439 6.751 1.00 0.00 205 GLN A CA 13
ATOM 25114 C C . GLN A 1 80 ? -16.526 8.093 7.308 1.00 0.00 205 GLN A C 13
ATOM 25115 O O . GLN A 1 80 ? -16.665 7.925 8.520 1.00 0.00 205 GLN A O 13
ATOM 25129 N N . THR A 1 81 ? -16.755 7.135 6.415 1.00 0.00 206 THR A N 13
ATOM 25130 C CA . THR A 1 81 ? -17.192 5.804 6.817 1.00 0.00 206 THR A CA 13
ATOM 25131 C C . THR A 1 81 ? -16.016 4.959 7.291 1.00 0.00 206 THR A C 13
ATOM 25132 O O . THR A 1 81 ? -16.148 4.156 8.214 1.00 0.00 206 THR A O 13
ATOM 25143 N N . GLY A 1 82 ? -14.864 5.144 6.653 1.00 0.00 207 GLY A N 13
ATOM 25144 C CA . GLY A 1 82 ? -13.681 4.391 7.025 1.00 0.00 207 GLY A CA 13
ATOM 25145 C C . GLY A 1 82 ? -13.479 3.164 6.158 1.00 0.00 207 GLY A C 13
ATOM 25146 O O . GLY A 1 82 ? -13.021 2.126 6.636 1.00 0.00 207 GLY A O 13
ATOM 25150 N N . LYS A 1 83 ? -13.822 3.282 4.880 1.00 0.00 208 LYS A N 13
ATOM 25151 C CA . LYS A 1 83 ? -13.676 2.174 3.943 1.00 0.00 208 LYS A CA 13
ATOM 25152 C C . LYS A 1 83 ? -12.458 2.375 3.048 1.00 0.00 208 LYS A C 13
ATOM 25153 O O . LYS A 1 83 ? -11.543 1.552 3.035 1.00 0.00 208 LYS A O 13
ATOM 25172 N N . ALA A 1 84 ? -12.453 3.474 2.301 1.00 0.00 209 ALA A N 13
ATOM 25173 C CA . ALA A 1 84 ? -11.345 3.784 1.406 1.00 0.00 209 ALA A CA 13
ATOM 25174 C C . ALA A 1 84 ? -10.429 4.842 2.012 1.00 0.00 209 ALA A C 13
ATOM 25175 O O . ALA A 1 84 ? -10.879 5.923 2.393 1.00 0.00 209 ALA A O 13
ATOM 25182 N N . VAL A 1 85 ? -9.141 4.524 2.098 1.00 0.00 210 VAL A N 13
ATOM 25183 C CA . VAL A 1 85 ? -8.162 5.448 2.657 1.00 0.00 210 VAL A CA 13
ATOM 25184 C C . VAL A 1 85 ? -7.590 6.362 1.579 1.00 0.00 210 VAL A C 13
ATOM 25185 O O . VAL A 1 85 ? -7.472 5.970 0.418 1.00 0.00 210 VAL A O 13
ATOM 25198 N N . ILE A 1 86 ? -7.237 7.581 1.972 1.00 0.00 211 ILE A N 13
ATOM 25199 C CA . ILE A 1 86 ? -6.676 8.551 1.039 1.00 0.00 211 ILE A CA 13
ATOM 25200 C C . ILE A 1 86 ? -5.272 8.972 1.462 1.00 0.00 211 ILE A C 13
ATOM 25201 O O . ILE A 1 86 ? -5.024 9.249 2.636 1.00 0.00 211 ILE A O 13
ATOM 25217 N N . ILE A 1 87 ? -4.359 9.019 0.498 1.00 0.00 212 ILE A N 13
ATOM 25218 C CA . ILE A 1 87 ? -2.981 9.409 0.770 1.00 0.00 212 ILE A CA 13
ATOM 25219 C C . ILE A 1 87 ? -2.636 10.723 0.078 1.00 0.00 212 ILE A C 13
ATOM 25220 O O . ILE A 1 87 ? -3.359 11.180 -0.806 1.00 0.00 212 ILE A O 13
ATOM 25236 N N . ASN A 1 88 ? -1.523 11.325 0.486 1.00 0.00 213 ASN A N 13
ATOM 25237 C CA . ASN A 1 88 ? -1.080 12.587 -0.096 1.00 0.00 213 ASN A CA 13
ATOM 25238 C C . ASN A 1 88 ? 0.434 12.598 -0.282 1.00 0.00 213 ASN A C 13
ATOM 25239 O O . ASN A 1 88 ? 1.123 11.644 0.079 1.00 0.00 213 ASN A O 13
ATOM 25250 N N . LYS A 1 89 ? 0.948 13.686 -0.847 1.00 0.00 214 LYS A N 13
ATOM 25251 C CA . LYS A 1 89 ? 2.380 13.824 -1.080 1.00 0.00 214 LYS A CA 13
ATOM 25252 C C . LYS A 1 89 ? 2.975 14.906 -0.184 1.00 0.00 214 LYS A C 13
ATOM 25253 O O . LYS A 1 89 ? 2.549 16.061 -0.221 1.00 0.00 214 LYS A O 13
ATOM 25272 N N . THR A 1 90 ? 3.964 14.526 0.619 1.00 0.00 215 THR A N 13
ATOM 25273 C CA . THR A 1 90 ? 4.617 15.463 1.524 1.00 0.00 215 THR A CA 13
ATOM 25274 C C . THR A 1 90 ? 6.133 15.397 1.383 1.00 0.00 215 THR A C 13
ATOM 25275 O O . THR A 1 90 ? 6.670 14.475 0.768 1.00 0.00 215 THR A O 13
ATOM 25286 N N . SER A 1 91 ? 6.820 16.380 1.957 1.00 0.00 216 SER A N 13
ATOM 25287 C CA . SER A 1 91 ? 8.276 16.434 1.892 1.00 0.00 216 SER A CA 13
ATOM 25288 C C . SER A 1 91 ? 8.890 15.113 2.344 1.00 0.00 216 SER A C 13
ATOM 25289 O O . SER A 1 91 ? 9.791 14.582 1.697 1.00 0.00 216 SER A O 13
ATOM 25297 N N . ASN A 1 92 ? 8.393 14.588 3.460 1.00 0.00 217 ASN A N 13
ATOM 25298 C CA . ASN A 1 92 ? 8.892 13.329 4.000 1.00 0.00 217 ASN A CA 13
ATOM 25299 C C . ASN A 1 92 ? 8.817 12.220 2.954 1.00 0.00 217 ASN A C 13
ATOM 25300 O O . ASN A 1 92 ? 9.713 11.381 2.856 1.00 0.00 217 ASN A O 13
ATOM 25311 N N . THR A 1 93 ? 7.741 12.223 2.173 1.00 0.00 218 THR A N 13
ATOM 25312 C CA . THR A 1 93 ? 7.547 11.219 1.135 1.00 0.00 218 THR A CA 13
ATOM 25313 C C . THR A 1 93 ? 8.699 11.230 0.137 1.00 0.00 218 THR A C 13
ATOM 25314 O O . THR A 1 93 ? 8.748 12.073 -0.760 1.00 0.00 218 THR A O 13
ATOM 25325 N N . ARG A 1 94 ? 9.625 10.290 0.297 1.00 0.00 219 ARG A N 13
ATOM 25326 C CA . ARG A 1 94 ? 10.777 10.193 -0.590 1.00 0.00 219 ARG A CA 13
ATOM 25327 C C . ARG A 1 94 ? 10.893 8.790 -1.180 1.00 0.00 219 ARG A C 13
ATOM 25328 O O . ARG A 1 94 ? 10.209 7.864 -0.742 1.00 0.00 219 ARG A O 13
ATOM 25349 N N . ILE A 1 95 ? 11.760 8.642 -2.175 1.00 0.00 220 ILE A N 13
ATOM 25350 C CA . ILE A 1 95 ? 11.965 7.353 -2.823 1.00 0.00 220 ILE A CA 13
ATOM 25351 C C . ILE A 1 95 ? 12.699 6.384 -1.902 1.00 0.00 220 ILE A C 13
ATOM 25352 O O . ILE A 1 95 ? 13.729 6.710 -1.311 1.00 0.00 220 ILE A O 13
ATOM 25368 N N . PRO A 1 96 ? 12.159 5.163 -1.777 1.00 0.00 221 PRO A N 13
ATOM 25369 C CA . PRO A 1 96 ? 12.748 4.120 -0.931 1.00 0.00 221 PRO A CA 13
ATOM 25370 C C . PRO A 1 96 ? 14.061 3.589 -1.494 1.00 0.00 221 PRO A C 13
ATOM 25371 O O . PRO A 1 96 ? 14.245 3.527 -2.709 1.00 0.00 221 PRO A O 13
ATOM 25382 N N . GLU A 1 97 ? 14.971 3.207 -0.603 1.00 0.00 222 GLU A N 13
ATOM 25383 C CA . GLU A 1 97 ? 16.268 2.682 -1.014 1.00 0.00 222 GLU A CA 13
ATOM 25384 C C . GLU A 1 97 ? 16.132 1.807 -2.257 1.00 0.00 222 GLU A C 13
ATOM 25385 O O . GLU A 1 97 ? 16.855 1.986 -3.236 1.00 0.00 222 GLU A O 13
ATOM 25397 N N . GLN A 1 98 ? 15.199 0.861 -2.208 1.00 0.00 223 GLN A N 13
ATOM 25398 C CA . GLN A 1 98 ? 14.969 -0.042 -3.330 1.00 0.00 223 GLN A CA 13
ATOM 25399 C C . GLN A 1 98 ? 13.485 -0.362 -3.475 1.00 0.00 223 GLN A C 13
ATOM 25400 O O . GLN A 1 98 ? 12.727 -0.288 -2.508 1.00 0.00 223 GLN A O 13
ATOM 25414 N N . ARG A 1 99 ? 13.078 -0.717 -4.689 1.00 0.00 224 ARG A N 13
ATOM 25415 C CA . ARG A 1 99 ? 11.684 -1.047 -4.961 1.00 0.00 224 ARG A CA 13
ATOM 25416 C C . ARG A 1 99 ? 11.511 -2.549 -5.171 1.00 0.00 224 ARG A C 13
ATOM 25417 O O . ARG A 1 99 ? 12.475 -3.311 -5.097 1.00 0.00 224 ARG A O 13
ATOM 25438 N N . PHE A 1 100 ? 10.277 -2.966 -5.433 1.00 0.00 225 PHE A N 13
ATOM 25439 C CA . PHE A 1 100 ? 9.978 -4.376 -5.653 1.00 0.00 225 PHE A CA 13
ATOM 25440 C C . PHE A 1 100 ? 10.237 -4.768 -7.104 1.00 0.00 225 PHE A C 13
ATOM 25441 O O . PHE A 1 100 ? 10.557 -5.920 -7.400 1.00 0.00 225 PHE A O 13
ATOM 25458 N N . SER A 1 101 ? 10.096 -3.802 -8.006 1.00 0.00 226 SER A N 13
ATOM 25459 C CA . SER A 1 101 ? 10.311 -4.046 -9.428 1.00 0.00 226 SER A CA 13
ATOM 25460 C C . SER A 1 101 ? 11.658 -4.720 -9.666 1.00 0.00 226 SER A C 13
ATOM 25461 O O . SER A 1 101 ? 11.734 -5.770 -10.304 1.00 0.00 226 SER A O 13
ATOM 25469 N N . GLU A 1 102 ? 12.719 -4.109 -9.148 1.00 0.00 227 GLU A N 13
ATOM 25470 C CA . GLU A 1 102 ? 14.064 -4.650 -9.305 1.00 0.00 227 GLU A CA 13
ATOM 25471 C C . GLU A 1 102 ? 14.069 -6.163 -9.102 1.00 0.00 227 GLU A C 13
ATOM 25472 O O . GLU A 1 102 ? 14.739 -6.896 -9.830 1.00 0.00 227 GLU A O 13
ATOM 25484 N N . HIS A 1 103 ? 13.318 -6.623 -8.107 1.00 0.00 228 HIS A N 13
ATOM 25485 C CA . HIS A 1 103 ? 13.235 -8.048 -7.808 1.00 0.00 228 HIS A CA 13
ATOM 25486 C C . HIS A 1 103 ? 12.869 -8.846 -9.056 1.00 0.00 228 HIS A C 13
ATOM 25487 O O . HIS A 1 103 ? 13.434 -9.909 -9.313 1.00 0.00 228 HIS A O 13
ATOM 25502 N N . ILE A 1 104 ? 11.920 -8.325 -9.827 1.00 0.00 229 ILE A N 13
ATOM 25503 C CA . ILE A 1 104 ? 11.480 -8.989 -11.048 1.00 0.00 229 ILE A CA 13
ATOM 25504 C C . ILE A 1 104 ? 11.994 -8.260 -12.285 1.00 0.00 229 ILE A C 13
ATOM 25505 O O . ILE A 1 104 ? 11.331 -8.230 -13.322 1.00 0.00 229 ILE A O 13
ATOM 25521 N N . LYS A 1 105 ? 13.181 -7.675 -12.170 1.00 0.00 230 LYS A N 13
ATOM 25522 C CA . LYS A 1 105 ? 13.788 -6.949 -13.279 1.00 0.00 230 LYS A CA 13
ATOM 25523 C C . LYS A 1 105 ? 14.864 -7.791 -13.957 1.00 0.00 230 LYS A C 13
ATOM 25524 O O . LYS A 1 105 ? 15.844 -8.188 -13.326 1.00 0.00 230 LYS A O 13
ATOM 25543 N N . ASP A 1 106 ? 14.676 -8.059 -15.244 1.00 0.00 231 ASP A N 13
ATOM 25544 C CA . ASP A 1 106 ? 15.632 -8.852 -16.008 1.00 0.00 231 ASP A CA 13
ATOM 25545 C C . ASP A 1 106 ? 16.698 -7.960 -16.637 1.00 0.00 231 ASP A C 13
ATOM 25546 O O . ASP A 1 106 ? 17.894 -8.183 -16.454 1.00 0.00 231 ASP A O 13
ATOM 25555 N N . GLU A 1 107 ? 16.255 -6.950 -17.379 1.00 0.00 232 GLU A N 13
ATOM 25556 C CA . GLU A 1 107 ? 17.172 -6.026 -18.036 1.00 0.00 232 GLU A CA 13
ATOM 25557 C C . GLU A 1 107 ? 17.093 -4.639 -17.404 1.00 0.00 232 GLU A C 13
ATOM 25558 O O . GLU A 1 107 ? 16.007 -4.139 -17.111 1.00 0.00 232 GLU A O 13
ATOM 25570 N N . LYS A 1 108 ? 18.251 -4.023 -17.197 1.00 0.00 233 LYS A N 13
ATOM 25571 C CA . LYS A 1 108 ? 18.316 -2.693 -16.601 1.00 0.00 233 LYS A CA 13
ATOM 25572 C C . LYS A 1 108 ? 17.540 -1.683 -17.440 1.00 0.00 233 LYS A C 13
ATOM 25573 O O . LYS A 1 108 ? 17.469 -1.801 -18.662 1.00 0.00 233 LYS A O 13
ATOM 25592 N N . ASN A 1 109 ? 16.960 -0.689 -16.774 1.00 0.00 234 ASN A N 13
ATOM 25593 C CA . ASN A 1 109 ? 16.190 0.343 -17.459 1.00 0.00 234 ASN A CA 13
ATOM 25594 C C . ASN A 1 109 ? 16.980 1.645 -17.545 1.00 0.00 234 ASN A C 13
ATOM 25595 O O . ASN A 1 109 ? 17.216 2.171 -18.633 1.00 0.00 234 ASN A O 13
ATOM 25606 N N . THR A 1 110 ? 17.389 2.160 -16.389 1.00 0.00 235 THR A N 13
ATOM 25607 C CA . THR A 1 110 ? 18.152 3.400 -16.332 1.00 0.00 235 THR A CA 13
ATOM 25608 C C . THR A 1 110 ? 19.370 3.338 -17.247 1.00 0.00 235 THR A C 13
ATOM 25609 O O . THR A 1 110 ? 20.074 2.330 -17.291 1.00 0.00 235 THR A O 13
ATOM 25620 N N . GLU A 1 111 ? 19.613 4.423 -17.976 1.00 0.00 236 GLU A N 13
ATOM 25621 C CA . GLU A 1 111 ? 20.747 4.491 -18.890 1.00 0.00 236 GLU A CA 13
ATOM 25622 C C . GLU A 1 111 ? 21.492 5.814 -18.736 1.00 0.00 236 GLU A C 13
ATOM 25623 O O . GLU A 1 111 ? 20.908 6.826 -18.347 1.00 0.00 236 GLU A O 13
ATOM 25635 N N . PHE A 1 112 ? 22.784 5.797 -19.043 1.00 0.00 237 PHE A N 13
ATOM 25636 C CA . PHE A 1 112 ? 23.611 6.994 -18.938 1.00 0.00 237 PHE A CA 13
ATOM 25637 C C . PHE A 1 112 ? 23.869 7.599 -20.315 1.00 0.00 237 PHE A C 13
ATOM 25638 O O . PHE A 1 112 ? 24.111 6.880 -21.284 1.00 0.00 237 PHE A O 13
ATOM 25655 N N . GLN A 1 113 ? 23.816 8.925 -20.392 1.00 0.00 238 GLN A N 13
ATOM 25656 C CA . GLN A 1 113 ? 24.043 9.626 -21.650 1.00 0.00 238 GLN A CA 13
ATOM 25657 C C . GLN A 1 113 ? 25.535 9.765 -21.934 1.00 0.00 238 GLN A C 13
ATOM 25658 O O . GLN A 1 113 ? 26.369 9.469 -21.079 1.00 0.00 238 GLN A O 13
ATOM 25672 N N . GLN A 1 114 ? 25.864 10.215 -23.141 1.00 0.00 239 GLN A N 13
ATOM 25673 C CA . GLN A 1 114 ? 27.256 10.391 -23.537 1.00 0.00 239 GLN A CA 13
ATOM 25674 C C . GLN A 1 114 ? 27.686 11.846 -23.382 1.00 0.00 239 GLN A C 13
ATOM 25675 O O . GLN A 1 114 ? 26.896 12.764 -23.602 1.00 0.00 239 GLN A O 13
ATOM 25689 N N . ARG A 1 115 ? 28.943 12.048 -23.002 1.00 0.00 240 ARG A N 13
ATOM 25690 C CA . ARG A 1 115 ? 29.478 13.391 -22.816 1.00 0.00 240 ARG A CA 13
ATOM 25691 C C . ARG A 1 115 ? 30.819 13.546 -23.528 1.00 0.00 240 ARG A C 13
ATOM 25692 O O . ARG A 1 115 ? 31.582 12.588 -23.653 1.00 0.00 240 ARG A O 13
ATOM 25713 N N . PHE A 1 116 ? 31.100 14.759 -23.993 1.00 0.00 241 PHE A N 13
ATOM 25714 C CA . PHE A 1 116 ? 32.348 15.039 -24.694 1.00 0.00 241 PHE A CA 13
ATOM 25715 C C . PHE A 1 116 ? 33.509 14.278 -24.061 1.00 0.00 241 PHE A C 13
ATOM 25716 O O . PHE A 1 116 ? 34.010 14.657 -23.002 1.00 0.00 241 PHE A O 13
ATOM 25733 N N . ILE A 1 117 ? 33.932 13.203 -24.718 1.00 0.00 242 ILE A N 13
ATOM 25734 C CA . ILE A 1 117 ? 35.034 12.389 -24.221 1.00 0.00 242 ILE A CA 13
ATOM 25735 C C . ILE A 1 117 ? 35.789 11.726 -25.369 1.00 0.00 242 ILE A C 13
ATOM 25736 O O . ILE A 1 117 ? 35.184 11.146 -26.271 1.00 0.00 242 ILE A O 13
ATOM 25752 N N . LEU A 1 118 ? 37.114 11.814 -25.327 1.00 0.00 243 LEU A N 13
ATOM 25753 C CA . LEU A 1 118 ? 37.953 11.221 -26.362 1.00 0.00 243 LEU A CA 13
ATOM 25754 C C . LEU A 1 118 ? 37.349 9.915 -26.870 1.00 0.00 243 LEU A C 13
ATOM 25755 O O . LEU A 1 118 ? 37.494 8.867 -26.241 1.00 0.00 243 LEU A O 13
ATOM 25771 N N . SER A 1 119 ? 36.675 9.985 -28.013 1.00 0.00 244 SER A N 13
ATOM 25772 C CA . SER A 1 119 ? 36.049 8.809 -28.605 1.00 0.00 244 SER A CA 13
ATOM 25773 C C . SER A 1 119 ? 36.094 8.878 -30.129 1.00 0.00 244 SER A C 13
ATOM 25774 O O . SER A 1 119 ? 35.603 9.831 -30.733 1.00 0.00 244 SER A O 13
ATOM 25782 N N . GLY A 1 120 ? 36.688 7.860 -30.744 1.00 0.00 245 GLY A N 13
ATOM 25783 C CA . GLY A 1 120 ? 36.788 7.824 -32.191 1.00 0.00 245 GLY A CA 13
ATOM 25784 C C . GLY A 1 120 ? 35.982 6.693 -32.799 1.00 0.00 245 GLY A C 13
ATOM 25785 O O . GLY A 1 120 ? 35.041 6.179 -32.196 1.00 0.00 245 GLY A O 13
ATOM 25789 N N . PRO A 1 121 ? 36.352 6.290 -34.024 1.00 0.00 246 PRO A N 13
ATOM 25790 C CA . PRO A 1 121 ? 35.669 5.209 -34.742 1.00 0.00 246 PRO A CA 13
ATOM 25791 C C . PRO A 1 121 ? 35.920 3.845 -34.110 1.00 0.00 246 PRO A C 13
ATOM 25792 O O . PRO A 1 121 ? 35.110 2.928 -34.246 1.00 0.00 246 PRO A O 13
ATOM 25803 N N . SER A 1 122 ? 37.048 3.716 -33.418 1.00 0.00 247 SER A N 13
ATOM 25804 C CA . SER A 1 122 ? 37.408 2.462 -32.768 1.00 0.00 247 SER A CA 13
ATOM 25805 C C . SER A 1 122 ? 36.393 2.099 -31.689 1.00 0.00 247 SER A C 13
ATOM 25806 O O . SER A 1 122 ? 36.159 2.868 -30.757 1.00 0.00 247 SER A O 13
ATOM 25814 N N . SER A 1 123 ? 35.792 0.920 -31.822 1.00 0.00 248 SER A N 13
ATOM 25815 C CA . SER A 1 123 ? 34.799 0.455 -30.861 1.00 0.00 248 SER A CA 13
ATOM 25816 C C . SER A 1 123 ? 35.162 0.899 -29.447 1.00 0.00 248 SER A C 13
ATOM 25817 O O . SER A 1 123 ? 36.185 0.490 -28.900 1.00 0.00 248 SER A O 13
ATOM 25825 N N . GLY A 1 124 ? 34.314 1.739 -28.861 1.00 0.00 249 GLY A N 13
ATOM 25826 C CA . GLY A 1 124 ? 34.562 2.225 -27.517 1.00 0.00 249 GLY A CA 13
ATOM 25827 C C . GLY A 1 124 ? 33.987 3.608 -27.285 1.00 0.00 249 GLY A C 13
ATOM 25828 O O . GLY A 1 124 ? 33.712 4.341 -28.235 1.00 0.00 249 GLY A O 13
ATOM 25832 N N . GLY A 1 1 ? 45.927 8.169 7.892 1.00 0.00 126 GLY A N 14
ATOM 25833 C CA . GLY A 1 1 ? 44.815 8.988 7.448 1.00 0.00 126 GLY A CA 14
ATOM 25834 C C . GLY A 1 1 ? 43.475 8.432 7.886 1.00 0.00 126 GLY A C 14
ATOM 25835 O O . GLY A 1 1 ? 42.760 7.820 7.092 1.00 0.00 126 GLY A O 14
ATOM 25839 N N . SER A 1 2 ? 43.133 8.645 9.152 1.00 0.00 127 SER A N 14
ATOM 25840 C CA . SER A 1 2 ? 41.871 8.156 9.696 1.00 0.00 127 SER A CA 14
ATOM 25841 C C . SER A 1 2 ? 40.702 9.004 9.204 1.00 0.00 127 SER A C 14
ATOM 25842 O O . SER A 1 2 ? 40.791 10.231 9.149 1.00 0.00 127 SER A O 14
ATOM 25850 N N . SER A 1 3 ? 39.607 8.341 8.847 1.00 0.00 128 SER A N 14
ATOM 25851 C CA . SER A 1 3 ? 38.421 9.032 8.356 1.00 0.00 128 SER A CA 14
ATOM 25852 C C . SER A 1 3 ? 37.247 8.068 8.221 1.00 0.00 128 SER A C 14
ATOM 25853 O O . SER A 1 3 ? 37.299 7.112 7.448 1.00 0.00 128 SER A O 14
ATOM 25861 N N . GLY A 1 4 ? 36.186 8.326 8.981 1.00 0.00 129 GLY A N 14
ATOM 25862 C CA . GLY A 1 4 ? 35.013 7.473 8.932 1.00 0.00 129 GLY A CA 14
ATOM 25863 C C . GLY A 1 4 ? 34.765 6.753 10.243 1.00 0.00 129 GLY A C 14
ATOM 25864 O O . GLY A 1 4 ? 35.652 6.674 11.092 1.00 0.00 129 GLY A O 14
ATOM 25868 N N . SER A 1 5 ? 33.555 6.229 10.409 1.00 0.00 130 SER A N 14
ATOM 25869 C CA . SER A 1 5 ? 33.191 5.517 11.628 1.00 0.00 130 SER A CA 14
ATOM 25870 C C . SER A 1 5 ? 32.241 4.364 11.320 1.00 0.00 130 SER A C 14
ATOM 25871 O O . SER A 1 5 ? 31.634 4.313 10.251 1.00 0.00 130 SER A O 14
ATOM 25879 N N . SER A 1 6 ? 32.117 3.439 12.267 1.00 0.00 131 SER A N 14
ATOM 25880 C CA . SER A 1 6 ? 31.244 2.283 12.097 1.00 0.00 131 SER A CA 14
ATOM 25881 C C . SER A 1 6 ? 30.911 1.651 13.445 1.00 0.00 131 SER A C 14
ATOM 25882 O O . SER A 1 6 ? 31.440 2.054 14.480 1.00 0.00 131 SER A O 14
ATOM 25890 N N . GLY A 1 7 ? 30.030 0.656 13.424 1.00 0.00 132 GLY A N 14
ATOM 25891 C CA . GLY A 1 7 ? 29.640 -0.017 14.649 1.00 0.00 132 GLY A CA 14
ATOM 25892 C C . GLY A 1 7 ? 28.487 0.675 15.349 1.00 0.00 132 GLY A C 14
ATOM 25893 O O . GLY A 1 7 ? 28.673 1.318 16.383 1.00 0.00 132 GLY A O 14
ATOM 25897 N N . THR A 1 8 ? 27.290 0.544 14.785 1.00 0.00 133 THR A N 14
ATOM 25898 C CA . THR A 1 8 ? 26.103 1.164 15.360 1.00 0.00 133 THR A CA 14
ATOM 25899 C C . THR A 1 8 ? 24.838 0.684 14.657 1.00 0.00 133 THR A C 14
ATOM 25900 O O . THR A 1 8 ? 24.678 0.868 13.451 1.00 0.00 133 THR A O 14
ATOM 25911 N N . ASP A 1 9 ? 23.941 0.069 15.420 1.00 0.00 134 ASP A N 14
ATOM 25912 C CA . ASP A 1 9 ? 22.688 -0.436 14.871 1.00 0.00 134 ASP A CA 14
ATOM 25913 C C . ASP A 1 9 ? 21.691 -0.743 15.984 1.00 0.00 134 ASP A C 14
ATOM 25914 O O . ASP A 1 9 ? 22.001 -1.474 16.924 1.00 0.00 134 ASP A O 14
ATOM 25923 N N . SER A 1 10 ? 20.493 -0.178 15.871 1.00 0.00 135 SER A N 14
ATOM 25924 C CA . SER A 1 10 ? 19.452 -0.387 16.871 1.00 0.00 135 SER A CA 14
ATOM 25925 C C . SER A 1 10 ? 18.535 -1.537 16.468 1.00 0.00 135 SER A C 14
ATOM 25926 O O . SER A 1 10 ? 18.184 -1.687 15.297 1.00 0.00 135 SER A O 14
ATOM 25934 N N . THR A 1 11 ? 18.151 -2.351 17.447 1.00 0.00 136 THR A N 14
ATOM 25935 C CA . THR A 1 11 ? 17.276 -3.489 17.196 1.00 0.00 136 THR A CA 14
ATOM 25936 C C . THR A 1 11 ? 15.816 -3.123 17.434 1.00 0.00 136 THR A C 14
ATOM 25937 O O . THR A 1 11 ? 15.417 -2.822 18.558 1.00 0.00 136 THR A O 14
ATOM 25948 N N . GLY A 1 12 ? 15.021 -3.154 16.369 1.00 0.00 137 GLY A N 14
ATOM 25949 C CA . GLY A 1 12 ? 13.612 -2.824 16.485 1.00 0.00 137 GLY A CA 14
ATOM 25950 C C . GLY A 1 12 ? 12.763 -3.536 15.450 1.00 0.00 137 GLY A C 14
ATOM 25951 O O . GLY A 1 12 ? 12.532 -4.741 15.552 1.00 0.00 137 GLY A O 14
ATOM 25955 N N . ILE A 1 13 ? 12.297 -2.790 14.455 1.00 0.00 138 ILE A N 14
ATOM 25956 C CA . ILE A 1 13 ? 11.468 -3.358 13.399 1.00 0.00 138 ILE A CA 14
ATOM 25957 C C . ILE A 1 13 ? 12.105 -3.152 12.029 1.00 0.00 138 ILE A C 14
ATOM 25958 O O . ILE A 1 13 ? 12.851 -2.195 11.817 1.00 0.00 138 ILE A O 14
ATOM 25974 N N . ASP A 1 14 ? 11.806 -4.054 11.101 1.00 0.00 139 ASP A N 14
ATOM 25975 C CA . ASP A 1 14 ? 12.347 -3.970 9.749 1.00 0.00 139 ASP A CA 14
ATOM 25976 C C . ASP A 1 14 ? 11.243 -4.144 8.711 1.00 0.00 139 ASP A C 14
ATOM 25977 O O . ASP A 1 14 ? 10.874 -5.267 8.364 1.00 0.00 139 ASP A O 14
ATOM 25986 N N . LEU A 1 15 ? 10.720 -3.027 8.218 1.00 0.00 140 LEU A N 14
ATOM 25987 C CA . LEU A 1 15 ? 9.657 -3.056 7.219 1.00 0.00 140 LEU A CA 14
ATOM 25988 C C . LEU A 1 15 ? 10.080 -3.865 5.997 1.00 0.00 140 LEU A C 14
ATOM 25989 O O . LEU A 1 15 ? 9.389 -4.798 5.588 1.00 0.00 140 LEU A O 14
ATOM 26005 N N . HIS A 1 16 ? 11.221 -3.502 5.420 1.00 0.00 141 HIS A N 14
ATOM 26006 C CA . HIS A 1 16 ? 11.738 -4.196 4.246 1.00 0.00 141 HIS A CA 14
ATOM 26007 C C . HIS A 1 16 ? 11.654 -5.708 4.428 1.00 0.00 141 HIS A C 14
ATOM 26008 O O . HIS A 1 16 ? 11.255 -6.431 3.515 1.00 0.00 141 HIS A O 14
ATOM 26023 N N . GLU A 1 17 ? 12.032 -6.179 5.612 1.00 0.00 142 GLU A N 14
ATOM 26024 C CA . GLU A 1 17 ? 12.000 -7.606 5.911 1.00 0.00 142 GLU A CA 14
ATOM 26025 C C . GLU A 1 17 ? 10.601 -8.175 5.699 1.00 0.00 142 GLU A C 14
ATOM 26026 O O . GLU A 1 17 ? 10.434 -9.232 5.089 1.00 0.00 142 GLU A O 14
ATOM 26038 N N . PHE A 1 18 ? 9.597 -7.468 6.206 1.00 0.00 143 PHE A N 14
ATOM 26039 C CA . PHE A 1 18 ? 8.211 -7.902 6.074 1.00 0.00 143 PHE A CA 14
ATOM 26040 C C . PHE A 1 18 ? 7.793 -7.947 4.607 1.00 0.00 143 PHE A C 14
ATOM 26041 O O . PHE A 1 18 ? 7.440 -9.004 4.082 1.00 0.00 143 PHE A O 14
ATOM 26058 N N . LEU A 1 19 ? 7.834 -6.793 3.951 1.00 0.00 144 LEU A N 14
ATOM 26059 C CA . LEU A 1 19 ? 7.459 -6.698 2.545 1.00 0.00 144 LEU A CA 14
ATOM 26060 C C . LEU A 1 19 ? 7.929 -7.926 1.772 1.00 0.00 144 LEU A C 14
ATOM 26061 O O . LEU A 1 19 ? 7.124 -8.647 1.183 1.00 0.00 144 LEU A O 14
ATOM 26077 N N . VAL A 1 20 ? 9.238 -8.160 1.781 1.00 0.00 145 VAL A N 14
ATOM 26078 C CA . VAL A 1 20 ? 9.815 -9.303 1.084 1.00 0.00 145 VAL A CA 14
ATOM 26079 C C . VAL A 1 20 ? 9.159 -10.606 1.528 1.00 0.00 145 VAL A C 14
ATOM 26080 O O . VAL A 1 20 ? 8.812 -11.450 0.703 1.00 0.00 145 VAL A O 14
ATOM 26093 N N . ASN A 1 21 ? 8.992 -10.762 2.837 1.00 0.00 146 ASN A N 14
ATOM 26094 C CA . ASN A 1 21 ? 8.378 -11.962 3.392 1.00 0.00 146 ASN A CA 14
ATOM 26095 C C . ASN A 1 21 ? 7.065 -12.279 2.682 1.00 0.00 146 ASN A C 14
ATOM 26096 O O . ASN A 1 21 ? 6.728 -13.443 2.464 1.00 0.00 146 ASN A O 14
ATOM 26107 N N . THR A 1 22 ? 6.326 -11.234 2.323 1.00 0.00 147 THR A N 14
ATOM 26108 C CA . THR A 1 22 ? 5.050 -11.399 1.638 1.00 0.00 147 THR A CA 14
ATOM 26109 C C . THR A 1 22 ? 5.255 -11.764 0.172 1.00 0.00 147 THR A C 14
ATOM 26110 O O . THR A 1 22 ? 4.568 -12.635 -0.364 1.00 0.00 147 THR A O 14
ATOM 26121 N N . LEU A 1 23 ? 6.205 -11.094 -0.471 1.00 0.00 148 LEU A N 14
ATOM 26122 C CA . LEU A 1 23 ? 6.502 -11.349 -1.877 1.00 0.00 148 LEU A CA 14
ATOM 26123 C C . LEU A 1 23 ? 6.858 -12.815 -2.101 1.00 0.00 148 LEU A C 14
ATOM 26124 O O . LEU A 1 23 ? 6.101 -13.561 -2.722 1.00 0.00 148 LEU A O 14
ATOM 26140 N N . LYS A 1 24 ? 8.015 -13.223 -1.589 1.00 0.00 149 LYS A N 14
ATOM 26141 C CA . LYS A 1 24 ? 8.471 -14.600 -1.730 1.00 0.00 149 LYS A CA 14
ATOM 26142 C C . LYS A 1 24 ? 7.375 -15.581 -1.326 1.00 0.00 149 LYS A C 14
ATOM 26143 O O . LYS A 1 24 ? 6.858 -16.327 -2.158 1.00 0.00 149 LYS A O 14
ATOM 26162 N N . LYS A 1 25 ? 7.023 -15.573 -0.045 1.00 0.00 150 LYS A N 14
ATOM 26163 C CA . LYS A 1 25 ? 5.985 -16.459 0.469 1.00 0.00 150 LYS A CA 14
ATOM 26164 C C . LYS A 1 25 ? 4.746 -16.418 -0.419 1.00 0.00 150 LYS A C 14
ATOM 26165 O O . LYS A 1 25 ? 4.200 -17.458 -0.787 1.00 0.00 150 LYS A O 14
ATOM 26184 N N . ASN A 1 26 ? 4.307 -15.211 -0.761 1.00 0.00 151 ASN A N 14
ATOM 26185 C CA . ASN A 1 26 ? 3.132 -15.036 -1.607 1.00 0.00 151 ASN A CA 14
ATOM 26186 C C . ASN A 1 26 ? 3.527 -14.513 -2.985 1.00 0.00 151 ASN A C 14
ATOM 26187 O O . ASN A 1 26 ? 3.466 -13.315 -3.262 1.00 0.00 151 ASN A O 14
ATOM 26198 N N . PRO A 1 27 ? 3.943 -15.431 -3.870 1.00 0.00 152 PRO A N 14
ATOM 26199 C CA . PRO A 1 27 ? 4.355 -15.087 -5.234 1.00 0.00 152 PRO A CA 14
ATOM 26200 C C . PRO A 1 27 ? 3.181 -14.642 -6.099 1.00 0.00 152 PRO A C 14
ATOM 26201 O O . PRO A 1 27 ? 3.370 -14.141 -7.208 1.00 0.00 152 PRO A O 14
ATOM 26212 N N . ARG A 1 28 ? 1.969 -14.827 -5.585 1.00 0.00 153 ARG A N 14
ATOM 26213 C CA . ARG A 1 28 ? 0.765 -14.444 -6.312 1.00 0.00 153 ARG A CA 14
ATOM 26214 C C . ARG A 1 28 ? 0.354 -13.015 -5.971 1.00 0.00 153 ARG A C 14
ATOM 26215 O O . ARG A 1 28 ? -0.092 -12.263 -6.837 1.00 0.00 153 ARG A O 14
ATOM 26236 N N . ASP A 1 29 ? 0.508 -12.647 -4.703 1.00 0.00 154 ASP A N 14
ATOM 26237 C CA . ASP A 1 29 ? 0.155 -11.308 -4.248 1.00 0.00 154 ASP A CA 14
ATOM 26238 C C . ASP A 1 29 ? 1.050 -10.258 -4.899 1.00 0.00 154 ASP A C 14
ATOM 26239 O O . ASP A 1 29 ? 0.716 -9.073 -4.924 1.00 0.00 154 ASP A O 14
ATOM 26248 N N . ARG A 1 30 ? 2.187 -10.701 -5.425 1.00 0.00 155 ARG A N 14
ATOM 26249 C CA . ARG A 1 30 ? 3.131 -9.800 -6.074 1.00 0.00 155 ARG A CA 14
ATOM 26250 C C . ARG A 1 30 ? 2.420 -8.907 -7.087 1.00 0.00 155 ARG A C 14
ATOM 26251 O O . ARG A 1 30 ? 2.695 -7.710 -7.175 1.00 0.00 155 ARG A O 14
ATOM 26272 N N . MET A 1 31 ? 1.506 -9.497 -7.850 1.00 0.00 156 MET A N 14
ATOM 26273 C CA . MET A 1 31 ? 0.756 -8.754 -8.856 1.00 0.00 156 MET A CA 14
ATOM 26274 C C . MET A 1 31 ? 0.263 -7.424 -8.295 1.00 0.00 156 MET A C 14
ATOM 26275 O O . MET A 1 31 ? 0.717 -6.358 -8.710 1.00 0.00 156 MET A O 14
ATOM 26289 N N . MET A 1 32 ? -0.669 -7.495 -7.350 1.00 0.00 157 MET A N 14
ATOM 26290 C CA . MET A 1 32 ? -1.223 -6.296 -6.731 1.00 0.00 157 MET A CA 14
ATOM 26291 C C . MET A 1 32 ? -0.117 -5.435 -6.129 1.00 0.00 157 MET A C 14
ATOM 26292 O O . MET A 1 32 ? 0.132 -4.318 -6.584 1.00 0.00 157 MET A O 14
ATOM 26306 N N . LEU A 1 33 ? 0.544 -5.961 -5.103 1.00 0.00 158 LEU A N 14
ATOM 26307 C CA . LEU A 1 33 ? 1.624 -5.240 -4.438 1.00 0.00 158 LEU A CA 14
ATOM 26308 C C . LEU A 1 33 ? 2.386 -4.366 -5.429 1.00 0.00 158 LEU A C 14
ATOM 26309 O O . LEU A 1 33 ? 2.817 -3.262 -5.095 1.00 0.00 158 LEU A O 14
ATOM 26325 N N . LEU A 1 34 ? 2.548 -4.867 -6.649 1.00 0.00 159 LEU A N 14
ATOM 26326 C CA . LEU A 1 34 ? 3.256 -4.131 -7.690 1.00 0.00 159 LEU A CA 14
ATOM 26327 C C . LEU A 1 34 ? 2.362 -3.058 -8.304 1.00 0.00 159 LEU A C 14
ATOM 26328 O O . LEU A 1 34 ? 2.775 -1.911 -8.471 1.00 0.00 159 LEU A O 14
ATOM 26344 N N . LYS A 1 35 ? 1.133 -3.439 -8.636 1.00 0.00 160 LYS A N 14
ATOM 26345 C CA . LYS A 1 35 ? 0.178 -2.511 -9.228 1.00 0.00 160 LYS A CA 14
ATOM 26346 C C . LYS A 1 35 ? 0.028 -1.261 -8.367 1.00 0.00 160 LYS A C 14
ATOM 26347 O O . LYS A 1 35 ? -0.033 -0.144 -8.881 1.00 0.00 160 LYS A O 14
ATOM 26366 N N . LEU A 1 36 ? -0.028 -1.456 -7.054 1.00 0.00 161 LEU A N 14
ATOM 26367 C CA . LEU A 1 36 ? -0.168 -0.343 -6.120 1.00 0.00 161 LEU A CA 14
ATOM 26368 C C . LEU A 1 36 ? 1.130 0.451 -6.021 1.00 0.00 161 LEU A C 14
ATOM 26369 O O . LEU A 1 36 ? 1.147 1.660 -6.248 1.00 0.00 161 LEU A O 14
ATOM 26385 N N . GLU A 1 37 ? 2.215 -0.238 -5.682 1.00 0.00 162 GLU A N 14
ATOM 26386 C CA . GLU A 1 37 ? 3.518 0.404 -5.555 1.00 0.00 162 GLU A CA 14
ATOM 26387 C C . GLU A 1 37 ? 3.801 1.303 -6.755 1.00 0.00 162 GLU A C 14
ATOM 26388 O O . GLU A 1 37 ? 4.268 2.432 -6.601 1.00 0.00 162 GLU A O 14
ATOM 26400 N N . GLN A 1 38 ? 3.516 0.794 -7.949 1.00 0.00 163 GLN A N 14
ATOM 26401 C CA . GLN A 1 38 ? 3.741 1.550 -9.175 1.00 0.00 163 GLN A CA 14
ATOM 26402 C C . GLN A 1 38 ? 2.831 2.773 -9.236 1.00 0.00 163 GLN A C 14
ATOM 26403 O O . GLN A 1 38 ? 3.286 3.882 -9.512 1.00 0.00 163 GLN A O 14
ATOM 26417 N N . GLU A 1 39 ? 1.545 2.561 -8.975 1.00 0.00 164 GLU A N 14
ATOM 26418 C CA . GLU A 1 39 ? 0.572 3.647 -9.001 1.00 0.00 164 GLU A CA 14
ATOM 26419 C C . GLU A 1 39 ? 1.029 4.808 -8.124 1.00 0.00 164 GLU A C 14
ATOM 26420 O O . GLU A 1 39 ? 0.878 5.974 -8.490 1.00 0.00 164 GLU A O 14
ATOM 26432 N N . ILE A 1 40 ? 1.589 4.481 -6.964 1.00 0.00 165 ILE A N 14
ATOM 26433 C CA . ILE A 1 40 ? 2.068 5.496 -6.034 1.00 0.00 165 ILE A CA 14
ATOM 26434 C C . ILE A 1 40 ? 3.231 6.282 -6.630 1.00 0.00 165 ILE A C 14
ATOM 26435 O O . ILE A 1 40 ? 3.204 7.513 -6.678 1.00 0.00 165 ILE A O 14
ATOM 26451 N N . LEU A 1 41 ? 4.251 5.564 -7.086 1.00 0.00 166 LEU A N 14
ATOM 26452 C CA . LEU A 1 41 ? 5.425 6.193 -7.682 1.00 0.00 166 LEU A CA 14
ATOM 26453 C C . LEU A 1 41 ? 5.016 7.257 -8.696 1.00 0.00 166 LEU A C 14
ATOM 26454 O O . LEU A 1 41 ? 5.434 8.410 -8.602 1.00 0.00 166 LEU A O 14
ATOM 26470 N N . GLU A 1 42 ? 4.196 6.860 -9.664 1.00 0.00 167 GLU A N 14
ATOM 26471 C CA . GLU A 1 42 ? 3.730 7.780 -10.695 1.00 0.00 167 GLU A CA 14
ATOM 26472 C C . GLU A 1 42 ? 2.955 8.941 -10.078 1.00 0.00 167 GLU A C 14
ATOM 26473 O O . GLU A 1 42 ? 3.031 10.074 -10.553 1.00 0.00 167 GLU A O 14
ATOM 26485 N N . PHE A 1 43 ? 2.210 8.650 -9.017 1.00 0.00 168 PHE A N 14
ATOM 26486 C CA . PHE A 1 43 ? 1.420 9.668 -8.335 1.00 0.00 168 PHE A CA 14
ATOM 26487 C C . PHE A 1 43 ? 2.322 10.723 -7.701 1.00 0.00 168 PHE A C 14
ATOM 26488 O O . PHE A 1 43 ? 2.076 11.923 -7.827 1.00 0.00 168 PHE A O 14
ATOM 26505 N N . ILE A 1 44 ? 3.367 10.266 -7.020 1.00 0.00 169 ILE A N 14
ATOM 26506 C CA . ILE A 1 44 ? 4.307 11.169 -6.367 1.00 0.00 169 ILE A CA 14
ATOM 26507 C C . ILE A 1 44 ? 4.936 12.128 -7.371 1.00 0.00 169 ILE A C 14
ATOM 26508 O O . ILE A 1 44 ? 4.985 13.336 -7.145 1.00 0.00 169 ILE A O 14
ATOM 26524 N N . ASN A 1 45 ? 5.416 11.580 -8.483 1.00 0.00 170 ASN A N 14
ATOM 26525 C CA . ASN A 1 45 ? 6.042 12.388 -9.524 1.00 0.00 170 ASN A CA 14
ATOM 26526 C C . ASN A 1 45 ? 5.065 13.424 -10.071 1.00 0.00 170 ASN A C 14
ATOM 26527 O O . ASN A 1 45 ? 5.442 14.561 -10.351 1.00 0.00 170 ASN A O 14
ATOM 26538 N N . ASP A 1 46 ? 3.807 13.022 -10.218 1.00 0.00 171 ASP A N 14
ATOM 26539 C CA . ASP A 1 46 ? 2.774 13.916 -10.729 1.00 0.00 171 ASP A CA 14
ATOM 26540 C C . ASP A 1 46 ? 2.522 15.066 -9.759 1.00 0.00 171 ASP A C 14
ATOM 26541 O O . ASP A 1 46 ? 1.928 14.877 -8.698 1.00 0.00 171 ASP A O 14
ATOM 26550 N N . ASN A 1 47 ? 2.978 16.257 -10.130 1.00 0.00 172 ASN A N 14
ATOM 26551 C CA . ASN A 1 47 ? 2.804 17.438 -9.292 1.00 0.00 172 ASN A CA 14
ATOM 26552 C C . ASN A 1 47 ? 1.362 17.934 -9.344 1.00 0.00 172 ASN A C 14
ATOM 26553 O O . ASN A 1 47 ? 0.785 18.303 -8.323 1.00 0.00 172 ASN A O 14
ATOM 26564 N N . ASN A 1 48 ? 0.786 17.937 -10.542 1.00 0.00 173 ASN A N 14
ATOM 26565 C CA . ASN A 1 48 ? -0.588 18.387 -10.729 1.00 0.00 173 ASN A CA 14
ATOM 26566 C C . ASN A 1 48 ? -1.502 17.805 -9.654 1.00 0.00 173 ASN A C 14
ATOM 26567 O O . ASN A 1 48 ? -2.293 18.521 -9.043 1.00 0.00 173 ASN A O 14
ATOM 26578 N N . ASN A 1 49 ? -1.385 16.500 -9.429 1.00 0.00 174 ASN A N 14
ATOM 26579 C CA . ASN A 1 49 ? -2.200 15.821 -8.429 1.00 0.00 174 ASN A CA 14
ATOM 26580 C C . ASN A 1 49 ? -1.523 15.856 -7.061 1.00 0.00 174 ASN A C 14
ATOM 26581 O O . ASN A 1 49 ? -0.370 15.450 -6.918 1.00 0.00 174 ASN A O 14
ATOM 26592 N N . GLN A 1 50 ? -2.250 16.343 -6.061 1.00 0.00 175 GLN A N 14
ATOM 26593 C CA . GLN A 1 50 ? -1.719 16.431 -4.705 1.00 0.00 175 GLN A CA 14
ATOM 26594 C C . GLN A 1 50 ? -2.189 15.253 -3.859 1.00 0.00 175 GLN A C 14
ATOM 26595 O O . GLN A 1 50 ? -1.418 14.683 -3.087 1.00 0.00 175 GLN A O 14
ATOM 26609 N N . PHE A 1 51 ? -3.459 14.892 -4.009 1.00 0.00 176 PHE A N 14
ATOM 26610 C CA . PHE A 1 51 ? -4.033 13.781 -3.258 1.00 0.00 176 PHE A CA 14
ATOM 26611 C C . PHE A 1 51 ? -4.529 12.687 -4.199 1.00 0.00 176 PHE A C 14
ATOM 26612 O O . PHE A 1 51 ? -4.795 12.936 -5.375 1.00 0.00 176 PHE A O 14
ATOM 26629 N N . LYS A 1 52 ? -4.652 11.474 -3.672 1.00 0.00 177 LYS A N 14
ATOM 26630 C CA . LYS A 1 52 ? -5.117 10.340 -4.462 1.00 0.00 177 LYS A CA 14
ATOM 26631 C C . LYS A 1 52 ? -6.003 9.421 -3.627 1.00 0.00 177 LYS A C 14
ATOM 26632 O O . LYS A 1 52 ? -5.773 9.238 -2.431 1.00 0.00 177 LYS A O 14
ATOM 26651 N N . LYS A 1 53 ? -7.016 8.844 -4.264 1.00 0.00 178 LYS A N 14
ATOM 26652 C CA . LYS A 1 53 ? -7.936 7.942 -3.581 1.00 0.00 178 LYS A CA 14
ATOM 26653 C C . LYS A 1 53 ? -7.781 6.515 -4.097 1.00 0.00 178 LYS A C 14
ATOM 26654 O O . LYS A 1 53 ? -7.783 6.277 -5.305 1.00 0.00 178 LYS A O 14
ATOM 26673 N N . PHE A 1 54 ? -7.650 5.568 -3.174 1.00 0.00 179 PHE A N 14
ATOM 26674 C CA . PHE A 1 54 ? -7.495 4.164 -3.536 1.00 0.00 179 PHE A CA 14
ATOM 26675 C C . PHE A 1 54 ? -8.848 3.459 -3.573 1.00 0.00 179 PHE A C 14
ATOM 26676 O O . PHE A 1 54 ? -9.814 3.883 -2.937 1.00 0.00 179 PHE A O 14
ATOM 26693 N N . PRO A 1 55 ? -8.921 2.358 -4.335 1.00 0.00 180 PRO A N 14
ATOM 26694 C CA . PRO A 1 55 ? -10.150 1.571 -4.473 1.00 0.00 180 PRO A CA 14
ATOM 26695 C C . PRO A 1 55 ? -10.509 0.827 -3.192 1.00 0.00 180 PRO A C 14
ATOM 26696 O O . PRO A 1 55 ? -9.828 0.958 -2.176 1.00 0.00 180 PRO A O 14
ATOM 26707 N N . GLN A 1 56 ? -11.583 0.045 -3.248 1.00 0.00 181 GLN A N 14
ATOM 26708 C CA . GLN A 1 56 ? -12.032 -0.719 -2.091 1.00 0.00 181 GLN A CA 14
ATOM 26709 C C . GLN A 1 56 ? -11.227 -2.006 -1.943 1.00 0.00 181 GLN A C 14
ATOM 26710 O O . GLN A 1 56 ? -11.028 -2.740 -2.911 1.00 0.00 181 GLN A O 14
ATOM 26724 N N . MET A 1 57 ? -10.766 -2.273 -0.726 1.00 0.00 182 MET A N 14
ATOM 26725 C CA . MET A 1 57 ? -9.982 -3.473 -0.452 1.00 0.00 182 MET A CA 14
ATOM 26726 C C . MET A 1 57 ? -10.493 -4.182 0.798 1.00 0.00 182 MET A C 14
ATOM 26727 O O . MET A 1 57 ? -11.333 -3.651 1.527 1.00 0.00 182 MET A O 14
ATOM 26741 N N . THR A 1 58 ? -9.981 -5.384 1.042 1.00 0.00 183 THR A N 14
ATOM 26742 C CA . THR A 1 58 ? -10.386 -6.166 2.204 1.00 0.00 183 THR A CA 14
ATOM 26743 C C . THR A 1 58 ? -9.521 -5.840 3.415 1.00 0.00 183 THR A C 14
ATOM 26744 O O . THR A 1 58 ? -8.565 -5.070 3.319 1.00 0.00 183 THR A O 14
ATOM 26755 N N . SER A 1 59 ? -9.862 -6.430 4.557 1.00 0.00 184 SER A N 14
ATOM 26756 C CA . SER A 1 59 ? -9.118 -6.199 5.789 1.00 0.00 184 SER A CA 14
ATOM 26757 C C . SER A 1 59 ? -7.627 -6.444 5.577 1.00 0.00 184 SER A C 14
ATOM 26758 O O . SER A 1 59 ? -6.787 -5.668 6.035 1.00 0.00 184 SER A O 14
ATOM 26766 N N . TYR A 1 60 ? -7.306 -7.528 4.880 1.00 0.00 185 TYR A N 14
ATOM 26767 C CA . TYR A 1 60 ? -5.916 -7.879 4.609 1.00 0.00 185 TYR A CA 14
ATOM 26768 C C . TYR A 1 60 ? -5.292 -6.901 3.618 1.00 0.00 185 TYR A C 14
ATOM 26769 O O . TYR A 1 60 ? -4.307 -6.229 3.927 1.00 0.00 185 TYR A O 14
ATOM 26787 N N . HIS A 1 61 ? -5.872 -6.828 2.424 1.00 0.00 186 HIS A N 14
ATOM 26788 C CA . HIS A 1 61 ? -5.374 -5.932 1.386 1.00 0.00 186 HIS A CA 14
ATOM 26789 C C . HIS A 1 61 ? -5.093 -4.544 1.955 1.00 0.00 186 HIS A C 14
ATOM 26790 O O . HIS A 1 61 ? -4.063 -3.939 1.659 1.00 0.00 186 HIS A O 14
ATOM 26805 N N . ARG A 1 62 ? -6.017 -4.047 2.771 1.00 0.00 187 ARG A N 14
ATOM 26806 C CA . ARG A 1 62 ? -5.869 -2.730 3.379 1.00 0.00 187 ARG A CA 14
ATOM 26807 C C . ARG A 1 62 ? -4.571 -2.642 4.176 1.00 0.00 187 ARG A C 14
ATOM 26808 O O . ARG A 1 62 ? -3.881 -1.624 4.145 1.00 0.00 187 ARG A O 14
ATOM 26829 N N . MET A 1 63 ? -4.247 -3.715 4.890 1.00 0.00 188 MET A N 14
ATOM 26830 C CA . MET A 1 63 ? -3.032 -3.758 5.695 1.00 0.00 188 MET A CA 14
ATOM 26831 C C . MET A 1 63 ? -1.791 -3.677 4.811 1.00 0.00 188 MET A C 14
ATOM 26832 O O . MET A 1 63 ? -0.863 -2.918 5.094 1.00 0.00 188 MET A O 14
ATOM 26846 N N . LEU A 1 64 ? -1.781 -4.463 3.740 1.00 0.00 189 LEU A N 14
ATOM 26847 C CA . LEU A 1 64 ? -0.653 -4.481 2.815 1.00 0.00 189 LEU A CA 14
ATOM 26848 C C . LEU A 1 64 ? -0.343 -3.076 2.308 1.00 0.00 189 LEU A C 14
ATOM 26849 O O . LEU A 1 64 ? 0.807 -2.634 2.335 1.00 0.00 189 LEU A O 14
ATOM 26865 N N . LEU A 1 65 ? -1.375 -2.377 1.849 1.00 0.00 190 LEU A N 14
ATOM 26866 C CA . LEU A 1 65 ? -1.214 -1.020 1.338 1.00 0.00 190 LEU A CA 14
ATOM 26867 C C . LEU A 1 65 ? -0.639 -0.099 2.410 1.00 0.00 190 LEU A C 14
ATOM 26868 O O . LEU A 1 65 ? 0.346 0.602 2.178 1.00 0.00 190 LEU A O 14
ATOM 26884 N N . HIS A 1 66 ? -1.260 -0.108 3.585 1.00 0.00 191 HIS A N 14
ATOM 26885 C CA . HIS A 1 66 ? -0.808 0.724 4.695 1.00 0.00 191 HIS A CA 14
ATOM 26886 C C . HIS A 1 66 ? 0.684 0.531 4.946 1.00 0.00 191 HIS A C 14
ATOM 26887 O O . HIS A 1 66 ? 1.385 1.468 5.329 1.00 0.00 191 HIS A O 14
ATOM 26902 N N . ARG A 1 67 ? 1.163 -0.689 4.730 1.00 0.00 192 ARG A N 14
ATOM 26903 C CA . ARG A 1 67 ? 2.571 -1.005 4.935 1.00 0.00 192 ARG A CA 14
ATOM 26904 C C . ARG A 1 67 ? 3.441 -0.313 3.890 1.00 0.00 192 ARG A C 14
ATOM 26905 O O . ARG A 1 67 ? 4.426 0.346 4.225 1.00 0.00 192 ARG A O 14
ATOM 26926 N N . VAL A 1 68 ? 3.072 -0.467 2.623 1.00 0.00 193 VAL A N 14
ATOM 26927 C CA . VAL A 1 68 ? 3.818 0.144 1.529 1.00 0.00 193 VAL A CA 14
ATOM 26928 C C . VAL A 1 68 ? 3.958 1.648 1.732 1.00 0.00 193 VAL A C 14
ATOM 26929 O O . VAL A 1 68 ? 5.067 2.180 1.755 1.00 0.00 193 VAL A O 14
ATOM 26942 N N . ALA A 1 69 ? 2.826 2.328 1.879 1.00 0.00 194 ALA A N 14
ATOM 26943 C CA . ALA A 1 69 ? 2.823 3.771 2.083 1.00 0.00 194 ALA A CA 14
ATOM 26944 C C . ALA A 1 69 ? 3.729 4.164 3.245 1.00 0.00 194 ALA A C 14
ATOM 26945 O O . ALA A 1 69 ? 4.545 5.078 3.127 1.00 0.00 194 ALA A O 14
ATOM 26952 N N . ALA A 1 70 ? 3.580 3.467 4.367 1.00 0.00 195 ALA A N 14
ATOM 26953 C CA . ALA A 1 70 ? 4.387 3.742 5.549 1.00 0.00 195 ALA A CA 14
ATOM 26954 C C . ALA A 1 70 ? 5.875 3.613 5.241 1.00 0.00 195 ALA A C 14
ATOM 26955 O O . ALA A 1 70 ? 6.689 4.402 5.721 1.00 0.00 195 ALA A O 14
ATOM 26962 N N . TYR A 1 71 ? 6.223 2.613 4.439 1.00 0.00 196 TYR A N 14
ATOM 26963 C CA . TYR A 1 71 ? 7.614 2.378 4.070 1.00 0.00 196 TYR A CA 14
ATOM 26964 C C . TYR A 1 71 ? 8.172 3.553 3.272 1.00 0.00 196 TYR A C 14
ATOM 26965 O O . TYR A 1 71 ? 9.286 4.014 3.520 1.00 0.00 196 TYR A O 14
ATOM 26983 N N . PHE A 1 72 ? 7.387 4.034 2.313 1.00 0.00 197 PHE A N 14
ATOM 26984 C CA . PHE A 1 72 ? 7.801 5.155 1.478 1.00 0.00 197 PHE A CA 14
ATOM 26985 C C . PHE A 1 72 ? 7.708 6.470 2.247 1.00 0.00 197 PHE A C 14
ATOM 26986 O O . PHE A 1 72 ? 8.181 7.507 1.784 1.00 0.00 197 PHE A O 14
ATOM 27003 N N . GLY A 1 73 ? 7.095 6.418 3.425 1.00 0.00 198 GLY A N 14
ATOM 27004 C CA . GLY A 1 73 ? 6.951 7.610 4.240 1.00 0.00 198 GLY A CA 14
ATOM 27005 C C . GLY A 1 73 ? 5.775 8.466 3.812 1.00 0.00 198 GLY A C 14
ATOM 27006 O O . GLY A 1 73 ? 5.910 9.677 3.643 1.00 0.00 198 GLY A O 14
ATOM 27010 N N . MET A 1 74 ? 4.619 7.834 3.635 1.00 0.00 199 MET A N 14
ATOM 27011 C CA . MET A 1 74 ? 3.415 8.547 3.223 1.00 0.00 199 MET A CA 14
ATOM 27012 C C . MET A 1 74 ? 2.477 8.758 4.407 1.00 0.00 199 MET A C 14
ATOM 27013 O O . MET A 1 74 ? 2.688 8.202 5.486 1.00 0.00 199 MET A O 14
ATOM 27027 N N . ASP A 1 75 ? 1.442 9.564 4.200 1.00 0.00 200 ASP A N 14
ATOM 27028 C CA . ASP A 1 75 ? 0.471 9.848 5.250 1.00 0.00 200 ASP A CA 14
ATOM 27029 C C . ASP A 1 75 ? -0.951 9.595 4.758 1.00 0.00 200 ASP A C 14
ATOM 27030 O O . ASP A 1 75 ? -1.585 10.478 4.180 1.00 0.00 200 ASP A O 14
ATOM 27039 N N . HIS A 1 76 ? -1.446 8.384 4.991 1.00 0.00 201 HIS A N 14
ATOM 27040 C CA . HIS A 1 76 ? -2.793 8.014 4.571 1.00 0.00 201 HIS A CA 14
ATOM 27041 C C . HIS A 1 76 ? -3.804 8.300 5.677 1.00 0.00 201 HIS A C 14
ATOM 27042 O O . HIS A 1 76 ? -3.431 8.549 6.823 1.00 0.00 201 HIS A O 14
ATOM 27057 N N . ASN A 1 77 ? -5.085 8.262 5.326 1.00 0.00 202 ASN A N 14
ATOM 27058 C CA . ASN A 1 77 ? -6.150 8.518 6.289 1.00 0.00 202 ASN A CA 14
ATOM 27059 C C . ASN A 1 77 ? -7.437 7.808 5.879 1.00 0.00 202 ASN A C 14
ATOM 27060 O O . ASN A 1 77 ? -7.598 7.410 4.725 1.00 0.00 202 ASN A O 14
ATOM 27071 N N . VAL A 1 78 ? -8.350 7.652 6.832 1.00 0.00 203 VAL A N 14
ATOM 27072 C CA . VAL A 1 78 ? -9.623 6.992 6.571 1.00 0.00 203 VAL A CA 14
ATOM 27073 C C . VAL A 1 78 ? -10.657 7.981 6.044 1.00 0.00 203 VAL A C 14
ATOM 27074 O O . VAL A 1 78 ? -10.618 9.167 6.369 1.00 0.00 203 VAL A O 14
ATOM 27087 N N . ASP A 1 79 ? -11.581 7.483 5.229 1.00 0.00 204 ASP A N 14
ATOM 27088 C CA . ASP A 1 79 ? -12.628 8.323 4.657 1.00 0.00 204 ASP A CA 14
ATOM 27089 C C . ASP A 1 79 ? -13.725 8.596 5.682 1.00 0.00 204 ASP A C 14
ATOM 27090 O O . ASP A 1 79 ? -13.766 7.972 6.741 1.00 0.00 204 ASP A O 14
ATOM 27099 N N . GLN A 1 80 ? -14.610 9.534 5.357 1.00 0.00 205 GLN A N 14
ATOM 27100 C CA . GLN A 1 80 ? -15.706 9.891 6.250 1.00 0.00 205 GLN A CA 14
ATOM 27101 C C . GLN A 1 80 ? -16.488 8.652 6.675 1.00 0.00 205 GLN A C 14
ATOM 27102 O O . GLN A 1 80 ? -17.242 8.683 7.648 1.00 0.00 205 GLN A O 14
ATOM 27116 N N . THR A 1 81 ? -16.303 7.561 5.938 1.00 0.00 206 THR A N 14
ATOM 27117 C CA . THR A 1 81 ? -16.992 6.312 6.237 1.00 0.00 206 THR A CA 14
ATOM 27118 C C . THR A 1 81 ? -16.009 5.231 6.670 1.00 0.00 206 THR A C 14
ATOM 27119 O O . THR A 1 81 ? -16.338 4.367 7.482 1.00 0.00 206 THR A O 14
ATOM 27130 N N . GLY A 1 82 ? -14.798 5.286 6.124 1.00 0.00 207 GLY A N 14
ATOM 27131 C CA . GLY A 1 82 ? -13.784 4.306 6.467 1.00 0.00 207 GLY A CA 14
ATOM 27132 C C . GLY A 1 82 ? -13.761 3.134 5.506 1.00 0.00 207 GLY A C 14
ATOM 27133 O O . GLY A 1 82 ? -13.338 2.035 5.865 1.00 0.00 207 GLY A O 14
ATOM 27137 N N . LYS A 1 83 ? -14.218 3.367 4.281 1.00 0.00 208 LYS A N 14
ATOM 27138 C CA . LYS A 1 83 ? -14.250 2.323 3.263 1.00 0.00 208 LYS A CA 14
ATOM 27139 C C . LYS A 1 83 ? -12.946 2.295 2.472 1.00 0.00 208 LYS A C 14
ATOM 27140 O O . LYS A 1 83 ? -12.223 1.299 2.485 1.00 0.00 208 LYS A O 14
ATOM 27159 N N . ALA A 1 84 ? -12.651 3.394 1.786 1.00 0.00 209 ALA A N 14
ATOM 27160 C CA . ALA A 1 84 ? -11.433 3.496 0.992 1.00 0.00 209 ALA A CA 14
ATOM 27161 C C . ALA A 1 84 ? -10.372 4.315 1.719 1.00 0.00 209 ALA A C 14
ATOM 27162 O O . ALA A 1 84 ? -10.682 5.089 2.625 1.00 0.00 209 ALA A O 14
ATOM 27169 N N . VAL A 1 85 ? -9.117 4.139 1.317 1.00 0.00 210 VAL A N 14
ATOM 27170 C CA . VAL A 1 85 ? -8.009 4.862 1.929 1.00 0.00 210 VAL A CA 14
ATOM 27171 C C . VAL A 1 85 ? -7.492 5.960 1.006 1.00 0.00 210 VAL A C 14
ATOM 27172 O O . VAL A 1 85 ? -7.354 5.756 -0.200 1.00 0.00 210 VAL A O 14
ATOM 27185 N N . ILE A 1 86 ? -7.206 7.123 1.582 1.00 0.00 211 ILE A N 14
ATOM 27186 C CA . ILE A 1 86 ? -6.702 8.253 0.810 1.00 0.00 211 ILE A CA 14
ATOM 27187 C C . ILE A 1 86 ? -5.275 8.604 1.218 1.00 0.00 211 ILE A C 14
ATOM 27188 O O . ILE A 1 86 ? -4.966 8.705 2.405 1.00 0.00 211 ILE A O 14
ATOM 27204 N N . ILE A 1 87 ? -4.411 8.789 0.226 1.00 0.00 212 ILE A N 14
ATOM 27205 C CA . ILE A 1 87 ? -3.018 9.132 0.481 1.00 0.00 212 ILE A CA 14
ATOM 27206 C C . ILE A 1 87 ? -2.667 10.490 -0.116 1.00 0.00 212 ILE A C 14
ATOM 27207 O O . ILE A 1 87 ? -3.494 11.123 -0.772 1.00 0.00 212 ILE A O 14
ATOM 27223 N N . ASN A 1 88 ? -1.435 10.932 0.115 1.00 0.00 213 ASN A N 14
ATOM 27224 C CA . ASN A 1 88 ? -0.974 12.216 -0.402 1.00 0.00 213 ASN A CA 14
ATOM 27225 C C . ASN A 1 88 ? 0.497 12.145 -0.800 1.00 0.00 213 ASN A C 14
ATOM 27226 O O . ASN A 1 88 ? 1.147 11.113 -0.637 1.00 0.00 213 ASN A O 14
ATOM 27237 N N . LYS A 1 89 ? 1.016 13.251 -1.322 1.00 0.00 214 LYS A N 14
ATOM 27238 C CA . LYS A 1 89 ? 2.411 13.318 -1.743 1.00 0.00 214 LYS A CA 14
ATOM 27239 C C . LYS A 1 89 ? 3.146 14.438 -1.014 1.00 0.00 214 LYS A C 14
ATOM 27240 O O . LYS A 1 89 ? 2.662 15.569 -0.943 1.00 0.00 214 LYS A O 14
ATOM 27259 N N . THR A 1 90 ? 4.318 14.118 -0.475 1.00 0.00 215 THR A N 14
ATOM 27260 C CA . THR A 1 90 ? 5.120 15.098 0.247 1.00 0.00 215 THR A CA 14
ATOM 27261 C C . THR A 1 90 ? 6.587 15.014 -0.159 1.00 0.00 215 THR A C 14
ATOM 27262 O O . THR A 1 90 ? 7.022 14.026 -0.750 1.00 0.00 215 THR A O 14
ATOM 27273 N N . SER A 1 91 ? 7.346 16.057 0.163 1.00 0.00 216 SER A N 14
ATOM 27274 C CA . SER A 1 91 ? 8.765 16.102 -0.171 1.00 0.00 216 SER A CA 14
ATOM 27275 C C . SER A 1 91 ? 9.525 14.985 0.537 1.00 0.00 216 SER A C 14
ATOM 27276 O O . SER A 1 91 ? 10.317 14.272 -0.078 1.00 0.00 216 SER A O 14
ATOM 27284 N N . ASN A 1 92 ? 9.278 14.840 1.835 1.00 0.00 217 ASN A N 14
ATOM 27285 C CA . ASN A 1 92 ? 9.940 13.811 2.629 1.00 0.00 217 ASN A CA 14
ATOM 27286 C C . ASN A 1 92 ? 9.897 12.463 1.916 1.00 0.00 217 ASN A C 14
ATOM 27287 O O . ASN A 1 92 ? 10.837 11.672 2.000 1.00 0.00 217 ASN A O 14
ATOM 27298 N N . THR A 1 93 ? 8.798 12.207 1.212 1.00 0.00 218 THR A N 14
ATOM 27299 C CA . THR A 1 93 ? 8.632 10.955 0.484 1.00 0.00 218 THR A CA 14
ATOM 27300 C C . THR A 1 93 ? 9.630 10.849 -0.663 1.00 0.00 218 THR A C 14
ATOM 27301 O O . THR A 1 93 ? 9.524 11.565 -1.659 1.00 0.00 218 THR A O 14
ATOM 27312 N N . ARG A 1 94 ? 10.598 9.950 -0.517 1.00 0.00 219 ARG A N 14
ATOM 27313 C CA . ARG A 1 94 ? 11.616 9.751 -1.542 1.00 0.00 219 ARG A CA 14
ATOM 27314 C C . ARG A 1 94 ? 11.625 8.303 -2.025 1.00 0.00 219 ARG A C 14
ATOM 27315 O O . ARG A 1 94 ? 11.061 7.420 -1.378 1.00 0.00 219 ARG A O 14
ATOM 27336 N N . ILE A 1 95 ? 12.269 8.069 -3.163 1.00 0.00 220 ILE A N 14
ATOM 27337 C CA . ILE A 1 95 ? 12.351 6.729 -3.732 1.00 0.00 220 ILE A CA 14
ATOM 27338 C C . ILE A 1 95 ? 13.314 5.853 -2.936 1.00 0.00 220 ILE A C 14
ATOM 27339 O O . ILE A 1 95 ? 14.415 6.268 -2.574 1.00 0.00 220 ILE A O 14
ATOM 27355 N N . PRO A 1 96 ? 12.891 4.611 -2.659 1.00 0.00 221 PRO A N 14
ATOM 27356 C CA . PRO A 1 96 ? 13.701 3.649 -1.906 1.00 0.00 221 PRO A CA 14
ATOM 27357 C C . PRO A 1 96 ? 14.912 3.166 -2.697 1.00 0.00 221 PRO A C 14
ATOM 27358 O O . PRO A 1 96 ? 14.898 3.158 -3.927 1.00 0.00 221 PRO A O 14
ATOM 27369 N N . GLU A 1 97 ? 15.958 2.763 -1.982 1.00 0.00 222 GLU A N 14
ATOM 27370 C CA . GLU A 1 97 ? 17.177 2.279 -2.619 1.00 0.00 222 GLU A CA 14
ATOM 27371 C C . GLU A 1 97 ? 16.875 1.116 -3.559 1.00 0.00 222 GLU A C 14
ATOM 27372 O O . GLU A 1 97 ? 17.384 1.062 -4.678 1.00 0.00 222 GLU A O 14
ATOM 27384 N N . GLN A 1 98 ? 16.045 0.188 -3.095 1.00 0.00 223 GLN A N 14
ATOM 27385 C CA . GLN A 1 98 ? 15.676 -0.975 -3.893 1.00 0.00 223 GLN A CA 14
ATOM 27386 C C . GLN A 1 98 ? 14.168 -1.023 -4.120 1.00 0.00 223 GLN A C 14
ATOM 27387 O O . GLN A 1 98 ? 13.391 -0.544 -3.295 1.00 0.00 223 GLN A O 14
ATOM 27401 N N . ARG A 1 99 ? 13.763 -1.605 -5.244 1.00 0.00 224 ARG A N 14
ATOM 27402 C CA . ARG A 1 99 ? 12.348 -1.714 -5.580 1.00 0.00 224 ARG A CA 14
ATOM 27403 C C . ARG A 1 99 ? 11.882 -3.165 -5.502 1.00 0.00 224 ARG A C 14
ATOM 27404 O O . ARG A 1 99 ? 12.684 -4.076 -5.298 1.00 0.00 224 ARG A O 14
ATOM 27425 N N . PHE A 1 100 ? 10.579 -3.372 -5.665 1.00 0.00 225 PHE A N 14
ATOM 27426 C CA . PHE A 1 100 ? 10.005 -4.711 -5.611 1.00 0.00 225 PHE A CA 14
ATOM 27427 C C . PHE A 1 100 ? 10.433 -5.535 -6.822 1.00 0.00 225 PHE A C 14
ATOM 27428 O O . PHE A 1 100 ? 10.766 -6.714 -6.698 1.00 0.00 225 PHE A O 14
ATOM 27445 N N . SER A 1 101 ? 10.420 -4.906 -7.993 1.00 0.00 226 SER A N 14
ATOM 27446 C CA . SER A 1 101 ? 10.802 -5.581 -9.228 1.00 0.00 226 SER A CA 14
ATOM 27447 C C . SER A 1 101 ? 12.241 -6.081 -9.151 1.00 0.00 226 SER A C 14
ATOM 27448 O O . SER A 1 101 ? 12.560 -7.163 -9.641 1.00 0.00 226 SER A O 14
ATOM 27456 N N . GLU A 1 102 ? 13.106 -5.283 -8.531 1.00 0.00 227 GLU A N 14
ATOM 27457 C CA . GLU A 1 102 ? 14.512 -5.644 -8.391 1.00 0.00 227 GLU A CA 14
ATOM 27458 C C . GLU A 1 102 ? 14.659 -7.099 -7.954 1.00 0.00 227 GLU A C 14
ATOM 27459 O O . GLU A 1 102 ? 15.443 -7.854 -8.529 1.00 0.00 227 GLU A O 14
ATOM 27471 N N . HIS A 1 103 ? 13.899 -7.484 -6.934 1.00 0.00 228 HIS A N 14
ATOM 27472 C CA . HIS A 1 103 ? 13.945 -8.848 -6.420 1.00 0.00 228 HIS A CA 14
ATOM 27473 C C . HIS A 1 103 ? 13.510 -9.846 -7.488 1.00 0.00 228 HIS A C 14
ATOM 27474 O O . HIS A 1 103 ? 13.938 -11.001 -7.483 1.00 0.00 228 HIS A O 14
ATOM 27489 N N . ILE A 1 104 ? 12.659 -9.394 -8.403 1.00 0.00 229 ILE A N 14
ATOM 27490 C CA . ILE A 1 104 ? 12.168 -10.248 -9.477 1.00 0.00 229 ILE A CA 14
ATOM 27491 C C . ILE A 1 104 ? 13.131 -10.252 -10.660 1.00 0.00 229 ILE A C 14
ATOM 27492 O O . ILE A 1 104 ? 12.717 -10.383 -11.812 1.00 0.00 229 ILE A O 14
ATOM 27508 N N . LYS A 1 105 ? 14.419 -10.111 -10.366 1.00 0.00 230 LYS A N 14
ATOM 27509 C CA . LYS A 1 105 ? 15.444 -10.102 -11.404 1.00 0.00 230 LYS A CA 14
ATOM 27510 C C . LYS A 1 105 ? 16.018 -11.499 -11.614 1.00 0.00 230 LYS A C 14
ATOM 27511 O O . LYS A 1 105 ? 16.648 -12.063 -10.720 1.00 0.00 230 LYS A O 14
ATOM 27530 N N . ASP A 1 106 ? 15.796 -12.052 -12.802 1.00 0.00 231 ASP A N 14
ATOM 27531 C CA . ASP A 1 106 ? 16.293 -13.383 -13.130 1.00 0.00 231 ASP A CA 14
ATOM 27532 C C . ASP A 1 106 ? 16.626 -13.487 -14.615 1.00 0.00 231 ASP A C 14
ATOM 27533 O O . ASP A 1 106 ? 16.332 -12.579 -15.392 1.00 0.00 231 ASP A O 14
ATOM 27542 N N . GLU A 1 107 ? 17.242 -14.600 -15.002 1.00 0.00 232 GLU A N 14
ATOM 27543 C CA . GLU A 1 107 ? 17.617 -14.821 -16.394 1.00 0.00 232 GLU A CA 14
ATOM 27544 C C . GLU A 1 107 ? 16.523 -14.328 -17.336 1.00 0.00 232 GLU A C 14
ATOM 27545 O O . GLU A 1 107 ? 16.802 -13.680 -18.346 1.00 0.00 232 GLU A O 14
ATOM 27557 N N . LYS A 1 108 ? 15.276 -14.639 -17.000 1.00 0.00 233 LYS A N 14
ATOM 27558 C CA . LYS A 1 108 ? 14.138 -14.229 -17.814 1.00 0.00 233 LYS A CA 14
ATOM 27559 C C . LYS A 1 108 ? 14.049 -12.708 -17.898 1.00 0.00 233 LYS A C 14
ATOM 27560 O O . LYS A 1 108 ? 13.658 -12.047 -16.937 1.00 0.00 233 LYS A O 14
ATOM 27579 N N . ASN A 1 109 ? 14.414 -12.161 -19.053 1.00 0.00 234 ASN A N 14
ATOM 27580 C CA . ASN A 1 109 ? 14.374 -10.718 -19.262 1.00 0.00 234 ASN A CA 14
ATOM 27581 C C . ASN A 1 109 ? 13.765 -10.382 -20.619 1.00 0.00 234 ASN A C 14
ATOM 27582 O O . ASN A 1 109 ? 13.615 -11.251 -21.479 1.00 0.00 234 ASN A O 14
ATOM 27593 N N . THR A 1 110 ? 13.416 -9.113 -20.807 1.00 0.00 235 THR A N 14
ATOM 27594 C CA . THR A 1 110 ? 12.823 -8.660 -22.059 1.00 0.00 235 THR A CA 14
ATOM 27595 C C . THR A 1 110 ? 13.091 -7.177 -22.290 1.00 0.00 235 THR A C 14
ATOM 27596 O O . THR A 1 110 ? 13.171 -6.397 -21.342 1.00 0.00 235 THR A O 14
ATOM 27607 N N . GLU A 1 111 ? 13.229 -6.796 -23.556 1.00 0.00 236 GLU A N 14
ATOM 27608 C CA . GLU A 1 111 ? 13.488 -5.405 -23.910 1.00 0.00 236 GLU A CA 14
ATOM 27609 C C . GLU A 1 111 ? 12.363 -4.845 -24.775 1.00 0.00 236 GLU A C 14
ATOM 27610 O O . GLU A 1 111 ? 11.896 -5.500 -25.707 1.00 0.00 236 GLU A O 14
ATOM 27622 N N . PHE A 1 112 ? 11.931 -3.629 -24.458 1.00 0.00 237 PHE A N 14
ATOM 27623 C CA . PHE A 1 112 ? 10.859 -2.980 -25.204 1.00 0.00 237 PHE A CA 14
ATOM 27624 C C . PHE A 1 112 ? 11.420 -1.933 -26.163 1.00 0.00 237 PHE A C 14
ATOM 27625 O O . PHE A 1 112 ? 12.516 -1.414 -25.957 1.00 0.00 237 PHE A O 14
ATOM 27642 N N . GLN A 1 113 ? 10.659 -1.630 -27.210 1.00 0.00 238 GLN A N 14
ATOM 27643 C CA . GLN A 1 113 ? 11.080 -0.647 -28.200 1.00 0.00 238 GLN A CA 14
ATOM 27644 C C . GLN A 1 113 ? 9.992 0.397 -28.428 1.00 0.00 238 GLN A C 14
ATOM 27645 O O . GLN A 1 113 ? 9.652 0.714 -29.568 1.00 0.00 238 GLN A O 14
ATOM 27659 N N . GLN A 1 114 ? 9.449 0.927 -27.337 1.00 0.00 239 GLN A N 14
ATOM 27660 C CA . GLN A 1 114 ? 8.398 1.935 -27.419 1.00 0.00 239 GLN A CA 14
ATOM 27661 C C . GLN A 1 114 ? 8.823 3.092 -28.316 1.00 0.00 239 GLN A C 14
ATOM 27662 O O . GLN A 1 114 ? 9.980 3.180 -28.727 1.00 0.00 239 GLN A O 14
ATOM 27676 N N . ARG A 1 115 ? 7.879 3.978 -28.617 1.00 0.00 240 ARG A N 14
ATOM 27677 C CA . ARG A 1 115 ? 8.155 5.130 -29.467 1.00 0.00 240 ARG A CA 14
ATOM 27678 C C . ARG A 1 115 ? 7.839 6.433 -28.738 1.00 0.00 240 ARG A C 14
ATOM 27679 O O . ARG A 1 115 ? 7.402 7.408 -29.350 1.00 0.00 240 ARG A O 14
ATOM 27700 N N . PHE A 1 116 ? 8.062 6.440 -27.428 1.00 0.00 241 PHE A N 14
ATOM 27701 C CA . PHE A 1 116 ? 7.799 7.622 -26.615 1.00 0.00 241 PHE A CA 14
ATOM 27702 C C . PHE A 1 116 ? 9.008 7.968 -25.751 1.00 0.00 241 PHE A C 14
ATOM 27703 O O . PHE A 1 116 ? 9.991 7.227 -25.716 1.00 0.00 241 PHE A O 14
ATOM 27720 N N . ILE A 1 117 ? 8.928 9.098 -25.057 1.00 0.00 242 ILE A N 14
ATOM 27721 C CA . ILE A 1 117 ? 10.015 9.541 -24.192 1.00 0.00 242 ILE A CA 14
ATOM 27722 C C . ILE A 1 117 ? 9.734 9.194 -22.734 1.00 0.00 242 ILE A C 14
ATOM 27723 O O . ILE A 1 117 ? 8.585 8.981 -22.345 1.00 0.00 242 ILE A O 14
ATOM 27739 N N . LEU A 1 118 ? 10.791 9.139 -21.931 1.00 0.00 243 LEU A N 14
ATOM 27740 C CA . LEU A 1 118 ? 10.660 8.820 -20.514 1.00 0.00 243 LEU A CA 14
ATOM 27741 C C . LEU A 1 118 ? 11.710 9.557 -19.690 1.00 0.00 243 LEU A C 14
ATOM 27742 O O . LEU A 1 118 ? 12.736 9.988 -20.215 1.00 0.00 243 LEU A O 14
ATOM 27758 N N . SER A 1 119 ? 11.446 9.698 -18.394 1.00 0.00 244 SER A N 14
ATOM 27759 C CA . SER A 1 119 ? 12.368 10.385 -17.497 1.00 0.00 244 SER A CA 14
ATOM 27760 C C . SER A 1 119 ? 13.747 9.733 -17.532 1.00 0.00 244 SER A C 14
ATOM 27761 O O . SER A 1 119 ? 13.867 8.510 -17.585 1.00 0.00 244 SER A O 14
ATOM 27769 N N . GLY A 1 120 ? 14.787 10.562 -17.503 1.00 0.00 245 GLY A N 14
ATOM 27770 C CA . GLY A 1 120 ? 16.144 10.050 -17.532 1.00 0.00 245 GLY A CA 14
ATOM 27771 C C . GLY A 1 120 ? 16.850 10.201 -16.199 1.00 0.00 245 GLY A C 14
ATOM 27772 O O . GLY A 1 120 ? 16.478 11.028 -15.366 1.00 0.00 245 GLY A O 14
ATOM 27776 N N . PRO A 1 121 ? 17.894 9.387 -15.982 1.00 0.00 246 PRO A N 14
ATOM 27777 C CA . PRO A 1 121 ? 18.674 9.415 -14.741 1.00 0.00 246 PRO A CA 14
ATOM 27778 C C . PRO A 1 121 ? 19.511 10.683 -14.611 1.00 0.00 246 PRO A C 14
ATOM 27779 O O . PRO A 1 121 ? 20.689 10.700 -14.968 1.00 0.00 246 PRO A O 14
ATOM 27790 N N . SER A 1 122 ? 18.895 11.742 -14.097 1.00 0.00 247 SER A N 14
ATOM 27791 C CA . SER A 1 122 ? 19.583 13.016 -13.922 1.00 0.00 247 SER A CA 14
ATOM 27792 C C . SER A 1 122 ? 20.594 12.936 -12.783 1.00 0.00 247 SER A C 14
ATOM 27793 O O . SER A 1 122 ? 20.228 12.725 -11.627 1.00 0.00 247 SER A O 14
ATOM 27801 N N . SER A 1 123 ? 21.869 13.106 -13.119 1.00 0.00 248 SER A N 14
ATOM 27802 C CA . SER A 1 123 ? 22.935 13.049 -12.126 1.00 0.00 248 SER A CA 14
ATOM 27803 C C . SER A 1 123 ? 22.615 13.946 -10.934 1.00 0.00 248 SER A C 14
ATOM 27804 O O . SER A 1 123 ? 22.768 13.544 -9.781 1.00 0.00 248 SER A O 14
ATOM 27812 N N . GLY A 1 124 ? 22.170 15.166 -11.221 1.00 0.00 249 GLY A N 14
ATOM 27813 C CA . GLY A 1 124 ? 21.836 16.102 -10.163 1.00 0.00 249 GLY A CA 14
ATOM 27814 C C . GLY A 1 124 ? 20.965 17.242 -10.653 1.00 0.00 249 GLY A C 14
ATOM 27815 O O . GLY A 1 124 ? 20.623 18.143 -9.887 1.00 0.00 249 GLY A O 14
ATOM 27819 N N . GLY A 1 1 ? -20.846 15.049 7.902 1.00 0.00 126 GLY A N 15
ATOM 27820 C CA . GLY A 1 1 ? -19.959 14.846 9.032 1.00 0.00 126 GLY A CA 15
ATOM 27821 C C . GLY A 1 1 ? -18.507 15.111 8.685 1.00 0.00 126 GLY A C 15
ATOM 27822 O O . GLY A 1 1 ? -18.196 15.540 7.574 1.00 0.00 126 GLY A O 15
ATOM 27826 N N . SER A 1 2 ? -17.617 14.856 9.638 1.00 0.00 127 SER A N 15
ATOM 27827 C CA . SER A 1 2 ? -16.190 15.074 9.429 1.00 0.00 127 SER A CA 15
ATOM 27828 C C . SER A 1 2 ? -15.374 14.440 10.551 1.00 0.00 127 SER A C 15
ATOM 27829 O O . SER A 1 2 ? -15.829 14.350 11.691 1.00 0.00 127 SER A O 15
ATOM 27837 N N . SER A 1 3 ? -14.163 14.002 10.219 1.00 0.00 128 SER A N 15
ATOM 27838 C CA . SER A 1 3 ? -13.283 13.372 11.197 1.00 0.00 128 SER A CA 15
ATOM 27839 C C . SER A 1 3 ? -11.834 13.404 10.723 1.00 0.00 128 SER A C 15
ATOM 27840 O O . SER A 1 3 ? -11.561 13.550 9.532 1.00 0.00 128 SER A O 15
ATOM 27848 N N . GLY A 1 4 ? -10.906 13.267 11.665 1.00 0.00 129 GLY A N 15
ATOM 27849 C CA . GLY A 1 4 ? -9.495 13.283 11.325 1.00 0.00 129 GLY A CA 15
ATOM 27850 C C . GLY A 1 4 ? -8.693 12.280 12.131 1.00 0.00 129 GLY A C 15
ATOM 27851 O O . GLY A 1 4 ? -9.012 12.006 13.288 1.00 0.00 129 GLY A O 15
ATOM 27855 N N . SER A 1 5 ? -7.651 11.729 11.518 1.00 0.00 130 SER A N 15
ATOM 27856 C CA . SER A 1 5 ? -6.804 10.746 12.184 1.00 0.00 130 SER A CA 15
ATOM 27857 C C . SER A 1 5 ? -5.428 11.331 12.488 1.00 0.00 130 SER A C 15
ATOM 27858 O O . SER A 1 5 ? -5.036 12.350 11.921 1.00 0.00 130 SER A O 15
ATOM 27866 N N . SER A 1 6 ? -4.700 10.678 13.388 1.00 0.00 131 SER A N 15
ATOM 27867 C CA . SER A 1 6 ? -3.369 11.135 13.772 1.00 0.00 131 SER A CA 15
ATOM 27868 C C . SER A 1 6 ? -2.401 9.960 13.876 1.00 0.00 131 SER A C 15
ATOM 27869 O O . SER A 1 6 ? -2.814 8.812 14.035 1.00 0.00 131 SER A O 15
ATOM 27877 N N . GLY A 1 7 ? -1.108 10.257 13.784 1.00 0.00 132 GLY A N 15
ATOM 27878 C CA . GLY A 1 7 ? -0.100 9.217 13.869 1.00 0.00 132 GLY A CA 15
ATOM 27879 C C . GLY A 1 7 ? 0.146 8.764 15.295 1.00 0.00 132 GLY A C 15
ATOM 27880 O O . GLY A 1 7 ? -0.264 9.429 16.246 1.00 0.00 132 GLY A O 15
ATOM 27884 N N . THR A 1 8 ? 0.818 7.626 15.445 1.00 0.00 133 THR A N 15
ATOM 27885 C CA . THR A 1 8 ? 1.116 7.083 16.764 1.00 0.00 133 THR A CA 15
ATOM 27886 C C . THR A 1 8 ? 2.618 6.913 16.962 1.00 0.00 133 THR A C 15
ATOM 27887 O O . THR A 1 8 ? 3.392 6.988 16.008 1.00 0.00 133 THR A O 15
ATOM 27898 N N . ASP A 1 9 ? 3.023 6.684 18.206 1.00 0.00 134 ASP A N 15
ATOM 27899 C CA . ASP A 1 9 ? 4.433 6.501 18.529 1.00 0.00 134 ASP A CA 15
ATOM 27900 C C . ASP A 1 9 ? 4.870 5.064 18.265 1.00 0.00 134 ASP A C 15
ATOM 27901 O O . ASP A 1 9 ? 4.310 4.122 18.826 1.00 0.00 134 ASP A O 15
ATOM 27910 N N . SER A 1 10 ? 5.872 4.903 17.407 1.00 0.00 135 SER A N 15
ATOM 27911 C CA . SER A 1 10 ? 6.381 3.580 17.065 1.00 0.00 135 SER A CA 15
ATOM 27912 C C . SER A 1 10 ? 7.781 3.372 17.633 1.00 0.00 135 SER A C 15
ATOM 27913 O O . SER A 1 10 ? 8.483 4.332 17.954 1.00 0.00 135 SER A O 15
ATOM 27921 N N . THR A 1 11 ? 8.183 2.111 17.756 1.00 0.00 136 THR A N 15
ATOM 27922 C CA . THR A 1 11 ? 9.498 1.775 18.286 1.00 0.00 136 THR A CA 15
ATOM 27923 C C . THR A 1 11 ? 10.216 0.777 17.384 1.00 0.00 136 THR A C 15
ATOM 27924 O O . THR A 1 11 ? 10.712 -0.248 17.849 1.00 0.00 136 THR A O 15
ATOM 27935 N N . GLY A 1 12 ? 10.269 1.085 16.092 1.00 0.00 137 GLY A N 15
ATOM 27936 C CA . GLY A 1 12 ? 10.929 0.205 15.146 1.00 0.00 137 GLY A CA 15
ATOM 27937 C C . GLY A 1 12 ? 9.989 -0.832 14.565 1.00 0.00 137 GLY A C 15
ATOM 27938 O O . GLY A 1 12 ? 9.794 -1.898 15.149 1.00 0.00 137 GLY A O 15
ATOM 27942 N N . ILE A 1 13 ? 9.404 -0.519 13.414 1.00 0.00 138 ILE A N 15
ATOM 27943 C CA . ILE A 1 13 ? 8.479 -1.433 12.755 1.00 0.00 138 ILE A CA 15
ATOM 27944 C C . ILE A 1 13 ? 9.189 -2.262 11.691 1.00 0.00 138 ILE A C 15
ATOM 27945 O O . ILE A 1 13 ? 9.980 -1.738 10.906 1.00 0.00 138 ILE A O 15
ATOM 27961 N N . ASP A 1 14 ? 8.901 -3.559 11.670 1.00 0.00 139 ASP A N 15
ATOM 27962 C CA . ASP A 1 14 ? 9.510 -4.462 10.700 1.00 0.00 139 ASP A CA 15
ATOM 27963 C C . ASP A 1 14 ? 8.684 -4.520 9.419 1.00 0.00 139 ASP A C 15
ATOM 27964 O O . ASP A 1 14 ? 7.819 -5.384 9.264 1.00 0.00 139 ASP A O 15
ATOM 27973 N N . LEU A 1 15 ? 8.954 -3.597 8.503 1.00 0.00 140 LEU A N 15
ATOM 27974 C CA . LEU A 1 15 ? 8.235 -3.542 7.235 1.00 0.00 140 LEU A CA 15
ATOM 27975 C C . LEU A 1 15 ? 8.977 -4.322 6.154 1.00 0.00 140 LEU A C 15
ATOM 27976 O O . LEU A 1 15 ? 8.433 -5.256 5.564 1.00 0.00 140 LEU A O 15
ATOM 27992 N N . HIS A 1 16 ? 10.223 -3.934 5.902 1.00 0.00 141 HIS A N 15
ATOM 27993 C CA . HIS A 1 16 ? 11.042 -4.599 4.894 1.00 0.00 141 HIS A CA 15
ATOM 27994 C C . HIS A 1 16 ? 10.974 -6.115 5.053 1.00 0.00 141 HIS A C 15
ATOM 27995 O O . HIS A 1 16 ? 10.844 -6.846 4.072 1.00 0.00 141 HIS A O 15
ATOM 28010 N N . GLU A 1 17 ? 11.065 -6.579 6.295 1.00 0.00 142 GLU A N 15
ATOM 28011 C CA . GLU A 1 17 ? 11.016 -8.008 6.582 1.00 0.00 142 GLU A CA 15
ATOM 28012 C C . GLU A 1 17 ? 9.687 -8.608 6.133 1.00 0.00 142 GLU A C 15
ATOM 28013 O O . GLU A 1 17 ? 9.654 -9.555 5.347 1.00 0.00 142 GLU A O 15
ATOM 28025 N N . PHE A 1 18 ? 8.592 -8.050 6.639 1.00 0.00 143 PHE A N 15
ATOM 28026 C CA . PHE A 1 18 ? 7.259 -8.529 6.293 1.00 0.00 143 PHE A CA 15
ATOM 28027 C C . PHE A 1 18 ? 7.067 -8.554 4.779 1.00 0.00 143 PHE A C 15
ATOM 28028 O O . PHE A 1 18 ? 6.661 -9.568 4.210 1.00 0.00 143 PHE A O 15
ATOM 28045 N N . LEU A 1 19 ? 7.359 -7.431 4.134 1.00 0.00 144 LEU A N 15
ATOM 28046 C CA . LEU A 1 19 ? 7.218 -7.322 2.686 1.00 0.00 144 LEU A CA 15
ATOM 28047 C C . LEU A 1 19 ? 7.906 -8.488 1.982 1.00 0.00 144 LEU A C 15
ATOM 28048 O O . LEU A 1 19 ? 7.259 -9.288 1.307 1.00 0.00 144 LEU A O 15
ATOM 28064 N N . VAL A 1 20 ? 9.222 -8.578 2.147 1.00 0.00 145 VAL A N 15
ATOM 28065 C CA . VAL A 1 20 ? 9.998 -9.647 1.530 1.00 0.00 145 VAL A CA 15
ATOM 28066 C C . VAL A 1 20 ? 9.361 -11.008 1.790 1.00 0.00 145 VAL A C 15
ATOM 28067 O O . VAL A 1 20 ? 9.013 -11.730 0.856 1.00 0.00 145 VAL A O 15
ATOM 28080 N N . ASN A 1 21 ? 9.211 -11.352 3.065 1.00 0.00 146 ASN A N 15
ATOM 28081 C CA . ASN A 1 21 ? 8.615 -12.627 3.448 1.00 0.00 146 ASN A CA 15
ATOM 28082 C C . ASN A 1 21 ? 7.365 -12.913 2.621 1.00 0.00 146 ASN A C 15
ATOM 28083 O O . ASN A 1 21 ? 7.253 -13.962 1.987 1.00 0.00 146 ASN A O 15
ATOM 28094 N N . THR A 1 22 ? 6.426 -11.972 2.633 1.00 0.00 147 THR A N 15
ATOM 28095 C CA . THR A 1 22 ? 5.183 -12.122 1.886 1.00 0.00 147 THR A CA 15
ATOM 28096 C C . THR A 1 22 ? 5.457 -12.487 0.432 1.00 0.00 147 THR A C 15
ATOM 28097 O O . THR A 1 22 ? 4.765 -13.323 -0.150 1.00 0.00 147 THR A O 15
ATOM 28108 N N . LEU A 1 23 ? 6.471 -11.856 -0.151 1.00 0.00 148 LEU A N 15
ATOM 28109 C CA . LEU A 1 23 ? 6.837 -12.115 -1.539 1.00 0.00 148 LEU A CA 15
ATOM 28110 C C . LEU A 1 23 ? 7.247 -13.572 -1.731 1.00 0.00 148 LEU A C 15
ATOM 28111 O O . LEU A 1 23 ? 6.820 -14.228 -2.681 1.00 0.00 148 LEU A O 15
ATOM 28127 N N . LYS A 1 24 ? 8.075 -14.073 -0.821 1.00 0.00 149 LYS A N 15
ATOM 28128 C CA . LYS A 1 24 ? 8.541 -15.453 -0.887 1.00 0.00 149 LYS A CA 15
ATOM 28129 C C . LYS A 1 24 ? 7.395 -16.427 -0.629 1.00 0.00 149 LYS A C 15
ATOM 28130 O O . LYS A 1 24 ? 7.045 -17.233 -1.491 1.00 0.00 149 LYS A O 15
ATOM 28149 N N . LYS A 1 25 ? 6.814 -16.346 0.563 1.00 0.00 150 LYS A N 15
ATOM 28150 C CA . LYS A 1 25 ? 5.706 -17.217 0.935 1.00 0.00 150 LYS A CA 15
ATOM 28151 C C . LYS A 1 25 ? 4.581 -17.135 -0.091 1.00 0.00 150 LYS A C 15
ATOM 28152 O O . LYS A 1 25 ? 4.133 -18.152 -0.619 1.00 0.00 150 LYS A O 15
ATOM 28171 N N . ASN A 1 26 ? 4.129 -15.916 -0.371 1.00 0.00 151 ASN A N 15
ATOM 28172 C CA . ASN A 1 26 ? 3.056 -15.702 -1.335 1.00 0.00 151 ASN A CA 15
ATOM 28173 C C . ASN A 1 26 ? 3.572 -14.964 -2.567 1.00 0.00 151 ASN A C 15
ATOM 28174 O O . ASN A 1 26 ? 3.415 -13.750 -2.705 1.00 0.00 151 ASN A O 15
ATOM 28185 N N . PRO A 1 27 ? 4.202 -15.712 -3.485 1.00 0.00 152 PRO A N 15
ATOM 28186 C CA . PRO A 1 27 ? 4.752 -15.150 -4.722 1.00 0.00 152 PRO A CA 15
ATOM 28187 C C . PRO A 1 27 ? 3.663 -14.704 -5.691 1.00 0.00 152 PRO A C 15
ATOM 28188 O O . PRO A 1 27 ? 3.947 -14.085 -6.716 1.00 0.00 152 PRO A O 15
ATOM 28199 N N . ARG A 1 28 ? 2.416 -15.021 -5.359 1.00 0.00 153 ARG A N 15
ATOM 28200 C CA . ARG A 1 28 ? 1.284 -14.653 -6.201 1.00 0.00 153 ARG A CA 15
ATOM 28201 C C . ARG A 1 28 ? 0.813 -13.236 -5.889 1.00 0.00 153 ARG A C 15
ATOM 28202 O O . ARG A 1 28 ? 0.135 -12.604 -6.699 1.00 0.00 153 ARG A O 15
ATOM 28223 N N . ASP A 1 29 ? 1.175 -12.744 -4.709 1.00 0.00 154 ASP A N 15
ATOM 28224 C CA . ASP A 1 29 ? 0.790 -11.401 -4.290 1.00 0.00 154 ASP A CA 15
ATOM 28225 C C . ASP A 1 29 ? 1.671 -10.349 -4.958 1.00 0.00 154 ASP A C 15
ATOM 28226 O O . ASP A 1 29 ? 1.318 -9.171 -5.008 1.00 0.00 154 ASP A O 15
ATOM 28235 N N . ARG A 1 30 ? 2.818 -10.784 -5.470 1.00 0.00 155 ARG A N 15
ATOM 28236 C CA . ARG A 1 30 ? 3.750 -9.880 -6.133 1.00 0.00 155 ARG A CA 15
ATOM 28237 C C . ARG A 1 30 ? 3.002 -8.842 -6.965 1.00 0.00 155 ARG A C 15
ATOM 28238 O O . ARG A 1 30 ? 3.079 -7.644 -6.696 1.00 0.00 155 ARG A O 15
ATOM 28259 N N . MET A 1 31 ? 2.278 -9.312 -7.976 1.00 0.00 156 MET A N 15
ATOM 28260 C CA . MET A 1 31 ? 1.516 -8.425 -8.846 1.00 0.00 156 MET A CA 15
ATOM 28261 C C . MET A 1 31 ? 0.719 -7.413 -8.029 1.00 0.00 156 MET A C 15
ATOM 28262 O O . MET A 1 31 ? 0.519 -6.276 -8.455 1.00 0.00 156 MET A O 15
ATOM 28276 N N . MET A 1 32 ? 0.268 -7.834 -6.852 1.00 0.00 157 MET A N 15
ATOM 28277 C CA . MET A 1 32 ? -0.506 -6.963 -5.975 1.00 0.00 157 MET A CA 15
ATOM 28278 C C . MET A 1 32 ? 0.325 -5.765 -5.527 1.00 0.00 157 MET A C 15
ATOM 28279 O O . MET A 1 32 ? 0.057 -4.629 -5.921 1.00 0.00 157 MET A O 15
ATOM 28293 N N . LEU A 1 33 ? 1.333 -6.025 -4.702 1.00 0.00 158 LEU A N 15
ATOM 28294 C CA . LEU A 1 33 ? 2.204 -4.967 -4.201 1.00 0.00 158 LEU A CA 15
ATOM 28295 C C . LEU A 1 33 ? 2.826 -4.183 -5.351 1.00 0.00 158 LEU A C 15
ATOM 28296 O O . LEU A 1 33 ? 2.850 -2.951 -5.335 1.00 0.00 158 LEU A O 15
ATOM 28312 N N . LEU A 1 34 ? 3.325 -4.903 -6.350 1.00 0.00 159 LEU A N 15
ATOM 28313 C CA . LEU A 1 34 ? 3.945 -4.274 -7.511 1.00 0.00 159 LEU A CA 15
ATOM 28314 C C . LEU A 1 34 ? 3.025 -3.220 -8.116 1.00 0.00 159 LEU A C 15
ATOM 28315 O O . LEU A 1 34 ? 3.424 -2.072 -8.315 1.00 0.00 159 LEU A O 15
ATOM 28331 N N . LYS A 1 35 ? 1.790 -3.615 -8.405 1.00 0.00 160 LYS A N 15
ATOM 28332 C CA . LYS A 1 35 ? 0.809 -2.704 -8.984 1.00 0.00 160 LYS A CA 15
ATOM 28333 C C . LYS A 1 35 ? 0.660 -1.451 -8.128 1.00 0.00 160 LYS A C 15
ATOM 28334 O O . LYS A 1 35 ? 0.798 -0.330 -8.621 1.00 0.00 160 LYS A O 15
ATOM 28353 N N . LEU A 1 36 ? 0.379 -1.646 -6.844 1.00 0.00 161 LEU A N 15
ATOM 28354 C CA . LEU A 1 36 ? 0.213 -0.530 -5.919 1.00 0.00 161 LEU A CA 15
ATOM 28355 C C . LEU A 1 36 ? 1.438 0.378 -5.936 1.00 0.00 161 LEU A C 15
ATOM 28356 O O . LEU A 1 36 ? 1.316 1.597 -6.059 1.00 0.00 161 LEU A O 15
ATOM 28372 N N . GLU A 1 37 ? 2.617 -0.223 -5.813 1.00 0.00 162 GLU A N 15
ATOM 28373 C CA . GLU A 1 37 ? 3.864 0.533 -5.816 1.00 0.00 162 GLU A CA 15
ATOM 28374 C C . GLU A 1 37 ? 3.971 1.400 -7.067 1.00 0.00 162 GLU A C 15
ATOM 28375 O O . GLU A 1 37 ? 4.381 2.558 -6.997 1.00 0.00 162 GLU A O 15
ATOM 28387 N N . GLN A 1 38 ? 3.602 0.829 -8.209 1.00 0.00 163 GLN A N 15
ATOM 28388 C CA . GLN A 1 38 ? 3.658 1.549 -9.475 1.00 0.00 163 GLN A CA 15
ATOM 28389 C C . GLN A 1 38 ? 2.709 2.743 -9.466 1.00 0.00 163 GLN A C 15
ATOM 28390 O O . GLN A 1 38 ? 3.087 3.851 -9.844 1.00 0.00 163 GLN A O 15
ATOM 28404 N N . GLU A 1 39 ? 1.475 2.508 -9.031 1.00 0.00 164 GLU A N 15
ATOM 28405 C CA . GLU A 1 39 ? 0.471 3.564 -8.974 1.00 0.00 164 GLU A CA 15
ATOM 28406 C C . GLU A 1 39 ? 0.959 4.732 -8.121 1.00 0.00 164 GLU A C 15
ATOM 28407 O O . GLU A 1 39 ? 0.850 5.892 -8.519 1.00 0.00 164 GLU A O 15
ATOM 28419 N N . ILE A 1 40 ? 1.496 4.416 -6.948 1.00 0.00 165 ILE A N 15
ATOM 28420 C CA . ILE A 1 40 ? 2.001 5.438 -6.039 1.00 0.00 165 ILE A CA 15
ATOM 28421 C C . ILE A 1 40 ? 3.098 6.267 -6.699 1.00 0.00 165 ILE A C 15
ATOM 28422 O O . ILE A 1 40 ? 3.099 7.496 -6.615 1.00 0.00 165 ILE A O 15
ATOM 28438 N N . LEU A 1 41 ? 4.030 5.586 -7.357 1.00 0.00 166 LEU A N 15
ATOM 28439 C CA . LEU A 1 41 ? 5.134 6.259 -8.034 1.00 0.00 166 LEU A CA 15
ATOM 28440 C C . LEU A 1 41 ? 4.614 7.313 -9.006 1.00 0.00 166 LEU A C 15
ATOM 28441 O O . LEU A 1 41 ? 4.935 8.495 -8.884 1.00 0.00 166 LEU A O 15
ATOM 28457 N N . GLU A 1 42 ? 3.809 6.877 -9.970 1.00 0.00 167 GLU A N 15
ATOM 28458 C CA . GLU A 1 42 ? 3.244 7.784 -10.962 1.00 0.00 167 GLU A CA 15
ATOM 28459 C C . GLU A 1 42 ? 2.552 8.965 -10.288 1.00 0.00 167 GLU A C 15
ATOM 28460 O O . GLU A 1 42 ? 2.595 10.090 -10.785 1.00 0.00 167 GLU A O 15
ATOM 28472 N N . PHE A 1 43 ? 1.913 8.699 -9.153 1.00 0.00 168 PHE A N 15
ATOM 28473 C CA . PHE A 1 43 ? 1.209 9.739 -8.411 1.00 0.00 168 PHE A CA 15
ATOM 28474 C C . PHE A 1 43 ? 2.189 10.770 -7.858 1.00 0.00 168 PHE A C 15
ATOM 28475 O O . PHE A 1 43 ? 1.941 11.974 -7.924 1.00 0.00 168 PHE A O 15
ATOM 28492 N N . ILE A 1 44 ? 3.301 10.288 -7.313 1.00 0.00 169 ILE A N 15
ATOM 28493 C CA . ILE A 1 44 ? 4.318 11.167 -6.750 1.00 0.00 169 ILE A CA 15
ATOM 28494 C C . ILE A 1 44 ? 4.863 12.124 -7.804 1.00 0.00 169 ILE A C 15
ATOM 28495 O O . ILE A 1 44 ? 4.992 13.323 -7.561 1.00 0.00 169 ILE A O 15
ATOM 28511 N N . ASN A 1 45 ? 5.180 11.585 -8.977 1.00 0.00 170 ASN A N 15
ATOM 28512 C CA . ASN A 1 45 ? 5.710 12.392 -10.070 1.00 0.00 170 ASN A CA 15
ATOM 28513 C C . ASN A 1 45 ? 4.666 13.387 -10.568 1.00 0.00 170 ASN A C 15
ATOM 28514 O O . ASN A 1 45 ? 5.000 14.498 -10.980 1.00 0.00 170 ASN A O 15
ATOM 28525 N N . ASP A 1 46 ? 3.402 12.982 -10.525 1.00 0.00 171 ASP A N 15
ATOM 28526 C CA . ASP A 1 46 ? 2.309 13.838 -10.970 1.00 0.00 171 ASP A CA 15
ATOM 28527 C C . ASP A 1 46 ? 2.092 14.992 -9.996 1.00 0.00 171 ASP A C 15
ATOM 28528 O O . ASP A 1 46 ? 1.637 14.791 -8.871 1.00 0.00 171 ASP A O 15
ATOM 28537 N N . ASN A 1 47 ? 2.423 16.202 -10.437 1.00 0.00 172 ASN A N 15
ATOM 28538 C CA . ASN A 1 47 ? 2.267 17.388 -9.603 1.00 0.00 172 ASN A CA 15
ATOM 28539 C C . ASN A 1 47 ? 0.822 17.878 -9.620 1.00 0.00 172 ASN A C 15
ATOM 28540 O O . ASN A 1 47 ? 0.276 18.267 -8.589 1.00 0.00 172 ASN A O 15
ATOM 28551 N N . ASN A 1 48 ? 0.209 17.855 -10.799 1.00 0.00 173 ASN A N 15
ATOM 28552 C CA . ASN A 1 48 ? -1.173 18.296 -10.950 1.00 0.00 173 ASN A CA 15
ATOM 28553 C C . ASN A 1 48 ? -2.034 17.793 -9.795 1.00 0.00 173 ASN A C 15
ATOM 28554 O O . ASN A 1 48 ? -2.836 18.540 -9.236 1.00 0.00 173 ASN A O 15
ATOM 28565 N N . ASN A 1 49 ? -1.861 16.523 -9.444 1.00 0.00 174 ASN A N 15
ATOM 28566 C CA . ASN A 1 49 ? -2.622 15.921 -8.356 1.00 0.00 174 ASN A CA 15
ATOM 28567 C C . ASN A 1 49 ? -1.881 16.063 -7.030 1.00 0.00 174 ASN A C 15
ATOM 28568 O O . ASN A 1 49 ? -0.674 15.835 -6.956 1.00 0.00 174 ASN A O 15
ATOM 28579 N N . GLN A 1 50 ? -2.613 16.440 -5.987 1.00 0.00 175 GLN A N 15
ATOM 28580 C CA . GLN A 1 50 ? -2.025 16.612 -4.664 1.00 0.00 175 GLN A CA 15
ATOM 28581 C C . GLN A 1 50 ? -2.360 15.430 -3.761 1.00 0.00 175 GLN A C 15
ATOM 28582 O O . GLN A 1 50 ? -1.560 15.039 -2.911 1.00 0.00 175 GLN A O 15
ATOM 28596 N N . PHE A 1 51 ? -3.547 14.864 -3.951 1.00 0.00 176 PHE A N 15
ATOM 28597 C CA . PHE A 1 51 ? -3.989 13.726 -3.152 1.00 0.00 176 PHE A CA 15
ATOM 28598 C C . PHE A 1 51 ? -4.356 12.545 -4.046 1.00 0.00 176 PHE A C 15
ATOM 28599 O O . PHE A 1 51 ? -4.631 12.712 -5.234 1.00 0.00 176 PHE A O 15
ATOM 28616 N N . LYS A 1 52 ? -4.357 11.350 -3.465 1.00 0.00 177 LYS A N 15
ATOM 28617 C CA . LYS A 1 52 ? -4.690 10.139 -4.205 1.00 0.00 177 LYS A CA 15
ATOM 28618 C C . LYS A 1 52 ? -5.628 9.248 -3.397 1.00 0.00 177 LYS A C 15
ATOM 28619 O O . LYS A 1 52 ? -5.289 8.808 -2.298 1.00 0.00 177 LYS A O 15
ATOM 28638 N N . LYS A 1 53 ? -6.807 8.983 -3.949 1.00 0.00 178 LYS A N 15
ATOM 28639 C CA . LYS A 1 53 ? -7.793 8.141 -3.282 1.00 0.00 178 LYS A CA 15
ATOM 28640 C C . LYS A 1 53 ? -7.911 6.787 -3.974 1.00 0.00 178 LYS A C 15
ATOM 28641 O O . LYS A 1 53 ? -8.184 6.713 -5.173 1.00 0.00 178 LYS A O 15
ATOM 28660 N N . PHE A 1 54 ? -7.705 5.718 -3.212 1.00 0.00 179 PHE A N 15
ATOM 28661 C CA . PHE A 1 54 ? -7.788 4.366 -3.753 1.00 0.00 179 PHE A CA 15
ATOM 28662 C C . PHE A 1 54 ? -9.204 3.814 -3.618 1.00 0.00 179 PHE A C 15
ATOM 28663 O O . PHE A 1 54 ? -9.988 4.244 -2.772 1.00 0.00 179 PHE A O 15
ATOM 28680 N N . PRO A 1 55 ? -9.541 2.836 -4.473 1.00 0.00 180 PRO A N 15
ATOM 28681 C CA . PRO A 1 55 ? -10.863 2.203 -4.470 1.00 0.00 180 PRO A CA 15
ATOM 28682 C C . PRO A 1 55 ? -11.087 1.335 -3.236 1.00 0.00 180 PRO A C 15
ATOM 28683 O O . PRO A 1 55 ? -10.152 1.049 -2.490 1.00 0.00 180 PRO A O 15
ATOM 28694 N N . GLN A 1 56 ? -12.333 0.920 -3.02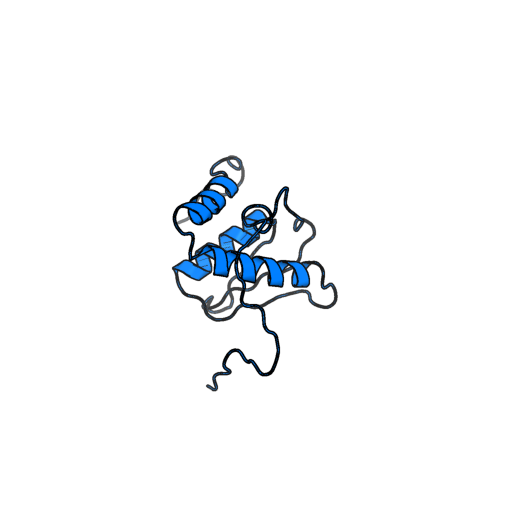9 1.00 0.00 181 GLN A N 15
ATOM 28695 C CA . GLN A 1 56 ? -12.679 0.085 -1.885 1.00 0.00 181 GLN A CA 15
ATOM 28696 C C . GLN A 1 56 ? -11.625 -0.995 -1.661 1.00 0.00 181 GLN A C 15
ATOM 28697 O O . GLN A 1 56 ? -11.350 -1.800 -2.550 1.00 0.00 181 GLN A O 15
ATOM 28711 N N . MET A 1 57 ? -11.040 -1.005 -0.468 1.00 0.00 182 MET A N 15
ATOM 28712 C CA . MET A 1 57 ? -10.017 -1.987 -0.128 1.00 0.00 182 MET A CA 15
ATOM 28713 C C . MET A 1 57 ? -10.537 -2.976 0.911 1.00 0.00 182 MET A C 15
ATOM 28714 O O . MET A 1 57 ? -11.164 -2.586 1.896 1.00 0.00 182 MET A O 15
ATOM 28728 N N . THR A 1 58 ? -10.273 -4.259 0.683 1.00 0.00 183 THR A N 15
ATOM 28729 C CA . THR A 1 58 ? -10.716 -5.304 1.598 1.00 0.00 183 THR A CA 15
ATOM 28730 C C . THR A 1 58 ? -9.744 -5.463 2.762 1.00 0.00 183 THR A C 15
ATOM 28731 O O . THR A 1 58 ? -8.596 -5.025 2.690 1.00 0.00 183 THR A O 15
ATOM 28742 N N . SER A 1 59 ? -10.212 -6.094 3.835 1.00 0.00 184 SER A N 15
ATOM 28743 C CA . SER A 1 59 ? -9.385 -6.309 5.016 1.00 0.00 184 SER A CA 15
ATOM 28744 C C . SER A 1 59 ? -7.943 -6.616 4.622 1.00 0.00 184 SER A C 15
ATOM 28745 O O . SER A 1 59 ? -7.001 -6.210 5.302 1.00 0.00 184 SER A O 15
ATOM 28753 N N . TYR A 1 60 ? -7.780 -7.336 3.518 1.00 0.00 185 TYR A N 15
ATOM 28754 C CA . TYR A 1 60 ? -6.454 -7.701 3.033 1.00 0.00 185 TYR A CA 15
ATOM 28755 C C . TYR A 1 60 ? -5.759 -6.503 2.394 1.00 0.00 185 TYR A C 15
ATOM 28756 O O . TYR A 1 60 ? -4.660 -6.119 2.798 1.00 0.00 185 TYR A O 15
ATOM 28774 N N . HIS A 1 61 ? -6.407 -5.915 1.394 1.00 0.00 186 HIS A N 15
ATOM 28775 C CA . HIS A 1 61 ? -5.853 -4.758 0.698 1.00 0.00 186 HIS A CA 15
ATOM 28776 C C . HIS A 1 61 ? -5.437 -3.676 1.690 1.00 0.00 186 HIS A C 15
ATOM 28777 O O . HIS A 1 61 ? -4.286 -3.237 1.697 1.00 0.00 186 HIS A O 15
ATOM 28792 N N . ARG A 1 62 ? -6.379 -3.251 2.525 1.00 0.00 187 ARG A N 15
ATOM 28793 C CA . ARG A 1 62 ? -6.110 -2.219 3.520 1.00 0.00 187 ARG A CA 15
ATOM 28794 C C . ARG A 1 62 ? -4.759 -2.450 4.190 1.00 0.00 187 ARG A C 15
ATOM 28795 O O . ARG A 1 62 ? -3.918 -1.552 4.241 1.00 0.00 187 ARG A O 15
ATOM 28816 N N . MET A 1 63 ? -4.558 -3.659 4.705 1.00 0.00 188 MET A N 15
ATOM 28817 C CA . MET A 1 63 ? -3.309 -4.008 5.372 1.00 0.00 188 MET A CA 15
ATOM 28818 C C . MET A 1 63 ? -2.124 -3.846 4.425 1.00 0.00 188 MET A C 15
ATOM 28819 O O . MET A 1 63 ? -1.237 -3.023 4.658 1.00 0.00 188 MET A O 15
ATOM 28833 N N . LEU A 1 64 ? -2.113 -4.637 3.358 1.00 0.00 189 LEU A N 15
ATOM 28834 C CA . LEU A 1 64 ? -1.036 -4.582 2.375 1.00 0.00 189 LEU A CA 15
ATOM 28835 C C . LEU A 1 64 ? -0.611 -3.140 2.113 1.00 0.00 189 LEU A C 15
ATOM 28836 O O . LEU A 1 64 ? 0.546 -2.775 2.322 1.00 0.00 189 LEU A O 15
ATOM 28852 N N . LEU A 1 65 ? -1.555 -2.325 1.656 1.00 0.00 190 LEU A N 15
ATOM 28853 C CA . LEU A 1 65 ? -1.280 -0.922 1.368 1.00 0.00 190 LEU A CA 15
ATOM 28854 C C . LEU A 1 65 ? -0.634 -0.236 2.567 1.00 0.00 190 LEU A C 15
ATOM 28855 O O . LEU A 1 65 ? 0.488 0.265 2.479 1.00 0.00 190 LEU A O 15
ATOM 28871 N N . HIS A 1 66 ? -1.348 -0.217 3.688 1.00 0.00 191 HIS A N 15
ATOM 28872 C CA . HIS A 1 66 ? -0.843 0.405 4.906 1.00 0.00 191 HIS A CA 15
ATOM 28873 C C . HIS A 1 66 ? 0.658 0.174 5.052 1.00 0.00 191 HIS A C 15
ATOM 28874 O O . HIS A 1 66 ? 1.395 1.066 5.473 1.00 0.00 191 HIS A O 15
ATOM 28889 N N . ARG A 1 67 ? 1.104 -1.028 4.702 1.00 0.00 192 ARG A N 15
ATOM 28890 C CA . ARG A 1 67 ? 2.516 -1.376 4.796 1.00 0.00 192 ARG A CA 15
ATOM 28891 C C . ARG A 1 67 ? 3.327 -0.652 3.725 1.00 0.00 192 ARG A C 15
ATOM 28892 O O . ARG A 1 67 ? 4.357 -0.043 4.016 1.00 0.00 192 ARG A O 15
ATOM 28913 N N . VAL A 1 68 ? 2.855 -0.722 2.484 1.00 0.00 193 VAL A N 15
ATOM 28914 C CA . VAL A 1 68 ? 3.535 -0.073 1.370 1.00 0.00 193 VAL A CA 15
ATOM 28915 C C . VAL A 1 68 ? 3.742 1.413 1.642 1.00 0.00 193 VAL A C 15
ATOM 28916 O O . VAL A 1 68 ? 4.863 1.916 1.583 1.00 0.00 193 VAL A O 15
ATOM 28929 N N . ALA A 1 69 ? 2.651 2.111 1.940 1.00 0.00 194 ALA A N 15
ATOM 28930 C CA . ALA A 1 69 ? 2.712 3.540 2.224 1.00 0.00 194 ALA A CA 15
ATOM 28931 C C . ALA A 1 69 ? 3.662 3.829 3.381 1.00 0.00 194 ALA A C 15
ATOM 28932 O O . ALA A 1 69 ? 4.579 4.640 3.256 1.00 0.00 194 ALA A O 15
ATOM 28939 N N . ALA A 1 70 ? 3.436 3.161 4.508 1.00 0.00 195 ALA A N 15
ATOM 28940 C CA . ALA A 1 70 ? 4.274 3.346 5.687 1.00 0.00 195 ALA A CA 15
ATOM 28941 C C . ALA A 1 70 ? 5.750 3.177 5.344 1.00 0.00 195 ALA A C 15
ATOM 28942 O O . ALA A 1 70 ? 6.616 3.790 5.967 1.00 0.00 195 ALA A O 15
ATOM 28949 N N . TYR A 1 71 ? 6.029 2.342 4.349 1.00 0.00 196 TYR A N 15
ATOM 28950 C CA . TYR A 1 71 ? 7.401 2.089 3.926 1.00 0.00 196 TYR A CA 15
ATOM 28951 C C . TYR A 1 71 ? 7.972 3.293 3.182 1.00 0.00 196 TYR A C 15
ATOM 28952 O O . TYR A 1 71 ? 9.076 3.752 3.475 1.00 0.00 196 TYR A O 15
ATOM 28970 N N . PHE A 1 72 ? 7.211 3.801 2.219 1.00 0.00 197 PHE A N 15
ATOM 28971 C CA . PHE A 1 72 ? 7.639 4.951 1.432 1.00 0.00 197 PHE A CA 15
ATOM 28972 C C . PHE A 1 72 ? 7.564 6.233 2.257 1.00 0.00 197 PHE A C 15
ATOM 28973 O O . PHE A 1 72 ? 8.023 7.290 1.826 1.00 0.00 197 PHE A O 15
ATOM 28990 N N . GLY A 1 73 ? 6.980 6.130 3.447 1.00 0.00 198 GLY A N 15
ATOM 28991 C CA . GLY A 1 73 ? 6.854 7.287 4.314 1.00 0.00 198 GLY A CA 15
ATOM 28992 C C . GLY A 1 73 ? 5.746 8.223 3.874 1.00 0.00 198 GLY A C 15
ATOM 28993 O O . GLY A 1 73 ? 5.964 9.424 3.719 1.00 0.00 198 GLY A O 15
ATOM 28997 N N . MET A 1 74 ? 4.554 7.672 3.670 1.00 0.00 199 MET A N 15
ATOM 28998 C CA . MET A 1 74 ? 3.408 8.467 3.244 1.00 0.00 199 MET A CA 15
ATOM 28999 C C . MET A 1 74 ? 2.376 8.575 4.362 1.00 0.00 199 MET A C 15
ATOM 29000 O O . MET A 1 74 ? 2.171 7.630 5.125 1.00 0.00 199 MET A O 15
ATOM 29014 N N . ASP A 1 75 ? 1.729 9.732 4.454 1.00 0.00 200 ASP A N 15
ATOM 29015 C CA . ASP A 1 75 ? 0.717 9.962 5.479 1.00 0.00 200 ASP A CA 15
ATOM 29016 C C . ASP A 1 75 ? -0.682 9.702 4.930 1.00 0.00 200 ASP A C 15
ATOM 29017 O O . ASP A 1 75 ? -1.314 10.595 4.364 1.00 0.00 200 ASP A O 15
ATOM 29026 N N . HIS A 1 76 ? -1.160 8.474 5.099 1.00 0.00 201 HIS A N 15
ATOM 29027 C CA . HIS A 1 76 ? -2.485 8.096 4.620 1.00 0.00 201 HIS A CA 15
ATOM 29028 C C . HIS A 1 76 ? -3.535 8.299 5.708 1.00 0.00 201 HIS A C 15
ATOM 29029 O O . HIS A 1 76 ? -3.209 8.374 6.892 1.00 0.00 201 HIS A O 15
ATOM 29044 N N . ASN A 1 77 ? -4.796 8.388 5.298 1.00 0.00 202 ASN A N 15
ATOM 29045 C CA . ASN A 1 77 ? -5.894 8.584 6.238 1.00 0.00 202 ASN A CA 15
ATOM 29046 C C . ASN A 1 77 ? -7.181 7.960 5.708 1.00 0.00 202 ASN A C 15
ATOM 29047 O O . ASN A 1 77 ? -7.393 7.879 4.498 1.00 0.00 202 ASN A O 15
ATOM 29058 N N . VAL A 1 78 ? -8.039 7.520 6.624 1.00 0.00 203 VAL A N 15
ATOM 29059 C CA . VAL A 1 78 ? -9.307 6.905 6.250 1.00 0.00 203 VAL A CA 15
ATOM 29060 C C . VAL A 1 78 ? -10.399 7.955 6.080 1.00 0.00 203 VAL A C 15
ATOM 29061 O O . VAL A 1 78 ? -10.383 8.994 6.741 1.00 0.00 203 VAL A O 15
ATOM 29074 N N . ASP A 1 79 ? -11.346 7.678 5.192 1.00 0.00 204 ASP A N 15
ATOM 29075 C CA . ASP A 1 79 ? -12.448 8.598 4.936 1.00 0.00 204 ASP A CA 15
ATOM 29076 C C . ASP A 1 79 ? -13.405 8.643 6.122 1.00 0.00 204 ASP A C 15
ATOM 29077 O O . ASP A 1 79 ? -13.339 7.800 7.017 1.00 0.00 204 ASP A O 15
ATOM 29086 N N . GLN A 1 80 ? -14.293 9.632 6.123 1.00 0.00 205 GLN A N 15
ATOM 29087 C CA . GLN A 1 80 ? -15.262 9.788 7.201 1.00 0.00 205 GLN A CA 15
ATOM 29088 C C . GLN A 1 80 ? -15.989 8.475 7.473 1.00 0.00 205 GLN A C 15
ATOM 29089 O O . GLN A 1 80 ? -16.584 8.290 8.535 1.00 0.00 205 GLN A O 15
ATOM 29103 N N . THR A 1 81 ? -15.939 7.565 6.505 1.00 0.00 206 THR A N 15
ATOM 29104 C CA . THR A 1 81 ? -16.594 6.270 6.638 1.00 0.00 206 THR A CA 15
ATOM 29105 C C . THR A 1 81 ? -15.572 5.148 6.771 1.00 0.00 206 THR A C 15
ATOM 29106 O O . THR A 1 81 ? -15.803 4.164 7.473 1.00 0.00 206 THR A O 15
ATOM 29117 N N . GLY A 1 82 ? -14.439 5.302 6.092 1.00 0.00 207 GLY A N 15
ATOM 29118 C CA . GLY A 1 82 ? -13.397 4.293 6.149 1.00 0.00 207 GLY A CA 15
ATOM 29119 C C . GLY A 1 82 ? -13.429 3.358 4.956 1.00 0.00 207 GLY A C 15
ATOM 29120 O O . GLY A 1 82 ? -12.492 2.591 4.732 1.00 0.00 207 GLY A O 15
ATOM 29124 N N . LYS A 1 83 ? -14.511 3.420 4.187 1.00 0.00 208 LYS A N 15
ATOM 29125 C CA . LYS A 1 83 ? -14.664 2.573 3.010 1.00 0.00 208 LYS A CA 15
ATOM 29126 C C . LYS A 1 83 ? -13.400 2.597 2.155 1.00 0.00 208 LYS A C 15
ATOM 29127 O O . LYS A 1 83 ? -13.011 1.582 1.578 1.00 0.00 208 LYS A O 15
ATOM 29146 N N . ALA A 1 84 ? -12.764 3.761 2.081 1.00 0.00 209 ALA A N 15
ATOM 29147 C CA . ALA A 1 84 ? -11.543 3.916 1.300 1.00 0.00 209 ALA A CA 15
ATOM 29148 C C . ALA A 1 84 ? -10.518 4.764 2.045 1.00 0.00 209 ALA A C 15
ATOM 29149 O O . ALA A 1 84 ? -10.876 5.668 2.800 1.00 0.00 209 ALA A O 15
ATOM 29156 N N . VAL A 1 85 ? -9.241 4.466 1.829 1.00 0.00 210 VAL A N 15
ATOM 29157 C CA . VAL A 1 85 ? -8.163 5.201 2.480 1.00 0.00 210 VAL A CA 15
ATOM 29158 C C . VAL A 1 85 ? -7.493 6.167 1.510 1.00 0.00 210 VAL A C 15
ATOM 29159 O O . VAL A 1 85 ? -6.904 5.752 0.512 1.00 0.00 210 VAL A O 15
ATOM 29172 N N . ILE A 1 86 ? -7.587 7.458 1.811 1.00 0.00 211 ILE A N 15
ATOM 29173 C CA . ILE A 1 86 ? -6.988 8.484 0.966 1.00 0.00 211 ILE A CA 15
ATOM 29174 C C . ILE A 1 86 ? -5.566 8.806 1.416 1.00 0.00 211 ILE A C 15
ATOM 29175 O O . ILE A 1 86 ? -5.319 9.053 2.597 1.00 0.00 211 ILE A O 15
ATOM 29191 N N . ILE A 1 87 ? -4.636 8.803 0.467 1.00 0.00 212 ILE A N 15
ATOM 29192 C CA . ILE A 1 87 ? -3.240 9.097 0.765 1.00 0.00 212 ILE A CA 15
ATOM 29193 C C . ILE A 1 87 ? -2.819 10.433 0.162 1.00 0.00 212 ILE A C 15
ATOM 29194 O O . ILE A 1 87 ? -3.601 11.090 -0.524 1.00 0.00 212 ILE A O 15
ATOM 29210 N N . ASN A 1 88 ? -1.577 10.828 0.421 1.00 0.00 213 ASN A N 15
ATOM 29211 C CA . ASN A 1 88 ? -1.051 12.085 -0.098 1.00 0.00 213 ASN A CA 15
ATOM 29212 C C . ASN A 1 88 ? 0.455 11.992 -0.325 1.00 0.00 213 ASN A C 15
ATOM 29213 O O . ASN A 1 88 ? 1.074 10.964 -0.049 1.00 0.00 213 ASN A O 15
ATOM 29224 N N . LYS A 1 89 ? 1.040 13.073 -0.830 1.00 0.00 214 LYS A N 15
ATOM 29225 C CA . LYS A 1 89 ? 2.473 13.116 -1.094 1.00 0.00 214 LYS A CA 15
ATOM 29226 C C . LYS A 1 89 ? 3.146 14.205 -0.265 1.00 0.00 214 LYS A C 15
ATOM 29227 O O . LYS A 1 89 ? 2.735 15.365 -0.294 1.00 0.00 214 LYS A O 15
ATOM 29246 N N . THR A 1 90 ? 4.185 13.824 0.473 1.00 0.00 215 THR A N 15
ATOM 29247 C CA . THR A 1 90 ? 4.915 14.768 1.309 1.00 0.00 215 THR A CA 15
ATOM 29248 C C . THR A 1 90 ? 6.417 14.671 1.065 1.00 0.00 215 THR A C 15
ATOM 29249 O O . THR A 1 90 ? 6.917 13.641 0.612 1.00 0.00 215 THR A O 15
ATOM 29260 N N . SER A 1 91 ? 7.132 15.749 1.369 1.00 0.00 216 SER A N 15
ATOM 29261 C CA . SER A 1 91 ? 8.577 15.786 1.179 1.00 0.00 216 SER A CA 15
ATOM 29262 C C . SER A 1 91 ? 9.239 14.561 1.803 1.00 0.00 216 SER A C 15
ATOM 29263 O O . SER A 1 91 ? 10.194 14.012 1.256 1.00 0.00 216 SER A O 15
ATOM 29271 N N . ASN A 1 92 ? 8.721 14.137 2.951 1.00 0.00 217 ASN A N 15
ATOM 29272 C CA . ASN A 1 92 ? 9.261 12.977 3.651 1.00 0.00 217 ASN A CA 15
ATOM 29273 C C . ASN A 1 92 ? 9.328 11.766 2.725 1.00 0.00 217 ASN A C 15
ATOM 29274 O O . ASN A 1 92 ? 10.267 10.972 2.790 1.00 0.00 217 ASN A O 15
ATOM 29285 N N . THR A 1 93 ? 8.326 11.631 1.862 1.00 0.00 218 THR A N 15
ATOM 29286 C CA . THR A 1 93 ? 8.270 10.518 0.923 1.00 0.00 218 THR A CA 15
ATOM 29287 C C . THR A 1 93 ? 9.442 10.561 -0.050 1.00 0.00 218 THR A C 15
ATOM 29288 O O . THR A 1 93 ? 9.622 11.537 -0.777 1.00 0.00 218 THR A O 15
ATOM 29299 N N . ARG A 1 94 ? 10.237 9.495 -0.059 1.00 0.00 219 ARG A N 15
ATOM 29300 C CA . ARG A 1 94 ? 11.393 9.411 -0.943 1.00 0.00 219 ARG A CA 15
ATOM 29301 C C . ARG A 1 94 ? 11.561 7.995 -1.486 1.00 0.00 219 ARG A C 15
ATOM 29302 O O . ARG A 1 94 ? 10.984 7.045 -0.956 1.00 0.00 219 ARG A O 15
ATOM 29323 N N . ILE A 1 95 ? 12.352 7.863 -2.545 1.00 0.00 220 ILE A N 15
ATOM 29324 C CA . ILE A 1 95 ? 12.596 6.564 -3.158 1.00 0.00 220 ILE A CA 15
ATOM 29325 C C . ILE A 1 95 ? 13.488 5.697 -2.275 1.00 0.00 220 ILE A C 15
ATOM 29326 O O . ILE A 1 95 ? 14.542 6.125 -1.805 1.00 0.00 220 ILE A O 15
ATOM 29342 N N . PRO A 1 96 ? 13.057 4.448 -2.044 1.00 0.00 221 PRO A N 15
ATOM 29343 C CA . PRO A 1 96 ? 13.803 3.494 -1.218 1.00 0.00 221 PRO A CA 15
ATOM 29344 C C . PRO A 1 96 ? 15.092 3.030 -1.888 1.00 0.00 221 PRO A C 15
ATOM 29345 O O . PRO A 1 96 ? 15.323 3.305 -3.066 1.00 0.00 221 PRO A O 15
ATOM 29356 N N . GLU A 1 97 ? 15.927 2.327 -1.131 1.00 0.00 222 GLU A N 15
ATOM 29357 C CA . GLU A 1 97 ? 17.194 1.826 -1.653 1.00 0.00 222 GLU A CA 15
ATOM 29358 C C . GLU A 1 97 ? 16.959 0.737 -2.696 1.00 0.00 222 GLU A C 15
ATOM 29359 O O . GLU A 1 97 ? 17.644 0.684 -3.717 1.00 0.00 222 GLU A O 15
ATOM 29371 N N . GLN A 1 98 ? 15.988 -0.130 -2.429 1.00 0.00 223 GLN A N 15
ATOM 29372 C CA . GLN A 1 98 ? 15.665 -1.220 -3.343 1.00 0.00 223 GLN A CA 15
ATOM 29373 C C . GLN A 1 98 ? 14.155 -1.367 -3.501 1.00 0.00 223 GLN A C 15
ATOM 29374 O O . GLN A 1 98 ? 13.394 -1.088 -2.574 1.00 0.00 223 GLN A O 15
ATOM 29388 N N . ARG A 1 99 ? 13.729 -1.808 -4.680 1.00 0.00 224 ARG A N 15
ATOM 29389 C CA . ARG A 1 99 ? 12.310 -1.991 -4.959 1.00 0.00 224 ARG A CA 15
ATOM 29390 C C . ARG A 1 99 ? 11.984 -3.466 -5.174 1.00 0.00 224 ARG A C 15
ATOM 29391 O O . ARG A 1 99 ? 12.858 -4.262 -5.520 1.00 0.00 224 ARG A O 15
ATOM 29412 N N . PHE A 1 100 ? 10.721 -3.824 -4.965 1.00 0.00 225 PHE A N 15
ATOM 29413 C CA . PHE A 1 100 ? 10.280 -5.204 -5.134 1.00 0.00 225 PHE A CA 15
ATOM 29414 C C . PHE A 1 100 ? 10.789 -5.780 -6.452 1.00 0.00 225 PHE A C 15
ATOM 29415 O O . PHE A 1 100 ? 11.209 -6.935 -6.516 1.00 0.00 225 PHE A O 15
ATOM 29432 N N . SER A 1 101 ? 10.747 -4.966 -7.503 1.00 0.00 226 SER A N 15
ATOM 29433 C CA . SER A 1 101 ? 11.199 -5.396 -8.821 1.00 0.00 226 SER A CA 15
ATOM 29434 C C . SER A 1 101 ? 12.642 -5.888 -8.766 1.00 0.00 226 SER A C 15
ATOM 29435 O O . SER A 1 101 ? 12.951 -6.987 -9.226 1.00 0.00 226 SER A O 15
ATOM 29443 N N . GLU A 1 102 ? 13.520 -5.066 -8.201 1.00 0.00 227 GLU A N 15
ATOM 29444 C CA . GLU A 1 102 ? 14.931 -5.418 -8.087 1.00 0.00 227 GLU A CA 15
ATOM 29445 C C . GLU A 1 102 ? 15.099 -6.800 -7.463 1.00 0.00 227 GLU A C 15
ATOM 29446 O O . GLU A 1 102 ? 15.772 -7.668 -8.020 1.00 0.00 227 GLU A O 15
ATOM 29458 N N . HIS A 1 103 ? 14.481 -6.998 -6.302 1.00 0.00 228 HIS A N 15
ATOM 29459 C CA . HIS A 1 103 ? 14.562 -8.275 -5.602 1.00 0.00 228 HIS A CA 15
ATOM 29460 C C . HIS A 1 103 ? 14.221 -9.431 -6.538 1.00 0.00 228 HIS A C 15
ATOM 29461 O O . HIS A 1 103 ? 14.784 -10.520 -6.426 1.00 0.00 228 HIS A O 15
ATOM 29476 N N . ILE A 1 104 ? 13.295 -9.186 -7.460 1.00 0.00 229 ILE A N 15
ATOM 29477 C CA . ILE A 1 104 ? 12.880 -10.206 -8.415 1.00 0.00 229 ILE A CA 15
ATOM 29478 C C . ILE A 1 104 ? 13.423 -9.908 -9.808 1.00 0.00 229 ILE A C 15
ATOM 29479 O O . ILE A 1 104 ? 12.808 -10.259 -10.815 1.00 0.00 229 ILE A O 15
ATOM 29495 N N . LYS A 1 105 ? 14.582 -9.260 -9.859 1.00 0.00 230 LYS A N 15
ATOM 29496 C CA . LYS A 1 105 ? 15.212 -8.917 -11.128 1.00 0.00 230 LYS A CA 15
ATOM 29497 C C . LYS A 1 105 ? 15.596 -10.174 -11.903 1.00 0.00 230 LYS A C 15
ATOM 29498 O O . LYS A 1 105 ? 16.217 -11.086 -11.357 1.00 0.00 230 LYS A O 15
ATOM 29517 N N . ASP A 1 106 ? 15.223 -10.215 -13.177 1.00 0.00 231 ASP A N 15
ATOM 29518 C CA . ASP A 1 106 ? 15.530 -11.359 -14.028 1.00 0.00 231 ASP A CA 15
ATOM 29519 C C . ASP A 1 106 ? 15.861 -10.908 -15.447 1.00 0.00 231 ASP A C 15
ATOM 29520 O O . ASP A 1 106 ? 15.167 -10.068 -16.019 1.00 0.00 231 ASP A O 15
ATOM 29529 N N . GLU A 1 107 ? 16.927 -11.471 -16.008 1.00 0.00 232 GLU A N 15
ATOM 29530 C CA . GLU A 1 107 ? 17.350 -11.124 -17.360 1.00 0.00 232 GLU A CA 15
ATOM 29531 C C . GLU A 1 107 ? 16.594 -11.951 -18.396 1.00 0.00 232 GLU A C 15
ATOM 29532 O O . GLU A 1 107 ? 16.997 -13.064 -18.734 1.00 0.00 232 GLU A O 15
ATOM 29544 N N . LYS A 1 108 ? 15.494 -11.399 -18.895 1.00 0.00 233 LYS A N 15
ATOM 29545 C CA . LYS A 1 108 ? 14.679 -12.082 -19.893 1.00 0.00 233 LYS A CA 15
ATOM 29546 C C . LYS A 1 108 ? 13.937 -11.079 -20.770 1.00 0.00 233 LYS A C 15
ATOM 29547 O O . LYS A 1 108 ? 13.870 -9.893 -20.452 1.00 0.00 233 LYS A O 15
ATOM 29566 N N . ASN A 1 109 ? 13.380 -11.564 -21.875 1.00 0.00 234 ASN A N 15
ATOM 29567 C CA . ASN A 1 109 ? 12.641 -10.709 -22.797 1.00 0.00 234 ASN A CA 15
ATOM 29568 C C . ASN A 1 109 ? 11.224 -11.233 -23.008 1.00 0.00 234 ASN A C 15
ATOM 29569 O O . ASN A 1 109 ? 10.963 -12.428 -22.863 1.00 0.00 234 ASN A O 15
ATOM 29580 N N . THR A 1 110 ? 10.310 -10.330 -23.351 1.00 0.00 235 THR A N 15
ATOM 29581 C CA . THR A 1 110 ? 8.919 -10.700 -23.581 1.00 0.00 235 THR A CA 15
ATOM 29582 C C . THR A 1 110 ? 8.120 -9.521 -24.126 1.00 0.00 235 THR A C 15
ATOM 29583 O O . THR A 1 110 ? 8.325 -8.379 -23.716 1.00 0.00 235 THR A O 15
ATOM 29594 N N . GLU A 1 111 ? 7.208 -9.807 -25.050 1.00 0.00 236 GLU A N 15
ATOM 29595 C CA . GLU A 1 111 ? 6.378 -8.769 -25.649 1.00 0.00 236 GLU A CA 15
ATOM 29596 C C . GLU A 1 111 ? 5.888 -7.785 -24.591 1.00 0.00 236 GLU A C 15
ATOM 29597 O O . GLU A 1 111 ? 5.730 -8.140 -23.423 1.00 0.00 236 GLU A O 15
ATOM 29609 N N . PHE A 1 112 ? 5.649 -6.546 -25.008 1.00 0.00 237 PHE A N 15
ATOM 29610 C CA . PHE A 1 112 ? 5.178 -5.510 -24.097 1.00 0.00 237 PHE A CA 15
ATOM 29611 C C . PHE A 1 112 ? 3.815 -4.981 -24.532 1.00 0.00 237 PHE A C 15
ATOM 29612 O O . PHE A 1 112 ? 3.478 -5.004 -25.716 1.00 0.00 237 PHE A O 15
ATOM 29629 N N . GLN A 1 113 ? 3.035 -4.506 -23.566 1.00 0.00 238 GLN A N 15
ATOM 29630 C CA . GLN A 1 113 ? 1.708 -3.973 -23.849 1.00 0.00 238 GLN A CA 15
ATOM 29631 C C . GLN A 1 113 ? 1.498 -2.634 -23.150 1.00 0.00 238 GLN A C 15
ATOM 29632 O O . GLN A 1 113 ? 2.414 -2.100 -22.525 1.00 0.00 238 GLN A O 15
ATOM 29646 N N . GLN A 1 114 ? 0.287 -2.098 -23.259 1.00 0.00 239 GLN A N 15
ATOM 29647 C CA . GLN A 1 114 ? -0.042 -0.821 -22.637 1.00 0.00 239 GLN A CA 15
ATOM 29648 C C . GLN A 1 114 ? 0.470 -0.767 -21.202 1.00 0.00 239 GLN A C 15
ATOM 29649 O O . GLN A 1 114 ? 0.008 -1.513 -20.339 1.00 0.00 239 GLN A O 15
ATOM 29663 N N . ARG A 1 115 ? 1.427 0.121 -20.953 1.00 0.00 240 ARG A N 15
ATOM 29664 C CA . ARG A 1 115 ? 2.003 0.272 -19.622 1.00 0.00 240 ARG A CA 15
ATOM 29665 C C . ARG A 1 115 ? 0.913 0.269 -18.555 1.00 0.00 240 ARG A C 15
ATOM 29666 O O . ARG A 1 115 ? 0.900 -0.586 -17.668 1.00 0.00 240 ARG A O 15
ATOM 29687 N N . PHE A 1 116 ? 0.000 1.230 -18.646 1.00 0.00 241 PHE A N 15
ATOM 29688 C CA . PHE A 1 116 ? -1.093 1.340 -17.687 1.00 0.00 241 PHE A CA 15
ATOM 29689 C C . PHE A 1 116 ? -2.303 2.024 -18.318 1.00 0.00 241 PHE A C 15
ATOM 29690 O O . PHE A 1 116 ? -2.213 2.583 -19.412 1.00 0.00 241 PHE A O 15
ATOM 29707 N N . ILE A 1 117 ? -3.433 1.973 -17.622 1.00 0.00 242 ILE A N 15
ATOM 29708 C CA . ILE A 1 117 ? -4.660 2.587 -18.113 1.00 0.00 242 ILE A CA 15
ATOM 29709 C C . ILE A 1 117 ? -4.728 4.062 -17.731 1.00 0.00 242 ILE A C 15
ATOM 29710 O O . ILE A 1 117 ? -4.525 4.424 -16.571 1.00 0.00 242 ILE A O 15
ATOM 29726 N N . LEU A 1 118 ? -5.017 4.909 -18.712 1.00 0.00 243 LEU A N 15
ATOM 29727 C CA . LEU A 1 118 ? -5.114 6.346 -18.479 1.00 0.00 243 LEU A CA 15
ATOM 29728 C C . LEU A 1 118 ? -6.547 6.747 -18.144 1.00 0.00 243 LEU A C 15
ATOM 29729 O O . LEU A 1 118 ? -7.462 6.543 -18.941 1.00 0.00 243 LEU A O 15
ATOM 29745 N N . SER A 1 119 ? -6.733 7.322 -16.959 1.00 0.00 244 SER A N 15
ATOM 29746 C CA . SER A 1 119 ? -8.054 7.751 -16.517 1.00 0.00 244 SER A CA 15
ATOM 29747 C C . SER A 1 119 ? -8.021 9.196 -16.028 1.00 0.00 244 SER A C 15
ATOM 29748 O O . SER A 1 119 ? -6.952 9.765 -15.811 1.00 0.00 244 SER A O 15
ATOM 29756 N N . GLY A 1 120 ? -9.201 9.783 -15.856 1.00 0.00 245 GLY A N 15
ATOM 29757 C CA . GLY A 1 120 ? -9.286 11.156 -15.393 1.00 0.00 245 GLY A CA 15
ATOM 29758 C C . GLY A 1 120 ? -10.569 11.435 -14.637 1.00 0.00 245 GLY A C 15
ATOM 29759 O O . GLY A 1 120 ? -11.478 12.098 -15.136 1.00 0.00 245 GLY A O 15
ATOM 29763 N N . PRO A 1 121 ? -10.656 10.919 -13.401 1.00 0.00 246 PRO A N 15
ATOM 29764 C CA . PRO A 1 121 ? -11.834 11.102 -12.548 1.00 0.00 246 PRO A CA 15
ATOM 29765 C C . PRO A 1 121 ? -11.982 12.541 -12.064 1.00 0.00 246 PRO A C 15
ATOM 29766 O O . PRO A 1 121 ? -11.192 13.015 -11.248 1.00 0.00 246 PRO A O 15
ATOM 29777 N N . SER A 1 122 ? -12.998 13.230 -12.573 1.00 0.00 247 SER A N 15
ATOM 29778 C CA . SER A 1 122 ? -13.247 14.616 -12.194 1.00 0.00 247 SER A CA 15
ATOM 29779 C C . SER A 1 122 ? -13.794 14.702 -10.773 1.00 0.00 247 SER A C 15
ATOM 29780 O O . SER A 1 122 ? -14.941 14.336 -10.514 1.00 0.00 247 SER A O 15
ATOM 29788 N N . SER A 1 123 ? -12.965 15.187 -9.854 1.00 0.00 248 SER A N 15
ATOM 29789 C CA . SER A 1 123 ? -13.363 15.317 -8.457 1.00 0.00 248 SER A CA 15
ATOM 29790 C C . SER A 1 123 ? -14.175 16.590 -8.240 1.00 0.00 248 SER A C 15
ATOM 29791 O O . SER A 1 123 ? -13.985 17.300 -7.254 1.00 0.00 248 SER A O 15
ATOM 29799 N N . GLY A 1 124 ? -15.081 16.873 -9.171 1.00 0.00 249 GLY A N 15
ATOM 29800 C CA . GLY A 1 124 ? -15.909 18.060 -9.064 1.00 0.00 249 GLY A CA 15
ATOM 29801 C C . GLY A 1 124 ? -17.383 17.759 -9.254 1.00 0.00 249 GLY A C 15
ATOM 29802 O O . GLY A 1 124 ? -17.825 16.631 -9.037 1.00 0.00 249 GLY A O 15
ATOM 29806 N N . GLY A 1 1 ? 22.409 14.515 -2.460 1.00 0.00 126 GLY A N 16
ATOM 29807 C CA . GLY A 1 1 ? 23.779 14.567 -1.984 1.00 0.00 126 GLY A CA 16
ATOM 29808 C C . GLY A 1 1 ? 23.883 14.346 -0.488 1.00 0.00 126 GLY A C 16
ATOM 29809 O O . GLY A 1 1 ? 23.681 15.272 0.298 1.00 0.00 126 GLY A O 16
ATOM 29813 N N . SER A 1 2 ? 24.196 13.117 -0.094 1.00 0.00 127 SER A N 16
ATOM 29814 C CA . SER A 1 2 ? 24.321 12.776 1.319 1.00 0.00 127 SER A CA 16
ATOM 29815 C C . SER A 1 2 ? 25.577 11.946 1.569 1.00 0.00 127 SER A C 16
ATOM 29816 O O . SER A 1 2 ? 25.793 10.918 0.927 1.00 0.00 127 SER A O 16
ATOM 29824 N N . SER A 1 3 ? 26.402 12.402 2.506 1.00 0.00 128 SER A N 16
ATOM 29825 C CA . SER A 1 3 ? 27.639 11.706 2.839 1.00 0.00 128 SER A CA 16
ATOM 29826 C C . SER A 1 3 ? 28.119 12.089 4.236 1.00 0.00 128 SER A C 16
ATOM 29827 O O . SER A 1 3 ? 28.192 13.268 4.577 1.00 0.00 128 SER A O 16
ATOM 29835 N N . GLY A 1 4 ? 28.445 11.081 5.040 1.00 0.00 129 GLY A N 16
ATOM 29836 C CA . GLY A 1 4 ? 28.913 11.332 6.391 1.00 0.00 129 GLY A CA 16
ATOM 29837 C C . GLY A 1 4 ? 27.802 11.237 7.417 1.00 0.00 129 GLY A C 16
ATOM 29838 O O . GLY A 1 4 ? 27.446 12.231 8.051 1.00 0.00 129 GLY A O 16
ATOM 29842 N N . SER A 1 5 ? 27.250 10.039 7.580 1.00 0.00 130 SER A N 16
ATOM 29843 C CA . SER A 1 5 ? 26.168 9.819 8.533 1.00 0.00 130 SER A CA 16
ATOM 29844 C C . SER A 1 5 ? 26.603 8.860 9.637 1.00 0.00 130 SER A C 16
ATOM 29845 O O . SER A 1 5 ? 27.493 8.032 9.441 1.00 0.00 130 SER A O 16
ATOM 29853 N N . SER A 1 6 ? 25.969 8.978 10.799 1.00 0.00 131 SER A N 16
ATOM 29854 C CA . SER A 1 6 ? 26.292 8.125 11.937 1.00 0.00 131 SER A CA 16
ATOM 29855 C C . SER A 1 6 ? 25.028 7.730 12.695 1.00 0.00 131 SER A C 16
ATOM 29856 O O . SER A 1 6 ? 24.009 8.416 12.627 1.00 0.00 131 SER A O 16
ATOM 29864 N N . GLY A 1 7 ? 25.104 6.616 13.418 1.00 0.00 132 GLY A N 16
ATOM 29865 C CA . GLY A 1 7 ? 23.961 6.147 14.179 1.00 0.00 132 GLY A CA 16
ATOM 29866 C C . GLY A 1 7 ? 23.518 4.758 13.763 1.00 0.00 132 GLY A C 16
ATOM 29867 O O . GLY A 1 7 ? 23.918 4.259 12.711 1.00 0.00 132 GLY A O 16
ATOM 29871 N N . THR A 1 8 ? 22.690 4.129 14.592 1.00 0.00 133 THR A N 16
ATOM 29872 C CA . THR A 1 8 ? 22.195 2.789 14.306 1.00 0.00 133 THR A CA 16
ATOM 29873 C C . THR A 1 8 ? 20.672 2.741 14.366 1.00 0.00 133 THR A C 16
ATOM 29874 O O . THR A 1 8 ? 20.074 2.998 15.411 1.00 0.00 133 THR A O 16
ATOM 29885 N N . ASP A 1 9 ? 20.051 2.410 13.239 1.00 0.00 134 ASP A N 16
ATOM 29886 C CA . ASP A 1 9 ? 18.597 2.326 13.164 1.00 0.00 134 ASP A CA 16
ATOM 29887 C C . ASP A 1 9 ? 18.063 1.273 14.131 1.00 0.00 134 ASP A C 16
ATOM 29888 O O . ASP A 1 9 ? 18.283 0.077 13.944 1.00 0.00 134 ASP A O 16
ATOM 29897 N N . SER A 1 10 ? 17.361 1.728 15.164 1.00 0.00 135 SER A N 16
ATOM 29898 C CA . SER A 1 10 ? 16.799 0.826 16.162 1.00 0.00 135 SER A CA 16
ATOM 29899 C C . SER A 1 10 ? 16.140 -0.378 15.497 1.00 0.00 135 SER A C 16
ATOM 29900 O O . SER A 1 10 ? 15.458 -0.246 14.480 1.00 0.00 135 SER A O 16
ATOM 29908 N N . THR A 1 11 ? 16.349 -1.555 16.079 1.00 0.00 136 THR A N 16
ATOM 29909 C CA . THR A 1 11 ? 15.778 -2.785 15.544 1.00 0.00 136 THR A CA 16
ATOM 29910 C C . THR A 1 11 ? 14.428 -3.087 16.183 1.00 0.00 136 THR A C 16
ATOM 29911 O O . THR A 1 11 ? 14.287 -3.053 17.405 1.00 0.00 136 THR A O 16
ATOM 29922 N N . GLY A 1 12 ? 13.436 -3.385 15.349 1.00 0.00 137 GLY A N 16
ATOM 29923 C CA . GLY A 1 12 ? 12.110 -3.690 15.852 1.00 0.00 137 GLY A CA 16
ATOM 29924 C C . GLY A 1 12 ? 11.073 -3.764 14.748 1.00 0.00 137 GLY A C 16
ATOM 29925 O O . GLY A 1 12 ? 10.357 -4.758 14.627 1.00 0.00 137 GLY A O 16
ATOM 29929 N N . ILE A 1 13 ? 10.992 -2.710 13.943 1.00 0.00 138 ILE A N 16
ATOM 29930 C CA . ILE A 1 13 ? 10.036 -2.661 12.845 1.00 0.00 138 ILE A CA 16
ATOM 29931 C C . ILE A 1 13 ? 10.655 -3.183 11.553 1.00 0.00 138 ILE A C 16
ATOM 29932 O O . ILE A 1 13 ? 11.450 -2.497 10.911 1.00 0.00 138 ILE A O 16
ATOM 29948 N N . ASP A 1 14 ? 10.282 -4.402 11.176 1.00 0.00 139 ASP A N 16
ATOM 29949 C CA . ASP A 1 14 ? 10.798 -5.016 9.958 1.00 0.00 139 ASP A CA 16
ATOM 29950 C C . ASP A 1 14 ? 9.796 -4.883 8.816 1.00 0.00 139 ASP A C 16
ATOM 29951 O O . ASP A 1 14 ? 8.865 -5.680 8.697 1.00 0.00 139 ASP A O 16
ATOM 29960 N N . LEU A 1 15 ? 9.993 -3.871 7.978 1.00 0.00 140 LEU A N 16
ATOM 29961 C CA . LEU A 1 15 ? 9.106 -3.633 6.845 1.00 0.00 140 LEU A CA 16
ATOM 29962 C C . LEU A 1 15 ? 9.634 -4.315 5.587 1.00 0.00 140 LEU A C 16
ATOM 29963 O O . LEU A 1 15 ? 9.032 -5.263 5.083 1.00 0.00 140 LEU A O 16
ATOM 29979 N N . HIS A 1 16 ? 10.765 -3.827 5.085 1.00 0.00 141 HIS A N 16
ATOM 29980 C CA . HIS A 1 16 ? 11.376 -4.392 3.887 1.00 0.00 141 HIS A CA 16
ATOM 29981 C C . HIS A 1 16 ? 11.349 -5.917 3.931 1.00 0.00 141 HIS A C 16
ATOM 29982 O O . HIS A 1 16 ? 10.972 -6.568 2.958 1.00 0.00 141 HIS A O 16
ATOM 29997 N N . GLU A 1 17 ? 11.754 -6.479 5.066 1.00 0.00 142 GLU A N 16
ATOM 29998 C CA . GLU A 1 17 ? 11.778 -7.927 5.235 1.00 0.00 142 GLU A CA 16
ATOM 29999 C C . GLU A 1 17 ? 10.424 -8.538 4.884 1.00 0.00 142 GLU A C 16
ATOM 30000 O O . GLU A 1 17 ? 10.332 -9.425 4.036 1.00 0.00 142 GLU A O 16
ATOM 30012 N N . PHE A 1 18 ? 9.375 -8.056 5.543 1.00 0.00 143 PHE A N 16
ATOM 30013 C CA . PHE A 1 18 ? 8.026 -8.555 5.303 1.00 0.00 143 PHE A CA 16
ATOM 30014 C C . PHE A 1 18 ? 7.652 -8.423 3.830 1.00 0.00 143 PHE A C 16
ATOM 30015 O O . PHE A 1 18 ? 7.226 -9.389 3.196 1.00 0.00 143 PHE A O 16
ATOM 30032 N N . LEU A 1 19 ? 7.813 -7.219 3.291 1.00 0.00 144 LEU A N 16
ATOM 30033 C CA . LEU A 1 19 ? 7.492 -6.958 1.892 1.00 0.00 144 LEU A CA 16
ATOM 30034 C C . LEU A 1 19 ? 8.176 -7.971 0.978 1.00 0.00 144 LEU A C 16
ATOM 30035 O O . LEU A 1 19 ? 7.521 -8.653 0.190 1.00 0.00 144 LEU A O 16
ATOM 30051 N N . VAL A 1 20 ? 9.497 -8.064 1.091 1.00 0.00 145 VAL A N 16
ATOM 30052 C CA . VAL A 1 20 ? 10.270 -8.995 0.277 1.00 0.00 145 VAL A CA 16
ATOM 30053 C C . VAL A 1 20 ? 9.798 -10.430 0.487 1.00 0.00 145 VAL A C 16
ATOM 30054 O O . VAL A 1 20 ? 9.352 -11.090 -0.450 1.00 0.00 145 VAL A O 16
ATOM 30067 N N . ASN A 1 21 ? 9.900 -10.906 1.724 1.00 0.00 146 ASN A N 16
ATOM 30068 C CA . ASN A 1 21 ? 9.484 -12.263 2.057 1.00 0.00 146 ASN A CA 16
ATOM 30069 C C . ASN A 1 21 ? 8.239 -12.659 1.269 1.00 0.00 146 ASN A C 16
ATOM 30070 O O . ASN A 1 21 ? 8.146 -13.772 0.751 1.00 0.00 146 ASN A O 16
ATOM 30081 N N . THR A 1 22 ? 7.282 -11.740 1.184 1.00 0.00 147 THR A N 16
ATOM 30082 C CA . THR A 1 22 ? 6.042 -11.992 0.460 1.00 0.00 147 THR A CA 16
ATOM 30083 C C . THR A 1 22 ? 6.280 -12.020 -1.045 1.00 0.00 147 THR A C 16
ATOM 30084 O O . THR A 1 22 ? 5.691 -12.830 -1.762 1.00 0.00 147 THR A O 16
ATOM 30095 N N . LEU A 1 23 ? 7.146 -11.131 -1.519 1.00 0.00 148 LEU A N 16
ATOM 30096 C CA . LEU A 1 23 ? 7.462 -11.054 -2.941 1.00 0.00 148 LEU A CA 16
ATOM 30097 C C . LEU A 1 23 ? 7.928 -12.407 -3.469 1.00 0.00 148 LEU A C 16
ATOM 30098 O O . LEU A 1 23 ? 7.500 -12.851 -4.535 1.00 0.00 148 LEU A O 16
ATOM 30114 N N . LYS A 1 24 ? 8.805 -13.061 -2.715 1.00 0.00 149 LYS A N 16
ATOM 30115 C CA . LYS A 1 24 ? 9.327 -14.365 -3.104 1.00 0.00 149 LYS A CA 16
ATOM 30116 C C . LYS A 1 24 ? 8.365 -15.478 -2.703 1.00 0.00 149 LYS A C 16
ATOM 30117 O O . LYS A 1 24 ? 7.871 -16.222 -3.550 1.00 0.00 149 LYS A O 16
ATOM 30136 N N . LYS A 1 25 ? 8.101 -15.586 -1.405 1.00 0.00 150 LYS A N 16
ATOM 30137 C CA . LYS A 1 25 ? 7.195 -16.606 -0.890 1.00 0.00 150 LYS A CA 16
ATOM 30138 C C . LYS A 1 25 ? 5.889 -16.622 -1.678 1.00 0.00 150 LYS A C 16
ATOM 30139 O O . LYS A 1 25 ? 5.369 -17.684 -2.014 1.00 0.00 150 LYS A O 16
ATOM 30158 N N . ASN A 1 26 ? 5.365 -15.435 -1.969 1.00 0.00 151 ASN A N 16
ATOM 30159 C CA . ASN A 1 26 ? 4.120 -15.313 -2.718 1.00 0.00 151 ASN A CA 16
ATOM 30160 C C . ASN A 1 26 ? 4.361 -14.650 -4.070 1.00 0.00 151 ASN A C 16
ATOM 30161 O O . ASN A 1 26 ? 4.150 -13.450 -4.248 1.00 0.00 151 ASN A O 16
ATOM 30172 N N . PRO A 1 27 ? 4.814 -15.449 -5.048 1.00 0.00 152 PRO A N 16
ATOM 30173 C CA . PRO A 1 27 ? 5.093 -14.962 -6.402 1.00 0.00 152 PRO A CA 16
ATOM 30174 C C . PRO A 1 27 ? 3.822 -14.593 -7.159 1.00 0.00 152 PRO A C 16
ATOM 30175 O O . PRO A 1 27 ? 3.877 -13.940 -8.202 1.00 0.00 152 PRO A O 16
ATOM 30186 N N . ARG A 1 28 ? 2.679 -15.013 -6.627 1.00 0.00 153 ARG A N 16
ATOM 30187 C CA . ARG A 1 28 ? 1.394 -14.727 -7.254 1.00 0.00 153 ARG A CA 16
ATOM 30188 C C . ARG A 1 28 ? 0.796 -13.436 -6.701 1.00 0.00 153 ARG A C 16
ATOM 30189 O O . ARG A 1 28 ? 0.414 -12.543 -7.457 1.00 0.00 153 ARG A O 16
ATOM 30210 N N . ASP A 1 29 ? 0.717 -13.347 -5.378 1.00 0.00 154 ASP A N 16
ATOM 30211 C CA . ASP A 1 29 ? 0.165 -12.166 -4.723 1.00 0.00 154 ASP A CA 16
ATOM 30212 C C . ASP A 1 29 ? 0.921 -10.909 -5.143 1.00 0.00 154 ASP A C 16
ATOM 30213 O O . ASP A 1 29 ? 0.316 -9.892 -5.479 1.00 0.00 154 ASP A O 16
ATOM 30222 N N . ARG A 1 30 ? 2.248 -10.987 -5.118 1.00 0.00 155 ARG A N 16
ATOM 30223 C CA . ARG A 1 30 ? 3.087 -9.855 -5.493 1.00 0.00 155 ARG A CA 16
ATOM 30224 C C . ARG A 1 30 ? 2.438 -9.044 -6.611 1.00 0.00 155 ARG A C 16
ATOM 30225 O O . ARG A 1 30 ? 2.537 -7.818 -6.640 1.00 0.00 155 ARG A O 16
ATOM 30246 N N . MET A 1 31 ? 1.774 -9.739 -7.530 1.00 0.00 156 MET A N 16
ATOM 30247 C CA . MET A 1 31 ? 1.108 -9.083 -8.649 1.00 0.00 156 MET A CA 16
ATOM 30248 C C . MET A 1 31 ? 0.419 -7.799 -8.196 1.00 0.00 156 MET A C 16
ATOM 30249 O O . MET A 1 31 ? 0.635 -6.732 -8.769 1.00 0.00 156 MET A O 16
ATOM 30263 N N . MET A 1 32 ? -0.411 -7.911 -7.164 1.00 0.00 157 MET A N 16
ATOM 30264 C CA . MET A 1 32 ? -1.130 -6.759 -6.634 1.00 0.00 157 MET A CA 16
ATOM 30265 C C . MET A 1 32 ? -0.161 -5.724 -6.071 1.00 0.00 157 MET A C 16
ATOM 30266 O O . MET A 1 32 ? -0.205 -4.551 -6.442 1.00 0.00 157 MET A O 16
ATOM 30280 N N . LEU A 1 33 ? 0.714 -6.166 -5.174 1.00 0.00 158 LEU A N 16
ATOM 30281 C CA . LEU A 1 33 ? 1.695 -5.278 -4.560 1.00 0.00 158 LEU A CA 16
ATOM 30282 C C . LEU A 1 33 ? 2.394 -4.427 -5.615 1.00 0.00 158 LEU A C 16
ATOM 30283 O O . LEU A 1 33 ? 2.391 -3.198 -5.539 1.00 0.00 158 LEU A O 16
ATOM 30299 N N . LEU A 1 34 ? 2.992 -5.088 -6.600 1.00 0.00 159 LEU A N 16
ATOM 30300 C CA . LEU A 1 34 ? 3.695 -4.392 -7.672 1.00 0.00 159 LEU A CA 16
ATOM 30301 C C . LEU A 1 34 ? 2.810 -3.317 -8.295 1.00 0.00 159 LEU A C 16
ATOM 30302 O O . LEU A 1 34 ? 3.190 -2.148 -8.365 1.00 0.00 159 LEU A O 16
ATOM 30318 N N . LYS A 1 35 ? 1.626 -3.720 -8.745 1.00 0.00 160 LYS A N 16
ATOM 30319 C CA . LYS A 1 35 ? 0.684 -2.792 -9.358 1.00 0.00 160 LYS A CA 16
ATOM 30320 C C . LYS A 1 35 ? 0.622 -1.484 -8.577 1.00 0.00 160 LYS A C 16
ATOM 30321 O O . LYS A 1 35 ? 0.707 -0.399 -9.154 1.00 0.00 160 LYS A O 16
ATOM 30340 N N . LEU A 1 36 ? 0.474 -1.592 -7.261 1.00 0.00 161 LEU A N 16
ATOM 30341 C CA . LEU A 1 36 ? 0.401 -0.417 -6.399 1.00 0.00 161 LEU A CA 16
ATOM 30342 C C . LEU A 1 36 ? 1.666 0.427 -6.523 1.00 0.00 161 LEU A C 16
ATOM 30343 O O . LEU A 1 36 ? 1.598 1.626 -6.790 1.00 0.00 161 LEU A O 16
ATOM 30359 N N . GLU A 1 37 ? 2.817 -0.209 -6.330 1.00 0.00 162 GLU A N 16
ATOM 30360 C CA . GLU A 1 37 ? 4.097 0.485 -6.422 1.00 0.00 162 GLU A CA 16
ATOM 30361 C C . GLU A 1 37 ? 4.150 1.366 -7.667 1.00 0.00 162 GLU A C 16
ATOM 30362 O O . GLU A 1 37 ? 4.664 2.483 -7.627 1.00 0.00 162 GLU A O 16
ATOM 30374 N N . GLN A 1 38 ? 3.616 0.852 -8.771 1.00 0.00 163 GLN A N 16
ATOM 30375 C CA . GLN A 1 38 ? 3.604 1.591 -10.028 1.00 0.00 163 GLN A CA 16
ATOM 30376 C C . GLN A 1 38 ? 2.733 2.838 -9.918 1.00 0.00 163 GLN A C 16
ATOM 30377 O O . GLN A 1 38 ? 3.179 3.946 -10.217 1.00 0.00 163 GLN A O 16
ATOM 30391 N N . GLU A 1 39 ? 1.489 2.649 -9.488 1.00 0.00 164 GLU A N 16
ATOM 30392 C CA . GLU A 1 39 ? 0.556 3.760 -9.340 1.00 0.00 164 GLU A CA 16
ATOM 30393 C C . GLU A 1 39 ? 1.119 4.822 -8.400 1.00 0.00 164 GLU A C 16
ATOM 30394 O O . GLU A 1 39 ? 1.121 6.011 -8.721 1.00 0.00 164 GLU A O 16
ATOM 30406 N N . ILE A 1 40 ? 1.594 4.384 -7.239 1.00 0.00 165 ILE A N 16
ATOM 30407 C CA . ILE A 1 40 ? 2.159 5.297 -6.253 1.00 0.00 165 ILE A CA 16
ATOM 30408 C C . ILE A 1 40 ? 3.343 6.065 -6.829 1.00 0.00 165 ILE A C 16
ATOM 30409 O O . ILE A 1 40 ? 3.417 7.289 -6.717 1.00 0.00 165 ILE A O 16
ATOM 30425 N N . LEU A 1 41 ? 4.267 5.338 -7.448 1.00 0.00 166 LEU A N 16
ATOM 30426 C CA . LEU A 1 41 ? 5.449 5.951 -8.046 1.00 0.00 166 LEU A CA 16
ATOM 30427 C C . LEU A 1 41 ? 5.063 7.144 -8.914 1.00 0.00 166 LEU A C 16
ATOM 30428 O O . LEU A 1 41 ? 5.575 8.248 -8.730 1.00 0.00 166 LEU A O 16
ATOM 30444 N N . GLU A 1 42 ? 4.156 6.914 -9.858 1.00 0.00 167 GLU A N 16
ATOM 30445 C CA . GLU A 1 42 ? 3.702 7.972 -10.753 1.00 0.00 167 GLU A CA 16
ATOM 30446 C C . GLU A 1 42 ? 3.099 9.131 -9.965 1.00 0.00 167 GLU A C 16
ATOM 30447 O O . GLU A 1 42 ? 3.316 10.298 -10.291 1.00 0.00 167 GLU A O 16
ATOM 30459 N N . PHE A 1 43 ? 2.339 8.800 -8.925 1.00 0.00 168 PHE A N 16
ATOM 30460 C CA . PHE A 1 43 ? 1.703 9.812 -8.090 1.00 0.00 168 PHE A CA 16
ATOM 30461 C C . PHE A 1 43 ? 2.747 10.710 -7.433 1.00 0.00 168 PHE A C 16
ATOM 30462 O O . PHE A 1 43 ? 2.738 11.927 -7.617 1.00 0.00 168 PHE A O 16
ATOM 30479 N N . ILE A 1 44 ? 3.645 10.100 -6.666 1.00 0.00 169 ILE A N 16
ATOM 30480 C CA . ILE A 1 44 ? 4.696 10.843 -5.982 1.00 0.00 169 ILE A CA 16
ATOM 30481 C C . ILE A 1 44 ? 5.379 11.826 -6.928 1.00 0.00 169 ILE A C 16
ATOM 30482 O O . ILE A 1 44 ? 5.492 13.014 -6.629 1.00 0.00 169 ILE A O 16
ATOM 30498 N N . ASN A 1 45 ? 5.831 11.321 -8.071 1.00 0.00 170 ASN A N 16
ATOM 30499 C CA . ASN A 1 45 ? 6.502 12.155 -9.062 1.00 0.00 170 ASN A CA 16
ATOM 30500 C C . ASN A 1 45 ? 5.544 13.194 -9.637 1.00 0.00 170 ASN A C 16
ATOM 30501 O O . ASN A 1 45 ? 5.927 14.339 -9.878 1.00 0.00 170 ASN A O 16
ATOM 30512 N N . ASP A 1 46 ? 4.298 12.787 -9.853 1.00 0.00 171 ASP A N 16
ATOM 30513 C CA . ASP A 1 46 ? 3.285 13.683 -10.397 1.00 0.00 171 ASP A CA 16
ATOM 30514 C C . ASP A 1 46 ? 2.885 14.738 -9.371 1.00 0.00 171 ASP A C 16
ATOM 30515 O O . ASP A 1 46 ? 2.288 14.424 -8.343 1.00 0.00 171 ASP A O 16
ATOM 30524 N N . ASN A 1 47 ? 3.219 15.992 -9.659 1.00 0.00 172 ASN A N 16
ATOM 30525 C CA . ASN A 1 47 ? 2.896 17.095 -8.761 1.00 0.00 172 ASN A CA 16
ATOM 30526 C C . ASN A 1 47 ? 1.430 17.493 -8.893 1.00 0.00 172 ASN A C 16
ATOM 30527 O O . ASN A 1 47 ? 0.762 17.781 -7.901 1.00 0.00 172 ASN A O 16
ATOM 30538 N N . ASN A 1 48 ? 0.935 17.506 -10.127 1.00 0.00 173 ASN A N 16
ATOM 30539 C CA . ASN A 1 48 ? -0.453 17.869 -10.390 1.00 0.00 173 ASN A CA 16
ATOM 30540 C C . ASN A 1 48 ? -1.388 17.214 -9.377 1.00 0.00 173 ASN A C 16
ATOM 30541 O O . ASN A 1 48 ? -2.311 17.849 -8.869 1.00 0.00 173 ASN A O 16
ATOM 30552 N N . ASN A 1 49 ? -1.140 15.941 -9.088 1.00 0.00 174 ASN A N 16
ATOM 30553 C CA . ASN A 1 49 ? -1.959 15.200 -8.135 1.00 0.00 174 ASN A CA 16
ATOM 30554 C C . ASN A 1 49 ? -1.441 15.386 -6.712 1.00 0.00 174 ASN A C 16
ATOM 30555 O O . ASN A 1 49 ? -0.243 15.261 -6.456 1.00 0.00 174 ASN A O 16
ATOM 30566 N N . GLN A 1 50 ? -2.351 15.684 -5.791 1.00 0.00 175 GLN A N 16
ATOM 30567 C CA . GLN A 1 50 ? -1.986 15.887 -4.394 1.00 0.00 175 GLN A CA 16
ATOM 30568 C C . GLN A 1 50 ? -2.752 14.931 -3.486 1.00 0.00 175 GLN A C 16
ATOM 30569 O O . GLN A 1 50 ? -2.382 14.725 -2.330 1.00 0.00 175 GLN A O 16
ATOM 30583 N N . PHE A 1 51 ? -3.822 14.349 -4.017 1.00 0.00 176 PHE A N 16
ATOM 30584 C CA . PHE A 1 51 ? -4.642 13.415 -3.255 1.00 0.00 176 PHE A CA 16
ATOM 30585 C C . PHE A 1 51 ? -5.122 12.266 -4.137 1.00 0.00 176 PHE A C 16
ATOM 30586 O O . PHE A 1 51 ? -5.431 12.458 -5.313 1.00 0.00 176 PHE A O 16
ATOM 30603 N N . LYS A 1 52 ? -5.181 11.070 -3.561 1.00 0.00 177 LYS A N 16
ATOM 30604 C CA . LYS A 1 52 ? -5.623 9.889 -4.292 1.00 0.00 177 LYS A CA 16
ATOM 30605 C C . LYS A 1 52 ? -6.455 8.975 -3.398 1.00 0.00 177 LYS A C 16
ATOM 30606 O O . LYS A 1 52 ? -5.996 8.535 -2.344 1.00 0.00 177 LYS A O 16
ATOM 30625 N N . LYS A 1 53 ? -7.680 8.692 -3.826 1.00 0.00 178 LYS A N 16
ATOM 30626 C CA . LYS A 1 53 ? -8.576 7.828 -3.067 1.00 0.00 178 LYS A CA 16
ATOM 30627 C C . LYS A 1 53 ? -8.713 6.464 -3.735 1.00 0.00 178 LYS A C 16
ATOM 30628 O O . LYS A 1 53 ? -9.362 6.332 -4.772 1.00 0.00 178 LYS A O 16
ATOM 30647 N N . PHE A 1 54 ? -8.098 5.451 -3.133 1.00 0.00 179 PHE A N 16
ATOM 30648 C CA . PHE A 1 54 ? -8.151 4.096 -3.670 1.00 0.00 179 PHE A CA 16
ATOM 30649 C C . PHE A 1 54 ? -9.560 3.521 -3.556 1.00 0.00 179 PHE A C 16
ATOM 30650 O O . PHE A 1 54 ? -10.338 3.887 -2.675 1.00 0.00 179 PHE A O 16
ATOM 30667 N N . PRO A 1 55 ? -9.898 2.600 -4.470 1.00 0.00 180 PRO A N 16
ATOM 30668 C CA . PRO A 1 55 ? -11.214 1.954 -4.495 1.00 0.00 180 PRO A CA 16
ATOM 30669 C C . PRO A 1 55 ? -11.416 1.005 -3.319 1.00 0.00 180 PRO A C 16
ATOM 30670 O O . PRO A 1 55 ? -10.517 0.819 -2.499 1.00 0.00 180 PRO A O 16
ATOM 30681 N N . GLN A 1 56 ? -12.600 0.406 -3.244 1.00 0.00 181 GLN A N 16
ATOM 30682 C CA . GLN A 1 56 ? -12.918 -0.525 -2.168 1.00 0.00 181 GLN A CA 16
ATOM 30683 C C . GLN A 1 56 ? -11.935 -1.690 -2.148 1.00 0.00 181 GLN A C 16
ATOM 30684 O O . GLN A 1 56 ? -11.710 -2.344 -3.166 1.00 0.00 181 GLN A O 16
ATOM 30698 N N . MET A 1 57 ? -11.350 -1.945 -0.981 1.00 0.00 182 MET A N 16
ATOM 30699 C CA . MET A 1 57 ? -10.391 -3.033 -0.829 1.00 0.00 182 MET A CA 16
ATOM 30700 C C . MET A 1 57 ? -10.808 -3.971 0.299 1.00 0.00 182 MET A C 16
ATOM 30701 O O . MET A 1 57 ? -11.707 -3.659 1.081 1.00 0.00 182 MET A O 16
ATOM 30715 N N . THR A 1 58 ? -10.151 -5.124 0.377 1.00 0.00 183 THR A N 16
ATOM 30716 C CA . THR A 1 58 ? -10.454 -6.109 1.408 1.00 0.00 183 THR A CA 16
ATOM 30717 C C . THR A 1 58 ? -9.650 -5.844 2.676 1.00 0.00 183 THR A C 16
ATOM 30718 O O . THR A 1 58 ? -8.789 -4.965 2.704 1.00 0.00 183 THR A O 16
ATOM 30729 N N . SER A 1 59 ? -9.937 -6.610 3.723 1.00 0.00 184 SER A N 16
ATOM 30730 C CA . SER A 1 59 ? -9.242 -6.456 4.996 1.00 0.00 184 SER A CA 16
ATOM 30731 C C . SER A 1 59 ? -7.734 -6.599 4.813 1.00 0.00 184 SER A C 16
ATOM 30732 O O . SER A 1 59 ? -6.964 -5.715 5.189 1.00 0.00 184 SER A O 16
ATOM 30740 N N . TYR A 1 60 ? -7.319 -7.719 4.231 1.00 0.00 185 TYR A N 16
ATOM 30741 C CA . TYR A 1 60 ? -5.904 -7.982 3.999 1.00 0.00 185 TYR A CA 16
ATOM 30742 C C . TYR A 1 60 ? -5.288 -6.902 3.114 1.00 0.00 185 TYR A C 16
ATOM 30743 O O . TYR A 1 60 ? -4.335 -6.229 3.509 1.00 0.00 185 TYR A O 16
ATOM 30761 N N . HIS A 1 61 ? -5.839 -6.743 1.915 1.00 0.00 186 HIS A N 16
ATOM 30762 C CA . HIS A 1 61 ? -5.346 -5.745 0.973 1.00 0.00 186 HIS A CA 16
ATOM 30763 C C . HIS A 1 61 ? -5.082 -4.417 1.678 1.00 0.00 186 HIS A C 16
ATOM 30764 O O . HIS A 1 61 ? -3.944 -3.951 1.738 1.00 0.00 186 HIS A O 16
ATOM 30779 N N . ARG A 1 62 ? -6.140 -3.813 2.208 1.00 0.00 187 ARG A N 16
ATOM 30780 C CA . ARG A 1 62 ? -6.023 -2.539 2.906 1.00 0.00 187 ARG A CA 16
ATOM 30781 C C . ARG A 1 62 ? -4.721 -2.471 3.700 1.00 0.00 187 ARG A C 16
ATOM 30782 O O . ARG A 1 62 ? -3.921 -1.554 3.520 1.00 0.00 187 ARG A O 16
ATOM 30803 N N . MET A 1 63 ? -4.518 -3.449 4.577 1.00 0.00 188 MET A N 16
ATOM 30804 C CA . MET A 1 63 ? -3.313 -3.500 5.397 1.00 0.00 188 MET A CA 16
ATOM 30805 C C . MET A 1 63 ? -2.062 -3.368 4.535 1.00 0.00 188 MET A C 16
ATOM 30806 O O . MET A 1 63 ? -1.265 -2.446 4.716 1.00 0.00 188 MET A O 16
ATOM 30820 N N . LEU A 1 64 ? -1.895 -4.293 3.597 1.00 0.00 189 LEU A N 16
ATOM 30821 C CA . LEU A 1 64 ? -0.740 -4.280 2.706 1.00 0.00 189 LEU A CA 16
ATOM 30822 C C . LEU A 1 64 ? -0.422 -2.860 2.248 1.00 0.00 189 LEU A C 16
ATOM 30823 O O . LEU A 1 64 ? 0.725 -2.415 2.321 1.00 0.00 189 LEU A O 16
ATOM 30839 N N . LEU A 1 65 ? -1.443 -2.153 1.778 1.00 0.00 190 LEU A N 16
ATOM 30840 C CA . LEU A 1 65 ? -1.273 -0.781 1.311 1.00 0.00 190 LEU A CA 16
ATOM 30841 C C . LEU A 1 65 ? -0.666 0.095 2.402 1.00 0.00 190 LEU A C 16
ATOM 30842 O O . LEU A 1 65 ? 0.388 0.701 2.211 1.00 0.00 190 LEU A O 16
ATOM 30858 N N . HIS A 1 66 ? -1.338 0.155 3.547 1.00 0.00 191 HIS A N 16
ATOM 30859 C CA . HIS A 1 66 ? -0.863 0.955 4.671 1.00 0.00 191 HIS A CA 16
ATOM 30860 C C . HIS A 1 66 ? 0.636 0.761 4.881 1.00 0.00 191 HIS A C 16
ATOM 30861 O O . HIS A 1 66 ? 1.350 1.701 5.229 1.00 0.00 191 HIS A O 16
ATOM 30876 N N . ARG A 1 67 ? 1.105 -0.464 4.667 1.00 0.00 192 ARG A N 16
ATOM 30877 C CA . ARG A 1 67 ? 2.518 -0.781 4.835 1.00 0.00 192 ARG A CA 16
ATOM 30878 C C . ARG A 1 67 ? 3.356 -0.125 3.741 1.00 0.00 192 ARG A C 16
ATOM 30879 O O . ARG A 1 67 ? 4.411 0.447 4.011 1.00 0.00 192 ARG A O 16
ATOM 30900 N N . VAL A 1 68 ? 2.878 -0.214 2.504 1.00 0.00 193 VAL A N 16
ATOM 30901 C CA . VAL A 1 68 ? 3.582 0.371 1.368 1.00 0.00 193 VAL A CA 16
ATOM 30902 C C . VAL A 1 68 ? 3.866 1.850 1.601 1.00 0.00 193 VAL A C 16
ATOM 30903 O O . VAL A 1 68 ? 5.009 2.296 1.503 1.00 0.00 193 VAL A O 16
ATOM 30916 N N . ALA A 1 69 ? 2.818 2.607 1.910 1.00 0.00 194 ALA A N 16
ATOM 30917 C CA . ALA A 1 69 ? 2.956 4.037 2.160 1.00 0.00 194 ALA A CA 16
ATOM 30918 C C . ALA A 1 69 ? 3.922 4.303 3.309 1.00 0.00 194 ALA A C 16
ATOM 30919 O O . ALA A 1 69 ? 4.929 4.989 3.140 1.00 0.00 194 ALA A O 16
ATOM 30926 N N . ALA A 1 70 ? 3.607 3.757 4.479 1.00 0.00 195 ALA A N 16
ATOM 30927 C CA . ALA A 1 70 ? 4.448 3.935 5.656 1.00 0.00 195 ALA A CA 16
ATOM 30928 C C . ALA A 1 70 ? 5.920 3.731 5.315 1.00 0.00 195 ALA A C 16
ATOM 30929 O O . ALA A 1 70 ? 6.795 4.385 5.883 1.00 0.00 195 ALA A O 16
ATOM 30936 N N . TYR A 1 71 ? 6.187 2.821 4.385 1.00 0.00 196 TYR A N 16
ATOM 30937 C CA . TYR A 1 71 ? 7.554 2.530 3.970 1.00 0.00 196 TYR A CA 16
ATOM 30938 C C . TYR A 1 71 ? 8.129 3.677 3.145 1.00 0.00 196 TYR A C 16
ATOM 30939 O O . TYR A 1 71 ? 9.211 4.186 3.439 1.00 0.00 196 TYR A O 16
ATOM 30957 N N . PHE A 1 72 ? 7.397 4.079 2.112 1.00 0.00 197 PHE A N 16
ATOM 30958 C CA . PHE A 1 72 ? 7.833 5.166 1.243 1.00 0.00 197 PHE A CA 16
ATOM 30959 C C . PHE A 1 72 ? 7.948 6.473 2.022 1.00 0.00 197 PHE A C 16
ATOM 30960 O O . PHE A 1 72 ? 8.574 7.428 1.565 1.00 0.00 197 PHE A O 16
ATOM 30977 N N . GLY A 1 73 ? 7.336 6.507 3.202 1.00 0.00 198 GLY A N 16
ATOM 30978 C CA . GLY A 1 73 ? 7.380 7.700 4.026 1.00 0.00 198 GLY A CA 16
ATOM 30979 C C . GLY A 1 73 ? 6.212 8.631 3.761 1.00 0.00 198 GLY A C 16
ATOM 30980 O O . GLY A 1 73 ? 6.374 9.851 3.744 1.00 0.00 198 GLY A O 16
ATOM 30984 N N . MET A 1 74 ? 5.034 8.054 3.553 1.00 0.00 199 MET A N 16
ATOM 30985 C CA . MET A 1 74 ? 3.835 8.841 3.287 1.00 0.00 199 MET A CA 16
ATOM 30986 C C . MET A 1 74 ? 2.763 8.571 4.339 1.00 0.00 199 MET A C 16
ATOM 30987 O O . MET A 1 74 ? 2.664 7.464 4.868 1.00 0.00 199 MET A O 16
ATOM 31001 N N . ASP A 1 75 ? 1.964 9.589 4.637 1.00 0.00 200 ASP A N 16
ATOM 31002 C CA . ASP A 1 75 ? 0.899 9.462 5.625 1.00 0.00 200 ASP A CA 16
ATOM 31003 C C . ASP A 1 75 ? -0.456 9.296 4.945 1.00 0.00 200 ASP A C 16
ATOM 31004 O O . ASP A 1 75 ? -0.775 10.006 3.991 1.00 0.00 200 ASP A O 16
ATOM 31013 N N . HIS A 1 76 ? -1.251 8.353 5.441 1.00 0.00 201 HIS A N 16
ATOM 31014 C CA . HIS A 1 76 ? -2.572 8.093 4.881 1.00 0.00 201 HIS A CA 16
ATOM 31015 C C . HIS A 1 76 ? -3.651 8.221 5.952 1.00 0.00 201 HIS A C 16
ATOM 31016 O O . HIS A 1 76 ? -3.372 8.101 7.145 1.00 0.00 201 HIS A O 16
ATOM 31031 N N . ASN A 1 77 ? -4.883 8.465 5.518 1.00 0.00 202 ASN A N 16
ATOM 31032 C CA . ASN A 1 77 ? -6.004 8.610 6.441 1.00 0.00 202 ASN A CA 16
ATOM 31033 C C . ASN A 1 77 ? -7.285 8.049 5.832 1.00 0.00 202 ASN A C 16
ATOM 31034 O O . ASN A 1 77 ? -7.396 7.906 4.614 1.00 0.00 202 ASN A O 16
ATOM 31045 N N . VAL A 1 78 ? -8.252 7.735 6.688 1.00 0.00 203 VAL A N 16
ATOM 31046 C CA . VAL A 1 78 ? -9.527 7.192 6.235 1.00 0.00 203 VAL A CA 16
ATOM 31047 C C . VAL A 1 78 ? -10.517 8.307 5.914 1.00 0.00 203 VAL A C 16
ATOM 31048 O O . VAL A 1 78 ? -10.413 9.413 6.443 1.00 0.00 203 VAL A O 16
ATOM 31061 N N . ASP A 1 79 ? -11.475 8.007 5.044 1.00 0.00 204 ASP A N 16
ATOM 31062 C CA . ASP A 1 79 ? -12.485 8.984 4.653 1.00 0.00 204 ASP A CA 16
ATOM 31063 C C . ASP A 1 79 ? -13.262 9.478 5.869 1.00 0.00 204 ASP A C 16
ATOM 31064 O O . ASP A 1 79 ? -13.142 8.924 6.961 1.00 0.00 204 ASP A O 16
ATOM 31073 N N . GLN A 1 80 ? -14.058 10.524 5.671 1.00 0.00 205 GLN A N 16
ATOM 31074 C CA . GLN A 1 80 ? -14.853 11.095 6.752 1.00 0.00 205 GLN A CA 16
ATOM 31075 C C . GLN A 1 80 ? -15.792 10.050 7.346 1.00 0.00 205 GLN A C 16
ATOM 31076 O O . GLN A 1 80 ? -16.381 10.260 8.407 1.00 0.00 205 GLN A O 16
ATOM 31090 N N . THR A 1 81 ? -15.927 8.922 6.656 1.00 0.00 206 THR A N 16
ATOM 31091 C CA . THR A 1 81 ? -16.796 7.845 7.114 1.00 0.00 206 THR A CA 16
ATOM 31092 C C . THR A 1 81 ? -15.991 6.593 7.445 1.00 0.00 206 THR A C 16
ATOM 31093 O O . THR A 1 81 ? -16.316 5.864 8.382 1.00 0.00 206 THR A O 16
ATOM 31104 N N . GLY A 1 82 ? -14.938 6.350 6.671 1.00 0.00 207 GLY A N 16
ATOM 31105 C CA . GLY A 1 82 ? -14.103 5.185 6.899 1.00 0.00 207 GLY A CA 16
ATOM 31106 C C . GLY A 1 82 ? -14.401 4.059 5.930 1.00 0.00 207 GLY A C 16
ATOM 31107 O O . GLY A 1 82 ? -14.287 2.883 6.277 1.00 0.00 207 GLY A O 16
ATOM 31111 N N . LYS A 1 83 ? -14.786 4.417 4.709 1.00 0.00 208 LYS A N 16
ATOM 31112 C CA . LYS A 1 83 ? -15.103 3.429 3.685 1.00 0.00 208 LYS A CA 16
ATOM 31113 C C . LYS A 1 83 ? -13.858 3.057 2.885 1.00 0.00 208 LYS A C 16
ATOM 31114 O O . LYS A 1 83 ? -13.613 1.883 2.612 1.00 0.00 208 LYS A O 16
ATOM 31133 N N . ALA A 1 84 ? -13.077 4.065 2.513 1.00 0.00 209 ALA A N 16
ATOM 31134 C CA . ALA A 1 84 ? -11.857 3.844 1.747 1.00 0.00 209 ALA A CA 16
ATOM 31135 C C . ALA A 1 84 ? -10.702 4.671 2.302 1.00 0.00 209 ALA A C 16
ATOM 31136 O O . ALA A 1 84 ? -10.914 5.692 2.955 1.00 0.00 209 ALA A O 16
ATOM 31143 N N . VAL A 1 85 ? -9.479 4.222 2.039 1.00 0.00 210 VAL A N 16
ATOM 31144 C CA . VAL A 1 85 ? -8.290 4.921 2.512 1.00 0.00 210 VAL A CA 16
ATOM 31145 C C . VAL A 1 85 ? -7.712 5.820 1.425 1.00 0.00 210 VAL A C 16
ATOM 31146 O O . VAL A 1 85 ? -7.489 5.382 0.296 1.00 0.00 210 VAL A O 16
ATOM 31159 N N . ILE A 1 86 ? -7.470 7.079 1.774 1.00 0.00 211 ILE A N 16
ATOM 31160 C CA . ILE A 1 86 ? -6.917 8.040 0.828 1.00 0.00 211 ILE A CA 16
ATOM 31161 C C . ILE A 1 86 ? -5.540 8.521 1.275 1.00 0.00 211 ILE A C 16
ATOM 31162 O O . ILE A 1 86 ? -5.344 8.877 2.438 1.00 0.00 211 ILE A O 16
ATOM 31178 N N . ILE A 1 87 ? -4.592 8.531 0.345 1.00 0.00 212 ILE A N 16
ATOM 31179 C CA . ILE A 1 87 ? -3.235 8.972 0.643 1.00 0.00 212 ILE A CA 16
ATOM 31180 C C . ILE A 1 87 ? -2.897 10.256 -0.106 1.00 0.00 212 ILE A C 16
ATOM 31181 O O . ILE A 1 87 ? -3.356 10.473 -1.227 1.00 0.00 212 ILE A O 16
ATOM 31197 N N . ASN A 1 88 ? -2.089 11.105 0.521 1.00 0.00 213 ASN A N 16
ATOM 31198 C CA . ASN A 1 88 ? -1.687 12.369 -0.087 1.00 0.00 213 ASN A CA 16
ATOM 31199 C C . ASN A 1 88 ? -0.173 12.431 -0.264 1.00 0.00 213 ASN A C 16
ATOM 31200 O O . ASN A 1 88 ? 0.542 11.490 0.081 1.00 0.00 213 ASN A O 16
ATOM 31211 N N . LYS A 1 89 ? 0.309 13.545 -0.804 1.00 0.00 214 LYS A N 16
ATOM 31212 C CA . LYS A 1 89 ? 1.737 13.732 -1.026 1.00 0.00 214 LYS A CA 16
ATOM 31213 C C . LYS A 1 89 ? 2.306 14.770 -0.063 1.00 0.00 214 LYS A C 16
ATOM 31214 O O . LYS A 1 89 ? 1.756 15.862 0.085 1.00 0.00 214 LYS A O 16
ATOM 31233 N N . THR A 1 90 ? 3.412 14.423 0.589 1.00 0.00 215 THR A N 16
ATOM 31234 C CA . THR A 1 90 ? 4.055 15.324 1.536 1.00 0.00 215 THR A CA 16
ATOM 31235 C C . THR A 1 90 ? 5.571 15.297 1.379 1.00 0.00 215 THR A C 16
ATOM 31236 O O . THR A 1 90 ? 6.149 14.268 1.030 1.00 0.00 215 THR A O 16
ATOM 31247 N N . SER A 1 91 ? 6.209 16.433 1.640 1.00 0.00 216 SER A N 16
ATOM 31248 C CA . SER A 1 91 ? 7.659 16.540 1.524 1.00 0.00 216 SER A CA 16
ATOM 31249 C C . SER A 1 91 ? 8.342 15.309 2.112 1.00 0.00 216 SER A C 16
ATOM 31250 O O . SER A 1 91 ? 9.202 14.701 1.477 1.00 0.00 216 SER A O 16
ATOM 31258 N N . ASN A 1 92 ? 7.953 14.949 3.330 1.00 0.00 217 ASN A N 16
ATOM 31259 C CA . ASN A 1 92 ? 8.528 13.791 4.006 1.00 0.00 217 ASN A CA 16
ATOM 31260 C C . ASN A 1 92 ? 8.641 12.606 3.052 1.00 0.00 217 ASN A C 16
ATOM 31261 O O . ASN A 1 92 ? 9.602 11.838 3.108 1.00 0.00 217 ASN A O 16
ATOM 31272 N N . THR A 1 93 ? 7.651 12.462 2.175 1.00 0.00 218 THR A N 16
ATOM 31273 C CA . THR A 1 93 ? 7.638 11.371 1.210 1.00 0.00 218 THR A CA 16
ATOM 31274 C C . THR A 1 93 ? 8.827 11.463 0.260 1.00 0.00 218 THR A C 16
ATOM 31275 O O . THR A 1 93 ? 8.930 12.400 -0.531 1.00 0.00 218 THR A O 16
ATOM 31286 N N . ARG A 1 94 ? 9.722 10.484 0.343 1.00 0.00 219 ARG A N 16
ATOM 31287 C CA . ARG A 1 94 ? 10.905 10.456 -0.510 1.00 0.00 219 ARG A CA 16
ATOM 31288 C C . ARG A 1 94 ? 11.126 9.060 -1.085 1.00 0.00 219 ARG A C 16
ATOM 31289 O O . ARG A 1 94 ? 10.497 8.093 -0.655 1.00 0.00 219 ARG A O 16
ATOM 31310 N N . ILE A 1 95 ? 12.024 8.964 -2.061 1.00 0.00 220 ILE A N 16
ATOM 31311 C CA . ILE A 1 95 ? 12.328 7.687 -2.694 1.00 0.00 220 ILE A CA 16
ATOM 31312 C C . ILE A 1 95 ? 13.128 6.786 -1.760 1.00 0.00 220 ILE A C 16
ATOM 31313 O O . ILE A 1 95 ? 14.137 7.190 -1.181 1.00 0.00 220 ILE A O 16
ATOM 31329 N N . PRO A 1 96 ? 12.671 5.535 -1.609 1.00 0.00 221 PRO A N 16
ATOM 31330 C CA . PRO A 1 96 ? 13.330 4.549 -0.747 1.00 0.00 221 PRO A CA 16
ATOM 31331 C C . PRO A 1 96 ? 14.673 4.095 -1.309 1.00 0.00 221 PRO A C 16
ATOM 31332 O O . PRO A 1 96 ? 15.209 4.707 -2.232 1.00 0.00 221 PRO A O 16
ATOM 31343 N N . GLU A 1 97 ? 15.211 3.018 -0.745 1.00 0.00 222 GLU A N 16
ATOM 31344 C CA . GLU A 1 97 ? 16.493 2.483 -1.191 1.00 0.00 222 GLU A CA 16
ATOM 31345 C C . GLU A 1 97 ? 16.345 1.756 -2.524 1.00 0.00 222 GLU A C 16
ATOM 31346 O O . GLU A 1 97 ? 17.115 1.986 -3.456 1.00 0.00 222 GLU A O 16
ATOM 31358 N N . GLN A 1 98 ? 15.350 0.879 -2.606 1.00 0.00 223 GLN A N 16
ATOM 31359 C CA . GLN A 1 98 ? 15.102 0.117 -3.825 1.00 0.00 223 GLN A CA 16
ATOM 31360 C C . GLN A 1 98 ? 13.610 -0.137 -4.014 1.00 0.00 223 GLN A C 16
ATOM 31361 O O . GLN A 1 98 ? 12.815 0.071 -3.098 1.00 0.00 223 GLN A O 16
ATOM 31375 N N . ARG A 1 99 ? 13.238 -0.588 -5.207 1.00 0.00 224 ARG A N 16
ATOM 31376 C CA . ARG A 1 99 ? 11.842 -0.870 -5.516 1.00 0.00 224 ARG A CA 16
ATOM 31377 C C . ARG A 1 99 ? 11.614 -2.369 -5.685 1.00 0.00 224 ARG A C 16
ATOM 31378 O O . ARG A 1 99 ? 12.532 -3.112 -6.032 1.00 0.00 224 ARG A O 16
ATOM 31399 N N . PHE A 1 100 ? 10.384 -2.807 -5.438 1.00 0.00 225 PHE A N 16
ATOM 31400 C CA . PHE A 1 100 ? 10.035 -4.217 -5.561 1.00 0.00 225 PHE A CA 16
ATOM 31401 C C . PHE A 1 100 ? 10.304 -4.722 -6.976 1.00 0.00 225 PHE A C 16
ATOM 31402 O O . PHE A 1 100 ? 10.412 -5.927 -7.206 1.00 0.00 225 PHE A O 16
ATOM 31419 N N . SER A 1 101 ? 10.411 -3.792 -7.919 1.00 0.00 226 SER A N 16
ATOM 31420 C CA . SER A 1 101 ? 10.663 -4.142 -9.312 1.00 0.00 226 SER A CA 16
ATOM 31421 C C . SER A 1 101 ? 12.117 -4.557 -9.514 1.00 0.00 226 SER A C 16
ATOM 31422 O O . SER A 1 101 ? 12.478 -5.108 -10.553 1.00 0.00 226 SER A O 16
ATOM 31430 N N . GLU A 1 102 ? 12.947 -4.288 -8.511 1.00 0.00 227 GLU A N 16
ATOM 31431 C CA . GLU A 1 102 ? 14.362 -4.633 -8.578 1.00 0.00 227 GLU A CA 16
ATOM 31432 C C . GLU A 1 102 ? 14.558 -6.145 -8.517 1.00 0.00 227 GLU A C 16
ATOM 31433 O O . GLU A 1 102 ? 15.630 -6.657 -8.840 1.00 0.00 227 GLU A O 16
ATOM 31445 N N . HIS A 1 103 ? 13.513 -6.854 -8.100 1.00 0.00 228 HIS A N 16
ATOM 31446 C CA . HIS A 1 103 ? 13.569 -8.308 -7.997 1.00 0.00 228 HIS A CA 16
ATOM 31447 C C . HIS A 1 103 ? 13.066 -8.964 -9.279 1.00 0.00 228 HIS A C 16
ATOM 31448 O O . HIS A 1 103 ? 13.482 -10.069 -9.627 1.00 0.00 228 HIS A O 16
ATOM 31463 N N . ILE A 1 104 ? 12.168 -8.276 -9.976 1.00 0.00 229 ILE A N 16
ATOM 31464 C CA . ILE A 1 104 ? 11.609 -8.792 -11.220 1.00 0.00 229 ILE A CA 16
ATOM 31465 C C . ILE A 1 104 ? 12.141 -8.021 -12.423 1.00 0.00 229 ILE A C 16
ATOM 31466 O O . ILE A 1 104 ? 11.458 -7.884 -13.438 1.00 0.00 229 ILE A O 16
ATOM 31482 N N . LYS A 1 105 ? 13.366 -7.521 -12.304 1.00 0.00 230 LYS A N 16
ATOM 31483 C CA . LYS A 1 105 ? 13.993 -6.766 -13.383 1.00 0.00 230 LYS A CA 16
ATOM 31484 C C . LYS A 1 105 ? 14.024 -7.582 -14.671 1.00 0.00 230 LYS A C 16
ATOM 31485 O O . LYS A 1 105 ? 14.795 -8.533 -14.796 1.00 0.00 230 LYS A O 16
ATOM 31504 N N . ASP A 1 106 ? 13.182 -7.202 -15.626 1.00 0.00 231 ASP A N 16
ATOM 31505 C CA . ASP A 1 106 ? 13.114 -7.898 -16.906 1.00 0.00 231 ASP A CA 16
ATOM 31506 C C . ASP A 1 106 ? 12.397 -7.046 -17.950 1.00 0.00 231 ASP A C 16
ATOM 31507 O O . ASP A 1 106 ? 11.465 -6.310 -17.629 1.00 0.00 231 ASP A O 16
ATOM 31516 N N . GLU A 1 107 ? 12.841 -7.152 -19.198 1.00 0.00 232 GLU A N 16
ATOM 31517 C CA . GLU A 1 107 ? 12.242 -6.390 -20.288 1.00 0.00 232 GLU A CA 16
ATOM 31518 C C . GLU A 1 107 ? 11.252 -7.247 -21.071 1.00 0.00 232 GLU A C 16
ATOM 31519 O O . GLU A 1 107 ? 11.573 -8.358 -21.494 1.00 0.00 232 GLU A O 16
ATOM 31531 N N . LYS A 1 108 ? 10.046 -6.722 -21.261 1.00 0.00 233 LYS A N 16
ATOM 31532 C CA . LYS A 1 108 ? 9.007 -7.437 -21.994 1.00 0.00 233 LYS A CA 16
ATOM 31533 C C . LYS A 1 108 ? 8.107 -6.464 -22.749 1.00 0.00 233 LYS A C 16
ATOM 31534 O O . LYS A 1 108 ? 7.370 -5.688 -22.143 1.00 0.00 233 LYS A O 16
ATOM 31553 N N . ASN A 1 109 ? 8.172 -6.513 -24.076 1.00 0.00 234 ASN A N 16
ATOM 31554 C CA . ASN A 1 109 ? 7.361 -5.636 -24.913 1.00 0.00 234 ASN A CA 16
ATOM 31555 C C . ASN A 1 109 ? 5.875 -5.842 -24.638 1.00 0.00 234 ASN A C 16
ATOM 31556 O O . ASN A 1 109 ? 5.300 -6.868 -25.002 1.00 0.00 234 ASN A O 16
ATOM 31567 N N . THR A 1 110 ? 5.257 -4.858 -23.991 1.00 0.00 235 THR A N 16
ATOM 31568 C CA . THR A 1 110 ? 3.838 -4.931 -23.665 1.00 0.00 235 THR A CA 16
ATOM 31569 C C . THR A 1 110 ? 3.168 -3.570 -23.822 1.00 0.00 235 THR A C 16
ATOM 31570 O O . THR A 1 110 ? 3.610 -2.581 -23.240 1.00 0.00 235 THR A O 16
ATOM 31581 N N . GLU A 1 111 ? 2.099 -3.530 -24.611 1.00 0.00 236 GLU A N 16
ATOM 31582 C CA . GLU A 1 111 ? 1.369 -2.289 -24.843 1.00 0.00 236 GLU A CA 16
ATOM 31583 C C . GLU A 1 111 ? 0.283 -2.092 -23.789 1.00 0.00 236 GLU A C 16
ATOM 31584 O O . GLU A 1 111 ? -0.697 -2.835 -23.745 1.00 0.00 236 GLU A O 16
ATOM 31596 N N . PHE A 1 112 ? 0.466 -1.085 -22.942 1.00 0.00 237 PHE A N 16
ATOM 31597 C CA . PHE A 1 112 ? -0.496 -0.789 -21.886 1.00 0.00 237 PHE A CA 16
ATOM 31598 C C . PHE A 1 112 ? -1.212 0.531 -22.157 1.00 0.00 237 PHE A C 16
ATOM 31599 O O . PHE A 1 112 ? -0.721 1.371 -22.911 1.00 0.00 237 PHE A O 16
ATOM 31616 N N . GLN A 1 113 ? -2.374 0.705 -21.536 1.00 0.00 238 GLN A N 16
ATOM 31617 C CA . GLN A 1 113 ? -3.158 1.922 -21.710 1.00 0.00 238 GLN A CA 16
ATOM 31618 C C . GLN A 1 113 ? -2.937 2.884 -20.547 1.00 0.00 238 GLN A C 16
ATOM 31619 O O . GLN A 1 113 ? -2.551 4.035 -20.747 1.00 0.00 238 GLN A O 16
ATOM 31633 N N . GLN A 1 114 ? -3.184 2.403 -19.333 1.00 0.00 239 GLN A N 16
ATOM 31634 C CA . GLN A 1 114 ? -3.013 3.221 -18.138 1.00 0.00 239 GLN A CA 16
ATOM 31635 C C . GLN A 1 114 ? -3.979 4.401 -18.143 1.00 0.00 239 GLN A C 16
ATOM 31636 O O . GLN A 1 114 ? -3.611 5.518 -17.780 1.00 0.00 239 GLN A O 16
ATOM 31650 N N . ARG A 1 115 ? -5.216 4.145 -18.558 1.00 0.00 240 ARG A N 16
ATOM 31651 C CA . ARG A 1 115 ? -6.234 5.187 -18.612 1.00 0.00 240 ARG A CA 16
ATOM 31652 C C . ARG A 1 115 ? -7.098 5.168 -17.354 1.00 0.00 240 ARG A C 16
ATOM 31653 O O . ARG A 1 115 ? -7.297 4.120 -16.741 1.00 0.00 240 ARG A O 16
ATOM 31674 N N . PHE A 1 116 ? -7.609 6.336 -16.976 1.00 0.00 241 PHE A N 16
ATOM 31675 C CA . PHE A 1 116 ? -8.450 6.454 -15.791 1.00 0.00 241 PHE A CA 16
ATOM 31676 C C . PHE A 1 116 ? -9.001 7.870 -15.654 1.00 0.00 241 PHE A C 16
ATOM 31677 O O . PHE A 1 116 ? -8.246 8.828 -15.484 1.00 0.00 241 PHE A O 16
ATOM 31694 N N . ILE A 1 117 ? -10.322 7.995 -15.731 1.00 0.00 242 ILE A N 16
ATOM 31695 C CA . ILE A 1 117 ? -10.974 9.293 -15.615 1.00 0.00 242 ILE A CA 16
ATOM 31696 C C . ILE A 1 117 ? -11.548 9.497 -14.217 1.00 0.00 242 ILE A C 16
ATOM 31697 O O . ILE A 1 117 ? -12.290 8.655 -13.709 1.00 0.00 242 ILE A O 16
ATOM 31713 N N . LEU A 1 118 ? -11.202 10.622 -13.601 1.00 0.00 243 LEU A N 16
ATOM 31714 C CA . LEU A 1 118 ? -11.685 10.939 -12.261 1.00 0.00 243 LEU A CA 16
ATOM 31715 C C . LEU A 1 118 ? -11.547 12.430 -11.971 1.00 0.00 243 LEU A C 16
ATOM 31716 O O . LEU A 1 118 ? -10.751 13.125 -12.604 1.00 0.00 243 LEU A O 16
ATOM 31732 N N . SER A 1 119 ? -12.326 12.916 -11.010 1.00 0.00 244 SER A N 16
ATOM 31733 C CA . SER A 1 119 ? -12.292 14.325 -10.638 1.00 0.00 244 SER A CA 16
ATOM 31734 C C . SER A 1 119 ? -11.639 14.511 -9.272 1.00 0.00 244 SER A C 16
ATOM 31735 O O . SER A 1 119 ? -10.732 15.327 -9.110 1.00 0.00 244 SER A O 16
ATOM 31743 N N . GLY A 1 120 ? -12.107 13.745 -8.290 1.00 0.00 245 GLY A N 16
ATOM 31744 C CA . GLY A 1 120 ? -11.557 13.839 -6.950 1.00 0.00 245 GLY A CA 16
ATOM 31745 C C . GLY A 1 120 ? -12.269 14.876 -6.103 1.00 0.00 245 GLY A C 16
ATOM 31746 O O . GLY A 1 120 ? -12.719 15.910 -6.597 1.00 0.00 245 GLY A O 16
ATOM 31750 N N . PRO A 1 121 ? -12.380 14.602 -4.795 1.00 0.00 246 PRO A N 16
ATOM 31751 C CA . PRO A 1 121 ? -13.043 15.506 -3.850 1.00 0.00 246 PRO A CA 16
ATOM 31752 C C . PRO A 1 121 ? -12.245 16.784 -3.615 1.00 0.00 246 PRO A C 16
ATOM 31753 O O . PRO A 1 121 ? -11.027 16.809 -3.793 1.00 0.00 246 PRO A O 16
ATOM 31764 N N . SER A 1 122 ? -12.939 17.844 -3.213 1.00 0.00 247 SER A N 16
ATOM 31765 C CA . SER A 1 122 ? -12.296 19.127 -2.956 1.00 0.00 247 SER A CA 16
ATOM 31766 C C . SER A 1 122 ? -12.631 19.633 -1.557 1.00 0.00 247 SER A C 16
ATOM 31767 O O . SER A 1 122 ? -13.581 20.394 -1.370 1.00 0.00 247 SER A O 16
ATOM 31775 N N . SER A 1 123 ? -11.844 19.204 -0.575 1.00 0.00 248 SER A N 16
ATOM 31776 C CA . SER A 1 123 ? -12.059 19.609 0.809 1.00 0.00 248 SER A CA 16
ATOM 31777 C C . SER A 1 123 ? -13.508 19.373 1.226 1.00 0.00 248 SER A C 16
ATOM 31778 O O . SER A 1 123 ? -14.107 20.193 1.920 1.00 0.00 248 SER A O 16
ATOM 31786 N N . GLY A 1 124 ? -14.064 18.244 0.796 1.00 0.00 249 GLY A N 16
ATOM 31787 C CA . GLY A 1 124 ? -15.438 17.919 1.133 1.00 0.00 249 GLY A CA 16
ATOM 31788 C C . GLY A 1 124 ? -16.186 17.289 -0.025 1.00 0.00 249 GLY A C 16
ATOM 31789 O O . GLY A 1 124 ? -16.142 17.791 -1.148 1.00 0.00 249 GLY A O 16
ATOM 31793 N N . GLY A 1 1 ? -10.045 19.497 5.429 1.00 0.00 126 GLY A N 17
ATOM 31794 C CA . GLY A 1 1 ? -9.425 18.696 6.467 1.00 0.00 126 GLY A CA 17
ATOM 31795 C C . GLY A 1 1 ? -7.962 18.415 6.187 1.00 0.00 126 GLY A C 17
ATOM 31796 O O . GLY A 1 1 ? -7.628 17.736 5.217 1.00 0.00 126 GLY A O 17
ATOM 31800 N N . SER A 1 2 ? -7.086 18.942 7.038 1.00 0.00 127 SER A N 17
ATOM 31801 C CA . SER A 1 2 ? -5.650 18.749 6.874 1.00 0.00 127 SER A CA 17
ATOM 31802 C C . SER A 1 2 ? -5.046 18.090 8.110 1.00 0.00 127 SER A C 17
ATOM 31803 O O . SER A 1 2 ? -5.353 18.466 9.241 1.00 0.00 127 SER A O 17
ATOM 31811 N N . SER A 1 3 ? -4.184 17.103 7.884 1.00 0.00 128 SER A N 17
ATOM 31812 C CA . SER A 1 3 ? -3.539 16.387 8.979 1.00 0.00 128 SER A CA 17
ATOM 31813 C C . SER A 1 3 ? -2.091 16.056 8.631 1.00 0.00 128 SER A C 17
ATOM 31814 O O . SER A 1 3 ? -1.821 15.170 7.822 1.00 0.00 128 SER A O 17
ATOM 31822 N N . GLY A 1 4 ? -1.160 16.776 9.251 1.00 0.00 129 GLY A N 17
ATOM 31823 C CA . GLY A 1 4 ? 0.249 16.545 8.996 1.00 0.00 129 GLY A CA 17
ATOM 31824 C C . GLY A 1 4 ? 0.943 15.856 10.154 1.00 0.00 129 GLY A C 17
ATOM 31825 O O . GLY A 1 4 ? 0.714 16.196 11.315 1.00 0.00 129 GLY A O 17
ATOM 31829 N N . SER A 1 5 ? 1.793 14.884 9.839 1.00 0.00 130 SER A N 17
ATOM 31830 C CA . SER A 1 5 ? 2.519 14.142 10.863 1.00 0.00 130 SER A CA 17
ATOM 31831 C C . SER A 1 5 ? 3.842 14.825 11.194 1.00 0.00 130 SER A C 17
ATOM 31832 O O . SER A 1 5 ? 4.541 15.313 10.306 1.00 0.00 130 SER A O 17
ATOM 31840 N N . SER A 1 6 ? 4.180 14.856 12.479 1.00 0.00 131 SER A N 17
ATOM 31841 C CA . SER A 1 6 ? 5.417 15.482 12.930 1.00 0.00 131 SER A CA 17
ATOM 31842 C C . SER A 1 6 ? 6.479 14.430 13.235 1.00 0.00 131 SER A C 17
ATOM 31843 O O . SER A 1 6 ? 7.191 14.521 14.234 1.00 0.00 131 SER A O 17
ATOM 31851 N N . GLY A 1 7 ? 6.580 13.430 12.363 1.00 0.00 132 GLY A N 17
ATOM 31852 C CA . GLY A 1 7 ? 7.557 12.374 12.556 1.00 0.00 132 GLY A CA 17
ATOM 31853 C C . GLY A 1 7 ? 7.644 11.921 14.000 1.00 0.00 132 GLY A C 17
ATOM 31854 O O . GLY A 1 7 ? 8.545 12.329 14.733 1.00 0.00 132 GLY A O 17
ATOM 31858 N N . THR A 1 8 ? 6.704 11.076 14.411 1.00 0.00 133 THR A N 17
ATOM 31859 C CA . THR A 1 8 ? 6.676 10.569 15.777 1.00 0.00 133 THR A CA 17
ATOM 31860 C C . THR A 1 8 ? 7.074 9.098 15.826 1.00 0.00 133 THR A C 17
ATOM 31861 O O . THR A 1 8 ? 6.230 8.212 15.688 1.00 0.00 133 THR A O 17
ATOM 31872 N N . ASP A 1 9 ? 8.363 8.845 16.023 1.00 0.00 134 ASP A N 17
ATOM 31873 C CA . ASP A 1 9 ? 8.871 7.480 16.093 1.00 0.00 134 ASP A CA 17
ATOM 31874 C C . ASP A 1 9 ? 8.432 6.674 14.874 1.00 0.00 134 ASP A C 17
ATOM 31875 O O . ASP A 1 9 ? 8.029 5.517 14.996 1.00 0.00 134 ASP A O 17
ATOM 31884 N N . SER A 1 10 ? 8.512 7.293 13.701 1.00 0.00 135 SER A N 17
ATOM 31885 C CA . SER A 1 10 ? 8.117 6.635 12.461 1.00 0.00 135 SER A CA 17
ATOM 31886 C C . SER A 1 10 ? 9.314 5.956 11.801 1.00 0.00 135 SER A C 17
ATOM 31887 O O . SER A 1 10 ? 9.480 6.009 10.582 1.00 0.00 135 SER A O 17
ATOM 31895 N N . THR A 1 11 ? 10.148 5.318 12.617 1.00 0.00 136 THR A N 17
ATOM 31896 C CA . THR A 1 11 ? 11.331 4.630 12.115 1.00 0.00 136 THR A CA 17
ATOM 31897 C C . THR A 1 11 ? 11.680 3.430 12.987 1.00 0.00 136 THR A C 17
ATOM 31898 O O . THR A 1 11 ? 11.817 3.553 14.204 1.00 0.00 136 THR A O 17
ATOM 31909 N N . GLY A 1 12 ? 11.825 2.268 12.357 1.00 0.00 137 GLY A N 17
ATOM 31910 C CA . GLY A 1 12 ? 12.158 1.062 13.092 1.00 0.00 137 GLY A CA 17
ATOM 31911 C C . GLY A 1 12 ? 11.424 -0.157 12.569 1.00 0.00 137 GLY A C 17
ATOM 31912 O O . GLY A 1 12 ? 12.048 -1.136 12.158 1.00 0.00 137 GLY A O 17
ATOM 31916 N N . ILE A 1 13 ? 10.097 -0.099 12.586 1.00 0.00 138 ILE A N 17
ATOM 31917 C CA . ILE A 1 13 ? 9.278 -1.207 12.111 1.00 0.00 138 ILE A CA 17
ATOM 31918 C C . ILE A 1 13 ? 9.895 -1.857 10.877 1.00 0.00 138 ILE A C 17
ATOM 31919 O O . ILE A 1 13 ? 10.066 -1.210 9.843 1.00 0.00 138 ILE A O 17
ATOM 31935 N N . ASP A 1 14 ? 10.226 -3.138 10.992 1.00 0.00 139 ASP A N 17
ATOM 31936 C CA . ASP A 1 14 ? 10.821 -3.876 9.884 1.00 0.00 139 ASP A CA 17
ATOM 31937 C C . ASP A 1 14 ? 9.790 -4.142 8.791 1.00 0.00 139 ASP A C 17
ATOM 31938 O O . ASP A 1 14 ? 8.968 -5.051 8.907 1.00 0.00 139 ASP A O 17
ATOM 31947 N N . LEU A 1 15 ? 9.840 -3.342 7.732 1.00 0.00 140 LEU A N 17
ATOM 31948 C CA . LEU A 1 15 ? 8.910 -3.489 6.618 1.00 0.00 140 LEU A CA 17
ATOM 31949 C C . LEU A 1 15 ? 9.493 -4.392 5.537 1.00 0.00 140 LEU A C 17
ATOM 31950 O O . LEU A 1 15 ? 8.890 -5.398 5.161 1.00 0.00 140 LEU A O 17
ATOM 31966 N N . HIS A 1 16 ? 10.672 -4.029 5.042 1.00 0.00 141 HIS A N 17
ATOM 31967 C CA . HIS A 1 16 ? 11.340 -4.809 4.006 1.00 0.00 141 HIS A CA 17
ATOM 31968 C C . HIS A 1 16 ? 11.175 -6.304 4.260 1.00 0.00 141 HIS A C 17
ATOM 31969 O O . HIS A 1 16 ? 10.730 -7.046 3.386 1.00 0.00 141 HIS A O 17
ATOM 31984 N N . GLU A 1 17 ? 11.539 -6.738 5.463 1.00 0.00 142 GLU A N 17
ATOM 31985 C CA . GLU A 1 17 ? 11.433 -8.145 5.831 1.00 0.00 142 GLU A CA 17
ATOM 31986 C C . GLU A 1 17 ? 10.086 -8.720 5.402 1.00 0.00 142 GLU A C 17
ATOM 31987 O O . GLU A 1 17 ? 10.023 -9.656 4.605 1.00 0.00 142 GLU A O 17
ATOM 31999 N N . PHE A 1 18 ? 9.010 -8.152 5.937 1.00 0.00 143 PHE A N 17
ATOM 32000 C CA . PHE A 1 18 ? 7.663 -8.608 5.612 1.00 0.00 143 PHE A CA 17
ATOM 32001 C C . PHE A 1 18 ? 7.440 -8.612 4.102 1.00 0.00 143 PHE A C 17
ATOM 32002 O O . PHE A 1 18 ? 7.043 -9.625 3.525 1.00 0.00 143 PHE A O 17
ATOM 32019 N N . LEU A 1 19 ? 7.699 -7.474 3.469 1.00 0.00 144 LEU A N 17
ATOM 32020 C CA . LEU A 1 19 ? 7.527 -7.344 2.026 1.00 0.00 144 LEU A CA 17
ATOM 32021 C C . LEU A 1 19 ? 8.111 -8.550 1.298 1.00 0.00 144 LEU A C 17
ATOM 32022 O O . LEU A 1 19 ? 7.388 -9.307 0.649 1.00 0.00 144 LEU A O 17
ATOM 32038 N N . VAL A 1 20 ? 9.423 -8.725 1.412 1.00 0.00 145 VAL A N 17
ATOM 32039 C CA . VAL A 1 20 ? 10.105 -9.842 0.767 1.00 0.00 145 VAL A CA 17
ATOM 32040 C C . VAL A 1 20 ? 9.396 -11.160 1.058 1.00 0.00 145 VAL A C 17
ATOM 32041 O O . VAL A 1 20 ? 9.128 -11.945 0.150 1.00 0.00 145 VAL A O 17
ATOM 32054 N N . ASN A 1 21 ? 9.096 -11.395 2.331 1.00 0.00 146 ASN A N 17
ATOM 32055 C CA . ASN A 1 21 ? 8.418 -12.619 2.742 1.00 0.00 146 ASN A CA 17
ATOM 32056 C C . ASN A 1 21 ? 7.162 -12.852 1.909 1.00 0.00 146 ASN A C 17
ATOM 32057 O O . ASN A 1 21 ? 6.945 -13.944 1.383 1.00 0.00 146 ASN A O 17
ATOM 32068 N N . THR A 1 22 ? 6.336 -11.817 1.791 1.00 0.00 147 THR A N 17
ATOM 32069 C CA . THR A 1 22 ? 5.101 -11.908 1.022 1.00 0.00 147 THR A CA 17
ATOM 32070 C C . THR A 1 22 ? 5.381 -12.307 -0.422 1.00 0.00 147 THR A C 17
ATOM 32071 O O . THR A 1 22 ? 4.646 -13.101 -1.011 1.00 0.00 147 THR A O 17
ATOM 32082 N N . LEU A 1 23 ? 6.447 -11.753 -0.988 1.00 0.00 148 LEU A N 17
ATOM 32083 C CA . LEU A 1 23 ? 6.825 -12.053 -2.365 1.00 0.00 148 LEU A CA 17
ATOM 32084 C C . LEU A 1 23 ? 7.506 -13.414 -2.459 1.00 0.00 148 LEU A C 17
ATOM 32085 O O . LEU A 1 23 ? 7.625 -13.988 -3.541 1.00 0.00 148 LEU A O 17
ATOM 32101 N N . LYS A 1 24 ? 7.951 -13.928 -1.317 1.00 0.00 149 LYS A N 17
ATOM 32102 C CA . LYS A 1 24 ? 8.617 -15.224 -1.268 1.00 0.00 149 LYS A CA 17
ATOM 32103 C C . LYS A 1 24 ? 7.599 -16.356 -1.187 1.00 0.00 149 LYS A C 17
ATOM 32104 O O . LYS A 1 24 ? 7.585 -17.254 -2.030 1.00 0.00 149 LYS A O 17
ATOM 32123 N N . LYS A 1 25 ? 6.746 -16.308 -0.169 1.00 0.00 150 LYS A N 17
ATOM 32124 C CA . LYS A 1 25 ? 5.722 -17.328 0.020 1.00 0.00 150 LYS A CA 17
ATOM 32125 C C . LYS A 1 25 ? 4.589 -17.156 -0.987 1.00 0.00 150 LYS A C 17
ATOM 32126 O O . LYS A 1 25 ? 4.046 -18.135 -1.497 1.00 0.00 150 LYS A O 17
ATOM 32145 N N . ASN A 1 26 ? 4.240 -15.905 -1.270 1.00 0.00 151 ASN A N 17
ATOM 32146 C CA . ASN A 1 26 ? 3.173 -15.606 -2.218 1.00 0.00 151 ASN A CA 17
ATOM 32147 C C . ASN A 1 26 ? 3.715 -14.844 -3.424 1.00 0.00 151 ASN A C 17
ATOM 32148 O O . ASN A 1 26 ? 3.632 -13.619 -3.505 1.00 0.00 151 ASN A O 17
ATOM 32159 N N . PRO A 1 27 ? 4.283 -15.587 -4.386 1.00 0.00 152 PRO A N 17
ATOM 32160 C CA . PRO A 1 27 ? 4.848 -15.003 -5.607 1.00 0.00 152 PRO A CA 17
ATOM 32161 C C . PRO A 1 27 ? 3.774 -14.447 -6.535 1.00 0.00 152 PRO A C 17
ATOM 32162 O O . PRO A 1 27 ? 4.072 -13.705 -7.471 1.00 0.00 152 PRO A O 17
ATOM 32173 N N . ARG A 1 28 ? 2.523 -14.808 -6.268 1.00 0.00 153 ARG A N 17
ATOM 32174 C CA . ARG A 1 28 ? 1.404 -14.345 -7.080 1.00 0.00 153 ARG A CA 17
ATOM 32175 C C . ARG A 1 28 ? 0.808 -13.064 -6.504 1.00 0.00 153 ARG A C 17
ATOM 32176 O O . ARG A 1 28 ? 0.223 -12.259 -7.229 1.00 0.00 153 ARG A O 17
ATOM 32197 N N . ASP A 1 29 ? 0.960 -12.883 -5.197 1.00 0.00 154 ASP A N 17
ATOM 32198 C CA . ASP A 1 29 ? 0.437 -11.700 -4.523 1.00 0.00 154 ASP A CA 17
ATOM 32199 C C . ASP A 1 29 ? 1.096 -10.433 -5.060 1.00 0.00 154 ASP A C 17
ATOM 32200 O O . ASP A 1 29 ? 0.453 -9.390 -5.180 1.00 0.00 154 ASP A O 17
ATOM 32209 N N . ARG A 1 30 ? 2.382 -10.531 -5.380 1.00 0.00 155 ARG A N 17
ATOM 32210 C CA . ARG A 1 30 ? 3.129 -9.393 -5.902 1.00 0.00 155 ARG A CA 17
ATOM 32211 C C . ARG A 1 30 ? 2.243 -8.522 -6.788 1.00 0.00 155 ARG A C 17
ATOM 32212 O O . ARG A 1 30 ? 2.233 -7.298 -6.660 1.00 0.00 155 ARG A O 17
ATOM 32233 N N . MET A 1 31 ? 1.502 -9.162 -7.686 1.00 0.00 156 MET A N 17
ATOM 32234 C CA . MET A 1 31 ? 0.613 -8.445 -8.593 1.00 0.00 156 MET A CA 17
ATOM 32235 C C . MET A 1 31 ? 0.019 -7.215 -7.914 1.00 0.00 156 MET A C 17
ATOM 32236 O O . MET A 1 31 ? 0.178 -6.093 -8.394 1.00 0.00 156 MET A O 17
ATOM 32250 N N . MET A 1 32 ? -0.664 -7.434 -6.795 1.00 0.00 157 MET A N 17
ATOM 32251 C CA . MET A 1 32 ? -1.280 -6.342 -6.050 1.00 0.00 157 MET A CA 17
ATOM 32252 C C . MET A 1 32 ? -0.219 -5.402 -5.488 1.00 0.00 157 MET A C 17
ATOM 32253 O O . MET A 1 32 ? -0.276 -4.189 -5.698 1.00 0.00 157 MET A O 17
ATOM 32267 N N . LEU A 1 33 ? 0.748 -5.967 -4.773 1.00 0.00 158 LEU A N 17
ATOM 32268 C CA . LEU A 1 33 ? 1.822 -5.178 -4.180 1.00 0.00 158 LEU A CA 17
ATOM 32269 C C . LEU A 1 33 ? 2.406 -4.203 -5.197 1.00 0.00 158 LEU A C 17
ATOM 32270 O O . LEU A 1 33 ? 2.321 -2.986 -5.026 1.00 0.00 158 LEU A O 17
ATOM 32286 N N . LEU A 1 34 ? 2.998 -4.744 -6.256 1.00 0.00 159 LEU A N 17
ATOM 32287 C CA . LEU A 1 34 ? 3.595 -3.922 -7.303 1.00 0.00 159 LEU A CA 17
ATOM 32288 C C . LEU A 1 34 ? 2.628 -2.834 -7.758 1.00 0.00 159 LEU A C 17
ATOM 32289 O O . LEU A 1 34 ? 2.906 -1.643 -7.619 1.00 0.00 159 LEU A O 17
ATOM 32305 N N . LYS A 1 35 ? 1.490 -3.251 -8.302 1.00 0.00 160 LYS A N 17
ATOM 32306 C CA . LYS A 1 35 ? 0.478 -2.313 -8.775 1.00 0.00 160 LYS A CA 17
ATOM 32307 C C . LYS A 1 35 ? 0.372 -1.111 -7.842 1.00 0.00 160 LYS A C 17
ATOM 32308 O O . LYS A 1 35 ? 0.310 0.034 -8.293 1.00 0.00 160 LYS A O 17
ATOM 32327 N N . LEU A 1 36 ? 0.353 -1.378 -6.541 1.00 0.00 161 LEU A N 17
ATOM 32328 C CA . LEU A 1 36 ? 0.256 -0.317 -5.544 1.00 0.00 161 LEU A CA 17
ATOM 32329 C C . LEU A 1 36 ? 1.485 0.585 -5.588 1.00 0.00 161 LEU A C 17
ATOM 32330 O O . LEU A 1 36 ? 1.378 1.802 -5.441 1.00 0.00 161 LEU A O 17
ATOM 32346 N N . GLU A 1 37 ? 2.650 -0.020 -5.793 1.00 0.00 162 GLU A N 17
ATOM 32347 C CA . GLU A 1 37 ? 3.899 0.730 -5.858 1.00 0.00 162 GLU A CA 17
ATOM 32348 C C . GLU A 1 37 ? 3.957 1.582 -7.123 1.00 0.00 162 GLU A C 17
ATOM 32349 O O . GLU A 1 37 ? 4.207 2.785 -7.061 1.00 0.00 162 GLU A O 17
ATOM 32361 N N . GLN A 1 38 ? 3.726 0.947 -8.267 1.00 0.00 163 GLN A N 17
ATOM 32362 C CA . GLN A 1 38 ? 3.753 1.646 -9.547 1.00 0.00 163 GLN A CA 17
ATOM 32363 C C . GLN A 1 38 ? 2.766 2.809 -9.553 1.00 0.00 163 GLN A C 17
ATOM 32364 O O . GLN A 1 38 ? 3.060 3.881 -10.080 1.00 0.00 163 GLN A O 17
ATOM 32378 N N . GLU A 1 39 ? 1.595 2.588 -8.964 1.00 0.00 164 GLU A N 17
ATOM 32379 C CA . GLU A 1 39 ? 0.565 3.618 -8.903 1.00 0.00 164 GLU A CA 17
ATOM 32380 C C . GLU A 1 39 ? 1.043 4.819 -8.091 1.00 0.00 164 GLU A C 17
ATOM 32381 O O . GLU A 1 39 ? 0.888 5.966 -8.511 1.00 0.00 164 GLU A O 17
ATOM 32393 N N . ILE A 1 40 ? 1.623 4.545 -6.928 1.00 0.00 165 ILE A N 17
ATOM 32394 C CA . ILE A 1 40 ? 2.123 5.602 -6.057 1.00 0.00 165 ILE A CA 17
ATOM 32395 C C . ILE A 1 40 ? 3.283 6.348 -6.709 1.00 0.00 165 ILE A C 17
ATOM 32396 O O . ILE A 1 40 ? 3.314 7.579 -6.724 1.00 0.00 165 ILE A O 17
ATOM 32412 N N . LEU A 1 41 ? 4.235 5.594 -7.248 1.00 0.00 166 LEU A N 17
ATOM 32413 C CA . LEU A 1 41 ? 5.397 6.183 -7.904 1.00 0.00 166 LEU A CA 17
ATOM 32414 C C . LEU A 1 41 ? 4.973 7.248 -8.910 1.00 0.00 166 LEU A C 17
ATOM 32415 O O . LEU A 1 41 ? 5.334 8.417 -8.778 1.00 0.00 166 LEU A O 17
ATOM 32431 N N . GLU A 1 42 ? 4.204 6.836 -9.912 1.00 0.00 167 GLU A N 17
ATOM 32432 C CA . GLU A 1 42 ? 3.730 7.756 -10.939 1.00 0.00 167 GLU A CA 17
ATOM 32433 C C . GLU A 1 42 ? 2.992 8.936 -10.314 1.00 0.00 167 GLU A C 17
ATOM 32434 O O . GLU A 1 42 ? 3.136 10.076 -10.754 1.00 0.00 167 GLU A O 17
ATOM 32446 N N . PHE A 1 43 ? 2.200 8.652 -9.285 1.00 0.00 168 PHE A N 17
ATOM 32447 C CA . PHE A 1 43 ? 1.437 9.689 -8.599 1.00 0.00 168 PHE A CA 17
ATOM 32448 C C . PHE A 1 43 ? 2.363 10.770 -8.048 1.00 0.00 168 PHE A C 17
ATOM 32449 O O . PHE A 1 43 ? 2.135 11.962 -8.257 1.00 0.00 168 PHE A O 17
ATOM 32466 N N . ILE A 1 44 ? 3.405 10.344 -7.342 1.00 0.00 169 ILE A N 17
ATOM 32467 C CA . ILE A 1 44 ? 4.365 11.275 -6.761 1.00 0.00 169 ILE A CA 17
ATOM 32468 C C . ILE A 1 44 ? 5.004 12.148 -7.836 1.00 0.00 169 ILE A C 17
ATOM 32469 O O . ILE A 1 44 ? 5.106 13.364 -7.682 1.00 0.00 169 ILE A O 17
ATOM 32485 N N . ASN A 1 45 ? 5.433 11.517 -8.924 1.00 0.00 170 ASN A N 17
ATOM 32486 C CA . ASN A 1 45 ? 6.062 12.236 -10.026 1.00 0.00 170 ASN A CA 17
ATOM 32487 C C . ASN A 1 45 ? 5.175 13.382 -10.505 1.00 0.00 170 ASN A C 17
ATOM 32488 O O . ASN A 1 45 ? 5.654 14.487 -10.757 1.00 0.00 170 ASN A O 17
ATOM 32499 N N . ASP A 1 46 ? 3.881 13.109 -10.627 1.00 0.00 171 ASP A N 17
ATOM 32500 C CA . ASP A 1 46 ? 2.926 14.117 -11.074 1.00 0.00 171 ASP A CA 17
ATOM 32501 C C . ASP A 1 46 ? 2.637 15.122 -9.963 1.00 0.00 171 ASP A C 17
ATOM 32502 O O . ASP A 1 46 ? 2.325 14.742 -8.835 1.00 0.00 171 ASP A O 17
ATOM 32511 N N . ASN A 1 47 ? 2.745 16.405 -10.290 1.00 0.00 172 ASN A N 17
ATOM 32512 C CA . ASN A 1 47 ? 2.496 17.465 -9.320 1.00 0.00 172 ASN A CA 17
ATOM 32513 C C . ASN A 1 47 ? 1.033 17.894 -9.345 1.00 0.00 172 ASN A C 17
ATOM 32514 O O . ASN A 1 47 ? 0.434 18.157 -8.303 1.00 0.00 172 ASN A O 17
ATOM 32525 N N . ASN A 1 48 ? 0.462 17.962 -10.544 1.00 0.00 173 ASN A N 17
ATOM 32526 C CA . ASN A 1 48 ? -0.932 18.359 -10.706 1.00 0.00 173 ASN A CA 17
ATOM 32527 C C . ASN A 1 48 ? -1.812 17.699 -9.649 1.00 0.00 173 ASN A C 17
ATOM 32528 O O . ASN A 1 48 ? -2.721 18.325 -9.105 1.00 0.00 173 ASN A O 17
ATOM 32539 N N . ASN A 1 49 ? -1.534 16.431 -9.363 1.00 0.00 174 ASN A N 17
ATOM 32540 C CA . ASN A 1 49 ? -2.300 15.686 -8.371 1.00 0.00 174 ASN A CA 17
ATOM 32541 C C . ASN A 1 49 ? -1.679 15.829 -6.985 1.00 0.00 174 ASN A C 17
ATOM 32542 O O . ASN A 1 49 ? -0.501 15.533 -6.788 1.00 0.00 174 ASN A O 17
ATOM 32553 N N . GLN A 1 50 ? -2.481 16.284 -6.027 1.00 0.00 175 GLN A N 17
ATOM 32554 C CA . GLN A 1 50 ? -2.010 16.466 -4.659 1.00 0.00 175 GLN A CA 17
ATOM 32555 C C . GLN A 1 50 ? -2.528 15.354 -3.753 1.00 0.00 175 GLN A C 17
ATOM 32556 O O . GLN A 1 50 ? -1.928 15.049 -2.722 1.00 0.00 175 GLN A O 17
ATOM 32570 N N . PHE A 1 51 ? -3.646 14.751 -4.144 1.00 0.00 176 PHE A N 17
ATOM 32571 C CA . PHE A 1 51 ? -4.246 13.673 -3.365 1.00 0.00 176 PHE A CA 17
ATOM 32572 C C . PHE A 1 51 ? -4.652 12.512 -4.268 1.00 0.00 176 PHE A C 17
ATOM 32573 O O . PHE A 1 51 ? -4.959 12.702 -5.445 1.00 0.00 176 PHE A O 17
ATOM 32590 N N . LYS A 1 52 ? -4.651 11.307 -3.707 1.00 0.00 177 LYS A N 17
ATOM 32591 C CA . LYS A 1 52 ? -5.020 10.113 -4.459 1.00 0.00 177 LYS A CA 17
ATOM 32592 C C . LYS A 1 52 ? -5.904 9.194 -3.621 1.00 0.00 177 LYS A C 17
ATOM 32593 O O . LYS A 1 52 ? -5.529 8.791 -2.520 1.00 0.00 177 LYS A O 17
ATOM 32612 N N . LYS A 1 53 ? -7.077 8.866 -4.150 1.00 0.00 178 LYS A N 17
ATOM 32613 C CA . LYS A 1 53 ? -8.014 7.992 -3.453 1.00 0.00 178 LYS A CA 17
ATOM 32614 C C . LYS A 1 53 ? -8.111 6.636 -4.145 1.00 0.00 178 LYS A C 17
ATOM 32615 O O . LYS A 1 53 ? -8.416 6.556 -5.335 1.00 0.00 178 LYS A O 17
ATOM 32634 N N . PHE A 1 54 ? -7.852 5.573 -3.392 1.00 0.00 179 PHE A N 17
ATOM 32635 C CA . PHE A 1 54 ? -7.911 4.220 -3.933 1.00 0.00 179 PHE A CA 17
ATOM 32636 C C . PHE A 1 54 ? -9.317 3.643 -3.803 1.00 0.00 179 PHE A C 17
ATOM 32637 O O . PHE A 1 54 ? -10.103 4.044 -2.944 1.00 0.00 179 PHE A O 17
ATOM 32654 N N . PRO A 1 55 ? -9.644 2.678 -4.676 1.00 0.00 180 PRO A N 17
ATOM 32655 C CA . PRO A 1 55 ? -10.956 2.025 -4.680 1.00 0.00 180 PRO A CA 17
ATOM 32656 C C . PRO A 1 55 ? -11.161 1.129 -3.463 1.00 0.00 180 PRO A C 17
ATOM 32657 O O . PRO A 1 55 ? -10.197 0.680 -2.843 1.00 0.00 180 PRO A O 17
ATOM 32668 N N . GLN A 1 56 ? -12.421 0.873 -3.128 1.00 0.00 181 GLN A N 17
ATOM 32669 C CA . GLN A 1 56 ? -12.751 0.030 -1.985 1.00 0.00 181 GLN A CA 17
ATOM 32670 C C . GLN A 1 56 ? -11.752 -1.113 -1.845 1.00 0.00 181 GLN A C 17
ATOM 32671 O O . GLN A 1 56 ? -11.402 -1.768 -2.827 1.00 0.00 181 GLN A O 17
ATOM 32685 N N . MET A 1 57 ? -11.296 -1.348 -0.619 1.00 0.00 182 MET A N 17
ATOM 32686 C CA . MET A 1 57 ? -10.337 -2.413 -0.352 1.00 0.00 182 MET A CA 17
ATOM 32687 C C . MET A 1 57 ? -10.820 -3.306 0.787 1.00 0.00 182 MET A C 17
ATOM 32688 O O . MET A 1 57 ? -11.690 -2.919 1.567 1.00 0.00 182 MET A O 17
ATOM 32702 N N . THR A 1 58 ? -10.250 -4.504 0.876 1.00 0.00 183 THR A N 17
ATOM 32703 C CA . THR A 1 58 ? -10.623 -5.452 1.918 1.00 0.00 183 THR A CA 17
ATOM 32704 C C . THR A 1 58 ? -9.559 -5.519 3.008 1.00 0.00 183 THR A C 17
ATOM 32705 O O . THR A 1 58 ? -8.477 -4.950 2.868 1.00 0.00 183 THR A O 17
ATOM 32716 N N . SER A 1 59 ? -9.874 -6.217 4.094 1.00 0.00 184 SER A N 17
ATOM 32717 C CA . SER A 1 59 ? -8.946 -6.356 5.210 1.00 0.00 184 SER A CA 17
ATOM 32718 C C . SER A 1 59 ? -7.523 -6.581 4.708 1.00 0.00 184 SER A C 17
ATOM 32719 O O . SER A 1 59 ? -6.648 -5.734 4.887 1.00 0.00 184 SER A O 17
ATOM 32727 N N . TYR A 1 60 ? -7.299 -7.730 4.079 1.00 0.00 185 TYR A N 17
ATOM 32728 C CA . TYR A 1 60 ? -5.983 -8.069 3.552 1.00 0.00 185 TYR A CA 17
ATOM 32729 C C . TYR A 1 60 ? -5.390 -6.900 2.771 1.00 0.00 185 TYR A C 17
ATOM 32730 O O . TYR A 1 60 ? -4.259 -6.482 3.019 1.00 0.00 185 TYR A O 17
ATOM 32748 N N . HIS A 1 61 ? -6.164 -6.377 1.825 1.00 0.00 186 HIS A N 17
ATOM 32749 C CA . HIS A 1 61 ? -5.718 -5.255 1.007 1.00 0.00 186 HIS A CA 17
ATOM 32750 C C . HIS A 1 61 ? -5.149 -4.139 1.878 1.00 0.00 186 HIS A C 17
ATOM 32751 O O . HIS A 1 61 ? -3.944 -3.888 1.872 1.00 0.00 186 HIS A O 17
ATOM 32766 N N . ARG A 1 62 ? -6.024 -3.474 2.625 1.00 0.00 187 ARG A N 17
ATOM 32767 C CA . ARG A 1 62 ? -5.608 -2.384 3.500 1.00 0.00 187 ARG A CA 17
ATOM 32768 C C . ARG A 1 62 ? -4.237 -2.666 4.106 1.00 0.00 187 ARG A C 17
ATOM 32769 O O . ARG A 1 62 ? -3.309 -1.870 3.965 1.00 0.00 187 ARG A O 17
ATOM 32790 N N . MET A 1 63 ? -4.118 -3.804 4.782 1.00 0.00 188 MET A N 17
ATOM 32791 C CA . MET A 1 63 ? -2.860 -4.191 5.410 1.00 0.00 188 MET A CA 17
ATOM 32792 C C . MET A 1 63 ? -1.691 -3.998 4.449 1.00 0.00 188 MET A C 17
ATOM 32793 O O . MET A 1 63 ? -0.790 -3.197 4.704 1.00 0.00 188 MET A O 17
ATOM 32807 N N . LEU A 1 64 ? -1.710 -4.735 3.344 1.00 0.00 189 LEU A N 17
ATOM 32808 C CA . LEU A 1 64 ? -0.652 -4.645 2.345 1.00 0.00 189 LEU A CA 17
ATOM 32809 C C . LEU A 1 64 ? -0.262 -3.192 2.094 1.00 0.00 189 LEU A C 17
ATOM 32810 O O . LEU A 1 64 ? 0.906 -2.820 2.218 1.00 0.00 189 LEU A O 17
ATOM 32826 N N . LEU A 1 65 ? -1.248 -2.373 1.743 1.00 0.00 190 LEU A N 17
ATOM 32827 C CA . LEU A 1 65 ? -1.009 -0.959 1.477 1.00 0.00 190 LEU A CA 17
ATOM 32828 C C . LEU A 1 65 ? -0.304 -0.294 2.654 1.00 0.00 190 LEU A C 17
ATOM 32829 O O . LEU A 1 65 ? 0.751 0.320 2.493 1.00 0.00 190 LEU A O 17
ATOM 32845 N N . HIS A 1 66 ? -0.892 -0.424 3.840 1.00 0.00 191 HIS A N 17
ATOM 32846 C CA . HIS A 1 66 ? -0.318 0.162 5.046 1.00 0.00 191 HIS A CA 17
ATOM 32847 C C . HIS A 1 66 ? 1.187 -0.080 5.104 1.00 0.00 191 HIS A C 17
ATOM 32848 O O . HIS A 1 66 ? 1.949 0.787 5.535 1.00 0.00 191 HIS A O 17
ATOM 32863 N N . ARG A 1 67 ? 1.609 -1.262 4.668 1.00 0.00 192 ARG A N 17
ATOM 32864 C CA . ARG A 1 67 ? 3.023 -1.618 4.673 1.00 0.00 192 ARG A CA 17
ATOM 32865 C C . ARG A 1 67 ? 3.796 -0.786 3.654 1.00 0.00 192 ARG A C 17
ATOM 32866 O O . ARG A 1 67 ? 4.779 -0.127 3.993 1.00 0.00 192 ARG A O 17
ATOM 32887 N N . VAL A 1 68 ? 3.346 -0.823 2.404 1.00 0.00 193 VAL A N 17
ATOM 32888 C CA . VAL A 1 68 ? 3.995 -0.073 1.335 1.00 0.00 193 VAL A CA 17
ATOM 32889 C C . VAL A 1 68 ? 4.056 1.414 1.667 1.00 0.00 193 VAL A C 17
ATOM 32890 O O . VAL A 1 68 ? 5.122 2.027 1.619 1.00 0.00 193 VAL A O 17
ATOM 32903 N N . ALA A 1 69 ? 2.905 1.987 2.003 1.00 0.00 194 ALA A N 17
ATOM 32904 C CA . ALA A 1 69 ? 2.828 3.402 2.345 1.00 0.00 194 ALA A CA 17
ATOM 32905 C C . ALA A 1 69 ? 3.864 3.768 3.403 1.00 0.00 194 ALA A C 17
ATOM 32906 O O . ALA A 1 69 ? 4.615 4.730 3.243 1.00 0.00 194 ALA A O 17
ATOM 32913 N N . ALA A 1 70 ? 3.897 2.996 4.483 1.00 0.00 195 ALA A N 17
ATOM 32914 C CA . ALA A 1 70 ? 4.842 3.239 5.567 1.00 0.00 195 ALA A CA 17
ATOM 32915 C C . ALA A 1 70 ? 6.281 3.151 5.070 1.00 0.00 195 ALA A C 17
ATOM 32916 O O . ALA A 1 70 ? 7.153 3.888 5.532 1.00 0.00 195 ALA A O 17
ATOM 32923 N N . TYR A 1 71 ? 6.523 2.247 4.128 1.00 0.00 196 TYR A N 17
ATOM 32924 C CA . TYR A 1 71 ? 7.858 2.061 3.572 1.00 0.00 196 TYR A CA 17
ATOM 32925 C C . TYR A 1 71 ? 8.350 3.339 2.900 1.00 0.00 196 TYR A C 17
ATOM 32926 O O . TYR A 1 71 ? 9.508 3.729 3.055 1.00 0.00 196 TYR A O 17
ATOM 32944 N N . PHE A 1 72 ? 7.462 3.988 2.154 1.00 0.00 197 PHE A N 17
ATOM 32945 C CA . PHE A 1 72 ? 7.805 5.222 1.457 1.00 0.00 197 PHE A CA 17
ATOM 32946 C C . PHE A 1 72 ? 7.666 6.426 2.384 1.00 0.00 197 PHE A C 17
ATOM 32947 O O . PHE A 1 72 ? 8.242 7.485 2.135 1.00 0.00 197 PHE A O 17
ATOM 32964 N N . GLY A 1 73 ? 6.897 6.256 3.455 1.00 0.00 198 GLY A N 17
ATOM 32965 C CA . GLY A 1 73 ? 6.695 7.336 4.403 1.00 0.00 198 GLY A CA 17
ATOM 32966 C C . GLY A 1 73 ? 5.551 8.248 4.007 1.00 0.00 198 GLY A C 17
ATOM 32967 O O . GLY A 1 73 ? 5.703 9.469 3.982 1.00 0.00 198 GLY A O 17
ATOM 32971 N N . MET A 1 74 ? 4.404 7.655 3.695 1.00 0.00 199 MET A N 17
ATOM 32972 C CA . MET A 1 74 ? 3.230 8.424 3.298 1.00 0.00 199 MET A CA 17
ATOM 32973 C C . MET A 1 74 ? 2.251 8.562 4.460 1.00 0.00 199 MET A C 17
ATOM 32974 O O . MET A 1 74 ? 2.385 7.884 5.480 1.00 0.00 199 MET A O 17
ATOM 32988 N N . ASP A 1 75 ? 1.270 9.442 4.300 1.00 0.00 200 ASP A N 17
ATOM 32989 C CA . ASP A 1 75 ? 0.268 9.668 5.336 1.00 0.00 200 ASP A CA 17
ATOM 32990 C C . ASP A 1 75 ? -1.123 9.286 4.839 1.00 0.00 200 ASP A C 17
ATOM 32991 O O . ASP A 1 75 ? -1.702 9.970 3.995 1.00 0.00 200 ASP A O 17
ATOM 33000 N N . HIS A 1 76 ? -1.653 8.188 5.368 1.00 0.00 201 HIS A N 17
ATOM 33001 C CA . HIS A 1 76 ? -2.977 7.714 4.979 1.00 0.00 201 HIS A CA 17
ATOM 33002 C C . HIS A 1 76 ? -4.043 8.232 5.939 1.00 0.00 201 HIS A C 17
ATOM 33003 O O . HIS A 1 76 ? -3.757 8.532 7.097 1.00 0.00 201 HIS A O 17
ATOM 33018 N N . ASN A 1 77 ? -5.274 8.336 5.448 1.00 0.00 202 ASN A N 17
ATOM 33019 C CA . ASN A 1 77 ? -6.384 8.820 6.262 1.00 0.00 202 ASN A CA 17
ATOM 33020 C C . ASN A 1 77 ? -7.703 8.207 5.802 1.00 0.00 202 ASN A C 17
ATOM 33021 O O . ASN A 1 77 ? -7.833 7.772 4.658 1.00 0.00 202 ASN A O 17
ATOM 33032 N N . VAL A 1 78 ? -8.680 8.176 6.703 1.00 0.00 203 VAL A N 17
ATOM 33033 C CA . VAL A 1 78 ? -9.991 7.618 6.390 1.00 0.00 203 VAL A CA 17
ATOM 33034 C C . VAL A 1 78 ? -10.945 8.700 5.898 1.00 0.00 203 VAL A C 17
ATOM 33035 O O . VAL A 1 78 ? -10.747 9.886 6.165 1.00 0.00 203 VAL A O 17
ATOM 33048 N N . ASP A 1 79 ? -11.982 8.285 5.179 1.00 0.00 204 ASP A N 17
ATOM 33049 C CA . ASP A 1 79 ? -12.970 9.218 4.650 1.00 0.00 204 ASP A CA 17
ATOM 33050 C C . ASP A 1 79 ? -14.166 9.332 5.589 1.00 0.00 204 ASP A C 17
ATOM 33051 O O . ASP A 1 79 ? -14.321 8.534 6.513 1.00 0.00 204 ASP A O 17
ATOM 33060 N N . GLN A 1 80 ? -15.009 10.331 5.346 1.00 0.00 205 GLN A N 17
ATOM 33061 C CA . GLN A 1 80 ? -16.191 10.550 6.172 1.00 0.00 205 GLN A CA 17
ATOM 33062 C C . GLN A 1 80 ? -16.925 9.238 6.432 1.00 0.00 205 GLN A C 17
ATOM 33063 O O . GLN A 1 80 ? -17.656 9.107 7.414 1.00 0.00 205 GLN A O 17
ATOM 33077 N N . THR A 1 81 ? -16.724 8.268 5.545 1.00 0.00 206 THR A N 17
ATOM 33078 C CA . THR A 1 81 ? -17.367 6.967 5.677 1.00 0.00 206 THR A CA 17
ATOM 33079 C C . THR A 1 81 ? -16.377 5.910 6.153 1.00 0.00 206 THR A C 17
ATOM 33080 O O . THR A 1 81 ? -16.765 4.904 6.745 1.00 0.00 206 THR A O 17
ATOM 33091 N N . GLY A 1 82 ? -15.095 6.146 5.890 1.00 0.00 207 GLY A N 17
ATOM 33092 C CA . GLY A 1 82 ? -14.069 5.205 6.299 1.00 0.00 207 GLY A CA 17
ATOM 33093 C C . GLY A 1 82 ? -14.149 3.894 5.542 1.00 0.00 207 GLY A C 17
ATOM 33094 O O . GLY A 1 82 ? -13.813 2.837 6.077 1.00 0.00 207 GLY A O 17
ATOM 33098 N N . LYS A 1 83 ? -14.597 3.961 4.293 1.00 0.00 208 LYS A N 17
ATOM 33099 C CA . LYS A 1 83 ? -14.721 2.771 3.459 1.00 0.00 208 LYS A CA 17
ATOM 33100 C C . LYS A 1 83 ? -13.535 2.646 2.509 1.00 0.00 208 LYS A C 17
ATOM 33101 O O . LYS A 1 83 ? -13.202 1.551 2.057 1.00 0.00 208 LYS A O 17
ATOM 33120 N N . ALA A 1 84 ? -12.900 3.775 2.210 1.00 0.00 209 ALA A N 17
ATOM 33121 C CA . ALA A 1 84 ? -11.749 3.791 1.317 1.00 0.00 209 ALA A CA 17
ATOM 33122 C C . ALA A 1 84 ? -10.600 4.595 1.915 1.00 0.00 209 ALA A C 17
ATOM 33123 O O . ALA A 1 84 ? -10.818 5.609 2.578 1.00 0.00 209 ALA A O 17
ATOM 33130 N N . VAL A 1 85 ? -9.375 4.136 1.678 1.00 0.00 210 VAL A N 17
ATOM 33131 C CA . VAL A 1 85 ? -8.191 4.813 2.193 1.00 0.00 210 VAL A CA 17
ATOM 33132 C C . VAL A 1 85 ? -7.666 5.838 1.194 1.00 0.00 210 VAL A C 17
ATOM 33133 O O . VAL A 1 85 ? -7.537 5.550 0.004 1.00 0.00 210 VAL A O 17
ATOM 33146 N N . ILE A 1 86 ? -7.364 7.035 1.687 1.00 0.00 211 ILE A N 17
ATOM 33147 C CA . ILE A 1 86 ? -6.850 8.102 0.837 1.00 0.00 211 ILE A CA 17
ATOM 33148 C C . ILE A 1 86 ? -5.469 8.555 1.298 1.00 0.00 211 ILE A C 17
ATOM 33149 O O . ILE A 1 86 ? -5.248 8.798 2.484 1.00 0.00 211 ILE A O 17
ATOM 33165 N N . ILE A 1 87 ? -4.543 8.668 0.351 1.00 0.00 212 ILE A N 17
ATOM 33166 C CA . ILE A 1 87 ? -3.184 9.095 0.659 1.00 0.00 212 ILE A CA 17
ATOM 33167 C C . ILE A 1 87 ? -2.884 10.458 0.046 1.00 0.00 212 ILE A C 17
ATOM 33168 O O . ILE A 1 87 ? -3.696 11.009 -0.695 1.00 0.00 212 ILE A O 17
ATOM 33184 N N . ASN A 1 88 ? -1.710 10.996 0.360 1.00 0.00 213 ASN A N 17
ATOM 33185 C CA . ASN A 1 88 ? -1.301 12.296 -0.160 1.00 0.00 213 ASN A CA 17
ATOM 33186 C C . ASN A 1 88 ? 0.204 12.333 -0.408 1.00 0.00 213 ASN A C 17
ATOM 33187 O O . ASN A 1 88 ? 0.957 11.533 0.147 1.00 0.00 213 ASN A O 17
ATOM 33198 N N . LYS A 1 89 ? 0.637 13.269 -1.246 1.00 0.00 214 LYS A N 17
ATOM 33199 C CA . LYS A 1 89 ? 2.052 13.414 -1.567 1.00 0.00 214 LYS A CA 17
ATOM 33200 C C . LYS A 1 89 ? 2.718 14.431 -0.645 1.00 0.00 214 LYS A C 17
ATOM 33201 O O . LYS A 1 89 ? 2.224 15.547 -0.474 1.00 0.00 214 LYS A O 17
ATOM 33220 N N . THR A 1 90 ? 3.842 14.040 -0.054 1.00 0.00 215 THR A N 17
ATOM 33221 C CA . THR A 1 90 ? 4.576 14.917 0.850 1.00 0.00 215 THR A CA 17
ATOM 33222 C C . THR A 1 90 ? 6.070 14.892 0.548 1.00 0.00 215 THR A C 17
ATOM 33223 O O . THR A 1 90 ? 6.563 13.983 -0.120 1.00 0.00 215 THR A O 17
ATOM 33234 N N . SER A 1 91 ? 6.786 15.895 1.046 1.00 0.00 216 SER A N 17
ATOM 33235 C CA . SER A 1 91 ? 8.225 15.989 0.827 1.00 0.00 216 SER A CA 17
ATOM 33236 C C . SER A 1 91 ? 8.950 14.810 1.469 1.00 0.00 216 SER A C 17
ATOM 33237 O O . SER A 1 91 ? 9.811 14.186 0.850 1.00 0.00 216 SER A O 17
ATOM 33245 N N . ASN A 1 92 ? 8.595 14.511 2.714 1.00 0.00 217 ASN A N 17
ATOM 33246 C CA . ASN A 1 92 ? 9.211 13.407 3.441 1.00 0.00 217 ASN A CA 17
ATOM 33247 C C . ASN A 1 92 ? 9.211 12.134 2.600 1.00 0.00 217 ASN A C 17
ATOM 33248 O O . ASN A 1 92 ? 9.971 11.201 2.864 1.00 0.00 217 ASN A O 17
ATOM 33259 N N . THR A 1 93 ? 8.354 12.102 1.584 1.00 0.00 218 THR A N 17
ATOM 33260 C CA . THR A 1 93 ? 8.254 10.945 0.704 1.00 0.00 218 THR A CA 17
ATOM 33261 C C . THR A 1 93 ? 9.390 10.927 -0.312 1.00 0.00 218 THR A C 17
ATOM 33262 O O . THR A 1 93 ? 9.368 11.668 -1.295 1.00 0.00 218 THR A O 17
ATOM 33273 N N . ARG A 1 94 ? 10.382 10.076 -0.069 1.00 0.00 219 ARG A N 17
ATOM 33274 C CA . ARG A 1 94 ? 11.528 9.962 -0.964 1.00 0.00 219 ARG A CA 17
ATOM 33275 C C . ARG A 1 94 ? 11.693 8.528 -1.456 1.00 0.00 219 ARG A C 17
ATOM 33276 O O . ARG A 1 94 ? 11.055 7.608 -0.942 1.00 0.00 219 ARG A O 17
ATOM 33297 N N . ILE A 1 95 ? 12.551 8.345 -2.453 1.00 0.00 220 ILE A N 17
ATOM 33298 C CA . ILE A 1 95 ? 12.800 7.023 -3.014 1.00 0.00 220 ILE A CA 17
ATOM 33299 C C . ILE A 1 95 ? 13.606 6.159 -2.049 1.00 0.00 220 ILE A C 17
ATOM 33300 O O . ILE A 1 95 ? 14.597 6.597 -1.465 1.00 0.00 220 ILE A O 17
ATOM 33316 N N . PRO A 1 96 ? 13.172 4.902 -1.878 1.00 0.00 221 PRO A N 17
ATOM 33317 C CA . PRO A 1 96 ? 13.840 3.949 -0.986 1.00 0.00 221 PRO A CA 17
ATOM 33318 C C . PRO A 1 96 ? 15.200 3.511 -1.519 1.00 0.00 221 PRO A C 17
ATOM 33319 O O . PRO A 1 96 ? 15.756 4.142 -2.417 1.00 0.00 221 PRO A O 17
ATOM 33330 N N . GLU A 1 97 ? 15.730 2.428 -0.958 1.00 0.00 222 GLU A N 17
ATOM 33331 C CA . GLU A 1 97 ? 17.026 1.908 -1.378 1.00 0.00 222 GLU A CA 17
ATOM 33332 C C . GLU A 1 97 ? 16.862 0.864 -2.479 1.00 0.00 222 GLU A C 17
ATOM 33333 O O . GLU A 1 97 ? 17.650 0.815 -3.423 1.00 0.00 222 GLU A O 17
ATOM 33345 N N . GLN A 1 98 ? 15.834 0.032 -2.349 1.00 0.00 223 GLN A N 17
ATOM 33346 C CA . GLN A 1 98 ? 15.568 -1.012 -3.332 1.00 0.00 223 GLN A CA 17
ATOM 33347 C C . GLN A 1 98 ? 14.068 -1.222 -3.510 1.00 0.00 223 GLN A C 17
ATOM 33348 O O . GLN A 1 98 ? 13.301 -1.139 -2.551 1.00 0.00 223 GLN A O 17
ATOM 33362 N N . ARG A 1 99 ? 13.656 -1.494 -4.744 1.00 0.00 224 ARG A N 17
ATOM 33363 C CA . ARG A 1 99 ? 12.247 -1.715 -5.048 1.00 0.00 224 ARG A CA 17
ATOM 33364 C C . ARG A 1 99 ? 11.991 -3.175 -5.408 1.00 0.00 224 ARG A C 17
ATOM 33365 O O . ARG A 1 99 ? 12.926 -3.941 -5.642 1.00 0.00 224 ARG A O 17
ATOM 33386 N N . PHE A 1 100 ? 10.718 -3.554 -5.450 1.00 0.00 225 PHE A N 17
ATOM 33387 C CA . PHE A 1 100 ? 10.338 -4.923 -5.779 1.00 0.00 225 PHE A CA 17
ATOM 33388 C C . PHE A 1 100 ? 10.587 -5.216 -7.256 1.00 0.00 225 PHE A C 17
ATOM 33389 O O . PHE A 1 100 ? 10.978 -6.324 -7.623 1.00 0.00 225 PHE A O 17
ATOM 33406 N N . SER A 1 101 ? 10.357 -4.214 -8.099 1.00 0.00 226 SER A N 17
ATOM 33407 C CA . SER A 1 101 ? 10.552 -4.365 -9.536 1.00 0.00 226 SER A CA 17
ATOM 33408 C C . SER A 1 101 ? 11.936 -4.930 -9.841 1.00 0.00 226 SER A C 17
ATOM 33409 O O . SER A 1 101 ? 12.150 -5.546 -10.884 1.00 0.00 226 SER A O 17
ATOM 33417 N N . GLU A 1 102 ? 12.872 -4.714 -8.922 1.00 0.00 227 GLU A N 17
ATOM 33418 C CA . GLU A 1 102 ? 14.236 -5.200 -9.092 1.00 0.00 227 GLU A CA 17
ATOM 33419 C C . GLU A 1 102 ? 14.296 -6.717 -8.933 1.00 0.00 227 GLU A C 17
ATOM 33420 O O . GLU A 1 102 ? 15.042 -7.398 -9.638 1.00 0.00 227 GLU A O 17
ATOM 33432 N N . HIS A 1 103 ? 13.506 -7.240 -8.000 1.00 0.00 228 HIS A N 17
ATOM 33433 C CA . HIS A 1 103 ? 13.469 -8.676 -7.747 1.00 0.00 228 HIS A CA 17
ATOM 33434 C C . HIS A 1 103 ? 13.173 -9.446 -9.030 1.00 0.00 228 HIS A C 17
ATOM 33435 O O . HIS A 1 103 ? 13.660 -10.561 -9.223 1.00 0.00 228 HIS A O 17
ATOM 33450 N N . ILE A 1 104 ? 12.371 -8.845 -9.903 1.00 0.00 229 ILE A N 17
ATOM 33451 C CA . ILE A 1 104 ? 12.011 -9.475 -11.167 1.00 0.00 229 ILE A CA 17
ATOM 33452 C C . ILE A 1 104 ? 12.374 -8.583 -12.349 1.00 0.00 229 ILE A C 17
ATOM 33453 O O . ILE A 1 104 ? 11.693 -8.584 -13.375 1.00 0.00 229 ILE A O 17
ATOM 33469 N N . LYS A 1 105 ? 13.453 -7.822 -12.200 1.00 0.00 230 LYS A N 17
ATOM 33470 C CA . LYS A 1 105 ? 13.910 -6.925 -13.255 1.00 0.00 230 LYS A CA 17
ATOM 33471 C C . LYS A 1 105 ? 14.869 -7.642 -14.200 1.00 0.00 230 LYS A C 17
ATOM 33472 O O . LYS A 1 105 ? 15.630 -8.516 -13.782 1.00 0.00 230 LYS A O 17
ATOM 33491 N N . ASP A 1 106 ? 14.829 -7.266 -15.473 1.00 0.00 231 ASP A N 17
ATOM 33492 C CA . ASP A 1 106 ? 15.697 -7.872 -16.477 1.00 0.00 231 ASP A CA 17
ATOM 33493 C C . ASP A 1 106 ? 16.366 -6.801 -17.333 1.00 0.00 231 ASP A C 17
ATOM 33494 O O . ASP A 1 106 ? 16.465 -6.941 -18.552 1.00 0.00 231 ASP A O 17
ATOM 33503 N N . GLU A 1 107 ? 16.823 -5.733 -16.687 1.00 0.00 232 GLU A N 17
ATOM 33504 C CA . GLU A 1 107 ? 17.480 -4.638 -17.391 1.00 0.00 232 GLU A CA 17
ATOM 33505 C C . GLU A 1 107 ? 16.695 -4.245 -18.639 1.00 0.00 232 GLU A C 17
ATOM 33506 O O . GLU A 1 107 ? 17.275 -3.888 -19.665 1.00 0.00 232 GLU A O 17
ATOM 33518 N N . LYS A 1 108 ? 15.372 -4.313 -18.544 1.00 0.00 233 LYS A N 17
ATOM 33519 C CA . LYS A 1 108 ? 14.505 -3.963 -19.663 1.00 0.00 233 LYS A CA 17
ATOM 33520 C C . LYS A 1 108 ? 13.141 -3.490 -19.168 1.00 0.00 233 LYS A C 17
ATOM 33521 O O . LYS A 1 108 ? 12.536 -4.115 -18.299 1.00 0.00 233 LYS A O 17
ATOM 33540 N N . ASN A 1 109 ? 12.665 -2.383 -19.729 1.00 0.00 234 ASN A N 17
ATOM 33541 C CA . ASN A 1 109 ? 11.372 -1.828 -19.345 1.00 0.00 234 ASN A CA 17
ATOM 33542 C C . ASN A 1 109 ? 10.355 -1.987 -20.471 1.00 0.00 234 ASN A C 17
ATOM 33543 O O . ASN A 1 109 ? 10.620 -1.625 -21.618 1.00 0.00 234 ASN A O 17
ATOM 33554 N N . THR A 1 110 ? 9.189 -2.531 -20.136 1.00 0.00 235 THR A N 17
ATOM 33555 C CA . THR A 1 110 ? 8.132 -2.739 -21.117 1.00 0.00 235 THR A CA 17
ATOM 33556 C C . THR A 1 110 ? 6.811 -3.081 -20.439 1.00 0.00 235 THR A C 17
ATOM 33557 O O . THR A 1 110 ? 6.702 -4.092 -19.746 1.00 0.00 235 THR A O 17
ATOM 33568 N N . GLU A 1 111 ? 5.809 -2.231 -20.643 1.00 0.00 236 GLU A N 17
ATOM 33569 C CA . GLU A 1 111 ? 4.494 -2.444 -20.049 1.00 0.00 236 GLU A CA 17
ATOM 33570 C C . GLU A 1 111 ? 3.474 -1.462 -20.618 1.00 0.00 236 GLU A C 17
ATOM 33571 O O . GLU A 1 111 ? 3.799 -0.311 -20.907 1.00 0.00 236 GLU A O 17
ATOM 33583 N N . PHE A 1 112 ? 2.240 -1.927 -20.777 1.00 0.00 237 PHE A N 17
ATOM 33584 C CA . PHE A 1 112 ? 1.172 -1.091 -21.313 1.00 0.00 237 PHE A CA 17
ATOM 33585 C C . PHE A 1 112 ? 0.129 -0.787 -20.242 1.00 0.00 237 PHE A C 17
ATOM 33586 O O . PHE A 1 112 ? 0.010 -1.513 -19.255 1.00 0.00 237 PHE A O 17
ATOM 33603 N N . GLN A 1 113 ? -0.622 0.290 -20.444 1.00 0.00 238 GLN A N 17
ATOM 33604 C CA . GLN A 1 113 ? -1.654 0.691 -19.495 1.00 0.00 238 GLN A CA 17
ATOM 33605 C C . GLN A 1 113 ? -3.024 0.186 -19.934 1.00 0.00 238 GLN A C 17
ATOM 33606 O O . GLN A 1 113 ? -3.340 0.176 -21.123 1.00 0.00 238 GLN A O 17
ATOM 33620 N N . GLN A 1 114 ? -3.833 -0.233 -18.966 1.00 0.00 239 GLN A N 17
ATOM 33621 C CA . GLN A 1 114 ? -5.169 -0.741 -19.254 1.00 0.00 239 GLN A CA 17
ATOM 33622 C C . GLN A 1 114 ? -6.138 -0.393 -18.129 1.00 0.00 239 GLN A C 17
ATOM 33623 O O . GLN A 1 114 ? -6.009 -0.889 -17.010 1.00 0.00 239 GLN A O 17
ATOM 33637 N N . ARG A 1 115 ? -7.108 0.463 -18.434 1.00 0.00 240 ARG A N 17
ATOM 33638 C CA . ARG A 1 115 ? -8.098 0.879 -17.448 1.00 0.00 240 ARG A CA 17
ATOM 33639 C C . ARG A 1 115 ? -9.453 0.240 -17.735 1.00 0.00 240 ARG A C 17
ATOM 33640 O O . ARG A 1 115 ? -9.803 -0.007 -18.889 1.00 0.00 240 ARG A O 17
ATOM 33661 N N . PHE A 1 116 ? -10.212 -0.027 -16.677 1.00 0.00 241 PHE A N 17
ATOM 33662 C CA . PHE A 1 116 ? -11.528 -0.640 -16.815 1.00 0.00 241 PHE A CA 17
ATOM 33663 C C . PHE A 1 116 ? -12.587 0.177 -16.080 1.00 0.00 241 PHE A C 17
ATOM 33664 O O . PHE A 1 116 ? -12.265 1.072 -15.298 1.00 0.00 241 PHE A O 17
ATOM 33681 N N . ILE A 1 117 ? -13.852 -0.138 -16.338 1.00 0.00 242 ILE A N 17
ATOM 33682 C CA . ILE A 1 117 ? -14.959 0.565 -15.701 1.00 0.00 242 ILE A CA 17
ATOM 33683 C C . ILE A 1 117 ? -16.096 -0.392 -15.362 1.00 0.00 242 ILE A C 17
ATOM 33684 O O . ILE A 1 117 ? -16.488 -1.224 -16.182 1.00 0.00 242 ILE A O 17
ATOM 33700 N N . LEU A 1 118 ? -16.624 -0.269 -14.149 1.00 0.00 243 LEU A N 17
ATOM 33701 C CA . LEU A 1 118 ? -17.719 -1.123 -13.701 1.00 0.00 243 LEU A CA 17
ATOM 33702 C C . LEU A 1 118 ? -19.054 -0.390 -13.795 1.00 0.00 243 LEU A C 17
ATOM 33703 O O . LEU A 1 118 ? -19.104 0.785 -14.160 1.00 0.00 243 LEU A O 17
ATOM 33719 N N . SER A 1 119 ? -20.133 -1.091 -13.460 1.00 0.00 244 SER A N 17
ATOM 33720 C CA . SER A 1 119 ? -21.468 -0.507 -13.508 1.00 0.00 244 SER A CA 17
ATOM 33721 C C . SER A 1 119 ? -22.194 -0.703 -12.181 1.00 0.00 244 SER A C 17
ATOM 33722 O O . SER A 1 119 ? -22.319 -1.823 -11.687 1.00 0.00 244 SER A O 17
ATOM 33730 N N . GLY A 1 120 ? -22.672 0.398 -11.607 1.00 0.00 245 GLY A N 17
ATOM 33731 C CA . GLY A 1 120 ? -23.379 0.328 -10.342 1.00 0.00 245 GLY A CA 17
ATOM 33732 C C . GLY A 1 120 ? -24.813 0.808 -10.452 1.00 0.00 245 GLY A C 17
ATOM 33733 O O . GLY A 1 120 ? -25.130 1.957 -10.144 1.00 0.00 245 GLY A O 17
ATOM 33737 N N . PRO A 1 121 ? -25.707 -0.084 -10.902 1.00 0.00 246 PRO A N 17
ATOM 33738 C CA . PRO A 1 121 ? -27.129 0.233 -11.063 1.00 0.00 246 PRO A CA 17
ATOM 33739 C C . PRO A 1 121 ? -27.838 0.415 -9.725 1.00 0.00 246 PRO A C 17
ATOM 33740 O O . PRO A 1 121 ? -27.224 0.296 -8.666 1.00 0.00 246 PRO A O 17
ATOM 33751 N N . SER A 1 122 ? -29.134 0.704 -9.782 1.00 0.00 247 SER A N 17
ATOM 33752 C CA . SER A 1 122 ? -29.926 0.906 -8.574 1.00 0.00 247 SER A CA 17
ATOM 33753 C C . SER A 1 122 ? -30.230 -0.426 -7.895 1.00 0.00 247 SER A C 17
ATOM 33754 O O . SER A 1 122 ? -30.098 -1.489 -8.502 1.00 0.00 247 SER A O 17
ATOM 33762 N N . SER A 1 123 ? -30.637 -0.359 -6.632 1.00 0.00 248 SER A N 17
ATOM 33763 C CA . SER A 1 123 ? -30.957 -1.559 -5.867 1.00 0.00 248 SER A CA 17
ATOM 33764 C C . SER A 1 123 ? -32.466 -1.768 -5.789 1.00 0.00 248 SER A C 17
ATOM 33765 O O . SER A 1 123 ? -33.245 -0.904 -6.189 1.00 0.00 248 SER A O 17
ATOM 33773 N N . GLY A 1 124 ? -32.871 -2.923 -5.270 1.00 0.00 249 GLY A N 17
ATOM 33774 C CA . GLY A 1 124 ? -34.285 -3.226 -5.149 1.00 0.00 249 GLY A CA 17
ATOM 33775 C C . GLY A 1 124 ? -34.535 -4.631 -4.636 1.00 0.00 249 GLY A C 17
ATOM 33776 O O . GLY A 1 124 ? -34.397 -5.603 -5.378 1.00 0.00 249 GLY A O 17
ATOM 33780 N N . GLY A 1 1 ? 27.927 30.218 8.543 1.00 0.00 126 GLY A N 18
ATOM 33781 C CA . GLY A 1 1 ? 28.444 29.309 9.549 1.00 0.00 126 GLY A CA 18
ATOM 33782 C C . GLY A 1 1 ? 27.345 28.690 10.390 1.00 0.00 126 GLY A C 18
ATOM 33783 O O . GLY A 1 1 ? 26.595 29.398 11.061 1.00 0.00 126 GLY A O 18
ATOM 33787 N N . SER A 1 2 ? 27.249 27.365 10.353 1.00 0.00 127 SER A N 18
ATOM 33788 C CA . SER A 1 2 ? 26.230 26.651 11.113 1.00 0.00 127 SER A CA 18
ATOM 33789 C C . SER A 1 2 ? 26.463 25.144 11.053 1.00 0.00 127 SER A C 18
ATOM 33790 O O . SER A 1 2 ? 26.859 24.607 10.018 1.00 0.00 127 SER A O 18
ATOM 33798 N N . SER A 1 3 ? 26.215 24.468 12.170 1.00 0.00 128 SER A N 18
ATOM 33799 C CA . SER A 1 3 ? 26.401 23.024 12.246 1.00 0.00 128 SER A CA 18
ATOM 33800 C C . SER A 1 3 ? 25.152 22.344 12.799 1.00 0.00 128 SER A C 18
ATOM 33801 O O . SER A 1 3 ? 24.208 23.007 13.226 1.00 0.00 128 SER A O 18
ATOM 33809 N N . GLY A 1 4 ? 25.155 21.014 12.787 1.00 0.00 129 GLY A N 18
ATOM 33810 C CA . GLY A 1 4 ? 24.018 20.265 13.288 1.00 0.00 129 GLY A CA 18
ATOM 33811 C C . GLY A 1 4 ? 23.209 19.626 12.178 1.00 0.00 129 GLY A C 18
ATOM 33812 O O . GLY A 1 4 ? 22.854 20.285 11.200 1.00 0.00 129 GLY A O 18
ATOM 33816 N N . SER A 1 5 ? 22.917 18.338 12.326 1.00 0.00 130 SER A N 18
ATOM 33817 C CA . SER A 1 5 ? 22.149 17.608 11.324 1.00 0.00 130 SER A CA 18
ATOM 33818 C C . SER A 1 5 ? 21.108 16.709 11.985 1.00 0.00 130 SER A C 18
ATOM 33819 O O . SER A 1 5 ? 21.301 16.239 13.106 1.00 0.00 130 SER A O 18
ATOM 33827 N N . SER A 1 6 ? 20.005 16.476 11.282 1.00 0.00 131 SER A N 18
ATOM 33828 C CA . SER A 1 6 ? 18.931 15.637 11.801 1.00 0.00 131 SER A CA 18
ATOM 33829 C C . SER A 1 6 ? 18.235 14.884 10.671 1.00 0.00 131 SER A C 18
ATOM 33830 O O . SER A 1 6 ? 18.407 15.206 9.497 1.00 0.00 131 SER A O 18
ATOM 33838 N N . GLY A 1 7 ? 17.447 13.877 11.037 1.00 0.00 132 GLY A N 18
ATOM 33839 C CA . GLY A 1 7 ? 16.736 13.093 10.044 1.00 0.00 132 GLY A CA 18
ATOM 33840 C C . GLY A 1 7 ? 16.855 11.602 10.289 1.00 0.00 132 GLY A C 18
ATOM 33841 O O . GLY A 1 7 ? 17.209 10.842 9.387 1.00 0.00 132 GLY A O 18
ATOM 33845 N N . THR A 1 8 ? 16.560 11.180 11.515 1.00 0.00 133 THR A N 18
ATOM 33846 C CA . THR A 1 8 ? 16.638 9.770 11.877 1.00 0.00 133 THR A CA 18
ATOM 33847 C C . THR A 1 8 ? 15.267 9.224 12.259 1.00 0.00 133 THR A C 18
ATOM 33848 O O . THR A 1 8 ? 14.476 9.906 12.911 1.00 0.00 133 THR A O 18
ATOM 33859 N N . ASP A 1 9 ? 14.993 7.990 11.849 1.00 0.00 134 ASP A N 18
ATOM 33860 C CA . ASP A 1 9 ? 13.717 7.351 12.150 1.00 0.00 134 ASP A CA 18
ATOM 33861 C C . ASP A 1 9 ? 13.759 6.669 13.514 1.00 0.00 134 ASP A C 18
ATOM 33862 O O . ASP A 1 9 ? 14.347 5.599 13.666 1.00 0.00 134 ASP A O 18
ATOM 33871 N N . SER A 1 10 ? 13.132 7.298 14.504 1.00 0.00 135 SER A N 18
ATOM 33872 C CA . SER A 1 10 ? 13.102 6.754 15.856 1.00 0.00 135 SER A CA 18
ATOM 33873 C C . SER A 1 10 ? 12.591 5.317 15.853 1.00 0.00 135 SER A C 18
ATOM 33874 O O . SER A 1 10 ? 13.230 4.416 16.397 1.00 0.00 135 SER A O 18
ATOM 33882 N N . THR A 1 11 ? 11.432 5.109 15.236 1.00 0.00 136 THR A N 18
ATOM 33883 C CA . THR A 1 11 ? 10.832 3.783 15.162 1.00 0.00 136 THR A CA 18
ATOM 33884 C C . THR A 1 11 ? 11.784 2.784 14.514 1.00 0.00 136 THR A C 18
ATOM 33885 O O . THR A 1 11 ? 12.645 3.159 13.718 1.00 0.00 136 THR A O 18
ATOM 33896 N N . GLY A 1 12 ? 11.623 1.510 14.859 1.00 0.00 137 GLY A N 18
ATOM 33897 C CA . GLY A 1 12 ? 12.476 0.477 14.300 1.00 0.00 137 GLY A CA 18
ATOM 33898 C C . GLY A 1 12 ? 11.691 -0.575 13.543 1.00 0.00 137 GLY A C 18
ATOM 33899 O O . GLY A 1 12 ? 12.170 -1.692 13.342 1.00 0.00 137 GLY A O 18
ATOM 33903 N N . ILE A 1 13 ? 10.482 -0.220 13.122 1.00 0.00 138 ILE A N 18
ATOM 33904 C CA . ILE A 1 13 ? 9.629 -1.143 12.383 1.00 0.00 138 ILE A CA 18
ATOM 33905 C C . ILE A 1 13 ? 10.417 -1.869 11.297 1.00 0.00 138 ILE A C 18
ATOM 33906 O O . ILE A 1 13 ? 11.518 -1.456 10.933 1.00 0.00 138 ILE A O 18
ATOM 33922 N N . ASP A 1 14 ? 9.844 -2.951 10.782 1.00 0.00 139 ASP A N 18
ATOM 33923 C CA . ASP A 1 14 ? 10.490 -3.733 9.734 1.00 0.00 139 ASP A CA 18
ATOM 33924 C C . ASP A 1 14 ? 9.516 -4.029 8.598 1.00 0.00 139 ASP A C 18
ATOM 33925 O O . ASP A 1 14 ? 8.794 -5.026 8.629 1.00 0.00 139 ASP A O 18
ATOM 33934 N N . LEU A 1 15 ? 9.502 -3.156 7.596 1.00 0.00 140 LEU A N 18
ATOM 33935 C CA . LEU A 1 15 ? 8.616 -3.323 6.449 1.00 0.00 140 LEU A CA 18
ATOM 33936 C C . LEU A 1 15 ? 9.286 -4.154 5.360 1.00 0.00 140 LEU A C 18
ATOM 33937 O O . LEU A 1 15 ? 8.765 -5.191 4.948 1.00 0.00 140 LEU A O 18
ATOM 33953 N N . HIS A 1 16 ? 10.444 -3.693 4.899 1.00 0.00 141 HIS A N 18
ATOM 33954 C CA . HIS A 1 16 ? 11.187 -4.396 3.859 1.00 0.00 141 HIS A CA 18
ATOM 33955 C C . HIS A 1 16 ? 11.183 -5.900 4.112 1.00 0.00 141 HIS A C 18
ATOM 33956 O O . HIS A 1 16 ? 10.794 -6.683 3.245 1.00 0.00 141 HIS A O 18
ATOM 33971 N N . GLU A 1 17 ? 11.620 -6.297 5.303 1.00 0.00 142 GLU A N 18
ATOM 33972 C CA . GLU A 1 17 ? 11.668 -7.708 5.667 1.00 0.00 142 GLU A CA 18
ATOM 33973 C C . GLU A 1 17 ? 10.408 -8.433 5.204 1.00 0.00 142 GLU A C 18
ATOM 33974 O O . GLU A 1 17 ? 10.481 -9.462 4.533 1.00 0.00 142 GLU A O 18
ATOM 33986 N N . PHE A 1 18 ? 9.252 -7.888 5.568 1.00 0.00 143 PHE A N 18
ATOM 33987 C CA . PHE A 1 18 ? 7.974 -8.482 5.192 1.00 0.00 143 PHE A CA 18
ATOM 33988 C C . PHE A 1 18 ? 7.817 -8.520 3.675 1.00 0.00 143 PHE A C 18
ATOM 33989 O O . PHE A 1 18 ? 7.790 -9.591 3.068 1.00 0.00 143 PHE A O 18
ATOM 34006 N N . LEU A 1 19 ? 7.714 -7.343 3.068 1.00 0.00 144 LEU A N 18
ATOM 34007 C CA . LEU A 1 19 ? 7.559 -7.239 1.621 1.00 0.00 144 LEU A CA 18
ATOM 34008 C C . LEU A 1 19 ? 8.399 -8.293 0.906 1.00 0.00 144 LEU A C 18
ATOM 34009 O O . LEU A 1 19 ? 7.865 -9.216 0.292 1.00 0.00 144 LEU A O 18
ATOM 34025 N N . VAL A 1 20 ? 9.718 -8.150 0.994 1.00 0.00 145 VAL A N 18
ATOM 34026 C CA . VAL A 1 20 ? 10.633 -9.091 0.359 1.00 0.00 145 VAL A CA 18
ATOM 34027 C C . VAL A 1 20 ? 10.185 -10.531 0.585 1.00 0.00 145 VAL A C 18
ATOM 34028 O O . VAL A 1 20 ? 9.903 -11.260 -0.365 1.00 0.00 145 VAL A O 18
ATOM 34041 N N . ASN A 1 21 ? 10.120 -10.933 1.850 1.00 0.00 146 ASN A N 18
ATOM 34042 C CA . ASN A 1 21 ? 9.706 -12.286 2.201 1.00 0.00 146 ASN A CA 18
ATOM 34043 C C . ASN A 1 21 ? 8.440 -12.681 1.445 1.00 0.00 146 ASN A C 18
ATOM 34044 O O . ASN A 1 21 ? 8.314 -13.810 0.970 1.00 0.00 146 ASN A O 18
ATOM 34055 N N . THR A 1 22 ? 7.505 -11.743 1.337 1.00 0.00 147 THR A N 18
ATOM 34056 C CA . THR A 1 22 ? 6.249 -11.992 0.641 1.00 0.00 147 THR A CA 18
ATOM 34057 C C . THR A 1 22 ? 6.468 -12.099 -0.864 1.00 0.00 147 THR A C 18
ATOM 34058 O O . THR A 1 22 ? 5.681 -12.728 -1.573 1.00 0.00 147 THR A O 18
ATOM 34069 N N . LEU A 1 23 ? 7.540 -11.481 -1.347 1.00 0.00 148 LEU A N 18
ATOM 34070 C CA . LEU A 1 23 ? 7.862 -11.507 -2.770 1.00 0.00 148 LEU A CA 18
ATOM 34071 C C . LEU A 1 23 ? 8.358 -12.887 -3.190 1.00 0.00 148 LEU A C 18
ATOM 34072 O O . LEU A 1 23 ? 8.000 -13.389 -4.256 1.00 0.00 148 LEU A O 18
ATOM 34088 N N . LYS A 1 24 ? 9.181 -13.497 -2.345 1.00 0.00 149 LYS A N 18
ATOM 34089 C CA . LYS A 1 24 ? 9.724 -14.821 -2.626 1.00 0.00 149 LYS A CA 18
ATOM 34090 C C . LYS A 1 24 ? 8.761 -15.912 -2.167 1.00 0.00 149 LYS A C 18
ATOM 34091 O O . LYS A 1 24 ? 8.343 -16.758 -2.957 1.00 0.00 149 LYS A O 18
ATOM 34110 N N . LYS A 1 25 ? 8.412 -15.886 -0.885 1.00 0.00 150 LYS A N 18
ATOM 34111 C CA . LYS A 1 25 ? 7.497 -16.870 -0.321 1.00 0.00 150 LYS A CA 18
ATOM 34112 C C . LYS A 1 25 ? 6.223 -16.969 -1.154 1.00 0.00 150 LYS A C 18
ATOM 34113 O O . LYS A 1 25 ? 5.763 -18.064 -1.475 1.00 0.00 150 LYS A O 18
ATOM 34132 N N . ASN A 1 26 ? 5.658 -15.817 -1.503 1.00 0.00 151 ASN A N 18
ATOM 34133 C CA . ASN A 1 26 ? 4.438 -15.775 -2.300 1.00 0.00 151 ASN A CA 18
ATOM 34134 C C . ASN A 1 26 ? 4.662 -15.005 -3.598 1.00 0.00 151 ASN A C 18
ATOM 34135 O O . ASN A 1 26 ? 4.403 -13.805 -3.689 1.00 0.00 151 ASN A O 18
ATOM 34146 N N . PRO A 1 27 ? 5.156 -15.710 -4.626 1.00 0.00 152 PRO A N 18
ATOM 34147 C CA . PRO A 1 27 ? 5.425 -15.114 -5.938 1.00 0.00 152 PRO A CA 18
ATOM 34148 C C . PRO A 1 27 ? 4.146 -14.742 -6.680 1.00 0.00 152 PRO A C 18
ATOM 34149 O O . PRO A 1 27 ? 4.192 -14.142 -7.753 1.00 0.00 152 PRO A O 18
ATOM 34160 N N . ARG A 1 28 ? 3.005 -15.103 -6.100 1.00 0.00 153 ARG A N 18
ATOM 34161 C CA . ARG A 1 28 ? 1.713 -14.807 -6.707 1.00 0.00 153 ARG A CA 18
ATOM 34162 C C . ARG A 1 28 ? 1.168 -13.474 -6.203 1.00 0.00 153 ARG A C 18
ATOM 34163 O O . ARG A 1 28 ? 0.734 -12.632 -6.990 1.00 0.00 153 ARG A O 18
ATOM 34184 N N . ASP A 1 29 ? 1.192 -13.290 -4.888 1.00 0.00 154 ASP A N 18
ATOM 34185 C CA . ASP A 1 29 ? 0.701 -12.060 -4.278 1.00 0.00 154 ASP A CA 18
ATOM 34186 C C . ASP A 1 29 ? 1.520 -10.859 -4.742 1.00 0.00 154 ASP A C 18
ATOM 34187 O O . ASP A 1 29 ? 0.970 -9.801 -5.048 1.00 0.00 154 ASP A O 18
ATOM 34196 N N . ARG A 1 30 ? 2.837 -11.031 -4.789 1.00 0.00 155 ARG A N 18
ATOM 34197 C CA . ARG A 1 30 ? 3.731 -9.960 -5.213 1.00 0.00 155 ARG A CA 18
ATOM 34198 C C . ARG A 1 30 ? 3.116 -9.157 -6.355 1.00 0.00 155 ARG A C 18
ATOM 34199 O O . ARG A 1 30 ? 3.389 -7.967 -6.508 1.00 0.00 155 ARG A O 18
ATOM 34220 N N . MET A 1 31 ? 2.285 -9.818 -7.155 1.00 0.00 156 MET A N 18
ATOM 34221 C CA . MET A 1 31 ? 1.631 -9.165 -8.283 1.00 0.00 156 MET A CA 18
ATOM 34222 C C . MET A 1 31 ? 0.906 -7.900 -7.834 1.00 0.00 156 MET A C 18
ATOM 34223 O O . MET A 1 31 ? 1.067 -6.836 -8.431 1.00 0.00 156 MET A O 18
ATOM 34237 N N . MET A 1 32 ? 0.108 -8.024 -6.778 1.00 0.00 157 MET A N 18
ATOM 34238 C CA . MET A 1 32 ? -0.640 -6.889 -6.249 1.00 0.00 157 MET A CA 18
ATOM 34239 C C . MET A 1 32 ? 0.305 -5.804 -5.741 1.00 0.00 157 MET A C 18
ATOM 34240 O O . MET A 1 32 ? 0.156 -4.629 -6.080 1.00 0.00 157 MET A O 18
ATOM 34254 N N . LEU A 1 33 ? 1.276 -6.205 -4.928 1.00 0.00 158 LEU A N 18
ATOM 34255 C CA . LEU A 1 33 ? 2.245 -5.266 -4.373 1.00 0.00 158 LEU A CA 18
ATOM 34256 C C . LEU A 1 33 ? 2.873 -4.418 -5.474 1.00 0.00 158 LEU A C 18
ATOM 34257 O O . LEU A 1 33 ? 3.002 -3.200 -5.337 1.00 0.00 158 LEU A O 18
ATOM 34273 N N . LEU A 1 34 ? 3.260 -5.067 -6.566 1.00 0.00 159 LEU A N 18
ATOM 34274 C CA . LEU A 1 34 ? 3.873 -4.373 -7.693 1.00 0.00 159 LEU A CA 18
ATOM 34275 C C . LEU A 1 34 ? 2.932 -3.313 -8.257 1.00 0.00 159 LEU A C 18
ATOM 34276 O O . LEU A 1 34 ? 3.272 -2.131 -8.313 1.00 0.00 159 LEU A O 18
ATOM 34292 N N . LYS A 1 35 ? 1.745 -3.744 -8.672 1.00 0.00 160 LYS A N 18
ATOM 34293 C CA . LYS A 1 35 ? 0.752 -2.833 -9.228 1.00 0.00 160 LYS A CA 18
ATOM 34294 C C . LYS A 1 35 ? 0.683 -1.543 -8.418 1.00 0.00 160 LYS A C 18
ATOM 34295 O O . LYS A 1 35 ? 0.892 -0.452 -8.950 1.00 0.00 160 LYS A O 18
ATOM 34314 N N . LEU A 1 36 ? 0.389 -1.674 -7.129 1.00 0.00 161 LEU A N 18
ATOM 34315 C CA . LEU A 1 36 ? 0.294 -0.518 -6.244 1.00 0.00 161 LEU A CA 18
ATOM 34316 C C . LEU A 1 36 ? 1.540 0.356 -6.354 1.00 0.00 161 LEU A C 18
ATOM 34317 O O . LEU A 1 36 ? 1.446 1.557 -6.603 1.00 0.00 161 LEU A O 18
ATOM 34333 N N . GLU A 1 37 ? 2.704 -0.258 -6.169 1.00 0.00 162 GLU A N 18
ATOM 34334 C CA . GLU A 1 37 ? 3.969 0.465 -6.249 1.00 0.00 162 GLU A CA 18
ATOM 34335 C C . GLU A 1 37 ? 4.036 1.305 -7.521 1.00 0.00 162 GLU A C 18
ATOM 34336 O O . GLU A 1 37 ? 4.461 2.459 -7.492 1.00 0.00 162 GLU A O 18
ATOM 34348 N N . GLN A 1 38 ? 3.613 0.716 -8.635 1.00 0.00 163 GLN A N 18
ATOM 34349 C CA . GLN A 1 38 ? 3.627 1.409 -9.917 1.00 0.00 163 GLN A CA 18
ATOM 34350 C C . GLN A 1 38 ? 2.769 2.669 -9.864 1.00 0.00 163 GLN A C 18
ATOM 34351 O O . GLN A 1 38 ? 3.244 3.766 -10.155 1.00 0.00 163 GLN A O 18
ATOM 34365 N N . GLU A 1 39 ? 1.504 2.503 -9.491 1.00 0.00 164 GLU A N 18
ATOM 34366 C CA . GLU A 1 39 ? 0.581 3.628 -9.402 1.00 0.00 164 GLU A CA 18
ATOM 34367 C C . GLU A 1 39 ? 1.135 4.714 -8.484 1.00 0.00 164 GLU A C 18
ATOM 34368 O O . GLU A 1 39 ? 1.224 5.880 -8.870 1.00 0.00 164 GLU A O 18
ATOM 34380 N N . ILE A 1 40 ? 1.504 4.323 -7.269 1.00 0.00 165 ILE A N 18
ATOM 34381 C CA . ILE A 1 40 ? 2.049 5.263 -6.298 1.00 0.00 165 ILE A CA 18
ATOM 34382 C C . ILE A 1 40 ? 3.224 6.038 -6.882 1.00 0.00 165 ILE A C 18
ATOM 34383 O O . ILE A 1 40 ? 3.293 7.263 -6.768 1.00 0.00 165 ILE A O 18
ATOM 34399 N N . LEU A 1 41 ? 4.147 5.318 -7.511 1.00 0.00 166 LEU A N 18
ATOM 34400 C CA . LEU A 1 41 ? 5.320 5.938 -8.116 1.00 0.00 166 LEU A CA 18
ATOM 34401 C C . LEU A 1 41 ? 4.918 7.104 -9.014 1.00 0.00 166 LEU A C 18
ATOM 34402 O O . LEU A 1 41 ? 5.375 8.231 -8.825 1.00 0.00 166 LEU A O 18
ATOM 34418 N N . GLU A 1 42 ? 4.058 6.825 -9.989 1.00 0.00 167 GLU A N 18
ATOM 34419 C CA . GLU A 1 42 ? 3.594 7.852 -10.914 1.00 0.00 167 GLU A CA 18
ATOM 34420 C C . GLU A 1 42 ? 2.938 9.006 -10.161 1.00 0.00 167 GLU A C 18
ATOM 34421 O O . GLU A 1 42 ? 3.084 10.169 -10.536 1.00 0.00 167 GLU A O 18
ATOM 34433 N N . PHE A 1 43 ? 2.213 8.675 -9.097 1.00 0.00 168 PHE A N 18
ATOM 34434 C CA . PHE A 1 43 ? 1.533 9.682 -8.292 1.00 0.00 168 PHE A CA 18
ATOM 34435 C C . PHE A 1 43 ? 2.539 10.608 -7.615 1.00 0.00 168 PHE A C 18
ATOM 34436 O O . PHE A 1 43 ? 2.575 11.808 -7.886 1.00 0.00 168 PHE A O 18
ATOM 34453 N N . ILE A 1 44 ? 3.355 10.041 -6.732 1.00 0.00 169 ILE A N 18
ATOM 34454 C CA . ILE A 1 44 ? 4.362 10.814 -6.017 1.00 0.00 169 ILE A CA 18
ATOM 34455 C C . ILE A 1 44 ? 5.074 11.787 -6.950 1.00 0.00 169 ILE A C 18
ATOM 34456 O O . ILE A 1 44 ? 5.123 12.989 -6.691 1.00 0.00 169 ILE A O 18
ATOM 34472 N N . ASN A 1 45 ? 5.624 11.259 -8.039 1.00 0.00 170 ASN A N 18
ATOM 34473 C CA . ASN A 1 45 ? 6.332 12.081 -9.013 1.00 0.00 170 ASN A CA 18
ATOM 34474 C C . ASN A 1 45 ? 5.441 13.210 -9.523 1.00 0.00 170 ASN A C 18
ATOM 34475 O O . ASN A 1 45 ? 5.864 14.363 -9.598 1.00 0.00 170 ASN A O 18
ATOM 34486 N N . ASP A 1 46 ? 4.206 12.868 -9.873 1.00 0.00 171 ASP A N 18
ATOM 34487 C CA . ASP A 1 46 ? 3.253 13.852 -10.374 1.00 0.00 171 ASP A CA 18
ATOM 34488 C C . ASP A 1 46 ? 3.058 14.982 -9.368 1.00 0.00 171 ASP A C 18
ATOM 34489 O O . ASP A 1 46 ? 2.826 14.739 -8.185 1.00 0.00 171 ASP A O 18
ATOM 34498 N N . ASN A 1 47 ? 3.156 16.218 -9.847 1.00 0.00 172 ASN A N 18
ATOM 34499 C CA . ASN A 1 47 ? 2.992 17.386 -8.989 1.00 0.00 172 ASN A CA 18
ATOM 34500 C C . ASN A 1 47 ? 1.542 17.858 -8.985 1.00 0.00 172 ASN A C 18
ATOM 34501 O O . ASN A 1 47 ? 0.984 18.172 -7.934 1.00 0.00 172 ASN A O 18
ATOM 34512 N N . ASN A 1 48 ? 0.937 17.906 -10.167 1.00 0.00 173 ASN A N 18
ATOM 34513 C CA . ASN A 1 48 ? -0.448 18.341 -10.301 1.00 0.00 173 ASN A CA 18
ATOM 34514 C C . ASN A 1 48 ? -1.335 17.654 -9.266 1.00 0.00 173 ASN A C 18
ATOM 34515 O O . ASN A 1 48 ? -2.219 18.278 -8.680 1.00 0.00 173 ASN A O 18
ATOM 34526 N N . ASN A 1 49 ? -1.092 16.366 -9.048 1.00 0.00 174 ASN A N 18
ATOM 34527 C CA . ASN A 1 49 ? -1.868 15.594 -8.084 1.00 0.00 174 ASN A CA 18
ATOM 34528 C C . ASN A 1 49 ? -1.245 15.674 -6.694 1.00 0.00 174 ASN A C 18
ATOM 34529 O O . ASN A 1 49 ? -0.060 15.389 -6.517 1.00 0.00 174 ASN A O 18
ATOM 34540 N N . GLN A 1 50 ? -2.050 16.064 -5.711 1.00 0.00 175 GLN A N 18
ATOM 34541 C CA . GLN A 1 50 ? -1.577 16.181 -4.337 1.00 0.00 175 GLN A CA 18
ATOM 34542 C C . GLN A 1 50 ? -2.238 15.138 -3.443 1.00 0.00 175 GLN A C 18
ATOM 34543 O O . GLN A 1 50 ? -1.596 14.565 -2.561 1.00 0.00 175 GLN A O 18
ATOM 34557 N N . PHE A 1 51 ? -3.524 14.895 -3.675 1.00 0.00 176 PHE A N 18
ATOM 34558 C CA . PHE A 1 51 ? -4.272 13.921 -2.889 1.00 0.00 176 PHE A CA 18
ATOM 34559 C C . PHE A 1 51 ? -4.817 12.808 -3.779 1.00 0.00 176 PHE A C 18
ATOM 34560 O O . PHE A 1 51 ? -5.144 13.032 -4.944 1.00 0.00 176 PHE A O 18
ATOM 34577 N N . LYS A 1 52 ? -4.910 11.605 -3.221 1.00 0.00 177 LYS A N 18
ATOM 34578 C CA . LYS A 1 52 ? -5.416 10.455 -3.961 1.00 0.00 177 LYS A CA 18
ATOM 34579 C C . LYS A 1 52 ? -6.429 9.675 -3.130 1.00 0.00 177 LYS A C 18
ATOM 34580 O O . LYS A 1 52 ? -6.287 9.553 -1.913 1.00 0.00 177 LYS A O 18
ATOM 34599 N N . LYS A 1 53 ? -7.452 9.149 -3.794 1.00 0.00 178 LYS A N 18
ATOM 34600 C CA . LYS A 1 53 ? -8.489 8.378 -3.117 1.00 0.00 178 LYS A CA 18
ATOM 34601 C C . LYS A 1 53 ? -8.694 7.028 -3.797 1.00 0.00 178 LYS A C 18
ATOM 34602 O O . LYS A 1 53 ? -9.388 6.930 -4.808 1.00 0.00 178 LYS A O 18
ATOM 34621 N N . PHE A 1 54 ? -8.086 5.989 -3.234 1.00 0.00 179 PHE A N 18
ATOM 34622 C CA . PHE A 1 54 ? -8.202 4.644 -3.785 1.00 0.00 179 PHE A CA 18
ATOM 34623 C C . PHE A 1 54 ? -9.611 4.093 -3.583 1.00 0.00 179 PHE A C 18
ATOM 34624 O O . PHE A 1 54 ? -10.312 4.445 -2.635 1.00 0.00 179 PHE A O 18
ATOM 34641 N N . PRO A 1 55 ? -10.036 3.208 -4.497 1.00 0.00 180 PRO A N 18
ATOM 34642 C CA . PRO A 1 55 ? -11.364 2.590 -4.442 1.00 0.00 180 PRO A CA 18
ATOM 34643 C C . PRO A 1 55 ? -11.498 1.607 -3.285 1.00 0.00 180 PRO A C 18
ATOM 34644 O O . PRO A 1 55 ? -10.538 1.360 -2.554 1.00 0.00 180 PRO A O 18
ATOM 34655 N N . GLN A 1 56 ? -12.693 1.048 -3.124 1.00 0.00 181 GLN A N 18
ATOM 34656 C CA . GLN A 1 56 ? -12.951 0.091 -2.054 1.00 0.00 181 GLN A CA 18
ATOM 34657 C C . GLN A 1 56 ? -11.864 -0.977 -2.005 1.00 0.00 181 GLN A C 18
ATOM 34658 O O . GLN A 1 56 ? -11.293 -1.343 -3.032 1.00 0.00 181 GLN A O 18
ATOM 34672 N N . MET A 1 57 ? -11.582 -1.473 -0.805 1.00 0.00 182 MET A N 18
ATOM 34673 C CA . MET A 1 57 ? -10.563 -2.500 -0.623 1.00 0.00 182 MET A CA 18
ATOM 34674 C C . MET A 1 57 ? -10.884 -3.376 0.584 1.00 0.00 182 MET A C 18
ATOM 34675 O O . MET A 1 57 ? -11.449 -2.907 1.573 1.00 0.00 182 MET A O 18
ATOM 34689 N N . THR A 1 58 ? -10.520 -4.652 0.497 1.00 0.00 183 THR A N 18
ATOM 34690 C CA . THR A 1 58 ? -10.771 -5.594 1.581 1.00 0.00 183 THR A CA 18
ATOM 34691 C C . THR A 1 58 ? -9.677 -5.517 2.640 1.00 0.00 183 THR A C 18
ATOM 34692 O O . THR A 1 58 ? -8.557 -5.091 2.359 1.00 0.00 183 THR A O 18
ATOM 34703 N N . SER A 1 59 ? -10.009 -5.932 3.858 1.00 0.00 184 SER A N 18
ATOM 34704 C CA . SER A 1 59 ? -9.056 -5.907 4.961 1.00 0.00 184 SER A CA 18
ATOM 34705 C C . SER A 1 59 ? -7.646 -6.218 4.467 1.00 0.00 184 SER A C 18
ATOM 34706 O O . SER A 1 59 ? -6.751 -5.375 4.536 1.00 0.00 184 SER A O 18
ATOM 34714 N N . TYR A 1 60 ? -7.457 -7.435 3.968 1.00 0.00 185 TYR A N 18
ATOM 34715 C CA . TYR A 1 60 ? -6.156 -7.860 3.464 1.00 0.00 185 TYR A CA 18
ATOM 34716 C C . TYR A 1 60 ? -5.458 -6.721 2.728 1.00 0.00 185 TYR A C 18
ATOM 34717 O O . TYR A 1 60 ? -4.288 -6.429 2.977 1.00 0.00 185 TYR A O 18
ATOM 34735 N N . HIS A 1 61 ? -6.185 -6.079 1.819 1.00 0.00 186 HIS A N 18
ATOM 34736 C CA . HIS A 1 61 ? -5.638 -4.970 1.045 1.00 0.00 186 HIS A CA 18
ATOM 34737 C C . HIS A 1 61 ? -5.168 -3.847 1.965 1.00 0.00 186 HIS A C 18
ATOM 34738 O O . HIS A 1 61 ? -4.026 -3.395 1.874 1.00 0.00 186 HIS A O 18
ATOM 34753 N N . ARG A 1 62 ? -6.055 -3.400 2.847 1.00 0.00 187 ARG A N 18
ATOM 34754 C CA . ARG A 1 62 ? -5.731 -2.329 3.781 1.00 0.00 187 ARG A CA 18
ATOM 34755 C C . ARG A 1 62 ? -4.335 -2.521 4.367 1.00 0.00 187 ARG A C 18
ATOM 34756 O O . ARG A 1 62 ? -3.486 -1.635 4.276 1.00 0.00 187 ARG A O 18
ATOM 34777 N N . MET A 1 63 ? -4.106 -3.684 4.967 1.00 0.00 188 MET A N 18
ATOM 34778 C CA . MET A 1 63 ? -2.813 -3.993 5.567 1.00 0.00 188 MET A CA 18
ATOM 34779 C C . MET A 1 63 ? -1.688 -3.820 4.552 1.00 0.00 188 MET A C 18
ATOM 34780 O O . MET A 1 63 ? -0.718 -3.103 4.801 1.00 0.00 188 MET A O 18
ATOM 34794 N N . LEU A 1 64 ? -1.823 -4.482 3.408 1.00 0.00 189 LEU A N 18
ATOM 34795 C CA . LEU A 1 64 ? -0.817 -4.401 2.354 1.00 0.00 189 LEU A CA 18
ATOM 34796 C C . LEU A 1 64 ? -0.488 -2.949 2.025 1.00 0.00 189 LEU A C 18
ATOM 34797 O O . LEU A 1 64 ? 0.656 -2.514 2.162 1.00 0.00 189 LEU A O 18
ATOM 34813 N N . LEU A 1 65 ? -1.498 -2.202 1.592 1.00 0.00 190 LEU A N 18
ATOM 34814 C CA . LEU A 1 65 ? -1.318 -0.797 1.246 1.00 0.00 190 LEU A CA 18
ATOM 34815 C C . LEU A 1 65 ? -0.644 -0.037 2.384 1.00 0.00 190 LEU A C 18
ATOM 34816 O O . LEU A 1 65 ? 0.438 0.525 2.214 1.00 0.00 190 LEU A O 18
ATOM 34832 N N . HIS A 1 66 ? -1.291 -0.027 3.546 1.00 0.00 191 HIS A N 18
ATOM 34833 C CA . HIS A 1 66 ? -0.753 0.661 4.714 1.00 0.00 191 HIS A CA 18
ATOM 34834 C C . HIS A 1 66 ? 0.754 0.452 4.821 1.00 0.00 191 HIS A C 18
ATOM 34835 O O . HIS A 1 66 ? 1.491 1.363 5.199 1.00 0.00 191 HIS A O 18
ATOM 34850 N N . ARG A 1 67 ? 1.205 -0.752 4.487 1.00 0.00 192 ARG A N 18
ATOM 34851 C CA . ARG A 1 67 ? 2.625 -1.081 4.547 1.00 0.00 192 ARG A CA 18
ATOM 34852 C C . ARG A 1 67 ? 3.391 -0.390 3.424 1.00 0.00 192 ARG A C 18
ATOM 34853 O O . ARG A 1 67 ? 4.474 0.155 3.640 1.00 0.00 192 ARG A O 18
ATOM 34874 N N . VAL A 1 68 ? 2.822 -0.416 2.223 1.00 0.00 193 VAL A N 18
ATOM 34875 C CA . VAL A 1 68 ? 3.452 0.208 1.065 1.00 0.00 193 VAL A CA 18
ATOM 34876 C C . VAL A 1 68 ? 3.725 1.686 1.318 1.00 0.00 193 VAL A C 18
ATOM 34877 O O . VAL A 1 68 ? 4.853 2.154 1.166 1.00 0.00 193 VAL A O 18
ATOM 34890 N N . ALA A 1 69 ? 2.685 2.417 1.707 1.00 0.00 194 ALA A N 18
ATOM 34891 C CA . ALA A 1 69 ? 2.813 3.842 1.984 1.00 0.00 194 ALA A CA 18
ATOM 34892 C C . ALA A 1 69 ? 3.827 4.096 3.094 1.00 0.00 194 ALA A C 18
ATOM 34893 O O . ALA A 1 69 ? 4.773 4.863 2.920 1.00 0.00 194 ALA A O 18
ATOM 34900 N N . ALA A 1 70 ? 3.622 3.447 4.236 1.00 0.00 195 ALA A N 18
ATOM 34901 C CA . ALA A 1 70 ? 4.520 3.602 5.374 1.00 0.00 195 ALA A CA 18
ATOM 34902 C C . ALA A 1 70 ? 5.972 3.390 4.961 1.00 0.00 195 ALA A C 18
ATOM 34903 O O . ALA A 1 70 ? 6.887 3.962 5.555 1.00 0.00 195 ALA A O 18
ATOM 34910 N N . TYR A 1 71 ? 6.178 2.565 3.940 1.00 0.00 196 TYR A N 18
ATOM 34911 C CA . TYR A 1 71 ? 7.520 2.276 3.449 1.00 0.00 196 TYR A CA 18
ATOM 34912 C C . TYR A 1 71 ? 8.068 3.446 2.639 1.00 0.00 196 TYR A C 18
ATOM 34913 O O . TYR A 1 71 ? 9.210 3.867 2.828 1.00 0.00 196 TYR A O 18
ATOM 34931 N N . PHE A 1 72 ? 7.245 3.969 1.736 1.00 0.00 197 PHE A N 18
ATOM 34932 C CA . PHE A 1 72 ? 7.646 5.091 0.895 1.00 0.00 197 PHE A CA 18
ATOM 34933 C C . PHE A 1 72 ? 7.752 6.374 1.715 1.00 0.00 197 PHE A C 18
ATOM 34934 O O . PHE A 1 72 ? 8.407 7.332 1.307 1.00 0.00 197 PHE A O 18
ATOM 34951 N N . GLY A 1 73 ? 7.102 6.384 2.875 1.00 0.00 198 GLY A N 18
ATOM 34952 C CA . GLY A 1 73 ? 7.135 7.553 3.734 1.00 0.00 198 GLY A CA 18
ATOM 34953 C C . GLY A 1 73 ? 5.939 8.460 3.524 1.00 0.00 198 GLY A C 18
ATOM 34954 O O . GLY A 1 73 ? 6.067 9.684 3.550 1.00 0.00 198 GLY A O 18
ATOM 34958 N N . MET A 1 74 ? 4.772 7.860 3.315 1.00 0.00 199 MET A N 18
ATOM 34959 C CA . MET A 1 74 ? 3.548 8.622 3.099 1.00 0.00 199 MET A CA 18
ATOM 34960 C C . MET A 1 74 ? 2.492 8.261 4.139 1.00 0.00 199 MET A C 18
ATOM 34961 O O . MET A 1 74 ? 2.385 7.107 4.554 1.00 0.00 199 MET A O 18
ATOM 34975 N N . ASP A 1 75 ? 1.714 9.254 4.556 1.00 0.00 200 ASP A N 18
ATOM 34976 C CA . ASP A 1 75 ? 0.666 9.040 5.547 1.00 0.00 200 ASP A CA 18
ATOM 34977 C C . ASP A 1 75 ? -0.669 8.747 4.871 1.00 0.00 200 ASP A C 18
ATOM 34978 O O . ASP A 1 75 ? -0.914 9.177 3.743 1.00 0.00 200 ASP A O 18
ATOM 34987 N N . HIS A 1 76 ? -1.531 8.012 5.567 1.00 0.00 201 HIS A N 18
ATOM 34988 C CA . HIS A 1 76 ? -2.842 7.660 5.033 1.00 0.00 201 HIS A CA 18
ATOM 34989 C C . HIS A 1 76 ? -3.953 8.153 5.955 1.00 0.00 201 HIS A C 18
ATOM 34990 O O . HIS A 1 76 ? -3.718 8.441 7.128 1.00 0.00 201 HIS A O 18
ATOM 35005 N N . ASN A 1 77 ? -5.165 8.246 5.416 1.00 0.00 202 ASN A N 18
ATOM 35006 C CA . ASN A 1 77 ? -6.312 8.705 6.191 1.00 0.00 202 ASN A CA 18
ATOM 35007 C C . ASN A 1 77 ? -7.600 8.061 5.687 1.00 0.00 202 ASN A C 18
ATOM 35008 O O . ASN A 1 77 ? -7.740 7.773 4.499 1.00 0.00 202 ASN A O 18
ATOM 35019 N N . VAL A 1 78 ? -8.540 7.838 6.601 1.00 0.00 203 VAL A N 18
ATOM 35020 C CA . VAL A 1 78 ? -9.818 7.230 6.250 1.00 0.00 203 VAL A CA 18
ATOM 35021 C C . VAL A 1 78 ? -10.821 8.284 5.792 1.00 0.00 203 VAL A C 18
ATOM 35022 O O . VAL A 1 78 ? -10.797 9.422 6.259 1.00 0.00 203 VAL A O 18
ATOM 35035 N N . ASP A 1 79 ? -11.701 7.895 4.876 1.00 0.00 204 ASP A N 18
ATOM 35036 C CA . ASP A 1 79 ? -12.714 8.806 4.355 1.00 0.00 204 ASP A CA 18
ATOM 35037 C C . ASP A 1 79 ? -13.541 9.405 5.489 1.00 0.00 204 ASP A C 18
ATOM 35038 O O . ASP A 1 79 ? -13.455 8.960 6.633 1.00 0.00 204 ASP A O 18
ATOM 35047 N N . GLN A 1 80 ? -14.340 10.415 5.162 1.00 0.00 205 GLN A N 18
ATOM 35048 C CA . GLN A 1 80 ? -15.180 11.076 6.153 1.00 0.00 205 GLN A CA 18
ATOM 35049 C C . GLN A 1 80 ? -16.057 10.064 6.884 1.00 0.00 205 GLN A C 18
ATOM 35050 O O . GLN A 1 80 ? -16.603 10.355 7.949 1.00 0.00 205 GLN A O 18
ATOM 35064 N N . THR A 1 81 ? -16.189 8.875 6.305 1.00 0.00 206 THR A N 18
ATOM 35065 C CA . THR A 1 81 ? -17.000 7.821 6.900 1.00 0.00 206 THR A CA 18
ATOM 35066 C C . THR A 1 81 ? -16.158 6.590 7.215 1.00 0.00 206 THR A C 18
ATOM 35067 O O . THR A 1 81 ? -16.439 5.860 8.165 1.00 0.00 206 THR A O 18
ATOM 35078 N N . GLY A 1 82 ? -15.123 6.365 6.412 1.00 0.00 207 GLY A N 18
ATOM 35079 C CA . GLY A 1 82 ? -14.255 5.222 6.623 1.00 0.00 207 GLY A CA 18
ATOM 35080 C C . GLY A 1 82 ? -14.533 4.095 5.647 1.00 0.00 207 GLY A C 18
ATOM 35081 O O . GLY A 1 82 ? -14.357 2.922 5.975 1.00 0.00 207 GLY A O 18
ATOM 35085 N N . LYS A 1 83 ? -14.971 4.451 4.444 1.00 0.00 208 LYS A N 18
ATOM 35086 C CA . LYS A 1 83 ? -15.275 3.462 3.417 1.00 0.00 208 LYS A CA 18
ATOM 35087 C C . LYS A 1 83 ? -14.013 3.052 2.665 1.00 0.00 208 LYS A C 18
ATOM 35088 O O . LYS A 1 83 ? -13.757 1.865 2.464 1.00 0.00 208 LYS A O 18
ATOM 35107 N N . ALA A 1 84 ? -13.227 4.042 2.255 1.00 0.00 209 ALA A N 18
ATOM 35108 C CA . ALA A 1 84 ? -11.990 3.783 1.529 1.00 0.00 209 ALA A CA 18
ATOM 35109 C C . ALA A 1 84 ? -10.815 4.518 2.166 1.00 0.00 209 ALA A C 18
ATOM 35110 O O . ALA A 1 84 ? -10.994 5.307 3.094 1.00 0.00 209 ALA A O 18
ATOM 35117 N N . VAL A 1 85 ? -9.614 4.253 1.663 1.00 0.00 210 VAL A N 18
ATOM 35118 C CA . VAL A 1 85 ? -8.410 4.890 2.184 1.00 0.00 210 VAL A CA 18
ATOM 35119 C C . VAL A 1 85 ? -7.932 6.002 1.257 1.00 0.00 210 VAL A C 18
ATOM 35120 O O . VAL A 1 85 ? -7.975 5.866 0.034 1.00 0.00 210 VAL A O 18
ATOM 35133 N N . ILE A 1 86 ? -7.476 7.101 1.847 1.00 0.00 211 ILE A N 18
ATOM 35134 C CA . ILE A 1 86 ? -6.988 8.237 1.075 1.00 0.00 211 ILE A CA 18
ATOM 35135 C C . ILE A 1 86 ? -5.582 8.636 1.511 1.00 0.00 211 ILE A C 18
ATOM 35136 O O . ILE A 1 86 ? -5.296 8.730 2.705 1.00 0.00 211 ILE A O 18
ATOM 35152 N N . ILE A 1 87 ? -4.711 8.871 0.537 1.00 0.00 212 ILE A N 18
ATOM 35153 C CA . ILE A 1 87 ? -3.336 9.263 0.820 1.00 0.00 212 ILE A CA 18
ATOM 35154 C C . ILE A 1 87 ? -3.006 10.609 0.185 1.00 0.00 212 ILE A C 18
ATOM 35155 O O . ILE A 1 87 ? -3.720 11.082 -0.697 1.00 0.00 212 ILE A O 18
ATOM 35171 N N . ASN A 1 88 ? -1.916 11.220 0.640 1.00 0.00 213 ASN A N 18
ATOM 35172 C CA . ASN A 1 88 ? -1.490 12.513 0.115 1.00 0.00 213 ASN A CA 18
ATOM 35173 C C . ASN A 1 88 ? 0.020 12.540 -0.102 1.00 0.00 213 ASN A C 18
ATOM 35174 O O . ASN A 1 88 ? 0.714 11.557 0.156 1.00 0.00 213 ASN A O 18
ATOM 35185 N N . LYS A 1 89 ? 0.523 13.674 -0.579 1.00 0.00 214 LYS A N 18
ATOM 35186 C CA . LYS A 1 89 ? 1.950 13.833 -0.830 1.00 0.00 214 LYS A CA 18
ATOM 35187 C C . LYS A 1 89 ? 2.596 14.711 0.237 1.00 0.00 214 LYS A C 18
ATOM 35188 O O . LYS A 1 89 ? 2.019 15.711 0.666 1.00 0.00 214 LYS A O 18
ATOM 35207 N N . THR A 1 90 ? 3.797 14.332 0.662 1.00 0.00 215 THR A N 18
ATOM 35208 C CA . THR A 1 90 ? 4.521 15.085 1.678 1.00 0.00 215 THR A CA 18
ATOM 35209 C C . THR A 1 90 ? 6.025 15.037 1.432 1.00 0.00 215 THR A C 18
ATOM 35210 O O . THR A 1 90 ? 6.548 14.046 0.922 1.00 0.00 215 THR A O 18
ATOM 35221 N N . SER A 1 91 ? 6.715 16.112 1.797 1.00 0.00 216 SER A N 18
ATOM 35222 C CA . SER A 1 91 ? 8.159 16.193 1.613 1.00 0.00 216 SER A CA 18
ATOM 35223 C C . SER A 1 91 ? 8.844 14.931 2.130 1.00 0.00 216 SER A C 18
ATOM 35224 O O . SER A 1 91 ? 9.716 14.370 1.468 1.00 0.00 216 SER A O 18
ATOM 35232 N N . ASN A 1 92 ? 8.443 14.493 3.319 1.00 0.00 217 ASN A N 18
ATOM 35233 C CA . ASN A 1 92 ? 9.018 13.298 3.927 1.00 0.00 217 ASN A CA 18
ATOM 35234 C C . ASN A 1 92 ? 9.013 12.132 2.943 1.00 0.00 217 ASN A C 18
ATOM 35235 O O . ASN A 1 92 ? 9.917 11.295 2.951 1.00 0.00 217 ASN A O 18
ATOM 35246 N N . THR A 1 93 ? 7.989 12.082 2.097 1.00 0.00 218 THR A N 18
ATOM 35247 C CA . THR A 1 93 ? 7.866 11.018 1.108 1.00 0.00 218 THR A CA 18
ATOM 35248 C C . THR A 1 93 ? 8.979 11.102 0.069 1.00 0.00 218 THR A C 18
ATOM 35249 O O . THR A 1 93 ? 9.034 12.045 -0.721 1.00 0.00 218 THR A O 18
ATOM 35260 N N . ARG A 1 94 ? 9.863 10.110 0.075 1.00 0.00 219 ARG A N 18
ATOM 35261 C CA . ARG A 1 94 ? 10.975 10.073 -0.867 1.00 0.00 219 ARG A CA 18
ATOM 35262 C C . ARG A 1 94 ? 11.133 8.678 -1.466 1.00 0.00 219 ARG A C 18
ATOM 35263 O O . ARG A 1 94 ? 10.539 7.714 -0.984 1.00 0.00 219 ARG A O 18
ATOM 35284 N N . ILE A 1 95 ? 11.937 8.580 -2.520 1.00 0.00 220 ILE A N 18
ATOM 35285 C CA . ILE A 1 95 ? 12.173 7.305 -3.184 1.00 0.00 220 ILE A CA 18
ATOM 35286 C C . ILE A 1 95 ? 13.165 6.452 -2.400 1.00 0.00 220 ILE A C 18
ATOM 35287 O O . ILE A 1 95 ? 14.230 6.914 -1.989 1.00 0.00 220 ILE A O 18
ATOM 35303 N N . PRO A 1 96 ? 12.810 5.176 -2.188 1.00 0.00 221 PRO A N 18
ATOM 35304 C CA . PRO A 1 96 ? 13.657 4.230 -1.455 1.00 0.00 221 PRO A CA 18
ATOM 35305 C C . PRO A 1 96 ? 14.915 3.855 -2.231 1.00 0.00 221 PRO A C 18
ATOM 35306 O O . PRO A 1 96 ? 14.982 4.038 -3.446 1.00 0.00 221 PRO A O 18
ATOM 35317 N N . GLU A 1 97 ? 15.908 3.328 -1.522 1.00 0.00 222 GLU A N 18
ATOM 35318 C CA . GLU A 1 97 ? 17.163 2.927 -2.146 1.00 0.00 222 GLU A CA 18
ATOM 35319 C C . GLU A 1 97 ? 16.907 2.030 -3.354 1.00 0.00 222 GLU A C 18
ATOM 35320 O O . GLU A 1 97 ? 17.439 2.267 -4.439 1.00 0.00 222 GLU A O 18
ATOM 35332 N N . GLN A 1 98 ? 16.091 1.000 -3.157 1.00 0.00 223 GLN A N 18
ATOM 35333 C CA . GLN A 1 98 ? 15.767 0.067 -4.229 1.00 0.00 223 GLN A CA 18
ATOM 35334 C C . GLN A 1 98 ? 14.283 -0.289 -4.211 1.00 0.00 223 GLN A C 18
ATOM 35335 O O . GLN A 1 98 ? 13.665 -0.356 -3.149 1.00 0.00 223 GLN A O 18
ATOM 35349 N N . ARG A 1 99 ? 13.720 -0.515 -5.393 1.00 0.00 224 ARG A N 18
ATOM 35350 C CA . ARG A 1 99 ? 12.309 -0.862 -5.513 1.00 0.00 224 ARG A CA 18
ATOM 35351 C C . ARG A 1 99 ? 12.137 -2.354 -5.785 1.00 0.00 224 ARG A C 18
ATOM 35352 O O . ARG A 1 99 ? 13.114 -3.075 -5.985 1.00 0.00 224 ARG A O 18
ATOM 35373 N N . PHE A 1 100 ? 10.888 -2.809 -5.792 1.00 0.00 225 PHE A N 18
ATOM 35374 C CA . PHE A 1 100 ? 10.588 -4.214 -6.038 1.00 0.00 225 PHE A CA 18
ATOM 35375 C C . PHE A 1 100 ? 11.248 -4.693 -7.328 1.00 0.00 225 PHE A C 18
ATOM 35376 O O . PHE A 1 100 ? 11.829 -5.777 -7.376 1.00 0.00 225 PHE A O 18
ATOM 35393 N N . SER A 1 101 ? 11.152 -3.876 -8.373 1.00 0.00 226 SER A N 18
ATOM 35394 C CA . SER A 1 101 ? 11.735 -4.218 -9.665 1.00 0.00 226 SER A CA 18
ATOM 35395 C C . SER A 1 101 ? 13.113 -4.850 -9.490 1.00 0.00 226 SER A C 18
ATOM 35396 O O . SER A 1 101 ? 13.472 -5.787 -10.203 1.00 0.00 226 SER A O 18
ATOM 35404 N N . GLU A 1 102 ? 13.879 -4.331 -8.536 1.00 0.00 227 GLU A N 18
ATOM 35405 C CA . GLU A 1 102 ? 15.217 -4.844 -8.268 1.00 0.00 227 GLU A CA 18
ATOM 35406 C C . GLU A 1 102 ? 15.213 -6.369 -8.211 1.00 0.00 227 GLU A C 18
ATOM 35407 O O . GLU A 1 102 ? 15.867 -7.033 -9.016 1.00 0.00 227 GLU A O 18
ATOM 35419 N N . HIS A 1 103 ? 14.473 -6.918 -7.254 1.00 0.00 228 HIS A N 18
ATOM 35420 C CA . HIS A 1 103 ? 14.383 -8.365 -7.091 1.00 0.00 228 HIS A CA 18
ATOM 35421 C C . HIS A 1 103 ? 14.011 -9.038 -8.409 1.00 0.00 228 HIS A C 18
ATOM 35422 O O . HIS A 1 103 ? 14.203 -10.242 -8.577 1.00 0.00 228 HIS A O 18
ATOM 35437 N N . ILE A 1 104 ? 13.478 -8.252 -9.339 1.00 0.00 229 ILE A N 18
ATOM 35438 C CA . ILE A 1 104 ? 13.080 -8.773 -10.641 1.00 0.00 229 ILE A CA 18
ATOM 35439 C C . ILE A 1 104 ? 14.171 -8.543 -11.682 1.00 0.00 229 ILE A C 18
ATOM 35440 O O . ILE A 1 104 ? 13.888 -8.388 -12.870 1.00 0.00 229 ILE A O 18
ATOM 35456 N N . LYS A 1 105 ? 15.419 -8.523 -11.228 1.00 0.00 230 LYS A N 18
ATOM 35457 C CA . LYS A 1 105 ? 16.555 -8.316 -12.119 1.00 0.00 230 LYS A CA 18
ATOM 35458 C C . LYS A 1 105 ? 16.561 -9.349 -13.241 1.00 0.00 230 LYS A C 18
ATOM 35459 O O . LYS A 1 105 ? 16.042 -10.454 -13.084 1.00 0.00 230 LYS A O 18
ATOM 35478 N N . ASP A 1 106 ? 17.154 -8.983 -14.372 1.00 0.00 231 ASP A N 18
ATOM 35479 C CA . ASP A 1 106 ? 17.230 -9.879 -15.520 1.00 0.00 231 ASP A CA 18
ATOM 35480 C C . ASP A 1 106 ? 15.838 -10.186 -16.064 1.00 0.00 231 ASP A C 18
ATOM 35481 O O . ASP A 1 106 ? 15.471 -11.348 -16.232 1.00 0.00 231 ASP A O 18
ATOM 35490 N N . GLU A 1 107 ? 15.069 -9.136 -16.335 1.00 0.00 232 GLU A N 18
ATOM 35491 C CA . GLU A 1 107 ? 13.717 -9.295 -16.857 1.00 0.00 232 GLU A CA 18
ATOM 35492 C C . GLU A 1 107 ? 13.515 -8.447 -18.110 1.00 0.00 232 GLU A C 18
ATOM 35493 O O . GLU A 1 107 ? 13.148 -7.275 -18.028 1.00 0.00 232 GLU A O 18
ATOM 35505 N N . LYS A 1 108 ? 13.756 -9.049 -19.269 1.00 0.00 233 LYS A N 18
ATOM 35506 C CA . LYS A 1 108 ? 13.601 -8.352 -20.540 1.00 0.00 233 LYS A CA 18
ATOM 35507 C C . LYS A 1 108 ? 12.268 -8.703 -21.193 1.00 0.00 233 LYS A C 18
ATOM 35508 O O . LYS A 1 108 ? 12.174 -9.660 -21.960 1.00 0.00 233 LYS A O 18
ATOM 35527 N N . ASN A 1 109 ? 11.239 -7.919 -20.886 1.00 0.00 234 ASN A N 18
ATOM 35528 C CA . ASN A 1 109 ? 9.911 -8.147 -21.444 1.00 0.00 234 ASN A CA 18
ATOM 35529 C C . ASN A 1 109 ? 8.950 -7.035 -21.033 1.00 0.00 234 ASN A C 18
ATOM 35530 O O . ASN A 1 109 ? 8.828 -6.709 -19.851 1.00 0.00 234 ASN A O 18
ATOM 35541 N N . THR A 1 110 ? 8.269 -6.455 -22.016 1.00 0.00 235 THR A N 18
ATOM 35542 C CA . THR A 1 110 ? 7.320 -5.380 -21.758 1.00 0.00 235 THR A CA 18
ATOM 35543 C C . THR A 1 110 ? 6.233 -5.338 -22.826 1.00 0.00 235 THR A C 18
ATOM 35544 O O . THR A 1 110 ? 6.513 -5.090 -23.999 1.00 0.00 235 THR A O 18
ATOM 35555 N N . GLU A 1 111 ? 4.993 -5.580 -22.413 1.00 0.00 236 GLU A N 18
ATOM 35556 C CA . GLU A 1 111 ? 3.865 -5.569 -23.336 1.00 0.00 236 GLU A CA 18
ATOM 35557 C C . GLU A 1 111 ? 2.541 -5.574 -22.577 1.00 0.00 236 GLU A C 18
ATOM 35558 O O . GLU A 1 111 ? 2.496 -5.882 -21.386 1.00 0.00 236 GLU A O 18
ATOM 35570 N N . PHE A 1 112 ? 1.464 -5.229 -23.276 1.00 0.00 237 PHE A N 18
ATOM 35571 C CA . PHE A 1 112 ? 0.139 -5.191 -22.669 1.00 0.00 237 PHE A CA 18
ATOM 35572 C C . PHE A 1 112 ? -0.939 -4.977 -23.728 1.00 0.00 237 PHE A C 18
ATOM 35573 O O . PHE A 1 112 ? -0.745 -4.224 -24.681 1.00 0.00 237 PHE A O 18
ATOM 35590 N N . GLN A 1 113 ? -2.073 -5.647 -23.553 1.00 0.00 238 GLN A N 18
ATOM 35591 C CA . GLN A 1 113 ? -3.181 -5.531 -24.494 1.00 0.00 238 GLN A CA 18
ATOM 35592 C C . GLN A 1 113 ? -4.518 -5.732 -23.788 1.00 0.00 238 GLN A C 18
ATOM 35593 O O . GLN A 1 113 ? -4.813 -6.822 -23.297 1.00 0.00 238 GLN A O 18
ATOM 35607 N N . GLN A 1 114 ? -5.322 -4.675 -23.742 1.00 0.00 239 GLN A N 18
ATOM 35608 C CA . GLN A 1 114 ? -6.627 -4.737 -23.095 1.00 0.00 239 GLN A CA 18
ATOM 35609 C C . GLN A 1 114 ? -7.581 -3.708 -23.694 1.00 0.00 239 GLN A C 18
ATOM 35610 O O . GLN A 1 114 ? -7.362 -2.502 -23.578 1.00 0.00 239 GLN A O 18
ATOM 35624 N N . ARG A 1 115 ? -8.639 -4.193 -24.335 1.00 0.00 240 ARG A N 18
ATOM 35625 C CA . ARG A 1 115 ? -9.626 -3.316 -24.954 1.00 0.00 240 ARG A CA 18
ATOM 35626 C C . ARG A 1 115 ? -10.994 -3.988 -25.007 1.00 0.00 240 ARG A C 18
ATOM 35627 O O . ARG A 1 115 ? -11.109 -5.159 -25.370 1.00 0.00 240 ARG A O 18
ATOM 35648 N N . PHE A 1 116 ? -12.030 -3.240 -24.641 1.00 0.00 241 PHE A N 18
ATOM 35649 C CA . PHE A 1 116 ? -13.391 -3.764 -24.645 1.00 0.00 241 PHE A CA 18
ATOM 35650 C C . PHE A 1 116 ? -14.410 -2.629 -24.615 1.00 0.00 241 PHE A C 18
ATOM 35651 O O . PHE A 1 116 ? -14.452 -1.843 -23.668 1.00 0.00 241 PHE A O 18
ATOM 35668 N N . ILE A 1 117 ? -15.230 -2.550 -25.658 1.00 0.00 242 ILE A N 18
ATOM 35669 C CA . ILE A 1 117 ? -16.249 -1.512 -25.751 1.00 0.00 242 ILE A CA 18
ATOM 35670 C C . ILE A 1 117 ? -17.420 -1.967 -26.616 1.00 0.00 242 ILE A C 18
ATOM 35671 O O . ILE A 1 117 ? -17.279 -2.144 -27.827 1.00 0.00 242 ILE A O 18
ATOM 35687 N N . LEU A 1 118 ? -18.575 -2.154 -25.988 1.00 0.00 243 LEU A N 18
ATOM 35688 C CA . LEU A 1 118 ? -19.772 -2.587 -26.700 1.00 0.00 243 LEU A CA 18
ATOM 35689 C C . LEU A 1 118 ? -20.900 -1.572 -26.536 1.00 0.00 243 LEU A C 18
ATOM 35690 O O . LEU A 1 118 ? -21.041 -0.951 -25.483 1.00 0.00 243 LEU A O 18
ATOM 35706 N N . SER A 1 119 ? -21.702 -1.412 -27.584 1.00 0.00 244 SER A N 18
ATOM 35707 C CA . SER A 1 119 ? -22.817 -0.473 -27.557 1.00 0.00 244 SER A CA 18
ATOM 35708 C C . SER A 1 119 ? -23.823 -0.791 -28.659 1.00 0.00 244 SER A C 18
ATOM 35709 O O . SER A 1 119 ? -23.446 -1.097 -29.790 1.00 0.00 244 SER A O 18
ATOM 35717 N N . GLY A 1 120 ? -25.106 -0.718 -28.319 1.00 0.00 245 GLY A N 18
ATOM 35718 C CA . GLY A 1 120 ? -26.148 -1.002 -29.289 1.00 0.00 245 GLY A CA 18
ATOM 35719 C C . GLY A 1 120 ? -27.235 -1.897 -28.728 1.00 0.00 245 GLY A C 18
ATOM 35720 O O . GLY A 1 120 ? -27.338 -3.075 -29.072 1.00 0.00 245 GLY A O 18
ATOM 35724 N N . PRO A 1 121 ? -28.069 -1.336 -27.841 1.00 0.00 246 PRO A N 18
ATOM 35725 C CA . PRO A 1 121 ? -29.168 -2.074 -27.211 1.00 0.00 246 PRO A CA 18
ATOM 35726 C C . PRO A 1 121 ? -30.283 -2.406 -28.197 1.00 0.00 246 PRO A C 18
ATOM 35727 O O . PRO A 1 121 ? -30.710 -1.555 -28.976 1.00 0.00 246 PRO A O 18
ATOM 35738 N N . SER A 1 122 ? -30.750 -3.650 -28.157 1.00 0.00 247 SER A N 18
ATOM 35739 C CA . SER A 1 122 ? -31.813 -4.096 -29.049 1.00 0.00 247 SER A CA 18
ATOM 35740 C C . SER A 1 122 ? -33.185 -3.825 -28.438 1.00 0.00 247 SER A C 18
ATOM 35741 O O . SER A 1 122 ? -34.020 -3.146 -29.036 1.00 0.00 247 SER A O 18
ATOM 35749 N N . SER A 1 123 ? -33.410 -4.361 -27.243 1.00 0.00 248 SER A N 18
ATOM 35750 C CA . SER A 1 123 ? -34.681 -4.180 -26.551 1.00 0.00 248 SER A CA 18
ATOM 35751 C C . SER A 1 123 ? -34.463 -3.606 -25.155 1.00 0.00 248 SER A C 18
ATOM 35752 O O . SER A 1 123 ? -33.605 -4.072 -24.407 1.00 0.00 248 SER A O 18
ATOM 35760 N N . GLY A 1 124 ? -35.247 -2.589 -24.810 1.00 0.00 249 GLY A N 18
ATOM 35761 C CA . GLY A 1 124 ? -35.125 -1.967 -23.505 1.00 0.00 249 GLY A CA 18
ATOM 35762 C C . GLY A 1 124 ? -36.315 -2.256 -22.611 1.00 0.00 249 GLY A C 18
ATOM 35763 O O . GLY A 1 124 ? -37.371 -2.673 -23.088 1.00 0.00 249 GLY A O 18
ATOM 35767 N N . GLY A 1 1 ? 4.841 24.854 7.846 1.00 0.00 126 GLY A N 19
ATOM 35768 C CA . GLY A 1 1 ? 4.261 24.056 8.910 1.00 0.00 126 GLY A CA 19
ATOM 35769 C C . GLY A 1 1 ? 3.467 22.876 8.385 1.00 0.00 126 GLY A C 19
ATOM 35770 O O . GLY A 1 1 ? 4.031 21.951 7.801 1.00 0.00 126 GLY A O 19
ATOM 35774 N N . SER A 1 2 ? 2.155 22.908 8.594 1.00 0.00 127 SER A N 19
ATOM 35775 C CA . SER A 1 2 ? 1.283 21.830 8.142 1.00 0.00 127 SER A CA 19
ATOM 35776 C C . SER A 1 2 ? 1.846 20.471 8.544 1.00 0.00 127 SER A C 19
ATOM 35777 O O . SER A 1 2 ? 1.905 19.546 7.733 1.00 0.00 127 SER A O 19
ATOM 35785 N N . SER A 1 3 ? 2.260 20.357 9.802 1.00 0.00 128 SER A N 19
ATOM 35786 C CA . SER A 1 3 ? 2.823 19.112 10.312 1.00 0.00 128 SER A CA 19
ATOM 35787 C C . SER A 1 3 ? 2.277 18.799 11.702 1.00 0.00 128 SER A C 19
ATOM 35788 O O . SER A 1 3 ? 2.237 19.665 12.575 1.00 0.00 128 SER A O 19
ATOM 35796 N N . GLY A 1 4 ? 1.858 17.553 11.899 1.00 0.00 129 GLY A N 19
ATOM 35797 C CA . GLY A 1 4 ? 1.320 17.146 13.184 1.00 0.00 129 GLY A CA 19
ATOM 35798 C C . GLY A 1 4 ? 0.629 15.798 13.123 1.00 0.00 129 GLY A C 19
ATOM 35799 O O . GLY A 1 4 ? -0.553 15.683 13.449 1.00 0.00 129 GLY A O 19
ATOM 35803 N N . SER A 1 5 ? 1.366 14.775 12.702 1.00 0.00 130 SER A N 19
ATOM 35804 C CA . SER A 1 5 ? 0.815 13.429 12.593 1.00 0.00 130 SER A CA 19
ATOM 35805 C C . SER A 1 5 ? 1.470 12.491 13.602 1.00 0.00 130 SER A C 19
ATOM 35806 O O . SER A 1 5 ? 2.695 12.392 13.669 1.00 0.00 130 SER A O 19
ATOM 35814 N N . SER A 1 6 ? 0.645 11.805 14.386 1.00 0.00 131 SER A N 19
ATOM 35815 C CA . SER A 1 6 ? 1.142 10.877 15.395 1.00 0.00 131 SER A CA 19
ATOM 35816 C C . SER A 1 6 ? 0.283 9.618 15.446 1.00 0.00 131 SER A C 19
ATOM 35817 O O . SER A 1 6 ? -0.826 9.588 14.914 1.00 0.00 131 SER A O 19
ATOM 35825 N N . GLY A 1 7 ? 0.804 8.579 16.091 1.00 0.00 132 GLY A N 19
ATOM 35826 C CA . GLY A 1 7 ? 0.072 7.331 16.201 1.00 0.00 132 GLY A CA 19
ATOM 35827 C C . GLY A 1 7 ? 0.837 6.157 15.623 1.00 0.00 132 GLY A C 19
ATOM 35828 O O . GLY A 1 7 ? 0.290 5.368 14.851 1.00 0.00 132 GLY A O 19
ATOM 35832 N N . THR A 1 8 ? 2.108 6.040 15.995 1.00 0.00 133 THR A N 19
ATOM 35833 C CA . THR A 1 8 ? 2.951 4.956 15.506 1.00 0.00 133 THR A CA 19
ATOM 35834 C C . THR A 1 8 ? 4.137 4.720 16.434 1.00 0.00 133 THR A C 19
ATOM 35835 O O . THR A 1 8 ? 4.903 5.640 16.723 1.00 0.00 133 THR A O 19
ATOM 35846 N N . ASP A 1 9 ? 4.283 3.484 16.897 1.00 0.00 134 ASP A N 19
ATOM 35847 C CA . ASP A 1 9 ? 5.378 3.127 17.792 1.00 0.00 134 ASP A CA 19
ATOM 35848 C C . ASP A 1 9 ? 5.590 1.617 17.815 1.00 0.00 134 ASP A C 19
ATOM 35849 O O . ASP A 1 9 ? 4.780 0.874 18.370 1.00 0.00 134 ASP A O 19
ATOM 35858 N N . SER A 1 10 ? 6.684 1.169 17.208 1.00 0.00 135 SER A N 19
ATOM 35859 C CA . SER A 1 10 ? 7.001 -0.254 17.154 1.00 0.00 135 SER A CA 19
ATOM 35860 C C . SER A 1 10 ? 8.504 -0.481 17.286 1.00 0.00 135 SER A C 19
ATOM 35861 O O . SER A 1 10 ? 9.293 0.014 16.480 1.00 0.00 135 SER A O 19
ATOM 35869 N N . THR A 1 11 ? 8.895 -1.234 18.310 1.00 0.00 136 THR A N 19
ATOM 35870 C CA . THR A 1 11 ? 10.302 -1.527 18.550 1.00 0.00 136 THR A CA 19
ATOM 35871 C C . THR A 1 11 ? 10.875 -2.410 17.448 1.00 0.00 136 THR A C 19
ATOM 35872 O O . THR A 1 11 ? 10.469 -3.560 17.287 1.00 0.00 136 THR A O 19
ATOM 35883 N N . GLY A 1 12 ? 11.824 -1.865 16.692 1.00 0.00 137 GLY A N 19
ATOM 35884 C CA . GLY A 1 12 ? 12.438 -2.619 15.615 1.00 0.00 137 GLY A CA 19
ATOM 35885 C C . GLY A 1 12 ? 11.451 -2.977 14.521 1.00 0.00 137 GLY A C 19
ATOM 35886 O O . GLY A 1 12 ? 10.889 -4.073 14.517 1.00 0.00 137 GLY A O 19
ATOM 35890 N N . ILE A 1 13 ? 11.238 -2.051 13.592 1.00 0.00 138 ILE A N 19
ATOM 35891 C CA . ILE A 1 13 ? 10.312 -2.275 12.490 1.00 0.00 138 ILE A CA 19
ATOM 35892 C C . ILE A 1 13 ? 10.963 -3.097 11.382 1.00 0.00 138 ILE A C 19
ATOM 35893 O O . ILE A 1 13 ? 12.152 -2.946 11.101 1.00 0.00 138 ILE A O 19
ATOM 35909 N N . ASP A 1 14 ? 10.176 -3.965 10.756 1.00 0.00 139 ASP A N 19
ATOM 35910 C CA . ASP A 1 14 ? 10.676 -4.809 9.677 1.00 0.00 139 ASP A CA 19
ATOM 35911 C C . ASP A 1 14 ? 9.733 -4.771 8.478 1.00 0.00 139 ASP A C 19
ATOM 35912 O O . ASP A 1 14 ? 8.892 -5.655 8.308 1.00 0.00 139 ASP A O 19
ATOM 35921 N N . LEU A 1 15 ? 9.879 -3.743 7.649 1.00 0.00 140 LEU A N 19
ATOM 35922 C CA . LEU A 1 15 ? 9.040 -3.589 6.466 1.00 0.00 140 LEU A CA 19
ATOM 35923 C C . LEU A 1 15 ? 9.676 -4.267 5.256 1.00 0.00 140 LEU A C 19
ATOM 35924 O O . LEU A 1 15 ? 9.099 -5.186 4.672 1.00 0.00 140 LEU A O 19
ATOM 35940 N N . HIS A 1 16 ? 10.868 -3.811 4.887 1.00 0.00 141 HIS A N 19
ATOM 35941 C CA . HIS A 1 16 ? 11.584 -4.376 3.748 1.00 0.00 141 HIS A CA 19
ATOM 35942 C C . HIS A 1 16 ? 11.621 -5.899 3.831 1.00 0.00 141 HIS A C 19
ATOM 35943 O O . HIS A 1 16 ? 11.306 -6.590 2.862 1.00 0.00 141 HIS A O 19
ATOM 35958 N N . GLU A 1 17 ? 12.007 -6.414 4.994 1.00 0.00 142 GLU A N 19
ATOM 35959 C CA . GLU A 1 17 ? 12.086 -7.855 5.201 1.00 0.00 142 GLU A CA 19
ATOM 35960 C C . GLU A 1 17 ? 10.737 -8.518 4.938 1.00 0.00 142 GLU A C 19
ATOM 35961 O O . GLU A 1 17 ? 10.662 -9.564 4.294 1.00 0.00 142 GLU A O 19
ATOM 35973 N N . PHE A 1 18 ? 9.674 -7.901 5.443 1.00 0.00 143 PHE A N 19
ATOM 35974 C CA . PHE A 1 18 ? 8.327 -8.431 5.265 1.00 0.00 143 PHE A CA 19
ATOM 35975 C C . PHE A 1 18 ? 7.935 -8.435 3.790 1.00 0.00 143 PHE A C 19
ATOM 35976 O O . PHE A 1 18 ? 7.552 -9.469 3.241 1.00 0.00 143 PHE A O 19
ATOM 35993 N N . LEU A 1 19 ? 8.033 -7.273 3.154 1.00 0.00 144 LEU A N 19
ATOM 35994 C CA . LEU A 1 19 ? 7.689 -7.142 1.742 1.00 0.00 144 LEU A CA 19
ATOM 35995 C C . LEU A 1 19 ? 8.447 -8.163 0.900 1.00 0.00 144 LEU A C 19
ATOM 35996 O O . LEU A 1 19 ? 7.846 -8.937 0.154 1.00 0.00 144 LEU A O 19
ATOM 36012 N N . VAL A 1 20 ? 9.770 -8.160 1.025 1.00 0.00 145 VAL A N 19
ATOM 36013 C CA . VAL A 1 20 ? 10.611 -9.088 0.278 1.00 0.00 145 VAL A CA 19
ATOM 36014 C C . VAL A 1 20 ? 10.190 -10.532 0.526 1.00 0.00 145 VAL A C 19
ATOM 36015 O O . VAL A 1 20 ? 10.161 -11.347 -0.395 1.00 0.00 145 VAL A O 19
ATOM 36028 N N . ASN A 1 21 ? 9.864 -10.841 1.777 1.00 0.00 146 ASN A N 19
ATOM 36029 C CA . ASN A 1 21 ? 9.445 -12.188 2.146 1.00 0.00 146 ASN A CA 19
ATOM 36030 C C . ASN A 1 21 ? 8.223 -12.618 1.340 1.00 0.00 146 ASN A C 19
ATOM 36031 O O . ASN A 1 21 ? 8.188 -13.715 0.781 1.00 0.00 146 ASN A O 19
ATOM 36042 N N . THR A 1 22 ? 7.221 -11.746 1.283 1.00 0.00 147 THR A N 19
ATOM 36043 C CA . THR A 1 22 ? 5.997 -12.034 0.546 1.00 0.00 147 THR A CA 19
ATOM 36044 C C . THR A 1 22 ? 6.270 -12.150 -0.949 1.00 0.00 147 THR A C 19
ATOM 36045 O O . THR A 1 22 ? 5.768 -13.057 -1.614 1.00 0.00 147 THR A O 19
ATOM 36056 N N . LEU A 1 23 ? 7.070 -11.227 -1.473 1.00 0.00 148 LEU A N 19
ATOM 36057 C CA . LEU A 1 23 ? 7.411 -11.226 -2.892 1.00 0.00 148 LEU A CA 19
ATOM 36058 C C . LEU A 1 23 ? 7.980 -12.577 -3.316 1.00 0.00 148 LEU A C 19
ATOM 36059 O O . LEU A 1 23 ? 7.559 -13.152 -4.319 1.00 0.00 148 LEU A O 19
ATOM 36075 N N . LYS A 1 24 ? 8.938 -13.078 -2.544 1.00 0.00 149 LYS A N 19
ATOM 36076 C CA . LYS A 1 24 ? 9.563 -14.362 -2.836 1.00 0.00 149 LYS A CA 19
ATOM 36077 C C . LYS A 1 24 ? 8.599 -15.512 -2.561 1.00 0.00 149 LYS A C 19
ATOM 36078 O O . LYS A 1 24 ? 8.153 -16.195 -3.483 1.00 0.00 149 LYS A O 19
ATOM 36097 N N . LYS A 1 25 ? 8.280 -15.720 -1.288 1.00 0.00 150 LYS A N 19
ATOM 36098 C CA . LYS A 1 25 ? 7.367 -16.784 -0.892 1.00 0.00 150 LYS A CA 19
ATOM 36099 C C . LYS A 1 25 ? 6.127 -16.796 -1.780 1.00 0.00 150 LYS A C 19
ATOM 36100 O O . LYS A 1 25 ? 5.761 -17.830 -2.338 1.00 0.00 150 LYS A O 19
ATOM 36119 N N . ASN A 1 26 ? 5.484 -15.640 -1.907 1.00 0.00 151 ASN A N 19
ATOM 36120 C CA . ASN A 1 26 ? 4.285 -15.517 -2.729 1.00 0.00 151 ASN A CA 19
ATOM 36121 C C . ASN A 1 26 ? 4.583 -14.751 -4.014 1.00 0.00 151 ASN A C 19
ATOM 36122 O O . ASN A 1 26 ? 4.339 -13.549 -4.120 1.00 0.00 151 ASN A O 19
ATOM 36133 N N . PRO A 1 27 ? 5.122 -15.462 -5.015 1.00 0.00 152 PRO A N 19
ATOM 36134 C CA . PRO A 1 27 ? 5.463 -14.870 -6.313 1.00 0.00 152 PRO A CA 19
ATOM 36135 C C . PRO A 1 27 ? 4.226 -14.488 -7.119 1.00 0.00 152 PRO A C 19
ATOM 36136 O O . PRO A 1 27 ? 4.323 -13.794 -8.130 1.00 0.00 152 PRO A O 19
ATOM 36147 N N . ARG A 1 28 ? 3.064 -14.946 -6.664 1.00 0.00 153 ARG A N 19
ATOM 36148 C CA . ARG A 1 28 ? 1.808 -14.652 -7.343 1.00 0.00 153 ARG A CA 19
ATOM 36149 C C . ARG A 1 28 ? 1.162 -13.394 -6.771 1.00 0.00 153 ARG A C 19
ATOM 36150 O O . ARG A 1 28 ? 0.984 -12.400 -7.476 1.00 0.00 153 ARG A O 19
ATOM 36171 N N . ASP A 1 29 ? 0.812 -13.445 -5.491 1.00 0.00 154 ASP A N 19
ATOM 36172 C CA . ASP A 1 29 ? 0.186 -12.309 -4.824 1.00 0.00 154 ASP A CA 19
ATOM 36173 C C . ASP A 1 29 ? 0.918 -11.013 -5.155 1.00 0.00 154 ASP A C 19
ATOM 36174 O O . ASP A 1 29 ? 0.296 -10.008 -5.501 1.00 0.00 154 ASP A O 19
ATOM 36183 N N . ARG A 1 30 ? 2.242 -11.042 -5.046 1.00 0.00 155 ARG A N 19
ATOM 36184 C CA . ARG A 1 30 ? 3.059 -9.869 -5.332 1.00 0.00 155 ARG A CA 19
ATOM 36185 C C . ARG A 1 30 ? 2.451 -9.046 -6.464 1.00 0.00 155 ARG A C 19
ATOM 36186 O O . ARG A 1 30 ? 2.519 -7.817 -6.457 1.00 0.00 155 ARG A O 19
ATOM 36207 N N . MET A 1 31 ? 1.858 -9.733 -7.435 1.00 0.00 156 MET A N 19
ATOM 36208 C CA . MET A 1 31 ? 1.238 -9.065 -8.574 1.00 0.00 156 MET A CA 19
ATOM 36209 C C . MET A 1 31 ? 0.618 -7.737 -8.153 1.00 0.00 156 MET A C 19
ATOM 36210 O O . MET A 1 31 ? 0.794 -6.720 -8.823 1.00 0.00 156 MET A O 19
ATOM 36224 N N . MET A 1 32 ? -0.108 -7.753 -7.040 1.00 0.00 157 MET A N 19
ATOM 36225 C CA . MET A 1 32 ? -0.754 -6.549 -6.531 1.00 0.00 157 MET A CA 19
ATOM 36226 C C . MET A 1 32 ? 0.279 -5.571 -5.979 1.00 0.00 157 MET A C 19
ATOM 36227 O O . MET A 1 32 ? 0.374 -4.431 -6.434 1.00 0.00 157 MET A O 19
ATOM 36241 N N . LEU A 1 33 ? 1.049 -6.024 -4.996 1.00 0.00 158 LEU A N 19
ATOM 36242 C CA . LEU A 1 33 ? 2.075 -5.189 -4.381 1.00 0.00 158 LEU A CA 19
ATOM 36243 C C . LEU A 1 33 ? 2.817 -4.373 -5.435 1.00 0.00 158 LEU A C 19
ATOM 36244 O O . LEU A 1 33 ? 3.000 -3.164 -5.286 1.00 0.00 158 LEU A O 19
ATOM 36260 N N . LEU A 1 34 ? 3.242 -5.042 -6.502 1.00 0.00 159 LEU A N 19
ATOM 36261 C CA . LEU A 1 34 ? 3.962 -4.379 -7.583 1.00 0.00 159 LEU A CA 19
ATOM 36262 C C . LEU A 1 34 ? 3.079 -3.344 -8.272 1.00 0.00 159 LEU A C 19
ATOM 36263 O O . LEU A 1 34 ? 3.461 -2.182 -8.416 1.00 0.00 159 LEU A O 19
ATOM 36279 N N . LYS A 1 35 ? 1.894 -3.772 -8.695 1.00 0.00 160 LYS A N 19
ATOM 36280 C CA . LYS A 1 35 ? 0.953 -2.883 -9.365 1.00 0.00 160 LYS A CA 19
ATOM 36281 C C . LYS A 1 35 ? 0.779 -1.585 -8.583 1.00 0.00 160 LYS A C 19
ATOM 36282 O O . LYS A 1 35 ? 0.930 -0.492 -9.131 1.00 0.00 160 LYS A O 19
ATOM 36301 N N . LEU A 1 36 ? 0.461 -1.712 -7.299 1.00 0.00 161 LEU A N 19
ATOM 36302 C CA . LEU A 1 36 ? 0.268 -0.548 -6.440 1.00 0.00 161 LEU A CA 19
ATOM 36303 C C . LEU A 1 36 ? 1.490 0.364 -6.476 1.00 0.00 161 LEU A C 19
ATOM 36304 O O . LEU A 1 36 ? 1.365 1.580 -6.612 1.00 0.00 161 LEU A O 19
ATOM 36320 N N . GLU A 1 37 ? 2.672 -0.234 -6.353 1.00 0.00 162 GLU A N 19
ATOM 36321 C CA . GLU A 1 37 ? 3.916 0.526 -6.373 1.00 0.00 162 GLU A CA 19
ATOM 36322 C C . GLU A 1 37 ? 4.006 1.391 -7.626 1.00 0.00 162 GLU A C 19
ATOM 36323 O O . GLU A 1 37 ? 4.381 2.561 -7.559 1.00 0.00 162 GLU A O 19
ATOM 36335 N N . GLN A 1 38 ? 3.660 0.805 -8.768 1.00 0.00 163 GLN A N 19
ATOM 36336 C CA . GLN A 1 38 ? 3.703 1.522 -10.037 1.00 0.00 163 GLN A CA 19
ATOM 36337 C C . GLN A 1 38 ? 2.787 2.741 -10.006 1.00 0.00 163 GLN A C 19
ATOM 36338 O O . GLN A 1 38 ? 3.201 3.849 -10.342 1.00 0.00 163 GLN A O 19
ATOM 36352 N N . GLU A 1 39 ? 1.539 2.526 -9.600 1.00 0.00 164 GLU A N 19
ATOM 36353 C CA . GLU A 1 39 ? 0.564 3.608 -9.526 1.00 0.00 164 GLU A CA 19
ATOM 36354 C C . GLU A 1 39 ? 1.072 4.739 -8.637 1.00 0.00 164 GLU A C 19
ATOM 36355 O O . GLU A 1 39 ? 1.097 5.900 -9.045 1.00 0.00 164 GLU A O 19
ATOM 36367 N N . ILE A 1 40 ? 1.477 4.391 -7.420 1.00 0.00 165 ILE A N 19
ATOM 36368 C CA . ILE A 1 40 ? 1.985 5.376 -6.473 1.00 0.00 165 ILE A CA 19
ATOM 36369 C C . ILE A 1 40 ? 3.191 6.114 -7.043 1.00 0.00 165 ILE A C 19
ATOM 36370 O O . ILE A 1 40 ? 3.211 7.345 -7.098 1.00 0.00 165 ILE A O 19
ATOM 36386 N N . LEU A 1 41 ? 4.196 5.356 -7.467 1.00 0.00 166 LEU A N 19
ATOM 36387 C CA . LEU A 1 41 ? 5.407 5.937 -8.035 1.00 0.00 166 LEU A CA 19
ATOM 36388 C C . LEU A 1 41 ? 5.069 7.093 -8.972 1.00 0.00 166 LEU A C 19
ATOM 36389 O O . LEU A 1 41 ? 5.607 8.191 -8.838 1.00 0.00 166 LEU A O 19
ATOM 36405 N N . GLU A 1 42 ? 4.172 6.836 -9.920 1.00 0.00 167 GLU A N 19
ATOM 36406 C CA . GLU A 1 42 ? 3.761 7.856 -10.877 1.00 0.00 167 GLU A CA 19
ATOM 36407 C C . GLU A 1 42 ? 3.084 9.026 -10.170 1.00 0.00 167 GLU A C 19
ATOM 36408 O O . GLU A 1 42 ? 3.250 10.182 -10.560 1.00 0.00 167 GLU A O 19
ATOM 36420 N N . PHE A 1 43 ? 2.321 8.718 -9.126 1.00 0.00 168 PHE A N 19
ATOM 36421 C CA . PHE A 1 43 ? 1.618 9.743 -8.364 1.00 0.00 168 PHE A CA 19
ATOM 36422 C C . PHE A 1 43 ? 2.604 10.665 -7.653 1.00 0.00 168 PHE A C 19
ATOM 36423 O O . PHE A 1 43 ? 2.586 11.880 -7.849 1.00 0.00 168 PHE A O 19
ATOM 36440 N N . ILE A 1 44 ? 3.463 10.077 -6.827 1.00 0.00 169 ILE A N 19
ATOM 36441 C CA . ILE A 1 44 ? 4.457 10.845 -6.086 1.00 0.00 169 ILE A CA 19
ATOM 36442 C C . ILE A 1 44 ? 5.204 11.807 -7.004 1.00 0.00 169 ILE A C 19
ATOM 36443 O O . ILE A 1 44 ? 5.259 13.008 -6.748 1.00 0.00 169 ILE A O 19
ATOM 36459 N N . ASN A 1 45 ? 5.777 11.268 -8.076 1.00 0.00 170 ASN A N 19
ATOM 36460 C CA . ASN A 1 45 ? 6.520 12.079 -9.034 1.00 0.00 170 ASN A CA 19
ATOM 36461 C C . ASN A 1 45 ? 5.625 13.148 -9.652 1.00 0.00 170 ASN A C 19
ATOM 36462 O O . ASN A 1 45 ? 6.021 14.307 -9.779 1.00 0.00 170 ASN A O 19
ATOM 36473 N N . ASP A 1 46 ? 4.416 12.752 -10.034 1.00 0.00 171 ASP A N 19
ATOM 36474 C CA . ASP A 1 46 ? 3.463 13.676 -10.637 1.00 0.00 171 ASP A CA 19
ATOM 36475 C C . ASP A 1 46 ? 3.230 14.883 -9.734 1.00 0.00 171 ASP A C 19
ATOM 36476 O O . ASP A 1 46 ? 3.035 14.740 -8.528 1.00 0.00 171 ASP A O 19
ATOM 36485 N N . ASN A 1 47 ? 3.254 16.073 -10.326 1.00 0.00 172 ASN A N 19
ATOM 36486 C CA . ASN A 1 47 ? 3.048 17.305 -9.575 1.00 0.00 172 ASN A CA 19
ATOM 36487 C C . ASN A 1 47 ? 1.581 17.724 -9.609 1.00 0.00 172 ASN A C 19
ATOM 36488 O O . ASN A 1 47 ? 0.997 18.061 -8.580 1.00 0.00 172 ASN A O 19
ATOM 36499 N N . ASN A 1 48 ? 0.992 17.700 -10.800 1.00 0.00 173 ASN A N 19
ATOM 36500 C CA . ASN A 1 48 ? -0.406 18.078 -10.969 1.00 0.00 173 ASN A CA 19
ATOM 36501 C C . ASN A 1 48 ? -1.271 17.467 -9.870 1.00 0.00 173 ASN A C 19
ATOM 36502 O O . ASN A 1 48 ? -2.165 18.121 -9.335 1.00 0.00 173 ASN A O 19
ATOM 36513 N N . ASN A 1 49 ? -0.997 16.210 -9.539 1.00 0.00 174 ASN A N 19
ATOM 36514 C CA . ASN A 1 49 ? -1.749 15.510 -8.504 1.00 0.00 174 ASN A CA 19
ATOM 36515 C C . ASN A 1 49 ? -1.105 15.708 -7.135 1.00 0.00 174 ASN A C 19
ATOM 36516 O O . ASN A 1 49 ? 0.119 15.773 -7.019 1.00 0.00 174 ASN A O 19
ATOM 36527 N N . GLN A 1 50 ? -1.937 15.802 -6.103 1.00 0.00 175 GLN A N 19
ATOM 36528 C CA . GLN A 1 50 ? -1.448 15.993 -4.743 1.00 0.00 175 GLN A CA 19
ATOM 36529 C C . GLN A 1 50 ? -2.119 15.017 -3.781 1.00 0.00 175 GLN A C 19
ATOM 36530 O O . GLN A 1 50 ? -1.512 14.575 -2.806 1.00 0.00 175 GLN A O 19
ATOM 36544 N N . PHE A 1 51 ? -3.374 14.686 -4.063 1.00 0.00 176 PHE A N 19
ATOM 36545 C CA . PHE A 1 51 ? -4.129 13.764 -3.222 1.00 0.00 176 PHE A CA 19
ATOM 36546 C C . PHE A 1 51 ? -4.609 12.561 -4.030 1.00 0.00 176 PHE A C 19
ATOM 36547 O O . PHE A 1 51 ? -4.965 12.687 -5.202 1.00 0.00 176 PHE A O 19
ATOM 36564 N N . LYS A 1 52 ? -4.617 11.394 -3.394 1.00 0.00 177 LYS A N 19
ATOM 36565 C CA . LYS A 1 52 ? -5.054 10.168 -4.050 1.00 0.00 177 LYS A CA 19
ATOM 36566 C C . LYS A 1 52 ? -6.057 9.414 -3.183 1.00 0.00 177 LYS A C 19
ATOM 36567 O O . LYS A 1 52 ? -5.858 9.259 -1.978 1.00 0.00 177 LYS A O 19
ATOM 36586 N N . LYS A 1 53 ? -7.135 8.947 -3.803 1.00 0.00 178 LYS A N 19
ATOM 36587 C CA . LYS A 1 53 ? -8.169 8.207 -3.089 1.00 0.00 178 LYS A CA 19
ATOM 36588 C C . LYS A 1 53 ? -8.402 6.842 -3.730 1.00 0.00 178 LYS A C 19
ATOM 36589 O O . LYS A 1 53 ? -8.916 6.748 -4.845 1.00 0.00 178 LYS A O 19
ATOM 36608 N N . PHE A 1 54 ? -8.022 5.787 -3.017 1.00 0.00 179 PHE A N 19
ATOM 36609 C CA . PHE A 1 54 ? -8.190 4.427 -3.516 1.00 0.00 179 PHE A CA 19
ATOM 36610 C C . PHE A 1 54 ? -9.604 3.920 -3.249 1.00 0.00 179 PHE A C 19
ATOM 36611 O O . PHE A 1 54 ? -10.281 4.356 -2.317 1.00 0.00 179 PHE A O 19
ATOM 36628 N N . PRO A 1 55 ? -10.062 2.977 -4.085 1.00 0.00 180 PRO A N 19
ATOM 36629 C CA . PRO A 1 55 ? -11.399 2.390 -3.960 1.00 0.00 180 PRO A CA 19
ATOM 36630 C C . PRO A 1 55 ? -11.529 1.500 -2.729 1.00 0.00 180 PRO A C 19
ATOM 36631 O O . PRO A 1 55 ? -10.678 1.528 -1.840 1.00 0.00 180 PRO A O 19
ATOM 36642 N N . GLN A 1 56 ? -12.598 0.711 -2.685 1.00 0.00 181 GLN A N 19
ATOM 36643 C CA . GLN A 1 56 ? -12.837 -0.188 -1.561 1.00 0.00 181 GLN A CA 19
ATOM 36644 C C . GLN A 1 56 ? -11.757 -1.262 -1.484 1.00 0.00 181 GLN A C 19
ATOM 36645 O O . GLN A 1 56 ? -11.350 -1.821 -2.502 1.00 0.00 181 GLN A O 19
ATOM 36659 N N . MET A 1 57 ? -11.297 -1.545 -0.270 1.00 0.00 182 MET A N 19
ATOM 36660 C CA . MET A 1 57 ? -10.265 -2.554 -0.060 1.00 0.00 182 MET A CA 19
ATOM 36661 C C . MET A 1 57 ? -10.660 -3.511 1.060 1.00 0.00 182 MET A C 19
ATOM 36662 O O . MET A 1 57 ? -11.316 -3.118 2.025 1.00 0.00 182 MET A O 19
ATOM 36676 N N . THR A 1 58 ? -10.257 -4.771 0.926 1.00 0.00 183 THR A N 19
ATOM 36677 C CA . THR A 1 58 ? -10.569 -5.784 1.925 1.00 0.00 183 THR A CA 19
ATOM 36678 C C . THR A 1 58 ? -9.615 -5.701 3.111 1.00 0.00 183 THR A C 19
ATOM 36679 O O . THR A 1 58 ? -8.674 -4.906 3.108 1.00 0.00 183 THR A O 19
ATOM 36690 N N . SER A 1 59 ? -9.862 -6.526 4.123 1.00 0.00 184 SER A N 19
ATOM 36691 C CA . SER A 1 59 ? -9.025 -6.543 5.317 1.00 0.00 184 SER A CA 19
ATOM 36692 C C . SER A 1 59 ? -7.555 -6.723 4.948 1.00 0.00 184 SER A C 19
ATOM 36693 O O . SER A 1 59 ? -6.700 -5.940 5.361 1.00 0.00 184 SER A O 19
ATOM 36701 N N . TYR A 1 60 ? -7.271 -7.760 4.168 1.00 0.00 185 TYR A N 19
ATOM 36702 C CA . TYR A 1 60 ? -5.905 -8.046 3.745 1.00 0.00 185 TYR A CA 19
ATOM 36703 C C . TYR A 1 60 ? -5.344 -6.901 2.907 1.00 0.00 185 TYR A C 19
ATOM 36704 O O . TYR A 1 60 ? -4.207 -6.470 3.106 1.00 0.00 185 TYR A O 19
ATOM 36722 N N . HIS A 1 61 ? -6.149 -6.411 1.970 1.00 0.00 186 HIS A N 19
ATOM 36723 C CA . HIS A 1 61 ? -5.735 -5.315 1.102 1.00 0.00 186 HIS A CA 19
ATOM 36724 C C . HIS A 1 61 ? -5.271 -4.117 1.925 1.00 0.00 186 HIS A C 19
ATOM 36725 O O . HIS A 1 61 ? -4.132 -3.667 1.796 1.00 0.00 186 HIS A O 19
ATOM 36740 N N . ARG A 1 62 ? -6.160 -3.604 2.768 1.00 0.00 187 ARG A N 19
ATOM 36741 C CA . ARG A 1 62 ? -5.842 -2.457 3.610 1.00 0.00 187 ARG A CA 19
ATOM 36742 C C . ARG A 1 62 ? -4.427 -2.570 4.171 1.00 0.00 187 ARG A C 19
ATOM 36743 O O . ARG A 1 62 ? -3.574 -1.723 3.907 1.00 0.00 187 ARG A O 19
ATOM 36764 N N . MET A 1 63 ? -4.187 -3.621 4.948 1.00 0.00 188 MET A N 19
ATOM 36765 C CA . MET A 1 63 ? -2.876 -3.845 5.546 1.00 0.00 188 MET A CA 19
ATOM 36766 C C . MET A 1 63 ? -1.768 -3.656 4.515 1.00 0.00 188 MET A C 19
ATOM 36767 O O . MET A 1 63 ? -0.926 -2.768 4.649 1.00 0.00 188 MET A O 19
ATOM 36781 N N . LEU A 1 64 ? -1.775 -4.497 3.486 1.00 0.00 189 LEU A N 19
ATOM 36782 C CA . LEU A 1 64 ? -0.770 -4.422 2.431 1.00 0.00 189 LEU A CA 19
ATOM 36783 C C . LEU A 1 64 ? -0.432 -2.971 2.103 1.00 0.00 189 LEU A C 19
ATOM 36784 O O . LEU A 1 64 ? 0.704 -2.530 2.287 1.00 0.00 189 LEU A O 19
ATOM 36800 N N . LEU A 1 65 ? -1.424 -2.233 1.618 1.00 0.00 190 LEU A N 19
ATOM 36801 C CA . LEU A 1 65 ? -1.233 -0.830 1.266 1.00 0.00 190 LEU A CA 19
ATOM 36802 C C . LEU A 1 65 ? -0.610 -0.058 2.424 1.00 0.00 190 LEU A C 19
ATOM 36803 O O . LEU A 1 65 ? 0.468 0.523 2.289 1.00 0.00 190 LEU A O 19
ATOM 36819 N N . HIS A 1 66 ? -1.293 -0.058 3.565 1.00 0.00 191 HIS A N 19
ATOM 36820 C CA . HIS A 1 66 ? -0.805 0.640 4.748 1.00 0.00 191 HIS A CA 19
ATOM 36821 C C . HIS A 1 66 ? 0.714 0.537 4.853 1.00 0.00 191 HIS A C 19
ATOM 36822 O O . HIS A 1 66 ? 1.389 1.505 5.200 1.00 0.00 191 HIS A O 19
ATOM 36837 N N . ARG A 1 67 ? 1.243 -0.644 4.551 1.00 0.00 192 ARG A N 19
ATOM 36838 C CA . ARG A 1 67 ? 2.682 -0.874 4.613 1.00 0.00 192 ARG A CA 19
ATOM 36839 C C . ARG A 1 67 ? 3.399 -0.139 3.484 1.00 0.00 192 ARG A C 19
ATOM 36840 O O . ARG A 1 67 ? 4.409 0.529 3.708 1.00 0.00 192 ARG A O 19
ATOM 36861 N N . VAL A 1 68 ? 2.871 -0.267 2.271 1.00 0.00 193 VAL A N 19
ATOM 36862 C CA . VAL A 1 68 ? 3.460 0.385 1.108 1.00 0.00 193 VAL A CA 19
ATOM 36863 C C . VAL A 1 68 ? 3.713 1.864 1.377 1.00 0.00 193 VAL A C 19
ATOM 36864 O O . VAL A 1 68 ? 4.845 2.338 1.282 1.00 0.00 193 VAL A O 19
ATOM 36877 N N . ALA A 1 69 ? 2.651 2.589 1.714 1.00 0.00 194 ALA A N 19
ATOM 36878 C CA . ALA A 1 69 ? 2.758 4.014 1.999 1.00 0.00 194 ALA A CA 19
ATOM 36879 C C . ALA A 1 69 ? 3.734 4.273 3.142 1.00 0.00 194 ALA A C 19
ATOM 36880 O O . ALA A 1 69 ? 4.649 5.087 3.017 1.00 0.00 194 ALA A O 19
ATOM 36887 N N . ALA A 1 70 ? 3.533 3.577 4.256 1.00 0.00 195 ALA A N 19
ATOM 36888 C CA . ALA A 1 70 ? 4.396 3.731 5.420 1.00 0.00 195 ALA A CA 19
ATOM 36889 C C . ALA A 1 70 ? 5.867 3.649 5.027 1.00 0.00 195 ALA A C 19
ATOM 36890 O O . ALA A 1 70 ? 6.698 4.404 5.533 1.00 0.00 195 ALA A O 19
ATOM 36897 N N . TYR A 1 71 ? 6.183 2.727 4.124 1.00 0.00 196 TYR A N 19
ATOM 36898 C CA . TYR A 1 71 ? 7.555 2.544 3.667 1.00 0.00 196 TYR A CA 19
ATOM 36899 C C . TYR A 1 71 ? 8.036 3.764 2.887 1.00 0.00 196 TYR A C 19
ATOM 36900 O O . TYR A 1 71 ? 9.106 4.309 3.161 1.00 0.00 196 TYR A O 19
ATOM 36918 N N . PHE A 1 72 ? 7.237 4.189 1.913 1.00 0.00 197 PHE A N 19
ATOM 36919 C CA . PHE A 1 72 ? 7.580 5.344 1.092 1.00 0.00 197 PHE A CA 19
ATOM 36920 C C . PHE A 1 72 ? 7.644 6.612 1.938 1.00 0.00 197 PHE A C 19
ATOM 36921 O O . PHE A 1 72 ? 8.191 7.629 1.512 1.00 0.00 197 PHE A O 19
ATOM 36938 N N . GLY A 1 73 ? 7.081 6.544 3.140 1.00 0.00 198 GLY A N 19
ATOM 36939 C CA . GLY A 1 73 ? 7.084 7.693 4.027 1.00 0.00 198 GLY A CA 19
ATOM 36940 C C . GLY A 1 73 ? 5.897 8.607 3.796 1.00 0.00 198 GLY A C 19
ATOM 36941 O O . GLY A 1 73 ? 6.009 9.826 3.927 1.00 0.00 198 GLY A O 19
ATOM 36945 N N . MET A 1 74 ? 4.757 8.018 3.449 1.00 0.00 199 MET A N 19
ATOM 36946 C CA . MET A 1 74 ? 3.545 8.789 3.199 1.00 0.00 199 MET A CA 19
ATOM 36947 C C . MET A 1 74 ? 2.464 8.449 4.220 1.00 0.00 199 MET A C 19
ATOM 36948 O O . MET A 1 74 ? 2.347 7.304 4.656 1.00 0.00 199 MET A O 19
ATOM 36962 N N . ASP A 1 75 ? 1.677 9.451 4.598 1.00 0.00 200 ASP A N 19
ATOM 36963 C CA . ASP A 1 75 ? 0.606 9.257 5.568 1.00 0.00 200 ASP A CA 19
ATOM 36964 C C . ASP A 1 75 ? -0.686 8.837 4.874 1.00 0.00 200 ASP A C 19
ATOM 36965 O O . ASP A 1 75 ? -0.811 8.944 3.653 1.00 0.00 200 ASP A O 19
ATOM 36974 N N . HIS A 1 76 ? -1.645 8.358 5.659 1.00 0.00 201 HIS A N 19
ATOM 36975 C CA . HIS A 1 76 ? -2.928 7.920 5.120 1.00 0.00 201 HIS A CA 19
ATOM 36976 C C . HIS A 1 76 ? -4.071 8.314 6.050 1.00 0.00 201 HIS A C 19
ATOM 36977 O O . HIS A 1 76 ? -3.880 8.461 7.257 1.00 0.00 201 HIS A O 19
ATOM 36992 N N . ASN A 1 77 ? -5.260 8.485 5.480 1.00 0.00 202 ASN A N 19
ATOM 36993 C CA . ASN A 1 77 ? -6.434 8.863 6.259 1.00 0.00 202 ASN A CA 19
ATOM 36994 C C . ASN A 1 77 ? -7.669 8.105 5.784 1.00 0.00 202 ASN A C 19
ATOM 36995 O O . ASN A 1 77 ? -7.836 7.853 4.590 1.00 0.00 202 ASN A O 19
ATOM 37006 N N . VAL A 1 78 ? -8.534 7.743 6.726 1.00 0.00 203 VAL A N 19
ATOM 37007 C CA . VAL A 1 78 ? -9.755 7.015 6.405 1.00 0.00 203 VAL A CA 19
ATOM 37008 C C . VAL A 1 78 ? -10.907 7.972 6.119 1.00 0.00 203 VAL A C 19
ATOM 37009 O O . VAL A 1 78 ? -10.978 9.062 6.688 1.00 0.00 203 VAL A O 19
ATOM 37022 N N . ASP A 1 79 ? -11.806 7.559 5.233 1.00 0.00 204 ASP A N 19
ATOM 37023 C CA . ASP A 1 79 ? -12.956 8.379 4.871 1.00 0.00 204 ASP A CA 19
ATOM 37024 C C . ASP A 1 79 ? -13.730 8.809 6.114 1.00 0.00 204 ASP A C 19
ATOM 37025 O O . ASP A 1 79 ? -13.560 8.236 7.190 1.00 0.00 204 ASP A O 19
ATOM 37034 N N . GLN A 1 80 ? -14.577 9.821 5.957 1.00 0.00 205 GLN A N 19
ATOM 37035 C CA . GLN A 1 80 ? -15.374 10.328 7.068 1.00 0.00 205 GLN A CA 19
ATOM 37036 C C . GLN A 1 80 ? -15.998 9.182 7.858 1.00 0.00 205 GLN A C 19
ATOM 37037 O O . GLN A 1 80 ? -16.325 9.332 9.036 1.00 0.00 205 GLN A O 19
ATOM 37051 N N . THR A 1 81 ? -16.160 8.037 7.203 1.00 0.00 206 THR A N 19
ATOM 37052 C CA . THR A 1 81 ? -16.745 6.866 7.843 1.00 0.00 206 THR A CA 19
ATOM 37053 C C . THR A 1 81 ? -15.739 5.724 7.927 1.00 0.00 206 THR A C 19
ATOM 37054 O O . THR A 1 81 ? -15.756 4.937 8.873 1.00 0.00 206 THR A O 19
ATOM 37065 N N . GLY A 1 82 ? -14.861 5.641 6.932 1.00 0.00 207 GLY A N 19
ATOM 37066 C CA . GLY A 1 82 ? -13.858 4.592 6.913 1.00 0.00 207 GLY A CA 19
ATOM 37067 C C . GLY A 1 82 ? -14.167 3.513 5.894 1.00 0.00 207 GLY A C 19
ATOM 37068 O O . GLY A 1 82 ? -13.865 2.339 6.110 1.00 0.00 207 GLY A O 19
ATOM 37072 N N . LYS A 1 83 ? -14.772 3.909 4.780 1.00 0.00 208 LYS A N 19
ATOM 37073 C CA . LYS A 1 83 ? -15.123 2.969 3.723 1.00 0.00 208 LYS A CA 19
ATOM 37074 C C . LYS A 1 83 ? -13.919 2.675 2.833 1.00 0.00 208 LYS A C 19
ATOM 37075 O O . LYS A 1 83 ? -13.659 1.524 2.483 1.00 0.00 208 LYS A O 19
ATOM 37094 N N . ALA A 1 84 ? -13.186 3.724 2.473 1.00 0.00 209 ALA A N 19
ATOM 37095 C CA . ALA A 1 84 ? -12.007 3.578 1.628 1.00 0.00 209 ALA A CA 19
ATOM 37096 C C . ALA A 1 84 ? -10.799 4.275 2.245 1.00 0.00 209 ALA A C 19
ATOM 37097 O O . ALA A 1 84 ? -10.909 4.925 3.285 1.00 0.00 209 ALA A O 19
ATOM 37104 N N . VAL A 1 85 ? -9.647 4.134 1.598 1.00 0.00 210 VAL A N 19
ATOM 37105 C CA . VAL A 1 85 ? -8.418 4.751 2.083 1.00 0.00 210 VAL A CA 19
ATOM 37106 C C . VAL A 1 85 ? -8.009 5.928 1.204 1.00 0.00 210 VAL A C 19
ATOM 37107 O O . VAL A 1 85 ? -8.221 5.913 -0.009 1.00 0.00 210 VAL A O 19
ATOM 37120 N N . ILE A 1 86 ? -7.422 6.946 1.824 1.00 0.00 211 ILE A N 19
ATOM 37121 C CA . ILE A 1 86 ? -6.982 8.131 1.097 1.00 0.00 211 ILE A CA 19
ATOM 37122 C C . ILE A 1 86 ? -5.584 8.556 1.534 1.00 0.00 211 ILE A C 19
ATOM 37123 O O . ILE A 1 86 ? -5.365 8.904 2.695 1.00 0.00 211 ILE A O 19
ATOM 37139 N N . ILE A 1 87 ? -4.643 8.528 0.597 1.00 0.00 212 ILE A N 19
ATOM 37140 C CA . ILE A 1 87 ? -3.267 8.913 0.884 1.00 0.00 212 ILE A CA 19
ATOM 37141 C C . ILE A 1 87 ? -2.896 10.204 0.163 1.00 0.00 212 ILE A C 19
ATOM 37142 O O . ILE A 1 87 ? -3.495 10.554 -0.852 1.00 0.00 212 ILE A O 19
ATOM 37158 N N . ASN A 1 88 ? -1.901 10.908 0.695 1.00 0.00 213 ASN A N 19
ATOM 37159 C CA . ASN A 1 88 ? -1.448 12.160 0.101 1.00 0.00 213 ASN A CA 19
ATOM 37160 C C . ASN A 1 88 ? 0.068 12.162 -0.074 1.00 0.00 213 ASN A C 19
ATOM 37161 O O . ASN A 1 88 ? 0.782 11.414 0.593 1.00 0.00 213 ASN A O 19
ATOM 37172 N N . LYS A 1 89 ? 0.552 13.009 -0.976 1.00 0.00 214 LYS A N 19
ATOM 37173 C CA . LYS A 1 89 ? 1.983 13.112 -1.239 1.00 0.00 214 LYS A CA 19
ATOM 37174 C C . LYS A 1 89 ? 2.614 14.214 -0.394 1.00 0.00 214 LYS A C 19
ATOM 37175 O O . LYS A 1 89 ? 2.105 15.334 -0.335 1.00 0.00 214 LYS A O 19
ATOM 37194 N N . THR A 1 90 ? 3.726 13.890 0.258 1.00 0.00 215 THR A N 19
ATOM 37195 C CA . THR A 1 90 ? 4.426 14.852 1.100 1.00 0.00 215 THR A CA 19
ATOM 37196 C C . THR A 1 90 ? 5.927 14.821 0.838 1.00 0.00 215 THR A C 19
ATOM 37197 O O . THR A 1 90 ? 6.484 13.782 0.481 1.00 0.00 215 THR A O 19
ATOM 37208 N N . SER A 1 91 ? 6.578 15.966 1.018 1.00 0.00 216 SER A N 19
ATOM 37209 C CA . SER A 1 91 ? 8.016 16.070 0.798 1.00 0.00 216 SER A CA 19
ATOM 37210 C C . SER A 1 91 ? 8.751 14.896 1.438 1.00 0.00 216 SER A C 19
ATOM 37211 O O . SER A 1 91 ? 9.624 14.286 0.823 1.00 0.00 216 SER A O 19
ATOM 37219 N N . ASN A 1 92 ? 8.389 14.586 2.679 1.00 0.00 217 ASN A N 19
ATOM 37220 C CA . ASN A 1 92 ? 9.014 13.486 3.405 1.00 0.00 217 ASN A CA 19
ATOM 37221 C C . ASN A 1 92 ? 9.075 12.230 2.541 1.00 0.00 217 ASN A C 19
ATOM 37222 O O . ASN A 1 92 ? 10.046 11.474 2.593 1.00 0.00 217 ASN A O 19
ATOM 37233 N N . THR A 1 93 ? 8.032 12.014 1.745 1.00 0.00 218 THR A N 19
ATOM 37234 C CA . THR A 1 93 ? 7.967 10.850 0.870 1.00 0.00 218 THR A CA 19
ATOM 37235 C C . THR A 1 93 ? 8.983 10.955 -0.261 1.00 0.00 218 THR A C 19
ATOM 37236 O O . THR A 1 93 ? 8.913 11.864 -1.088 1.00 0.00 218 THR A O 19
ATOM 37247 N N . ARG A 1 94 ? 9.926 10.019 -0.292 1.00 0.00 219 ARG A N 19
ATOM 37248 C CA . ARG A 1 94 ? 10.957 10.007 -1.322 1.00 0.00 219 ARG A CA 19
ATOM 37249 C C . ARG A 1 94 ? 11.140 8.603 -1.892 1.00 0.00 219 ARG A C 19
ATOM 37250 O O . ARG A 1 94 ? 10.637 7.626 -1.335 1.00 0.00 219 ARG A O 19
ATOM 37271 N N . ILE A 1 95 ? 11.863 8.511 -3.003 1.00 0.00 220 ILE A N 19
ATOM 37272 C CA . ILE A 1 95 ? 12.112 7.227 -3.647 1.00 0.00 220 ILE A CA 19
ATOM 37273 C C . ILE A 1 95 ? 13.084 6.382 -2.830 1.00 0.00 220 ILE A C 19
ATOM 37274 O O . ILE A 1 95 ? 14.158 6.835 -2.434 1.00 0.00 220 ILE A O 19
ATOM 37290 N N . PRO A 1 96 ? 12.701 5.123 -2.573 1.00 0.00 221 PRO A N 19
ATOM 37291 C CA . PRO A 1 96 ? 13.525 4.186 -1.803 1.00 0.00 221 PRO A CA 19
ATOM 37292 C C . PRO A 1 96 ? 14.775 3.755 -2.562 1.00 0.00 221 PRO A C 19
ATOM 37293 O O . PRO A 1 96 ? 14.798 3.762 -3.792 1.00 0.00 221 PRO A O 19
ATOM 37304 N N . GLU A 1 97 ? 15.813 3.380 -1.820 1.00 0.00 222 GLU A N 19
ATOM 37305 C CA . GLU A 1 97 ? 17.066 2.945 -2.426 1.00 0.00 222 GLU A CA 19
ATOM 37306 C C . GLU A 1 97 ? 16.806 2.024 -3.614 1.00 0.00 222 GLU A C 19
ATOM 37307 O O . GLU A 1 97 ? 17.415 2.174 -4.673 1.00 0.00 222 GLU A O 19
ATOM 37319 N N . GLN A 1 98 ? 15.899 1.071 -3.429 1.00 0.00 223 GLN A N 19
ATOM 37320 C CA . GLN A 1 98 ? 15.559 0.125 -4.485 1.00 0.00 223 GLN A CA 19
ATOM 37321 C C . GLN A 1 98 ? 14.076 -0.229 -4.442 1.00 0.00 223 GLN A C 19
ATOM 37322 O O . GLN A 1 98 ? 13.465 -0.257 -3.374 1.00 0.00 223 GLN A O 19
ATOM 37336 N N . ARG A 1 99 ? 13.503 -0.498 -5.611 1.00 0.00 224 ARG A N 19
ATOM 37337 C CA . ARG A 1 99 ? 12.091 -0.849 -5.707 1.00 0.00 224 ARG A CA 19
ATOM 37338 C C . ARG A 1 99 ? 11.907 -2.363 -5.720 1.00 0.00 224 ARG A C 19
ATOM 37339 O O . ARG A 1 99 ? 12.872 -3.116 -5.855 1.00 0.00 224 ARG A O 19
ATOM 37360 N N . PHE A 1 100 ? 10.661 -2.804 -5.579 1.00 0.00 225 PHE A N 19
ATOM 37361 C CA . PHE A 1 100 ? 10.350 -4.228 -5.573 1.00 0.00 225 PHE A CA 19
ATOM 37362 C C . PHE A 1 100 ? 10.906 -4.912 -6.818 1.00 0.00 225 PHE A C 19
ATOM 37363 O O . PHE A 1 100 ? 11.520 -5.976 -6.734 1.00 0.00 225 PHE A O 19
ATOM 37380 N N . SER A 1 101 ? 10.687 -4.293 -7.974 1.00 0.00 226 SER A N 19
ATOM 37381 C CA . SER A 1 101 ? 11.162 -4.843 -9.238 1.00 0.00 226 SER A CA 19
ATOM 37382 C C . SER A 1 101 ? 12.667 -5.087 -9.193 1.00 0.00 226 SER A C 19
ATOM 37383 O O . SER A 1 101 ? 13.140 -6.175 -9.521 1.00 0.00 226 SER A O 19
ATOM 37391 N N . GLU A 1 102 ? 13.414 -4.067 -8.783 1.00 0.00 227 GLU A N 19
ATOM 37392 C CA . GLU A 1 102 ? 14.866 -4.170 -8.695 1.00 0.00 227 GLU A CA 19
ATOM 37393 C C . GLU A 1 102 ? 15.283 -5.537 -8.161 1.00 0.00 227 GLU A C 19
ATOM 37394 O O . GLU A 1 102 ? 16.226 -6.151 -8.661 1.00 0.00 227 GLU A O 19
ATOM 37406 N N . HIS A 1 103 ? 14.573 -6.008 -7.140 1.00 0.00 228 HIS A N 19
ATOM 37407 C CA . HIS A 1 103 ? 14.868 -7.303 -6.536 1.00 0.00 228 HIS A CA 19
ATOM 37408 C C . HIS A 1 103 ? 14.671 -8.431 -7.545 1.00 0.00 228 HIS A C 19
ATOM 37409 O O . HIS A 1 103 ? 15.451 -9.382 -7.587 1.00 0.00 228 HIS A O 19
ATOM 37424 N N . ILE A 1 104 ? 13.623 -8.317 -8.354 1.00 0.00 229 ILE A N 19
ATOM 37425 C CA . ILE A 1 104 ? 13.324 -9.327 -9.362 1.00 0.00 229 ILE A CA 19
ATOM 37426 C C . ILE A 1 104 ? 13.721 -8.848 -10.755 1.00 0.00 229 ILE A C 19
ATOM 37427 O O . ILE A 1 104 ? 13.081 -9.193 -11.748 1.00 0.00 229 ILE A O 19
ATOM 37443 N N . LYS A 1 105 ? 14.783 -8.052 -10.820 1.00 0.00 230 LYS A N 19
ATOM 37444 C CA . LYS A 1 105 ? 15.269 -7.527 -12.091 1.00 0.00 230 LYS A CA 19
ATOM 37445 C C . LYS A 1 105 ? 16.581 -8.196 -12.489 1.00 0.00 230 LYS A C 19
ATOM 37446 O O . LYS A 1 105 ? 17.514 -8.279 -11.690 1.00 0.00 230 LYS A O 19
ATOM 37465 N N . ASP A 1 106 ? 16.645 -8.669 -13.729 1.00 0.00 231 ASP A N 19
ATOM 37466 C CA . ASP A 1 106 ? 17.844 -9.328 -14.234 1.00 0.00 231 ASP A CA 19
ATOM 37467 C C . ASP A 1 106 ? 18.731 -8.340 -14.987 1.00 0.00 231 ASP A C 19
ATOM 37468 O O . ASP A 1 106 ? 19.887 -8.129 -14.623 1.00 0.00 231 ASP A O 19
ATOM 37477 N N . GLU A 1 107 ? 18.180 -7.740 -16.037 1.00 0.00 232 GLU A N 19
ATOM 37478 C CA . GLU A 1 107 ? 18.923 -6.776 -16.842 1.00 0.00 232 GLU A CA 19
ATOM 37479 C C . GLU A 1 107 ? 17.977 -5.939 -17.698 1.00 0.00 232 GLU A C 19
ATOM 37480 O O . GLU A 1 107 ? 17.397 -6.432 -18.666 1.00 0.00 232 GLU A O 19
ATOM 37492 N N . LYS A 1 108 ? 17.826 -4.670 -17.335 1.00 0.00 233 LYS A N 19
ATOM 37493 C CA . LYS A 1 108 ? 16.952 -3.762 -18.068 1.00 0.00 233 LYS A CA 19
ATOM 37494 C C . LYS A 1 108 ? 17.454 -2.325 -17.969 1.00 0.00 233 LYS A C 19
ATOM 37495 O O . LYS A 1 108 ? 17.813 -1.857 -16.889 1.00 0.00 233 LYS A O 19
ATOM 37514 N N . ASN A 1 109 ? 17.474 -1.630 -19.101 1.00 0.00 234 ASN A N 19
ATOM 37515 C CA . ASN A 1 109 ? 17.930 -0.246 -19.141 1.00 0.00 234 ASN A CA 19
ATOM 37516 C C . ASN A 1 109 ? 16.764 0.704 -19.395 1.00 0.00 234 ASN A C 19
ATOM 37517 O O . ASN A 1 109 ? 16.444 1.551 -18.560 1.00 0.00 234 ASN A O 19
ATOM 37528 N N . THR A 1 110 ? 16.131 0.558 -20.555 1.00 0.00 235 THR A N 19
ATOM 37529 C CA . THR A 1 110 ? 15.001 1.403 -20.920 1.00 0.00 235 THR A CA 19
ATOM 37530 C C . THR A 1 110 ? 13.816 0.565 -21.386 1.00 0.00 235 THR A C 19
ATOM 37531 O O . THR A 1 110 ? 13.852 -0.035 -22.459 1.00 0.00 235 THR A O 19
ATOM 37542 N N . GLU A 1 111 ? 12.766 0.529 -20.571 1.00 0.00 236 GLU A N 19
ATOM 37543 C CA . GLU A 1 111 ? 11.570 -0.237 -20.901 1.00 0.00 236 GLU A CA 19
ATOM 37544 C C . GLU A 1 111 ? 10.380 0.688 -21.141 1.00 0.00 236 GLU A C 19
ATOM 37545 O O . GLU A 1 111 ? 10.253 1.733 -20.502 1.00 0.00 236 GLU A O 19
ATOM 37557 N N . PHE A 1 112 ? 9.510 0.297 -22.066 1.00 0.00 237 PHE A N 19
ATOM 37558 C CA . PHE A 1 112 ? 8.332 1.091 -22.392 1.00 0.00 237 PHE A CA 19
ATOM 37559 C C . PHE A 1 112 ? 7.068 0.442 -21.835 1.00 0.00 237 PHE A C 19
ATOM 37560 O O . PHE A 1 112 ? 6.966 -0.782 -21.765 1.00 0.00 237 PHE A O 19
ATOM 37577 N N . GLN A 1 113 ? 6.109 1.273 -21.439 1.00 0.00 238 GLN A N 19
ATOM 37578 C CA . GLN A 1 113 ? 4.853 0.781 -20.886 1.00 0.00 238 GLN A CA 19
ATOM 37579 C C . GLN A 1 113 ? 3.728 1.786 -21.112 1.00 0.00 238 GLN A C 19
ATOM 37580 O O . GLN A 1 113 ? 3.968 2.991 -21.195 1.00 0.00 238 GLN A O 19
ATOM 37594 N N . GLN A 1 114 ? 2.502 1.283 -21.211 1.00 0.00 239 GLN A N 19
ATOM 37595 C CA . GLN A 1 114 ? 1.341 2.137 -21.428 1.00 0.00 239 GLN A CA 19
ATOM 37596 C C . GLN A 1 114 ? 0.111 1.575 -20.723 1.00 0.00 239 GLN A C 19
ATOM 37597 O O . GLN A 1 114 ? -0.164 0.377 -20.796 1.00 0.00 239 GLN A O 19
ATOM 37611 N N . ARG A 1 115 ? -0.624 2.447 -20.041 1.00 0.00 240 ARG A N 19
ATOM 37612 C CA . ARG A 1 115 ? -1.823 2.037 -19.321 1.00 0.00 240 ARG A CA 19
ATOM 37613 C C . ARG A 1 115 ? -2.595 3.252 -18.813 1.00 0.00 240 ARG A C 19
ATOM 37614 O O . ARG A 1 115 ? -2.002 4.248 -18.399 1.00 0.00 240 ARG A O 19
ATOM 37635 N N . PHE A 1 116 ? -3.920 3.162 -18.849 1.00 0.00 241 PHE A N 19
ATOM 37636 C CA . PHE A 1 116 ? -4.773 4.253 -18.394 1.00 0.00 241 PHE A CA 19
ATOM 37637 C C . PHE A 1 116 ? -6.000 3.717 -17.663 1.00 0.00 241 PHE A C 19
ATOM 37638 O O . PHE A 1 116 ? -6.389 2.563 -17.846 1.00 0.00 241 PHE A O 19
ATOM 37655 N N . ILE A 1 117 ? -6.605 4.562 -16.836 1.00 0.00 242 ILE A N 19
ATOM 37656 C CA . ILE A 1 117 ? -7.789 4.173 -16.078 1.00 0.00 242 ILE A CA 19
ATOM 37657 C C . ILE A 1 117 ? -9.018 4.101 -16.977 1.00 0.00 242 ILE A C 19
ATOM 37658 O O . ILE A 1 117 ? -9.015 4.619 -18.095 1.00 0.00 242 ILE A O 19
ATOM 37674 N N . LEU A 1 118 ? -10.069 3.458 -16.482 1.00 0.00 243 LEU A N 19
ATOM 37675 C CA . LEU A 1 118 ? -11.308 3.319 -17.240 1.00 0.00 243 LEU A CA 19
ATOM 37676 C C . LEU A 1 118 ? -12.515 3.681 -16.380 1.00 0.00 243 LEU A C 19
ATOM 37677 O O . LEU A 1 118 ? -13.497 4.237 -16.874 1.00 0.00 243 LEU A O 19
ATOM 37693 N N . SER A 1 119 ? -12.435 3.364 -15.092 1.00 0.00 244 SER A N 19
ATOM 37694 C CA . SER A 1 119 ? -13.521 3.654 -14.164 1.00 0.00 244 SER A CA 19
ATOM 37695 C C . SER A 1 119 ? -14.844 3.103 -14.687 1.00 0.00 244 SER A C 19
ATOM 37696 O O . SER A 1 119 ? -15.851 3.809 -14.726 1.00 0.00 244 SER A O 19
ATOM 37704 N N . GLY A 1 120 ? -14.833 1.836 -15.089 1.00 0.00 245 GLY A N 19
ATOM 37705 C CA . GLY A 1 120 ? -16.037 1.211 -15.605 1.00 0.00 245 GLY A CA 19
ATOM 37706 C C . GLY A 1 120 ? -17.250 1.483 -14.737 1.00 0.00 245 GLY A C 19
ATOM 37707 O O . GLY A 1 120 ? -17.153 1.591 -13.514 1.00 0.00 245 GLY A O 19
ATOM 37711 N N . PRO A 1 121 ? -18.424 1.599 -15.374 1.00 0.00 246 PRO A N 19
ATOM 37712 C CA . PRO A 1 121 ? -19.683 1.863 -14.671 1.00 0.00 246 PRO A CA 19
ATOM 37713 C C . PRO A 1 121 ? -20.142 0.672 -13.837 1.00 0.00 246 PRO A C 19
ATOM 37714 O O . PRO A 1 121 ? -21.181 0.727 -13.179 1.00 0.00 246 PRO A O 19
ATOM 37725 N N . SER A 1 122 ? -19.361 -0.403 -13.869 1.00 0.00 247 SER A N 19
ATOM 37726 C CA . SER A 1 122 ? -19.690 -1.609 -13.118 1.00 0.00 247 SER A CA 19
ATOM 37727 C C . SER A 1 122 ? -20.297 -1.257 -11.763 1.00 0.00 247 SER A C 19
ATOM 37728 O O . SER A 1 122 ? -19.619 -0.721 -10.887 1.00 0.00 247 SER A O 19
ATOM 37736 N N . SER A 1 123 ? -21.580 -1.562 -11.600 1.00 0.00 248 SER A N 19
ATOM 37737 C CA . SER A 1 123 ? -22.282 -1.275 -10.354 1.00 0.00 248 SER A CA 19
ATOM 37738 C C . SER A 1 123 ? -23.504 -2.175 -10.198 1.00 0.00 248 SER A C 19
ATOM 37739 O O . SER A 1 123 ? -24.490 -2.031 -10.919 1.00 0.00 248 SER A O 19
ATOM 37747 N N . GLY A 1 124 ? -23.430 -3.105 -9.251 1.00 0.00 249 GLY A N 19
ATOM 37748 C CA . GLY A 1 124 ? -24.535 -4.016 -9.017 1.00 0.00 249 GLY A CA 19
ATOM 37749 C C . GLY A 1 124 ? -24.487 -4.644 -7.638 1.00 0.00 249 GLY A C 19
ATOM 37750 O O . GLY A 1 124 ? -24.008 -4.030 -6.686 1.00 0.00 249 GLY A O 19
ATOM 37754 N N . GLY A 1 1 ? 8.700 26.000 9.028 1.00 0.00 126 GLY A N 20
ATOM 37755 C CA . GLY A 1 1 ? 7.286 25.727 9.209 1.00 0.00 126 GLY A CA 20
ATOM 37756 C C . GLY A 1 1 ? 6.725 24.832 8.122 1.00 0.00 126 GLY A C 20
ATOM 37757 O O . GLY A 1 1 ? 7.022 25.016 6.942 1.00 0.00 126 GLY A O 20
ATOM 37761 N N . SER A 1 2 ? 5.913 23.858 8.520 1.00 0.00 127 SER A N 20
ATOM 37762 C CA . SER A 1 2 ? 5.314 22.927 7.572 1.00 0.00 127 SER A CA 20
ATOM 37763 C C . SER A 1 2 ? 3.791 22.980 7.647 1.00 0.00 127 SER A C 20
ATOM 37764 O O . SER A 1 2 ? 3.183 22.418 8.558 1.00 0.00 127 SER A O 20
ATOM 37772 N N . SER A 1 3 ? 3.180 23.660 6.682 1.00 0.00 128 SER A N 20
ATOM 37773 C CA . SER A 1 3 ? 1.729 23.791 6.639 1.00 0.00 128 SER A CA 20
ATOM 37774 C C . SER A 1 3 ? 1.055 22.433 6.807 1.00 0.00 128 SER A C 20
ATOM 37775 O O . SER A 1 3 ? 0.941 21.662 5.855 1.00 0.00 128 SER A O 20
ATOM 37783 N N . GLY A 1 4 ? 0.611 22.146 8.027 1.00 0.00 129 GLY A N 20
ATOM 37784 C CA . GLY A 1 4 ? -0.045 20.880 8.299 1.00 0.00 129 GLY A CA 20
ATOM 37785 C C . GLY A 1 4 ? -0.129 20.578 9.782 1.00 0.00 129 GLY A C 20
ATOM 37786 O O . GLY A 1 4 ? 0.638 21.119 10.577 1.00 0.00 129 GLY A O 20
ATOM 37790 N N . SER A 1 5 ? -1.066 19.712 10.155 1.00 0.00 130 SER A N 20
ATOM 37791 C CA . SER A 1 5 ? -1.252 19.342 11.554 1.00 0.00 130 SER A CA 20
ATOM 37792 C C . SER A 1 5 ? -0.661 17.964 11.835 1.00 0.00 130 SER A C 20
ATOM 37793 O O . SER A 1 5 ? -1.262 16.941 11.508 1.00 0.00 130 SER A O 20
ATOM 37801 N N . SER A 1 6 ? 0.521 17.946 12.443 1.00 0.00 131 SER A N 20
ATOM 37802 C CA . SER A 1 6 ? 1.196 16.695 12.765 1.00 0.00 131 SER A CA 20
ATOM 37803 C C . SER A 1 6 ? 1.399 16.559 14.271 1.00 0.00 131 SER A C 20
ATOM 37804 O O . SER A 1 6 ? 1.733 17.526 14.953 1.00 0.00 131 SER A O 20
ATOM 37812 N N . GLY A 1 7 ? 1.194 15.349 14.783 1.00 0.00 132 GLY A N 20
ATOM 37813 C CA . GLY A 1 7 ? 1.359 15.107 16.204 1.00 0.00 132 GLY A CA 20
ATOM 37814 C C . GLY A 1 7 ? 1.371 13.630 16.543 1.00 0.00 132 GLY A C 20
ATOM 37815 O O . GLY A 1 7 ? 2.434 13.036 16.728 1.00 0.00 132 GLY A O 20
ATOM 37819 N N . THR A 1 8 ? 0.186 13.033 16.627 1.00 0.00 133 THR A N 20
ATOM 37820 C CA . THR A 1 8 ? 0.064 11.617 16.950 1.00 0.00 133 THR A CA 20
ATOM 37821 C C . THR A 1 8 ? -0.133 10.782 15.690 1.00 0.00 133 THR A C 20
ATOM 37822 O O . THR A 1 8 ? -1.126 10.939 14.979 1.00 0.00 133 THR A O 20
ATOM 37833 N N . ASP A 1 9 ? 0.817 9.893 15.420 1.00 0.00 134 ASP A N 20
ATOM 37834 C CA . ASP A 1 9 ? 0.746 9.031 14.246 1.00 0.00 134 ASP A CA 20
ATOM 37835 C C . ASP A 1 9 ? 1.483 7.718 14.491 1.00 0.00 134 ASP A C 20
ATOM 37836 O O . ASP A 1 9 ? 2.229 7.585 15.461 1.00 0.00 134 ASP A O 20
ATOM 37845 N N . SER A 1 10 ? 1.266 6.750 13.607 1.00 0.00 135 SER A N 20
ATOM 37846 C CA . SER A 1 10 ? 1.906 5.445 13.730 1.00 0.00 135 SER A CA 20
ATOM 37847 C C . SER A 1 10 ? 3.289 5.455 13.087 1.00 0.00 135 SER A C 20
ATOM 37848 O O . SER A 1 10 ? 3.660 6.406 12.398 1.00 0.00 135 SER A O 20
ATOM 37856 N N . THR A 1 11 ? 4.050 4.389 13.317 1.00 0.00 136 THR A N 20
ATOM 37857 C CA . THR A 1 11 ? 5.393 4.275 12.762 1.00 0.00 136 THR A CA 20
ATOM 37858 C C . THR A 1 11 ? 5.654 2.866 12.241 1.00 0.00 136 THR A C 20
ATOM 37859 O O . THR A 1 11 ? 4.995 1.910 12.650 1.00 0.00 136 THR A O 20
ATOM 37870 N N . GLY A 1 12 ? 6.620 2.744 11.335 1.00 0.00 137 GLY A N 20
ATOM 37871 C CA . GLY A 1 12 ? 6.951 1.448 10.773 1.00 0.00 137 GLY A CA 20
ATOM 37872 C C . GLY A 1 12 ? 8.297 0.937 11.247 1.00 0.00 137 GLY A C 20
ATOM 37873 O O . GLY A 1 12 ? 9.324 1.579 11.026 1.00 0.00 137 GLY A O 20
ATOM 37877 N N . ILE A 1 13 ? 8.292 -0.219 11.902 1.00 0.00 138 ILE A N 20
ATOM 37878 C CA . ILE A 1 13 ? 9.523 -0.814 12.408 1.00 0.00 138 ILE A CA 20
ATOM 37879 C C . ILE A 1 13 ? 9.942 -2.013 11.564 1.00 0.00 138 ILE A C 20
ATOM 37880 O O . ILE A 1 13 ? 9.178 -2.963 11.394 1.00 0.00 138 ILE A O 20
ATOM 37896 N N . ASP A 1 14 ? 11.161 -1.962 11.039 1.00 0.00 139 ASP A N 20
ATOM 37897 C CA . ASP A 1 14 ? 11.684 -3.045 10.214 1.00 0.00 139 ASP A CA 20
ATOM 37898 C C . ASP A 1 14 ? 10.653 -3.486 9.179 1.00 0.00 139 ASP A C 20
ATOM 37899 O O . ASP A 1 14 ? 10.481 -4.680 8.929 1.00 0.00 139 ASP A O 20
ATOM 37908 N N . LEU A 1 15 ? 9.970 -2.517 8.582 1.00 0.00 140 LEU A N 20
ATOM 37909 C CA . LEU A 1 15 ? 8.955 -2.805 7.575 1.00 0.00 140 LEU A CA 20
ATOM 37910 C C . LEU A 1 15 ? 9.459 -3.840 6.574 1.00 0.00 140 LEU A C 20
ATOM 37911 O O . LEU A 1 15 ? 8.770 -4.816 6.274 1.00 0.00 140 LEU A O 20
ATOM 37927 N N . HIS A 1 16 ? 10.666 -3.622 6.062 1.00 0.00 141 HIS A N 20
ATOM 37928 C CA . HIS A 1 16 ? 11.264 -4.537 5.097 1.00 0.00 141 HIS A CA 20
ATOM 37929 C C . HIS A 1 16 ? 11.029 -5.988 5.506 1.00 0.00 141 HIS A C 20
ATOM 37930 O O . HIS A 1 16 ? 10.724 -6.837 4.669 1.00 0.00 141 HIS A O 20
ATOM 37945 N N . GLU A 1 17 ? 11.173 -6.264 6.799 1.00 0.00 142 GLU A N 20
ATOM 37946 C CA . GLU A 1 17 ? 10.977 -7.613 7.318 1.00 0.00 142 GLU A CA 20
ATOM 37947 C C . GLU A 1 17 ? 9.606 -8.154 6.923 1.00 0.00 142 GLU A C 20
ATOM 37948 O O . GLU A 1 17 ? 9.502 -9.132 6.184 1.00 0.00 142 GLU A O 20
ATOM 37960 N N . PHE A 1 18 ? 8.556 -7.510 7.423 1.00 0.00 143 PHE A N 20
ATOM 37961 C CA . PHE A 1 18 ? 7.191 -7.926 7.125 1.00 0.00 143 PHE A CA 20
ATOM 37962 C C . PHE A 1 18 ? 6.995 -8.115 5.623 1.00 0.00 143 PHE A C 20
ATOM 37963 O O . PHE A 1 18 ? 6.573 -9.179 5.169 1.00 0.00 143 PHE A O 20
ATOM 37980 N N . LEU A 1 19 ? 7.305 -7.074 4.857 1.00 0.00 144 LEU A N 20
ATOM 37981 C CA . LEU A 1 19 ? 7.164 -7.124 3.406 1.00 0.00 144 LEU A CA 20
ATOM 37982 C C . LEU A 1 19 ? 7.809 -8.384 2.838 1.00 0.00 144 LEU A C 20
ATOM 37983 O O . LEU A 1 19 ? 7.118 -9.319 2.434 1.00 0.00 144 LEU A O 20
ATOM 37999 N N . VAL A 1 20 ? 9.138 -8.402 2.813 1.00 0.00 145 VAL A N 20
ATOM 38000 C CA . VAL A 1 20 ? 9.877 -9.549 2.298 1.00 0.00 145 VAL A CA 20
ATOM 38001 C C . VAL A 1 20 ? 9.234 -10.860 2.739 1.00 0.00 145 VAL A C 20
ATOM 38002 O O . VAL A 1 20 ? 8.955 -11.732 1.918 1.00 0.00 145 VAL A O 20
ATOM 38015 N N . ASN A 1 21 ? 9.003 -10.990 4.041 1.00 0.00 146 ASN A N 20
ATOM 38016 C CA . ASN A 1 21 ? 8.393 -12.195 4.592 1.00 0.00 146 ASN A CA 20
ATOM 38017 C C . ASN A 1 21 ? 7.089 -12.522 3.872 1.00 0.00 146 ASN A C 20
ATOM 38018 O O . ASN A 1 21 ? 6.788 -13.687 3.607 1.00 0.00 146 ASN A O 20
ATOM 38029 N N . THR A 1 22 ? 6.317 -11.487 3.556 1.00 0.00 147 THR A N 20
ATOM 38030 C CA . THR A 1 22 ? 5.045 -11.664 2.867 1.00 0.00 147 THR A CA 20
ATOM 38031 C C . THR A 1 22 ? 5.254 -12.207 1.459 1.00 0.00 147 THR A C 20
ATOM 38032 O O . THR A 1 22 ? 4.505 -13.071 0.998 1.00 0.00 147 THR A O 20
ATOM 38043 N N . LEU A 1 23 ? 6.275 -11.698 0.778 1.00 0.00 148 LEU A N 20
ATOM 38044 C CA . LEU A 1 23 ? 6.583 -12.134 -0.579 1.00 0.00 148 LEU A CA 20
ATOM 38045 C C . LEU A 1 23 ? 7.207 -13.526 -0.576 1.00 0.00 148 LEU A C 20
ATOM 38046 O O . LEU A 1 23 ? 7.069 -14.282 -1.538 1.00 0.00 148 LEU A O 20
ATOM 38062 N N . LYS A 1 24 ? 7.892 -13.859 0.512 1.00 0.00 149 LYS A N 20
ATOM 38063 C CA . LYS A 1 24 ? 8.535 -15.161 0.643 1.00 0.00 149 LYS A CA 20
ATOM 38064 C C . LYS A 1 24 ? 7.498 -16.278 0.687 1.00 0.00 149 LYS A C 20
ATOM 38065 O O . LYS A 1 24 ? 7.423 -17.107 -0.220 1.00 0.00 149 LYS A O 20
ATOM 38084 N N . LYS A 1 25 ? 6.697 -16.294 1.748 1.00 0.00 150 LYS A N 20
ATOM 38085 C CA . LYS A 1 25 ? 5.661 -17.307 1.909 1.00 0.00 150 LYS A CA 20
ATOM 38086 C C . LYS A 1 25 ? 4.522 -17.084 0.919 1.00 0.00 150 LYS A C 20
ATOM 38087 O O . LYS A 1 25 ? 4.021 -18.030 0.312 1.00 0.00 150 LYS A O 20
ATOM 38106 N N . ASN A 1 26 ? 4.120 -15.828 0.761 1.00 0.00 151 ASN A N 20
ATOM 38107 C CA . ASN A 1 26 ? 3.040 -15.481 -0.157 1.00 0.00 151 ASN A CA 20
ATOM 38108 C C . ASN A 1 26 ? 3.551 -14.590 -1.285 1.00 0.00 151 ASN A C 20
ATOM 38109 O O . ASN A 1 26 ? 3.402 -13.368 -1.261 1.00 0.00 151 ASN A O 20
ATOM 38120 N N . PRO A 1 27 ? 4.168 -15.215 -2.299 1.00 0.00 152 PRO A N 20
ATOM 38121 C CA . PRO A 1 27 ? 4.713 -14.499 -3.456 1.00 0.00 152 PRO A CA 20
ATOM 38122 C C . PRO A 1 27 ? 3.618 -13.923 -4.349 1.00 0.00 152 PRO A C 20
ATOM 38123 O O . PRO A 1 27 ? 3.846 -12.962 -5.084 1.00 0.00 152 PRO A O 20
ATOM 38134 N N . ARG A 1 28 ? 2.431 -14.515 -4.278 1.00 0.00 153 ARG A N 20
ATOM 38135 C CA . ARG A 1 28 ? 1.302 -14.060 -5.080 1.00 0.00 153 ARG A CA 20
ATOM 38136 C C . ARG A 1 28 ? 1.075 -12.562 -4.901 1.00 0.00 153 ARG A C 20
ATOM 38137 O O . ARG A 1 28 ? 0.666 -11.870 -5.833 1.00 0.00 153 ARG A O 20
ATOM 38158 N N . ASP A 1 29 ? 1.344 -12.069 -3.697 1.00 0.00 154 ASP A N 20
ATOM 38159 C CA . ASP A 1 29 ? 1.170 -10.652 -3.395 1.00 0.00 154 ASP A CA 20
ATOM 38160 C C . ASP A 1 29 ? 1.938 -9.787 -4.390 1.00 0.00 154 ASP A C 20
ATOM 38161 O O . ASP A 1 29 ? 1.492 -8.698 -4.752 1.00 0.00 154 ASP A O 20
ATOM 38170 N N . ARG A 1 30 ? 3.093 -10.278 -4.825 1.00 0.00 155 ARG A N 20
ATOM 38171 C CA . ARG A 1 30 ? 3.923 -9.548 -5.776 1.00 0.00 155 ARG A CA 20
ATOM 38172 C C . ARG A 1 30 ? 3.062 -8.825 -6.807 1.00 0.00 155 ARG A C 20
ATOM 38173 O O . ARG A 1 30 ? 3.354 -7.693 -7.190 1.00 0.00 155 ARG A O 20
ATOM 38194 N N . MET A 1 31 ? 1.999 -9.488 -7.252 1.00 0.00 156 MET A N 20
ATOM 38195 C CA . MET A 1 31 ? 1.095 -8.908 -8.239 1.00 0.00 156 MET A CA 20
ATOM 38196 C C . MET A 1 31 ? 0.658 -7.508 -7.818 1.00 0.00 156 MET A C 20
ATOM 38197 O O . MET A 1 31 ? 1.042 -6.516 -8.436 1.00 0.00 156 MET A O 20
ATOM 38211 N N . MET A 1 32 ? -0.148 -7.437 -6.764 1.00 0.00 157 MET A N 20
ATOM 38212 C CA . MET A 1 32 ? -0.637 -6.158 -6.261 1.00 0.00 157 MET A CA 20
ATOM 38213 C C . MET A 1 32 ? 0.521 -5.271 -5.815 1.00 0.00 157 MET A C 20
ATOM 38214 O O . MET A 1 32 ? 0.741 -4.194 -6.372 1.00 0.00 157 MET A O 20
ATOM 38228 N N . LEU A 1 33 ? 1.258 -5.729 -4.810 1.00 0.00 158 LEU A N 20
ATOM 38229 C CA . LEU A 1 33 ? 2.394 -4.976 -4.289 1.00 0.00 158 LEU A CA 20
ATOM 38230 C C . LEU A 1 33 ? 3.137 -4.263 -5.415 1.00 0.00 158 LEU A C 20
ATOM 38231 O O . LEU A 1 33 ? 3.488 -3.088 -5.295 1.00 0.00 158 LEU A O 20
ATOM 38247 N N . LEU A 1 34 ? 3.371 -4.979 -6.509 1.00 0.00 159 LEU A N 20
ATOM 38248 C CA . LEU A 1 34 ? 4.070 -4.415 -7.658 1.00 0.00 159 LEU A CA 20
ATOM 38249 C C . LEU A 1 34 ? 3.219 -3.351 -8.344 1.00 0.00 159 LEU A C 20
ATOM 38250 O O . LEU A 1 34 ? 3.672 -2.229 -8.572 1.00 0.00 159 LEU A O 20
ATOM 38266 N N . LYS A 1 35 ? 1.982 -3.710 -8.670 1.00 0.00 160 LYS A N 20
ATOM 38267 C CA . LYS A 1 35 ? 1.065 -2.787 -9.327 1.00 0.00 160 LYS A CA 20
ATOM 38268 C C . LYS A 1 35 ? 0.846 -1.540 -8.476 1.00 0.00 160 LYS A C 20
ATOM 38269 O O . LYS A 1 35 ? 1.167 -0.426 -8.894 1.00 0.00 160 LYS A O 20
ATOM 38288 N N . LEU A 1 36 ? 0.299 -1.733 -7.281 1.00 0.00 161 LEU A N 20
ATOM 38289 C CA . LEU A 1 36 ? 0.039 -0.624 -6.370 1.00 0.00 161 LEU A CA 20
ATOM 38290 C C . LEU A 1 36 ? 1.261 0.282 -6.252 1.00 0.00 161 LEU A C 20
ATOM 38291 O O . LEU A 1 36 ? 1.158 1.500 -6.398 1.00 0.00 161 LEU A O 20
ATOM 38307 N N . GLU A 1 37 ? 2.416 -0.322 -5.990 1.00 0.00 162 GLU A N 20
ATOM 38308 C CA . GLU A 1 37 ? 3.657 0.431 -5.854 1.00 0.00 162 GLU A CA 20
ATOM 38309 C C . GLU A 1 37 ? 3.892 1.317 -7.074 1.00 0.00 162 GLU A C 20
ATOM 38310 O O . GLU A 1 37 ? 4.321 2.463 -6.948 1.00 0.00 162 GLU A O 20
ATOM 38322 N N . GLN A 1 38 ? 3.609 0.775 -8.255 1.00 0.00 163 GLN A N 20
ATOM 38323 C CA . GLN A 1 38 ? 3.791 1.516 -9.498 1.00 0.00 163 GLN A CA 20
ATOM 38324 C C . GLN A 1 38 ? 2.865 2.726 -9.551 1.00 0.00 163 GLN A C 20
ATOM 38325 O O . GLN A 1 38 ? 3.304 3.843 -9.822 1.00 0.00 163 GLN A O 20
ATOM 38339 N N . GLU A 1 39 ? 1.582 2.495 -9.291 1.00 0.00 164 GLU A N 20
ATOM 38340 C CA . GLU A 1 39 ? 0.594 3.568 -9.310 1.00 0.00 164 GLU A CA 20
ATOM 38341 C C . GLU A 1 39 ? 1.032 4.727 -8.420 1.00 0.00 164 GLU A C 20
ATOM 38342 O O . GLU A 1 39 ? 0.965 5.890 -8.821 1.00 0.00 164 GLU A O 20
ATOM 38354 N N . ILE A 1 40 ? 1.479 4.402 -7.212 1.00 0.00 165 ILE A N 20
ATOM 38355 C CA . ILE A 1 40 ? 1.928 5.416 -6.266 1.00 0.00 165 ILE A CA 20
ATOM 38356 C C . ILE A 1 40 ? 3.084 6.229 -6.839 1.00 0.00 165 ILE A C 20
ATOM 38357 O O . ILE A 1 40 ? 3.066 7.460 -6.810 1.00 0.00 165 ILE A O 20
ATOM 38373 N N . LEU A 1 41 ? 4.088 5.533 -7.361 1.00 0.00 166 LEU A N 20
ATOM 38374 C CA . LEU A 1 41 ? 5.253 6.191 -7.944 1.00 0.00 166 LEU A CA 20
ATOM 38375 C C . LEU A 1 41 ? 4.830 7.263 -8.943 1.00 0.00 166 LEU A C 20
ATOM 38376 O O . LEU A 1 41 ? 5.302 8.398 -8.886 1.00 0.00 166 LEU A O 20
ATOM 38392 N N . GLU A 1 42 ? 3.935 6.896 -9.855 1.00 0.00 167 GLU A N 20
ATOM 38393 C CA . GLU A 1 42 ? 3.448 7.828 -10.865 1.00 0.00 167 GLU A CA 20
ATOM 38394 C C . GLU A 1 42 ? 2.810 9.051 -10.214 1.00 0.00 167 GLU A C 20
ATOM 38395 O O . GLU A 1 42 ? 3.042 10.185 -10.635 1.00 0.00 167 GLU A O 20
ATOM 38407 N N . PHE A 1 43 ? 2.004 8.814 -9.184 1.00 0.00 168 PHE A N 20
ATOM 38408 C CA . PHE A 1 43 ? 1.331 9.895 -8.475 1.00 0.00 168 PHE A CA 20
ATOM 38409 C C . PHE A 1 43 ? 2.344 10.861 -7.868 1.00 0.00 168 PHE A C 20
ATOM 38410 O O . PHE A 1 43 ? 2.236 12.076 -8.036 1.00 0.00 168 PHE A O 20
ATOM 38427 N N . ILE A 1 44 ? 3.326 10.312 -7.162 1.00 0.00 169 ILE A N 20
ATOM 38428 C CA . ILE A 1 44 ? 4.359 11.124 -6.530 1.00 0.00 169 ILE A CA 20
ATOM 38429 C C . ILE A 1 44 ? 4.985 12.092 -7.529 1.00 0.00 169 ILE A C 20
ATOM 38430 O O . ILE A 1 44 ? 5.072 13.292 -7.274 1.00 0.00 169 ILE A O 20
ATOM 38446 N N . ASN A 1 45 ? 5.417 11.560 -8.668 1.00 0.00 170 ASN A N 20
ATOM 38447 C CA . ASN A 1 45 ? 6.034 12.377 -9.707 1.00 0.00 170 ASN A CA 20
ATOM 38448 C C . ASN A 1 45 ? 5.044 13.402 -10.252 1.00 0.00 170 ASN A C 20
ATOM 38449 O O . ASN A 1 45 ? 5.401 14.554 -10.498 1.00 0.00 170 ASN A O 20
ATOM 38460 N N . ASP A 1 46 ? 3.800 12.975 -10.437 1.00 0.00 171 ASP A N 20
ATOM 38461 C CA . ASP A 1 46 ? 2.758 13.855 -10.952 1.00 0.00 171 ASP A CA 20
ATOM 38462 C C . ASP A 1 46 ? 2.555 15.054 -10.030 1.00 0.00 171 ASP A C 20
ATOM 38463 O O . ASP A 1 46 ? 2.371 14.897 -8.824 1.00 0.00 171 ASP A O 20
ATOM 38472 N N . ASN A 1 47 ? 2.591 16.250 -10.607 1.00 0.00 172 ASN A N 20
ATOM 38473 C CA . ASN A 1 47 ? 2.413 17.476 -9.837 1.00 0.00 172 ASN A CA 20
ATOM 38474 C C . ASN A 1 47 ? 0.953 17.920 -9.852 1.00 0.00 172 ASN A C 20
ATOM 38475 O O . ASN A 1 47 ? 0.400 18.302 -8.821 1.00 0.00 172 ASN A O 20
ATOM 38486 N N . ASN A 1 48 ? 0.335 17.866 -11.027 1.00 0.00 173 ASN A N 20
ATOM 38487 C CA . ASN A 1 48 ? -1.060 18.263 -11.176 1.00 0.00 173 ASN A CA 20
ATOM 38488 C C . ASN A 1 48 ? -1.901 17.742 -10.014 1.00 0.00 173 ASN A C 20
ATOM 38489 O O . ASN A 1 48 ? -2.737 18.461 -9.469 1.00 0.00 173 ASN A O 20
ATOM 38500 N N . ASN A 1 49 ? -1.672 16.487 -9.641 1.00 0.00 174 ASN A N 20
ATOM 38501 C CA . ASN A 1 49 ? -2.407 15.870 -8.544 1.00 0.00 174 ASN A CA 20
ATOM 38502 C C . ASN A 1 49 ? -1.712 16.126 -7.210 1.00 0.00 174 ASN A C 20
ATOM 38503 O O . ASN A 1 49 ? -0.487 16.219 -7.146 1.00 0.00 174 ASN A O 20
ATOM 38514 N N . GLN A 1 50 ? -2.504 16.239 -6.148 1.00 0.00 175 GLN A N 20
ATOM 38515 C CA . GLN A 1 50 ? -1.964 16.485 -4.816 1.00 0.00 175 GLN A CA 20
ATOM 38516 C C . GLN A 1 50 ? -2.305 15.338 -3.871 1.00 0.00 175 GLN A C 20
ATOM 38517 O O . GLN A 1 50 ? -1.541 15.024 -2.958 1.00 0.00 175 GLN A O 20
ATOM 38531 N N . PHE A 1 51 ? -3.458 14.715 -4.095 1.00 0.00 176 PHE A N 20
ATOM 38532 C CA . PHE A 1 51 ? -3.901 13.604 -3.262 1.00 0.00 176 PHE A CA 20
ATOM 38533 C C . PHE A 1 51 ? -4.175 12.364 -4.109 1.00 0.00 176 PHE A C 20
ATOM 38534 O O . PHE A 1 51 ? -4.329 12.453 -5.328 1.00 0.00 176 PHE A O 20
ATOM 38551 N N . LYS A 1 52 ? -4.233 11.209 -3.455 1.00 0.00 177 LYS A N 20
ATOM 38552 C CA . LYS A 1 52 ? -4.489 9.951 -4.146 1.00 0.00 177 LYS A CA 20
ATOM 38553 C C . LYS A 1 52 ? -5.417 9.060 -3.327 1.00 0.00 177 LYS A C 20
ATOM 38554 O O . LYS A 1 52 ? -5.061 8.608 -2.238 1.00 0.00 177 LYS A O 20
ATOM 38573 N N . LYS A 1 53 ? -6.609 8.808 -3.858 1.00 0.00 178 LYS A N 20
ATOM 38574 C CA . LYS A 1 53 ? -7.588 7.969 -3.178 1.00 0.00 178 LYS A CA 20
ATOM 38575 C C . LYS A 1 53 ? -7.722 6.617 -3.872 1.00 0.00 178 LYS A C 20
ATOM 38576 O O . LYS A 1 53 ? -7.681 6.532 -5.100 1.00 0.00 178 LYS A O 20
ATOM 38595 N N . PHE A 1 54 ? -7.884 5.563 -3.080 1.00 0.00 179 PHE A N 20
ATOM 38596 C CA . PHE A 1 54 ? -8.024 4.215 -3.619 1.00 0.00 179 PHE A CA 20
ATOM 38597 C C . PHE A 1 54 ? -9.465 3.729 -3.499 1.00 0.00 179 PHE A C 20
ATOM 38598 O O . PHE A 1 54 ? -10.224 4.163 -2.631 1.00 0.00 179 PHE A O 20
ATOM 38615 N N . PRO A 1 55 ? -9.854 2.805 -4.390 1.00 0.00 180 PRO A N 20
ATOM 38616 C CA . PRO A 1 55 ? -11.206 2.239 -4.405 1.00 0.00 180 PRO A CA 20
ATOM 38617 C C . PRO A 1 55 ? -11.469 1.334 -3.206 1.00 0.00 180 PRO A C 20
ATOM 38618 O O . PRO A 1 55 ? -10.607 1.166 -2.344 1.00 0.00 180 PRO A O 20
ATOM 38629 N N . GLN A 1 56 ? -12.664 0.755 -3.159 1.00 0.00 181 GLN A N 20
ATOM 38630 C CA . GLN A 1 56 ? -13.039 -0.133 -2.064 1.00 0.00 181 GLN A CA 20
ATOM 38631 C C . GLN A 1 56 ? -12.133 -1.359 -2.022 1.00 0.00 181 GLN A C 20
ATOM 38632 O O . GLN A 1 56 ? -12.096 -2.147 -2.966 1.00 0.00 181 GLN A O 20
ATOM 38646 N N . MET A 1 57 ? -11.404 -1.512 -0.922 1.00 0.00 182 MET A N 20
ATOM 38647 C CA . MET A 1 57 ? -10.499 -2.644 -0.757 1.00 0.00 182 MET A CA 20
ATOM 38648 C C . MET A 1 57 ? -10.996 -3.584 0.336 1.00 0.00 182 MET A C 20
ATOM 38649 O O . MET A 1 57 ? -11.839 -3.212 1.153 1.00 0.00 182 MET A O 20
ATOM 38663 N N . THR A 1 58 ? -10.470 -4.805 0.345 1.00 0.00 183 THR A N 20
ATOM 38664 C CA . THR A 1 58 ? -10.862 -5.798 1.337 1.00 0.00 183 THR A CA 20
ATOM 38665 C C . THR A 1 58 ? -10.090 -5.611 2.638 1.00 0.00 183 THR A C 20
ATOM 38666 O O . THR A 1 58 ? -9.255 -4.713 2.752 1.00 0.00 183 THR A O 20
ATOM 38677 N N . SER A 1 59 ? -10.373 -6.464 3.617 1.00 0.00 184 SER A N 20
ATOM 38678 C CA . SER A 1 59 ? -9.706 -6.390 4.912 1.00 0.00 184 SER A CA 20
ATOM 38679 C C . SER A 1 59 ? -8.207 -6.632 4.766 1.00 0.00 184 SER A C 20
ATOM 38680 O O . SER A 1 59 ? -7.395 -5.975 5.418 1.00 0.00 184 SER A O 20
ATOM 38688 N N . TYR A 1 60 ? -7.848 -7.578 3.906 1.00 0.00 185 TYR A N 20
ATOM 38689 C CA . TYR A 1 60 ? -6.447 -7.909 3.675 1.00 0.00 185 TYR A CA 20
ATOM 38690 C C . TYR A 1 60 ? -5.735 -6.781 2.935 1.00 0.00 185 TYR A C 20
ATOM 38691 O O . TYR A 1 60 ? -4.724 -6.256 3.404 1.00 0.00 185 TYR A O 20
ATOM 38709 N N . HIS A 1 61 ? -6.271 -6.412 1.776 1.00 0.00 186 HIS A N 20
ATOM 38710 C CA . HIS A 1 61 ? -5.689 -5.345 0.970 1.00 0.00 186 HIS A CA 20
ATOM 38711 C C . HIS A 1 61 ? -5.396 -4.116 1.826 1.00 0.00 186 HIS A C 20
ATOM 38712 O O . HIS A 1 61 ? -4.298 -3.562 1.779 1.00 0.00 186 HIS A O 20
ATOM 38727 N N . ARG A 1 62 ? -6.387 -3.695 2.606 1.00 0.00 187 ARG A N 20
ATOM 38728 C CA . ARG A 1 62 ? -6.236 -2.530 3.470 1.00 0.00 187 ARG A CA 20
ATOM 38729 C C . ARG A 1 62 ? -4.895 -2.563 4.198 1.00 0.00 187 ARG A C 20
ATOM 38730 O O . ARG A 1 62 ? -4.180 -1.563 4.247 1.00 0.00 187 ARG A O 20
ATOM 38751 N N . MET A 1 63 ? -4.562 -3.720 4.762 1.00 0.00 188 MET A N 20
ATOM 38752 C CA . MET A 1 63 ? -3.307 -3.883 5.486 1.00 0.00 188 MET A CA 20
ATOM 38753 C C . MET A 1 63 ? -2.115 -3.757 4.543 1.00 0.00 188 MET A C 20
ATOM 38754 O O . MET A 1 63 ? -1.209 -2.955 4.774 1.00 0.00 188 MET A O 20
ATOM 38768 N N . LEU A 1 64 ? -2.120 -4.555 3.481 1.00 0.00 189 LEU A N 20
ATOM 38769 C CA . LEU A 1 64 ? -1.038 -4.533 2.503 1.00 0.00 189 LEU A CA 20
ATOM 38770 C C . LEU A 1 64 ? -0.665 -3.101 2.135 1.00 0.00 189 LEU A C 20
ATOM 38771 O O . LEU A 1 64 ? 0.494 -2.701 2.251 1.00 0.00 189 LEU A O 20
ATOM 38787 N N . LEU A 1 65 ? -1.654 -2.332 1.694 1.00 0.00 190 LEU A N 20
ATOM 38788 C CA . LEU A 1 65 ? -1.431 -0.942 1.311 1.00 0.00 190 LEU A CA 20
ATOM 38789 C C . LEU A 1 65 ? -0.819 -0.152 2.464 1.00 0.00 190 LEU A C 20
ATOM 38790 O O . LEU A 1 65 ? 0.211 0.503 2.303 1.00 0.00 190 LEU A O 20
ATOM 38806 N N . HIS A 1 66 ? -1.459 -0.220 3.627 1.00 0.00 191 HIS A N 20
ATOM 38807 C CA . HIS A 1 66 ? -0.976 0.488 4.807 1.00 0.00 191 HIS A CA 20
ATOM 38808 C C . HIS A 1 66 ? 0.529 0.304 4.972 1.00 0.00 191 HIS A C 20
ATOM 38809 O O . HIS A 1 66 ? 1.236 1.229 5.374 1.00 0.00 191 HIS A O 20
ATOM 38824 N N . ARG A 1 67 ? 1.013 -0.894 4.660 1.00 0.00 192 ARG A N 20
ATOM 38825 C CA . ARG A 1 67 ? 2.434 -1.198 4.776 1.00 0.00 192 ARG A CA 20
ATOM 38826 C C . ARG A 1 67 ? 3.237 -0.455 3.713 1.00 0.00 192 ARG A C 20
ATOM 38827 O O . ARG A 1 67 ? 4.146 0.313 4.031 1.00 0.00 192 ARG A O 20
ATOM 38848 N N . VAL A 1 68 ? 2.896 -0.688 2.450 1.00 0.00 193 VAL A N 20
ATOM 38849 C CA . VAL A 1 68 ? 3.585 -0.041 1.340 1.00 0.00 193 VAL A CA 20
ATOM 38850 C C . VAL A 1 68 ? 3.638 1.471 1.533 1.00 0.00 193 VAL A C 20
ATOM 38851 O O . VAL A 1 68 ? 4.705 2.079 1.456 1.00 0.00 193 VAL A O 20
ATOM 38864 N N . ALA A 1 69 ? 2.479 2.071 1.784 1.00 0.00 194 ALA A N 20
ATOM 38865 C CA . ALA A 1 69 ? 2.394 3.511 1.991 1.00 0.00 194 ALA A CA 20
ATOM 38866 C C . ALA A 1 69 ? 3.353 3.967 3.085 1.00 0.00 194 ALA A C 20
ATOM 38867 O O . ALA A 1 69 ? 4.159 4.874 2.879 1.00 0.00 194 ALA A O 20
ATOM 38874 N N . ALA A 1 70 ? 3.261 3.331 4.248 1.00 0.00 195 ALA A N 20
ATOM 38875 C CA . ALA A 1 70 ? 4.122 3.671 5.374 1.00 0.00 195 ALA A CA 20
ATOM 38876 C C . ALA A 1 70 ? 5.593 3.492 5.014 1.00 0.00 195 ALA A C 20
ATOM 38877 O O . ALA A 1 70 ? 6.461 4.185 5.546 1.00 0.00 195 ALA A O 20
ATOM 38884 N N . TYR A 1 71 ? 5.867 2.559 4.109 1.00 0.00 196 TYR A N 20
ATOM 38885 C CA . TYR A 1 71 ? 7.233 2.287 3.681 1.00 0.00 196 TYR A CA 20
ATOM 38886 C C . TYR A 1 71 ? 7.756 3.406 2.784 1.00 0.00 196 TYR A C 20
ATOM 38887 O O . TYR A 1 71 ? 8.954 3.690 2.760 1.00 0.00 196 TYR A O 20
ATOM 38905 N N . PHE A 1 72 ? 6.848 4.039 2.049 1.00 0.00 197 PHE A N 20
ATOM 38906 C CA . PHE A 1 72 ? 7.215 5.127 1.150 1.00 0.00 197 PHE A CA 20
ATOM 38907 C C . PHE A 1 72 ? 6.985 6.482 1.813 1.00 0.00 197 PHE A C 20
ATOM 38908 O O . PHE A 1 72 ? 6.689 7.470 1.144 1.00 0.00 197 PHE A O 20
ATOM 38925 N N . GLY A 1 73 ? 7.122 6.518 3.135 1.00 0.00 198 GLY A N 20
ATOM 38926 C CA . GLY A 1 73 ? 6.925 7.754 3.868 1.00 0.00 198 GLY A CA 20
ATOM 38927 C C . GLY A 1 73 ? 5.627 8.446 3.500 1.00 0.00 198 GLY A C 20
ATOM 38928 O O . GLY A 1 73 ? 5.599 9.658 3.290 1.00 0.00 198 GLY A O 20
ATOM 38932 N N . MET A 1 74 ? 4.548 7.673 3.421 1.00 0.00 199 MET A N 20
ATOM 38933 C CA . MET A 1 74 ? 3.241 8.219 3.075 1.00 0.00 199 MET A CA 20
ATOM 38934 C C . MET A 1 74 ? 2.314 8.217 4.286 1.00 0.00 199 MET A C 20
ATOM 38935 O O . MET A 1 74 ? 2.419 7.355 5.159 1.00 0.00 199 MET A O 20
ATOM 38949 N N . ASP A 1 75 ? 1.407 9.187 4.333 1.00 0.00 200 ASP A N 20
ATOM 38950 C CA . ASP A 1 75 ? 0.461 9.297 5.437 1.00 0.00 200 ASP A CA 20
ATOM 38951 C C . ASP A 1 75 ? -0.969 9.085 4.950 1.00 0.00 200 ASP A C 20
ATOM 38952 O O . ASP A 1 75 ? -1.569 9.976 4.346 1.00 0.00 200 ASP A O 20
ATOM 38961 N N . HIS A 1 76 ? -1.510 7.900 5.215 1.00 0.00 201 HIS A N 20
ATOM 38962 C CA . HIS A 1 76 ? -2.870 7.571 4.803 1.00 0.00 201 HIS A CA 20
ATOM 38963 C C . HIS A 1 76 ? -3.874 7.955 5.887 1.00 0.00 201 HIS A C 20
ATOM 38964 O O . HIS A 1 76 ? -3.546 7.968 7.072 1.00 0.00 201 HIS A O 20
ATOM 38979 N N . ASN A 1 77 ? -5.096 8.267 5.470 1.00 0.00 202 ASN A N 20
ATOM 38980 C CA . ASN A 1 77 ? -6.147 8.652 6.405 1.00 0.00 202 ASN A CA 20
ATOM 38981 C C . ASN A 1 77 ? -7.465 7.968 6.055 1.00 0.00 202 ASN A C 20
ATOM 38982 O O . ASN A 1 77 ? -7.714 7.632 4.897 1.00 0.00 202 ASN A O 20
ATOM 38993 N N . VAL A 1 78 ? -8.307 7.765 7.063 1.00 0.00 203 VAL A N 20
ATOM 38994 C CA . VAL A 1 78 ? -9.600 7.122 6.862 1.00 0.00 203 VAL A CA 20
ATOM 38995 C C . VAL A 1 78 ? -10.668 8.143 6.488 1.00 0.00 203 VAL A C 20
ATOM 38996 O O . VAL A 1 78 ? -10.646 9.281 6.957 1.00 0.00 203 VAL A O 20
ATOM 39009 N N . ASP A 1 79 ? -11.604 7.728 5.641 1.00 0.00 204 ASP A N 20
ATOM 39010 C CA . ASP A 1 79 ? -12.684 8.606 5.204 1.00 0.00 204 ASP A CA 20
ATOM 39011 C C . ASP A 1 79 ? -13.890 8.486 6.131 1.00 0.00 204 ASP A C 20
ATOM 39012 O O . ASP A 1 79 ? -13.934 7.614 6.998 1.00 0.00 204 ASP A O 20
ATOM 39021 N N . GLN A 1 80 ? -14.864 9.370 5.942 1.00 0.00 205 GLN A N 20
ATOM 39022 C CA . GLN A 1 80 ? -16.070 9.364 6.763 1.00 0.00 205 GLN A CA 20
ATOM 39023 C C . GLN A 1 80 ? -16.458 7.941 7.149 1.00 0.00 205 GLN A C 20
ATOM 39024 O O . GLN A 1 80 ? -16.712 7.650 8.319 1.00 0.00 205 GLN A O 20
ATOM 39038 N N . THR A 1 81 ? -16.503 7.055 6.159 1.00 0.00 206 THR A N 20
ATOM 39039 C CA . THR A 1 81 ? -16.862 5.662 6.395 1.00 0.00 206 THR A CA 20
ATOM 39040 C C . THR A 1 81 ? -15.643 4.842 6.802 1.00 0.00 206 THR A C 20
ATOM 39041 O O . THR A 1 81 ? -15.750 3.902 7.589 1.00 0.00 206 THR A O 20
ATOM 39052 N N . GLY A 1 82 ? -14.484 5.205 6.263 1.00 0.00 207 GLY A N 20
ATOM 39053 C CA . GLY A 1 82 ? -13.261 4.491 6.583 1.00 0.00 207 GLY A CA 20
ATOM 39054 C C . GLY A 1 82 ? -13.002 3.333 5.641 1.00 0.00 207 GLY A C 20
ATOM 39055 O O . GLY A 1 82 ? -11.976 2.658 5.741 1.00 0.00 207 GLY A O 20
ATOM 39059 N N . LYS A 1 83 ? -13.934 3.098 4.724 1.00 0.00 208 LYS A N 20
ATOM 39060 C CA . LYS A 1 83 ? -13.803 2.012 3.759 1.00 0.00 208 LYS A CA 20
ATOM 39061 C C . LYS A 1 83 ? -12.570 2.209 2.883 1.00 0.00 208 LYS A C 20
ATOM 39062 O O . LYS A 1 83 ? -11.763 1.294 2.717 1.00 0.00 208 LYS A O 20
ATOM 39081 N N . ALA A 1 84 ? -12.431 3.407 2.326 1.00 0.00 209 ALA A N 20
ATOM 39082 C CA . ALA A 1 84 ? -11.294 3.724 1.469 1.00 0.00 209 ALA A CA 20
ATOM 39083 C C . ALA A 1 84 ? -10.353 4.712 2.150 1.00 0.00 209 ALA A C 20
ATOM 39084 O O . ALA A 1 84 ? -10.795 5.645 2.820 1.00 0.00 209 ALA A O 20
ATOM 39091 N N . VAL A 1 85 ? -9.052 4.500 1.974 1.00 0.00 210 VAL A N 20
ATOM 39092 C CA . VAL A 1 85 ? -8.048 5.372 2.571 1.00 0.00 210 VAL A CA 20
ATOM 39093 C C . VAL A 1 85 ? -7.460 6.323 1.534 1.00 0.00 210 VAL A C 20
ATOM 39094 O O . VAL A 1 85 ? -7.323 5.971 0.362 1.00 0.00 210 VAL A O 20
ATOM 39107 N N . ILE A 1 86 ? -7.114 7.528 1.974 1.00 0.00 211 ILE A N 20
ATOM 39108 C CA . ILE A 1 86 ? -6.539 8.529 1.084 1.00 0.00 211 ILE A CA 20
ATOM 39109 C C . ILE A 1 86 ? -5.127 8.906 1.520 1.00 0.00 211 ILE A C 20
ATOM 39110 O O . ILE A 1 86 ? -4.861 9.087 2.709 1.00 0.00 211 ILE A O 20
ATOM 39126 N N . ILE A 1 87 ? -4.226 9.024 0.551 1.00 0.00 212 ILE A N 20
ATOM 39127 C CA . ILE A 1 87 ? -2.842 9.382 0.835 1.00 0.00 212 ILE A CA 20
ATOM 39128 C C . ILE A 1 87 ? -2.443 10.658 0.101 1.00 0.00 212 ILE A C 20
ATOM 39129 O O . ILE A 1 87 ? -3.057 11.029 -0.898 1.00 0.00 212 ILE A O 20
ATOM 39145 N N . ASN A 1 88 ? -1.408 11.324 0.604 1.00 0.00 213 ASN A N 20
ATOM 39146 C CA . ASN A 1 88 ? -0.926 12.559 -0.004 1.00 0.00 213 ASN A CA 20
ATOM 39147 C C . ASN A 1 88 ? 0.585 12.509 -0.211 1.00 0.00 213 ASN A C 20
ATOM 39148 O O . ASN A 1 88 ? 1.233 11.510 0.103 1.00 0.00 213 ASN A O 20
ATOM 39159 N N . LYS A 1 89 ? 1.140 13.594 -0.741 1.00 0.00 214 LYS A N 20
ATOM 39160 C CA . LYS A 1 89 ? 2.575 13.676 -0.989 1.00 0.00 214 LYS A CA 20
ATOM 39161 C C . LYS A 1 89 ? 3.241 14.639 -0.011 1.00 0.00 214 LYS A C 20
ATOM 39162 O O . LYS A 1 89 ? 3.023 15.850 -0.069 1.00 0.00 214 LYS A O 20
ATOM 39181 N N . THR A 1 90 ? 4.056 14.094 0.886 1.00 0.00 215 THR A N 20
ATOM 39182 C CA . THR A 1 90 ? 4.755 14.905 1.876 1.00 0.00 215 THR A CA 20
ATOM 39183 C C . THR A 1 90 ? 6.266 14.770 1.729 1.00 0.00 215 THR A C 20
ATOM 39184 O O . THR A 1 90 ? 6.757 13.835 1.096 1.00 0.00 215 THR A O 20
ATOM 39195 N N . SER A 1 91 ? 6.999 15.709 2.318 1.00 0.00 216 SER A N 20
ATOM 39196 C CA . SER A 1 91 ? 8.456 15.697 2.250 1.00 0.00 216 SER A CA 20
ATOM 39197 C C . SER A 1 91 ? 9.008 14.336 2.665 1.00 0.00 216 SER A C 20
ATOM 39198 O O . SER A 1 91 ? 9.903 13.794 2.018 1.00 0.00 216 SER A O 20
ATOM 39206 N N . ASN A 1 92 ? 8.466 13.790 3.749 1.00 0.00 217 ASN A N 20
ATOM 39207 C CA . ASN A 1 92 ? 8.903 12.492 4.251 1.00 0.00 217 ASN A CA 20
ATOM 39208 C C . ASN A 1 92 ? 8.908 11.451 3.136 1.00 0.00 217 ASN A C 20
ATOM 39209 O O . ASN A 1 92 ? 9.746 10.548 3.118 1.00 0.00 217 ASN A O 20
ATOM 39220 N N . THR A 1 93 ? 7.968 11.583 2.206 1.00 0.00 218 THR A N 20
ATOM 39221 C CA . THR A 1 93 ? 7.863 10.654 1.088 1.00 0.00 218 THR A CA 20
ATOM 39222 C C . THR A 1 93 ? 9.093 10.732 0.191 1.00 0.00 218 THR A C 20
ATOM 39223 O O . THR A 1 93 ? 9.288 11.714 -0.526 1.00 0.00 218 THR A O 20
ATOM 39234 N N . ARG A 1 94 ? 9.918 9.692 0.235 1.00 0.00 219 ARG A N 20
ATOM 39235 C CA . ARG A 1 94 ? 11.130 9.644 -0.574 1.00 0.00 219 ARG A CA 20
ATOM 39236 C C . ARG A 1 94 ? 11.367 8.237 -1.115 1.00 0.00 219 ARG A C 20
ATOM 39237 O O . ARG A 1 94 ? 10.728 7.278 -0.680 1.00 0.00 219 ARG A O 20
ATOM 39258 N N . ILE A 1 95 ? 12.288 8.121 -2.066 1.00 0.00 220 ILE A N 20
ATOM 39259 C CA . ILE A 1 95 ? 12.609 6.832 -2.665 1.00 0.00 220 ILE A CA 20
ATOM 39260 C C . ILE A 1 95 ? 13.367 5.943 -1.684 1.00 0.00 220 ILE A C 20
ATOM 39261 O O . ILE A 1 95 ? 14.373 6.342 -1.096 1.00 0.00 220 ILE A O 20
ATOM 39277 N N . PRO A 1 96 ? 12.877 4.708 -1.504 1.00 0.00 221 PRO A N 20
ATOM 39278 C CA . PRO A 1 96 ? 13.494 3.736 -0.597 1.00 0.00 221 PRO A CA 20
ATOM 39279 C C . PRO A 1 96 ? 14.837 3.232 -1.113 1.00 0.00 221 PRO A C 20
ATOM 39280 O O . PRO A 1 96 ? 15.368 3.751 -2.094 1.00 0.00 221 PRO A O 20
ATOM 39291 N N . GLU A 1 97 ? 15.380 2.219 -0.446 1.00 0.00 222 GLU A N 20
ATOM 39292 C CA . GLU A 1 97 ? 16.663 1.646 -0.839 1.00 0.00 222 GLU A CA 20
ATOM 39293 C C . GLU A 1 97 ? 16.486 0.649 -1.981 1.00 0.00 222 GLU A C 20
ATOM 39294 O O . GLU A 1 97 ? 17.258 0.645 -2.939 1.00 0.00 222 GLU A O 20
ATOM 39306 N N . GLN A 1 98 ? 15.466 -0.195 -1.869 1.00 0.00 223 GLN A N 20
ATOM 39307 C CA . GLN A 1 98 ? 15.189 -1.198 -2.891 1.00 0.00 223 GLN A CA 20
ATOM 39308 C C . GLN A 1 98 ? 13.687 -1.370 -3.091 1.00 0.00 223 GLN A C 20
ATOM 39309 O O . GLN A 1 98 ? 12.889 -1.001 -2.228 1.00 0.00 223 GLN A O 20
ATOM 39323 N N . ARG A 1 99 ? 13.308 -1.933 -4.233 1.00 0.00 224 ARG A N 20
ATOM 39324 C CA . ARG A 1 99 ? 11.901 -2.154 -4.547 1.00 0.00 224 ARG A CA 20
ATOM 39325 C C . ARG A 1 99 ? 11.581 -3.645 -4.593 1.00 0.00 224 ARG A C 20
ATOM 39326 O O . ARG A 1 99 ? 12.475 -4.486 -4.490 1.00 0.00 224 ARG A O 20
ATOM 39347 N N . PHE A 1 100 ? 10.301 -3.966 -4.747 1.00 0.00 225 PHE A N 20
ATOM 39348 C CA . PHE A 1 100 ? 9.863 -5.355 -4.804 1.00 0.00 225 PHE A CA 20
ATOM 39349 C C . PHE A 1 100 ? 10.037 -5.923 -6.210 1.00 0.00 225 PHE A C 20
ATOM 39350 O O . PHE A 1 100 ? 9.635 -7.052 -6.489 1.00 0.00 225 PHE A O 20
ATOM 39367 N N . SER A 1 101 ? 10.640 -5.131 -7.091 1.00 0.00 226 SER A N 20
ATOM 39368 C CA . SER A 1 101 ? 10.865 -5.552 -8.469 1.00 0.00 226 SER A CA 20
ATOM 39369 C C . SER A 1 101 ? 12.129 -6.399 -8.579 1.00 0.00 226 SER A C 20
ATOM 39370 O O . SER A 1 101 ? 12.382 -7.023 -9.609 1.00 0.00 226 SER A O 20
ATOM 39378 N N . GLU A 1 102 ? 12.917 -6.416 -7.509 1.00 0.00 227 GLU A N 20
ATOM 39379 C CA . GLU A 1 102 ? 14.156 -7.186 -7.485 1.00 0.00 227 GLU A CA 20
ATOM 39380 C C . GLU A 1 102 ? 13.867 -8.675 -7.316 1.00 0.00 227 GLU A C 20
ATOM 39381 O O . GLU A 1 102 ? 14.753 -9.514 -7.484 1.00 0.00 227 GLU A O 20
ATOM 39393 N N . HIS A 1 103 ? 12.621 -8.996 -6.981 1.00 0.00 228 HIS A N 20
ATOM 39394 C CA . HIS A 1 103 ? 12.215 -10.384 -6.789 1.00 0.00 228 HIS A CA 20
ATOM 39395 C C . HIS A 1 103 ? 11.722 -10.992 -8.098 1.00 0.00 228 HIS A C 20
ATOM 39396 O O . HIS A 1 103 ? 11.591 -12.211 -8.217 1.00 0.00 228 HIS A O 20
ATOM 39411 N N . ILE A 1 104 ? 11.450 -10.136 -9.077 1.00 0.00 229 ILE A N 20
ATOM 39412 C CA . ILE A 1 104 ? 10.971 -10.590 -10.377 1.00 0.00 229 ILE A CA 20
ATOM 39413 C C . ILE A 1 104 ? 12.036 -10.398 -11.452 1.00 0.00 229 ILE A C 20
ATOM 39414 O O . ILE A 1 104 ? 11.742 -10.438 -12.647 1.00 0.00 229 ILE A O 20
ATOM 39430 N N . LYS A 1 105 ? 13.275 -10.190 -11.019 1.00 0.00 230 LYS A N 20
ATOM 39431 C CA . LYS A 1 105 ? 14.386 -9.995 -11.943 1.00 0.00 230 LYS A CA 20
ATOM 39432 C C . LYS A 1 105 ? 14.756 -11.304 -12.633 1.00 0.00 230 LYS A C 20
ATOM 39433 O O . LYS A 1 105 ? 14.343 -12.381 -12.204 1.00 0.00 230 LYS A O 20
ATOM 39452 N N . ASP A 1 106 ? 15.538 -11.203 -13.703 1.00 0.00 231 ASP A N 20
ATOM 39453 C CA . ASP A 1 106 ? 15.966 -12.379 -14.450 1.00 0.00 231 ASP A CA 20
ATOM 39454 C C . ASP A 1 106 ? 17.067 -12.021 -15.443 1.00 0.00 231 ASP A C 20
ATOM 39455 O O . ASP A 1 106 ? 17.344 -10.846 -15.679 1.00 0.00 231 ASP A O 20
ATOM 39464 N N . GLU A 1 107 ? 17.692 -13.043 -16.020 1.00 0.00 232 GLU A N 20
ATOM 39465 C CA . GLU A 1 107 ? 18.765 -12.834 -16.986 1.00 0.00 232 GLU A CA 20
ATOM 39466 C C . GLU A 1 107 ? 18.409 -11.716 -17.961 1.00 0.00 232 GLU A C 20
ATOM 39467 O O . GLU A 1 107 ? 19.179 -10.774 -18.152 1.00 0.00 232 GLU A O 20
ATOM 39479 N N . LYS A 1 108 ? 17.237 -11.827 -18.577 1.00 0.00 233 LYS A N 20
ATOM 39480 C CA . LYS A 1 108 ? 16.777 -10.827 -19.533 1.00 0.00 233 LYS A CA 20
ATOM 39481 C C . LYS A 1 108 ? 15.323 -11.076 -19.923 1.00 0.00 233 LYS A C 20
ATOM 39482 O O . LYS A 1 108 ? 15.020 -12.014 -20.659 1.00 0.00 233 LYS A O 20
ATOM 39501 N N . ASN A 1 109 ? 14.429 -10.228 -19.427 1.00 0.00 234 ASN A N 20
ATOM 39502 C CA . ASN A 1 109 ? 13.007 -10.356 -19.724 1.00 0.00 234 ASN A CA 20
ATOM 39503 C C . ASN A 1 109 ? 12.615 -9.466 -20.900 1.00 0.00 234 ASN A C 20
ATOM 39504 O O . ASN A 1 109 ? 12.734 -8.242 -20.835 1.00 0.00 234 ASN A O 20
ATOM 39515 N N . THR A 1 110 ? 12.146 -10.090 -21.977 1.00 0.00 235 THR A N 20
ATOM 39516 C CA . THR A 1 110 ? 11.737 -9.356 -23.168 1.00 0.00 235 THR A CA 20
ATOM 39517 C C . THR A 1 110 ? 10.353 -9.792 -23.634 1.00 0.00 235 THR A C 20
ATOM 39518 O O . THR A 1 110 ? 10.223 -10.698 -24.457 1.00 0.00 235 THR A O 20
ATOM 39529 N N . GLU A 1 111 ? 9.322 -9.142 -23.103 1.00 0.00 236 GLU A N 20
ATOM 39530 C CA . GLU A 1 111 ? 7.947 -9.465 -23.466 1.00 0.00 236 GLU A CA 20
ATOM 39531 C C . GLU A 1 111 ? 6.981 -8.413 -22.928 1.00 0.00 236 GLU A C 20
ATOM 39532 O O . GLU A 1 111 ? 6.957 -8.131 -21.730 1.00 0.00 236 GLU A O 20
ATOM 39544 N N . PHE A 1 112 ? 6.186 -7.835 -23.823 1.00 0.00 237 PHE A N 20
ATOM 39545 C CA . PHE A 1 112 ? 5.219 -6.813 -23.440 1.00 0.00 237 PHE A CA 20
ATOM 39546 C C . PHE A 1 112 ? 4.344 -6.421 -24.626 1.00 0.00 237 PHE A C 20
ATOM 39547 O O . PHE A 1 112 ? 4.803 -6.396 -25.768 1.00 0.00 237 PHE A O 20
ATOM 39564 N N . GLN A 1 113 ? 3.081 -6.115 -24.346 1.00 0.00 238 GLN A N 20
ATOM 39565 C CA . GLN A 1 113 ? 2.141 -5.725 -25.390 1.00 0.00 238 GLN A CA 20
ATOM 39566 C C . GLN A 1 113 ? 1.625 -4.309 -25.157 1.00 0.00 238 GLN A C 20
ATOM 39567 O O . GLN A 1 113 ? 0.774 -4.082 -24.298 1.00 0.00 238 GLN A O 20
ATOM 39581 N N . GLN A 1 114 ? 2.147 -3.360 -25.927 1.00 0.00 239 GLN A N 20
ATOM 39582 C CA . GLN A 1 114 ? 1.740 -1.965 -25.803 1.00 0.00 239 GLN A CA 20
ATOM 39583 C C . GLN A 1 114 ? 1.877 -1.237 -27.136 1.00 0.00 239 GLN A C 20
ATOM 39584 O O . GLN A 1 114 ? 2.911 -1.326 -27.799 1.00 0.00 239 GLN A O 20
ATOM 39598 N N . ARG A 1 115 ? 0.829 -0.518 -27.523 1.00 0.00 240 ARG A N 20
ATOM 39599 C CA . ARG A 1 115 ? 0.832 0.224 -28.777 1.00 0.00 240 ARG A CA 20
ATOM 39600 C C . ARG A 1 115 ? -0.037 1.474 -28.672 1.00 0.00 240 ARG A C 20
ATOM 39601 O O . ARG A 1 115 ? -1.226 1.392 -28.363 1.00 0.00 240 ARG A O 20
ATOM 39622 N N . PHE A 1 116 ? 0.565 2.630 -28.931 1.00 0.00 241 PHE A N 20
ATOM 39623 C CA . PHE A 1 116 ? -0.153 3.898 -28.864 1.00 0.00 241 PHE A CA 20
ATOM 39624 C C . PHE A 1 116 ? -0.384 4.467 -30.261 1.00 0.00 241 PHE A C 20
ATOM 39625 O O . PHE A 1 116 ? 0.342 4.143 -31.202 1.00 0.00 241 PHE A O 20
ATOM 39642 N N . ILE A 1 117 ? -1.398 5.316 -30.387 1.00 0.00 242 ILE A N 20
ATOM 39643 C CA . ILE A 1 117 ? -1.724 5.930 -31.668 1.00 0.00 242 ILE A CA 20
ATOM 39644 C C . ILE A 1 117 ? -1.328 7.402 -31.689 1.00 0.00 242 ILE A C 20
ATOM 39645 O O . ILE A 1 117 ? -1.897 8.220 -30.965 1.00 0.00 242 ILE A O 20
ATOM 39661 N N . LEU A 1 118 ? -0.349 7.734 -32.523 1.00 0.00 243 LEU A N 20
ATOM 39662 C CA . LEU A 1 118 ? 0.124 9.109 -32.641 1.00 0.00 243 LEU A CA 20
ATOM 39663 C C . LEU A 1 118 ? -0.379 9.749 -33.931 1.00 0.00 243 LEU A C 20
ATOM 39664 O O . LEU A 1 118 ? -0.795 10.907 -33.939 1.00 0.00 243 LEU A O 20
ATOM 39680 N N . SER A 1 119 ? -0.338 8.986 -35.019 1.00 0.00 244 SER A N 20
ATOM 39681 C CA . SER A 1 119 ? -0.787 9.480 -36.315 1.00 0.00 244 SER A CA 20
ATOM 39682 C C . SER A 1 119 ? -2.136 8.873 -36.689 1.00 0.00 244 SER A C 20
ATOM 39683 O O . SER A 1 119 ? -2.217 7.718 -37.104 1.00 0.00 244 SER A O 20
ATOM 39691 N N . GLY A 1 120 ? -3.195 9.663 -36.538 1.00 0.00 245 GLY A N 20
ATOM 39692 C CA . GLY A 1 120 ? -4.527 9.189 -36.864 1.00 0.00 245 GLY A CA 20
ATOM 39693 C C . GLY A 1 120 ? -5.552 9.570 -35.814 1.00 0.00 245 GLY A C 20
ATOM 39694 O O . GLY A 1 120 ? -6.062 8.725 -35.078 1.00 0.00 245 GLY A O 20
ATOM 39698 N N . PRO A 1 121 ? -5.866 10.871 -35.733 1.00 0.00 246 PRO A N 20
ATOM 39699 C CA . PRO A 1 121 ? -6.837 11.393 -34.767 1.00 0.00 246 PRO A CA 20
ATOM 39700 C C . PRO A 1 121 ? -8.265 10.968 -35.094 1.00 0.00 246 PRO A C 20
ATOM 39701 O O . PRO A 1 121 ? -8.997 10.496 -34.224 1.00 0.00 246 PRO A O 20
ATOM 39712 N N . SER A 1 122 ? -8.654 11.139 -36.354 1.00 0.00 247 SER A N 20
ATOM 39713 C CA . SER A 1 122 ? -9.996 10.776 -36.795 1.00 0.00 247 SER A CA 20
ATOM 39714 C C . SER A 1 122 ? -10.123 10.906 -38.309 1.00 0.00 247 SER A C 20
ATOM 39715 O O . SER A 1 122 ? -9.558 11.816 -38.915 1.00 0.00 247 SER A O 20
ATOM 39723 N N . SER A 1 123 ? -10.871 9.989 -38.915 1.00 0.00 248 SER A N 20
ATOM 39724 C CA . SER A 1 123 ? -11.071 9.998 -40.359 1.00 0.00 248 SER A CA 20
ATOM 39725 C C . SER A 1 123 ? -11.374 11.408 -40.857 1.00 0.00 248 SER A C 20
ATOM 39726 O O . SER A 1 123 ? -12.465 11.933 -40.642 1.00 0.00 248 SER A O 20
ATOM 39734 N N . GLY A 1 124 ? -10.398 12.015 -41.526 1.00 0.00 249 GLY A N 20
ATOM 39735 C CA . GLY A 1 124 ? -10.579 13.358 -42.044 1.00 0.00 249 GLY A CA 20
ATOM 39736 C C . GLY A 1 124 ? -9.792 14.392 -41.263 1.00 0.00 249 GLY A C 20
ATOM 39737 O O . GLY A 1 124 ? -8.856 14.996 -41.787 1.00 0.00 249 GLY A O 20
#

Solvent-accessible surface area: 10230 Å² total; per-residue (Å²): 138,117,113,78,109,111,54,138,114,101,135,55,143,94,45,62,118,72,4,33,70,9,23,153,149,64,72,209,32,81,110,62,3,37,130,14,9,122,68,0,40,104,8,40,122,52,114,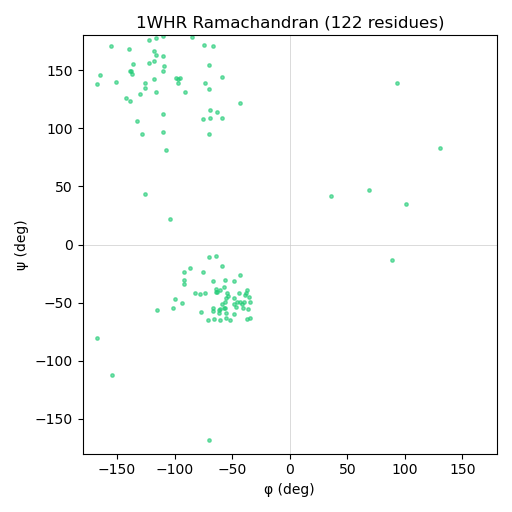139,70,131,120,30,131,17,101,140,34,80,108,122,67,58,67,4,0,45,77,1,1,51,44,8,25,8,102,75,60,89,30,187,94,8,137,7,1,20,0,28,61,55,100,111,11,166,132,30,139,78,118,14,54,76,98,48,129,146,93,187,111,102,168,156,127,156,191,210,110,149,126,56,123,113,117,126

Foldseek 3Di:
DDPDDDDDDDADDCLVVVVVVCCVVPVVCCVVLVVVLVVVVVQQVDDVDFKDKDDQDDPVVVVVVVSSQNQQQWDWDADPVRRIIMIGHDPSRDDDDDGSCVVVDDPDDDDDDDDDDDPDPDDD

GO terms:
  GO:0005515 protein binding (F, IPI)
  GO:0005654 nucleoplasm (C, IDA)
  GO:0003723 RNA binding (F, HDA)

Sequence (124 aa):
GSSGSSGTDSTGIDLHEFLVNTLKKNPRDRMMLLKLEQEILEFINDNNNQFKKFPQMTSYHRMLLHRVAAYFGMDHNVDQTGKAVIINKTSNTRIPEQRFSEHIKDEKNTEFQQRFILSGPSSGGSSGSSGTDSTGIDLHEFLVNTLKKNPRDRMMLLKLEQEILEFINDNNNQFKKFPQMTSYHRMLLHRVAAYFGMDHNVDQTGKAVIINKTSNTRIPEQRFSEHIKDEKNTEFQQRFILSGPSSGGSSGSSGTDSTGIDLHEFLVNTLKKNPRDRMMLLKLEQEILEFINDNNNQFKKFPQMTSYHRMLLHRVAAYFGMDHNVDQTGKAVIINKTSNTRIPEQRFSEHIKDEKNTEFQQRFILSGPSSGGSSGSSGTDSTGIDLHEFLVNTLKKNPRDRMMLLKLEQEILEFINDNNNQFKKFPQMTSYHRMLLHRVAAYFGMDHNVDQTGKAVIINKTSNTRIPEQRFSEHIKDEKNTEFQQRFILSGPSSGGSSGSSGTDSTGIDLHEFLVNTLKKNPRDRMMLLKLEQEILEFINDNNNQFKKFPQMTSYHRMLLHRVAAYFGMDHNVDQTGKAVIINKTSNTRIPEQRFSEHIKDEKNTEFQQRFILSGPSSGGSSGSSGTDSTGIDLHEFLVNTLKKNPRDRMMLLKLEQEILEFINDNNNQFKKFPQMTSYHRMLLHRVAAYFGMDHNVDQTGKAVIINKTSNTRIPEQRFSEHIKDEKNTEFQQRFILSGPSSGGSSGSSGTDSTGIDLHEFLVNTLKKNPRDRMMLLKLEQEILEFINDNNNQFKKFPQMTSYHRMLLHRVAAYFGMDHNVDQTGKAVIINKTSNTRIPEQRFSEHIKDEKNTEFQQRFILSGPSSGGSSGSSGTDSTGIDLHEFLVNTLKKNPRDRMMLLKLEQEILEFINDNNNQFKKFPQMTSYHRMLLHRVAAYFGMDHNVDQTGKAVIINKTSNTRIPEQRFSEHIKDEKNTEFQQRFILSGPSSGGSSGSSGTDSTGIDLHEFLVNTLKKNPRDRMMLLKLEQEILEFINDNNNQFKKFPQMTSYHRMLLHRVAAYFGMDHNVDQTGKAVIINKTSNTRIPEQRFSEHIKDEKNTEFQQRFILSGPSSGGSSGSSGTDSTGIDLHEFLVNTLKKNPRDRMMLLKLEQEILEFINDNNNQFKKFPQMTSYHRMLLHRVAAYFGMDHNVDQTGKAVIINKTSNTRIPEQRFSEHIKDEKNTEFQQRFILSGPSSGGSSGSSGTDSTGIDLHEFLVNTLKKNPRDRMMLLKLEQEILEFINDNNNQFKKFPQMTSYHRMLLHRVAAYFGMDHNVDQTGKAVIINKTSNTRIPEQRFSEHIKDEKNTEFQQRFILSGPSSGGSSGSSGTDSTGIDLHEFLVNTLKKNPRDRMMLLKLEQEILEFINDNNNQFKKFPQMTSYHRMLLHRVAAYFGMDHNVDQTGKAVIINKTSNTRIPEQRFSEHIKDEKNTEFQQRFILSGPSSGGSSGSSGTDSTGIDLHEFLVNTLKKNPRDRMMLLKLEQEILEFINDNNNQFKKFPQMTSYHRMLLHRVAAYFGMDHNVDQTGKAVIINKTSNTRIPEQRFSEHIKDEKNTEFQQRFILSGPSSGGSSGSSGTDSTGIDLHEFLVNTLKKNPRDRMMLLKLEQEILEFINDNNNQFKKFPQMTSYHRMLLHRVAAYFGMDHNVDQTGKAVIINKTSNTRIPEQRFSEHIKDEKNTEFQQRFILSGPSSGGSSGSSGTDSTGIDLHEFLVNTLKKNPRDRMMLLKLEQEILEFINDNNNQFKKFPQMTSYHRMLLHRVAAYFGMDHNVDQTGKAVIINKTSNTRIPEQRFSEHIKDEKNTEFQQRFILSGPSSGGSSGSSGTDSTGIDLHEFLVNTLKKNPRDRMMLLKLEQEILEFINDNNNQFKKFPQMTSYHRMLLHRVAAYFGMDHNVDQTGKAVIINKTSNTRIPEQRFSEHIKDEKNTEFQQRFILSGPSSGGSSGSSGTDSTGIDLHEFLVNTLKKNPRDRMMLLKLEQEILEFINDNNNQFKKFPQMTSYHRMLLHRVAAYFGMDHNVDQTGKAVIINKTSNTRIPEQRFSEHIKDEKNTEFQQRFILSGPSSGGSSGSSGTDSTGIDLHEFLVNTLKKNPRDRMMLLKLEQEILEFINDNNNQFKKFPQMTSYHRMLLHRVAAYFGMDHNVDQTGKAVIINKTSNTRIPEQRFSEHIKDEKNTEFQQRFILSGPSSGGSSGSSGTDSTGIDLHEFLVNTLKKNPRDRMMLLKLEQEILEFINDNNNQFKKFPQMTSYHRMLLHRVAAYFGMDHNVDQTGKAVIINKTSNTRIPEQRFSEHIKDEKNTEFQQRFILSGPSSGGSSGSSGTDSTGIDLHEFLVNTLKKNPRDRMMLLKLEQEILEFINDNNNQFKKFPQMTSYHRMLLHRVAAYFGMDHNVDQTGKAVIINKTSNTRIPEQRFSEHIKDEKNTEFQQRFILSGPSSG